Protein 2DO9 (pdb70)

InterPro domains:
  IPR004020 DAPIN domain [PF02758] (13-83)
  IPR004020 DAPIN domain [PS50824] (1-92)
  IPR004020 DAPIN domain [SM01289] (9-88)
  IPR007111 NACHT nucleoside triphosphatase [PF05729] (164-315)
  IPR007111 NACHT nucleoside triphosphatase [PS50837] (163-346)
  IPR011029 Death-like domain superfamily [G3DSA:1.10.533.10] (7-86)
  IPR011029 Death-like domain superfamily [SSF47986] (6-90)
  IPR027417 P-loop containing nucleoside triphosphate hydrolase [G3DSA:3.40.50.300] (87-291)
  IPR027417 P-loop containing nucleoside triphosphate hydrolase [SSF52540] (159-352)
  IPR041075 NOD1/2, winged helix domain [PF17779] (393-449)
  IPR050637 NLRP family, innate immunity and inflammation regulators [PTHR45690] (4-576)

Sequence (115 aa):
GSSGSSGMALARANSPQEALLWALNDLEENSFKTLKFHLRDVTQFHLARGELESLSQVDLASKLISMYGAQEAVRVVSRSLLAMNLMELVDYLNQVCLNDYREIYREHVSGPSSGGSSGSSGMALARANSPQEALLWALNDLEENSFKTLKFHLRDVTQFHLARGELESLSQVDLASKLISMYGAQEAVRVVSRSLLAMNLMELVDYLNQVCLNDYREIYREHVSGPSSGGSSGSSGMALARANSPQEALLWALNDLEENSFKTLKFHLRDVTQFHLARGELESLSQVDLASKLISMYGAQEAVRVVSRSLLAMNLMELVDYLNQVCLNDYREIYREHVSGPSSGGSSGSSGMALARANSPQEALLWALNDLEENSFKTLKFHLRDVTQFHLARGELESLSQVDLASKLISMYGAQEAVRVVSRSLLAMNLMELVDYLNQVCLNDYREIYREHVSGPSSGGSSGSSGMALARANSPQEALLWALNDLEENSFKTLKFHLRDVTQFHLARGELESLSQVDLASKLISMYGAQEAVRVVSRSLLAMNLMELVDYLNQVCLNDYREIYREHVSGPSSGGSSGSSGMALARANSPQEALLWALNDLEENSFKTLKFHLRDVTQFHLARGELESLSQVDLASKLISMYGAQEAVRVVSRSLLAMNLMELVDYLNQVCLNDYREIYREHVSGPSSGGSSGSSGMALARANSPQEALLWALNDLEENSFKTLKFHLRDVTQFHLARGELESLSQVDLASKLISMYGAQEAVRVVSRSLLAMNLMELVDYLNQVCLNDYREIYREHVSGPSSGGSSGSSGMALARANSPQEALLWALNDLEENSFKTLKFHLRDVTQFHLARGELESLSQVDLASKLISMYGAQEAVRVVSRSLLAMNLMELVDYLNQVCLNDYREIYREHVSGPSSGGSSGSSGMALARANSPQEALLWALNDLEENSFKTLKFHLRDVTQFHLARGELESLSQVDLASKLISMYGAQEAVRVVSRSLLAMNLMELVDYLNQVCLNDYREIYREHVSGPSSGGSSGSSGMALARANSPQEALLWALNDLEENSFKTLKFHLRDVTQFHLARGELESLSQVDLASKLISMYGAQEAVRVVSRSLLAMNLMELVDYLNQVCLNDYREIYREHVSGPSSGGSSGSSGMALARANSPQEALLWALNDLEENSFKTLKFHLRDVTQFHLARGELESLSQVDLASKLISMYGAQEAVRVVSRSLLAMNLMELVDYLNQVCLNDYREIYREHVSGPSSGGSSGSSGMALARANSPQEALLWALNDLEENSFKTLKFHLRDVTQFHLARGELESLSQVDLASKLISMYGAQEAVRVVSRSLLAMNLMELVDYLNQVCLNDYREIYREHVSGPSSGGSSGSSGMALARANSPQEALLWALNDLEENSFKTLKFHLRDVTQFHLARGELESLSQVDLASKLISMYGAQEAVRVVSRSLLAMNLMELVDYLNQVCLNDYREIYREHVSGPSSGGSSGSSGMALARANSPQEALLWALNDLEENSFKTLKFHLRDVTQFHLARGELESLSQVDLASKLISMYGAQEAVRVVSRSLLAMNLMELVDYLNQVCLNDYREIYREHVSGPSSGGSSGSSGMALARANSPQEALLWALNDLEENSFKTLKFHLRDVTQFHLARGELESLSQVDLASKLISMYGAQEAVRVVSRSLLAMNLMELVDYLNQVCLNDYREIYREHVSGPSSGGSSGSSGMALARANSPQEALLWALNDLEENSFKTLKFHLRDVTQFHLARGELESLSQVDLASKLISMYGAQEAVRVVSRSLLAMNLMELVDYLNQVCLNDYREIYREHVSGPSSGGSSGSSGMALARANSPQEALLWALNDLEENSFKTLKFHLRDVTQFHLARGELESLSQVDLASKLISMYGAQEAVRVVSRSLLAMNLMELVDYLNQVCLNDYREIYREHVSGPSSGGSSGSSGMALARANSPQEALLWALNDLEENSFKTLKFHLRDVTQFHLARGELESLSQVDLASKLISMYGAQEAVRVVSRSLLAMNLMELVDYLNQVCLNDYREIYREHVSGPSSGGSSGSSGMALARANSPQEALLWALNDLEENSFKTLKFHLRDVTQFHLARGELESLSQVDLASKLISMYGAQEAVRVVSRSLLAMNLMELVDYLNQVCLNDYREIYREHVSGPSSGGSSGSSGMALARANSPQEALLWALNDLEENSFKTLKFHLRDVTQFHLARGELESLSQVDLASKLISMYGAQEAVRVVSRSLLAMNLMELVDYLNQVCLNDYREIYREHVSGPSSG

Foldseek 3Di:
DDDDDDDAQPHHDAALLCLLLVLLVPDDPVRNVVVLVCLCVLCVDDPDPCRSVVADSNNLSVCLCVVPRSLVSLVSCLVCCVVVPDCSSVVSVCVVNVPDDDDCPQPDDDDRDDD

Organism: Mus musculus (NCBI:txid10090)

Structure (mmCIF, N/CA/C/O backbone):
data_2DO9
#
_entry.id   2DO9
#
loop_
_atom_site.group_PDB
_atom_site.id
_atom_site.type_symbol
_atom_site.label_atom_id
_atom_site.label_alt_id
_atom_site.label_comp_id
_atom_site.label_asym_id
_atom_site.label_entity_id
_atom_site.label_seq_id
_atom_site.pdbx_PDB_ins_code
_atom_site.Cartn_x
_atom_site.Cartn_y
_atom_site.Cartn_z
_atom_site.occupancy
_atom_site.B_iso_or_equiv
_atom_site.auth_seq_id
_atom_site.auth_comp_id
_atom_site.auth_asym_id
_atom_site.auth_atom_id
_atom_site.pdbx_PDB_model_num
ATOM 1 N N . GLY A 1 1 ? -21.035 -16.168 -5.060 1.00 0.00 1 GLY A N 1
ATOM 2 C CA . GLY A 1 1 ? -20.360 -15.846 -3.772 1.00 0.00 1 GLY A CA 1
ATOM 3 C C . GLY A 1 1 ? -21.005 -14.673 -3.057 1.00 0.00 1 GLY A C 1
ATOM 4 O O . GLY A 1 1 ? -21.307 -14.754 -1.866 1.00 0.00 1 GLY A O 1
ATOM 10 N N . SER A 1 2 ? -21.214 -13.581 -3.785 1.00 0.00 2 SER A N 1
ATOM 11 C CA . SER A 1 2 ? -21.826 -12.387 -3.214 1.00 0.00 2 SER A CA 1
ATOM 12 C C . SER A 1 2 ? -20.984 -11.839 -2.067 1.00 0.00 2 SER A C 1
ATOM 13 O O . SER A 1 2 ? -20.886 -12.455 -1.006 1.00 0.00 2 SER A O 1
ATOM 21 N N . SER A 1 3 ? -20.376 -10.678 -2.289 1.00 0.00 3 SER A N 1
ATOM 22 C CA . SER A 1 3 ? -19.540 -10.047 -1.274 1.00 0.00 3 SER A CA 1
ATOM 23 C C . SER A 1 3 ? -19.960 -8.597 -1.050 1.00 0.00 3 SER A C 1
ATOM 24 O O . SER A 1 3 ? -20.677 -8.015 -1.864 1.00 0.00 3 SER A O 1
ATOM 32 N N . GLY A 1 4 ? -19.508 -8.021 0.059 1.00 0.00 4 GLY A N 1
ATOM 33 C CA . GLY A 1 4 ? -19.845 -6.644 0.370 1.00 0.00 4 GLY A CA 1
ATOM 34 C C . GLY A 1 4 ? -20.555 -6.508 1.703 1.00 0.00 4 GLY A C 1
ATOM 35 O O . GLY A 1 4 ? -21.119 -7.476 2.215 1.00 0.00 4 GLY A O 1
ATOM 39 N N . SER A 1 5 ? -20.527 -5.305 2.267 1.00 0.00 5 SER A N 1
ATOM 40 C CA . SER A 1 5 ? -21.173 -5.047 3.548 1.00 0.00 5 SER A CA 1
ATOM 41 C C . SER A 1 5 ? -21.834 -3.672 3.558 1.00 0.00 5 SER A C 1
ATOM 42 O O . SER A 1 5 ? -23.054 -3.560 3.670 1.00 0.00 5 SER A O 1
ATOM 50 N N . SER A 1 6 ? -21.019 -2.628 3.439 1.00 0.00 6 SER A N 1
ATOM 51 C CA . SER A 1 6 ? -21.524 -1.261 3.434 1.00 0.00 6 SER A CA 1
ATOM 52 C C . SER A 1 6 ? -20.449 -0.286 2.962 1.00 0.00 6 SER A C 1
ATOM 53 O O . SER A 1 6 ? -20.649 0.455 2.000 1.00 0.00 6 SER A O 1
ATOM 61 N N . GLY A 1 7 ? -19.310 -0.294 3.645 1.00 0.00 7 GLY A N 1
ATOM 62 C CA . GLY A 1 7 ? -18.221 0.594 3.281 1.00 0.00 7 GLY A CA 1
ATOM 63 C C . GLY A 1 7 ? -17.086 -0.135 2.588 1.00 0.00 7 GLY A C 1
ATOM 64 O O . GLY A 1 7 ? -17.277 -1.227 2.053 1.00 0.00 7 GLY A O 1
ATOM 68 N N . MET A 1 8 ? -15.903 0.471 2.599 1.00 0.00 8 MET A N 1
ATOM 69 C CA . MET A 1 8 ? -14.733 -0.127 1.966 1.00 0.00 8 MET A CA 1
ATOM 70 C C . MET A 1 8 ? -13.540 -0.123 2.916 1.00 0.00 8 MET A C 1
ATOM 71 O O . MET A 1 8 ? -12.842 -1.127 3.056 1.00 0.00 8 MET A O 1
ATOM 85 N N . ALA A 1 9 ? -13.310 1.015 3.563 1.00 0.00 9 ALA A N 1
ATOM 86 C CA . ALA A 1 9 ? -12.200 1.150 4.500 1.00 0.00 9 ALA A CA 1
ATOM 87 C C . ALA A 1 9 ? -12.301 0.125 5.625 1.00 0.00 9 ALA A C 1
ATOM 88 O O . ALA A 1 9 ? -13.127 0.259 6.527 1.00 0.00 9 ALA A O 1
ATOM 95 N N . LEU A 1 10 ? -11.458 -0.900 5.562 1.00 0.00 10 LEU A N 1
ATOM 96 C CA . LEU A 1 10 ? -11.452 -1.948 6.576 1.00 0.00 10 LEU A CA 1
ATOM 97 C C . LEU A 1 10 ? -10.927 -1.418 7.906 1.00 0.00 10 LEU A C 1
ATOM 98 O O . LEU A 1 10 ? -11.679 -1.279 8.870 1.00 0.00 10 LEU A O 1
ATOM 114 N N . ALA A 1 11 ? -9.632 -1.123 7.950 1.00 0.00 11 ALA A N 1
ATOM 115 C CA . ALA A 1 11 ? -9.007 -0.608 9.162 1.00 0.00 11 ALA A CA 1
ATOM 116 C C . ALA A 1 11 ? -8.973 0.917 9.156 1.00 0.00 11 ALA A C 1
ATOM 117 O O . ALA A 1 11 ? -8.298 1.529 8.329 1.00 0.00 11 ALA A O 1
ATOM 124 N N . ARG A 1 12 ? -9.706 1.523 10.083 1.00 0.00 12 ARG A N 1
ATOM 125 C CA . ARG A 1 12 ? -9.759 2.977 10.185 1.00 0.00 12 ARG A CA 1
ATOM 126 C C . ARG A 1 12 ? -8.559 3.513 10.958 1.00 0.00 12 ARG A C 1
ATOM 127 O O . ARG A 1 12 ? -8.618 3.687 12.175 1.00 0.00 12 ARG A O 1
ATOM 148 N N . ALA A 1 13 ? -7.469 3.776 10.243 1.00 0.00 13 ALA A N 1
ATOM 149 C CA . ALA A 1 13 ? -6.255 4.292 10.861 1.00 0.00 13 ALA A CA 1
ATOM 150 C C . ALA A 1 13 ? -6.237 5.816 10.845 1.00 0.00 13 ALA A C 1
ATOM 151 O O . ALA A 1 13 ? -7.183 6.454 10.380 1.00 0.00 13 ALA A O 1
ATOM 158 N N . ASN A 1 14 ? -5.156 6.396 11.357 1.00 0.00 14 ASN A N 1
ATOM 159 C CA . ASN A 1 14 ? -5.015 7.847 11.401 1.00 0.00 14 ASN A CA 1
ATOM 160 C C . ASN A 1 14 ? -3.710 8.287 10.745 1.00 0.00 14 ASN A C 1
ATOM 161 O O . ASN A 1 14 ? -3.111 9.287 11.139 1.00 0.00 14 ASN A O 1
ATOM 172 N N . SER A 1 15 ? -3.274 7.531 9.742 1.00 0.00 15 SER A N 1
ATOM 173 C CA . SER A 1 15 ? -2.039 7.842 9.031 1.00 0.00 15 SER A CA 1
ATOM 174 C C . SER A 1 15 ? -1.848 6.906 7.840 1.00 0.00 15 SER A C 1
ATOM 175 O O . SER A 1 15 ? -2.354 5.784 7.835 1.00 0.00 15 SER A O 1
ATOM 183 N N . PRO A 1 16 ? -1.111 7.357 6.811 1.00 0.00 16 PRO A N 1
ATOM 184 C CA . PRO A 1 16 ? -0.855 6.553 5.612 1.00 0.00 16 PRO A CA 1
ATOM 185 C C . PRO A 1 16 ? 0.075 5.376 5.891 1.00 0.00 16 PRO A C 1
ATOM 186 O O . PRO A 1 16 ? 0.027 4.358 5.202 1.00 0.00 16 PRO A O 1
ATOM 197 N N . GLN A 1 17 ? 0.919 5.522 6.909 1.00 0.00 17 GLN A N 1
ATOM 198 C CA . GLN A 1 17 ? 1.857 4.470 7.280 1.00 0.00 17 GLN A CA 1
ATOM 199 C C . GLN A 1 17 ? 1.119 3.184 7.640 1.00 0.00 17 GLN A C 1
ATOM 200 O O . GLN A 1 17 ? 1.479 2.100 7.181 1.00 0.00 17 GLN A O 1
ATOM 214 N N . GLU A 1 18 ? 0.084 3.315 8.463 1.00 0.00 18 GLU A N 1
ATOM 215 C CA . GLU A 1 18 ? -0.707 2.164 8.885 1.00 0.00 18 GLU A CA 1
ATOM 216 C C . GLU A 1 18 ? -1.499 1.590 7.713 1.00 0.00 18 GLU A C 1
ATOM 217 O O . GLU A 1 18 ? -1.718 0.382 7.632 1.00 0.00 18 GLU A O 1
ATOM 229 N N . ALA A 1 19 ? -1.925 2.466 6.810 1.00 0.00 19 ALA A N 1
ATOM 230 C CA . ALA A 1 19 ? -2.694 2.049 5.643 1.00 0.00 19 ALA A CA 1
ATOM 231 C C . ALA A 1 19 ? -1.848 1.196 4.704 1.00 0.00 19 ALA A C 1
ATOM 232 O O . ALA A 1 19 ? -2.360 0.302 4.031 1.00 0.00 19 ALA A O 1
ATOM 239 N N . LEU A 1 20 ? -0.550 1.481 4.661 1.00 0.00 20 LEU A N 1
ATOM 240 C CA . LEU A 1 20 ? 0.367 0.740 3.803 1.00 0.00 20 LEU A CA 1
ATOM 241 C C . LEU A 1 20 ? 0.821 -0.551 4.475 1.00 0.00 20 LEU A C 1
ATOM 242 O O . LEU A 1 20 ? 0.863 -1.610 3.846 1.00 0.00 20 LEU A O 1
ATOM 258 N N . LEU A 1 21 ? 1.161 -0.458 5.756 1.00 0.00 21 LEU A N 1
ATOM 259 C CA . LEU A 1 21 ? 1.613 -1.619 6.513 1.00 0.00 21 LEU A CA 1
ATOM 260 C C . LEU A 1 21 ? 0.526 -2.687 6.569 1.00 0.00 21 LEU A C 1
ATOM 261 O O . LEU A 1 21 ? 0.814 -3.884 6.526 1.00 0.00 21 LEU A O 1
ATOM 277 N N . TRP A 1 22 ? -0.724 -2.247 6.662 1.00 0.00 22 TRP A N 1
ATOM 278 C CA . TRP A 1 22 ? -1.855 -3.166 6.723 1.00 0.00 22 TRP A CA 1
ATOM 279 C C . TRP A 1 22 ? -2.079 -3.843 5.374 1.00 0.00 22 TRP A C 1
ATOM 280 O O . TRP A 1 22 ? -2.531 -4.985 5.309 1.00 0.00 22 TRP A O 1
ATOM 301 N N . ALA A 1 23 ? -1.760 -3.128 4.300 1.00 0.00 23 ALA A N 1
ATOM 302 C CA . ALA A 1 23 ? -1.927 -3.658 2.952 1.00 0.00 23 ALA A CA 1
ATOM 303 C C . ALA A 1 23 ? -0.949 -4.799 2.685 1.00 0.00 23 ALA A C 1
ATOM 304 O O . ALA A 1 23 ? -1.248 -5.719 1.925 1.00 0.00 23 ALA A O 1
ATOM 311 N N . LEU A 1 24 ? 0.219 -4.730 3.315 1.00 0.00 24 LEU A N 1
ATOM 312 C CA . LEU A 1 24 ? 1.241 -5.757 3.144 1.00 0.00 24 LEU A CA 1
ATOM 313 C C . LEU A 1 24 ? 0.921 -6.988 3.986 1.00 0.00 24 LEU A C 1
ATOM 314 O O . LEU A 1 24 ? 1.243 -8.113 3.605 1.00 0.00 24 LEU A O 1
ATOM 330 N N . ASN A 1 25 ? 0.286 -6.766 5.132 1.00 0.00 25 ASN A N 1
ATOM 331 C CA . ASN A 1 25 ? -0.078 -7.858 6.027 1.00 0.00 25 ASN A CA 1
ATOM 332 C C . ASN A 1 25 ? -1.327 -8.576 5.529 1.00 0.00 25 ASN A C 1
ATOM 333 O O . ASN A 1 25 ? -1.485 -9.780 5.731 1.00 0.00 25 ASN A O 1
ATOM 344 N N . ASP A 1 26 ? -2.212 -7.830 4.876 1.00 0.00 26 ASP A N 1
ATOM 345 C CA . ASP A 1 26 ? -3.447 -8.396 4.347 1.00 0.00 26 ASP A CA 1
ATOM 346 C C . ASP A 1 26 ? -3.155 -9.390 3.228 1.00 0.00 26 ASP A C 1
ATOM 347 O O . ASP A 1 26 ? -3.899 -10.350 3.026 1.00 0.00 26 ASP A O 1
ATOM 356 N N . LEU A 1 27 ? -2.065 -9.155 2.504 1.00 0.00 27 LEU A N 1
ATOM 357 C CA . LEU A 1 27 ? -1.674 -10.030 1.405 1.00 0.00 27 LEU A CA 1
ATOM 358 C C . LEU A 1 27 ? -1.420 -11.448 1.905 1.00 0.00 27 LEU A C 1
ATOM 359 O O . LEU A 1 27 ? -0.782 -11.649 2.938 1.00 0.00 27 LEU A O 1
ATOM 375 N N . GLU A 1 28 ? -1.925 -12.430 1.165 1.00 0.00 28 GLU A N 1
ATOM 376 C CA . GLU A 1 28 ? -1.754 -13.831 1.532 1.00 0.00 28 GLU A CA 1
ATOM 377 C C . GLU A 1 28 ? -0.309 -14.276 1.331 1.00 0.00 28 GLU A C 1
ATOM 378 O O . GLU A 1 28 ? 0.564 -13.464 1.022 1.00 0.00 28 GLU A O 1
ATOM 390 N N . GLU A 1 29 ? -0.064 -15.570 1.509 1.00 0.00 29 GLU A N 1
ATOM 391 C CA . GLU A 1 29 ? 1.274 -16.125 1.346 1.00 0.00 29 GLU A CA 1
ATOM 392 C C . GLU A 1 29 ? 1.595 -16.349 -0.128 1.00 0.00 29 GLU A C 1
ATOM 393 O O . GLU A 1 29 ? 2.751 -16.262 -0.542 1.00 0.00 29 GLU A O 1
ATOM 405 N N . ASN A 1 30 ? 0.564 -16.639 -0.916 1.00 0.00 30 ASN A N 1
ATOM 406 C CA . ASN A 1 30 ? 0.737 -16.876 -2.344 1.00 0.00 30 ASN A CA 1
ATOM 407 C C . ASN A 1 30 ? 0.769 -15.559 -3.115 1.00 0.00 30 ASN A C 1
ATOM 408 O O . ASN A 1 30 ? 1.428 -15.451 -4.149 1.00 0.00 30 ASN A O 1
ATOM 419 N N . SER A 1 31 ? 0.052 -14.564 -2.606 1.00 0.00 31 SER A N 1
ATOM 420 C CA . SER A 1 31 ? -0.002 -13.255 -3.247 1.00 0.00 31 SER A CA 1
ATOM 421 C C . SER A 1 31 ? 1.240 -12.434 -2.914 1.00 0.00 31 SER A C 1
ATOM 422 O O . SER A 1 31 ? 1.839 -11.813 -3.792 1.00 0.00 31 SER A O 1
ATOM 430 N N . PHE A 1 32 ? 1.619 -12.435 -1.641 1.00 0.00 32 PHE A N 1
ATOM 431 C CA . PHE A 1 32 ? 2.789 -11.689 -1.192 1.00 0.00 32 PHE A CA 1
ATOM 432 C C . PHE A 1 32 ? 4.067 -12.268 -1.789 1.00 0.00 32 PHE A C 1
ATOM 433 O O . PHE A 1 32 ? 4.993 -11.531 -2.131 1.00 0.00 32 PHE A O 1
ATOM 450 N N . LYS A 1 33 ? 4.113 -13.590 -1.911 1.00 0.00 33 LYS A N 1
ATOM 451 C CA . LYS A 1 33 ? 5.279 -14.267 -2.467 1.00 0.00 33 LYS A CA 1
ATOM 452 C C . LYS A 1 33 ? 5.505 -13.860 -3.919 1.00 0.00 33 LYS A C 1
ATOM 453 O O . LYS A 1 33 ? 6.642 -13.799 -4.387 1.00 0.00 33 LYS A O 1
ATOM 472 N N . THR A 1 34 ? 4.415 -13.581 -4.628 1.00 0.00 34 THR A N 1
ATOM 473 C CA . THR A 1 34 ? 4.495 -13.179 -6.028 1.00 0.00 34 THR A CA 1
ATOM 474 C C . THR A 1 34 ? 4.664 -11.669 -6.153 1.00 0.00 34 THR A C 1
ATOM 475 O O . THR A 1 34 ? 5.366 -11.184 -7.041 1.00 0.00 34 THR A O 1
ATOM 486 N N . LEU A 1 35 ? 4.016 -10.931 -5.259 1.00 0.00 35 LEU A N 1
ATOM 487 C CA . LEU A 1 35 ? 4.093 -9.473 -5.270 1.00 0.00 35 LEU A CA 1
ATOM 488 C C . LEU A 1 35 ? 5.493 -8.998 -4.890 1.00 0.00 35 LEU A C 1
ATOM 489 O O . LEU A 1 35 ? 5.944 -7.946 -5.341 1.00 0.00 35 LEU A O 1
ATOM 505 N N . LYS A 1 36 ? 6.173 -9.780 -4.057 1.00 0.00 36 LYS A N 1
ATOM 506 C CA . LYS A 1 36 ? 7.520 -9.437 -3.616 1.00 0.00 36 LYS A CA 1
ATOM 507 C C . LYS A 1 36 ? 8.471 -9.324 -4.803 1.00 0.00 36 LYS A C 1
ATOM 508 O O . LYS A 1 36 ? 9.278 -8.398 -4.879 1.00 0.00 36 LYS A O 1
ATOM 527 N N . PHE A 1 37 ? 8.372 -10.274 -5.727 1.00 0.00 37 PHE A N 1
ATOM 528 C CA . PHE A 1 37 ? 9.226 -10.281 -6.911 1.00 0.00 37 PHE A CA 1
ATOM 529 C C . PHE A 1 37 ? 8.836 -9.159 -7.869 1.00 0.00 37 PHE A C 1
ATOM 530 O O . PHE A 1 37 ? 9.681 -8.617 -8.581 1.00 0.00 37 PHE A O 1
ATOM 547 N N . HIS A 1 38 ? 7.551 -8.819 -7.883 1.00 0.00 38 HIS A N 1
ATOM 548 C CA . HIS A 1 38 ? 7.049 -7.762 -8.755 1.00 0.00 38 HIS A CA 1
ATOM 549 C C . HIS A 1 38 ? 7.581 -6.394 -8.331 1.00 0.00 38 HIS A C 1
ATOM 550 O O . HIS A 1 38 ? 7.542 -5.439 -9.106 1.00 0.00 38 HIS A O 1
ATOM 564 N N . LEU A 1 39 ? 8.075 -6.304 -7.099 1.00 0.00 39 LEU A N 1
ATOM 565 C CA . LEU A 1 39 ? 8.610 -5.051 -6.580 1.00 0.00 39 LEU A CA 1
ATOM 566 C C . LEU A 1 39 ? 9.738 -4.526 -7.465 1.00 0.00 39 LEU A C 1
ATOM 567 O O . LEU A 1 39 ? 9.770 -3.346 -7.812 1.00 0.00 39 LEU A O 1
ATOM 583 N N . ARG A 1 40 ? 10.663 -5.411 -7.822 1.00 0.00 40 ARG A N 1
ATOM 584 C CA . ARG A 1 40 ? 11.795 -5.036 -8.664 1.00 0.00 40 ARG A CA 1
ATOM 585 C C . ARG A 1 40 ? 11.323 -4.485 -10.006 1.00 0.00 40 ARG A C 1
ATOM 586 O O . ARG A 1 40 ? 11.989 -3.643 -10.610 1.00 0.00 40 ARG A O 1
ATOM 607 N N . ASP A 1 41 ? 10.174 -4.964 -10.470 1.00 0.00 41 ASP A N 1
ATOM 608 C CA . ASP A 1 41 ? 9.617 -4.520 -11.742 1.00 0.00 41 ASP A CA 1
ATOM 609 C C . ASP A 1 41 ? 9.155 -3.068 -11.663 1.00 0.00 41 ASP A C 1
ATOM 610 O O . ASP A 1 41 ? 9.152 -2.353 -12.666 1.00 0.00 41 ASP A O 1
ATOM 619 N N . VAL A 1 42 ? 8.762 -2.638 -10.469 1.00 0.00 42 VAL A N 1
ATOM 620 C CA . VAL A 1 42 ? 8.296 -1.271 -10.267 1.00 0.00 42 VAL A CA 1
ATOM 621 C C . VAL A 1 42 ? 9.407 -0.382 -9.719 1.00 0.00 42 VAL A C 1
ATOM 622 O O . VAL A 1 42 ? 9.506 0.793 -10.071 1.00 0.00 42 VAL A O 1
ATOM 635 N N . THR A 1 43 ? 10.242 -0.950 -8.856 1.00 0.00 43 THR A N 1
ATOM 636 C CA . THR A 1 43 ? 11.347 -0.207 -8.259 1.00 0.00 43 THR A CA 1
ATOM 637 C C . THR A 1 43 ? 12.509 -0.078 -9.239 1.00 0.00 43 THR A C 1
ATOM 638 O O . THR A 1 43 ? 13.059 1.007 -9.425 1.00 0.00 43 THR A O 1
ATOM 649 N N . GLN A 1 44 ? 12.879 -1.192 -9.861 1.00 0.00 44 GLN A N 1
ATOM 650 C CA . GLN A 1 44 ? 13.976 -1.204 -10.821 1.00 0.00 44 GLN A CA 1
ATOM 651 C C . GLN A 1 44 ? 15.278 -0.761 -10.164 1.00 0.00 44 GLN A C 1
ATOM 652 O O . GLN A 1 44 ? 16.141 -0.167 -10.810 1.00 0.00 44 GLN A O 1
ATOM 666 N N . PHE A 1 45 ? 15.413 -1.053 -8.874 1.00 0.00 45 PHE A N 1
ATOM 667 C CA . PHE A 1 45 ? 16.611 -0.685 -8.127 1.00 0.00 45 PHE A CA 1
ATOM 668 C C . PHE A 1 45 ? 17.589 -1.854 -8.059 1.00 0.00 45 PHE A C 1
ATOM 669 O O . PHE A 1 45 ? 17.400 -2.874 -8.722 1.00 0.00 45 PHE A O 1
ATOM 686 N N . HIS A 1 46 ? 18.634 -1.699 -7.252 1.00 0.00 46 HIS A N 1
ATOM 687 C CA . HIS A 1 46 ? 19.641 -2.743 -7.097 1.00 0.00 46 HIS A CA 1
ATOM 688 C C . HIS A 1 46 ? 19.367 -3.583 -5.853 1.00 0.00 46 HIS A C 1
ATOM 689 O O . HIS A 1 46 ? 20.294 -4.015 -5.167 1.00 0.00 46 HIS A O 1
ATOM 703 N N . LEU A 1 47 ? 18.089 -3.813 -5.569 1.00 0.00 47 LEU A N 1
ATOM 704 C CA . LEU A 1 47 ? 17.694 -4.603 -4.409 1.00 0.00 47 LEU A CA 1
ATOM 705 C C . LEU A 1 47 ? 17.780 -6.095 -4.713 1.00 0.00 47 LEU A C 1
ATOM 706 O O . LEU A 1 47 ? 16.761 -6.768 -4.869 1.00 0.00 47 LEU A O 1
ATOM 722 N N . ALA A 1 48 ? 19.004 -6.606 -4.798 1.00 0.00 48 ALA A N 1
ATOM 723 C CA . ALA A 1 48 ? 19.222 -8.019 -5.085 1.00 0.00 48 ALA A CA 1
ATOM 724 C C . ALA A 1 48 ? 20.382 -8.574 -4.263 1.00 0.00 48 ALA A C 1
ATOM 725 O O . ALA A 1 48 ? 20.943 -7.879 -3.416 1.00 0.00 48 ALA A O 1
ATOM 732 N N . ARG A 1 49 ? 20.736 -9.828 -4.521 1.00 0.00 49 ARG A N 1
ATOM 733 C CA . ARG A 1 49 ? 21.830 -10.476 -3.806 1.00 0.00 49 ARG A CA 1
ATOM 734 C C . ARG A 1 49 ? 21.532 -10.554 -2.311 1.00 0.00 49 ARG A C 1
ATOM 735 O O . ARG A 1 49 ? 22.394 -10.271 -1.479 1.00 0.00 49 ARG A O 1
ATOM 756 N N . GLY A 1 50 ? 20.305 -10.939 -1.977 1.00 0.00 50 GLY A N 1
ATOM 757 C CA . GLY A 1 50 ? 19.914 -11.048 -0.584 1.00 0.00 50 GLY A CA 1
ATOM 758 C C . GLY A 1 50 ? 19.332 -9.756 -0.044 1.00 0.00 50 GLY A C 1
ATOM 759 O O . GLY A 1 50 ? 19.426 -9.477 1.150 1.00 0.00 50 GLY A O 1
ATOM 763 N N . GLU A 1 51 ? 18.729 -8.967 -0.928 1.00 0.00 51 GLU A N 1
ATOM 764 C CA . GLU A 1 51 ? 18.129 -7.697 -0.534 1.00 0.00 51 GLU A CA 1
ATOM 765 C C . GLU A 1 51 ? 16.607 -7.770 -0.604 1.00 0.00 51 GLU A C 1
ATOM 766 O O . GLU A 1 51 ? 15.915 -7.423 0.353 1.00 0.00 51 GLU A O 1
ATOM 778 N N . LEU A 1 52 ? 16.093 -8.222 -1.743 1.00 0.00 52 LEU A N 1
ATOM 779 C CA . LEU A 1 52 ? 14.652 -8.340 -1.937 1.00 0.00 52 LEU A CA 1
ATOM 780 C C . LEU A 1 52 ? 14.042 -9.296 -0.916 1.00 0.00 52 LEU A C 1
ATOM 781 O O . LEU A 1 52 ? 13.000 -9.008 -0.329 1.00 0.00 52 LEU A O 1
ATOM 797 N N . GLU A 1 53 ? 14.699 -10.433 -0.713 1.00 0.00 53 GLU A N 1
ATOM 798 C CA . GLU A 1 53 ? 14.222 -11.432 0.236 1.00 0.00 53 GLU A CA 1
ATOM 799 C C . GLU A 1 53 ? 14.323 -10.915 1.667 1.00 0.00 53 GLU A C 1
ATOM 800 O O . GLU A 1 53 ? 13.513 -11.267 2.525 1.00 0.00 53 GLU A O 1
ATOM 812 N N . SER A 1 54 ? 15.323 -10.076 1.919 1.00 0.00 54 SER A N 1
ATOM 813 C CA . SER A 1 54 ? 15.530 -9.510 3.247 1.00 0.00 54 SER A CA 1
ATOM 814 C C . SER A 1 54 ? 14.317 -8.699 3.689 1.00 0.00 54 SER A C 1
ATOM 815 O O . SER A 1 54 ? 14.008 -8.622 4.877 1.00 0.00 54 SER A O 1
ATOM 823 N N . LEU A 1 55 ? 13.633 -8.093 2.723 1.00 0.00 55 LEU A N 1
ATOM 824 C CA . LEU A 1 55 ? 12.453 -7.287 3.012 1.00 0.00 55 LEU A CA 1
ATOM 825 C C . LEU A 1 55 ? 11.365 -8.131 3.667 1.00 0.00 55 LEU A C 1
ATOM 826 O O . LEU A 1 55 ? 11.447 -9.359 3.691 1.00 0.00 55 LEU A O 1
ATOM 842 N N . SER A 1 56 ? 10.346 -7.464 4.200 1.00 0.00 56 SER A N 1
ATOM 843 C CA . SER A 1 56 ? 9.241 -8.153 4.856 1.00 0.00 56 SER A CA 1
ATOM 844 C C . SER A 1 56 ? 8.021 -7.244 4.966 1.00 0.00 56 SER A C 1
ATOM 845 O O . SER A 1 56 ? 7.986 -6.162 4.380 1.00 0.00 56 SER A O 1
ATOM 853 N N . GLN A 1 57 ? 7.023 -7.690 5.722 1.00 0.00 57 GLN A N 1
ATOM 854 C CA . GLN A 1 57 ? 5.801 -6.917 5.910 1.00 0.00 57 GLN A CA 1
ATOM 855 C C . GLN A 1 57 ? 6.095 -5.602 6.624 1.00 0.00 57 GLN A C 1
ATOM 856 O O . GLN A 1 57 ? 5.413 -4.599 6.405 1.00 0.00 57 GLN A O 1
ATOM 870 N N . VAL A 1 58 ? 7.112 -5.612 7.480 1.00 0.00 58 VAL A N 1
ATOM 871 C CA . VAL A 1 58 ? 7.493 -4.419 8.227 1.00 0.00 58 VAL A CA 1
ATOM 872 C C . VAL A 1 58 ? 8.634 -3.679 7.537 1.00 0.00 58 VAL A C 1
ATOM 873 O O . VAL A 1 58 ? 8.584 -2.460 7.367 1.00 0.00 58 VAL A O 1
ATOM 886 N N . ASP A 1 59 ? 9.662 -4.422 7.141 1.00 0.00 59 ASP A N 1
ATOM 887 C CA . ASP A 1 59 ? 10.816 -3.837 6.469 1.00 0.00 59 ASP A CA 1
ATOM 888 C C . ASP A 1 59 ? 10.401 -3.137 5.180 1.00 0.00 59 ASP A C 1
ATOM 889 O O . ASP A 1 59 ? 10.916 -2.069 4.847 1.00 0.00 59 ASP A O 1
ATOM 898 N N . LEU A 1 60 ? 9.466 -3.745 4.456 1.00 0.00 60 LEU A N 1
ATOM 899 C CA . LEU A 1 60 ? 8.981 -3.180 3.202 1.00 0.00 60 LEU A CA 1
ATOM 900 C C . LEU A 1 60 ? 8.211 -1.887 3.447 1.00 0.00 60 LEU A C 1
ATOM 901 O O . LEU A 1 60 ? 8.282 -0.950 2.652 1.00 0.00 60 LEU A O 1
ATOM 917 N N . ALA A 1 61 ? 7.473 -1.844 4.552 1.00 0.00 61 ALA A N 1
ATOM 918 C CA . ALA A 1 61 ? 6.687 -0.666 4.901 1.00 0.00 61 ALA A CA 1
ATOM 919 C C . ALA A 1 61 ? 7.586 0.491 5.324 1.00 0.00 61 ALA A C 1
ATOM 920 O O . ALA A 1 61 ? 7.228 1.657 5.164 1.00 0.00 61 ALA A O 1
ATOM 927 N N . SER A 1 62 ? 8.754 0.163 5.867 1.00 0.00 62 SER A N 1
ATOM 928 C CA . SER A 1 62 ? 9.701 1.178 6.314 1.00 0.00 62 SER A CA 1
ATOM 929 C C . SER A 1 62 ? 10.612 1.617 5.171 1.00 0.00 62 SER A C 1
ATOM 930 O O . SER A 1 62 ? 11.062 2.763 5.128 1.00 0.00 62 SER A O 1
ATOM 938 N N . LYS A 1 63 ? 10.881 0.699 4.249 1.00 0.00 63 LYS A N 1
ATOM 939 C CA . LYS A 1 63 ? 11.740 0.992 3.107 1.00 0.00 63 LYS A CA 1
ATOM 940 C C . LYS A 1 63 ? 10.992 1.803 2.054 1.00 0.00 63 LYS A C 1
ATOM 941 O O . LYS A 1 63 ? 11.552 2.716 1.447 1.00 0.00 63 LYS A O 1
ATOM 960 N N . LEU A 1 64 ? 9.725 1.464 1.842 1.00 0.00 64 LEU A N 1
ATOM 961 C CA . LEU A 1 64 ? 8.901 2.160 0.862 1.00 0.00 64 LEU A CA 1
ATOM 962 C C . LEU A 1 64 ? 8.755 3.636 1.219 1.00 0.00 64 LEU A C 1
ATOM 963 O O . LEU A 1 64 ? 8.699 4.495 0.339 1.00 0.00 64 LEU A O 1
ATOM 979 N N . ILE A 1 65 ? 8.694 3.923 2.515 1.00 0.00 65 ILE A N 1
ATOM 980 C CA . ILE A 1 65 ? 8.555 5.296 2.987 1.00 0.00 65 ILE A CA 1
ATOM 981 C C . ILE A 1 65 ? 9.911 5.989 3.071 1.00 0.00 65 ILE A C 1
ATOM 982 O O . ILE A 1 65 ? 10.013 7.200 2.877 1.00 0.00 65 ILE A O 1
ATOM 998 N N . SER A 1 66 ? 10.950 5.212 3.360 1.00 0.00 66 SER A N 1
ATOM 999 C CA . SER A 1 66 ? 12.300 5.752 3.469 1.00 0.00 66 SER A CA 1
ATOM 1000 C C . SER A 1 66 ? 12.873 6.075 2.093 1.00 0.00 66 SER A C 1
ATOM 1001 O O . SER A 1 66 ? 13.692 6.983 1.949 1.00 0.00 66 SER A O 1
ATOM 1009 N N . MET A 1 67 ? 12.439 5.327 1.084 1.00 0.00 67 MET A N 1
ATOM 1010 C CA . MET A 1 67 ? 12.911 5.536 -0.280 1.00 0.00 67 MET A CA 1
ATOM 1011 C C . MET A 1 67 ? 12.077 6.596 -0.992 1.00 0.00 67 MET A C 1
ATOM 1012 O O . MET A 1 67 ? 12.605 7.415 -1.743 1.00 0.00 67 MET A O 1
ATOM 1026 N N . TYR A 1 68 ? 10.769 6.574 -0.750 1.00 0.00 68 TYR A N 1
ATOM 1027 C CA . TYR A 1 68 ? 9.862 7.534 -1.370 1.00 0.00 68 TYR A CA 1
ATOM 1028 C C . TYR A 1 68 ? 9.066 8.293 -0.313 1.00 0.00 68 TYR A C 1
ATOM 1029 O O . TYR A 1 68 ? 9.239 9.500 -0.140 1.00 0.00 68 TYR A O 1
ATOM 1047 N N . GLY A 1 69 ? 8.195 7.579 0.391 1.00 0.00 69 GLY A N 1
ATOM 1048 C CA . GLY A 1 69 ? 7.386 8.203 1.422 1.00 0.00 69 GLY A CA 1
ATOM 1049 C C . GLY A 1 69 ? 6.118 7.424 1.715 1.00 0.00 69 GLY A C 1
ATOM 1050 O O . GLY A 1 69 ? 5.961 6.290 1.264 1.00 0.00 69 GLY A O 1
ATOM 1054 N N . ALA A 1 70 ? 5.212 8.034 2.473 1.00 0.00 70 ALA A N 1
ATOM 1055 C CA . ALA A 1 70 ? 3.953 7.388 2.826 1.00 0.00 70 ALA A CA 1
ATOM 1056 C C . ALA A 1 70 ? 2.877 7.674 1.785 1.00 0.00 70 ALA A C 1
ATOM 1057 O O . ALA A 1 70 ? 1.967 6.870 1.582 1.00 0.00 70 ALA A O 1
ATOM 1064 N N . GLN A 1 71 ? 2.985 8.825 1.129 1.00 0.00 71 GLN A N 1
ATOM 1065 C CA . GLN A 1 71 ? 2.019 9.216 0.109 1.00 0.00 71 GLN A CA 1
ATOM 1066 C C . GLN A 1 71 ? 2.359 8.584 -1.237 1.00 0.00 71 GLN A C 1
ATOM 1067 O O . GLN A 1 71 ? 1.475 8.314 -2.049 1.00 0.00 71 GLN A O 1
ATOM 1081 N N . GLU A 1 72 ? 3.647 8.351 -1.466 1.00 0.00 72 GLU A N 1
ATOM 1082 C CA . GLU A 1 72 ? 4.105 7.751 -2.714 1.00 0.00 72 GLU A CA 1
ATOM 1083 C C . GLU A 1 72 ? 4.113 6.227 -2.618 1.00 0.00 72 GLU A C 1
ATOM 1084 O O . GLU A 1 72 ? 3.823 5.534 -3.593 1.00 0.00 72 GLU A O 1
ATOM 1096 N N . ALA A 1 73 ? 4.446 5.714 -1.438 1.00 0.00 73 ALA A N 1
ATOM 1097 C CA . ALA A 1 73 ? 4.492 4.274 -1.217 1.00 0.00 73 ALA A CA 1
ATOM 1098 C C . ALA A 1 73 ? 3.137 3.630 -1.487 1.00 0.00 73 ALA A C 1
ATOM 1099 O O . ALA A 1 73 ? 3.061 2.488 -1.939 1.00 0.00 73 ALA A O 1
ATOM 1106 N N . VAL A 1 74 ? 2.070 4.370 -1.208 1.00 0.00 74 VAL A N 1
ATOM 1107 C CA . VAL A 1 74 ? 0.717 3.869 -1.421 1.00 0.00 74 VAL A CA 1
ATOM 1108 C C . VAL A 1 74 ? 0.370 3.835 -2.907 1.00 0.00 74 VAL A C 1
ATOM 1109 O O . VAL A 1 74 ? -0.420 3.001 -3.351 1.00 0.00 74 VAL A O 1
ATOM 1122 N N . ARG A 1 75 ? 0.966 4.746 -3.670 1.00 0.00 75 ARG A N 1
ATOM 1123 C CA . ARG A 1 75 ? 0.720 4.818 -5.106 1.00 0.00 75 ARG A CA 1
ATOM 1124 C C . ARG A 1 75 ? 1.480 3.723 -5.846 1.00 0.00 75 ARG A C 1
ATOM 1125 O O . ARG A 1 75 ? 1.038 3.244 -6.892 1.00 0.00 75 ARG A O 1
ATOM 1146 N N . VAL A 1 76 ? 2.627 3.332 -5.301 1.00 0.00 76 VAL A N 1
ATOM 1147 C CA . VAL A 1 76 ? 3.451 2.295 -5.911 1.00 0.00 76 VAL A CA 1
ATOM 1148 C C . VAL A 1 76 ? 2.773 0.931 -5.826 1.00 0.00 76 VAL A C 1
ATOM 1149 O O . VAL A 1 76 ? 2.592 0.253 -6.838 1.00 0.00 76 VAL A O 1
ATOM 1162 N N . VAL A 1 77 ? 2.400 0.534 -4.613 1.00 0.00 77 VAL A N 1
ATOM 1163 C CA . VAL A 1 77 ? 1.744 -0.749 -4.396 1.00 0.00 77 VAL A CA 1
ATOM 1164 C C . VAL A 1 77 ? 0.454 -0.854 -5.205 1.00 0.00 77 VAL A C 1
ATOM 1165 O O . VAL A 1 77 ? 0.053 -1.945 -5.612 1.00 0.00 77 VAL A O 1
ATOM 1178 N N . SER A 1 78 ? -0.190 0.285 -5.433 1.00 0.00 78 SER A N 1
ATOM 1179 C CA . SER A 1 78 ? -1.436 0.319 -6.193 1.00 0.00 78 SER A CA 1
ATOM 1180 C C . SER A 1 78 ? -1.177 0.081 -7.676 1.00 0.00 78 SER A C 1
ATOM 1181 O O . SER A 1 78 ? -2.026 -0.461 -8.384 1.00 0.00 78 SER A O 1
ATOM 1189 N N . ARG A 1 79 ? -0.002 0.491 -8.142 1.00 0.00 79 ARG A N 1
ATOM 1190 C CA . ARG A 1 79 ? 0.366 0.323 -9.544 1.00 0.00 79 ARG A CA 1
ATOM 1191 C C . ARG A 1 79 ? 0.702 -1.133 -9.849 1.00 0.00 79 ARG A C 1
ATOM 1192 O O . ARG A 1 79 ? 0.494 -1.607 -10.966 1.00 0.00 79 ARG A O 1
ATOM 1213 N N . SER A 1 80 ? 1.223 -1.839 -8.850 1.00 0.00 80 SER A N 1
ATOM 1214 C CA . SER A 1 80 ? 1.589 -3.241 -9.014 1.00 0.00 80 SER A CA 1
ATOM 1215 C C . SER A 1 80 ? 0.376 -4.146 -8.827 1.00 0.00 80 SER A C 1
ATOM 1216 O O . SER A 1 80 ? 0.286 -5.213 -9.434 1.00 0.00 80 SER A O 1
ATOM 1224 N N . LEU A 1 81 ? -0.554 -3.715 -7.982 1.00 0.00 81 LEU A N 1
ATOM 1225 C CA . LEU A 1 81 ? -1.762 -4.488 -7.713 1.00 0.00 81 LEU A CA 1
ATOM 1226 C C . LEU A 1 81 ? -2.561 -4.715 -8.992 1.00 0.00 81 LEU A C 1
ATOM 1227 O O . LEU A 1 81 ? -3.155 -5.776 -9.185 1.00 0.00 81 LEU A O 1
ATOM 1243 N N . LEU A 1 82 ? -2.573 -3.711 -9.863 1.00 0.00 82 LEU A N 1
ATOM 1244 C CA . LEU A 1 82 ? -3.300 -3.802 -11.124 1.00 0.00 82 LEU A CA 1
ATOM 1245 C C . LEU A 1 82 ? -2.782 -4.960 -11.971 1.00 0.00 82 LEU A C 1
ATOM 1246 O O . LEU A 1 82 ? -3.532 -5.566 -12.737 1.00 0.00 82 LEU A O 1
ATOM 1262 N N . ALA A 1 83 ? -1.496 -5.261 -11.830 1.00 0.00 83 ALA A N 1
ATOM 1263 C CA . ALA A 1 83 ? -0.879 -6.347 -12.584 1.00 0.00 83 ALA A CA 1
ATOM 1264 C C . ALA A 1 83 ? -1.308 -7.706 -12.040 1.00 0.00 83 ALA A C 1
ATOM 1265 O O . ALA A 1 83 ? -1.421 -8.676 -12.788 1.00 0.00 83 ALA A O 1
ATOM 1272 N N . MET A 1 84 ? -1.546 -7.766 -10.734 1.00 0.00 84 MET A N 1
ATOM 1273 C CA . MET A 1 84 ? -1.964 -9.006 -10.089 1.00 0.00 84 MET A CA 1
ATOM 1274 C C . MET A 1 84 ? -3.486 -9.152 -10.093 1.00 0.00 84 MET A C 1
ATOM 1275 O O . MET A 1 84 ? -4.020 -10.157 -9.624 1.00 0.00 84 MET A O 1
ATOM 1289 N N . ASN A 1 85 ? -4.182 -8.147 -10.621 1.00 0.00 85 ASN A N 1
ATOM 1290 C CA . ASN A 1 85 ? -5.639 -8.176 -10.678 1.00 0.00 85 ASN A CA 1
ATOM 1291 C C . ASN A 1 85 ? -6.237 -8.244 -9.275 1.00 0.00 85 ASN A C 1
ATOM 1292 O O . ASN A 1 85 ? -6.682 -9.302 -8.830 1.00 0.00 85 ASN A O 1
ATOM 1303 N N . LEU A 1 86 ? -6.244 -7.108 -8.585 1.00 0.00 86 LEU A N 1
ATOM 1304 C CA . LEU A 1 86 ? -6.788 -7.039 -7.233 1.00 0.00 86 LEU A CA 1
ATOM 1305 C C . LEU A 1 86 ? -7.375 -5.658 -6.954 1.00 0.00 86 LEU A C 1
ATOM 1306 O O . LEU A 1 86 ? -6.833 -4.889 -6.160 1.00 0.00 86 LEU A O 1
ATOM 1322 N N . MET A 1 87 ? -8.487 -5.351 -7.614 1.00 0.00 87 MET A N 1
ATOM 1323 C CA . MET A 1 87 ? -9.149 -4.063 -7.438 1.00 0.00 87 MET A CA 1
ATOM 1324 C C . MET A 1 87 ? -9.541 -3.842 -5.980 1.00 0.00 87 MET A C 1
ATOM 1325 O O . MET A 1 87 ? -9.641 -2.703 -5.521 1.00 0.00 87 MET A O 1
ATOM 1339 N N . GLU A 1 88 ? -9.761 -4.934 -5.256 1.00 0.00 88 GLU A N 1
ATOM 1340 C CA . GLU A 1 88 ? -10.141 -4.857 -3.849 1.00 0.00 88 GLU A CA 1
ATOM 1341 C C . GLU A 1 88 ? -9.103 -4.079 -3.044 1.00 0.00 88 GLU A C 1
ATOM 1342 O O . GLU A 1 88 ? -9.449 -3.270 -2.184 1.00 0.00 88 GLU A O 1
ATOM 1354 N N . LEU A 1 89 ? -7.830 -4.330 -3.331 1.00 0.00 89 LEU A N 1
ATOM 1355 C CA . LEU A 1 89 ? -6.742 -3.653 -2.634 1.00 0.00 89 LEU A CA 1
ATOM 1356 C C . LEU A 1 89 ? -6.466 -2.287 -3.254 1.00 0.00 89 LEU A C 1
ATOM 1357 O O . LEU A 1 89 ? -6.101 -1.340 -2.557 1.00 0.00 89 LEU A O 1
ATOM 1373 N N . VAL A 1 90 ? -6.643 -2.191 -4.568 1.00 0.00 90 VAL A N 1
ATOM 1374 C CA . VAL A 1 90 ? -6.413 -0.941 -5.281 1.00 0.00 90 VAL A CA 1
ATOM 1375 C C . VAL A 1 90 ? -7.402 0.132 -4.840 1.00 0.00 90 VAL A C 1
ATOM 1376 O O . VAL A 1 90 ? -7.077 1.320 -4.822 1.00 0.00 90 VAL A O 1
ATOM 1389 N N . ASP A 1 91 ? -8.609 -0.293 -4.484 1.00 0.00 91 ASP A N 1
ATOM 1390 C CA . ASP A 1 91 ? -9.647 0.633 -4.043 1.00 0.00 91 ASP A CA 1
ATOM 1391 C C . ASP A 1 91 ? -9.365 1.132 -2.630 1.00 0.00 91 ASP A C 1
ATOM 1392 O O . ASP A 1 91 ? -9.706 2.261 -2.279 1.00 0.00 91 ASP A O 1
ATOM 1401 N N . TYR A 1 92 ? -8.740 0.281 -1.821 1.00 0.00 92 TYR A N 1
ATOM 1402 C CA . TYR A 1 92 ? -8.413 0.636 -0.445 1.00 0.00 92 TYR A CA 1
ATOM 1403 C C . TYR A 1 92 ? -7.294 1.672 -0.403 1.00 0.00 92 TYR A C 1
ATOM 1404 O O . TYR A 1 92 ? -7.439 2.733 0.204 1.00 0.00 92 TYR A O 1
ATOM 1422 N N . LEU A 1 93 ? -6.178 1.356 -1.053 1.00 0.00 93 LEU A N 1
ATOM 1423 C CA . LEU A 1 93 ? -5.035 2.260 -1.089 1.00 0.00 93 LEU A CA 1
ATOM 1424 C C . LEU A 1 93 ? -5.413 3.590 -1.735 1.00 0.00 93 LEU A C 1
ATOM 1425 O O . LEU A 1 93 ? -5.006 4.655 -1.270 1.00 0.00 93 LEU A O 1
ATOM 1441 N N . ASN A 1 94 ? -6.192 3.519 -2.808 1.00 0.00 94 ASN A N 1
ATOM 1442 C CA . ASN A 1 94 ? -6.625 4.717 -3.519 1.00 0.00 94 ASN A CA 1
ATOM 1443 C C . ASN A 1 94 ? -7.424 5.635 -2.600 1.00 0.00 94 ASN A C 1
ATOM 1444 O O . ASN A 1 94 ? -7.381 6.858 -2.736 1.00 0.00 94 ASN A O 1
ATOM 1455 N N . GLN A 1 95 ? -8.155 5.038 -1.663 1.00 0.00 95 GLN A N 1
ATOM 1456 C CA . GLN A 1 95 ? -8.964 5.802 -0.723 1.00 0.00 95 GLN A CA 1
ATOM 1457 C C . GLN A 1 95 ? -8.081 6.580 0.248 1.00 0.00 95 GLN A C 1
ATOM 1458 O O . GLN A 1 95 ? -8.448 7.660 0.709 1.00 0.00 95 GLN A O 1
ATOM 1472 N N . VAL A 1 96 ? -6.914 6.022 0.553 1.00 0.00 96 VAL A N 1
ATOM 1473 C CA . VAL A 1 96 ? -5.977 6.662 1.470 1.00 0.00 96 VAL A CA 1
ATOM 1474 C C . VAL A 1 96 ? -4.815 7.296 0.712 1.00 0.00 96 VAL A C 1
ATOM 1475 O O . VAL A 1 96 ? -3.903 6.603 0.263 1.00 0.00 96 VAL A O 1
ATOM 1488 N N . CYS A 1 97 ? -4.856 8.617 0.573 1.00 0.00 97 CYS A N 1
ATOM 1489 C CA . CYS A 1 97 ? -3.807 9.344 -0.131 1.00 0.00 97 CYS A CA 1
ATOM 1490 C C . CYS A 1 97 ? -3.967 10.849 0.057 1.00 0.00 97 CYS A C 1
ATOM 1491 O O . CYS A 1 97 ? -4.665 11.510 -0.713 1.00 0.00 97 CYS A O 1
ATOM 1499 N N . LEU A 1 98 ? -3.317 11.386 1.085 1.00 0.00 98 LEU A N 1
ATOM 1500 C CA . LEU A 1 98 ? -3.389 12.814 1.374 1.00 0.00 98 LEU A CA 1
ATOM 1501 C C . LEU A 1 98 ? -2.400 13.593 0.512 1.00 0.00 98 LEU A C 1
ATOM 1502 O O . LEU A 1 98 ? -1.186 13.423 0.634 1.00 0.00 98 LEU A O 1
ATOM 1518 N N . ASN A 1 99 ? -2.928 14.447 -0.359 1.00 0.00 99 ASN A N 1
ATOM 1519 C CA . ASN A 1 99 ? -2.092 15.253 -1.241 1.00 0.00 99 ASN A CA 1
ATOM 1520 C C . ASN A 1 99 ? -2.947 16.188 -2.093 1.00 0.00 99 ASN A C 1
ATOM 1521 O O . ASN A 1 99 ? -3.416 15.810 -3.167 1.00 0.00 99 ASN A O 1
ATOM 1532 N N . ASP A 1 100 ? -3.148 17.407 -1.605 1.00 0.00 100 ASP A N 1
ATOM 1533 C CA . ASP A 1 100 ? -3.948 18.394 -2.322 1.00 0.00 100 ASP A CA 1
ATOM 1534 C C . ASP A 1 100 ? -3.292 19.770 -2.270 1.00 0.00 100 ASP A C 1
ATOM 1535 O O . ASP A 1 100 ? -3.414 20.490 -1.279 1.00 0.00 100 ASP A O 1
ATOM 1544 N N . TYR A 1 101 ? -2.597 20.129 -3.344 1.00 0.00 101 TYR A N 1
ATOM 1545 C CA . TYR A 1 101 ? -1.922 21.419 -3.424 1.00 0.00 101 TYR A CA 1
ATOM 1546 C C . TYR A 1 101 ? -2.420 22.218 -4.625 1.00 0.00 101 TYR A C 1
ATOM 1547 O O . TYR A 1 101 ? -2.247 21.805 -5.772 1.00 0.00 101 TYR A O 1
ATOM 1565 N N . ARG A 1 102 ? -3.041 23.361 -4.354 1.00 0.00 102 ARG A N 1
ATOM 1566 C CA . ARG A 1 102 ? -3.566 24.216 -5.413 1.00 0.00 102 ARG A CA 1
ATOM 1567 C C . ARG A 1 102 ? -2.725 25.480 -5.561 1.00 0.00 102 ARG A C 1
ATOM 1568 O O . ARG A 1 102 ? -2.434 26.162 -4.579 1.00 0.00 102 ARG A O 1
ATOM 1589 N N . GLU A 1 103 ? -2.342 25.787 -6.797 1.00 0.00 103 GLU A N 1
ATOM 1590 C CA . GLU A 1 103 ? -1.536 26.970 -7.076 1.00 0.00 103 GLU A CA 1
ATOM 1591 C C . GLU A 1 103 ? -0.189 26.894 -6.366 1.00 0.00 103 GLU A C 1
ATOM 1592 O O . GLU A 1 103 ? -0.061 26.260 -5.319 1.00 0.00 103 GLU A O 1
ATOM 1604 N N . ILE A 1 104 ? 0.815 27.545 -6.944 1.00 0.00 104 ILE A N 1
ATOM 1605 C CA . ILE A 1 104 ? 2.153 27.554 -6.369 1.00 0.00 104 ILE A CA 1
ATOM 1606 C C . ILE A 1 104 ? 2.819 28.916 -6.543 1.00 0.00 104 ILE A C 1
ATOM 1607 O O . ILE A 1 104 ? 4.045 29.017 -6.588 1.00 0.00 104 ILE A O 1
ATOM 1623 N N . TYR A 1 105 ? 2.002 29.961 -6.641 1.00 0.00 105 TYR A N 1
ATOM 1624 C CA . TYR A 1 105 ? 2.511 31.317 -6.808 1.00 0.00 105 TYR A CA 1
ATOM 1625 C C . TYR A 1 105 ? 2.140 32.186 -5.611 1.00 0.00 105 TYR A C 1
ATOM 1626 O O . TYR A 1 105 ? 2.968 32.939 -5.097 1.00 0.00 105 TYR A O 1
ATOM 1644 N N . ARG A 1 106 ? 0.891 32.073 -5.170 1.00 0.00 106 ARG A N 1
ATOM 1645 C CA . ARG A 1 106 ? 0.410 32.846 -4.031 1.00 0.00 106 ARG A CA 1
ATOM 1646 C C . ARG A 1 106 ? -0.347 31.954 -3.051 1.00 0.00 106 ARG A C 1
ATOM 1647 O O . ARG A 1 106 ? -1.264 32.407 -2.367 1.00 0.00 106 ARG A O 1
ATOM 1668 N N . GLU A 1 107 ? 0.042 30.685 -2.991 1.00 0.00 107 GLU A N 1
ATOM 1669 C CA . GLU A 1 107 ? -0.600 29.730 -2.096 1.00 0.00 107 GLU A CA 1
ATOM 1670 C C . GLU A 1 107 ? -0.241 30.019 -0.642 1.00 0.00 107 GLU A C 1
ATOM 1671 O O . GLU A 1 107 ? 0.701 29.441 -0.099 1.00 0.00 107 GLU A O 1
ATOM 1683 N N . HIS A 1 108 ? -0.996 30.917 -0.019 1.00 0.00 108 HIS A N 1
ATOM 1684 C CA . HIS A 1 108 ? -0.757 31.282 1.373 1.00 0.00 108 HIS A CA 1
ATOM 1685 C C . HIS A 1 108 ? -2.061 31.301 2.162 1.00 0.00 108 HIS A C 1
ATOM 1686 O O . HIS A 1 108 ? -3.048 31.900 1.736 1.00 0.00 108 HIS A O 1
ATOM 1700 N N . VAL A 1 109 ? -2.058 30.642 3.317 1.00 0.00 109 VAL A N 1
ATOM 1701 C CA . VAL A 1 109 ? -3.240 30.583 4.167 1.00 0.00 109 VAL A CA 1
ATOM 1702 C C . VAL A 1 109 ? -2.861 30.644 5.642 1.00 0.00 109 VAL A C 1
ATOM 1703 O O . VAL A 1 109 ? -3.452 31.398 6.416 1.00 0.00 109 VAL A O 1
ATOM 1716 N N . SER A 1 110 ? -1.870 29.845 6.027 1.00 0.00 110 SER A N 1
ATOM 1717 C CA . SER A 1 110 ? -1.411 29.810 7.411 1.00 0.00 110 SER A CA 1
ATOM 1718 C C . SER A 1 110 ? 0.070 29.448 7.483 1.00 0.00 110 SER A C 1
ATOM 1719 O O . SER A 1 110 ? 0.873 30.190 8.047 1.00 0.00 110 SER A O 1
ATOM 1727 N N . GLY A 1 111 ? 0.423 28.302 6.908 1.00 0.00 111 GLY A N 1
ATOM 1728 C CA . GLY A 1 111 ? 1.806 27.864 6.918 1.00 0.00 111 GLY A CA 1
ATOM 1729 C C . GLY A 1 111 ? 1.937 26.353 6.899 1.00 0.00 111 GLY A C 1
ATOM 1730 O O . GLY A 1 111 ? 2.367 25.752 7.884 1.00 0.00 111 GLY A O 1
ATOM 1734 N N . PRO A 1 112 ? 1.570 25.702 5.781 1.00 0.00 112 PRO A N 1
ATOM 1735 C CA . PRO A 1 112 ? 1.654 24.244 5.652 1.00 0.00 112 PRO A CA 1
ATOM 1736 C C . PRO A 1 112 ? 3.096 23.755 5.557 1.00 0.00 112 PRO A C 1
ATOM 1737 O O . PRO A 1 112 ? 3.504 23.185 4.545 1.00 0.00 112 PRO A O 1
ATOM 1748 N N . SER A 1 113 ? 3.864 23.982 6.618 1.00 0.00 113 SER A N 1
ATOM 1749 C CA . SER A 1 113 ? 5.260 23.564 6.655 1.00 0.00 113 SER A CA 1
ATOM 1750 C C . SER A 1 113 ? 5.697 23.253 8.082 1.00 0.00 113 SER A C 1
ATOM 1751 O O . SER A 1 113 ? 6.251 22.187 8.354 1.00 0.00 113 SER A O 1
ATOM 1759 N N . SER A 1 114 ? 5.443 24.189 8.991 1.00 0.00 114 SER A N 1
ATOM 1760 C CA . SER A 1 114 ? 5.808 24.014 10.392 1.00 0.00 114 SER A CA 1
ATOM 1761 C C . SER A 1 114 ? 4.578 24.099 11.289 1.00 0.00 114 SER A C 1
ATOM 1762 O O . SER A 1 114 ? 4.402 23.285 12.196 1.00 0.00 114 SER A O 1
ATOM 1770 N N . GLY A 1 115 ? 3.729 25.087 11.029 1.00 0.00 115 GLY A N 1
ATOM 1771 C CA . GLY A 1 115 ? 2.525 25.259 11.820 1.00 0.00 115 GLY A CA 1
ATOM 1772 C C . GLY A 1 115 ? 1.336 24.523 11.235 1.00 0.00 115 GLY A C 1
ATOM 1773 O O . GLY A 1 115 ? 0.381 24.243 11.989 1.00 0.00 115 GLY A O 1
ATOM 1778 N N . GLY A 1 1 ? -26.679 -14.790 -10.399 1.00 0.00 1 GLY A N 2
ATOM 1779 C CA . GLY A 1 1 ? -27.079 -14.866 -8.967 1.00 0.00 1 GLY A CA 2
ATOM 1780 C C . GLY A 1 1 ? -26.454 -13.766 -8.131 1.00 0.00 1 GLY A C 2
ATOM 1781 O O . GLY A 1 1 ? -25.270 -13.829 -7.795 1.00 0.00 1 GLY A O 2
ATOM 1787 N N . SER A 1 2 ? -27.248 -12.756 -7.794 1.00 0.00 2 SER A N 2
ATOM 1788 C CA . SER A 1 2 ? -26.767 -11.638 -6.992 1.00 0.00 2 SER A CA 2
ATOM 1789 C C . SER A 1 2 ? -27.926 -10.915 -6.315 1.00 0.00 2 SER A C 2
ATOM 1790 O O . SER A 1 2 ? -28.955 -10.651 -6.938 1.00 0.00 2 SER A O 2
ATOM 1798 N N . SER A 1 3 ? -27.752 -10.595 -5.037 1.00 0.00 3 SER A N 2
ATOM 1799 C CA . SER A 1 3 ? -28.784 -9.902 -4.275 1.00 0.00 3 SER A CA 2
ATOM 1800 C C . SER A 1 3 ? -28.566 -8.393 -4.312 1.00 0.00 3 SER A C 2
ATOM 1801 O O . SER A 1 3 ? -29.519 -7.620 -4.416 1.00 0.00 3 SER A O 2
ATOM 1809 N N . GLY A 1 4 ? -27.306 -7.980 -4.227 1.00 0.00 4 GLY A N 2
ATOM 1810 C CA . GLY A 1 4 ? -26.986 -6.564 -4.253 1.00 0.00 4 GLY A CA 2
ATOM 1811 C C . GLY A 1 4 ? -25.986 -6.176 -3.182 1.00 0.00 4 GLY A C 2
ATOM 1812 O O . GLY A 1 4 ? -26.326 -6.108 -2.001 1.00 0.00 4 GLY A O 2
ATOM 1816 N N . SER A 1 5 ? -24.748 -5.922 -3.595 1.00 0.00 5 SER A N 2
ATOM 1817 C CA . SER A 1 5 ? -23.695 -5.539 -2.662 1.00 0.00 5 SER A CA 2
ATOM 1818 C C . SER A 1 5 ? -23.982 -4.173 -2.048 1.00 0.00 5 SER A C 2
ATOM 1819 O O . SER A 1 5 ? -24.109 -3.175 -2.757 1.00 0.00 5 SER A O 2
ATOM 1827 N N . SER A 1 6 ? -24.085 -4.136 -0.722 1.00 0.00 6 SER A N 2
ATOM 1828 C CA . SER A 1 6 ? -24.358 -2.893 -0.012 1.00 0.00 6 SER A CA 2
ATOM 1829 C C . SER A 1 6 ? -23.068 -2.123 0.252 1.00 0.00 6 SER A C 2
ATOM 1830 O O . SER A 1 6 ? -22.860 -1.037 -0.287 1.00 0.00 6 SER A O 2
ATOM 1838 N N . GLY A 1 7 ? -22.204 -2.695 1.086 1.00 0.00 7 GLY A N 2
ATOM 1839 C CA . GLY A 1 7 ? -20.945 -2.048 1.406 1.00 0.00 7 GLY A CA 2
ATOM 1840 C C . GLY A 1 7 ? -20.067 -2.899 2.303 1.00 0.00 7 GLY A C 2
ATOM 1841 O O . GLY A 1 7 ? -20.510 -3.373 3.349 1.00 0.00 7 GLY A O 2
ATOM 1845 N N . MET A 1 8 ? -18.819 -3.096 1.889 1.00 0.00 8 MET A N 2
ATOM 1846 C CA . MET A 1 8 ? -17.876 -3.897 2.661 1.00 0.00 8 MET A CA 2
ATOM 1847 C C . MET A 1 8 ? -16.513 -3.216 2.732 1.00 0.00 8 MET A C 2
ATOM 1848 O O . MET A 1 8 ? -15.652 -3.440 1.881 1.00 0.00 8 MET A O 2
ATOM 1862 N N . ALA A 1 9 ? -16.326 -2.384 3.750 1.00 0.00 9 ALA A N 2
ATOM 1863 C CA . ALA A 1 9 ? -15.068 -1.670 3.931 1.00 0.00 9 ALA A CA 2
ATOM 1864 C C . ALA A 1 9 ? -14.172 -2.382 4.939 1.00 0.00 9 ALA A C 2
ATOM 1865 O O . ALA A 1 9 ? -14.511 -3.457 5.435 1.00 0.00 9 ALA A O 2
ATOM 1872 N N . LEU A 1 10 ? -13.027 -1.777 5.237 1.00 0.00 10 LEU A N 2
ATOM 1873 C CA . LEU A 1 10 ? -12.082 -2.354 6.186 1.00 0.00 10 LEU A CA 2
ATOM 1874 C C . LEU A 1 10 ? -11.912 -1.450 7.403 1.00 0.00 10 LEU A C 2
ATOM 1875 O O . LEU A 1 10 ? -12.648 -0.477 7.574 1.00 0.00 10 LEU A O 2
ATOM 1891 N N . ALA A 1 11 ? -10.938 -1.777 8.247 1.00 0.00 11 ALA A N 2
ATOM 1892 C CA . ALA A 1 11 ? -10.672 -0.994 9.447 1.00 0.00 11 ALA A CA 2
ATOM 1893 C C . ALA A 1 11 ? -10.170 0.401 9.094 1.00 0.00 11 ALA A C 2
ATOM 1894 O O . ALA A 1 11 ? -9.619 0.619 8.015 1.00 0.00 11 ALA A O 2
ATOM 1901 N N . ARG A 1 12 ? -10.366 1.344 10.010 1.00 0.00 12 ARG A N 2
ATOM 1902 C CA . ARG A 1 12 ? -9.933 2.720 9.796 1.00 0.00 12 ARG A CA 2
ATOM 1903 C C . ARG A 1 12 ? -8.424 2.849 9.979 1.00 0.00 12 ARG A C 2
ATOM 1904 O O . ARG A 1 12 ? -7.732 1.861 10.222 1.00 0.00 12 ARG A O 2
ATOM 1925 N N . ALA A 1 13 ? -7.921 4.074 9.863 1.00 0.00 13 ALA A N 2
ATOM 1926 C CA . ALA A 1 13 ? -6.494 4.332 10.017 1.00 0.00 13 ALA A CA 2
ATOM 1927 C C . ALA A 1 13 ? -6.237 5.781 10.413 1.00 0.00 13 ALA A C 2
ATOM 1928 O O . ALA A 1 13 ? -7.051 6.664 10.140 1.00 0.00 13 ALA A O 2
ATOM 1935 N N . ASN A 1 14 ? -5.101 6.020 11.061 1.00 0.00 14 ASN A N 2
ATOM 1936 C CA . ASN A 1 14 ? -4.737 7.363 11.496 1.00 0.00 14 ASN A CA 2
ATOM 1937 C C . ASN A 1 14 ? -3.751 8.002 10.523 1.00 0.00 14 ASN A C 2
ATOM 1938 O O . ASN A 1 14 ? -3.905 9.161 10.139 1.00 0.00 14 ASN A O 2
ATOM 1949 N N . SER A 1 15 ? -2.736 7.238 10.130 1.00 0.00 15 SER A N 2
ATOM 1950 C CA . SER A 1 15 ? -1.723 7.730 9.202 1.00 0.00 15 SER A CA 2
ATOM 1951 C C . SER A 1 15 ? -1.608 6.815 7.985 1.00 0.00 15 SER A C 2
ATOM 1952 O O . SER A 1 15 ? -1.881 5.618 8.071 1.00 0.00 15 SER A O 2
ATOM 1960 N N . PRO A 1 16 ? -1.200 7.371 6.832 1.00 0.00 16 PRO A N 2
ATOM 1961 C CA . PRO A 1 16 ? -1.048 6.599 5.594 1.00 0.00 16 PRO A CA 2
ATOM 1962 C C . PRO A 1 16 ? -0.186 5.356 5.788 1.00 0.00 16 PRO A C 2
ATOM 1963 O O . PRO A 1 16 ? -0.343 4.364 5.077 1.00 0.00 16 PRO A O 2
ATOM 1974 N N . GLN A 1 17 ? 0.724 5.418 6.754 1.00 0.00 17 GLN A N 2
ATOM 1975 C CA . GLN A 1 17 ? 1.612 4.298 7.041 1.00 0.00 17 GLN A CA 2
ATOM 1976 C C . GLN A 1 17 ? 0.814 3.058 7.434 1.00 0.00 17 GLN A C 2
ATOM 1977 O O . GLN A 1 17 ? 1.184 1.935 7.092 1.00 0.00 17 GLN A O 2
ATOM 1991 N N . GLU A 1 18 ? -0.283 3.272 8.154 1.00 0.00 18 GLU A N 2
ATOM 1992 C CA . GLU A 1 18 ? -1.134 2.172 8.594 1.00 0.00 18 GLU A CA 2
ATOM 1993 C C . GLU A 1 18 ? -1.876 1.552 7.414 1.00 0.00 18 GLU A C 2
ATOM 1994 O O . GLU A 1 18 ? -1.927 0.330 7.273 1.00 0.00 18 GLU A O 2
ATOM 2006 N N . ALA A 1 19 ? -2.450 2.403 6.570 1.00 0.00 19 ALA A N 2
ATOM 2007 C CA . ALA A 1 19 ? -3.189 1.939 5.403 1.00 0.00 19 ALA A CA 2
ATOM 2008 C C . ALA A 1 19 ? -2.298 1.118 4.477 1.00 0.00 19 ALA A C 2
ATOM 2009 O O . ALA A 1 19 ? -2.725 0.103 3.927 1.00 0.00 19 ALA A O 2
ATOM 2016 N N . LEU A 1 20 ? -1.057 1.564 4.310 1.00 0.00 20 LEU A N 2
ATOM 2017 C CA . LEU A 1 20 ? -0.104 0.871 3.449 1.00 0.00 20 LEU A CA 2
ATOM 2018 C C . LEU A 1 20 ? 0.380 -0.419 4.104 1.00 0.00 20 LEU A C 2
ATOM 2019 O O . LEU A 1 20 ? 0.518 -1.448 3.442 1.00 0.00 20 LEU A O 2
ATOM 2035 N N . LEU A 1 21 ? 0.637 -0.356 5.406 1.00 0.00 21 LEU A N 2
ATOM 2036 C CA . LEU A 1 21 ? 1.106 -1.520 6.150 1.00 0.00 21 LEU A CA 2
ATOM 2037 C C . LEU A 1 21 ? 0.021 -2.589 6.227 1.00 0.00 21 LEU A C 2
ATOM 2038 O O . LEU A 1 21 ? 0.314 -3.784 6.239 1.00 0.00 21 LEU A O 2
ATOM 2054 N N . TRP A 1 22 ? -1.232 -2.150 6.281 1.00 0.00 22 TRP A N 2
ATOM 2055 C CA . TRP A 1 22 ? -2.361 -3.070 6.358 1.00 0.00 22 TRP A CA 2
ATOM 2056 C C . TRP A 1 22 ? -2.553 -3.806 5.035 1.00 0.00 22 TRP A C 2
ATOM 2057 O O . TRP A 1 22 ? -2.990 -4.957 5.011 1.00 0.00 22 TRP A O 2
ATOM 2078 N N . ALA A 1 23 ? -2.224 -3.135 3.937 1.00 0.00 23 ALA A N 2
ATOM 2079 C CA . ALA A 1 23 ? -2.359 -3.725 2.611 1.00 0.00 23 ALA A CA 2
ATOM 2080 C C . ALA A 1 23 ? -1.352 -4.850 2.405 1.00 0.00 23 ALA A C 2
ATOM 2081 O O . ALA A 1 23 ? -1.621 -5.814 1.688 1.00 0.00 23 ALA A O 2
ATOM 2088 N N . LEU A 1 24 ? -0.190 -4.721 3.037 1.00 0.00 24 LEU A N 2
ATOM 2089 C CA . LEU A 1 24 ? 0.859 -5.728 2.923 1.00 0.00 24 LEU A CA 2
ATOM 2090 C C . LEU A 1 24 ? 0.636 -6.862 3.919 1.00 0.00 24 LEU A C 2
ATOM 2091 O O . LEU A 1 24 ? 0.890 -8.028 3.614 1.00 0.00 24 LEU A O 2
ATOM 2107 N N . ASN A 1 25 ? 0.162 -6.512 5.110 1.00 0.00 25 ASN A N 2
ATOM 2108 C CA . ASN A 1 25 ? -0.095 -7.501 6.151 1.00 0.00 25 ASN A CA 2
ATOM 2109 C C . ASN A 1 25 ? -1.248 -8.418 5.756 1.00 0.00 25 ASN A C 2
ATOM 2110 O O . ASN A 1 25 ? -1.280 -9.590 6.132 1.00 0.00 25 ASN A O 2
ATOM 2121 N N . ASP A 1 26 ? -2.195 -7.876 4.997 1.00 0.00 26 ASP A N 2
ATOM 2122 C CA . ASP A 1 26 ? -3.351 -8.645 4.552 1.00 0.00 26 ASP A CA 2
ATOM 2123 C C . ASP A 1 26 ? -2.950 -9.673 3.497 1.00 0.00 26 ASP A C 2
ATOM 2124 O O . ASP A 1 26 ? -3.591 -10.715 3.357 1.00 0.00 26 ASP A O 2
ATOM 2133 N N . LEU A 1 27 ? -1.886 -9.374 2.757 1.00 0.00 27 LEU A N 2
ATOM 2134 C CA . LEU A 1 27 ? -1.401 -10.273 1.715 1.00 0.00 27 LEU A CA 2
ATOM 2135 C C . LEU A 1 27 ? -1.090 -11.653 2.285 1.00 0.00 27 LEU A C 2
ATOM 2136 O O . LEU A 1 27 ? -0.740 -11.788 3.457 1.00 0.00 27 LEU A O 2
ATOM 2152 N N . GLU A 1 28 ? -1.221 -12.677 1.446 1.00 0.00 28 GLU A N 2
ATOM 2153 C CA . GLU A 1 28 ? -0.955 -14.048 1.865 1.00 0.00 28 GLU A CA 2
ATOM 2154 C C . GLU A 1 28 ? 0.494 -14.431 1.582 1.00 0.00 28 GLU A C 2
ATOM 2155 O O . GLU A 1 28 ? 1.280 -13.615 1.101 1.00 0.00 28 GLU A O 2
ATOM 2167 N N . GLU A 1 29 ? 0.841 -15.678 1.884 1.00 0.00 29 GLU A N 2
ATOM 2168 C CA . GLU A 1 29 ? 2.196 -16.169 1.663 1.00 0.00 29 GLU A CA 2
ATOM 2169 C C . GLU A 1 29 ? 2.450 -16.413 0.178 1.00 0.00 29 GLU A C 2
ATOM 2170 O O . GLU A 1 29 ? 3.566 -16.233 -0.309 1.00 0.00 29 GLU A O 2
ATOM 2182 N N . ASN A 1 30 ? 1.406 -16.824 -0.536 1.00 0.00 30 ASN A N 2
ATOM 2183 C CA . ASN A 1 30 ? 1.516 -17.093 -1.965 1.00 0.00 30 ASN A CA 2
ATOM 2184 C C . ASN A 1 30 ? 1.386 -15.806 -2.772 1.00 0.00 30 ASN A C 2
ATOM 2185 O O . ASN A 1 30 ? 1.978 -15.670 -3.844 1.00 0.00 30 ASN A O 2
ATOM 2196 N N . SER A 1 31 ? 0.609 -14.861 -2.252 1.00 0.00 31 SER A N 2
ATOM 2197 C CA . SER A 1 31 ? 0.401 -13.584 -2.925 1.00 0.00 31 SER A CA 2
ATOM 2198 C C . SER A 1 31 ? 1.625 -12.686 -2.775 1.00 0.00 31 SER A C 2
ATOM 2199 O O . SER A 1 31 ? 2.071 -12.063 -3.737 1.00 0.00 31 SER A O 2
ATOM 2207 N N . PHE A 1 32 ? 2.163 -12.627 -1.562 1.00 0.00 32 PHE A N 2
ATOM 2208 C CA . PHE A 1 32 ? 3.336 -11.806 -1.285 1.00 0.00 32 PHE A CA 2
ATOM 2209 C C . PHE A 1 32 ? 4.557 -12.335 -2.030 1.00 0.00 32 PHE A C 2
ATOM 2210 O O . PHE A 1 32 ? 5.418 -11.566 -2.455 1.00 0.00 32 PHE A O 2
ATOM 2227 N N . LYS A 1 33 ? 4.625 -13.654 -2.185 1.00 0.00 33 LYS A N 2
ATOM 2228 C CA . LYS A 1 33 ? 5.740 -14.287 -2.878 1.00 0.00 33 LYS A CA 2
ATOM 2229 C C . LYS A 1 33 ? 5.858 -13.768 -4.308 1.00 0.00 33 LYS A C 2
ATOM 2230 O O . LYS A 1 33 ? 6.951 -13.457 -4.779 1.00 0.00 33 LYS A O 2
ATOM 2249 N N . THR A 1 34 ? 4.723 -13.678 -4.994 1.00 0.00 34 THR A N 2
ATOM 2250 C CA . THR A 1 34 ? 4.698 -13.197 -6.371 1.00 0.00 34 THR A CA 2
ATOM 2251 C C . THR A 1 34 ? 4.799 -11.676 -6.419 1.00 0.00 34 THR A C 2
ATOM 2252 O O . THR A 1 34 ? 5.429 -11.113 -7.313 1.00 0.00 34 THR A O 2
ATOM 2263 N N . LEU A 1 35 ? 4.171 -11.016 -5.449 1.00 0.00 35 LEU A N 2
ATOM 2264 C CA . LEU A 1 35 ? 4.189 -9.560 -5.381 1.00 0.00 35 LEU A CA 2
ATOM 2265 C C . LEU A 1 35 ? 5.595 -9.045 -5.087 1.00 0.00 35 LEU A C 2
ATOM 2266 O O . LEU A 1 35 ? 5.988 -7.979 -5.560 1.00 0.00 35 LEU A O 2
ATOM 2282 N N . LYS A 1 36 ? 6.348 -9.809 -4.301 1.00 0.00 36 LYS A N 2
ATOM 2283 C CA . LYS A 1 36 ? 7.709 -9.431 -3.943 1.00 0.00 36 LYS A CA 2
ATOM 2284 C C . LYS A 1 36 ? 8.611 -9.410 -5.173 1.00 0.00 36 LYS A C 2
ATOM 2285 O O . LYS A 1 36 ? 9.541 -8.608 -5.261 1.00 0.00 36 LYS A O 2
ATOM 2304 N N . PHE A 1 37 ? 8.330 -10.298 -6.121 1.00 0.00 37 PHE A N 2
ATOM 2305 C CA . PHE A 1 37 ? 9.116 -10.384 -7.347 1.00 0.00 37 PHE A CA 2
ATOM 2306 C C . PHE A 1 37 ? 8.804 -9.214 -8.276 1.00 0.00 37 PHE A C 2
ATOM 2307 O O . PHE A 1 37 ? 9.704 -8.637 -8.886 1.00 0.00 37 PHE A O 2
ATOM 2324 N N . HIS A 1 38 ? 7.524 -8.873 -8.379 1.00 0.00 38 HIS A N 2
ATOM 2325 C CA . HIS A 1 38 ? 7.092 -7.773 -9.235 1.00 0.00 38 HIS A CA 2
ATOM 2326 C C . HIS A 1 38 ? 7.603 -6.433 -8.707 1.00 0.00 38 HIS A C 2
ATOM 2327 O O . HIS A 1 38 ? 7.712 -5.463 -9.457 1.00 0.00 38 HIS A O 2
ATOM 2341 N N . LEU A 1 39 ? 7.913 -6.386 -7.414 1.00 0.00 39 LEU A N 2
ATOM 2342 C CA . LEU A 1 39 ? 8.410 -5.164 -6.790 1.00 0.00 39 LEU A CA 2
ATOM 2343 C C . LEU A 1 39 ? 9.626 -4.620 -7.534 1.00 0.00 39 LEU A C 2
ATOM 2344 O O . LEU A 1 39 ? 9.871 -3.414 -7.546 1.00 0.00 39 LEU A O 2
ATOM 2360 N N . ARG A 1 40 ? 10.384 -5.518 -8.156 1.00 0.00 40 ARG A N 2
ATOM 2361 C CA . ARG A 1 40 ? 11.574 -5.127 -8.904 1.00 0.00 40 ARG A CA 2
ATOM 2362 C C . ARG A 1 40 ? 11.211 -4.192 -10.054 1.00 0.00 40 ARG A C 2
ATOM 2363 O O . ARG A 1 40 ? 12.008 -3.340 -10.449 1.00 0.00 40 ARG A O 2
ATOM 2384 N N . ASP A 1 41 ? 10.007 -4.359 -10.590 1.00 0.00 41 ASP A N 2
ATOM 2385 C CA . ASP A 1 41 ? 9.541 -3.531 -11.696 1.00 0.00 41 ASP A CA 2
ATOM 2386 C C . ASP A 1 41 ? 9.095 -2.158 -11.201 1.00 0.00 41 ASP A C 2
ATOM 2387 O O . ASP A 1 41 ? 9.604 -1.131 -11.650 1.00 0.00 41 ASP A O 2
ATOM 2396 N N . VAL A 1 42 ? 8.141 -2.148 -10.275 1.00 0.00 42 VAL A N 2
ATOM 2397 C CA . VAL A 1 42 ? 7.626 -0.901 -9.721 1.00 0.00 42 VAL A CA 2
ATOM 2398 C C . VAL A 1 42 ? 8.744 -0.070 -9.101 1.00 0.00 42 VAL A C 2
ATOM 2399 O O . VAL A 1 42 ? 8.787 1.149 -9.263 1.00 0.00 42 VAL A O 2
ATOM 2412 N N . THR A 1 43 ? 9.648 -0.738 -8.392 1.00 0.00 43 THR A N 2
ATOM 2413 C CA . THR A 1 43 ? 10.767 -0.058 -7.749 1.00 0.00 43 THR A CA 2
ATOM 2414 C C . THR A 1 43 ? 12.028 -0.162 -8.600 1.00 0.00 43 THR A C 2
ATOM 2415 O O . THR A 1 43 ? 12.486 -1.259 -8.918 1.00 0.00 43 THR A O 2
ATOM 2426 N N . GLN A 1 44 ? 12.583 0.989 -8.964 1.00 0.00 44 GLN A N 2
ATOM 2427 C CA . GLN A 1 44 ? 13.792 1.030 -9.780 1.00 0.00 44 GLN A CA 2
ATOM 2428 C C . GLN A 1 44 ? 15.028 1.244 -8.911 1.00 0.00 44 GLN A C 2
ATOM 2429 O O . GLN A 1 44 ? 16.016 1.829 -9.354 1.00 0.00 44 GLN A O 2
ATOM 2443 N N . PHE A 1 45 ? 14.966 0.765 -7.673 1.00 0.00 45 PHE A N 2
ATOM 2444 C CA . PHE A 1 45 ? 16.081 0.904 -6.742 1.00 0.00 45 PHE A CA 2
ATOM 2445 C C . PHE A 1 45 ? 17.053 -0.264 -6.879 1.00 0.00 45 PHE A C 2
ATOM 2446 O O . PHE A 1 45 ? 16.784 -1.227 -7.598 1.00 0.00 45 PHE A O 2
ATOM 2463 N N . HIS A 1 46 ? 18.183 -0.171 -6.184 1.00 0.00 46 HIS A N 2
ATOM 2464 C CA . HIS A 1 46 ? 19.195 -1.220 -6.228 1.00 0.00 46 HIS A CA 2
ATOM 2465 C C . HIS A 1 46 ? 18.707 -2.477 -5.511 1.00 0.00 46 HIS A C 2
ATOM 2466 O O . HIS A 1 46 ? 19.243 -2.858 -4.469 1.00 0.00 46 HIS A O 2
ATOM 2480 N N . LEU A 1 47 ? 17.689 -3.116 -6.075 1.00 0.00 47 LEU A N 2
ATOM 2481 C CA . LEU A 1 47 ? 17.130 -4.330 -5.490 1.00 0.00 47 LEU A CA 2
ATOM 2482 C C . LEU A 1 47 ? 17.061 -5.450 -6.522 1.00 0.00 47 LEU A C 2
ATOM 2483 O O . LEU A 1 47 ? 16.207 -5.441 -7.408 1.00 0.00 47 LEU A O 2
ATOM 2499 N N . ALA A 1 48 ? 17.968 -6.415 -6.401 1.00 0.00 48 ALA A N 2
ATOM 2500 C CA . ALA A 1 48 ? 18.010 -7.543 -7.323 1.00 0.00 48 ALA A CA 2
ATOM 2501 C C . ALA A 1 48 ? 18.130 -8.863 -6.568 1.00 0.00 48 ALA A C 2
ATOM 2502 O O . ALA A 1 48 ? 17.208 -9.679 -6.573 1.00 0.00 48 ALA A O 2
ATOM 2509 N N . ARG A 1 49 ? 19.272 -9.066 -5.920 1.00 0.00 49 ARG A N 2
ATOM 2510 C CA . ARG A 1 49 ? 19.515 -10.287 -5.161 1.00 0.00 49 ARG A CA 2
ATOM 2511 C C . ARG A 1 49 ? 20.127 -9.969 -3.800 1.00 0.00 49 ARG A C 2
ATOM 2512 O O . ARG A 1 49 ? 21.261 -9.496 -3.714 1.00 0.00 49 ARG A O 2
ATOM 2533 N N . GLY A 1 50 ? 19.370 -10.231 -2.739 1.00 0.00 50 GLY A N 2
ATOM 2534 C CA . GLY A 1 50 ? 19.855 -9.967 -1.397 1.00 0.00 50 GLY A CA 2
ATOM 2535 C C . GLY A 1 50 ? 19.090 -8.853 -0.711 1.00 0.00 50 GLY A C 2
ATOM 2536 O O . GLY A 1 50 ? 19.004 -8.815 0.517 1.00 0.00 50 GLY A O 2
ATOM 2540 N N . GLU A 1 51 ? 18.535 -7.942 -1.504 1.00 0.00 51 GLU A N 2
ATOM 2541 C CA . GLU A 1 51 ? 17.774 -6.820 -0.964 1.00 0.00 51 GLU A CA 2
ATOM 2542 C C . GLU A 1 51 ? 16.276 -7.039 -1.150 1.00 0.00 51 GLU A C 2
ATOM 2543 O O . GLU A 1 51 ? 15.478 -6.734 -0.263 1.00 0.00 51 GLU A O 2
ATOM 2555 N N . LEU A 1 52 ? 15.900 -7.569 -2.309 1.00 0.00 52 LEU A N 2
ATOM 2556 C CA . LEU A 1 52 ? 14.497 -7.828 -2.612 1.00 0.00 52 LEU A CA 2
ATOM 2557 C C . LEU A 1 52 ? 13.944 -8.959 -1.750 1.00 0.00 52 LEU A C 2
ATOM 2558 O O . LEU A 1 52 ? 12.732 -9.076 -1.567 1.00 0.00 52 LEU A O 2
ATOM 2574 N N . GLU A 1 53 ? 14.836 -9.793 -1.222 1.00 0.00 53 GLU A N 2
ATOM 2575 C CA . GLU A 1 53 ? 14.430 -10.914 -0.382 1.00 0.00 53 GLU A CA 2
ATOM 2576 C C . GLU A 1 53 ? 14.610 -10.585 1.097 1.00 0.00 53 GLU A C 2
ATOM 2577 O O . GLU A 1 53 ? 13.865 -11.074 1.946 1.00 0.00 53 GLU A O 2
ATOM 2589 N N . SER A 1 54 ? 15.604 -9.757 1.398 1.00 0.00 54 SER A N 2
ATOM 2590 C CA . SER A 1 54 ? 15.882 -9.365 2.775 1.00 0.00 54 SER A CA 2
ATOM 2591 C C . SER A 1 54 ? 14.703 -8.609 3.379 1.00 0.00 54 SER A C 2
ATOM 2592 O O . SER A 1 54 ? 14.464 -8.673 4.585 1.00 0.00 54 SER A O 2
ATOM 2600 N N . LEU A 1 55 ? 13.969 -7.893 2.534 1.00 0.00 55 LEU A N 2
ATOM 2601 C CA . LEU A 1 55 ? 12.814 -7.123 2.985 1.00 0.00 55 LEU A CA 2
ATOM 2602 C C . LEU A 1 55 ? 11.786 -8.026 3.659 1.00 0.00 55 LEU A C 2
ATOM 2603 O O . LEU A 1 55 ? 11.942 -9.247 3.690 1.00 0.00 55 LEU A O 2
ATOM 2619 N N . SER A 1 56 ? 10.734 -7.418 4.198 1.00 0.00 56 SER A N 2
ATOM 2620 C CA . SER A 1 56 ? 9.678 -8.165 4.871 1.00 0.00 56 SER A CA 2
ATOM 2621 C C . SER A 1 56 ? 8.339 -7.447 4.746 1.00 0.00 56 SER A C 2
ATOM 2622 O O . SER A 1 56 ? 8.279 -6.294 4.318 1.00 0.00 56 SER A O 2
ATOM 2630 N N . GLN A 1 57 ? 7.266 -8.135 5.123 1.00 0.00 57 GLN A N 2
ATOM 2631 C CA . GLN A 1 57 ? 5.927 -7.561 5.055 1.00 0.00 57 GLN A CA 2
ATOM 2632 C C . GLN A 1 57 ? 5.811 -6.337 5.958 1.00 0.00 57 GLN A C 2
ATOM 2633 O O . GLN A 1 57 ? 5.051 -5.412 5.673 1.00 0.00 57 GLN A O 2
ATOM 2647 N N . VAL A 1 58 ? 6.569 -6.339 7.050 1.00 0.00 58 VAL A N 2
ATOM 2648 C CA . VAL A 1 58 ? 6.550 -5.230 7.995 1.00 0.00 58 VAL A CA 2
ATOM 2649 C C . VAL A 1 58 ? 7.655 -4.224 7.687 1.00 0.00 58 VAL A C 2
ATOM 2650 O O . VAL A 1 58 ? 7.483 -3.020 7.879 1.00 0.00 58 VAL A O 2
ATOM 2663 N N . ASP A 1 59 ? 8.789 -4.726 7.208 1.00 0.00 59 ASP A N 2
ATOM 2664 C CA . ASP A 1 59 ? 9.921 -3.870 6.873 1.00 0.00 59 ASP A CA 2
ATOM 2665 C C . ASP A 1 59 ? 9.692 -3.158 5.543 1.00 0.00 59 ASP A C 2
ATOM 2666 O O . ASP A 1 59 ? 10.155 -2.036 5.342 1.00 0.00 59 ASP A O 2
ATOM 2675 N N . LEU A 1 60 ? 8.975 -3.819 4.640 1.00 0.00 60 LEU A N 2
ATOM 2676 C CA . LEU A 1 60 ? 8.685 -3.248 3.329 1.00 0.00 60 LEU A CA 2
ATOM 2677 C C . LEU A 1 60 ? 7.904 -1.946 3.462 1.00 0.00 60 LEU A C 2
ATOM 2678 O O . LEU A 1 60 ? 8.173 -0.974 2.755 1.00 0.00 60 LEU A O 2
ATOM 2694 N N . ALA A 1 61 ? 6.935 -1.932 4.371 1.00 0.00 61 ALA A N 2
ATOM 2695 C CA . ALA A 1 61 ? 6.113 -0.748 4.595 1.00 0.00 61 ALA A CA 2
ATOM 2696 C C . ALA A 1 61 ? 6.968 0.442 5.015 1.00 0.00 61 ALA A C 2
ATOM 2697 O O . ALA A 1 61 ? 6.677 1.585 4.659 1.00 0.00 61 ALA A O 2
ATOM 2704 N N . SER A 1 62 ? 8.022 0.168 5.776 1.00 0.00 62 SER A N 2
ATOM 2705 C CA . SER A 1 62 ? 8.919 1.218 6.246 1.00 0.00 62 SER A CA 2
ATOM 2706 C C . SER A 1 62 ? 9.951 1.573 5.181 1.00 0.00 62 SER A C 2
ATOM 2707 O O . SER A 1 62 ? 10.410 2.712 5.101 1.00 0.00 62 SER A O 2
ATOM 2715 N N . LYS A 1 63 ? 10.313 0.589 4.364 1.00 0.00 63 LYS A N 2
ATOM 2716 C CA . LYS A 1 63 ? 11.292 0.798 3.303 1.00 0.00 63 LYS A CA 2
ATOM 2717 C C . LYS A 1 63 ? 10.718 1.679 2.197 1.00 0.00 63 LYS A C 2
ATOM 2718 O O . LYS A 1 63 ? 11.378 2.602 1.720 1.00 0.00 63 LYS A O 2
ATOM 2737 N N . LEU A 1 64 ? 9.486 1.386 1.794 1.00 0.00 64 LEU A N 2
ATOM 2738 C CA . LEU A 1 64 ? 8.824 2.151 0.743 1.00 0.00 64 LEU A CA 2
ATOM 2739 C C . LEU A 1 64 ? 8.692 3.618 1.138 1.00 0.00 64 LEU A C 2
ATOM 2740 O O . LEU A 1 64 ? 8.729 4.506 0.285 1.00 0.00 64 LEU A O 2
ATOM 2756 N N . ILE A 1 65 ? 8.538 3.866 2.434 1.00 0.00 65 ILE A N 2
ATOM 2757 C CA . ILE A 1 65 ? 8.402 5.226 2.940 1.00 0.00 65 ILE A CA 2
ATOM 2758 C C . ILE A 1 65 ? 9.766 5.863 3.181 1.00 0.00 65 ILE A C 2
ATOM 2759 O O . ILE A 1 65 ? 9.930 7.075 3.043 1.00 0.00 65 ILE A O 2
ATOM 2775 N N . SER A 1 66 ? 10.743 5.037 3.543 1.00 0.00 66 SER A N 2
ATOM 2776 C CA . SER A 1 66 ? 12.094 5.520 3.802 1.00 0.00 66 SER A CA 2
ATOM 2777 C C . SER A 1 66 ? 12.819 5.840 2.498 1.00 0.00 66 SER A C 2
ATOM 2778 O O . SER A 1 66 ? 13.672 6.726 2.453 1.00 0.00 66 SER A O 2
ATOM 2786 N N . MET A 1 67 ? 12.472 5.113 1.440 1.00 0.00 67 MET A N 2
ATOM 2787 C CA . MET A 1 67 ? 13.091 5.321 0.137 1.00 0.00 67 MET A CA 2
ATOM 2788 C C . MET A 1 67 ? 12.446 6.496 -0.592 1.00 0.00 67 MET A C 2
ATOM 2789 O O . MET A 1 67 ? 13.137 7.342 -1.159 1.00 0.00 67 MET A O 2
ATOM 2803 N N . TYR A 1 68 ? 11.118 6.540 -0.574 1.00 0.00 68 TYR A N 2
ATOM 2804 C CA . TYR A 1 68 ? 10.379 7.611 -1.234 1.00 0.00 68 TYR A CA 2
ATOM 2805 C C . TYR A 1 68 ? 9.509 8.367 -0.236 1.00 0.00 68 TYR A C 2
ATOM 2806 O O . TYR A 1 68 ? 9.747 9.543 0.044 1.00 0.00 68 TYR A O 2
ATOM 2824 N N . GLY A 1 69 ? 8.500 7.687 0.297 1.00 0.00 69 GLY A N 2
ATOM 2825 C CA . GLY A 1 69 ? 7.609 8.311 1.258 1.00 0.00 69 GLY A CA 2
ATOM 2826 C C . GLY A 1 69 ? 6.298 7.564 1.404 1.00 0.00 69 GLY A C 2
ATOM 2827 O O . GLY A 1 69 ? 6.055 6.579 0.707 1.00 0.00 69 GLY A O 2
ATOM 2831 N N . ALA A 1 70 ? 5.450 8.034 2.315 1.00 0.00 70 ALA A N 2
ATOM 2832 C CA . ALA A 1 70 ? 4.158 7.404 2.551 1.00 0.00 70 ALA A CA 2
ATOM 2833 C C . ALA A 1 70 ? 3.198 7.667 1.396 1.00 0.00 70 ALA A C 2
ATOM 2834 O O . ALA A 1 70 ? 2.332 6.845 1.096 1.00 0.00 70 ALA A O 2
ATOM 2841 N N . GLN A 1 71 ? 3.357 8.818 0.752 1.00 0.00 71 GLN A N 2
ATOM 2842 C CA . GLN A 1 71 ? 2.504 9.190 -0.370 1.00 0.00 71 GLN A CA 2
ATOM 2843 C C . GLN A 1 71 ? 2.934 8.471 -1.644 1.00 0.00 71 GLN A C 2
ATOM 2844 O O . GLN A 1 71 ? 2.112 8.174 -2.511 1.00 0.00 71 GLN A O 2
ATOM 2858 N N . GLU A 1 72 ? 4.230 8.192 -1.751 1.00 0.00 72 GLU A N 2
ATOM 2859 C CA . GLU A 1 72 ? 4.771 7.508 -2.920 1.00 0.00 72 GLU A CA 2
ATOM 2860 C C . GLU A 1 72 ? 4.747 5.995 -2.725 1.00 0.00 72 GLU A C 2
ATOM 2861 O O . GLU A 1 72 ? 4.597 5.237 -3.684 1.00 0.00 72 GLU A O 2
ATOM 2873 N N . ALA A 1 73 ? 4.899 5.562 -1.478 1.00 0.00 73 ALA A N 2
ATOM 2874 C CA . ALA A 1 73 ? 4.897 4.139 -1.157 1.00 0.00 73 ALA A CA 2
ATOM 2875 C C . ALA A 1 73 ? 3.547 3.504 -1.472 1.00 0.00 73 ALA A C 2
ATOM 2876 O O . ALA A 1 73 ? 3.480 2.380 -1.969 1.00 0.00 73 ALA A O 2
ATOM 2883 N N . VAL A 1 74 ? 2.473 4.231 -1.180 1.00 0.00 74 VAL A N 2
ATOM 2884 C CA . VAL A 1 74 ? 1.124 3.737 -1.432 1.00 0.00 74 VAL A CA 2
ATOM 2885 C C . VAL A 1 74 ? 0.866 3.577 -2.926 1.00 0.00 74 VAL A C 2
ATOM 2886 O O . VAL A 1 74 ? 0.082 2.724 -3.343 1.00 0.00 74 VAL A O 2
ATOM 2899 N N . ARG A 1 75 ? 1.529 4.402 -3.730 1.00 0.00 75 ARG A N 2
ATOM 2900 C CA . ARG A 1 75 ? 1.369 4.350 -5.179 1.00 0.00 75 ARG A CA 2
ATOM 2901 C C . ARG A 1 75 ? 2.102 3.149 -5.768 1.00 0.00 75 ARG A C 2
ATOM 2902 O O . ARG A 1 75 ? 1.684 2.590 -6.782 1.00 0.00 75 ARG A O 2
ATOM 2923 N N . VAL A 1 76 ? 3.197 2.757 -5.126 1.00 0.00 76 VAL A N 2
ATOM 2924 C CA . VAL A 1 76 ? 3.989 1.623 -5.587 1.00 0.00 76 VAL A CA 2
ATOM 2925 C C . VAL A 1 76 ? 3.195 0.323 -5.494 1.00 0.00 76 VAL A C 2
ATOM 2926 O O . VAL A 1 76 ? 3.149 -0.457 -6.445 1.00 0.00 76 VAL A O 2
ATOM 2939 N N . VAL A 1 77 ? 2.572 0.097 -4.342 1.00 0.00 77 VAL A N 2
ATOM 2940 C CA . VAL A 1 77 ? 1.781 -1.108 -4.124 1.00 0.00 77 VAL A CA 2
ATOM 2941 C C . VAL A 1 77 ? 0.564 -1.143 -5.042 1.00 0.00 77 VAL A C 2
ATOM 2942 O O . VAL A 1 77 ? 0.222 -2.189 -5.596 1.00 0.00 77 VAL A O 2
ATOM 2955 N N . SER A 1 78 ? -0.088 0.004 -5.198 1.00 0.00 78 SER A N 2
ATOM 2956 C CA . SER A 1 78 ? -1.270 0.104 -6.047 1.00 0.00 78 SER A CA 2
ATOM 2957 C C . SER A 1 78 ? -0.959 -0.339 -7.474 1.00 0.00 78 SER A C 2
ATOM 2958 O O . SER A 1 78 ? -1.828 -0.853 -8.177 1.00 0.00 78 SER A O 2
ATOM 2966 N N . ARG A 1 79 ? 0.285 -0.135 -7.895 1.00 0.00 79 ARG A N 2
ATOM 2967 C CA . ARG A 1 79 ? 0.708 -0.514 -9.238 1.00 0.00 79 ARG A CA 2
ATOM 2968 C C . ARG A 1 79 ? 0.897 -2.025 -9.344 1.00 0.00 79 ARG A C 2
ATOM 2969 O O . ARG A 1 79 ? 0.495 -2.641 -10.331 1.00 0.00 79 ARG A O 2
ATOM 2990 N N . SER A 1 80 ? 1.511 -2.613 -8.324 1.00 0.00 80 SER A N 2
ATOM 2991 C CA . SER A 1 80 ? 1.753 -4.051 -8.304 1.00 0.00 80 SER A CA 2
ATOM 2992 C C . SER A 1 80 ? 0.446 -4.823 -8.148 1.00 0.00 80 SER A C 2
ATOM 2993 O O . SER A 1 80 ? 0.309 -5.939 -8.649 1.00 0.00 80 SER A O 2
ATOM 3001 N N . LEU A 1 81 ? -0.512 -4.221 -7.449 1.00 0.00 81 LEU A N 2
ATOM 3002 C CA . LEU A 1 81 ? -1.807 -4.853 -7.227 1.00 0.00 81 LEU A CA 2
ATOM 3003 C C . LEU A 1 81 ? -2.510 -5.136 -8.551 1.00 0.00 81 LEU A C 2
ATOM 3004 O O . LEU A 1 81 ? -3.264 -6.102 -8.669 1.00 0.00 81 LEU A O 2
ATOM 3020 N N . LEU A 1 82 ? -2.259 -4.288 -9.542 1.00 0.00 82 LEU A N 2
ATOM 3021 C CA . LEU A 1 82 ? -2.869 -4.447 -10.857 1.00 0.00 82 LEU A CA 2
ATOM 3022 C C . LEU A 1 82 ? -2.325 -5.684 -11.565 1.00 0.00 82 LEU A C 2
ATOM 3023 O O . LEU A 1 82 ? -3.049 -6.367 -12.289 1.00 0.00 82 LEU A O 2
ATOM 3039 N N . ALA A 1 83 ? -1.043 -5.965 -11.352 1.00 0.00 83 ALA A N 2
ATOM 3040 C CA . ALA A 1 83 ? -0.401 -7.120 -11.971 1.00 0.00 83 ALA A CA 2
ATOM 3041 C C . ALA A 1 83 ? -1.090 -8.417 -11.561 1.00 0.00 83 ALA A C 2
ATOM 3042 O O . ALA A 1 83 ? -1.135 -9.377 -12.330 1.00 0.00 83 ALA A O 2
ATOM 3049 N N . MET A 1 84 ? -1.626 -8.439 -10.345 1.00 0.00 84 MET A N 2
ATOM 3050 C CA . MET A 1 84 ? -2.313 -9.619 -9.833 1.00 0.00 84 MET A CA 2
ATOM 3051 C C . MET A 1 84 ? -3.825 -9.402 -9.769 1.00 0.00 84 MET A C 2
ATOM 3052 O O . MET A 1 84 ? -4.569 -10.293 -9.360 1.00 0.00 84 MET A O 2
ATOM 3066 N N . ASN A 1 85 ? -4.276 -8.216 -10.173 1.00 0.00 85 ASN A N 2
ATOM 3067 C CA . ASN A 1 85 ? -5.699 -7.895 -10.157 1.00 0.00 85 ASN A CA 2
ATOM 3068 C C . ASN A 1 85 ? -6.253 -7.947 -8.736 1.00 0.00 85 ASN A C 2
ATOM 3069 O O . ASN A 1 85 ? -6.748 -8.982 -8.289 1.00 0.00 85 ASN A O 2
ATOM 3080 N N . LEU A 1 86 ? -6.166 -6.824 -8.032 1.00 0.00 86 LEU A N 2
ATOM 3081 C CA . LEU A 1 86 ? -6.659 -6.740 -6.662 1.00 0.00 86 LEU A CA 2
ATOM 3082 C C . LEU A 1 86 ? -7.201 -5.346 -6.363 1.00 0.00 86 LEU A C 2
ATOM 3083 O O . LEU A 1 86 ? -6.650 -4.615 -5.540 1.00 0.00 86 LEU A O 2
ATOM 3099 N N . MET A 1 87 ? -8.287 -4.983 -7.039 1.00 0.00 87 MET A N 2
ATOM 3100 C CA . MET A 1 87 ? -8.906 -3.676 -6.849 1.00 0.00 87 MET A CA 2
ATOM 3101 C C . MET A 1 87 ? -9.336 -3.480 -5.397 1.00 0.00 87 MET A C 2
ATOM 3102 O O . MET A 1 87 ? -9.427 -2.351 -4.915 1.00 0.00 87 MET A O 2
ATOM 3116 N N . GLU A 1 88 ? -9.601 -4.585 -4.705 1.00 0.00 88 GLU A N 2
ATOM 3117 C CA . GLU A 1 88 ? -10.021 -4.532 -3.309 1.00 0.00 88 GLU A CA 2
ATOM 3118 C C . GLU A 1 88 ? -9.007 -3.772 -2.460 1.00 0.00 88 GLU A C 2
ATOM 3119 O O . GLU A 1 88 ? -9.372 -3.088 -1.504 1.00 0.00 88 GLU A O 2
ATOM 3131 N N . LEU A 1 89 ? -7.733 -3.897 -2.816 1.00 0.00 89 LEU A N 2
ATOM 3132 C CA . LEU A 1 89 ? -6.666 -3.221 -2.086 1.00 0.00 89 LEU A CA 2
ATOM 3133 C C . LEU A 1 89 ? -6.372 -1.854 -2.696 1.00 0.00 89 LEU A C 2
ATOM 3134 O O . LEU A 1 89 ? -5.988 -0.919 -1.993 1.00 0.00 89 LEU A O 2
ATOM 3150 N N . VAL A 1 90 ? -6.555 -1.746 -4.008 1.00 0.00 90 VAL A N 2
ATOM 3151 C CA . VAL A 1 90 ? -6.310 -0.492 -4.713 1.00 0.00 90 VAL A CA 2
ATOM 3152 C C . VAL A 1 90 ? -7.357 0.555 -4.350 1.00 0.00 90 VAL A C 2
ATOM 3153 O O . VAL A 1 90 ? -7.075 1.754 -4.347 1.00 0.00 90 VAL A O 2
ATOM 3166 N N . ASP A 1 91 ? -8.566 0.096 -4.045 1.00 0.00 91 ASP A N 2
ATOM 3167 C CA . ASP A 1 91 ? -9.656 0.994 -3.682 1.00 0.00 91 ASP A CA 2
ATOM 3168 C C . ASP A 1 91 ? -9.391 1.651 -2.331 1.00 0.00 91 ASP A C 2
ATOM 3169 O O . ASP A 1 91 ? -9.734 2.814 -2.118 1.00 0.00 91 ASP A O 2
ATOM 3178 N N . TYR A 1 92 ? -8.778 0.898 -1.423 1.00 0.00 92 TYR A N 2
ATOM 3179 C CA . TYR A 1 92 ? -8.467 1.408 -0.093 1.00 0.00 92 TYR A CA 2
ATOM 3180 C C . TYR A 1 92 ? -7.280 2.364 -0.141 1.00 0.00 92 TYR A C 2
ATOM 3181 O O . TYR A 1 92 ? -7.273 3.396 0.532 1.00 0.00 92 TYR A O 2
ATOM 3199 N N . LEU A 1 93 ? -6.278 2.016 -0.942 1.00 0.00 93 LEU A N 2
ATOM 3200 C CA . LEU A 1 93 ? -5.086 2.843 -1.079 1.00 0.00 93 LEU A CA 2
ATOM 3201 C C . LEU A 1 93 ? -5.392 4.112 -1.868 1.00 0.00 93 LEU A C 2
ATOM 3202 O O . LEU A 1 93 ? -4.790 5.161 -1.636 1.00 0.00 93 LEU A O 2
ATOM 3218 N N . ASN A 1 94 ? -6.331 4.009 -2.803 1.00 0.00 94 ASN A N 2
ATOM 3219 C CA . ASN A 1 94 ? -6.717 5.149 -3.627 1.00 0.00 94 ASN A CA 2
ATOM 3220 C C . ASN A 1 94 ? -7.257 6.285 -2.765 1.00 0.00 94 ASN A C 2
ATOM 3221 O O . ASN A 1 94 ? -7.034 7.460 -3.058 1.00 0.00 94 ASN A O 2
ATOM 3232 N N . GLN A 1 95 ? -7.967 5.927 -1.700 1.00 0.00 95 GLN A N 2
ATOM 3233 C CA . GLN A 1 95 ? -8.539 6.917 -0.794 1.00 0.00 95 GLN A CA 2
ATOM 3234 C C . GLN A 1 95 ? -7.447 7.586 0.036 1.00 0.00 95 GLN A C 2
ATOM 3235 O O . GLN A 1 95 ? -7.386 8.812 0.129 1.00 0.00 95 GLN A O 2
ATOM 3249 N N . VAL A 1 96 ? -6.587 6.771 0.639 1.00 0.00 96 VAL A N 2
ATOM 3250 C CA . VAL A 1 96 ? -5.497 7.282 1.461 1.00 0.00 96 VAL A CA 2
ATOM 3251 C C . VAL A 1 96 ? -4.486 8.050 0.616 1.00 0.00 96 VAL A C 2
ATOM 3252 O O . VAL A 1 96 ? -3.581 7.460 0.027 1.00 0.00 96 VAL A O 2
ATOM 3265 N N . CYS A 1 97 ? -4.646 9.368 0.563 1.00 0.00 97 CYS A N 2
ATOM 3266 C CA . CYS A 1 97 ? -3.746 10.216 -0.210 1.00 0.00 97 CYS A CA 2
ATOM 3267 C C . CYS A 1 97 ? -4.025 11.692 0.055 1.00 0.00 97 CYS A C 2
ATOM 3268 O O . CYS A 1 97 ? -5.080 12.210 -0.309 1.00 0.00 97 CYS A O 2
ATOM 3276 N N . LEU A 1 98 ? -3.071 12.363 0.692 1.00 0.00 98 LEU A N 2
ATOM 3277 C CA . LEU A 1 98 ? -3.212 13.780 1.007 1.00 0.00 98 LEU A CA 2
ATOM 3278 C C . LEU A 1 98 ? -3.203 14.626 -0.263 1.00 0.00 98 LEU A C 2
ATOM 3279 O O . LEU A 1 98 ? -3.762 15.722 -0.293 1.00 0.00 98 LEU A O 2
ATOM 3295 N N . ASN A 1 99 ? -2.563 14.112 -1.309 1.00 0.00 99 ASN A N 2
ATOM 3296 C CA . ASN A 1 99 ? -2.481 14.824 -2.580 1.00 0.00 99 ASN A CA 2
ATOM 3297 C C . ASN A 1 99 ? -3.800 14.740 -3.340 1.00 0.00 99 ASN A C 2
ATOM 3298 O O . ASN A 1 99 ? -4.209 15.695 -4.002 1.00 0.00 99 ASN A O 2
ATOM 3309 N N . ASP A 1 100 ? -4.463 13.592 -3.245 1.00 0.00 100 ASP A N 2
ATOM 3310 C CA . ASP A 1 100 ? -5.737 13.384 -3.926 1.00 0.00 100 ASP A CA 2
ATOM 3311 C C . ASP A 1 100 ? -5.564 13.480 -5.439 1.00 0.00 100 ASP A C 2
ATOM 3312 O O . ASP A 1 100 ? -5.324 14.559 -5.979 1.00 0.00 100 ASP A O 2
ATOM 3321 N N . TYR A 1 101 ? -5.689 12.343 -6.117 1.00 0.00 101 TYR A N 2
ATOM 3322 C CA . TYR A 1 101 ? -5.546 12.299 -7.568 1.00 0.00 101 TYR A CA 2
ATOM 3323 C C . TYR A 1 101 ? -6.811 11.753 -8.223 1.00 0.00 101 TYR A C 2
ATOM 3324 O O . TYR A 1 101 ? -7.209 10.614 -7.973 1.00 0.00 101 TYR A O 2
ATOM 3342 N N . ARG A 1 102 ? -7.438 12.571 -9.062 1.00 0.00 102 ARG A N 2
ATOM 3343 C CA . ARG A 1 102 ? -8.657 12.169 -9.755 1.00 0.00 102 ARG A CA 2
ATOM 3344 C C . ARG A 1 102 ? -8.331 11.472 -11.072 1.00 0.00 102 ARG A C 2
ATOM 3345 O O . ARG A 1 102 ? -7.164 11.306 -11.425 1.00 0.00 102 ARG A O 2
ATOM 3366 N N . GLU A 1 103 ? -9.370 11.064 -11.794 1.00 0.00 103 GLU A N 2
ATOM 3367 C CA . GLU A 1 103 ? -9.193 10.384 -13.072 1.00 0.00 103 GLU A CA 2
ATOM 3368 C C . GLU A 1 103 ? -9.964 11.096 -14.180 1.00 0.00 103 GLU A C 2
ATOM 3369 O O . GLU A 1 103 ? -11.192 11.177 -14.142 1.00 0.00 103 GLU A O 2
ATOM 3381 N N . ILE A 1 104 ? -9.234 11.609 -15.165 1.00 0.00 104 ILE A N 2
ATOM 3382 C CA . ILE A 1 104 ? -9.848 12.314 -16.284 1.00 0.00 104 ILE A CA 2
ATOM 3383 C C . ILE A 1 104 ? -9.637 11.566 -17.600 1.00 0.00 104 ILE A C 2
ATOM 3384 O O . ILE A 1 104 ? -10.338 11.812 -18.581 1.00 0.00 104 ILE A O 2
ATOM 3400 N N . TYR A 1 105 ? -8.667 10.657 -17.615 1.00 0.00 105 TYR A N 2
ATOM 3401 C CA . TYR A 1 105 ? -8.369 9.879 -18.813 1.00 0.00 105 TYR A CA 2
ATOM 3402 C C . TYR A 1 105 ? -9.366 8.737 -18.985 1.00 0.00 105 TYR A C 2
ATOM 3403 O O . TYR A 1 105 ? -9.928 8.549 -20.063 1.00 0.00 105 TYR A O 2
ATOM 3421 N N . ARG A 1 106 ? -9.578 7.977 -17.916 1.00 0.00 106 ARG A N 2
ATOM 3422 C CA . ARG A 1 106 ? -10.506 6.851 -17.951 1.00 0.00 106 ARG A CA 2
ATOM 3423 C C . ARG A 1 106 ? -11.913 7.294 -17.564 1.00 0.00 106 ARG A C 2
ATOM 3424 O O . ARG A 1 106 ? -12.864 7.110 -18.325 1.00 0.00 106 ARG A O 2
ATOM 3445 N N . GLU A 1 107 ? -12.040 7.877 -16.377 1.00 0.00 107 GLU A N 2
ATOM 3446 C CA . GLU A 1 107 ? -13.332 8.345 -15.889 1.00 0.00 107 GLU A CA 2
ATOM 3447 C C . GLU A 1 107 ? -13.926 9.388 -16.831 1.00 0.00 107 GLU A C 2
ATOM 3448 O O . GLU A 1 107 ? -14.900 9.120 -17.534 1.00 0.00 107 GLU A O 2
ATOM 3460 N N . HIS A 1 108 ? -13.332 10.576 -16.840 1.00 0.00 108 HIS A N 2
ATOM 3461 C CA . HIS A 1 108 ? -13.803 11.660 -17.696 1.00 0.00 108 HIS A CA 2
ATOM 3462 C C . HIS A 1 108 ? -15.233 12.052 -17.338 1.00 0.00 108 HIS A C 2
ATOM 3463 O O . HIS A 1 108 ? -15.849 11.454 -16.456 1.00 0.00 108 HIS A O 2
ATOM 3477 N N . VAL A 1 109 ? -15.755 13.061 -18.028 1.00 0.00 109 VAL A N 2
ATOM 3478 C CA . VAL A 1 109 ? -17.114 13.533 -17.783 1.00 0.00 109 VAL A CA 2
ATOM 3479 C C . VAL A 1 109 ? -18.033 13.193 -18.949 1.00 0.00 109 VAL A C 2
ATOM 3480 O O . VAL A 1 109 ? -18.273 14.023 -19.826 1.00 0.00 109 VAL A O 2
ATOM 3493 N N . SER A 1 110 ? -18.547 11.968 -18.954 1.00 0.00 110 SER A N 2
ATOM 3494 C CA . SER A 1 110 ? -19.443 11.518 -20.014 1.00 0.00 110 SER A CA 2
ATOM 3495 C C . SER A 1 110 ? -20.410 10.458 -19.495 1.00 0.00 110 SER A C 2
ATOM 3496 O O . SER A 1 110 ? -20.289 9.277 -19.821 1.00 0.00 110 SER A O 2
ATOM 3504 N N . GLY A 1 111 ? -21.372 10.889 -18.684 1.00 0.00 111 GLY A N 2
ATOM 3505 C CA . GLY A 1 111 ? -22.347 9.966 -18.132 1.00 0.00 111 GLY A CA 2
ATOM 3506 C C . GLY A 1 111 ? -23.774 10.374 -18.446 1.00 0.00 111 GLY A C 2
ATOM 3507 O O . GLY A 1 111 ? -24.353 9.906 -19.426 1.00 0.00 111 GLY A O 2
ATOM 3511 N N . PRO A 1 112 ? -24.373 11.252 -17.624 1.00 0.00 112 PRO A N 2
ATOM 3512 C CA . PRO A 1 112 ? -25.748 11.717 -17.832 1.00 0.00 112 PRO A CA 2
ATOM 3513 C C . PRO A 1 112 ? -25.875 12.619 -19.055 1.00 0.00 112 PRO A C 2
ATOM 3514 O O . PRO A 1 112 ? -26.931 12.684 -19.684 1.00 0.00 112 PRO A O 2
ATOM 3525 N N . SER A 1 113 ? -24.791 13.314 -19.386 1.00 0.00 113 SER A N 2
ATOM 3526 C CA . SER A 1 113 ? -24.781 14.212 -20.535 1.00 0.00 113 SER A CA 2
ATOM 3527 C C . SER A 1 113 ? -25.077 13.451 -21.824 1.00 0.00 113 SER A C 2
ATOM 3528 O O . SER A 1 113 ? -25.642 14.004 -22.767 1.00 0.00 113 SER A O 2
ATOM 3536 N N . SER A 1 114 ? -24.690 12.179 -21.858 1.00 0.00 114 SER A N 2
ATOM 3537 C CA . SER A 1 114 ? -24.914 11.342 -23.031 1.00 0.00 114 SER A CA 2
ATOM 3538 C C . SER A 1 114 ? -24.172 11.896 -24.244 1.00 0.00 114 SER A C 2
ATOM 3539 O O . SER A 1 114 ? -24.597 12.880 -24.848 1.00 0.00 114 SER A O 2
ATOM 3547 N N . GLY A 1 115 ? -23.061 11.256 -24.594 1.00 0.00 115 GLY A N 2
ATOM 3548 C CA . GLY A 1 115 ? -22.279 11.699 -25.733 1.00 0.00 115 GLY A CA 2
ATOM 3549 C C . GLY A 1 115 ? -22.364 10.739 -26.904 1.00 0.00 115 GLY A C 2
ATOM 3550 O O . GLY A 1 115 ? -21.748 11.024 -27.952 1.00 0.00 115 GLY A O 2
ATOM 3555 N N . GLY A 1 1 ? -23.941 -0.440 7.564 1.00 0.00 1 GLY A N 3
ATOM 3556 C CA . GLY A 1 1 ? -24.571 0.064 8.815 1.00 0.00 1 GLY A CA 3
ATOM 3557 C C . GLY A 1 1 ? -24.423 -0.905 9.970 1.00 0.00 1 GLY A C 3
ATOM 3558 O O . GLY A 1 1 ? -23.309 -1.273 10.343 1.00 0.00 1 GLY A O 3
ATOM 3564 N N . SER A 1 2 ? -25.550 -1.319 10.539 1.00 0.00 2 SER A N 3
ATOM 3565 C CA . SER A 1 2 ? -25.542 -2.252 11.661 1.00 0.00 2 SER A CA 3
ATOM 3566 C C . SER A 1 2 ? -26.803 -3.110 11.665 1.00 0.00 2 SER A C 3
ATOM 3567 O O . SER A 1 2 ? -27.821 -2.737 11.083 1.00 0.00 2 SER A O 3
ATOM 3575 N N . SER A 1 3 ? -26.728 -4.261 12.325 1.00 0.00 3 SER A N 3
ATOM 3576 C CA . SER A 1 3 ? -27.863 -5.173 12.406 1.00 0.00 3 SER A CA 3
ATOM 3577 C C . SER A 1 3 ? -28.289 -5.634 11.015 1.00 0.00 3 SER A C 3
ATOM 3578 O O . SER A 1 3 ? -29.467 -5.898 10.772 1.00 0.00 3 SER A O 3
ATOM 3586 N N . GLY A 1 4 ? -27.324 -5.729 10.107 1.00 0.00 4 GLY A N 3
ATOM 3587 C CA . GLY A 1 4 ? -27.618 -6.159 8.753 1.00 0.00 4 GLY A CA 3
ATOM 3588 C C . GLY A 1 4 ? -26.428 -6.011 7.826 1.00 0.00 4 GLY A C 3
ATOM 3589 O O . GLY A 1 4 ? -25.445 -5.353 8.166 1.00 0.00 4 GLY A O 3
ATOM 3593 N N . SER A 1 5 ? -26.516 -6.625 6.650 1.00 0.00 5 SER A N 3
ATOM 3594 C CA . SER A 1 5 ? -25.438 -6.559 5.670 1.00 0.00 5 SER A CA 3
ATOM 3595 C C . SER A 1 5 ? -24.151 -7.149 6.237 1.00 0.00 5 SER A C 3
ATOM 3596 O O . SER A 1 5 ? -23.997 -7.277 7.452 1.00 0.00 5 SER A O 3
ATOM 3604 N N . SER A 1 6 ? -23.228 -7.504 5.349 1.00 0.00 6 SER A N 3
ATOM 3605 C CA . SER A 1 6 ? -21.953 -8.079 5.760 1.00 0.00 6 SER A CA 3
ATOM 3606 C C . SER A 1 6 ? -20.894 -6.993 5.925 1.00 0.00 6 SER A C 3
ATOM 3607 O O . SER A 1 6 ? -20.408 -6.432 4.943 1.00 0.00 6 SER A O 3
ATOM 3615 N N . GLY A 1 7 ? -20.543 -6.702 7.173 1.00 0.00 7 GLY A N 3
ATOM 3616 C CA . GLY A 1 7 ? -19.545 -5.683 7.445 1.00 0.00 7 GLY A CA 3
ATOM 3617 C C . GLY A 1 7 ? -18.305 -6.247 8.111 1.00 0.00 7 GLY A C 3
ATOM 3618 O O . GLY A 1 7 ? -17.972 -7.418 7.929 1.00 0.00 7 GLY A O 3
ATOM 3622 N N . MET A 1 8 ? -17.620 -5.412 8.885 1.00 0.00 8 MET A N 3
ATOM 3623 C CA . MET A 1 8 ? -16.411 -5.833 9.582 1.00 0.00 8 MET A CA 3
ATOM 3624 C C . MET A 1 8 ? -15.342 -6.284 8.591 1.00 0.00 8 MET A C 3
ATOM 3625 O O . MET A 1 8 ? -14.591 -7.222 8.858 1.00 0.00 8 MET A O 3
ATOM 3639 N N . ALA A 1 9 ? -15.279 -5.608 7.449 1.00 0.00 9 ALA A N 3
ATOM 3640 C CA . ALA A 1 9 ? -14.302 -5.939 6.419 1.00 0.00 9 ALA A CA 3
ATOM 3641 C C . ALA A 1 9 ? -13.357 -4.770 6.163 1.00 0.00 9 ALA A C 3
ATOM 3642 O O . ALA A 1 9 ? -13.791 -3.677 5.796 1.00 0.00 9 ALA A O 3
ATOM 3649 N N . LEU A 1 10 ? -12.065 -5.006 6.360 1.00 0.00 10 LEU A N 3
ATOM 3650 C CA . LEU A 1 10 ? -11.058 -3.971 6.150 1.00 0.00 10 LEU A CA 3
ATOM 3651 C C . LEU A 1 10 ? -11.299 -2.784 7.078 1.00 0.00 10 LEU A C 3
ATOM 3652 O O . LEU A 1 10 ? -12.150 -1.937 6.810 1.00 0.00 10 LEU A O 3
ATOM 3668 N N . ALA A 1 11 ? -10.543 -2.730 8.170 1.00 0.00 11 ALA A N 3
ATOM 3669 C CA . ALA A 1 11 ? -10.674 -1.647 9.137 1.00 0.00 11 ALA A CA 3
ATOM 3670 C C . ALA A 1 11 ? -10.010 -0.372 8.627 1.00 0.00 11 ALA A C 3
ATOM 3671 O O . ALA A 1 11 ? -9.291 -0.392 7.627 1.00 0.00 11 ALA A O 3
ATOM 3678 N N . ARG A 1 12 ? -10.255 0.734 9.320 1.00 0.00 12 ARG A N 3
ATOM 3679 C CA . ARG A 1 12 ? -9.679 2.019 8.938 1.00 0.00 12 ARG A CA 3
ATOM 3680 C C . ARG A 1 12 ? -8.344 2.248 9.639 1.00 0.00 12 ARG A C 3
ATOM 3681 O O . ARG A 1 12 ? -7.987 1.523 10.568 1.00 0.00 12 ARG A O 3
ATOM 3702 N N . ALA A 1 13 ? -7.610 3.260 9.187 1.00 0.00 13 ALA A N 3
ATOM 3703 C CA . ALA A 1 13 ? -6.313 3.585 9.771 1.00 0.00 13 ALA A CA 3
ATOM 3704 C C . ALA A 1 13 ? -6.258 5.044 10.207 1.00 0.00 13 ALA A C 3
ATOM 3705 O O . ALA A 1 13 ? -7.179 5.817 9.943 1.00 0.00 13 ALA A O 3
ATOM 3712 N N . ASN A 1 14 ? -5.171 5.415 10.876 1.00 0.00 14 ASN A N 3
ATOM 3713 C CA . ASN A 1 14 ? -4.994 6.784 11.349 1.00 0.00 14 ASN A CA 3
ATOM 3714 C C . ASN A 1 14 ? -3.877 7.484 10.581 1.00 0.00 14 ASN A C 3
ATOM 3715 O O . ASN A 1 14 ? -3.938 8.689 10.339 1.00 0.00 14 ASN A O 3
ATOM 3726 N N . SER A 1 15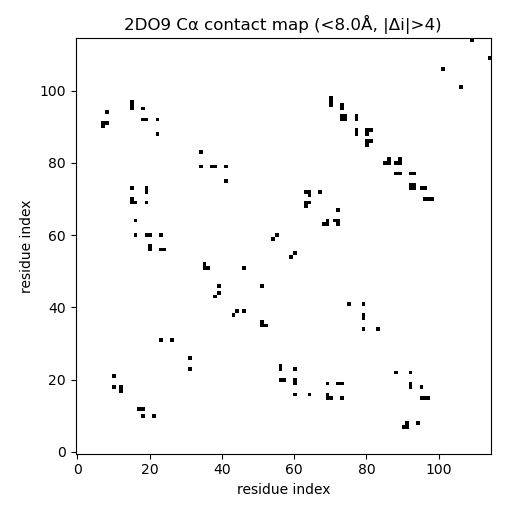 ? -2.858 6.720 10.200 1.00 0.00 15 SER A N 3
ATOM 3727 C CA . SER A 1 15 ? -1.727 7.266 9.460 1.00 0.00 15 SER A CA 3
ATOM 3728 C C . SER A 1 15 ? -1.462 6.456 8.194 1.00 0.00 15 SER A C 3
ATOM 3729 O O . SER A 1 15 ? -1.792 5.272 8.125 1.00 0.00 15 SER A O 3
ATOM 3737 N N . PRO A 1 16 ? -0.859 7.086 7.171 1.00 0.00 16 PRO A N 3
ATOM 3738 C CA . PRO A 1 16 ? -0.550 6.415 5.903 1.00 0.00 16 PRO A CA 3
ATOM 3739 C C . PRO A 1 16 ? 0.229 5.120 6.108 1.00 0.00 16 PRO A C 3
ATOM 3740 O O . PRO A 1 16 ? 0.002 4.131 5.411 1.00 0.00 16 PRO A O 3
ATOM 3751 N N . GLN A 1 17 ? 1.146 5.133 7.068 1.00 0.00 17 GLN A N 3
ATOM 3752 C CA . GLN A 1 17 ? 1.959 3.959 7.364 1.00 0.00 17 GLN A CA 3
ATOM 3753 C C . GLN A 1 17 ? 1.081 2.780 7.774 1.00 0.00 17 GLN A C 3
ATOM 3754 O O . GLN A 1 17 ? 1.358 1.634 7.418 1.00 0.00 17 GLN A O 3
ATOM 3768 N N . GLU A 1 18 ? 0.022 3.069 8.523 1.00 0.00 18 GLU A N 3
ATOM 3769 C CA . GLU A 1 18 ? -0.896 2.033 8.981 1.00 0.00 18 GLU A CA 3
ATOM 3770 C C . GLU A 1 18 ? -1.693 1.456 7.816 1.00 0.00 18 GLU A C 3
ATOM 3771 O O . GLU A 1 18 ? -1.819 0.239 7.678 1.00 0.00 18 GLU A O 3
ATOM 3783 N N . ALA A 1 19 ? -2.230 2.338 6.978 1.00 0.00 19 ALA A N 3
ATOM 3784 C CA . ALA A 1 19 ? -3.016 1.917 5.825 1.00 0.00 19 ALA A CA 3
ATOM 3785 C C . ALA A 1 19 ? -2.195 1.033 4.892 1.00 0.00 19 ALA A C 3
ATOM 3786 O O . ALA A 1 19 ? -2.643 -0.037 4.481 1.00 0.00 19 ALA A O 3
ATOM 3793 N N . LEU A 1 20 ? -0.991 1.488 4.560 1.00 0.00 20 LEU A N 3
ATOM 3794 C CA . LEU A 1 20 ? -0.108 0.738 3.674 1.00 0.00 20 LEU A CA 3
ATOM 3795 C C . LEU A 1 20 ? 0.339 -0.567 4.327 1.00 0.00 20 LEU A C 3
ATOM 3796 O O . LEU A 1 20 ? 0.430 -1.602 3.667 1.00 0.00 20 LEU A O 3
ATOM 3812 N N . LEU A 1 21 ? 0.617 -0.509 5.625 1.00 0.00 21 LEU A N 3
ATOM 3813 C CA . LEU A 1 21 ? 1.054 -1.686 6.366 1.00 0.00 21 LEU A CA 3
ATOM 3814 C C . LEU A 1 21 ? -0.083 -2.693 6.509 1.00 0.00 21 LEU A C 3
ATOM 3815 O O . LEU A 1 21 ? 0.134 -3.903 6.449 1.00 0.00 21 LEU A O 3
ATOM 3831 N N . TRP A 1 22 ? -1.296 -2.184 6.697 1.00 0.00 22 TRP A N 3
ATOM 3832 C CA . TRP A 1 22 ? -2.470 -3.037 6.848 1.00 0.00 22 TRP A CA 3
ATOM 3833 C C . TRP A 1 22 ? -2.823 -3.716 5.528 1.00 0.00 22 TRP A C 3
ATOM 3834 O O . TRP A 1 22 ? -3.340 -4.832 5.513 1.00 0.00 22 TRP A O 3
ATOM 3855 N N . ALA A 1 23 ? -2.540 -3.033 4.424 1.00 0.00 23 ALA A N 3
ATOM 3856 C CA . ALA A 1 23 ? -2.829 -3.569 3.099 1.00 0.00 23 ALA A CA 3
ATOM 3857 C C . ALA A 1 23 ? -1.765 -4.573 2.666 1.00 0.00 23 ALA A C 3
ATOM 3858 O O . ALA A 1 23 ? -2.063 -5.551 1.981 1.00 0.00 23 ALA A O 3
ATOM 3865 N N . LEU A 1 24 ? -0.524 -4.323 3.070 1.00 0.00 24 LEU A N 3
ATOM 3866 C CA . LEU A 1 24 ? 0.584 -5.205 2.722 1.00 0.00 24 LEU A CA 3
ATOM 3867 C C . LEU A 1 24 ? 0.600 -6.440 3.617 1.00 0.00 24 LEU A C 3
ATOM 3868 O O . LEU A 1 24 ? 0.996 -7.524 3.189 1.00 0.00 24 LEU A O 3
ATOM 3884 N N . ASN A 1 25 ? 0.166 -6.269 4.861 1.00 0.00 25 ASN A N 3
ATOM 3885 C CA . ASN A 1 25 ? 0.129 -7.370 5.816 1.00 0.00 25 ASN A CA 3
ATOM 3886 C C . ASN A 1 25 ? -1.049 -8.296 5.533 1.00 0.00 25 ASN A C 3
ATOM 3887 O O . ASN A 1 25 ? -0.979 -9.500 5.779 1.00 0.00 25 ASN A O 3
ATOM 3898 N N . ASP A 1 26 ? -2.131 -7.726 5.014 1.00 0.00 26 ASP A N 3
ATOM 3899 C CA . ASP A 1 26 ? -3.326 -8.499 4.697 1.00 0.00 26 ASP A CA 3
ATOM 3900 C C . ASP A 1 26 ? -3.028 -9.553 3.634 1.00 0.00 26 ASP A C 3
ATOM 3901 O O . ASP A 1 26 ? -3.687 -10.591 3.575 1.00 0.00 26 ASP A O 3
ATOM 3910 N N . LEU A 1 27 ? -2.033 -9.280 2.795 1.00 0.00 27 LEU A N 3
ATOM 3911 C CA . LEU A 1 27 ? -1.651 -10.205 1.735 1.00 0.00 27 LEU A CA 3
ATOM 3912 C C . LEU A 1 27 ? -1.276 -11.568 2.308 1.00 0.00 27 LEU A C 3
ATOM 3913 O O . LEU A 1 27 ? -0.816 -11.670 3.446 1.00 0.00 27 LEU A O 3
ATOM 3929 N N . GLU A 1 28 ? -1.477 -12.614 1.513 1.00 0.00 28 GLU A N 3
ATOM 3930 C CA . GLU A 1 28 ? -1.162 -13.972 1.941 1.00 0.00 28 GLU A CA 3
ATOM 3931 C C . GLU A 1 28 ? 0.288 -14.322 1.619 1.00 0.00 28 GLU A C 3
ATOM 3932 O O . GLU A 1 28 ? 1.042 -13.485 1.123 1.00 0.00 28 GLU A O 3
ATOM 3944 N N . GLU A 1 29 ? 0.670 -15.562 1.904 1.00 0.00 29 GLU A N 3
ATOM 3945 C CA . GLU A 1 29 ? 2.030 -16.021 1.646 1.00 0.00 29 GLU A CA 3
ATOM 3946 C C . GLU A 1 29 ? 2.239 -16.292 0.158 1.00 0.00 29 GLU A C 3
ATOM 3947 O O . GLU A 1 29 ? 3.229 -15.854 -0.429 1.00 0.00 29 GLU A O 3
ATOM 3959 N N . ASN A 1 30 ? 1.303 -17.015 -0.444 1.00 0.00 30 ASN A N 3
ATOM 3960 C CA . ASN A 1 30 ? 1.383 -17.346 -1.863 1.00 0.00 30 ASN A CA 3
ATOM 3961 C C . ASN A 1 30 ? 1.194 -16.105 -2.732 1.00 0.00 30 ASN A C 3
ATOM 3962 O O . ASN A 1 30 ? 1.584 -16.091 -3.900 1.00 0.00 30 ASN A O 3
ATOM 3973 N N . SER A 1 31 ? 0.595 -15.064 -2.159 1.00 0.00 31 SER A N 3
ATOM 3974 C CA . SER A 1 31 ? 0.356 -13.825 -2.890 1.00 0.00 31 SER A CA 3
ATOM 3975 C C . SER A 1 31 ? 1.525 -12.858 -2.726 1.00 0.00 31 SER A C 3
ATOM 3976 O O . SER A 1 31 ? 1.869 -12.123 -3.652 1.00 0.00 31 SER A O 3
ATOM 3984 N N . PHE A 1 32 ? 2.132 -12.864 -1.544 1.00 0.00 32 PHE A N 3
ATOM 3985 C CA . PHE A 1 32 ? 3.262 -11.985 -1.262 1.00 0.00 32 PHE A CA 3
ATOM 3986 C C . PHE A 1 32 ? 4.518 -12.459 -1.986 1.00 0.00 32 PHE A C 3
ATOM 3987 O O . PHE A 1 32 ? 5.366 -11.654 -2.370 1.00 0.00 32 PHE A O 3
ATOM 4004 N N . LYS A 1 33 ? 4.631 -13.770 -2.171 1.00 0.00 33 LYS A N 3
ATOM 4005 C CA . LYS A 1 33 ? 5.784 -14.350 -2.850 1.00 0.00 33 LYS A CA 3
ATOM 4006 C C . LYS A 1 33 ? 5.895 -13.827 -4.278 1.00 0.00 33 LYS A C 3
ATOM 4007 O O . LYS A 1 33 ? 6.960 -13.383 -4.706 1.00 0.00 33 LYS A O 3
ATOM 4026 N N . THR A 1 34 ? 4.788 -13.883 -5.012 1.00 0.00 34 THR A N 3
ATOM 4027 C CA . THR A 1 34 ? 4.761 -13.416 -6.393 1.00 0.00 34 THR A CA 3
ATOM 4028 C C . THR A 1 34 ? 4.824 -11.893 -6.454 1.00 0.00 34 THR A C 3
ATOM 4029 O O . THR A 1 34 ? 5.379 -11.322 -7.393 1.00 0.00 34 THR A O 3
ATOM 4040 N N . LEU A 1 35 ? 4.252 -11.242 -5.448 1.00 0.00 35 LEU A N 3
ATOM 4041 C CA . LEU A 1 35 ? 4.241 -9.784 -5.387 1.00 0.00 35 LEU A CA 3
ATOM 4042 C C . LEU A 1 35 ? 5.639 -9.237 -5.121 1.00 0.00 35 LEU A C 3
ATOM 4043 O O . LEU A 1 35 ? 5.980 -8.137 -5.557 1.00 0.00 35 LEU A O 3
ATOM 4059 N N . LYS A 1 36 ? 6.445 -10.009 -4.400 1.00 0.00 36 LYS A N 3
ATOM 4060 C CA . LYS A 1 36 ? 7.806 -9.600 -4.072 1.00 0.00 36 LYS A CA 3
ATOM 4061 C C . LYS A 1 36 ? 8.640 -9.398 -5.334 1.00 0.00 36 LYS A C 3
ATOM 4062 O O . LYS A 1 36 ? 9.503 -8.521 -5.385 1.00 0.00 36 LYS A O 3
ATOM 4081 N N . PHE A 1 37 ? 8.382 -10.217 -6.348 1.00 0.00 37 PHE A N 3
ATOM 4082 C CA . PHE A 1 37 ? 9.113 -10.128 -7.607 1.00 0.00 37 PHE A CA 3
ATOM 4083 C C . PHE A 1 37 ? 8.608 -8.963 -8.455 1.00 0.00 37 PHE A C 3
ATOM 4084 O O . PHE A 1 37 ? 9.364 -8.370 -9.223 1.00 0.00 37 PHE A O 3
ATOM 4101 N N . HIS A 1 38 ? 7.327 -8.641 -8.309 1.00 0.00 38 HIS A N 3
ATOM 4102 C CA . HIS A 1 38 ? 6.724 -7.547 -9.063 1.00 0.00 38 HIS A CA 3
ATOM 4103 C C . HIS A 1 38 ? 7.242 -6.195 -8.580 1.00 0.00 38 HIS A C 3
ATOM 4104 O O . HIS A 1 38 ? 7.243 -5.218 -9.330 1.00 0.00 38 HIS A O 3
ATOM 4118 N N . LEU A 1 39 ? 7.679 -6.144 -7.326 1.00 0.00 39 LEU A N 3
ATOM 4119 C CA . LEU A 1 39 ? 8.197 -4.909 -6.745 1.00 0.00 39 LEU A CA 3
ATOM 4120 C C . LEU A 1 39 ? 9.356 -4.357 -7.570 1.00 0.00 39 LEU A C 3
ATOM 4121 O O . LEU A 1 39 ? 9.390 -3.169 -7.891 1.00 0.00 39 LEU A O 3
ATOM 4137 N N . ARG A 1 40 ? 10.304 -5.224 -7.909 1.00 0.00 40 ARG A N 3
ATOM 4138 C CA . AR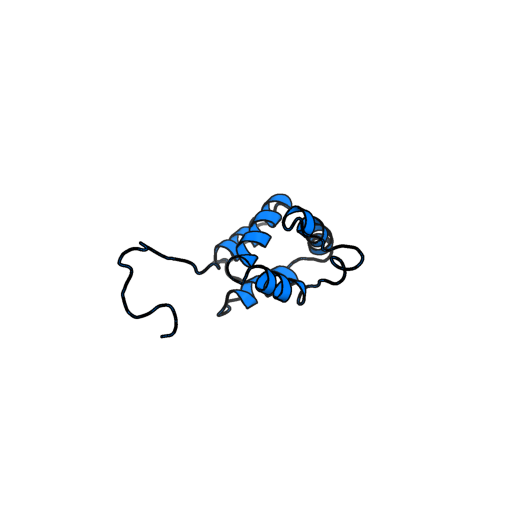G A 1 40 ? 11.463 -4.820 -8.696 1.00 0.00 40 ARG A CA 3
ATOM 4139 C C . ARG A 1 40 ? 11.038 -4.264 -10.051 1.00 0.00 40 ARG A C 3
ATOM 4140 O O . ARG A 1 40 ? 11.708 -3.399 -10.616 1.00 0.00 40 ARG A O 3
ATOM 4161 N N . ASP A 1 41 ? 9.922 -4.767 -10.569 1.00 0.00 41 ASP A N 3
ATOM 4162 C CA . ASP A 1 41 ? 9.410 -4.322 -11.859 1.00 0.00 41 ASP A CA 3
ATOM 4163 C C . ASP A 1 41 ? 8.849 -2.905 -11.767 1.00 0.00 41 ASP A C 3
ATOM 4164 O O . ASP A 1 41 ? 8.911 -2.139 -12.729 1.00 0.00 41 ASP A O 3
ATOM 4173 N N . VAL A 1 42 ? 8.299 -2.564 -10.606 1.00 0.00 42 VAL A N 3
ATOM 4174 C CA . VAL A 1 42 ? 7.725 -1.241 -10.392 1.00 0.00 42 VAL A CA 3
ATOM 4175 C C . VAL A 1 42 ? 8.743 -0.289 -9.773 1.00 0.00 42 VAL A C 3
ATOM 4176 O O . VAL A 1 42 ? 8.696 0.919 -10.002 1.00 0.00 42 VAL A O 3
ATOM 4189 N N . THR A 1 43 ? 9.662 -0.840 -8.986 1.00 0.00 43 THR A N 3
ATOM 4190 C CA . THR A 1 43 ? 10.690 -0.037 -8.334 1.00 0.00 43 THR A CA 3
ATOM 4191 C C . THR A 1 43 ? 11.929 0.084 -9.215 1.00 0.00 43 THR A C 3
ATOM 4192 O O . THR A 1 43 ? 12.313 1.183 -9.613 1.00 0.00 43 THR A O 3
ATOM 4203 N N . GLN A 1 44 ? 12.552 -1.052 -9.512 1.00 0.00 44 GLN A N 3
ATOM 4204 C CA . GLN A 1 44 ? 13.749 -1.072 -10.344 1.00 0.00 44 GLN A CA 3
ATOM 4205 C C . GLN A 1 44 ? 14.879 -0.282 -9.690 1.00 0.00 44 GLN A C 3
ATOM 4206 O O . GLN A 1 44 ? 15.722 0.298 -10.375 1.00 0.00 44 GLN A O 3
ATOM 4220 N N . PHE A 1 45 ? 14.890 -0.265 -8.362 1.00 0.00 45 PHE A N 3
ATOM 4221 C CA . PHE A 1 45 ? 15.917 0.452 -7.615 1.00 0.00 45 PHE A CA 3
ATOM 4222 C C . PHE A 1 45 ? 17.041 -0.490 -7.195 1.00 0.00 45 PHE A C 3
ATOM 4223 O O . PHE A 1 45 ? 17.009 -1.683 -7.497 1.00 0.00 45 PHE A O 3
ATOM 4240 N N . HIS A 1 46 ? 18.033 0.054 -6.498 1.00 0.00 46 HIS A N 3
ATOM 4241 C CA . HIS A 1 46 ? 19.167 -0.739 -6.036 1.00 0.00 46 HIS A CA 3
ATOM 4242 C C . HIS A 1 46 ? 18.723 -1.774 -5.007 1.00 0.00 46 HIS A C 3
ATOM 4243 O O . HIS A 1 46 ? 18.908 -1.586 -3.804 1.00 0.00 46 HIS A O 3
ATOM 4257 N N . LEU A 1 47 ? 18.139 -2.866 -5.488 1.00 0.00 47 LEU A N 3
ATOM 4258 C CA . LEU A 1 47 ? 17.669 -3.932 -4.609 1.00 0.00 47 LEU A CA 3
ATOM 4259 C C . LEU A 1 47 ? 17.967 -5.301 -5.210 1.00 0.00 47 LEU A C 3
ATOM 4260 O O . LEU A 1 47 ? 17.223 -6.259 -4.997 1.00 0.00 47 LEU A O 3
ATOM 4276 N N . ALA A 1 48 ? 19.059 -5.389 -5.962 1.00 0.00 48 ALA A N 3
ATOM 4277 C CA . ALA A 1 48 ? 19.455 -6.642 -6.593 1.00 0.00 48 ALA A CA 3
ATOM 4278 C C . ALA A 1 48 ? 20.656 -7.259 -5.884 1.00 0.00 48 ALA A C 3
ATOM 4279 O O . ALA A 1 48 ? 21.578 -7.760 -6.526 1.00 0.00 48 ALA A O 3
ATOM 4286 N N . ARG A 1 49 ? 20.636 -7.219 -4.555 1.00 0.00 49 ARG A N 3
ATOM 4287 C CA . ARG A 1 49 ? 21.723 -7.774 -3.758 1.00 0.00 49 ARG A CA 3
ATOM 4288 C C . ARG A 1 49 ? 21.190 -8.396 -2.471 1.00 0.00 49 ARG A C 3
ATOM 4289 O O . ARG A 1 49 ? 21.816 -8.294 -1.415 1.00 0.00 49 ARG A O 3
ATOM 4310 N N . GLY A 1 50 ? 20.033 -9.042 -2.566 1.00 0.00 50 GLY A N 3
ATOM 4311 C CA . GLY A 1 50 ? 19.436 -9.671 -1.403 1.00 0.00 50 GLY A CA 3
ATOM 4312 C C . GLY A 1 50 ? 18.591 -8.709 -0.592 1.00 0.00 50 GLY A C 3
ATOM 4313 O O . GLY A 1 50 ? 18.435 -8.877 0.617 1.00 0.00 50 GLY A O 3
ATOM 4317 N N . GLU A 1 51 ? 18.043 -7.698 -1.259 1.00 0.00 51 GLU A N 3
ATOM 4318 C CA . GLU A 1 51 ? 17.208 -6.706 -0.592 1.00 0.00 51 GLU A CA 3
ATOM 4319 C C . GLU A 1 51 ? 15.729 -7.027 -0.778 1.00 0.00 51 GLU A C 3
ATOM 4320 O O . GLU A 1 51 ? 14.921 -6.825 0.130 1.00 0.00 51 GLU A O 3
ATOM 4332 N N . LEU A 1 52 ? 15.381 -7.528 -1.958 1.00 0.00 52 LEU A N 3
ATOM 4333 C CA . LEU A 1 52 ? 13.998 -7.879 -2.262 1.00 0.00 52 LEU A CA 3
ATOM 4334 C C . LEU A 1 52 ? 13.516 -9.020 -1.372 1.00 0.00 52 LEU A C 3
ATOM 4335 O O . LEU A 1 52 ? 12.339 -9.093 -1.021 1.00 0.00 52 LEU A O 3
ATOM 4351 N N . GLU A 1 53 ? 14.437 -9.908 -1.009 1.00 0.00 53 GLU A N 3
ATOM 4352 C CA . GLU A 1 53 ? 14.106 -11.046 -0.159 1.00 0.00 53 GLU A CA 3
ATOM 4353 C C . GLU A 1 53 ? 13.985 -10.618 1.300 1.00 0.00 53 GLU A C 3
ATOM 4354 O O . GLU A 1 53 ? 13.052 -11.013 1.998 1.00 0.00 53 GLU A O 3
ATOM 4366 N N . SER A 1 54 ? 14.935 -9.807 1.754 1.00 0.00 54 SER A N 3
ATOM 4367 C CA . SER A 1 54 ? 14.935 -9.323 3.130 1.00 0.00 54 SER A CA 3
ATOM 4368 C C . SER A 1 54 ? 13.747 -8.400 3.381 1.00 0.00 54 SER A C 3
ATOM 4369 O O . SER A 1 54 ? 13.215 -8.345 4.489 1.00 0.00 54 SER A O 3
ATOM 4377 N N . LEU A 1 55 ? 13.338 -7.676 2.344 1.00 0.00 55 LEU A N 3
ATOM 4378 C CA . LEU A 1 55 ? 12.213 -6.754 2.451 1.00 0.00 55 LEU A CA 3
ATOM 4379 C C . LEU A 1 55 ? 10.942 -7.490 2.863 1.00 0.00 55 LEU A C 3
ATOM 4380 O O . LEU A 1 55 ? 10.163 -7.926 2.015 1.00 0.00 55 LEU A O 3
ATOM 4396 N N . SER A 1 56 ? 10.740 -7.625 4.170 1.00 0.00 56 SER A N 3
ATOM 4397 C CA . SER A 1 56 ? 9.563 -8.307 4.694 1.00 0.00 56 SER A CA 3
ATOM 4398 C C . SER A 1 56 ? 8.328 -7.419 4.586 1.00 0.00 56 SER A C 3
ATOM 4399 O O . SER A 1 56 ? 8.366 -6.358 3.961 1.00 0.00 56 SER A O 3
ATOM 4407 N N . GLN A 1 57 ? 7.232 -7.858 5.198 1.00 0.00 57 GLN A N 3
ATOM 4408 C CA . GLN A 1 57 ? 5.987 -7.102 5.170 1.00 0.00 57 GLN A CA 3
ATOM 4409 C C . GLN A 1 57 ? 6.095 -5.843 6.026 1.00 0.00 57 GLN A C 3
ATOM 4410 O O . GLN A 1 57 ? 5.469 -4.825 5.731 1.00 0.00 57 GLN A O 3
ATOM 4424 N N . VAL A 1 58 ? 6.893 -5.921 7.085 1.00 0.00 58 VAL A N 3
ATOM 4425 C CA . VAL A 1 58 ? 7.084 -4.789 7.984 1.00 0.00 58 VAL A CA 3
ATOM 4426 C C . VAL A 1 58 ? 8.217 -3.890 7.502 1.00 0.00 58 VAL A C 3
ATOM 4427 O O . VAL A 1 58 ? 8.135 -2.666 7.601 1.00 0.00 58 VAL A O 3
ATOM 4440 N N . ASP A 1 59 ? 9.274 -4.505 6.982 1.00 0.00 59 ASP A N 3
ATOM 4441 C CA . ASP A 1 59 ? 10.425 -3.760 6.485 1.00 0.00 59 ASP A CA 3
ATOM 4442 C C . ASP A 1 59 ? 10.094 -3.058 5.172 1.00 0.00 59 ASP A C 3
ATOM 4443 O O . ASP A 1 59 ? 10.551 -1.943 4.920 1.00 0.00 59 ASP A O 3
ATOM 4452 N N . LEU A 1 60 ? 9.299 -3.720 4.336 1.00 0.00 60 LEU A N 3
ATOM 4453 C CA . LEU A 1 60 ? 8.909 -3.159 3.048 1.00 0.00 60 LEU A CA 3
ATOM 4454 C C . LEU A 1 60 ? 8.118 -1.868 3.232 1.00 0.00 60 LEU A C 3
ATOM 4455 O O . LEU A 1 60 ? 8.450 -0.837 2.646 1.00 0.00 60 LEU A O 3
ATOM 4471 N N . ALA A 1 61 ? 7.070 -1.932 4.047 1.00 0.00 61 ALA A N 3
ATOM 4472 C CA . ALA A 1 61 ? 6.231 -0.768 4.307 1.00 0.00 61 ALA A CA 3
ATOM 4473 C C . ALA A 1 61 ? 7.052 0.398 4.847 1.00 0.00 61 ALA A C 3
ATOM 4474 O O . ALA A 1 61 ? 6.698 1.561 4.655 1.00 0.00 61 ALA A O 3
ATOM 4481 N N . SER A 1 62 ? 8.152 0.081 5.523 1.00 0.00 62 SER A N 3
ATOM 4482 C CA . SER A 1 62 ? 9.022 1.104 6.090 1.00 0.00 62 SER A CA 3
ATOM 4483 C C . SER A 1 62 ? 10.053 1.573 5.067 1.00 0.00 62 SER A C 3
ATOM 4484 O O . SER A 1 62 ? 10.491 2.724 5.095 1.00 0.00 62 SER A O 3
ATOM 4492 N N . LYS A 1 63 ? 10.437 0.675 4.166 1.00 0.00 63 LYS A N 3
ATOM 4493 C CA . LYS A 1 63 ? 11.418 0.998 3.136 1.00 0.00 63 LYS A CA 3
ATOM 4494 C C . LYS A 1 63 ? 10.827 1.944 2.095 1.00 0.00 63 LYS A C 3
ATOM 4495 O O . LYS A 1 63 ? 11.486 2.882 1.649 1.00 0.00 63 LYS A O 3
ATOM 4514 N N . LEU A 1 64 ? 9.580 1.688 1.709 1.00 0.00 64 LEU A N 3
ATOM 4515 C CA . LEU A 1 64 ? 8.902 2.516 0.720 1.00 0.00 64 LEU A CA 3
ATOM 4516 C C . LEU A 1 64 ? 8.812 3.965 1.187 1.00 0.00 64 LEU A C 3
ATOM 4517 O O . LEU A 1 64 ? 8.837 4.892 0.378 1.00 0.00 64 LEU A O 3
ATOM 4533 N N . ILE A 1 65 ? 8.705 4.153 2.499 1.00 0.00 65 ILE A N 3
ATOM 4534 C CA . ILE A 1 65 ? 8.611 5.489 3.074 1.00 0.00 65 ILE A CA 3
ATOM 4535 C C . ILE A 1 65 ? 9.973 6.174 3.103 1.00 0.00 65 ILE A C 3
ATOM 4536 O O . ILE A 1 65 ? 10.068 7.395 2.981 1.00 0.00 65 ILE A O 3
ATOM 4552 N N . SER A 1 66 ? 11.026 5.379 3.263 1.00 0.00 66 SER A N 3
ATOM 4553 C CA . SER A 1 66 ? 12.384 5.909 3.308 1.00 0.00 66 SER A CA 3
ATOM 4554 C C . SER A 1 66 ? 12.954 6.068 1.902 1.00 0.00 66 SER A C 3
ATOM 4555 O O . SER A 1 66 ? 13.797 6.932 1.657 1.00 0.00 66 SER A O 3
ATOM 4563 N N . MET A 1 67 ? 12.491 5.229 0.981 1.00 0.00 67 MET A N 3
ATOM 4564 C CA . MET A 1 67 ? 12.957 5.277 -0.400 1.00 0.00 67 MET A CA 3
ATOM 4565 C C . MET A 1 67 ? 12.192 6.328 -1.199 1.00 0.00 67 MET A C 3
ATOM 4566 O O . MET A 1 67 ? 12.747 6.966 -2.095 1.00 0.00 67 MET A O 3
ATOM 4580 N N . TYR A 1 68 ? 10.915 6.502 -0.872 1.00 0.00 68 TYR A N 3
ATOM 4581 C CA . TYR A 1 68 ? 10.077 7.476 -1.563 1.00 0.00 68 TYR A CA 3
ATOM 4582 C C . TYR A 1 68 ? 9.306 8.338 -0.568 1.00 0.00 68 TYR A C 3
ATOM 4583 O O . TYR A 1 68 ? 9.558 9.536 -0.445 1.00 0.00 68 TYR A O 3
ATOM 4601 N N . GLY A 1 69 ? 8.366 7.720 0.139 1.00 0.00 69 GLY A N 3
ATOM 4602 C CA . GLY A 1 69 ? 7.573 8.448 1.112 1.00 0.00 69 GLY A CA 3
ATOM 4603 C C . GLY A 1 69 ? 6.318 7.698 1.516 1.00 0.00 69 GLY A C 3
ATOM 4604 O O . GLY A 1 69 ? 5.978 6.678 0.918 1.00 0.00 69 GLY A O 3
ATOM 4608 N N . ALA A 1 70 ? 5.630 8.206 2.533 1.00 0.00 70 ALA A N 3
ATOM 4609 C CA . ALA A 1 70 ? 4.406 7.577 3.016 1.00 0.00 70 ALA A CA 3
ATOM 4610 C C . ALA A 1 70 ? 3.278 7.714 2.000 1.00 0.00 70 ALA A C 3
ATOM 4611 O O . ALA A 1 70 ? 2.413 6.846 1.897 1.00 0.00 70 ALA A O 3
ATOM 4618 N N . GLN A 1 71 ? 3.293 8.813 1.250 1.00 0.00 71 GLN A N 3
ATOM 4619 C CA . GLN A 1 71 ? 2.270 9.063 0.243 1.00 0.00 71 GLN A CA 3
ATOM 4620 C C . GLN A 1 71 ? 2.619 8.371 -1.072 1.00 0.00 71 GLN A C 3
ATOM 4621 O O . GLN A 1 71 ? 1.734 7.957 -1.821 1.00 0.00 71 GLN A O 3
ATOM 4635 N N . GLU A 1 72 ? 3.913 8.249 -1.345 1.00 0.00 72 GLU A N 3
ATOM 4636 C CA . GLU A 1 72 ? 4.379 7.608 -2.569 1.00 0.00 72 GLU A CA 3
ATOM 4637 C C . GLU A 1 72 ? 4.493 6.096 -2.385 1.00 0.00 72 GLU A C 3
ATOM 4638 O O . GLU A 1 72 ? 4.338 5.332 -3.337 1.00 0.00 72 GLU A O 3
ATOM 4650 N N . ALA A 1 73 ? 4.765 5.673 -1.154 1.00 0.00 73 ALA A N 3
ATOM 4651 C CA . ALA A 1 73 ? 4.901 4.254 -0.845 1.00 0.00 73 ALA A CA 3
ATOM 4652 C C . ALA A 1 73 ? 3.644 3.481 -1.234 1.00 0.00 73 ALA A C 3
ATOM 4653 O O . ALA A 1 73 ? 3.711 2.300 -1.577 1.00 0.00 73 ALA A O 3
ATOM 4660 N N . VAL A 1 74 ? 2.500 4.153 -1.179 1.00 0.00 74 VAL A N 3
ATOM 4661 C CA . VAL A 1 74 ? 1.228 3.528 -1.525 1.00 0.00 74 VAL A CA 3
ATOM 4662 C C . VAL A 1 74 ? 1.088 3.361 -3.034 1.00 0.00 74 VAL A C 3
ATOM 4663 O O . VAL A 1 74 ? 0.497 2.392 -3.508 1.00 0.00 74 VAL A O 3
ATOM 4676 N N . ARG A 1 75 ? 1.633 4.314 -3.783 1.00 0.00 75 ARG A N 3
ATOM 4677 C CA . ARG A 1 75 ? 1.566 4.273 -5.239 1.00 0.00 75 ARG A CA 3
ATOM 4678 C C . ARG A 1 75 ? 2.375 3.102 -5.791 1.00 0.00 75 ARG A C 3
ATOM 4679 O O . ARG A 1 75 ? 2.042 2.542 -6.834 1.00 0.00 75 ARG A O 3
ATOM 4700 N N . VAL A 1 76 ? 3.441 2.739 -5.083 1.00 0.00 76 VAL A N 3
ATOM 4701 C CA . VAL A 1 76 ? 4.297 1.637 -5.504 1.00 0.00 76 VAL A CA 3
ATOM 4702 C C . VAL A 1 76 ? 3.566 0.302 -5.407 1.00 0.00 76 VAL A C 3
ATOM 4703 O O . VAL A 1 76 ? 3.813 -0.611 -6.194 1.00 0.00 76 VAL A O 3
ATOM 4716 N N . VAL A 1 77 ? 2.663 0.194 -4.437 1.00 0.00 77 VAL A N 3
ATOM 4717 C CA . VAL A 1 77 ? 1.898 -1.030 -4.238 1.00 0.00 77 VAL A CA 3
ATOM 4718 C C . VAL A 1 77 ? 0.697 -1.085 -5.176 1.00 0.00 77 VAL A C 3
ATOM 4719 O O . VAL A 1 77 ? 0.418 -2.119 -5.783 1.00 0.00 77 VAL A O 3
ATOM 4732 N N . SER A 1 78 ? -0.012 0.033 -5.291 1.00 0.00 78 SER A N 3
ATOM 4733 C CA . SER A 1 78 ? -1.185 0.113 -6.155 1.00 0.00 78 SER A CA 3
ATOM 4734 C C . SER A 1 78 ? -0.823 -0.217 -7.600 1.00 0.00 78 SER A C 3
ATOM 4735 O O . SER A 1 78 ? -1.645 -0.741 -8.351 1.00 0.00 78 SER A O 3
ATOM 4743 N N . ARG A 1 79 ? 0.412 0.095 -7.983 1.00 0.00 79 ARG A N 3
ATOM 4744 C CA . ARG A 1 79 ? 0.879 -0.168 -9.339 1.00 0.00 79 ARG A CA 3
ATOM 4745 C C . ARG A 1 79 ? 1.214 -1.644 -9.526 1.00 0.00 79 ARG A C 3
ATOM 4746 O O . ARG A 1 79 ? 1.078 -2.188 -10.621 1.00 0.00 79 ARG A O 3
ATOM 4767 N N . SER A 1 80 ? 1.651 -2.288 -8.448 1.00 0.00 80 SER A N 3
ATOM 4768 C CA . SER A 1 80 ? 2.005 -3.702 -8.494 1.00 0.00 80 SER A CA 3
ATOM 4769 C C . SER A 1 80 ? 0.767 -4.580 -8.339 1.00 0.00 80 SER A C 3
ATOM 4770 O O . SER A 1 80 ? 0.708 -5.686 -8.875 1.00 0.00 80 SER A O 3
ATOM 4778 N N . LEU A 1 81 ? -0.220 -4.078 -7.603 1.00 0.00 81 LEU A N 3
ATOM 4779 C CA . LEU A 1 81 ? -1.457 -4.817 -7.377 1.00 0.00 81 LEU A CA 3
ATOM 4780 C C . LEU A 1 81 ? -2.149 -5.141 -8.698 1.00 0.00 81 LEU A C 3
ATOM 4781 O O . LEU A 1 81 ? -2.823 -6.164 -8.823 1.00 0.00 81 LEU A O 3
ATOM 4797 N N . LEU A 1 82 ? -1.978 -4.263 -9.681 1.00 0.00 82 LEU A N 3
ATOM 4798 C CA . LEU A 1 82 ? -2.588 -4.455 -10.991 1.00 0.00 82 LEU A CA 3
ATOM 4799 C C . LEU A 1 82 ? -2.064 -5.725 -11.656 1.00 0.00 82 LEU A C 3
ATOM 4800 O O . LEU A 1 82 ? -2.803 -6.422 -12.352 1.00 0.00 82 LEU A O 3
ATOM 4816 N N . ALA A 1 83 ? -0.787 -6.020 -11.437 1.00 0.00 83 ALA A N 3
ATOM 4817 C CA . ALA A 1 83 ? -0.168 -7.206 -12.015 1.00 0.00 83 ALA A CA 3
ATOM 4818 C C . ALA A 1 83 ? -0.876 -8.475 -11.553 1.00 0.00 83 ALA A C 3
ATOM 4819 O O . ALA A 1 83 ? -1.182 -9.355 -12.358 1.00 0.00 83 ALA A O 3
ATOM 4826 N N . MET A 1 84 ? -1.134 -8.562 -10.252 1.00 0.00 84 MET A N 3
ATOM 4827 C CA . MET A 1 84 ? -1.808 -9.724 -9.683 1.00 0.00 84 MET A CA 3
ATOM 4828 C C . MET A 1 84 ? -3.325 -9.619 -9.836 1.00 0.00 84 MET A C 3
ATOM 4829 O O . MET A 1 84 ? -4.061 -10.509 -9.412 1.00 0.00 84 MET A O 3
ATOM 4843 N N . ASN A 1 85 ? -3.791 -8.529 -10.443 1.00 0.00 85 ASN A N 3
ATOM 4844 C CA . ASN A 1 85 ? -5.220 -8.319 -10.647 1.00 0.00 85 ASN A CA 3
ATOM 4845 C C . ASN A 1 85 ? -5.947 -8.190 -9.312 1.00 0.00 85 ASN A C 3
ATOM 4846 O O . ASN A 1 85 ? -6.626 -9.116 -8.870 1.00 0.00 85 ASN A O 3
ATOM 4857 N N . LEU A 1 86 ? -5.798 -7.034 -8.674 1.00 0.00 86 LEU A N 3
ATOM 4858 C CA . LEU A 1 86 ? -6.440 -6.782 -7.388 1.00 0.00 86 LEU A CA 3
ATOM 4859 C C . LEU A 1 86 ? -6.874 -5.324 -7.275 1.00 0.00 86 LEU A C 3
ATOM 4860 O O . LEU A 1 86 ? -6.048 -4.434 -7.071 1.00 0.00 86 LEU A O 3
ATOM 4876 N N . MET A 1 87 ? -8.175 -5.086 -7.407 1.00 0.00 87 MET A N 3
ATOM 4877 C CA . MET A 1 87 ? -8.718 -3.736 -7.319 1.00 0.00 87 MET A CA 3
ATOM 4878 C C . MET A 1 87 ? -9.210 -3.434 -5.906 1.00 0.00 87 MET A C 3
ATOM 4879 O O . MET A 1 87 ? -9.239 -2.279 -5.483 1.00 0.00 87 MET A O 3
ATOM 4893 N N . GLU A 1 88 ? -9.597 -4.480 -5.180 1.00 0.00 88 GLU A N 3
ATOM 4894 C CA . GLU A 1 88 ? -10.087 -4.325 -3.815 1.00 0.00 88 GLU A CA 3
ATOM 4895 C C . GLU A 1 88 ? -9.055 -3.618 -2.940 1.00 0.00 88 GLU A C 3
ATOM 4896 O O . GLU A 1 88 ? -9.397 -2.745 -2.143 1.00 0.00 88 GLU A O 3
ATOM 4908 N N . LEU A 1 89 ? -7.793 -4.003 -3.095 1.00 0.00 89 LEU A N 3
ATOM 4909 C CA . LEU A 1 89 ? -6.712 -3.407 -2.319 1.00 0.00 89 LEU A CA 3
ATOM 4910 C C . LEU A 1 89 ? -6.381 -2.010 -2.833 1.00 0.00 89 LEU A C 3
ATOM 4911 O O . LEU A 1 89 ? -5.989 -1.132 -2.064 1.00 0.00 89 LEU A O 3
ATOM 4927 N N . VAL A 1 90 ? -6.542 -1.810 -4.136 1.00 0.00 90 VAL A N 3
ATOM 4928 C CA . VAL A 1 90 ? -6.260 -0.520 -4.753 1.00 0.00 90 VAL A CA 3
ATOM 4929 C C . VAL A 1 90 ? -7.375 0.480 -4.465 1.00 0.00 90 VAL A C 3
ATOM 4930 O O . VAL A 1 90 ? -7.129 1.680 -4.341 1.00 0.00 90 VAL A O 3
ATOM 4943 N N . ASP A 1 91 ? -8.601 -0.022 -4.359 1.00 0.00 91 ASP A N 3
ATOM 4944 C CA . ASP A 1 91 ? -9.755 0.828 -4.086 1.00 0.00 91 ASP A CA 3
ATOM 4945 C C . ASP A 1 91 ? -9.677 1.421 -2.682 1.00 0.00 91 ASP A C 3
ATOM 4946 O O . ASP A 1 91 ? -10.239 2.483 -2.416 1.00 0.00 91 ASP A O 3
ATOM 4955 N N . TYR A 1 92 ? -8.980 0.728 -1.787 1.00 0.00 92 TYR A N 3
ATOM 4956 C CA . TYR A 1 92 ? -8.833 1.188 -0.412 1.00 0.00 92 TYR A CA 3
ATOM 4957 C C . TYR A 1 92 ? -7.582 2.046 -0.254 1.00 0.00 92 TYR A C 3
ATOM 4958 O O . TYR A 1 92 ? -7.571 3.013 0.509 1.00 0.00 92 TYR A O 3
ATOM 4976 N N . LEU A 1 93 ? -6.529 1.687 -0.980 1.00 0.00 93 LEU A N 3
ATOM 4977 C CA . LEU A 1 93 ? -5.271 2.424 -0.921 1.00 0.00 93 LEU A CA 3
ATOM 4978 C C . LEU A 1 93 ? -5.412 3.797 -1.572 1.00 0.00 93 LEU A C 3
ATOM 4979 O O . LEU A 1 93 ? -4.747 4.753 -1.176 1.00 0.00 93 LEU A O 3
ATOM 4995 N N . ASN A 1 94 ? -6.282 3.885 -2.573 1.00 0.00 94 ASN A N 3
ATOM 4996 C CA . ASN A 1 94 ? -6.510 5.141 -3.279 1.00 0.00 94 ASN A CA 3
ATOM 4997 C C . ASN A 1 94 ? -7.169 6.168 -2.363 1.00 0.00 94 ASN A C 3
ATOM 4998 O O . ASN A 1 94 ? -6.853 7.356 -2.418 1.00 0.00 94 ASN A O 3
ATOM 5009 N N . GLN A 1 95 ? -8.086 5.700 -1.522 1.00 0.00 95 GLN A N 3
ATOM 5010 C CA . GLN A 1 95 ? -8.791 6.576 -0.593 1.00 0.00 95 GLN A CA 3
ATOM 5011 C C . GLN A 1 95 ? -7.815 7.258 0.361 1.00 0.00 95 GLN A C 3
ATOM 5012 O O . GLN A 1 95 ? -8.025 8.401 0.767 1.00 0.00 95 GLN A O 3
ATOM 5026 N N . VAL A 1 96 ? -6.749 6.548 0.717 1.00 0.00 96 VAL A N 3
ATOM 5027 C CA . VAL A 1 96 ? -5.742 7.084 1.625 1.00 0.00 96 VAL A CA 3
ATOM 5028 C C . VAL A 1 96 ? -4.782 8.016 0.894 1.00 0.00 96 VAL A C 3
ATOM 5029 O O . VAL A 1 96 ? -3.909 7.567 0.153 1.00 0.00 96 VAL A O 3
ATOM 5042 N N . CYS A 1 97 ? -4.951 9.317 1.107 1.00 0.00 97 CYS A N 3
ATOM 5043 C CA . CYS A 1 97 ? -4.100 10.313 0.468 1.00 0.00 97 CYS A CA 3
ATOM 5044 C C . CYS A 1 97 ? -4.085 11.610 1.271 1.00 0.00 97 CYS A C 3
ATOM 5045 O O . CYS A 1 97 ? -3.067 11.976 1.859 1.00 0.00 97 CYS A O 3
ATOM 5053 N N . LEU A 1 98 ? -5.222 12.300 1.292 1.00 0.00 98 LEU A N 3
ATOM 5054 C CA . LEU A 1 98 ? -5.345 13.557 2.023 1.00 0.00 98 LEU A CA 3
ATOM 5055 C C . LEU A 1 98 ? -4.406 14.616 1.452 1.00 0.00 98 LEU A C 3
ATOM 5056 O O . LEU A 1 98 ? -4.826 15.483 0.685 1.00 0.00 98 LEU A O 3
ATOM 5072 N N . ASN A 1 99 ? -3.133 14.542 1.828 1.00 0.00 99 ASN A N 3
ATOM 5073 C CA . ASN A 1 99 ? -2.137 15.495 1.353 1.00 0.00 99 ASN A CA 3
ATOM 5074 C C . ASN A 1 99 ? -1.800 15.243 -0.114 1.00 0.00 99 ASN A C 3
ATOM 5075 O O . ASN A 1 99 ? -1.543 14.109 -0.515 1.00 0.00 99 ASN A O 3
ATOM 5086 N N . ASP A 1 100 ? -1.803 16.309 -0.907 1.00 0.00 100 ASP A N 3
ATOM 5087 C CA . ASP A 1 100 ? -1.497 16.204 -2.329 1.00 0.00 100 ASP A CA 3
ATOM 5088 C C . ASP A 1 100 ? -2.485 15.277 -3.031 1.00 0.00 100 ASP A C 3
ATOM 5089 O O . ASP A 1 100 ? -2.381 14.054 -2.931 1.00 0.00 100 ASP A O 3
ATOM 5098 N N . TYR A 1 101 ? -3.441 15.867 -3.741 1.00 0.00 101 TYR A N 3
ATOM 5099 C CA . TYR A 1 101 ? -4.447 15.094 -4.459 1.00 0.00 101 TYR A CA 3
ATOM 5100 C C . TYR A 1 101 ? -4.245 15.207 -5.967 1.00 0.00 101 TYR A C 3
ATOM 5101 O O . TYR A 1 101 ? -4.838 16.066 -6.620 1.00 0.00 101 TYR A O 3
ATOM 5119 N N . ARG A 1 102 ? -3.404 14.334 -6.514 1.00 0.00 102 ARG A N 3
ATOM 5120 C CA . ARG A 1 102 ? -3.125 14.337 -7.945 1.00 0.00 102 ARG A CA 3
ATOM 5121 C C . ARG A 1 102 ? -4.359 13.927 -8.741 1.00 0.00 102 ARG A C 3
ATOM 5122 O O . ARG A 1 102 ? -5.396 13.592 -8.169 1.00 0.00 102 ARG A O 3
ATOM 5143 N N . GLU A 1 103 ? -4.240 13.956 -10.064 1.00 0.00 103 GLU A N 3
ATOM 5144 C CA . GLU A 1 103 ? -5.346 13.588 -10.940 1.00 0.00 103 GLU A CA 3
ATOM 5145 C C . GLU A 1 103 ? -6.550 14.497 -10.709 1.00 0.00 103 GLU A C 3
ATOM 5146 O O . GLU A 1 103 ? -7.535 14.096 -10.090 1.00 0.00 103 GLU A O 3
ATOM 5158 N N . ILE A 1 104 ? -6.460 15.725 -11.211 1.00 0.00 104 ILE A N 3
ATOM 5159 C CA . ILE A 1 104 ? -7.541 16.692 -11.061 1.00 0.00 104 ILE A CA 3
ATOM 5160 C C . ILE A 1 104 ? -7.588 17.652 -12.245 1.00 0.00 104 ILE A C 3
ATOM 5161 O O . ILE A 1 104 ? -7.979 18.811 -12.101 1.00 0.00 104 ILE A O 3
ATOM 5177 N N . TYR A 1 105 ? -7.186 17.162 -13.413 1.00 0.00 105 TYR A N 3
ATOM 5178 C CA . TYR A 1 105 ? -7.182 17.978 -14.622 1.00 0.00 105 TYR A CA 3
ATOM 5179 C C . TYR A 1 105 ? -7.600 17.153 -15.835 1.00 0.00 105 TYR A C 3
ATOM 5180 O O . TYR A 1 105 ? -8.442 17.577 -16.627 1.00 0.00 105 TYR A O 3
ATOM 5198 N N . ARG A 1 106 ? -7.007 15.972 -15.974 1.00 0.00 106 ARG A N 3
ATOM 5199 C CA . ARG A 1 106 ? -7.317 15.086 -17.090 1.00 0.00 106 ARG A CA 3
ATOM 5200 C C . ARG A 1 106 ? -8.349 14.040 -16.683 1.00 0.00 106 ARG A C 3
ATOM 5201 O O . ARG A 1 106 ? -8.244 12.871 -17.054 1.00 0.00 106 ARG A O 3
ATOM 5222 N N . GLU A 1 107 ? -9.349 14.468 -15.919 1.00 0.00 107 GLU A N 3
ATOM 5223 C CA . GLU A 1 107 ? -10.401 13.568 -15.460 1.00 0.00 107 GLU A CA 3
ATOM 5224 C C . GLU A 1 107 ? -11.139 12.949 -16.643 1.00 0.00 107 GLU A C 3
ATOM 5225 O O . GLU A 1 107 ? -11.961 13.603 -17.285 1.00 0.00 107 GLU A O 3
ATOM 5237 N N . HIS A 1 108 ? -10.842 11.685 -16.924 1.00 0.00 108 HIS A N 3
ATOM 5238 C CA . HIS A 1 108 ? -11.477 10.977 -18.029 1.00 0.00 108 HIS A CA 3
ATOM 5239 C C . HIS A 1 108 ? -12.793 10.344 -17.585 1.00 0.00 108 HIS A C 3
ATOM 5240 O O . HIS A 1 108 ? -12.990 9.136 -17.716 1.00 0.00 108 HIS A O 3
ATOM 5254 N N . VAL A 1 109 ? -13.691 11.170 -17.058 1.00 0.00 109 VAL A N 3
ATOM 5255 C CA . VAL A 1 109 ? -14.988 10.692 -16.595 1.00 0.00 109 VAL A CA 3
ATOM 5256 C C . VAL A 1 109 ? -15.784 10.068 -17.735 1.00 0.00 109 VAL A C 3
ATOM 5257 O O . VAL A 1 109 ? -15.688 10.502 -18.883 1.00 0.00 109 VAL A O 3
ATOM 5270 N N . SER A 1 110 ? -16.570 9.046 -17.412 1.00 0.00 110 SER A N 3
ATOM 5271 C CA . SER A 1 110 ? -17.384 8.361 -18.410 1.00 0.00 110 SER A CA 3
ATOM 5272 C C . SER A 1 110 ? -18.867 8.474 -18.074 1.00 0.00 110 SER A C 3
ATOM 5273 O O . SER A 1 110 ? -19.476 7.527 -17.576 1.00 0.00 110 SER A O 3
ATOM 5281 N N . GLY A 1 111 ? -19.444 9.641 -18.348 1.00 0.00 111 GLY A N 3
ATOM 5282 C CA . GLY A 1 111 ? -20.851 9.856 -18.067 1.00 0.00 111 GLY A CA 3
ATOM 5283 C C . GLY A 1 111 ? -21.074 10.611 -16.770 1.00 0.00 111 GLY A C 3
ATOM 5284 O O . GLY A 1 111 ? -21.480 10.022 -15.769 1.00 0.00 111 GLY A O 3
ATOM 5288 N N . PRO A 1 112 ? -20.816 11.931 -16.756 1.00 0.00 112 PRO A N 3
ATOM 5289 C CA . PRO A 1 112 ? -20.997 12.759 -15.559 1.00 0.00 112 PRO A CA 3
ATOM 5290 C C . PRO A 1 112 ? -22.385 12.598 -14.949 1.00 0.00 112 PRO A C 3
ATOM 5291 O O . PRO A 1 112 ? -23.223 11.863 -15.472 1.00 0.00 112 PRO A O 3
ATOM 5302 N N . SER A 1 113 ? -22.622 13.291 -13.839 1.00 0.00 113 SER A N 3
ATOM 5303 C CA . SER A 1 113 ? -23.909 13.226 -13.158 1.00 0.00 113 SER A CA 3
ATOM 5304 C C . SER A 1 113 ? -24.216 11.801 -12.710 1.00 0.00 113 SER A C 3
ATOM 5305 O O . SER A 1 113 ? -24.848 11.034 -13.437 1.00 0.00 113 SER A O 3
ATOM 5313 N N . SER A 1 114 ? -23.766 11.452 -11.510 1.00 0.00 114 SER A N 3
ATOM 5314 C CA . SER A 1 114 ? -23.993 10.118 -10.965 1.00 0.00 114 SER A CA 3
ATOM 5315 C C . SER A 1 114 ? -25.269 10.080 -10.132 1.00 0.00 114 SER A C 3
ATOM 5316 O O . SER A 1 114 ? -25.334 10.661 -9.049 1.00 0.00 114 SER A O 3
ATOM 5324 N N . GLY A 1 115 ? -26.286 9.394 -10.646 1.00 0.00 115 GLY A N 3
ATOM 5325 C CA . GLY A 1 115 ? -27.548 9.294 -9.936 1.00 0.00 115 GLY A CA 3
ATOM 5326 C C . GLY A 1 115 ? -28.256 7.979 -10.195 1.00 0.00 115 GLY A C 3
ATOM 5327 O O . GLY A 1 115 ? -27.762 7.194 -11.031 1.00 0.00 115 GLY A O 3
ATOM 5332 N N . GLY A 1 1 ? -33.860 -7.307 6.588 1.00 0.00 1 GLY A N 4
ATOM 5333 C CA . GLY A 1 1 ? -32.387 -7.362 6.379 1.00 0.00 1 GLY A CA 4
ATOM 5334 C C . GLY A 1 1 ? -31.887 -6.253 5.474 1.00 0.00 1 GLY A C 4
ATOM 5335 O O . GLY A 1 1 ? -32.044 -6.318 4.256 1.00 0.00 1 GLY A O 4
ATOM 5341 N N . SER A 1 2 ? -31.285 -5.230 6.073 1.00 0.00 2 SER A N 4
ATOM 5342 C CA . SER A 1 2 ? -30.761 -4.101 5.314 1.00 0.00 2 SER A CA 4
ATOM 5343 C C . SER A 1 2 ? -29.539 -3.501 6.003 1.00 0.00 2 SER A C 4
ATOM 5344 O O . SER A 1 2 ? -29.666 -2.656 6.889 1.00 0.00 2 SER A O 4
ATOM 5352 N N . SER A 1 3 ? -28.356 -3.945 5.592 1.00 0.00 3 SER A N 4
ATOM 5353 C CA . SER A 1 3 ? -27.111 -3.451 6.169 1.00 0.00 3 SER A CA 4
ATOM 5354 C C . SER A 1 3 ? -26.045 -3.271 5.094 1.00 0.00 3 SER A C 4
ATOM 5355 O O . SER A 1 3 ? -26.316 -3.437 3.904 1.00 0.00 3 SER A O 4
ATOM 5363 N N . GLY A 1 4 ? -24.834 -2.929 5.520 1.00 0.00 4 GLY A N 4
ATOM 5364 C CA . GLY A 1 4 ? -23.746 -2.732 4.581 1.00 0.00 4 GLY A CA 4
ATOM 5365 C C . GLY A 1 4 ? -22.580 -1.980 5.193 1.00 0.00 4 GLY A C 4
ATOM 5366 O O . GLY A 1 4 ? -22.641 -0.762 5.367 1.00 0.00 4 GLY A O 4
ATOM 5370 N N . SER A 1 5 ? -21.516 -2.705 5.520 1.00 0.00 5 SER A N 4
ATOM 5371 C CA . SER A 1 5 ? -20.331 -2.100 6.116 1.00 0.00 5 SER A CA 4
ATOM 5372 C C . SER A 1 5 ? -19.250 -1.870 5.065 1.00 0.00 5 SER A C 4
ATOM 5373 O O . SER A 1 5 ? -18.059 -2.005 5.344 1.00 0.00 5 SER A O 4
ATOM 5381 N N . SER A 1 6 ? -19.674 -1.521 3.854 1.00 0.00 6 SER A N 4
ATOM 5382 C CA . SER A 1 6 ? -18.742 -1.271 2.761 1.00 0.00 6 SER A CA 4
ATOM 5383 C C . SER A 1 6 ? -19.249 -0.152 1.858 1.00 0.00 6 SER A C 4
ATOM 5384 O O . SER A 1 6 ? -20.455 0.068 1.742 1.00 0.00 6 SER A O 4
ATOM 5392 N N . GLY A 1 7 ? -18.321 0.554 1.220 1.00 0.00 7 GLY A N 4
ATOM 5393 C CA . GLY A 1 7 ? -18.694 1.642 0.335 1.00 0.00 7 GLY A CA 4
ATOM 5394 C C . GLY A 1 7 ? -17.553 2.610 0.094 1.00 0.00 7 GLY A C 4
ATOM 5395 O O . GLY A 1 7 ? -17.264 2.967 -1.048 1.00 0.00 7 GLY A O 4
ATOM 5399 N N . MET A 1 8 ? -16.903 3.037 1.172 1.00 0.00 8 MET A N 4
ATOM 5400 C CA . MET A 1 8 ? -15.786 3.970 1.072 1.00 0.00 8 MET A CA 4
ATOM 5401 C C . MET A 1 8 ? -14.453 3.235 1.165 1.00 0.00 8 MET A C 4
ATOM 5402 O O . MET A 1 8 ? -13.662 3.243 0.222 1.00 0.00 8 MET A O 4
ATOM 5416 N N . ALA A 1 9 ? -14.211 2.601 2.308 1.00 0.00 9 ALA A N 4
ATOM 5417 C CA . ALA A 1 9 ? -12.973 1.862 2.525 1.00 0.00 9 ALA A CA 4
ATOM 5418 C C . ALA A 1 9 ? -13.211 0.643 3.409 1.00 0.00 9 ALA A C 4
ATOM 5419 O O . ALA A 1 9 ? -14.336 0.380 3.833 1.00 0.00 9 ALA A O 4
ATOM 5426 N N . LEU A 1 10 ? -12.142 -0.098 3.685 1.00 0.00 10 LEU A N 4
ATOM 5427 C CA . LEU A 1 10 ? -12.234 -1.290 4.520 1.00 0.00 10 LEU A CA 4
ATOM 5428 C C . LEU A 1 10 ? -12.043 -0.940 5.993 1.00 0.00 10 LEU A C 4
ATOM 5429 O O . LEU A 1 10 ? -12.971 -1.053 6.793 1.00 0.00 10 LEU A O 4
ATOM 5445 N N . ALA A 1 11 ? -10.834 -0.513 6.342 1.00 0.00 11 ALA A N 4
ATOM 5446 C CA . ALA A 1 11 ? -10.521 -0.145 7.717 1.00 0.00 11 ALA A CA 4
ATOM 5447 C C . ALA A 1 11 ? -10.435 1.369 7.875 1.00 0.00 11 ALA A C 4
ATOM 5448 O O . ALA A 1 11 ? -10.348 2.102 6.890 1.00 0.00 11 ALA A O 4
ATOM 5455 N N . ARG A 1 12 ? -10.460 1.832 9.120 1.00 0.00 12 ARG A N 4
ATOM 5456 C CA . ARG A 1 12 ? -10.385 3.259 9.408 1.00 0.00 12 ARG A CA 4
ATOM 5457 C C . ARG A 1 12 ? -9.060 3.609 10.080 1.00 0.00 12 ARG A C 4
ATOM 5458 O O . ARG A 1 12 ? -8.953 3.597 11.306 1.00 0.00 12 ARG A O 4
ATOM 5479 N N . ALA A 1 13 ? -8.056 3.923 9.269 1.00 0.00 13 ALA A N 4
ATOM 5480 C CA . ALA A 1 13 ? -6.739 4.277 9.786 1.00 0.00 13 ALA A CA 4
ATOM 5481 C C . ALA A 1 13 ? -6.547 5.789 9.809 1.00 0.00 13 ALA A C 4
ATOM 5482 O O . ALA A 1 13 ? -7.249 6.525 9.114 1.00 0.00 13 ALA A O 4
ATOM 5489 N N . ASN A 1 14 ? -5.593 6.248 10.612 1.00 0.00 14 ASN A N 4
ATOM 5490 C CA . ASN A 1 14 ? -5.309 7.674 10.725 1.00 0.00 14 ASN A CA 4
ATOM 5491 C C . ASN A 1 14 ? -4.065 8.046 9.925 1.00 0.00 14 ASN A C 4
ATOM 5492 O O . ASN A 1 14 ? -4.128 8.863 9.005 1.00 0.00 14 ASN A O 4
ATOM 5503 N N . SER A 1 15 ? -2.936 7.442 10.279 1.00 0.00 15 SER A N 4
ATOM 5504 C CA . SER A 1 15 ? -1.678 7.711 9.593 1.00 0.00 15 SER A CA 4
ATOM 5505 C C . SER A 1 15 ? -1.578 6.901 8.302 1.00 0.00 15 SER A C 4
ATOM 5506 O O . SER A 1 15 ? -2.201 5.848 8.170 1.00 0.00 15 SER A O 4
ATOM 5514 N N . PRO A 1 16 ? -0.787 7.386 7.328 1.00 0.00 16 PRO A N 4
ATOM 5515 C CA . PRO A 1 16 ? -0.608 6.702 6.043 1.00 0.00 16 PRO A CA 4
ATOM 5516 C C . PRO A 1 16 ? 0.192 5.411 6.182 1.00 0.00 16 PRO A C 4
ATOM 5517 O O . PRO A 1 16 ? 0.021 4.477 5.399 1.00 0.00 16 PRO A O 4
ATOM 5528 N N . GLN A 1 17 ? 1.066 5.367 7.182 1.00 0.00 17 GLN A N 4
ATOM 5529 C CA . GLN A 1 17 ? 1.894 4.191 7.423 1.00 0.00 17 GLN A CA 4
ATOM 5530 C C . GLN A 1 17 ? 1.031 2.976 7.753 1.00 0.00 17 GLN A C 4
ATOM 5531 O O . GLN A 1 17 ? 1.221 1.896 7.192 1.00 0.00 17 GLN A O 4
ATOM 5545 N N . GLU A 1 18 ? 0.082 3.161 8.665 1.00 0.00 18 GLU A N 4
ATOM 5546 C CA . GLU A 1 18 ? -0.810 2.081 9.069 1.00 0.00 18 GLU A CA 4
ATOM 5547 C C . GLU A 1 18 ? -1.644 1.592 7.889 1.00 0.00 18 GLU A C 4
ATOM 5548 O O . GLU A 1 18 ? -2.000 0.416 7.813 1.00 0.00 18 GLU A O 4
ATOM 5560 N N . ALA A 1 19 ? -1.950 2.502 6.970 1.00 0.00 19 ALA A N 4
ATOM 5561 C CA . ALA A 1 19 ? -2.742 2.163 5.793 1.00 0.00 19 ALA A CA 4
ATOM 5562 C C . ALA A 1 19 ? -1.938 1.309 4.818 1.00 0.00 19 ALA A C 4
ATOM 5563 O O . ALA A 1 19 ? -2.465 0.372 4.220 1.00 0.00 19 ALA A O 4
ATOM 5570 N N . LEU A 1 20 ? -0.661 1.640 4.664 1.00 0.00 20 LEU A N 4
ATOM 5571 C CA . LEU A 1 20 ? 0.216 0.904 3.761 1.00 0.00 20 LEU A CA 4
ATOM 5572 C C . LEU A 1 20 ? 0.694 -0.394 4.404 1.00 0.00 20 LEU A C 4
ATOM 5573 O O . LEU A 1 20 ? 0.850 -1.412 3.729 1.00 0.00 20 LEU A O 4
ATOM 5589 N N . LEU A 1 21 ? 0.926 -0.350 5.711 1.00 0.00 21 LEU A N 4
ATOM 5590 C CA . LEU A 1 21 ? 1.386 -1.523 6.446 1.00 0.00 21 LEU A CA 4
ATOM 5591 C C . LEU A 1 21 ? 0.299 -2.592 6.502 1.00 0.00 21 LEU A C 4
ATOM 5592 O O . LEU A 1 21 ? 0.588 -3.787 6.463 1.00 0.00 21 LEU A O 4
ATOM 5608 N N . TRP A 1 22 ? -0.952 -2.152 6.594 1.00 0.00 22 TRP A N 4
ATOM 5609 C CA . TRP A 1 22 ? -2.082 -3.072 6.656 1.00 0.00 22 TRP A CA 4
ATOM 5610 C C . TRP A 1 22 ? -2.331 -3.720 5.298 1.00 0.00 22 TRP A C 4
ATOM 5611 O O . TRP A 1 22 ? -2.796 -4.858 5.218 1.00 0.00 22 TRP A O 4
ATOM 5632 N N . ALA A 1 23 ? -2.018 -2.990 4.232 1.00 0.00 23 ALA A N 4
ATOM 5633 C CA . ALA A 1 23 ? -2.209 -3.495 2.878 1.00 0.00 23 ALA A CA 4
ATOM 5634 C C . ALA A 1 23 ? -1.318 -4.704 2.612 1.00 0.00 23 ALA A C 4
ATOM 5635 O O . ALA A 1 23 ? -1.677 -5.593 1.840 1.00 0.00 23 ALA A O 4
ATOM 5642 N N . LEU A 1 24 ? -0.156 -4.730 3.255 1.00 0.00 24 LEU A N 4
ATOM 5643 C CA . LEU A 1 24 ? 0.787 -5.829 3.088 1.00 0.00 24 LEU A CA 4
ATOM 5644 C C . LEU A 1 24 ? 0.416 -7.005 3.985 1.00 0.00 24 LEU A C 4
ATOM 5645 O O . LEU A 1 24 ? 0.471 -8.161 3.565 1.00 0.00 24 LEU A O 4
ATOM 5661 N N . ASN A 1 25 ? 0.039 -6.703 5.223 1.00 0.00 25 ASN A N 4
ATOM 5662 C CA . ASN A 1 25 ? -0.341 -7.736 6.180 1.00 0.00 25 ASN A CA 4
ATOM 5663 C C . ASN A 1 25 ? -1.533 -8.539 5.670 1.00 0.00 25 ASN A C 4
ATOM 5664 O O . ASN A 1 25 ? -1.607 -9.752 5.866 1.00 0.00 25 ASN A O 4
ATOM 5675 N N . ASP A 1 26 ? -2.464 -7.854 5.014 1.00 0.00 26 ASP A N 4
ATOM 5676 C CA . ASP A 1 26 ? -3.653 -8.504 4.475 1.00 0.00 26 ASP A CA 4
ATOM 5677 C C . ASP A 1 26 ? -3.278 -9.530 3.411 1.00 0.00 26 ASP A C 4
ATOM 5678 O O . ASP A 1 26 ? -3.958 -10.542 3.244 1.00 0.00 26 ASP A O 4
ATOM 5687 N N . LEU A 1 27 ? -2.193 -9.260 2.693 1.00 0.00 27 LEU A N 4
ATOM 5688 C CA . LEU A 1 27 ? -1.728 -10.160 1.644 1.00 0.00 27 LEU A CA 4
ATOM 5689 C C . LEU A 1 27 ? -1.336 -11.515 2.224 1.00 0.00 27 LEU A C 4
ATOM 5690 O O . LEU A 1 27 ? -0.744 -11.594 3.300 1.00 0.00 27 LEU A O 4
ATOM 5706 N N . GLU A 1 28 ? -1.668 -12.580 1.501 1.00 0.00 28 GLU A N 4
ATOM 5707 C CA . GLU A 1 28 ? -1.350 -13.933 1.943 1.00 0.00 28 GLU A CA 4
ATOM 5708 C C . GLU A 1 28 ? 0.059 -14.328 1.514 1.00 0.00 28 GLU A C 4
ATOM 5709 O O . GLU A 1 28 ? 0.768 -13.544 0.882 1.00 0.00 28 GLU A O 4
ATOM 5721 N N . GLU A 1 29 ? 0.458 -15.547 1.860 1.00 0.00 29 GLU A N 4
ATOM 5722 C CA . GLU A 1 29 ? 1.784 -16.045 1.510 1.00 0.00 29 GLU A CA 4
ATOM 5723 C C . GLU A 1 29 ? 1.928 -16.195 0.000 1.00 0.00 29 GLU A C 4
ATOM 5724 O O . GLU A 1 29 ? 3.018 -16.036 -0.548 1.00 0.00 29 GLU A O 4
ATOM 5736 N N . ASN A 1 30 ? 0.821 -16.503 -0.669 1.00 0.00 30 ASN A N 4
ATOM 5737 C CA . ASN A 1 30 ? 0.826 -16.674 -2.117 1.00 0.00 30 ASN A CA 4
ATOM 5738 C C . ASN A 1 30 ? 0.921 -15.327 -2.825 1.00 0.00 30 ASN A C 4
ATOM 5739 O O . ASN A 1 30 ? 1.733 -15.148 -3.734 1.00 0.00 30 ASN A O 4
ATOM 5750 N N . SER A 1 31 ? 0.087 -14.382 -2.405 1.00 0.00 31 SER A N 4
ATOM 5751 C CA . SER A 1 31 ? 0.077 -13.051 -3.001 1.00 0.00 31 SER A CA 4
ATOM 5752 C C . SER A 1 31 ? 1.421 -12.355 -2.802 1.00 0.00 31 SER A C 4
ATOM 5753 O O . SER A 1 31 ? 1.989 -11.800 -3.743 1.00 0.00 31 SER A O 4
ATOM 5761 N N . PHE A 1 32 ? 1.923 -12.390 -1.572 1.00 0.00 32 PHE A N 4
ATOM 5762 C CA . PHE A 1 32 ? 3.200 -11.763 -1.250 1.00 0.00 32 PHE A CA 4
ATOM 5763 C C . PHE A 1 32 ? 4.346 -12.454 -1.981 1.00 0.00 32 PHE A C 4
ATOM 5764 O O . PHE A 1 32 ? 5.318 -11.813 -2.380 1.00 0.00 32 PHE A O 4
ATOM 5781 N N . LYS A 1 33 ? 4.227 -13.767 -2.151 1.00 0.00 33 LYS A N 4
ATOM 5782 C CA . LYS A 1 33 ? 5.254 -14.546 -2.832 1.00 0.00 33 LYS A CA 4
ATOM 5783 C C . LYS A 1 33 ? 5.457 -14.050 -4.261 1.00 0.00 33 LYS A C 4
ATOM 5784 O O . LYS A 1 33 ? 6.575 -13.725 -4.663 1.00 0.00 33 LYS A O 4
ATOM 5803 N N . THR A 1 34 ? 4.371 -13.996 -5.024 1.00 0.00 34 THR A N 4
ATOM 5804 C CA . THR A 1 34 ? 4.430 -13.541 -6.409 1.00 0.00 34 THR A CA 4
ATOM 5805 C C . THR A 1 34 ? 4.733 -12.048 -6.480 1.00 0.00 34 THR A C 4
ATOM 5806 O O . THR A 1 34 ? 5.410 -11.585 -7.397 1.00 0.00 34 THR A O 4
ATOM 5817 N N . LEU A 1 35 ? 4.226 -11.300 -5.505 1.00 0.00 35 LEU A N 4
ATOM 5818 C CA . LEU A 1 35 ? 4.442 -9.858 -5.458 1.00 0.00 35 LEU A CA 4
ATOM 5819 C C . LEU A 1 35 ? 5.915 -9.532 -5.236 1.00 0.00 35 LEU A C 4
ATOM 5820 O O . LEU A 1 35 ? 6.400 -8.485 -5.666 1.00 0.00 35 LEU A O 4
ATOM 5836 N N . LYS A 1 36 ? 6.622 -10.432 -4.559 1.00 0.00 36 LYS A N 4
ATOM 5837 C CA . LYS A 1 36 ? 8.042 -10.237 -4.279 1.00 0.00 36 LYS A CA 4
ATOM 5838 C C . LYS A 1 36 ? 8.832 -10.035 -5.569 1.00 0.00 36 LYS A C 4
ATOM 5839 O O . LYS A 1 36 ? 9.617 -9.095 -5.687 1.00 0.00 36 LYS A O 4
ATOM 5858 N N . PHE A 1 37 ? 8.621 -10.925 -6.533 1.00 0.00 37 PHE A N 4
ATOM 5859 C CA . PHE A 1 37 ? 9.313 -10.843 -7.813 1.00 0.00 37 PHE A CA 4
ATOM 5860 C C . PHE A 1 37 ? 8.848 -9.627 -8.609 1.00 0.00 37 PHE A C 4
ATOM 5861 O O . PHE A 1 37 ? 9.611 -9.048 -9.380 1.00 0.00 37 PHE A O 4
ATOM 5878 N N . HIS A 1 38 ? 7.590 -9.246 -8.414 1.00 0.00 38 HIS A N 4
ATOM 5879 C CA . HIS A 1 38 ? 7.020 -8.099 -9.112 1.00 0.00 38 HIS A CA 4
ATOM 5880 C C . HIS A 1 38 ? 7.649 -6.795 -8.628 1.00 0.00 38 HIS A C 4
ATOM 5881 O O . HIS A 1 38 ? 7.665 -5.798 -9.350 1.00 0.00 38 HIS A O 4
ATOM 5895 N N . LEU A 1 39 ? 8.163 -6.807 -7.401 1.00 0.00 39 LEU A N 4
ATOM 5896 C CA . LEU A 1 39 ? 8.789 -5.622 -6.822 1.00 0.00 39 LEU A CA 4
ATOM 5897 C C . LEU A 1 39 ? 9.906 -5.098 -7.720 1.00 0.00 39 LEU A C 4
ATOM 5898 O O . LEU A 1 39 ? 9.998 -3.897 -7.975 1.00 0.00 39 LEU A O 4
ATOM 5914 N N . ARG A 1 40 ? 10.753 -6.005 -8.194 1.00 0.00 40 ARG A N 4
ATOM 5915 C CA . ARG A 1 40 ? 11.865 -5.633 -9.062 1.00 0.00 40 ARG A CA 4
ATOM 5916 C C . ARG A 1 40 ? 11.363 -4.961 -10.337 1.00 0.00 40 ARG A C 4
ATOM 5917 O O . ARG A 1 40 ? 12.063 -4.147 -10.938 1.00 0.00 40 ARG A O 4
ATOM 5938 N N . ASP A 1 41 ? 10.147 -5.310 -10.747 1.00 0.00 41 ASP A N 4
ATOM 5939 C CA . ASP A 1 41 ? 9.554 -4.741 -11.952 1.00 0.00 41 ASP A CA 4
ATOM 5940 C C . ASP A 1 41 ? 9.063 -3.318 -11.699 1.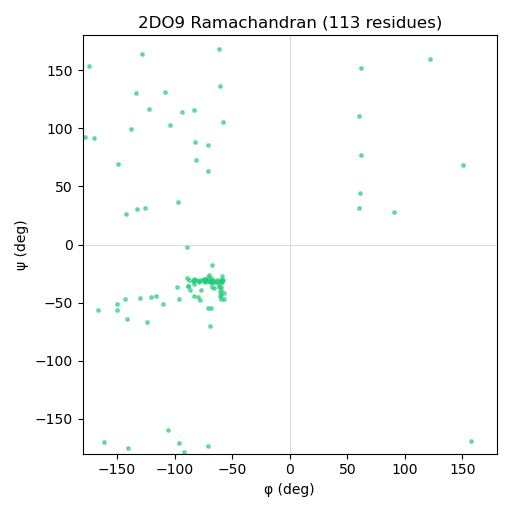00 0.00 41 ASP A C 4
ATOM 5941 O O . ASP A 1 41 ? 9.348 -2.406 -12.476 1.00 0.00 41 ASP A O 4
ATOM 5950 N N . VAL A 1 42 ? 8.322 -3.136 -10.612 1.00 0.00 42 VAL A N 4
ATOM 5951 C CA . VAL A 1 42 ? 7.790 -1.824 -10.261 1.00 0.00 42 VAL A CA 4
ATOM 5952 C C . VAL A 1 42 ? 8.877 -0.921 -9.687 1.00 0.00 42 VAL A C 4
ATOM 5953 O O . VAL A 1 42 ? 8.837 0.297 -9.855 1.00 0.00 42 VAL A O 4
ATOM 5966 N N . THR A 1 43 ? 9.848 -1.527 -9.011 1.00 0.00 43 THR A N 4
ATOM 5967 C CA . THR A 1 43 ? 10.946 -0.775 -8.413 1.00 0.00 43 THR A CA 4
ATOM 5968 C C . THR A 1 43 ? 12.294 -1.334 -8.855 1.00 0.00 43 THR A C 4
ATOM 5969 O O . THR A 1 43 ? 12.435 -2.536 -9.079 1.00 0.00 43 THR A O 4
ATOM 5980 N N . GLN A 1 44 ? 13.283 -0.454 -8.979 1.00 0.00 44 GLN A N 4
ATOM 5981 C CA . GLN A 1 44 ? 14.620 -0.860 -9.394 1.00 0.00 44 GLN A CA 4
ATOM 5982 C C . GLN A 1 44 ? 15.682 0.039 -8.768 1.00 0.00 44 GLN A C 4
ATOM 5983 O O . GLN A 1 44 ? 16.738 0.272 -9.357 1.00 0.00 44 GLN A O 4
ATOM 5997 N N . PHE A 1 45 ? 15.395 0.543 -7.572 1.00 0.00 45 PHE A N 4
ATOM 5998 C CA . PHE A 1 45 ? 16.325 1.415 -6.868 1.00 0.00 45 PHE A CA 4
ATOM 5999 C C . PHE A 1 45 ? 17.578 0.652 -6.452 1.00 0.00 45 PHE A C 4
ATOM 6000 O O . PHE A 1 45 ? 18.699 1.079 -6.730 1.00 0.00 45 PHE A O 4
ATOM 6017 N N . HIS A 1 46 ? 17.381 -0.481 -5.786 1.00 0.00 46 HIS A N 4
ATOM 6018 C CA . HIS A 1 46 ? 18.495 -1.306 -5.333 1.00 0.00 46 HIS A CA 4
ATOM 6019 C C . HIS A 1 46 ? 18.002 -2.671 -4.861 1.00 0.00 46 HIS A C 4
ATOM 6020 O O . HIS A 1 46 ? 18.565 -3.261 -3.938 1.00 0.00 46 HIS A O 4
ATOM 6034 N N . LEU A 1 47 ? 16.949 -3.168 -5.501 1.00 0.00 47 LEU A N 4
ATOM 6035 C CA . LEU A 1 47 ? 16.380 -4.464 -5.148 1.00 0.00 47 LEU A CA 4
ATOM 6036 C C . LEU A 1 47 ? 16.572 -5.468 -6.281 1.00 0.00 47 LEU A C 4
ATOM 6037 O O . LEU A 1 47 ? 15.990 -5.324 -7.356 1.00 0.00 47 LEU A O 4
ATOM 6053 N N . ALA A 1 48 ? 17.391 -6.484 -6.031 1.00 0.00 48 ALA A N 4
ATOM 6054 C CA . ALA A 1 48 ? 17.658 -7.512 -7.030 1.00 0.00 48 ALA A CA 4
ATOM 6055 C C . ALA A 1 48 ? 18.057 -8.828 -6.370 1.00 0.00 48 ALA A C 4
ATOM 6056 O O . ALA A 1 48 ? 17.320 -9.812 -6.431 1.00 0.00 48 ALA A O 4
ATOM 6063 N N . ARG A 1 49 ? 19.226 -8.836 -5.738 1.00 0.00 49 ARG A N 4
ATOM 6064 C CA . ARG A 1 49 ? 19.722 -10.031 -5.065 1.00 0.00 49 ARG A CA 4
ATOM 6065 C C . ARG A 1 49 ? 20.316 -9.682 -3.705 1.00 0.00 49 ARG A C 4
ATOM 6066 O O . ARG A 1 49 ? 21.430 -9.164 -3.617 1.00 0.00 49 ARG A O 4
ATOM 6087 N N . GLY A 1 50 ? 19.566 -9.968 -2.646 1.00 0.00 50 GLY A N 4
ATOM 6088 C CA . GLY A 1 50 ? 20.035 -9.678 -1.304 1.00 0.00 50 GLY A CA 4
ATOM 6089 C C . GLY A 1 50 ? 19.228 -8.585 -0.631 1.00 0.00 50 GLY A C 4
ATOM 6090 O O . GLY A 1 50 ? 19.115 -8.553 0.594 1.00 0.00 50 GLY A O 4
ATOM 6094 N N . GLU A 1 51 ? 18.666 -7.688 -1.434 1.00 0.00 51 GLU A N 4
ATOM 6095 C CA . GLU A 1 51 ? 17.866 -6.588 -0.909 1.00 0.00 51 GLU A CA 4
ATOM 6096 C C . GLU A 1 51 ? 16.378 -6.923 -0.962 1.00 0.00 51 GLU A C 4
ATOM 6097 O O . GLU A 1 51 ? 15.621 -6.575 -0.055 1.00 0.00 51 GLU A O 4
ATOM 6109 N N . LEU A 1 52 ? 15.967 -7.599 -2.029 1.00 0.00 52 LEU A N 4
ATOM 6110 C CA . LEU A 1 52 ? 14.570 -7.981 -2.199 1.00 0.00 52 LEU A CA 4
ATOM 6111 C C . LEU A 1 52 ? 14.133 -8.950 -1.106 1.00 0.00 52 LEU A C 4
ATOM 6112 O O . LEU A 1 52 ? 13.155 -8.705 -0.399 1.00 0.00 52 LEU A O 4
ATOM 6128 N N . GLU A 1 53 ? 14.864 -10.052 -0.971 1.00 0.00 53 GLU A N 4
ATOM 6129 C CA . GLU A 1 53 ? 14.553 -11.057 0.038 1.00 0.00 53 GLU A CA 4
ATOM 6130 C C . GLU A 1 53 ? 14.736 -10.494 1.444 1.00 0.00 53 GLU A C 4
ATOM 6131 O O . GLU A 1 53 ? 14.042 -10.894 2.378 1.00 0.00 53 GLU A O 4
ATOM 6143 N N . SER A 1 54 ? 15.675 -9.565 1.585 1.00 0.00 54 SER A N 4
ATOM 6144 C CA . SER A 1 54 ? 15.949 -8.946 2.877 1.00 0.00 54 SER A CA 4
ATOM 6145 C C . SER A 1 54 ? 14.710 -8.241 3.417 1.00 0.00 54 SER A C 4
ATOM 6146 O O . SER A 1 54 ? 14.487 -8.193 4.628 1.00 0.00 54 SER A O 4
ATOM 6154 N N . LEU A 1 55 ? 13.905 -7.694 2.512 1.00 0.00 55 LEU A N 4
ATOM 6155 C CA . LEU A 1 55 ? 12.686 -6.991 2.898 1.00 0.00 55 LEU A CA 4
ATOM 6156 C C . LEU A 1 55 ? 11.718 -7.931 3.609 1.00 0.00 55 LEU A C 4
ATOM 6157 O O . LEU A 1 55 ? 11.890 -9.149 3.586 1.00 0.00 55 LEU A O 4
ATOM 6173 N N . SER A 1 56 ? 10.701 -7.355 4.241 1.00 0.00 56 SER A N 4
ATOM 6174 C CA . SER A 1 56 ? 9.704 -8.140 4.960 1.00 0.00 56 SER A CA 4
ATOM 6175 C C . SER A 1 56 ? 8.338 -7.465 4.909 1.00 0.00 56 SER A C 4
ATOM 6176 O O . SER A 1 56 ? 8.181 -6.404 4.305 1.00 0.00 56 SER A O 4
ATOM 6184 N N . GLN A 1 57 ? 7.352 -8.087 5.547 1.00 0.00 57 GLN A N 4
ATOM 6185 C CA . GLN A 1 57 ? 5.999 -7.545 5.575 1.00 0.00 57 GLN A CA 4
ATOM 6186 C C . GLN A 1 57 ? 5.952 -6.237 6.360 1.00 0.00 57 GLN A C 4
ATOM 6187 O O . GLN A 1 57 ? 5.139 -5.359 6.075 1.00 0.00 57 GLN A O 4
ATOM 6201 N N . VAL A 1 58 ? 6.831 -6.116 7.351 1.00 0.00 58 VAL A N 4
ATOM 6202 C CA . VAL A 1 58 ? 6.889 -4.916 8.178 1.00 0.00 58 VAL A CA 4
ATOM 6203 C C . VAL A 1 58 ? 7.952 -3.948 7.670 1.00 0.00 58 VAL A C 4
ATOM 6204 O O . VAL A 1 58 ? 7.797 -2.732 7.772 1.00 0.00 58 VAL A O 4
ATOM 6217 N N . ASP A 1 59 ? 9.033 -4.496 7.124 1.00 0.00 59 ASP A N 4
ATOM 6218 C CA . ASP A 1 59 ? 10.122 -3.679 6.603 1.00 0.00 59 ASP A CA 4
ATOM 6219 C C . ASP A 1 59 ? 9.738 -3.040 5.272 1.00 0.00 59 ASP A C 4
ATOM 6220 O O . ASP A 1 59 ? 10.162 -1.928 4.961 1.00 0.00 59 ASP A O 4
ATOM 6229 N N . LEU A 1 60 ? 8.932 -3.751 4.491 1.00 0.00 60 LEU A N 4
ATOM 6230 C CA . LEU A 1 60 ? 8.490 -3.252 3.193 1.00 0.00 60 LEU A CA 4
ATOM 6231 C C . LEU A 1 60 ? 7.706 -1.953 3.347 1.00 0.00 60 LEU A C 4
ATOM 6232 O O . LEU A 1 60 ? 8.003 -0.956 2.690 1.00 0.00 60 LEU A O 4
ATOM 6248 N N . ALA A 1 61 ? 6.705 -1.972 4.220 1.00 0.00 61 ALA A N 4
ATOM 6249 C CA . ALA A 1 61 ? 5.877 -0.795 4.460 1.00 0.00 61 ALA A CA 4
ATOM 6250 C C . ALA A 1 61 ? 6.720 0.384 4.936 1.00 0.00 61 ALA A C 4
ATOM 6251 O O . ALA A 1 61 ? 6.379 1.542 4.692 1.00 0.00 61 ALA A O 4
ATOM 6258 N N . SER A 1 62 ? 7.821 0.083 5.617 1.00 0.00 62 SER A N 4
ATOM 6259 C CA . SER A 1 62 ? 8.711 1.119 6.127 1.00 0.00 62 SER A CA 4
ATOM 6260 C C . SER A 1 62 ? 9.744 1.518 5.078 1.00 0.00 62 SER A C 4
ATOM 6261 O O . SER A 1 62 ? 10.193 2.663 5.038 1.00 0.00 62 SER A O 4
ATOM 6269 N N . LYS A 1 63 ? 10.116 0.566 4.228 1.00 0.00 63 LYS A N 4
ATOM 6270 C CA . LYS A 1 63 ? 11.096 0.819 3.178 1.00 0.00 63 LYS A CA 4
ATOM 6271 C C . LYS A 1 63 ? 10.510 1.713 2.088 1.00 0.00 63 LYS A C 4
ATOM 6272 O O . LYS A 1 63 ? 11.161 2.647 1.622 1.00 0.00 63 LYS A O 4
ATOM 6291 N N . LEU A 1 64 ? 9.278 1.419 1.689 1.00 0.00 64 LEU A N 4
ATOM 6292 C CA . LEU A 1 64 ? 8.605 2.195 0.653 1.00 0.00 64 LEU A CA 4
ATOM 6293 C C . LEU A 1 64 ? 8.474 3.658 1.066 1.00 0.00 64 LEU A C 4
ATOM 6294 O O . LEU A 1 64 ? 8.483 4.555 0.221 1.00 0.00 64 LEU A O 4
ATOM 6310 N N . ILE A 1 65 ? 8.353 3.893 2.368 1.00 0.00 65 ILE A N 4
ATOM 6311 C CA . ILE A 1 65 ? 8.220 5.247 2.891 1.00 0.00 65 ILE A CA 4
ATOM 6312 C C . ILE A 1 65 ? 9.584 5.904 3.071 1.00 0.00 65 ILE A C 4
ATOM 6313 O O . ILE A 1 65 ? 9.752 7.094 2.803 1.00 0.00 65 ILE A O 4
ATOM 6329 N N . SER A 1 66 ? 10.557 5.123 3.526 1.00 0.00 66 SER A N 4
ATOM 6330 C CA . SER A 1 66 ? 11.907 5.629 3.744 1.00 0.00 66 SER A CA 4
ATOM 6331 C C . SER A 1 66 ? 12.592 5.942 2.416 1.00 0.00 66 SER A C 4
ATOM 6332 O O . SER A 1 66 ? 13.425 6.844 2.334 1.00 0.00 66 SER A O 4
ATOM 6340 N N . MET A 1 67 ? 12.234 5.190 1.380 1.00 0.00 67 MET A N 4
ATOM 6341 C CA . MET A 1 67 ? 12.814 5.388 0.057 1.00 0.00 67 MET A CA 4
ATOM 6342 C C . MET A 1 67 ? 12.140 6.550 -0.666 1.00 0.00 67 MET A C 4
ATOM 6343 O O . MET A 1 67 ? 12.805 7.371 -1.296 1.00 0.00 67 MET A O 4
ATOM 6357 N N . TYR A 1 68 ? 10.816 6.611 -0.571 1.00 0.00 68 TYR A N 4
ATOM 6358 C CA . TYR A 1 68 ? 10.051 7.672 -1.218 1.00 0.00 68 TYR A CA 4
ATOM 6359 C C . TYR A 1 68 ? 9.227 8.450 -0.196 1.00 0.00 68 TYR A C 4
ATOM 6360 O O . TYR A 1 68 ? 9.479 9.629 0.052 1.00 0.00 68 TYR A O 4
ATOM 6378 N N . GLY A 1 69 ? 8.240 7.782 0.393 1.00 0.00 69 GLY A N 4
ATOM 6379 C CA . GLY A 1 69 ? 7.394 8.426 1.380 1.00 0.00 69 GLY A CA 4
ATOM 6380 C C . GLY A 1 69 ? 6.083 7.694 1.588 1.00 0.00 69 GLY A C 4
ATOM 6381 O O . GLY A 1 69 ? 5.765 6.758 0.855 1.00 0.00 69 GLY A O 4
ATOM 6385 N N . ALA A 1 70 ? 5.322 8.121 2.590 1.00 0.00 70 ALA A N 4
ATOM 6386 C CA . ALA A 1 70 ? 4.039 7.499 2.893 1.00 0.00 70 ALA A CA 4
ATOM 6387 C C . ALA A 1 70 ? 3.019 7.778 1.794 1.00 0.00 70 ALA A C 4
ATOM 6388 O O . ALA A 1 70 ? 2.132 6.964 1.534 1.00 0.00 70 ALA A O 4
ATOM 6395 N N . GLN A 1 71 ? 3.150 8.934 1.152 1.00 0.00 71 GLN A N 4
ATOM 6396 C CA . GLN A 1 71 ? 2.239 9.320 0.080 1.00 0.00 71 GLN A CA 4
ATOM 6397 C C . GLN A 1 71 ? 2.627 8.649 -1.234 1.00 0.00 71 GLN A C 4
ATOM 6398 O O . GLN A 1 71 ? 1.765 8.248 -2.015 1.00 0.00 71 GLN A O 4
ATOM 6412 N N . GLU A 1 72 ? 3.929 8.531 -1.470 1.00 0.00 72 GLU A N 4
ATOM 6413 C CA . GLU A 1 72 ? 4.431 7.909 -2.691 1.00 0.00 72 GLU A CA 4
ATOM 6414 C C . GLU A 1 72 ? 4.413 6.387 -2.574 1.00 0.00 72 GLU A C 4
ATOM 6415 O O . GLU A 1 72 ? 4.177 5.682 -3.554 1.00 0.00 72 GLU A O 4
ATOM 6427 N N . ALA A 1 73 ? 4.665 5.888 -1.367 1.00 0.00 73 ALA A N 4
ATOM 6428 C CA . ALA A 1 73 ? 4.679 4.450 -1.122 1.00 0.00 73 ALA A CA 4
ATOM 6429 C C . ALA A 1 73 ? 3.337 3.819 -1.477 1.00 0.00 73 ALA A C 4
ATOM 6430 O O . ALA A 1 73 ? 3.278 2.826 -2.202 1.00 0.00 73 ALA A O 4
ATOM 6437 N N . VAL A 1 74 ? 2.260 4.401 -0.959 1.00 0.00 74 VAL A N 4
ATOM 6438 C CA . VAL A 1 74 ? 0.918 3.895 -1.221 1.00 0.00 74 VAL A CA 4
ATOM 6439 C C . VAL A 1 74 ? 0.607 3.909 -2.714 1.00 0.00 74 VAL A C 4
ATOM 6440 O O . VAL A 1 74 ? -0.157 3.078 -3.206 1.00 0.00 74 VAL A O 4
ATOM 6453 N N . ARG A 1 75 ? 1.202 4.858 -3.429 1.00 0.00 75 ARG A N 4
ATOM 6454 C CA . ARG A 1 75 ? 0.987 4.981 -4.866 1.00 0.00 75 ARG A CA 4
ATOM 6455 C C . ARG A 1 75 ? 1.687 3.855 -5.619 1.00 0.00 75 ARG A C 4
ATOM 6456 O O . ARG A 1 75 ? 1.156 3.321 -6.592 1.00 0.00 75 ARG A O 4
ATOM 6477 N N . VAL A 1 76 ? 2.884 3.499 -5.163 1.00 0.00 76 VAL A N 4
ATOM 6478 C CA . VAL A 1 76 ? 3.658 2.436 -5.795 1.00 0.00 76 VAL A CA 4
ATOM 6479 C C . VAL A 1 76 ? 2.931 1.099 -5.705 1.00 0.00 76 VAL A C 4
ATOM 6480 O O . VAL A 1 76 ? 2.843 0.361 -6.687 1.00 0.00 76 VAL A O 4
ATOM 6493 N N . VAL A 1 77 ? 2.410 0.792 -4.521 1.00 0.00 77 VAL A N 4
ATOM 6494 C CA . VAL A 1 77 ? 1.691 -0.457 -4.303 1.00 0.00 77 VAL A CA 4
ATOM 6495 C C . VAL A 1 77 ? 0.484 -0.566 -5.229 1.00 0.00 77 VAL A C 4
ATOM 6496 O O . VAL A 1 77 ? 0.181 -1.640 -5.746 1.00 0.00 77 VAL A O 4
ATOM 6509 N N . SER A 1 78 ? -0.202 0.554 -5.433 1.00 0.00 78 SER A N 4
ATOM 6510 C CA . SER A 1 78 ? -1.376 0.586 -6.297 1.00 0.00 78 SER A CA 4
ATOM 6511 C C . SER A 1 78 ? -1.018 0.162 -7.717 1.00 0.00 78 SER A C 4
ATOM 6512 O O . SER A 1 78 ? -1.840 -0.418 -8.428 1.00 0.00 78 SER A O 4
ATOM 6520 N N . ARG A 1 79 ? 0.212 0.454 -8.125 1.00 0.00 79 ARG A N 4
ATOM 6521 C CA . ARG A 1 79 ? 0.679 0.102 -9.461 1.00 0.00 79 ARG A CA 4
ATOM 6522 C C . ARG A 1 79 ? 1.072 -1.370 -9.531 1.00 0.00 79 ARG A C 4
ATOM 6523 O O . ARG A 1 79 ? 0.917 -2.015 -10.568 1.00 0.00 79 ARG A O 4
ATOM 6544 N N . SER A 1 80 ? 1.581 -1.895 -8.422 1.00 0.00 80 SER A N 4
ATOM 6545 C CA . SER A 1 80 ? 1.997 -3.291 -8.358 1.00 0.00 80 SER A CA 4
ATOM 6546 C C . SER A 1 80 ? 0.790 -4.212 -8.195 1.00 0.00 80 SER A C 4
ATOM 6547 O O . SER A 1 80 ? 0.783 -5.335 -8.695 1.00 0.00 80 SER A O 4
ATOM 6555 N N . LEU A 1 81 ? -0.227 -3.726 -7.492 1.00 0.00 81 LEU A N 4
ATOM 6556 C CA . LEU A 1 81 ? -1.438 -4.505 -7.262 1.00 0.00 81 LEU A CA 4
ATOM 6557 C C . LEU A 1 81 ? -2.213 -4.700 -8.561 1.00 0.00 81 LEU A C 4
ATOM 6558 O O . LEU A 1 81 ? -2.801 -5.757 -8.792 1.00 0.00 81 LEU A O 4
ATOM 6574 N N . LEU A 1 82 ? -2.211 -3.675 -9.407 1.00 0.00 82 LEU A N 4
ATOM 6575 C CA . LEU A 1 82 ? -2.914 -3.734 -10.682 1.00 0.00 82 LEU A CA 4
ATOM 6576 C C . LEU A 1 82 ? -2.370 -4.865 -11.550 1.00 0.00 82 LEU A C 4
ATOM 6577 O O . LEU A 1 82 ? -3.133 -5.636 -12.132 1.00 0.00 82 LEU A O 4
ATOM 6593 N N . ALA A 1 83 ? -1.047 -4.958 -11.632 1.00 0.00 83 ALA A N 4
ATOM 6594 C CA . ALA A 1 83 ? -0.400 -5.993 -12.428 1.00 0.00 83 ALA A CA 4
ATOM 6595 C C . ALA A 1 83 ? -0.764 -7.383 -11.918 1.00 0.00 83 ALA A C 4
ATOM 6596 O O . ALA A 1 83 ? -0.855 -8.337 -12.692 1.00 0.00 83 ALA A O 4
ATOM 6603 N N . MET A 1 84 ? -0.972 -7.492 -10.609 1.00 0.00 84 MET A N 4
ATOM 6604 C CA . MET A 1 84 ? -1.327 -8.766 -9.994 1.00 0.00 84 MET A CA 4
ATOM 6605 C C . MET A 1 84 ? -2.828 -9.038 -10.099 1.00 0.00 84 MET A C 4
ATOM 6606 O O . MET A 1 84 ? -3.313 -10.068 -9.631 1.00 0.00 84 MET A O 4
ATOM 6620 N N . ASN A 1 85 ? -3.563 -8.111 -10.712 1.00 0.00 85 ASN A N 4
ATOM 6621 C CA . ASN A 1 85 ? -5.005 -8.261 -10.871 1.00 0.00 85 ASN A CA 4
ATOM 6622 C C . ASN A 1 85 ? -5.703 -8.272 -9.514 1.00 0.00 85 ASN A C 4
ATOM 6623 O O . ASN A 1 85 ? -6.243 -9.293 -9.089 1.00 0.00 85 ASN A O 4
ATOM 6634 N N . LEU A 1 86 ? -5.688 -7.128 -8.838 1.00 0.00 86 LEU A N 4
ATOM 6635 C CA . LEU A 1 86 ? -6.319 -7.004 -7.530 1.00 0.00 86 LEU A CA 4
ATOM 6636 C C . LEU A 1 86 ? -6.864 -5.593 -7.321 1.00 0.00 86 LEU A C 4
ATOM 6637 O O . LEU A 1 86 ? -6.118 -4.615 -7.376 1.00 0.00 86 LEU A O 4
ATOM 6653 N N . MET A 1 87 ? -8.167 -5.498 -7.084 1.00 0.00 87 MET A N 4
ATOM 6654 C CA . MET A 1 87 ? -8.813 -4.208 -6.868 1.00 0.00 87 MET A CA 4
ATOM 6655 C C . MET A 1 87 ? -9.152 -3.998 -5.394 1.00 0.00 87 MET A C 4
ATOM 6656 O O . MET A 1 87 ? -9.357 -2.868 -4.951 1.00 0.00 87 MET A O 4
ATOM 6670 N N . GLU A 1 88 ? -9.212 -5.092 -4.637 1.00 0.00 88 GLU A N 4
ATOM 6671 C CA . GLU A 1 88 ? -9.528 -5.024 -3.214 1.00 0.00 88 GLU A CA 4
ATOM 6672 C C . GLU A 1 88 ? -8.599 -4.053 -2.489 1.00 0.00 88 GLU A C 4
ATOM 6673 O O . GLU A 1 88 ? -9.049 -3.071 -1.899 1.00 0.00 88 GLU A O 4
ATOM 6685 N N . LEU A 1 89 ? -7.301 -4.335 -2.539 1.00 0.00 89 LEU A N 4
ATOM 6686 C CA . LEU A 1 89 ? -6.310 -3.487 -1.886 1.00 0.00 89 LEU A CA 4
ATOM 6687 C C . LEU A 1 89 ? -6.233 -2.120 -2.558 1.00 0.00 89 LEU A C 4
ATOM 6688 O O . LEU A 1 89 ? -6.033 -1.102 -1.896 1.00 0.00 89 LEU A O 4
ATOM 6704 N N . VAL A 1 90 ? -6.391 -2.105 -3.877 1.00 0.00 90 VAL A N 4
ATOM 6705 C CA . VAL A 1 90 ? -6.339 -0.863 -4.639 1.00 0.00 90 VAL A CA 4
ATOM 6706 C C . VAL A 1 90 ? -7.519 0.042 -4.294 1.00 0.00 90 VAL A C 4
ATOM 6707 O O . VAL A 1 90 ? -7.416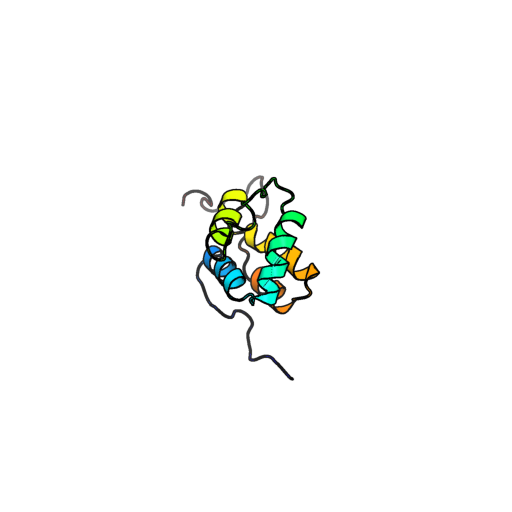 1.267 -4.367 1.00 0.00 90 VAL A O 4
ATOM 6720 N N . ASP A 1 91 ? -8.637 -0.569 -3.918 1.00 0.00 91 ASP A N 4
ATOM 6721 C CA . ASP A 1 91 ? -9.835 0.183 -3.560 1.00 0.00 91 ASP A CA 4
ATOM 6722 C C . ASP A 1 91 ? -9.616 0.976 -2.276 1.00 0.00 91 ASP A C 4
ATOM 6723 O O . ASP A 1 91 ? -10.211 2.037 -2.082 1.00 0.00 91 ASP A O 4
ATOM 6732 N N . TYR A 1 92 ? -8.763 0.456 -1.401 1.00 0.00 92 TYR A N 4
ATOM 6733 C CA . TYR A 1 92 ? -8.469 1.116 -0.136 1.00 0.00 92 TYR A CA 4
ATOM 6734 C C . TYR A 1 92 ? -7.312 2.099 -0.288 1.00 0.00 92 TYR A C 4
ATOM 6735 O O . TYR A 1 92 ? -7.310 3.171 0.319 1.00 0.00 92 TYR A O 4
ATOM 6753 N N . LEU A 1 93 ? -6.329 1.727 -1.101 1.00 0.00 93 LEU A N 4
ATOM 6754 C CA . LEU A 1 93 ? -5.165 2.575 -1.333 1.00 0.00 93 LEU A CA 4
ATOM 6755 C C . LEU A 1 93 ? -5.493 3.701 -2.309 1.00 0.00 93 LEU A C 4
ATOM 6756 O O . LEU A 1 93 ? -4.840 4.745 -2.305 1.00 0.00 93 LEU A O 4
ATOM 6772 N N . ASN A 1 94 ? -6.504 3.485 -3.145 1.00 0.00 94 ASN A N 4
ATOM 6773 C CA . ASN A 1 94 ? -6.916 4.483 -4.127 1.00 0.00 94 ASN A CA 4
ATOM 6774 C C . ASN A 1 94 ? -7.183 5.832 -3.462 1.00 0.00 94 ASN A C 4
ATOM 6775 O O . ASN A 1 94 ? -7.027 6.883 -4.084 1.00 0.00 94 ASN A O 4
ATOM 6786 N N . GLN A 1 95 ? -7.587 5.794 -2.196 1.00 0.00 95 GLN A N 4
ATOM 6787 C CA . GLN A 1 95 ? -7.876 7.013 -1.450 1.00 0.00 95 GLN A CA 4
ATOM 6788 C C . GLN A 1 95 ? -6.639 7.502 -0.700 1.00 0.00 95 GLN A C 4
ATOM 6789 O O . GLN A 1 95 ? -6.477 8.700 -0.466 1.00 0.00 95 GLN A O 4
ATOM 6803 N N . VAL A 1 96 ? -5.771 6.567 -0.326 1.00 0.00 96 VAL A N 4
ATOM 6804 C CA . VAL A 1 96 ? -4.551 6.906 0.398 1.00 0.00 96 VAL A CA 4
ATOM 6805 C C . VAL A 1 96 ? -3.482 7.446 -0.544 1.00 0.00 96 VAL A C 4
ATOM 6806 O O . VAL A 1 96 ? -2.668 8.285 -0.159 1.00 0.00 96 VAL A O 4
ATOM 6819 N N . CYS A 1 97 ? -3.489 6.961 -1.782 1.00 0.00 97 CYS A N 4
ATOM 6820 C CA . CYS A 1 97 ? -2.516 7.396 -2.778 1.00 0.00 97 CYS A CA 4
ATOM 6821 C C . CYS A 1 97 ? -2.980 8.675 -3.470 1.00 0.00 97 CYS A C 4
ATOM 6822 O O . CYS A 1 97 ? -3.121 8.718 -4.693 1.00 0.00 97 CYS A O 4
ATOM 6830 N N . LEU A 1 98 ? -3.215 9.717 -2.679 1.00 0.00 98 LEU A N 4
ATOM 6831 C CA . LEU A 1 98 ? -3.661 10.999 -3.216 1.00 0.00 98 LEU A CA 4
ATOM 6832 C C . LEU A 1 98 ? -2.533 12.024 -3.184 1.00 0.00 98 LEU A C 4
ATOM 6833 O O . LEU A 1 98 ? -2.123 12.478 -2.115 1.00 0.00 98 LEU A O 4
ATOM 6849 N N . ASN A 1 99 ? -2.033 12.384 -4.362 1.00 0.00 99 ASN A N 4
ATOM 6850 C CA . ASN A 1 99 ? -0.951 13.356 -4.468 1.00 0.00 99 ASN A CA 4
ATOM 6851 C C . ASN A 1 99 ? -1.055 14.146 -5.768 1.00 0.00 99 ASN A C 4
ATOM 6852 O O . ASN A 1 99 ? -1.187 15.370 -5.753 1.00 0.00 99 ASN A O 4
ATOM 6863 N N . ASP A 1 100 ? -0.994 13.439 -6.892 1.00 0.00 100 ASP A N 4
ATOM 6864 C CA . ASP A 1 100 ? -1.082 14.075 -8.201 1.00 0.00 100 ASP A CA 4
ATOM 6865 C C . ASP A 1 100 ? -2.533 14.379 -8.562 1.00 0.00 100 ASP A C 4
ATOM 6866 O O . ASP A 1 100 ? -3.347 13.469 -8.719 1.00 0.00 100 ASP A O 4
ATOM 6875 N N . TYR A 1 101 ? -2.849 15.663 -8.693 1.00 0.00 101 TYR A N 4
ATOM 6876 C CA . TYR A 1 101 ? -4.201 16.087 -9.037 1.00 0.00 101 TYR A CA 4
ATOM 6877 C C . TYR A 1 101 ? -4.442 15.972 -10.539 1.00 0.00 101 TYR A C 4
ATOM 6878 O O . TYR A 1 101 ? -3.949 16.784 -11.320 1.00 0.00 101 TYR A O 4
ATOM 6896 N N . ARG A 1 102 ? -5.204 14.957 -10.935 1.00 0.00 102 ARG A N 4
ATOM 6897 C CA . ARG A 1 102 ? -5.510 14.736 -12.343 1.00 0.00 102 ARG A CA 4
ATOM 6898 C C . ARG A 1 102 ? -7.016 14.758 -12.582 1.00 0.00 102 ARG A C 4
ATOM 6899 O O . ARG A 1 102 ? -7.757 13.952 -12.019 1.00 0.00 102 ARG A O 4
ATOM 6920 N N . GLU A 1 103 ? -7.464 15.687 -13.421 1.00 0.00 103 GLU A N 4
ATOM 6921 C CA . GLU A 1 103 ? -8.882 15.815 -13.736 1.00 0.00 103 GLU A CA 4
ATOM 6922 C C . GLU A 1 103 ? -9.086 16.670 -14.983 1.00 0.00 103 GLU A C 4
ATOM 6923 O O . GLU A 1 103 ? -9.334 17.873 -14.889 1.00 0.00 103 GLU A O 4
ATOM 6935 N N . ILE A 1 104 ? -8.980 16.043 -16.149 1.00 0.00 104 ILE A N 4
ATOM 6936 C CA . ILE A 1 104 ? -9.154 16.747 -17.414 1.00 0.00 104 ILE A CA 4
ATOM 6937 C C . ILE A 1 104 ? -8.071 17.803 -17.608 1.00 0.00 104 ILE A C 4
ATOM 6938 O O . ILE A 1 104 ? -8.299 18.828 -18.251 1.00 0.00 104 ILE A O 4
ATOM 6954 N N . TYR A 1 105 ? -6.893 17.546 -17.047 1.00 0.00 105 TYR A N 4
ATOM 6955 C CA . TYR A 1 105 ? -5.770 18.472 -17.156 1.00 0.00 105 TYR A CA 4
ATOM 6956 C C . TYR A 1 105 ? -6.050 19.762 -16.390 1.00 0.00 105 TYR A C 4
ATOM 6957 O O . TYR A 1 105 ? -5.455 20.015 -15.342 1.00 0.00 105 TYR A O 4
ATOM 6975 N N . ARG A 1 106 ? -6.957 20.576 -16.920 1.00 0.00 106 ARG A N 4
ATOM 6976 C CA . ARG A 1 106 ? -7.314 21.839 -16.286 1.00 0.00 106 ARG A CA 4
ATOM 6977 C C . ARG A 1 106 ? -8.741 21.794 -15.748 1.00 0.00 106 ARG A C 4
ATOM 6978 O O . ARG A 1 106 ? -9.702 21.714 -16.514 1.00 0.00 106 ARG A O 4
ATOM 6999 N N . GLU A 1 107 ? -8.872 21.846 -14.427 1.00 0.00 107 GLU A N 4
ATOM 7000 C CA . GLU A 1 107 ? -10.181 21.810 -13.786 1.00 0.00 107 GLU A CA 4
ATOM 7001 C C . GLU A 1 107 ? -10.573 23.193 -13.273 1.00 0.00 107 GLU A C 4
ATOM 7002 O O . GLU A 1 107 ? -9.719 23.982 -12.872 1.00 0.00 107 GLU A O 4
ATOM 7014 N N . HIS A 1 108 ? -11.871 23.477 -13.289 1.00 0.00 108 HIS A N 4
ATOM 7015 C CA . HIS A 1 108 ? -12.377 24.764 -12.826 1.00 0.00 108 HIS A CA 4
ATOM 7016 C C . HIS A 1 108 ? -13.829 24.645 -12.375 1.00 0.00 108 HIS A C 4
ATOM 7017 O O . HIS A 1 108 ? -14.753 24.859 -13.160 1.00 0.00 108 HIS A O 4
ATOM 7031 N N . VAL A 1 109 ? -14.024 24.305 -11.105 1.00 0.00 109 VAL A N 4
ATOM 7032 C CA . VAL A 1 109 ? -15.364 24.158 -10.551 1.00 0.00 109 VAL A CA 4
ATOM 7033 C C . VAL A 1 109 ? -15.420 24.649 -9.109 1.00 0.00 109 VAL A C 4
ATOM 7034 O O . VAL A 1 109 ? -14.615 24.241 -8.271 1.00 0.00 109 VAL A O 4
ATOM 7047 N N . SER A 1 110 ? -16.377 25.526 -8.825 1.00 0.00 110 SER A N 4
ATOM 7048 C CA . SER A 1 110 ? -16.539 26.073 -7.483 1.00 0.00 110 SER A CA 4
ATOM 7049 C C . SER A 1 110 ? -17.632 25.328 -6.722 1.00 0.00 110 SER A C 4
ATOM 7050 O O . SER A 1 110 ? -18.374 25.922 -5.941 1.00 0.00 110 SER A O 4
ATOM 7058 N N . GLY A 1 111 ? -17.724 24.023 -6.958 1.00 0.00 111 GLY A N 4
ATOM 7059 C CA . GLY A 1 111 ? -18.728 23.216 -6.290 1.00 0.00 111 GLY A CA 4
ATOM 7060 C C . GLY A 1 111 ? -18.139 21.971 -5.648 1.00 0.00 111 GLY A C 4
ATOM 7061 O O . GLY A 1 111 ? -17.142 22.058 -4.931 1.00 0.00 111 GLY A O 4
ATOM 7065 N N . PRO A 1 112 ? -18.735 20.788 -5.886 1.00 0.00 112 PRO A N 4
ATOM 7066 C CA . PRO A 1 112 ? -18.243 19.530 -5.313 1.00 0.00 112 PRO A CA 4
ATOM 7067 C C . PRO A 1 112 ? -16.892 19.122 -5.891 1.00 0.00 112 PRO A C 4
ATOM 7068 O O . PRO A 1 112 ? -16.679 19.185 -7.102 1.00 0.00 112 PRO A O 4
ATOM 7079 N N . SER A 1 113 ? -15.982 18.705 -5.016 1.00 0.00 113 SER A N 4
ATOM 7080 C CA . SER A 1 113 ? -14.650 18.287 -5.439 1.00 0.00 113 SER A CA 4
ATOM 7081 C C . SER A 1 113 ? -14.445 16.796 -5.192 1.00 0.00 113 SER A C 4
ATOM 7082 O O . SER A 1 113 ? -13.333 16.352 -4.904 1.00 0.00 113 SER A O 4
ATOM 7090 N N . SER A 1 114 ? -15.523 16.027 -5.305 1.00 0.00 114 SER A N 4
ATOM 7091 C CA . SER A 1 114 ? -15.460 14.586 -5.093 1.00 0.00 114 SER A CA 4
ATOM 7092 C C . SER A 1 114 ? -16.624 13.883 -5.784 1.00 0.00 114 SER A C 4
ATOM 7093 O O . SER A 1 114 ? -17.788 14.119 -5.456 1.00 0.00 114 SER A O 4
ATOM 7101 N N . GLY A 1 115 ? -16.304 13.019 -6.741 1.00 0.00 115 GLY A N 4
ATOM 7102 C CA . GLY A 1 115 ? -17.333 12.295 -7.462 1.00 0.00 115 GLY A CA 4
ATOM 7103 C C . GLY A 1 115 ? -18.223 13.211 -8.278 1.00 0.00 115 GLY A C 4
ATOM 7104 O O . GLY A 1 115 ? -19.291 12.750 -8.735 1.00 0.00 115 GLY A O 4
ATOM 7109 N N . GLY A 1 1 ? -24.491 -8.890 1.066 1.00 0.00 1 GLY A N 5
ATOM 7110 C CA . GLY A 1 1 ? -23.192 -8.318 0.611 1.00 0.00 1 GLY A CA 5
ATOM 7111 C C . GLY A 1 1 ? -22.745 -7.146 1.461 1.00 0.00 1 GLY A C 5
ATOM 7112 O O . GLY A 1 1 ? -21.554 -6.982 1.726 1.00 0.00 1 GLY A O 5
ATOM 7118 N N . SER A 1 2 ? -23.702 -6.329 1.891 1.00 0.00 2 SER A N 5
ATOM 7119 C CA . SER A 1 2 ? -23.400 -5.167 2.717 1.00 0.00 2 SER A CA 5
ATOM 7120 C C . SER A 1 2 ? -24.281 -5.140 3.961 1.00 0.00 2 SER A C 5
ATOM 7121 O O . SER A 1 2 ? -25.364 -4.553 3.955 1.00 0.00 2 SER A O 5
ATOM 7129 N N . SER A 1 3 ? -23.811 -5.780 5.026 1.00 0.00 3 SER A N 5
ATOM 7130 C CA . SER A 1 3 ? -24.558 -5.831 6.279 1.00 0.00 3 SER A CA 5
ATOM 7131 C C . SER A 1 3 ? -24.271 -4.601 7.134 1.00 0.00 3 SER A C 5
ATOM 7132 O O . SER A 1 3 ? -25.150 -3.770 7.360 1.00 0.00 3 SER A O 5
ATOM 7140 N N . GLY A 1 4 ? -23.034 -4.492 7.608 1.00 0.00 4 GLY A N 5
ATOM 7141 C CA . GLY A 1 4 ? -22.653 -3.361 8.434 1.00 0.00 4 GLY A CA 5
ATOM 7142 C C . GLY A 1 4 ? -22.573 -3.719 9.904 1.00 0.00 4 GLY A C 5
ATOM 7143 O O . GLY A 1 4 ? -22.242 -4.851 10.258 1.00 0.00 4 GLY A O 5
ATOM 7147 N N . SER A 1 5 ? -22.878 -2.752 10.764 1.00 0.00 5 SER A N 5
ATOM 7148 C CA . SER A 1 5 ? -22.839 -2.971 12.206 1.00 0.00 5 SER A CA 5
ATOM 7149 C C . SER A 1 5 ? -21.437 -3.361 12.659 1.00 0.00 5 SER A C 5
ATOM 7150 O O . SER A 1 5 ? -21.271 -4.142 13.596 1.00 0.00 5 SER A O 5
ATOM 7158 N N . SER A 1 6 ? -20.428 -2.811 11.990 1.00 0.00 6 SER A N 5
ATOM 7159 C CA . SER A 1 6 ? -19.040 -3.101 12.326 1.00 0.00 6 SER A CA 5
ATOM 7160 C C . SER A 1 6 ? -18.089 -2.223 11.518 1.00 0.00 6 SER A C 5
ATOM 7161 O O . SER A 1 6 ? -17.097 -1.720 12.044 1.00 0.00 6 SER A O 5
ATOM 7169 N N . GLY A 1 7 ? -18.399 -2.045 10.238 1.00 0.00 7 GLY A N 5
ATOM 7170 C CA . GLY A 1 7 ? -17.563 -1.227 9.380 1.00 0.00 7 GLY A CA 5
ATOM 7171 C C . GLY A 1 7 ? -17.948 -1.336 7.918 1.00 0.00 7 GLY A C 5
ATOM 7172 O O . GLY A 1 7 ? -18.296 -2.415 7.440 1.00 0.00 7 GLY A O 5
ATOM 7176 N N . MET A 1 8 ? -17.887 -0.216 7.206 1.00 0.00 8 MET A N 5
ATOM 7177 C CA . MET A 1 8 ? -18.232 -0.188 5.790 1.00 0.00 8 MET A CA 5
ATOM 7178 C C . MET A 1 8 ? -16.998 0.086 4.934 1.00 0.00 8 MET A C 5
ATOM 7179 O O . MET A 1 8 ? -17.096 0.673 3.856 1.00 0.00 8 MET A O 5
ATOM 7193 N N . ALA A 1 9 ? -15.839 -0.345 5.419 1.00 0.00 9 ALA A N 5
ATOM 7194 C CA . ALA A 1 9 ? -14.587 -0.147 4.698 1.00 0.00 9 ALA A CA 5
ATOM 7195 C C . ALA A 1 9 ? -13.422 -0.808 5.426 1.00 0.00 9 ALA A C 5
ATOM 7196 O O . ALA A 1 9 ? -12.328 -0.250 5.503 1.00 0.00 9 ALA A O 5
ATOM 7203 N N . LEU A 1 10 ? -13.667 -2.003 5.960 1.00 0.00 10 LEU A N 5
ATOM 7204 C CA . LEU A 1 10 ? -12.643 -2.750 6.685 1.00 0.00 10 LEU A CA 5
ATOM 7205 C C . LEU A 1 10 ? -12.266 -2.043 7.985 1.00 0.00 10 LEU A C 5
ATOM 7206 O O . LEU A 1 10 ? -12.588 -2.517 9.074 1.00 0.00 10 LEU A O 5
ATOM 7222 N N . ALA A 1 11 ? -11.583 -0.910 7.863 1.00 0.00 11 ALA A N 5
ATOM 7223 C CA . ALA A 1 11 ? -11.165 -0.142 9.029 1.00 0.00 11 ALA A CA 5
ATOM 7224 C C . ALA A 1 11 ? -10.812 1.291 8.646 1.00 0.00 11 ALA A C 5
ATOM 7225 O O . ALA A 1 11 ? -10.479 1.571 7.495 1.00 0.00 11 ALA A O 5
ATOM 7232 N N . ARG A 1 12 ? -10.888 2.194 9.618 1.00 0.00 12 ARG A N 5
ATOM 7233 C CA . ARG A 1 12 ? -10.577 3.599 9.382 1.00 0.00 12 ARG A CA 5
ATOM 7234 C C . ARG A 1 12 ? -9.127 3.903 9.749 1.00 0.00 12 ARG A C 5
ATOM 7235 O O . ARG A 1 12 ? -8.786 4.022 10.926 1.00 0.00 12 ARG A O 5
ATOM 7256 N N . ALA A 1 13 ? -8.278 4.029 8.734 1.00 0.00 13 ALA A N 5
ATOM 7257 C CA . ALA A 1 13 ? -6.866 4.320 8.949 1.00 0.00 13 ALA A CA 5
ATOM 7258 C C . ALA A 1 13 ? -6.667 5.755 9.425 1.00 0.00 13 ALA A C 5
ATOM 7259 O O . ALA A 1 13 ? -7.597 6.560 9.407 1.00 0.00 13 ALA A O 5
ATOM 7266 N N . ASN A 1 14 ? -5.447 6.066 9.849 1.00 0.00 14 ASN A N 5
ATOM 7267 C CA . ASN A 1 14 ? -5.123 7.405 10.331 1.00 0.00 14 ASN A CA 5
ATOM 7268 C C . ASN A 1 14 ? -4.021 8.035 9.485 1.00 0.00 14 ASN A C 5
ATOM 7269 O O . ASN A 1 14 ? -4.082 9.218 9.150 1.00 0.00 14 ASN A O 5
ATOM 7280 N N . SER A 1 15 ? -3.014 7.238 9.146 1.00 0.00 15 SER A N 5
ATOM 7281 C CA . SER A 1 15 ? -1.897 7.718 8.339 1.00 0.00 15 SER A CA 5
ATOM 7282 C C . SER A 1 15 ? -1.549 6.715 7.241 1.00 0.00 15 SER A C 5
ATOM 7283 O O . SER A 1 15 ? -1.848 5.527 7.358 1.00 0.00 15 SER A O 5
ATOM 7291 N N . PRO A 1 16 ? -0.907 7.183 6.157 1.00 0.00 16 PRO A N 5
ATOM 7292 C CA . PRO A 1 16 ? -0.517 6.321 5.037 1.00 0.00 16 PRO A CA 5
ATOM 7293 C C . PRO A 1 16 ? 0.455 5.226 5.463 1.00 0.00 16 PRO A C 5
ATOM 7294 O O . PRO A 1 16 ? 0.523 4.166 4.842 1.00 0.00 16 PRO A O 5
ATOM 7305 N N . GLN A 1 17 ? 1.205 5.489 6.529 1.00 0.00 17 GLN A N 5
ATOM 7306 C CA . GLN A 1 17 ? 2.172 4.525 7.040 1.00 0.00 17 GLN A CA 5
ATOM 7307 C C . GLN A 1 17 ? 1.466 3.287 7.584 1.00 0.00 17 GLN A C 5
ATOM 7308 O O . GLN A 1 17 ? 1.984 2.174 7.491 1.00 0.00 17 GLN A O 5
ATOM 7322 N N . GLU A 1 18 ? 0.281 3.489 8.151 1.00 0.00 18 GLU A N 5
ATOM 7323 C CA . GLU A 1 18 ? -0.497 2.389 8.709 1.00 0.00 18 GLU A CA 5
ATOM 7324 C C . GLU A 1 18 ? -1.282 1.669 7.618 1.00 0.00 18 GLU A C 5
ATOM 7325 O O . GLU A 1 18 ? -1.275 0.441 7.543 1.00 0.00 18 GLU A O 5
ATOM 7337 N N . ALA A 1 19 ? -1.959 2.442 6.774 1.00 0.00 19 ALA A N 5
ATOM 7338 C CA . ALA A 1 19 ? -2.748 1.878 5.687 1.00 0.00 19 ALA A CA 5
ATOM 7339 C C . ALA A 1 19 ? -1.876 1.056 4.745 1.00 0.00 19 ALA A C 5
ATOM 7340 O O . ALA A 1 19 ? -2.330 0.071 4.163 1.00 0.00 19 ALA A O 5
ATOM 7347 N N . LEU A 1 20 ? -0.621 1.469 4.598 1.00 0.00 20 LEU A N 5
ATOM 7348 C CA . LEU A 1 20 ? 0.315 0.771 3.725 1.00 0.00 20 LEU A CA 5
ATOM 7349 C C . LEU A 1 20 ? 0.758 -0.549 4.349 1.00 0.00 20 LEU A C 5
ATOM 7350 O O . LEU A 1 20 ? 1.012 -1.526 3.643 1.00 0.00 20 LEU A O 5
ATOM 7366 N N . LEU A 1 21 ? 0.847 -0.571 5.674 1.00 0.00 21 LEU A N 5
ATOM 7367 C CA . LEU A 1 21 ? 1.258 -1.771 6.392 1.00 0.00 21 LEU A CA 5
ATOM 7368 C C . LEU A 1 21 ? 0.089 -2.739 6.548 1.00 0.00 21 LEU A C 5
ATOM 7369 O O . LEU A 1 21 ? 0.277 -3.955 6.573 1.00 0.00 21 LEU A O 5
ATOM 7385 N N . TRP A 1 22 ? -1.116 -2.190 6.650 1.00 0.00 22 TRP A N 5
ATOM 7386 C CA . TRP A 1 22 ? -2.316 -3.004 6.801 1.00 0.00 22 TRP A CA 5
ATOM 7387 C C . TRP A 1 22 ? -2.654 -3.725 5.500 1.00 0.00 22 TRP A C 5
ATOM 7388 O O . TRP A 1 22 ? -3.201 -4.827 5.514 1.00 0.00 22 TRP A O 5
ATOM 7409 N N . ALA A 1 23 ? -2.326 -3.092 4.378 1.00 0.00 23 ALA A N 5
ATOM 7410 C CA . ALA A 1 23 ? -2.595 -3.672 3.068 1.00 0.00 23 ALA A CA 5
ATOM 7411 C C . ALA A 1 23 ? -1.740 -4.911 2.829 1.00 0.00 23 ALA A C 5
ATOM 7412 O O . ALA A 1 23 ? -2.239 -5.948 2.389 1.00 0.00 23 ALA A O 5
ATOM 7419 N N . LEU A 1 24 ? -0.447 -4.797 3.120 1.00 0.00 24 LEU A N 5
ATOM 7420 C CA . LEU A 1 24 ? 0.478 -5.909 2.935 1.00 0.00 24 LEU A CA 5
ATOM 7421 C C . LEU A 1 24 ? 0.143 -7.060 3.878 1.00 0.00 24 LEU A C 5
ATOM 7422 O O . LEU A 1 24 ? 0.369 -8.226 3.556 1.00 0.00 24 LEU A O 5
ATOM 7438 N N . ASN A 1 25 ? -0.397 -6.724 5.045 1.00 0.00 25 ASN A N 5
ATOM 7439 C CA . ASN A 1 25 ? -0.763 -7.730 6.036 1.00 0.00 25 ASN A CA 5
ATOM 7440 C C . ASN A 1 25 ? -1.953 -8.556 5.557 1.00 0.00 25 ASN A C 5
ATOM 7441 O O . ASN A 1 25 ? -2.088 -9.729 5.907 1.00 0.00 25 ASN A O 5
ATOM 7452 N N . ASP A 1 26 ? -2.814 -7.937 4.756 1.00 0.00 26 ASP A N 5
ATOM 7453 C CA . ASP A 1 26 ? -3.993 -8.615 4.229 1.00 0.00 26 ASP A CA 5
ATOM 7454 C C . ASP A 1 26 ? -3.623 -9.546 3.078 1.00 0.00 26 ASP A C 5
ATOM 7455 O O . ASP A 1 26 ? -4.326 -10.520 2.806 1.00 0.00 26 ASP A O 5
ATOM 7464 N N . LEU A 1 27 ? -2.517 -9.242 2.404 1.00 0.00 27 LEU A N 5
ATOM 7465 C CA . LEU A 1 27 ? -2.057 -10.054 1.281 1.00 0.00 27 LEU A CA 5
ATOM 7466 C C . LEU A 1 27 ? -1.885 -11.512 1.693 1.00 0.00 27 LEU A C 5
ATOM 7467 O O . LEU A 1 27 ? -1.858 -11.833 2.882 1.00 0.00 27 LEU A O 5
ATOM 7483 N N . GLU A 1 28 ? -1.769 -12.392 0.704 1.00 0.00 28 GLU A N 5
ATOM 7484 C CA . GLU A 1 28 ? -1.599 -13.817 0.963 1.00 0.00 28 GLU A CA 5
ATOM 7485 C C . GLU A 1 28 ? -0.155 -14.246 0.723 1.00 0.00 28 GLU A C 5
ATOM 7486 O O . GLU A 1 28 ? 0.701 -13.424 0.394 1.00 0.00 28 GLU A O 5
ATOM 7498 N N . GLU A 1 29 ? 0.108 -15.538 0.889 1.00 0.00 29 GLU A N 5
ATOM 7499 C CA . GLU A 1 29 ? 1.448 -16.077 0.691 1.00 0.00 29 GLU A CA 5
ATOM 7500 C C . GLU A 1 29 ? 1.844 -16.032 -0.781 1.00 0.00 29 GLU A C 5
ATOM 7501 O O . GLU A 1 29 ? 2.861 -15.439 -1.143 1.00 0.00 29 GLU A O 5
ATOM 7513 N N . ASN A 1 30 ? 1.034 -16.662 -1.627 1.00 0.00 30 ASN A N 5
ATOM 7514 C CA . ASN A 1 30 ? 1.301 -16.694 -3.061 1.00 0.00 30 ASN A CA 5
ATOM 7515 C C . ASN A 1 30 ? 1.364 -15.282 -3.637 1.00 0.00 30 ASN A C 5
ATOM 7516 O O . ASN A 1 30 ? 2.075 -15.031 -4.610 1.00 0.00 30 ASN A O 5
ATOM 7527 N N . SER A 1 31 ? 0.618 -14.365 -3.030 1.00 0.00 31 SER A N 5
ATOM 7528 C CA . SER A 1 31 ? 0.590 -12.980 -3.485 1.00 0.00 31 SER A CA 5
ATOM 7529 C C . SER A 1 31 ? 1.866 -12.248 -3.084 1.00 0.00 31 SER A C 5
ATOM 7530 O O . SER A 1 31 ? 2.493 -11.578 -3.905 1.00 0.00 31 SER A O 5
ATOM 7538 N N . PHE A 1 32 ? 2.245 -12.381 -1.817 1.00 0.00 32 PHE A N 5
ATOM 7539 C CA . PHE A 1 32 ? 3.448 -11.730 -1.307 1.00 0.00 32 PHE A CA 5
ATOM 7540 C C . PHE A 1 32 ? 4.703 -12.350 -1.914 1.00 0.00 32 PHE A C 5
ATOM 7541 O O . PHE A 1 32 ? 5.670 -11.650 -2.213 1.00 0.00 32 PHE A O 5
ATOM 7558 N N . LYS A 1 33 ? 4.680 -13.667 -2.094 1.00 0.00 33 LYS A N 5
ATOM 7559 C CA . LYS A 1 33 ? 5.818 -14.381 -2.663 1.00 0.00 33 LYS A CA 5
ATOM 7560 C C . LYS A 1 33 ? 6.134 -13.872 -4.067 1.00 0.00 33 LYS A C 5
ATOM 7561 O O . LYS A 1 33 ? 7.290 -13.603 -4.393 1.00 0.00 33 LYS A O 5
ATOM 7580 N N . THR A 1 34 ? 5.100 -13.742 -4.892 1.00 0.00 34 THR A N 5
ATOM 7581 C CA . THR A 1 34 ? 5.271 -13.265 -6.259 1.00 0.00 34 THR A CA 5
ATOM 7582 C C . THR A 1 34 ? 5.458 -11.751 -6.291 1.00 0.00 34 THR A C 5
ATOM 7583 O O . THR A 1 34 ? 6.261 -11.232 -7.066 1.00 0.00 34 THR A O 5
ATOM 7594 N N . LEU A 1 35 ? 4.712 -11.050 -5.444 1.00 0.00 35 LEU A N 5
ATOM 7595 C CA . LEU A 1 35 ? 4.796 -9.595 -5.375 1.00 0.00 35 LEU A CA 5
ATOM 7596 C C . LEU A 1 35 ? 6.208 -9.145 -5.014 1.00 0.00 35 LEU A C 5
ATOM 7597 O O . LEU A 1 35 ? 6.641 -8.059 -5.399 1.00 0.00 35 LEU A O 5
ATOM 7613 N N . LYS A 1 36 ? 6.923 -9.985 -4.271 1.00 0.00 36 LYS A N 5
ATOM 7614 C CA . LYS A 1 36 ? 8.285 -9.671 -3.858 1.00 0.00 36 LYS A CA 5
ATOM 7615 C C . LYS A 1 36 ? 9.181 -9.417 -5.067 1.00 0.00 36 LYS A C 5
ATOM 7616 O O . LYS A 1 36 ? 10.039 -8.535 -5.042 1.00 0.00 36 LYS A O 5
ATOM 7635 N N . PHE A 1 37 ? 8.975 -10.197 -6.124 1.00 0.00 37 PHE A N 5
ATOM 7636 C CA . PHE A 1 37 ? 9.765 -10.056 -7.342 1.00 0.00 37 PHE A CA 5
ATOM 7637 C C . PHE A 1 37 ? 9.341 -8.818 -8.127 1.00 0.00 37 PHE A C 5
ATOM 7638 O O . PHE A 1 37 ? 10.182 -8.063 -8.614 1.00 0.00 37 PHE A O 5
ATOM 7655 N N . HIS A 1 38 ? 8.034 -8.616 -8.244 1.00 0.00 38 HIS A N 5
ATOM 7656 C CA . HIS A 1 38 ? 7.497 -7.470 -8.971 1.00 0.00 38 HIS A CA 5
ATOM 7657 C C . HIS A 1 38 ? 7.984 -6.156 -8.364 1.00 0.00 38 HIS A C 5
ATOM 7658 O O . HIS A 1 38 ? 7.984 -5.119 -9.028 1.00 0.00 38 HIS A O 5
ATOM 7672 N N . LEU A 1 39 ? 8.399 -6.203 -7.100 1.00 0.00 39 LEU A N 5
ATOM 7673 C CA . LEU A 1 39 ? 8.887 -5.013 -6.409 1.00 0.00 39 LEU A CA 5
ATOM 7674 C C . LEU A 1 39 ? 10.015 -4.347 -7.191 1.00 0.00 39 LEU A C 5
ATOM 7675 O O . LEU A 1 39 ? 9.969 -3.146 -7.464 1.00 0.00 39 LEU A O 5
ATOM 7691 N N . ARG A 1 40 ? 11.025 -5.131 -7.549 1.00 0.00 40 ARG A N 5
ATOM 7692 C CA . ARG A 1 40 ? 12.164 -4.616 -8.300 1.00 0.00 40 ARG A CA 5
ATOM 7693 C C . ARG A 1 40 ? 11.734 -4.116 -9.676 1.00 0.00 40 ARG A C 5
ATOM 7694 O O . ARG A 1 40 ? 12.357 -3.220 -10.244 1.00 0.00 40 ARG A O 5
ATOM 7715 N N . ASP A 1 41 ? 10.667 -4.703 -10.207 1.00 0.00 41 ASP A N 5
ATOM 7716 C CA . ASP A 1 41 ? 10.155 -4.318 -11.517 1.00 0.00 41 ASP A CA 5
ATOM 7717 C C . ASP A 1 41 ? 9.545 -2.920 -11.481 1.00 0.00 41 ASP A C 5
ATOM 7718 O O . ASP A 1 41 ? 9.555 -2.203 -12.482 1.00 0.00 41 ASP A O 5
ATOM 7727 N N . VAL A 1 42 ? 9.012 -2.539 -10.324 1.00 0.00 42 VAL A N 5
ATOM 7728 C CA . VAL A 1 42 ? 8.397 -1.226 -10.164 1.00 0.00 42 VAL A CA 5
ATOM 7729 C C . VAL A 1 42 ? 9.381 -0.220 -9.578 1.00 0.00 42 VAL A C 5
ATOM 7730 O O . VAL A 1 42 ? 9.381 0.953 -9.952 1.00 0.00 42 VAL A O 5
ATOM 7743 N N . THR A 1 43 ? 10.220 -0.684 -8.658 1.00 0.00 43 THR A N 5
ATOM 7744 C CA . THR A 1 43 ? 11.210 0.179 -8.021 1.00 0.00 43 THR A CA 5
ATOM 7745 C C . THR A 1 43 ? 12.434 0.356 -8.914 1.00 0.00 43 THR A C 5
ATOM 7746 O O . THR A 1 43 ? 12.646 1.424 -9.490 1.00 0.00 43 THR A O 5
ATOM 7757 N N . GLN A 1 44 ? 13.237 -0.697 -9.024 1.00 0.00 44 GLN A N 5
ATOM 7758 C CA . GLN A 1 44 ? 14.441 -0.657 -9.846 1.00 0.00 44 GLN A CA 5
ATOM 7759 C C . GLN A 1 44 ? 15.413 0.403 -9.339 1.00 0.00 44 GLN A C 5
ATOM 7760 O O . GLN A 1 44 ? 16.119 1.038 -10.122 1.00 0.00 44 GLN A O 5
ATOM 7774 N N . PHE A 1 45 ? 15.441 0.591 -8.024 1.00 0.00 45 PHE A N 5
ATOM 7775 C CA . PHE A 1 45 ? 16.326 1.575 -7.411 1.00 0.00 45 PHE A CA 5
ATOM 7776 C C . PHE A 1 45 ? 17.616 0.920 -6.927 1.00 0.00 45 PHE A C 5
ATOM 7777 O O . PHE A 1 45 ? 18.714 1.364 -7.264 1.00 0.00 45 PHE A O 5
ATOM 7794 N N . HIS A 1 46 ? 17.476 -0.138 -6.135 1.00 0.00 46 HIS A N 5
ATOM 7795 C CA . HIS A 1 46 ? 18.629 -0.855 -5.604 1.00 0.00 46 HIS A CA 5
ATOM 7796 C C . HIS A 1 46 ? 18.190 -2.082 -4.815 1.00 0.00 46 HIS A C 5
ATOM 7797 O O . HIS A 1 46 ? 18.787 -2.424 -3.794 1.00 0.00 46 HIS A O 5
ATOM 7811 N N . LEU A 1 47 ? 17.141 -2.744 -5.295 1.00 0.00 47 LEU A N 5
ATOM 7812 C CA . LEU A 1 47 ? 16.621 -3.935 -4.634 1.00 0.00 47 LEU A CA 5
ATOM 7813 C C . LEU A 1 47 ? 16.768 -5.162 -5.528 1.00 0.00 47 LEU A C 5
ATOM 7814 O O . LEU A 1 47 ? 15.813 -5.590 -6.175 1.00 0.00 47 LEU A O 5
ATOM 7830 N N . ALA A 1 48 ? 17.973 -5.724 -5.559 1.00 0.00 48 ALA A N 5
ATOM 7831 C CA . ALA A 1 48 ? 18.245 -6.901 -6.375 1.00 0.00 48 ALA A CA 5
ATOM 7832 C C . ALA A 1 48 ? 18.993 -7.961 -5.573 1.00 0.00 48 ALA A C 5
ATOM 7833 O O . ALA A 1 48 ? 20.213 -7.894 -5.423 1.00 0.00 48 ALA A O 5
ATOM 7840 N N . ARG A 1 49 ? 18.253 -8.940 -5.061 1.00 0.00 49 ARG A N 5
ATOM 7841 C CA . ARG A 1 49 ? 18.844 -10.017 -4.274 1.00 0.00 49 ARG A CA 5
ATOM 7842 C C . ARG A 1 49 ? 19.467 -9.477 -2.991 1.00 0.00 49 ARG A C 5
ATOM 7843 O O . ARG A 1 49 ? 20.269 -8.542 -3.025 1.00 0.00 49 ARG A O 5
ATOM 7864 N N . GLY A 1 50 ? 19.093 -10.069 -1.862 1.00 0.00 50 GLY A N 5
ATOM 7865 C CA . GLY A 1 50 ? 19.625 -9.634 -0.585 1.00 0.00 50 GLY A CA 5
ATOM 7866 C C . GLY A 1 50 ? 18.707 -8.657 0.123 1.00 0.00 50 GLY A C 5
ATOM 7867 O O . GLY A 1 50 ? 18.566 -8.700 1.345 1.00 0.00 50 GLY A O 5
ATOM 7871 N N . GLU A 1 51 ? 18.079 -7.774 -0.647 1.00 0.00 51 GLU A N 5
ATOM 7872 C CA . GLU A 1 51 ? 17.169 -6.782 -0.088 1.00 0.00 51 GLU A CA 5
ATOM 7873 C C . GLU A 1 51 ? 15.724 -7.099 -0.458 1.00 0.00 51 GLU A C 5
ATOM 7874 O O . GLU A 1 51 ? 14.819 -6.970 0.366 1.00 0.00 51 GLU A O 5
ATOM 7886 N N . LEU A 1 52 ? 15.515 -7.516 -1.703 1.00 0.00 52 LEU A N 5
ATOM 7887 C CA . LEU A 1 52 ? 14.181 -7.854 -2.182 1.00 0.00 52 LEU A CA 5
ATOM 7888 C C . LEU A 1 52 ? 13.630 -9.070 -1.447 1.00 0.00 52 LEU A C 5
ATOM 7889 O O . LEU A 1 52 ? 12.435 -9.151 -1.166 1.00 0.00 52 LEU A O 5
ATOM 7905 N N . GLU A 1 53 ? 14.511 -10.016 -1.136 1.00 0.00 53 GLU A N 5
ATOM 7906 C CA . GLU A 1 53 ? 14.114 -11.230 -0.432 1.00 0.00 53 GLU A CA 5
ATOM 7907 C C . GLU A 1 53 ? 14.044 -10.988 1.071 1.00 0.00 53 GLU A C 5
ATOM 7908 O O . GLU A 1 53 ? 13.222 -11.582 1.769 1.00 0.00 53 GLU A O 5
ATOM 7920 N N . SER A 1 54 ? 14.911 -10.109 1.564 1.00 0.00 54 SER A N 5
ATOM 7921 C CA . SER A 1 54 ? 14.950 -9.787 2.986 1.00 0.00 54 SER A CA 5
ATOM 7922 C C . SER A 1 54 ? 13.733 -8.960 3.393 1.00 0.00 54 SER A C 5
ATOM 7923 O O . SER A 1 54 ? 13.318 -8.979 4.552 1.00 0.00 54 SER A O 5
ATOM 7931 N N . LEU A 1 55 ? 13.165 -8.235 2.434 1.00 0.00 55 LEU A N 5
ATOM 7932 C CA . LEU A 1 55 ? 11.996 -7.401 2.694 1.00 0.00 55 LEU A CA 5
ATOM 7933 C C . LEU A 1 55 ? 10.860 -8.224 3.298 1.00 0.00 55 LEU A C 5
ATOM 7934 O O . LEU A 1 55 ? 10.586 -9.339 2.857 1.00 0.00 55 LEU A O 5
ATOM 7950 N N . SER A 1 56 ? 10.202 -7.662 4.307 1.00 0.00 56 SER A N 5
ATOM 7951 C CA . SER A 1 56 ? 9.097 -8.342 4.972 1.00 0.00 56 SER A CA 5
ATOM 7952 C C . SER A 1 56 ? 7.829 -7.495 4.920 1.00 0.00 56 SER A C 5
ATOM 7953 O O . SER A 1 56 ? 7.774 -6.483 4.222 1.00 0.00 56 SER A O 5
ATOM 7961 N N . GLN A 1 57 ? 6.810 -7.916 5.663 1.00 0.00 57 GLN A N 5
ATOM 7962 C CA . GLN A 1 57 ? 5.543 -7.197 5.700 1.00 0.00 57 GLN A CA 5
ATOM 7963 C C . GLN A 1 57 ? 5.712 -5.828 6.354 1.00 0.00 57 GLN A C 5
ATOM 7964 O O . GLN A 1 57 ? 5.005 -4.878 6.018 1.00 0.00 57 GLN A O 5
ATOM 7978 N N . VAL A 1 58 ? 6.652 -5.737 7.288 1.00 0.00 58 VAL A N 5
ATOM 7979 C CA . VAL A 1 58 ? 6.911 -4.485 7.989 1.00 0.00 58 VAL A CA 5
ATOM 7980 C C . VAL A 1 58 ? 8.071 -3.727 7.350 1.00 0.00 58 VAL A C 5
ATOM 7981 O O . VAL A 1 58 ? 8.020 -2.507 7.200 1.00 0.00 58 VAL A O 5
ATOM 7994 N N . ASP A 1 59 ? 9.115 -4.459 6.976 1.00 0.00 59 ASP A N 5
ATOM 7995 C CA . ASP A 1 59 ? 10.288 -3.856 6.353 1.00 0.00 59 ASP A CA 5
ATOM 7996 C C . ASP A 1 59 ? 9.943 -3.281 4.982 1.00 0.00 59 ASP A C 5
ATOM 7997 O O . ASP A 1 59 ? 10.533 -2.293 4.547 1.00 0.00 59 ASP A O 5
ATOM 8006 N N . LEU A 1 60 ? 8.984 -3.906 4.307 1.00 0.00 60 LEU A N 5
ATOM 8007 C CA . LEU A 1 60 ? 8.562 -3.456 2.986 1.00 0.00 60 LEU A CA 5
ATOM 8008 C C . LEU A 1 60 ? 7.809 -2.132 3.076 1.00 0.00 60 LEU A C 5
ATOM 8009 O O . LEU A 1 60 ? 8.186 -1.148 2.439 1.00 0.00 60 LEU A O 5
ATOM 8025 N N . ALA A 1 61 ? 6.745 -2.114 3.873 1.00 0.00 61 ALA A N 5
ATOM 8026 C CA . ALA A 1 61 ? 5.940 -0.912 4.047 1.00 0.00 61 ALA A CA 5
ATOM 8027 C C . ALA A 1 61 ? 6.790 0.254 4.540 1.00 0.00 61 ALA A C 5
ATOM 8028 O O . ALA A 1 61 ? 6.498 1.415 4.248 1.00 0.00 61 ALA A O 5
ATOM 8035 N N . SER A 1 62 ? 7.840 -0.061 5.290 1.00 0.00 62 SER A N 5
ATOM 8036 C CA . SER A 1 62 ? 8.733 0.961 5.824 1.00 0.00 62 SER A CA 5
ATOM 8037 C C . SER A 1 62 ? 9.756 1.391 4.778 1.00 0.00 62 SER A C 5
ATOM 8038 O O . SER A 1 62 ? 10.199 2.540 4.763 1.00 0.00 62 SER A O 5
ATOM 8046 N N . LYS A 1 63 ? 10.127 0.461 3.904 1.00 0.00 63 LYS A N 5
ATOM 8047 C CA . LYS A 1 63 ? 11.099 0.743 2.854 1.00 0.00 63 LYS A CA 5
ATOM 8048 C C . LYS A 1 63 ? 10.510 1.682 1.805 1.00 0.00 63 LYS A C 5
ATOM 8049 O O . LYS A 1 63 ? 11.164 2.629 1.368 1.00 0.00 63 LYS A O 5
ATOM 8068 N N . LEU A 1 64 ? 9.271 1.413 1.407 1.00 0.00 64 LEU A N 5
ATOM 8069 C CA . LEU A 1 64 ? 8.593 2.234 0.409 1.00 0.00 64 LEU A CA 5
ATOM 8070 C C . LEU A 1 64 ? 8.489 3.683 0.876 1.00 0.00 64 LEU A C 5
ATOM 8071 O O . LEU A 1 64 ? 8.487 4.608 0.064 1.00 0.00 64 LEU A O 5
ATOM 8087 N N . ILE A 1 65 ? 8.401 3.871 2.188 1.00 0.00 65 ILE A N 5
ATOM 8088 C CA . ILE A 1 65 ? 8.296 5.206 2.763 1.00 0.00 65 ILE A CA 5
ATOM 8089 C C . ILE A 1 65 ? 9.673 5.826 2.970 1.00 0.00 65 ILE A C 5
ATOM 8090 O O . ILE A 1 65 ? 9.834 7.044 2.895 1.00 0.00 65 ILE A O 5
ATOM 8106 N N . SER A 1 66 ? 10.664 4.981 3.232 1.00 0.00 66 SER A N 5
ATOM 8107 C CA . SER A 1 66 ? 12.028 5.446 3.450 1.00 0.00 66 SER A CA 5
ATOM 8108 C C . SER A 1 66 ? 12.715 5.764 2.125 1.00 0.00 66 SER A C 5
ATOM 8109 O O . SER A 1 66 ? 13.564 6.651 2.052 1.00 0.00 66 SER A O 5
ATOM 8117 N N . MET A 1 67 ? 12.340 5.031 1.080 1.00 0.00 67 MET A N 5
ATOM 8118 C CA . MET A 1 67 ? 12.920 5.234 -0.242 1.00 0.00 67 MET A CA 5
ATOM 8119 C C . MET A 1 67 ? 12.248 6.402 -0.957 1.00 0.00 67 MET A C 5
ATOM 8120 O O . MET A 1 67 ? 12.904 7.377 -1.326 1.00 0.00 67 MET A O 5
ATOM 8134 N N . TYR A 1 68 ? 10.938 6.298 -1.151 1.00 0.00 68 TYR A N 5
ATOM 8135 C CA . TYR A 1 68 ? 10.177 7.345 -1.822 1.00 0.00 68 TYR A CA 5
ATOM 8136 C C . TYR A 1 68 ? 9.414 8.196 -0.812 1.00 0.00 68 TYR A C 5
ATOM 8137 O O . TYR A 1 68 ? 9.687 9.385 -0.654 1.00 0.00 68 TYR A O 5
ATOM 8155 N N . GLY A 1 69 ? 8.454 7.577 -0.132 1.00 0.00 69 GLY A N 5
ATOM 8156 C CA . GLY A 1 69 ? 7.665 8.292 0.853 1.00 0.00 69 GLY A CA 5
ATOM 8157 C C . GLY A 1 69 ? 6.326 7.631 1.115 1.00 0.00 69 GLY A C 5
ATOM 8158 O O . GLY A 1 69 ? 5.963 6.663 0.445 1.00 0.00 69 GLY A O 5
ATOM 8162 N N . ALA A 1 70 ? 5.592 8.151 2.093 1.00 0.00 70 ALA A N 5
ATOM 8163 C CA . ALA A 1 70 ? 4.287 7.604 2.443 1.00 0.00 70 ALA A CA 5
ATOM 8164 C C . ALA A 1 70 ? 3.259 7.886 1.351 1.00 0.00 70 ALA A C 5
ATOM 8165 O O . ALA A 1 70 ? 2.302 7.132 1.178 1.00 0.00 70 ALA A O 5
ATOM 8172 N N . GLN A 1 71 ? 3.462 8.977 0.619 1.00 0.00 71 GLN A N 5
ATOM 8173 C CA . GLN A 1 71 ? 2.550 9.357 -0.454 1.00 0.00 71 GLN A CA 5
ATOM 8174 C C . GLN A 1 71 ? 2.818 8.542 -1.716 1.00 0.00 71 GLN A C 5
ATOM 8175 O O . GLN A 1 71 ? 1.904 8.266 -2.492 1.00 0.00 71 GLN A O 5
ATOM 8189 N N . GLU A 1 72 ? 4.076 8.161 -1.915 1.00 0.00 72 GLU A N 5
ATOM 8190 C CA . GLU A 1 72 ? 4.460 7.379 -3.084 1.00 0.00 72 GLU A CA 5
ATOM 8191 C C . GLU A 1 72 ? 4.442 5.886 -2.776 1.00 0.00 72 GLU A C 5
ATOM 8192 O O . GLU A 1 72 ? 4.206 5.062 -3.661 1.00 0.00 72 GLU A O 5
ATOM 8204 N N . ALA A 1 73 ? 4.694 5.540 -1.517 1.00 0.00 73 ALA A N 5
ATOM 8205 C CA . ALA A 1 73 ? 4.706 4.143 -1.095 1.00 0.00 73 ALA A CA 5
ATOM 8206 C C . ALA A 1 73 ? 3.381 3.459 -1.413 1.00 0.00 73 ALA A C 5
ATOM 8207 O O . ALA A 1 73 ? 3.356 2.369 -1.985 1.00 0.00 73 ALA A O 5
ATOM 8214 N N . VAL A 1 74 ? 2.281 4.105 -1.038 1.00 0.00 74 VAL A N 5
ATOM 8215 C CA . VAL A 1 74 ? 0.953 3.557 -1.284 1.00 0.00 74 VAL A CA 5
ATOM 8216 C C . VAL A 1 74 ? 0.658 3.479 -2.778 1.00 0.00 74 VAL A C 5
ATOM 8217 O O . VAL A 1 74 ? -0.090 2.612 -3.229 1.00 0.00 74 VAL A O 5
ATOM 8230 N N . ARG A 1 75 ? 1.250 4.393 -3.543 1.00 0.00 75 ARG A N 5
ATOM 8231 C CA . ARG A 1 75 ? 1.049 4.426 -4.987 1.00 0.00 75 ARG A CA 5
ATOM 8232 C C . ARG A 1 75 ? 1.771 3.265 -5.664 1.00 0.00 75 ARG A C 5
ATOM 8233 O O . ARG A 1 75 ? 1.225 2.617 -6.557 1.00 0.00 75 ARG A O 5
ATOM 8254 N N . VAL A 1 76 ? 3.002 3.008 -5.234 1.00 0.00 76 VAL A N 5
ATOM 8255 C CA . VAL A 1 76 ? 3.799 1.926 -5.799 1.00 0.00 76 VAL A CA 5
ATOM 8256 C C . VAL A 1 76 ? 3.104 0.580 -5.621 1.00 0.00 76 VAL A C 5
ATOM 8257 O O . VAL A 1 76 ? 2.985 -0.199 -6.567 1.00 0.00 76 VAL A O 5
ATOM 8270 N N . VAL A 1 77 ? 2.647 0.312 -4.402 1.00 0.00 77 VAL A N 5
ATOM 8271 C CA . VAL A 1 77 ? 1.965 -0.941 -4.100 1.00 0.00 77 VAL A CA 5
ATOM 8272 C C . VAL A 1 77 ? 0.666 -1.062 -4.889 1.00 0.00 77 VAL A C 5
ATOM 8273 O O . VAL A 1 77 ? 0.347 -2.127 -5.417 1.00 0.00 77 VAL A O 5
ATOM 8286 N N . SER A 1 78 ? -0.080 0.036 -4.965 1.00 0.00 78 SER A N 5
ATOM 8287 C CA . SER A 1 78 ? -1.344 0.051 -5.691 1.00 0.00 78 SER A CA 5
ATOM 8288 C C . SER A 1 78 ? -1.129 -0.262 -7.169 1.00 0.00 78 SER A C 5
ATOM 8289 O O . SER A 1 78 ? -1.991 -0.853 -7.820 1.00 0.00 78 SER A O 5
ATOM 8297 N N . ARG A 1 79 ? 0.026 0.137 -7.690 1.00 0.00 79 ARG A N 5
ATOM 8298 C CA . ARG A 1 79 ? 0.354 -0.101 -9.091 1.00 0.00 79 ARG A CA 5
ATOM 8299 C C . ARG A 1 79 ? 0.587 -1.586 -9.351 1.00 0.00 79 ARG A C 5
ATOM 8300 O O . ARG A 1 79 ? 0.278 -2.094 -10.429 1.00 0.00 79 ARG A O 5
ATOM 8321 N N . SER A 1 80 ? 1.134 -2.276 -8.356 1.00 0.00 80 SER A N 5
ATOM 8322 C CA . SER A 1 80 ? 1.409 -3.703 -8.476 1.00 0.00 80 SER A CA 5
ATOM 8323 C C . SER A 1 80 ? 0.153 -4.524 -8.201 1.00 0.00 80 SER A C 5
ATOM 8324 O O . SER A 1 80 ? -0.029 -5.605 -8.762 1.00 0.00 80 SER A O 5
ATOM 8332 N N . LEU A 1 81 ? -0.711 -4.005 -7.336 1.00 0.00 81 LEU A N 5
ATOM 8333 C CA . LEU A 1 81 ? -1.951 -4.689 -6.987 1.00 0.00 81 LEU A CA 5
ATOM 8334 C C . LEU A 1 81 ? -2.821 -4.901 -8.221 1.00 0.00 81 LEU A C 5
ATOM 8335 O O . LEU A 1 81 ? -3.561 -5.881 -8.311 1.00 0.00 81 LEU A O 5
ATOM 8351 N N . LEU A 1 82 ? -2.729 -3.975 -9.171 1.00 0.00 82 LEU A N 5
ATOM 8352 C CA . LEU A 1 82 ? -3.509 -4.060 -10.400 1.00 0.00 82 LEU A CA 5
ATOM 8353 C C . LEU A 1 82 ? -3.089 -5.269 -11.230 1.00 0.00 82 LEU A C 5
ATOM 8354 O O . LEU A 1 82 ? -3.926 -5.956 -11.814 1.00 0.00 82 LEU A O 5
ATOM 8370 N N . ALA A 1 83 ? -1.785 -5.524 -11.275 1.00 0.00 83 ALA A N 5
ATOM 8371 C CA . ALA A 1 83 ? -1.253 -6.651 -12.033 1.00 0.00 83 ALA A CA 5
ATOM 8372 C C . ALA A 1 83 ? -1.812 -7.972 -11.516 1.00 0.00 83 ALA A C 5
ATOM 8373 O O . ALA A 1 83 ? -2.173 -8.853 -12.296 1.00 0.00 83 ALA A O 5
ATOM 8380 N N . MET A 1 84 ? -1.879 -8.102 -10.195 1.00 0.00 84 MET A N 5
ATOM 8381 C CA . MET A 1 84 ? -2.395 -9.317 -9.572 1.00 0.00 84 MET A CA 5
ATOM 8382 C C . MET A 1 84 ? -3.922 -9.307 -9.511 1.00 0.00 84 MET A C 5
ATOM 8383 O O . MET A 1 84 ? -4.535 -10.252 -9.016 1.00 0.00 84 MET A O 5
ATOM 8397 N N . ASN A 1 85 ? -4.534 -8.236 -10.014 1.00 0.00 85 ASN A N 5
ATOM 8398 C CA . ASN A 1 85 ? -5.987 -8.116 -10.010 1.00 0.00 85 ASN A CA 5
ATOM 8399 C C . ASN A 1 85 ? -6.532 -8.134 -8.585 1.00 0.00 85 ASN A C 5
ATOM 8400 O O . ASN A 1 85 ? -7.020 -9.159 -8.111 1.00 0.00 85 ASN A O 5
ATOM 8411 N N . LEU A 1 86 ? -6.444 -6.994 -7.908 1.00 0.00 86 LEU A N 5
ATOM 8412 C CA . LEU A 1 86 ? -6.927 -6.879 -6.538 1.00 0.00 86 LEU A CA 5
ATOM 8413 C C . LEU A 1 86 ? -7.447 -5.470 -6.261 1.00 0.00 86 LEU A C 5
ATOM 8414 O O . LEU A 1 86 ? -6.819 -4.697 -5.539 1.00 0.00 86 LEU A O 5
ATOM 8430 N N . MET A 1 87 ? -8.598 -5.146 -6.842 1.00 0.00 87 MET A N 5
ATOM 8431 C CA . MET A 1 87 ? -9.204 -3.833 -6.659 1.00 0.00 87 MET A CA 5
ATOM 8432 C C . MET A 1 87 ? -9.531 -3.577 -5.189 1.00 0.00 87 MET A C 5
ATOM 8433 O O . MET A 1 87 ? -9.635 -2.428 -4.759 1.00 0.00 87 MET A O 5
ATOM 8447 N N . GLU A 1 88 ? -9.695 -4.653 -4.425 1.00 0.00 88 GLU A N 5
ATOM 8448 C CA . GLU A 1 88 ? -10.012 -4.541 -3.005 1.00 0.00 88 GLU A CA 5
ATOM 8449 C C . GLU A 1 88 ? -8.976 -3.690 -2.276 1.00 0.00 88 GLU A C 5
ATOM 8450 O O . GLU A 1 88 ? -9.322 -2.728 -1.588 1.00 0.00 88 GLU A O 5
ATOM 8462 N N . LEU A 1 89 ? -7.706 -4.050 -2.430 1.00 0.00 89 LEU A N 5
ATOM 8463 C CA . LEU A 1 89 ? -6.621 -3.318 -1.786 1.00 0.00 89 LEU A CA 5
ATOM 8464 C C . LEU A 1 89 ? -6.370 -1.988 -2.486 1.00 0.00 89 LEU A C 5
ATOM 8465 O O . LEU A 1 89 ? -6.077 -0.980 -1.841 1.00 0.00 89 LEU A O 5
ATOM 8481 N N . VAL A 1 90 ? -6.485 -1.990 -3.810 1.00 0.00 90 VAL A N 5
ATOM 8482 C CA . VAL A 1 90 ? -6.269 -0.783 -4.599 1.00 0.00 90 VAL A CA 5
ATOM 8483 C C . VAL A 1 90 ? -7.329 0.271 -4.293 1.00 0.00 90 VAL A C 5
ATOM 8484 O O . VAL A 1 90 ? -7.045 1.468 -4.288 1.00 0.00 90 VAL A O 5
ATOM 8497 N N . ASP A 1 91 ? -8.551 -0.184 -4.039 1.00 0.00 91 ASP A N 5
ATOM 8498 C CA . ASP A 1 91 ? -9.654 0.720 -3.734 1.00 0.00 91 ASP A CA 5
ATOM 8499 C C . ASP A 1 91 ? -9.446 1.400 -2.384 1.00 0.00 91 ASP A C 5
ATOM 8500 O O . ASP A 1 91 ? -9.899 2.524 -2.168 1.00 0.00 91 ASP A O 5
ATOM 8509 N N . TYR A 1 92 ? -8.758 0.711 -1.479 1.00 0.00 92 TYR A N 5
ATOM 8510 C CA . TYR A 1 92 ? -8.490 1.249 -0.150 1.00 0.00 92 TYR A CA 5
ATOM 8511 C C . TYR A 1 92 ? -7.211 2.080 -0.145 1.00 0.00 92 TYR A C 5
ATOM 8512 O O . TYR A 1 92 ? -7.092 3.050 0.603 1.00 0.00 92 TYR A O 5
ATOM 8530 N N . LEU A 1 93 ? -6.256 1.693 -0.984 1.00 0.00 93 LEU A N 5
ATOM 8531 C CA . LEU A 1 93 ? -4.985 2.403 -1.075 1.00 0.00 93 LEU A CA 5
ATOM 8532 C C . LEU A 1 93 ? -5.127 3.671 -1.910 1.00 0.00 93 LEU A C 5
ATOM 8533 O O . LEU A 1 93 ? -4.451 4.669 -1.661 1.00 0.00 93 LEU A O 5
ATOM 8549 N N . ASN A 1 94 ? -6.012 3.625 -2.901 1.00 0.00 94 ASN A N 5
ATOM 8550 C CA . ASN A 1 94 ? -6.243 4.770 -3.773 1.00 0.00 94 ASN A CA 5
ATOM 8551 C C . ASN A 1 94 ? -6.890 5.918 -3.004 1.00 0.00 94 ASN A C 5
ATOM 8552 O O . ASN A 1 94 ? -6.583 7.087 -3.239 1.00 0.00 94 ASN A O 5
ATOM 8563 N N . GLN A 1 95 ? -7.787 5.576 -2.085 1.00 0.00 95 GLN A N 5
ATOM 8564 C CA . GLN A 1 95 ? -8.477 6.579 -1.282 1.00 0.00 95 GLN A CA 5
ATOM 8565 C C . GLN A 1 95 ? -7.504 7.300 -0.356 1.00 0.00 95 GLN A C 5
ATOM 8566 O O . GLN A 1 95 ? -7.473 8.530 -0.307 1.00 0.00 95 GLN A O 5
ATOM 8580 N N . VAL A 1 96 ? -6.710 6.527 0.378 1.00 0.00 96 VAL A N 5
ATOM 8581 C CA . VAL A 1 96 ? -5.736 7.092 1.303 1.00 0.00 96 VAL A CA 5
ATOM 8582 C C . VAL A 1 96 ? -4.597 7.774 0.551 1.00 0.00 96 VAL A C 5
ATOM 8583 O O . VAL A 1 96 ? -3.912 7.150 -0.258 1.00 0.00 96 VAL A O 5
ATOM 8596 N N . CYS A 1 97 ? -4.400 9.060 0.826 1.00 0.00 97 CYS A N 5
ATOM 8597 C CA . CYS A 1 97 ? -3.344 9.828 0.176 1.00 0.00 97 CYS A CA 5
ATOM 8598 C C . CYS A 1 97 ? -2.800 10.904 1.109 1.00 0.00 97 CYS A C 5
ATOM 8599 O O . CYS A 1 97 ? -1.588 11.056 1.260 1.00 0.00 97 CYS A O 5
ATOM 8607 N N . LEU A 1 98 ? -3.706 11.648 1.735 1.00 0.00 98 LEU A N 5
ATOM 8608 C CA . LEU A 1 98 ? -3.318 12.711 2.656 1.00 0.00 98 LEU A CA 5
ATOM 8609 C C . LEU A 1 98 ? -2.487 13.773 1.941 1.00 0.00 98 LEU A C 5
ATOM 8610 O O . LEU A 1 98 ? -1.623 14.410 2.545 1.00 0.00 98 LEU A O 5
ATOM 8626 N N . ASN A 1 99 ? -2.753 13.959 0.653 1.00 0.00 99 ASN A N 5
ATOM 8627 C CA . ASN A 1 99 ? -2.031 14.944 -0.143 1.00 0.00 99 ASN A CA 5
ATOM 8628 C C . ASN A 1 99 ? -2.898 16.170 -0.410 1.00 0.00 99 ASN A C 5
ATOM 8629 O O . ASN A 1 99 ? -3.647 16.212 -1.386 1.00 0.00 99 ASN A O 5
ATOM 8640 N N . ASP A 1 100 ? -2.792 17.166 0.464 1.00 0.00 100 ASP A N 5
ATOM 8641 C CA . ASP A 1 100 ? -3.567 18.393 0.323 1.00 0.00 100 ASP A CA 5
ATOM 8642 C C . ASP A 1 100 ? -5.063 18.099 0.373 1.00 0.00 100 ASP A C 5
ATOM 8643 O O . ASP A 1 100 ? -5.719 17.990 -0.663 1.00 0.00 100 ASP A O 5
ATOM 8652 N N . TYR A 1 101 ? -5.597 17.973 1.584 1.00 0.00 101 TYR A N 5
ATOM 8653 C CA . TYR A 1 101 ? -7.016 17.693 1.769 1.00 0.00 101 TYR A CA 5
ATOM 8654 C C . TYR A 1 101 ? -7.493 18.183 3.132 1.00 0.00 101 TYR A C 5
ATOM 8655 O O . TYR A 1 101 ? -8.293 19.114 3.222 1.00 0.00 101 TYR A O 5
ATOM 8673 N N . ARG A 1 102 ? -6.999 17.549 4.189 1.00 0.00 102 ARG A N 5
ATOM 8674 C CA . ARG A 1 102 ? -7.374 17.920 5.549 1.00 0.00 102 ARG A CA 5
ATOM 8675 C C . ARG A 1 102 ? -8.876 17.757 5.763 1.00 0.00 102 ARG A C 5
ATOM 8676 O O . ARG A 1 102 ? -9.476 18.459 6.578 1.00 0.00 102 ARG A O 5
ATOM 8697 N N . GLU A 1 103 ? -9.479 16.828 5.027 1.00 0.00 103 GLU A N 5
ATOM 8698 C CA . GLU A 1 103 ? -10.911 16.572 5.138 1.00 0.00 103 GLU A CA 5
ATOM 8699 C C . GLU A 1 103 ? -11.715 17.834 4.840 1.00 0.00 103 GLU A C 5
ATOM 8700 O O . GLU A 1 103 ? -12.798 18.035 5.390 1.00 0.00 103 GLU A O 5
ATOM 8712 N N . ILE A 1 104 ? -11.181 18.681 3.968 1.00 0.00 104 ILE A N 5
ATOM 8713 C CA . ILE A 1 104 ? -11.850 19.922 3.598 1.00 0.00 104 ILE A CA 5
ATOM 8714 C C . ILE A 1 104 ? -11.570 20.288 2.145 1.00 0.00 104 ILE A C 5
ATOM 8715 O O . ILE A 1 104 ? -10.794 19.616 1.464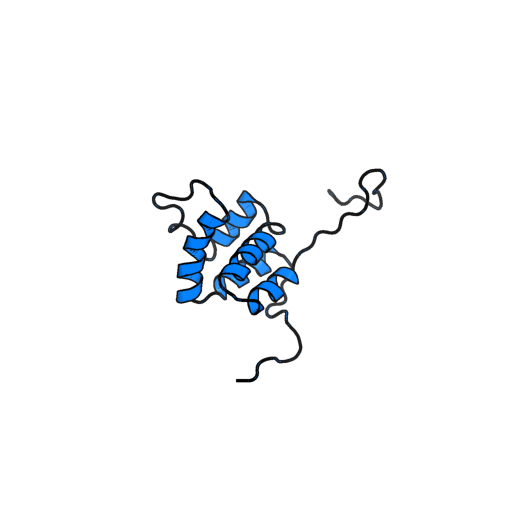 1.00 0.00 104 ILE A O 5
ATOM 8731 N N . TYR A 1 105 ? -12.207 21.355 1.675 1.00 0.00 105 TYR A N 5
ATOM 8732 C CA . TYR A 1 105 ? -12.028 21.811 0.301 1.00 0.00 105 TYR A CA 5
ATOM 8733 C C . TYR A 1 105 ? -12.429 20.724 -0.692 1.00 0.00 105 TYR A C 5
ATOM 8734 O O . TYR A 1 105 ? -11.937 20.690 -1.821 1.00 0.00 105 TYR A O 5
ATOM 8752 N N . ARG A 1 106 ? -13.325 19.838 -0.267 1.00 0.00 106 ARG A N 5
ATOM 8753 C CA . ARG A 1 106 ? -13.792 18.751 -1.121 1.00 0.00 106 ARG A CA 5
ATOM 8754 C C . ARG A 1 106 ? -14.818 17.889 -0.390 1.00 0.00 106 ARG A C 5
ATOM 8755 O O . ARG A 1 106 ? -15.866 17.553 -0.943 1.00 0.00 106 ARG A O 5
ATOM 8776 N N . GLU A 1 107 ? -14.508 17.535 0.853 1.00 0.00 107 GLU A N 5
ATOM 8777 C CA . GLU A 1 107 ? -15.404 16.713 1.658 1.00 0.00 107 GLU A CA 5
ATOM 8778 C C . GLU A 1 107 ? -16.626 17.511 2.099 1.00 0.00 107 GLU A C 5
ATOM 8779 O O . GLU A 1 107 ? -16.753 18.694 1.788 1.00 0.00 107 GLU A O 5
ATOM 8791 N N . HIS A 1 108 ? -17.524 16.853 2.826 1.00 0.00 108 HIS A N 5
ATOM 8792 C CA . HIS A 1 108 ? -18.739 17.500 3.310 1.00 0.00 108 HIS A CA 5
ATOM 8793 C C . HIS A 1 108 ? -18.791 17.486 4.834 1.00 0.00 108 HIS A C 5
ATOM 8794 O O . HIS A 1 108 ? -19.156 16.481 5.444 1.00 0.00 108 HIS A O 5
ATOM 8808 N N . VAL A 1 109 ? -18.421 18.607 5.444 1.00 0.00 109 VAL A N 5
ATOM 8809 C CA . VAL A 1 109 ? -18.426 18.725 6.898 1.00 0.00 109 VAL A CA 5
ATOM 8810 C C . VAL A 1 109 ? -19.450 19.753 7.363 1.00 0.00 109 VAL A C 5
ATOM 8811 O O . VAL A 1 109 ? -20.136 19.552 8.365 1.00 0.00 109 VAL A O 5
ATOM 8824 N N . SER A 1 110 ? -19.548 20.856 6.629 1.00 0.00 110 SER A N 5
ATOM 8825 C CA . SER A 1 110 ? -20.489 21.918 6.968 1.00 0.00 110 SER A CA 5
ATOM 8826 C C . SER A 1 110 ? -21.299 22.337 5.744 1.00 0.00 110 SER A C 5
ATOM 8827 O O . SER A 1 110 ? -20.896 23.226 4.995 1.00 0.00 110 SER A O 5
ATOM 8835 N N . GLY A 1 111 ? -22.444 21.690 5.549 1.00 0.00 111 GLY A N 5
ATOM 8836 C CA . GLY A 1 111 ? -23.291 22.009 4.416 1.00 0.00 111 GLY A CA 5
ATOM 8837 C C . GLY A 1 111 ? -24.367 23.022 4.762 1.00 0.00 111 GLY A C 5
ATOM 8838 O O . GLY A 1 111 ? -24.161 23.878 5.624 1.00 0.00 111 GLY A O 5
ATOM 8842 N N . PRO A 1 112 ? -25.537 22.951 4.104 1.00 0.00 112 PRO A N 5
ATOM 8843 C CA . PRO A 1 112 ? -26.644 23.877 4.359 1.00 0.00 112 PRO A CA 5
ATOM 8844 C C . PRO A 1 112 ? -26.992 23.972 5.840 1.00 0.00 112 PRO A C 5
ATOM 8845 O O . PRO A 1 112 ? -27.529 23.030 6.424 1.00 0.00 112 PRO A O 5
ATOM 8856 N N . SER A 1 113 ? -26.683 25.116 6.443 1.00 0.00 113 SER A N 5
ATOM 8857 C CA . SER A 1 113 ? -26.963 25.333 7.858 1.00 0.00 113 SER A CA 5
ATOM 8858 C C . SER A 1 113 ? -27.417 26.769 8.108 1.00 0.00 113 SER A C 5
ATOM 8859 O O . SER A 1 113 ? -26.758 27.719 7.688 1.00 0.00 113 SER A O 5
ATOM 8867 N N . SER A 1 114 ? -28.546 26.916 8.793 1.00 0.00 114 SER A N 5
ATOM 8868 C CA . SER A 1 114 ? -29.089 28.234 9.099 1.00 0.00 114 SER A CA 5
ATOM 8869 C C . SER A 1 114 ? -29.162 28.456 10.606 1.00 0.00 114 SER A C 5
ATOM 8870 O O . SER A 1 114 ? -28.978 27.525 11.390 1.00 0.00 114 SER A O 5
ATOM 8878 N N . GLY A 1 115 ? -29.432 29.695 11.005 1.00 0.00 115 GLY A N 5
ATOM 8879 C CA . GLY A 1 115 ? -29.525 30.016 12.416 1.00 0.00 115 GLY A CA 5
ATOM 8880 C C . GLY A 1 115 ? -28.221 30.549 12.978 1.00 0.00 115 GLY A C 5
ATOM 8881 O O . GLY A 1 115 ? -27.151 30.059 12.560 1.00 0.00 115 GLY A O 5
ATOM 8886 N N . GLY A 1 1 ? -35.606 -2.804 -0.503 1.00 0.00 1 GLY A N 6
ATOM 8887 C CA . GLY A 1 1 ? -36.154 -3.451 0.721 1.00 0.00 1 GLY A CA 6
ATOM 8888 C C . GLY A 1 1 ? -35.202 -3.363 1.898 1.00 0.00 1 GLY A C 6
ATOM 8889 O O . GLY A 1 1 ? -34.978 -4.351 2.599 1.00 0.00 1 GLY A O 6
ATOM 8895 N N . SER A 1 2 ? -34.642 -2.178 2.117 1.00 0.00 2 SER A N 6
ATOM 8896 C CA . SER A 1 2 ? -33.710 -1.965 3.217 1.00 0.00 2 SER A CA 6
ATOM 8897 C C . SER A 1 2 ? -32.490 -2.870 3.081 1.00 0.00 2 SER A C 6
ATOM 8898 O O . SER A 1 2 ? -31.903 -3.291 4.078 1.00 0.00 2 SER A O 6
ATOM 8906 N N . SER A 1 3 ? -32.114 -3.165 1.841 1.00 0.00 3 SER A N 6
ATOM 8907 C CA . SER A 1 3 ? -30.963 -4.020 1.574 1.00 0.00 3 SER A CA 6
ATOM 8908 C C . SER A 1 3 ? -29.800 -3.207 1.014 1.00 0.00 3 SER A C 6
ATOM 8909 O O . SER A 1 3 ? -29.841 -2.751 -0.128 1.00 0.00 3 SER A O 6
ATOM 8917 N N . GLY A 1 4 ? -28.763 -3.031 1.827 1.00 0.00 4 GLY A N 6
ATOM 8918 C CA . GLY A 1 4 ? -27.602 -2.274 1.396 1.00 0.00 4 GLY A CA 6
ATOM 8919 C C . GLY A 1 4 ? -27.309 -1.096 2.304 1.00 0.00 4 GLY A C 6
ATOM 8920 O O . GLY A 1 4 ? -28.089 -0.146 2.371 1.00 0.00 4 GLY A O 6
ATOM 8924 N N . SER A 1 5 ? -26.181 -1.158 3.005 1.00 0.00 5 SER A N 6
ATOM 8925 C CA . SER A 1 5 ? -25.786 -0.088 3.914 1.00 0.00 5 SER A CA 6
ATOM 8926 C C . SER A 1 5 ? -24.440 0.503 3.507 1.00 0.00 5 SER A C 6
ATOM 8927 O O . SER A 1 5 ? -24.357 1.664 3.105 1.00 0.00 5 SER A O 6
ATOM 8935 N N . SER A 1 6 ? -23.389 -0.303 3.615 1.00 0.00 6 SER A N 6
ATOM 8936 C CA . SER A 1 6 ? -22.047 0.141 3.257 1.00 0.00 6 SER A CA 6
ATOM 8937 C C . SER A 1 6 ? -21.621 1.330 4.113 1.00 0.00 6 SER A C 6
ATOM 8938 O O . SER A 1 6 ? -22.060 2.458 3.887 1.00 0.00 6 SER A O 6
ATOM 8946 N N . GLY A 1 7 ? -20.764 1.070 5.094 1.00 0.00 7 GLY A N 6
ATOM 8947 C CA . GLY A 1 7 ? -20.293 2.128 5.969 1.00 0.00 7 GLY A CA 6
ATOM 8948 C C . GLY A 1 7 ? -18.802 2.368 5.837 1.00 0.00 7 GLY A C 6
ATOM 8949 O O . GLY A 1 7 ? -18.372 3.239 5.080 1.00 0.00 7 GLY A O 6
ATOM 8953 N N . MET A 1 8 ? -18.012 1.596 6.575 1.00 0.00 8 MET A N 6
ATOM 8954 C CA . MET A 1 8 ? -16.560 1.730 6.538 1.00 0.00 8 MET A CA 6
ATOM 8955 C C . MET A 1 8 ? -15.945 0.704 5.593 1.00 0.00 8 MET A C 6
ATOM 8956 O O . MET A 1 8 ? -16.645 -0.148 5.044 1.00 0.00 8 MET A O 6
ATOM 8970 N N . ALA A 1 9 ? -14.631 0.790 5.408 1.00 0.00 9 ALA A N 6
ATOM 8971 C CA . ALA A 1 9 ? -13.921 -0.132 4.528 1.00 0.00 9 ALA A CA 6
ATOM 8972 C C . ALA A 1 9 ? -12.739 -0.774 5.247 1.00 0.00 9 ALA A C 6
ATOM 8973 O O . ALA A 1 9 ? -11.750 -0.107 5.552 1.00 0.00 9 ALA A O 6
ATOM 8980 N N . LEU A 1 10 ? -12.850 -2.073 5.512 1.00 0.00 10 LEU A N 6
ATOM 8981 C CA . LEU A 1 10 ? -11.794 -2.811 6.194 1.00 0.00 10 LEU A CA 6
ATOM 8982 C C . LEU A 1 10 ? -11.561 -2.263 7.600 1.00 0.00 10 LEU A C 6
ATOM 8983 O O . LEU A 1 10 ? -12.047 -2.824 8.583 1.00 0.00 10 LEU A O 6
ATOM 8999 N N . ALA A 1 11 ? -10.817 -1.165 7.691 1.00 0.00 11 ALA A N 6
ATOM 9000 C CA . ALA A 1 11 ? -10.523 -0.545 8.976 1.00 0.00 11 ALA A CA 6
ATOM 9001 C C . ALA A 1 11 ? -10.263 0.949 8.819 1.00 0.00 11 ALA A C 6
ATOM 9002 O O . ALA A 1 11 ? -10.089 1.445 7.706 1.00 0.00 11 ALA A O 6
ATOM 9009 N N . ARG A 1 12 ? -10.240 1.663 9.940 1.00 0.00 12 ARG A N 6
ATOM 9010 C CA . ARG A 1 12 ? -10.000 3.101 9.926 1.00 0.00 12 ARG A CA 6
ATOM 9011 C C . ARG A 1 12 ? -8.522 3.409 10.142 1.00 0.00 12 ARG A C 6
ATOM 9012 O O . ARG A 1 12 ? -7.936 3.010 11.149 1.00 0.00 12 ARG A O 6
ATOM 9033 N N . ALA A 1 13 ? -7.926 4.120 9.191 1.00 0.00 13 ALA A N 6
ATOM 9034 C CA . ALA A 1 13 ? -6.516 4.481 9.277 1.00 0.00 13 ALA A CA 6
ATOM 9035 C C . ALA A 1 13 ? -6.346 5.982 9.491 1.00 0.00 13 ALA A C 6
ATOM 9036 O O . ALA A 1 13 ? -7.044 6.788 8.877 1.00 0.00 13 ALA A O 6
ATOM 9043 N N . ASN A 1 14 ? -5.413 6.348 10.364 1.00 0.00 14 ASN A N 6
ATOM 9044 C CA . ASN A 1 14 ? -5.152 7.752 10.657 1.00 0.00 14 ASN A CA 6
ATOM 9045 C C . ASN A 1 14 ? -4.263 8.375 9.584 1.00 0.00 14 ASN A C 6
ATOM 9046 O O . ASN A 1 14 ? -4.446 9.532 9.207 1.00 0.00 14 ASN A O 6
ATOM 9057 N N . SER A 1 15 ? -3.301 7.598 9.097 1.00 0.00 15 SER A N 6
ATOM 9058 C CA . SER A 1 15 ? -2.384 8.072 8.067 1.00 0.00 15 SER A CA 6
ATOM 9059 C C . SER A 1 15 ? -2.131 6.985 7.024 1.00 0.00 15 SER A C 6
ATOM 9060 O O . SER A 1 15 ? -2.443 5.815 7.247 1.00 0.00 15 SER A O 6
ATOM 9068 N N . PRO A 1 16 ? -1.556 7.358 5.868 1.00 0.00 16 PRO A N 6
ATOM 9069 C CA . PRO A 1 16 ? -1.261 6.406 4.791 1.00 0.00 16 PRO A CA 6
ATOM 9070 C C . PRO A 1 16 ? -0.227 5.364 5.208 1.00 0.00 16 PRO A C 6
ATOM 9071 O O . PRO A 1 16 ? -0.180 4.267 4.652 1.00 0.00 16 PRO A O 6
ATOM 9082 N N . GLN A 1 17 ? 0.597 5.713 6.190 1.00 0.00 17 GLN A N 6
ATOM 9083 C CA . GLN A 1 17 ? 1.628 4.807 6.681 1.00 0.00 17 GLN A CA 6
ATOM 9084 C C . GLN A 1 17 ? 1.006 3.563 7.305 1.00 0.00 17 GLN A C 6
ATOM 9085 O O . GLN A 1 17 ? 1.252 2.443 6.860 1.00 0.00 17 GLN A O 6
ATOM 9099 N N . GLU A 1 18 ? 0.196 3.768 8.340 1.00 0.00 18 GLU A N 6
ATOM 9100 C CA . GLU A 1 18 ? -0.463 2.663 9.027 1.00 0.00 18 GLU A CA 6
ATOM 9101 C C . GLU A 1 18 ? -1.366 1.889 8.071 1.00 0.00 18 GLU A C 6
ATOM 9102 O O . GLU A 1 18 ? -1.335 0.659 8.031 1.00 0.00 18 GLU A O 6
ATOM 9114 N N . ALA A 1 19 ? -2.170 2.618 7.304 1.00 0.00 19 ALA A N 6
ATOM 9115 C CA . ALA A 1 19 ? -3.082 2.001 6.350 1.00 0.00 19 ALA A CA 6
ATOM 9116 C C . ALA A 1 19 ? -2.325 1.156 5.331 1.00 0.00 19 ALA A C 6
ATOM 9117 O O . ALA A 1 19 ? -2.842 0.158 4.829 1.00 0.00 19 ALA A O 6
ATOM 9124 N N . LEU A 1 20 ? -1.095 1.561 5.029 1.00 0.00 20 LEU A N 6
ATOM 9125 C CA . LEU A 1 20 ? -0.267 0.841 4.070 1.00 0.00 20 LEU A CA 6
ATOM 9126 C C . LEU A 1 20 ? 0.268 -0.454 4.675 1.00 0.00 20 LEU A C 6
ATOM 9127 O O . LEU A 1 20 ? 0.258 -1.503 4.031 1.00 0.00 20 LEU A O 6
ATOM 9143 N N . LEU A 1 21 ? 0.735 -0.371 5.917 1.00 0.00 21 LEU A N 6
ATOM 9144 C CA . LEU A 1 21 ? 1.275 -1.537 6.609 1.00 0.00 21 LEU A CA 6
ATOM 9145 C C . LEU A 1 21 ? 0.210 -2.616 6.769 1.00 0.00 21 LEU A C 6
ATOM 9146 O O . LEU A 1 21 ? 0.517 -3.809 6.771 1.00 0.00 21 LEU A O 6
ATOM 9162 N N . TRP A 1 22 ? -1.042 -2.191 6.900 1.00 0.00 22 TRP A N 6
ATOM 9163 C CA . TRP A 1 22 ? -2.153 -3.122 7.060 1.00 0.00 22 TRP A CA 6
ATOM 9164 C C . TRP A 1 22 ? -2.443 -3.854 5.754 1.00 0.00 22 TRP A C 6
ATOM 9165 O O . TRP A 1 22 ? -2.872 -5.007 5.758 1.00 0.00 22 TRP A O 6
ATOM 9186 N N . ALA A 1 23 ? -2.206 -3.174 4.636 1.00 0.00 23 ALA A N 6
ATOM 9187 C CA . ALA A 1 23 ? -2.441 -3.759 3.322 1.00 0.00 23 ALA A CA 6
ATOM 9188 C C . ALA A 1 23 ? -1.359 -4.774 2.970 1.00 0.00 23 ALA A C 6
ATOM 9189 O O . ALA A 1 23 ? -1.648 -5.844 2.434 1.00 0.00 23 ALA A O 6
ATOM 9196 N N . LEU A 1 24 ? -0.112 -4.431 3.273 1.00 0.00 24 LEU A N 6
ATOM 9197 C CA . LEU A 1 24 ? 1.015 -5.312 2.987 1.00 0.00 24 LEU A CA 6
ATOM 9198 C C . LEU A 1 24 ? 0.965 -6.561 3.863 1.00 0.00 24 LEU A C 6
ATOM 9199 O O . LEU A 1 24 ? 1.403 -7.636 3.452 1.00 0.00 24 LEU A O 6
ATOM 9215 N N . ASN A 1 25 ? 0.430 -6.411 5.070 1.00 0.00 25 ASN A N 6
ATOM 9216 C CA . ASN A 1 25 ? 0.324 -7.527 6.002 1.00 0.00 25 ASN A CA 6
ATOM 9217 C C . ASN A 1 25 ? -0.796 -8.476 5.590 1.00 0.00 25 ASN A C 6
ATOM 9218 O O . ASN A 1 25 ? -0.719 -9.682 5.826 1.00 0.00 25 ASN A O 6
ATOM 9229 N N . ASP A 1 26 ? -1.836 -7.925 4.972 1.00 0.00 26 ASP A N 6
ATOM 9230 C CA . ASP A 1 26 ? -2.971 -8.724 4.527 1.00 0.00 26 ASP A CA 6
ATOM 9231 C C . ASP A 1 26 ? -2.539 -9.753 3.487 1.00 0.00 26 ASP A C 6
ATOM 9232 O O . ASP A 1 26 ? -3.128 -10.829 3.381 1.00 0.00 26 ASP A O 6
ATOM 9241 N N . LEU A 1 27 ? -1.507 -9.415 2.719 1.00 0.00 27 LEU A N 6
ATOM 9242 C CA . LEU A 1 27 ? -0.996 -10.310 1.687 1.00 0.00 27 LEU A CA 6
ATOM 9243 C C . LEU A 1 27 ? -0.561 -11.643 2.287 1.00 0.00 27 LEU A C 6
ATOM 9244 O O . LEU A 1 27 ? 0.130 -11.682 3.305 1.00 0.00 27 LEU A O 6
ATOM 9260 N N . GLU A 1 28 ? -0.969 -12.734 1.648 1.00 0.00 28 GLU A N 6
ATOM 9261 C CA . GLU A 1 28 ? -0.621 -14.070 2.118 1.00 0.00 28 GLU A CA 6
ATOM 9262 C C . GLU A 1 28 ? 0.677 -14.550 1.476 1.00 0.00 28 GLU A C 6
ATOM 9263 O O . GLU A 1 28 ? 1.252 -13.867 0.629 1.00 0.00 28 GLU A O 6
ATOM 9275 N N . GLU A 1 29 ? 1.134 -15.730 1.885 1.00 0.00 29 GLU A N 6
ATOM 9276 C CA . GLU A 1 29 ? 2.364 -16.301 1.349 1.00 0.00 29 GLU A CA 6
ATOM 9277 C C . GLU A 1 29 ? 2.218 -16.619 -0.136 1.00 0.00 29 GLU A C 6
ATOM 9278 O O . GLU A 1 29 ? 3.193 -16.587 -0.886 1.00 0.00 29 GLU A O 6
ATOM 9290 N N . ASN A 1 30 ? 0.994 -16.929 -0.553 1.00 0.00 30 ASN A N 6
ATOM 9291 C CA . ASN A 1 30 ? 0.723 -17.256 -1.948 1.00 0.00 30 ASN A CA 6
ATOM 9292 C C . ASN A 1 30 ? 0.767 -16.006 -2.823 1.00 0.00 30 ASN A C 6
ATOM 9293 O O . ASN A 1 30 ? 1.104 -16.077 -4.005 1.00 0.00 30 ASN A O 6
ATOM 9304 N N . SER A 1 31 ? 0.425 -14.864 -2.237 1.00 0.00 31 SER A N 6
ATOM 9305 C CA . SER A 1 31 ? 0.426 -13.601 -2.966 1.00 0.00 31 SER A CA 6
ATOM 9306 C C . SER A 1 31 ? 1.758 -12.876 -2.804 1.00 0.00 31 SER A C 6
ATOM 9307 O O . SER A 1 31 ? 2.297 -12.324 -3.764 1.00 0.00 31 SER A O 6
ATOM 9315 N N . PHE A 1 32 ? 2.285 -12.880 -1.584 1.00 0.00 32 PHE A N 6
ATOM 9316 C CA . PHE A 1 32 ? 3.555 -12.222 -1.297 1.00 0.00 32 PHE A CA 6
ATOM 9317 C C . PHE A 1 32 ? 4.699 -12.890 -2.051 1.00 0.00 32 PHE A C 6
ATOM 9318 O O . PHE A 1 32 ? 5.680 -12.241 -2.414 1.00 0.00 32 PHE A O 6
ATOM 9335 N N . LYS A 1 33 ? 4.568 -14.193 -2.283 1.00 0.00 33 LYS A N 6
ATOM 9336 C CA . LYS A 1 33 ? 5.592 -14.950 -2.993 1.00 0.00 33 LYS A CA 6
ATOM 9337 C C . LYS A 1 33 ? 5.747 -14.451 -4.427 1.00 0.00 33 LYS A C 6
ATOM 9338 O O . LYS A 1 33 ? 6.830 -14.527 -5.007 1.00 0.00 33 LYS A O 6
ATOM 9357 N N . THR A 1 34 ? 4.657 -13.943 -4.995 1.00 0.00 34 THR A N 6
ATOM 9358 C CA . THR A 1 34 ? 4.674 -13.434 -6.361 1.00 0.00 34 THR A CA 6
ATOM 9359 C C . THR A 1 34 ? 4.897 -11.925 -6.380 1.00 0.00 34 THR A C 6
ATOM 9360 O O . THR A 1 34 ? 5.634 -11.406 -7.218 1.00 0.00 34 THR A O 6
ATOM 9371 N N . LEU A 1 35 ? 4.255 -11.226 -5.450 1.00 0.00 35 LEU A N 6
ATOM 9372 C CA . LEU A 1 35 ? 4.381 -9.776 -5.359 1.00 0.00 35 LEU A CA 6
ATOM 9373 C C . LEU A 1 35 ? 5.811 -9.371 -5.016 1.00 0.00 35 LEU A C 6
ATOM 9374 O O . LEU A 1 35 ? 6.293 -8.328 -5.456 1.00 0.00 35 LEU A O 6
ATOM 9390 N N . LYS A 1 36 ? 6.482 -10.202 -4.226 1.00 0.00 36 LYS A N 6
ATOM 9391 C CA . LYS A 1 36 ? 7.857 -9.928 -3.821 1.00 0.00 36 LYS A CA 6
ATOM 9392 C C . LYS A 1 36 ? 8.779 -9.851 -5.033 1.00 0.00 36 LYS A C 6
ATOM 9393 O O . LYS A 1 36 ? 9.774 -9.125 -5.023 1.00 0.00 36 LYS A O 6
ATOM 9412 N N . PHE A 1 37 ? 8.446 -10.605 -6.075 1.00 0.00 37 PHE A N 6
ATOM 9413 C CA . PHE A 1 37 ? 9.248 -10.621 -7.294 1.00 0.00 37 PHE A CA 6
ATOM 9414 C C . PHE A 1 37 ? 8.856 -9.475 -8.221 1.00 0.00 37 PHE A C 6
ATOM 9415 O O . PHE A 1 37 ? 9.693 -8.937 -8.947 1.00 0.00 37 PHE A O 6
ATOM 9432 N N . HIS A 1 38 ? 7.580 -9.105 -8.192 1.00 0.00 38 HIS A N 6
ATOM 9433 C CA . HIS A 1 38 ? 7.078 -8.023 -9.031 1.00 0.00 38 HIS A CA 6
ATOM 9434 C C . HIS A 1 38 ? 7.592 -6.666 -8.554 1.00 0.00 38 HIS A C 6
ATOM 9435 O O . HIS A 1 38 ? 7.527 -5.677 -9.284 1.00 0.00 38 HIS A O 6
ATOM 9449 N N . LEU A 1 39 ? 8.100 -6.621 -7.325 1.00 0.00 39 LEU A N 6
ATOM 9450 C CA . LEU A 1 39 ? 8.620 -5.381 -6.756 1.00 0.00 39 LEU A CA 6
ATOM 9451 C C . LEU A 1 39 ? 9.710 -4.784 -7.643 1.00 0.00 39 LEU A C 6
ATOM 9452 O O . LEU A 1 39 ? 9.783 -3.568 -7.819 1.00 0.00 39 LEU A O 6
ATOM 9468 N N . ARG A 1 40 ? 10.555 -5.646 -8.199 1.00 0.00 40 ARG A N 6
ATOM 9469 C CA . ARG A 1 40 ? 11.641 -5.202 -9.065 1.00 0.00 40 ARG A CA 6
ATOM 9470 C C . ARG A 1 40 ? 11.105 -4.426 -10.265 1.00 0.00 40 ARG A C 6
ATOM 9471 O O . ARG A 1 40 ? 11.783 -3.553 -10.805 1.00 0.00 40 ARG A O 6
ATOM 9492 N N . ASP A 1 41 ? 9.883 -4.751 -10.678 1.00 0.00 41 ASP A N 6
ATOM 9493 C CA . ASP A 1 41 ? 9.259 -4.084 -11.814 1.00 0.00 41 ASP A CA 6
ATOM 9494 C C . ASP A 1 41 ? 8.805 -2.677 -11.439 1.00 0.00 41 ASP A C 6
ATOM 9495 O O . ASP A 1 41 ? 9.253 -1.692 -12.027 1.00 0.00 41 ASP A O 6
ATOM 9504 N N . VAL A 1 42 ? 7.913 -2.589 -10.458 1.00 0.00 42 VAL A N 6
ATOM 9505 C CA . VAL A 1 42 ? 7.398 -1.302 -10.006 1.00 0.00 42 VAL A CA 6
ATOM 9506 C C . VAL A 1 42 ? 8.519 -0.414 -9.476 1.00 0.00 42 VAL A C 6
ATOM 9507 O O . VAL A 1 42 ? 8.528 0.795 -9.709 1.00 0.00 42 VAL A O 6
ATOM 9520 N N . THR A 1 43 ? 9.462 -1.019 -8.761 1.00 0.00 43 THR A N 6
ATOM 9521 C CA . THR A 1 43 ? 10.587 -0.280 -8.198 1.00 0.00 43 THR A CA 6
ATOM 9522 C C . THR A 1 43 ? 11.911 -0.807 -8.741 1.00 0.00 43 THR A C 6
ATOM 9523 O O . THR A 1 43 ? 12.101 -2.016 -8.877 1.00 0.00 43 THR A O 6
ATOM 9534 N N . GLN A 1 44 ? 12.825 0.108 -9.047 1.00 0.00 44 GLN A N 6
ATOM 9535 C CA . GLN A 1 44 ? 14.133 -0.264 -9.575 1.00 0.00 44 GLN A CA 6
ATOM 9536 C C . GLN A 1 44 ? 15.229 0.618 -8.985 1.00 0.00 44 GLN A C 6
ATOM 9537 O O . GLN A 1 44 ? 16.235 0.895 -9.637 1.00 0.00 44 GLN A O 6
ATOM 9551 N N . PHE A 1 45 ? 15.027 1.056 -7.746 1.00 0.00 45 PHE A N 6
ATOM 9552 C CA . PHE A 1 45 ? 15.998 1.907 -7.070 1.00 0.00 45 PHE A CA 6
ATOM 9553 C C . PHE A 1 45 ? 17.278 1.136 -6.763 1.00 0.00 45 PHE A C 6
ATOM 9554 O O . PHE A 1 45 ? 18.337 1.425 -7.320 1.00 0.00 45 PHE A O 6
ATOM 9571 N N . HIS A 1 46 ? 17.173 0.153 -5.874 1.00 0.00 46 HIS A N 6
ATOM 9572 C CA . HIS A 1 46 ? 18.323 -0.660 -5.496 1.00 0.00 46 HIS A CA 6
ATOM 9573 C C . HIS A 1 46 ? 17.881 -2.039 -5.018 1.00 0.00 46 HIS A C 6
ATOM 9574 O O . HIS A 1 46 ? 18.526 -2.648 -4.165 1.00 0.00 46 HIS A O 6
ATOM 9588 N N . LEU A 1 47 ? 16.778 -2.528 -5.575 1.00 0.00 47 LEU A N 6
ATOM 9589 C CA . LEU A 1 47 ? 16.249 -3.836 -5.207 1.00 0.00 47 LEU A CA 6
ATOM 9590 C C . LEU A 1 47 ? 16.441 -4.839 -6.340 1.00 0.00 47 LEU A C 6
ATOM 9591 O O . LEU A 1 47 ? 15.760 -4.771 -7.363 1.00 0.00 47 LEU A O 6
ATOM 9607 N N . ALA A 1 48 ? 17.373 -5.768 -6.149 1.00 0.00 48 ALA A N 6
ATOM 9608 C CA . ALA A 1 48 ? 17.654 -6.785 -7.155 1.00 0.00 48 ALA A CA 6
ATOM 9609 C C . ALA A 1 48 ? 18.016 -8.114 -6.504 1.00 0.00 48 ALA A C 6
ATOM 9610 O O . ALA A 1 48 ? 17.457 -9.157 -6.844 1.00 0.00 48 ALA A O 6
ATOM 9617 N N . ARG A 1 49 ? 18.955 -8.071 -5.563 1.00 0.00 49 ARG A N 6
ATOM 9618 C CA . ARG A 1 49 ? 19.391 -9.273 -4.863 1.00 0.00 49 ARG A CA 6
ATOM 9619 C C . ARG A 1 49 ? 19.913 -8.934 -3.471 1.00 0.00 49 ARG A C 6
ATOM 9620 O O . ARG A 1 49 ? 20.871 -8.174 -3.324 1.00 0.00 49 ARG A O 6
ATOM 9641 N N . GLY A 1 50 ? 19.276 -9.500 -2.452 1.00 0.00 50 GLY A N 6
ATOM 9642 C CA . GLY A 1 50 ? 19.690 -9.246 -1.084 1.00 0.00 50 GLY A CA 6
ATOM 9643 C C . GLY A 1 50 ? 18.876 -8.149 -0.425 1.00 0.00 50 GLY A C 6
ATOM 9644 O O . GLY A 1 50 ? 18.688 -8.152 0.791 1.00 0.00 50 GLY A O 6
ATOM 9648 N N . GLU A 1 51 ? 18.395 -7.207 -1.230 1.00 0.00 51 GLU A N 6
ATOM 9649 C CA . GLU A 1 51 ? 17.599 -6.098 -0.717 1.00 0.00 51 GLU A CA 6
ATOM 9650 C C . GLU A 1 51 ? 16.110 -6.346 -0.941 1.00 0.00 51 GLU A C 6
ATOM 9651 O O . GLU A 1 51 ? 15.272 -5.899 -0.157 1.00 0.00 51 GLU A O 6
ATOM 9663 N N . LEU A 1 52 ? 15.788 -7.061 -2.014 1.00 0.00 52 LEU A N 6
ATOM 9664 C CA . LEU A 1 52 ? 14.399 -7.367 -2.339 1.00 0.00 52 LEU A CA 6
ATOM 9665 C C . LEU A 1 52 ? 13.931 -8.621 -1.608 1.00 0.00 52 LEU A C 6
ATOM 9666 O O . LEU A 1 52 ? 12.781 -8.707 -1.178 1.00 0.00 52 LEU A O 6
ATOM 9682 N N . GLU A 1 53 ? 14.827 -9.592 -1.474 1.00 0.00 53 GLU A N 6
ATOM 9683 C CA . GLU A 1 53 ? 14.505 -10.843 -0.797 1.00 0.00 53 GLU A CA 6
ATOM 9684 C C . GLU A 1 53 ? 14.438 -10.644 0.714 1.00 0.00 53 GLU A C 6
ATOM 9685 O O . GLU A 1 53 ? 13.513 -11.117 1.374 1.00 0.00 53 GLU A O 6
ATOM 9697 N N . SER A 1 54 ? 15.427 -9.941 1.257 1.00 0.00 54 SER A N 6
ATOM 9698 C CA . SER A 1 54 ? 15.482 -9.679 2.691 1.00 0.00 54 SER A CA 6
ATOM 9699 C C . SER A 1 54 ? 14.277 -8.859 3.144 1.00 0.00 54 SER A C 6
ATOM 9700 O O . SER A 1 54 ? 13.846 -8.957 4.292 1.00 0.00 54 SER A O 6
ATOM 9708 N N . LEU A 1 55 ? 13.740 -8.053 2.235 1.00 0.00 55 LEU A N 6
ATOM 9709 C CA . LEU A 1 55 ? 12.586 -7.215 2.542 1.00 0.00 55 LEU A CA 6
ATOM 9710 C C . LEU A 1 55 ? 11.398 -8.062 2.989 1.00 0.00 55 LEU A C 6
ATOM 9711 O O . LEU A 1 55 ? 10.981 -8.983 2.288 1.00 0.00 55 LEU A O 6
ATOM 9727 N N . SER A 1 56 ? 10.859 -7.743 4.160 1.00 0.00 56 SER A N 6
ATOM 9728 C CA . SER A 1 56 ? 9.718 -8.472 4.702 1.00 0.00 56 SER A CA 6
ATOM 9729 C C . SER A 1 56 ? 8.437 -7.655 4.566 1.00 0.00 56 SER A C 6
ATOM 9730 O O . SER A 1 56 ? 8.418 -6.618 3.905 1.00 0.00 56 SER A O 6
ATOM 9738 N N . GLN A 1 57 ? 7.367 -8.131 5.196 1.00 0.00 57 GLN A N 6
ATOM 9739 C CA . GLN A 1 57 ? 6.081 -7.444 5.144 1.00 0.00 57 GLN A CA 6
ATOM 9740 C C . GLN A 1 57 ? 6.169 -6.069 5.798 1.00 0.00 57 GLN A C 6
ATOM 9741 O O . GLN A 1 57 ? 6.017 -5.044 5.132 1.00 0.00 57 GLN A O 6
ATOM 9755 N N . VAL A 1 58 ? 6.413 -6.054 7.104 1.00 0.00 58 VAL A N 6
ATOM 9756 C CA . VAL A 1 58 ? 6.518 -4.803 7.847 1.00 0.00 58 VAL A CA 6
ATOM 9757 C C . VAL A 1 58 ? 7.745 -4.006 7.416 1.00 0.00 58 VAL A C 6
ATOM 9758 O O . VAL A 1 58 ? 7.743 -2.775 7.456 1.00 0.00 58 VAL A O 6
ATOM 9771 N N . ASP A 1 59 ? 8.792 -4.714 7.005 1.00 0.00 59 ASP A N 6
ATOM 9772 C CA . ASP A 1 59 ? 10.026 -4.071 6.567 1.00 0.00 59 ASP A CA 6
ATOM 9773 C C . ASP A 1 59 ? 9.836 -3.390 5.215 1.00 0.00 59 ASP A C 6
ATOM 9774 O O . ASP A 1 59 ? 10.439 -2.351 4.944 1.00 0.00 59 ASP A O 6
ATOM 9783 N N . LEU A 1 60 ? 8.996 -3.980 4.372 1.00 0.00 60 LEU A N 6
ATOM 9784 C CA . LEU A 1 60 ? 8.730 -3.430 3.048 1.00 0.00 60 LEU A CA 6
ATOM 9785 C C . LEU A 1 60 ? 7.984 -2.103 3.148 1.00 0.00 60 LEU A C 6
ATOM 9786 O O . LEU A 1 60 ? 8.395 -1.102 2.559 1.00 0.00 60 LEU A O 6
ATOM 9802 N N . ALA A 1 61 ? 6.885 -2.101 3.896 1.00 0.00 61 ALA A N 6
ATOM 9803 C CA . ALA A 1 61 ? 6.080 -0.896 4.072 1.00 0.00 61 ALA A CA 6
ATOM 9804 C C . ALA A 1 61 ? 6.925 0.265 4.584 1.00 0.00 61 ALA A C 6
ATOM 9805 O O . ALA A 1 61 ? 6.813 1.390 4.097 1.00 0.00 61 ALA A O 6
ATOM 9812 N N . SER A 1 62 ? 7.773 -0.015 5.569 1.00 0.00 62 SER A N 6
ATOM 9813 C CA . SER A 1 62 ? 8.638 1.007 6.146 1.00 0.00 62 SER A CA 6
ATOM 9814 C C . SER A 1 62 ? 9.696 1.456 5.143 1.00 0.00 62 SER A C 6
ATOM 9815 O O . SER A 1 62 ? 10.151 2.600 5.175 1.00 0.00 62 SER A O 6
ATOM 9823 N N . LYS A 1 63 ? 10.084 0.548 4.252 1.00 0.00 63 LYS A N 6
ATOM 9824 C CA . LYS A 1 63 ? 11.089 0.851 3.239 1.00 0.00 63 LYS A CA 6
ATOM 9825 C C . LYS A 1 63 ? 10.529 1.793 2.178 1.00 0.00 63 LYS A C 6
ATOM 9826 O O . LYS A 1 63 ? 11.198 2.738 1.758 1.00 0.00 63 LYS A O 6
ATOM 9845 N N . LEU A 1 64 ? 9.299 1.528 1.748 1.00 0.00 64 LEU A N 6
ATOM 9846 C CA . LEU A 1 64 ? 8.651 2.353 0.734 1.00 0.00 64 LEU A CA 6
ATOM 9847 C C . LEU A 1 64 ? 8.529 3.800 1.203 1.00 0.00 64 LEU A C 6
ATOM 9848 O O . LEU A 1 64 ? 8.588 4.730 0.400 1.00 0.00 64 LEU A O 6
ATOM 9864 N N . ILE A 1 65 ? 8.358 3.980 2.508 1.00 0.00 65 ILE A N 6
ATOM 9865 C CA . ILE A 1 65 ? 8.228 5.312 3.085 1.00 0.00 65 ILE A CA 6
ATOM 9866 C C . ILE A 1 65 ? 9.594 5.945 3.326 1.00 0.00 65 ILE A C 6
ATOM 9867 O O . ILE A 1 65 ? 9.759 7.158 3.196 1.00 0.00 65 ILE A O 6
ATOM 9883 N N . SER A 1 66 ? 10.570 5.115 3.681 1.00 0.00 66 SER A N 6
ATOM 9884 C CA . SER A 1 66 ? 11.922 5.594 3.941 1.00 0.00 66 SER A CA 6
ATOM 9885 C C . SER A 1 66 ? 12.661 5.883 2.639 1.00 0.00 66 SER A C 6
ATOM 9886 O O . SER A 1 66 ? 13.514 6.768 2.579 1.00 0.00 66 SER A O 6
ATOM 9894 N N . MET A 1 67 ? 12.329 5.128 1.596 1.00 0.00 67 MET A N 6
ATOM 9895 C CA . MET A 1 67 ? 12.963 5.302 0.294 1.00 0.00 67 MET A CA 6
ATOM 9896 C C . MET A 1 67 ? 12.317 6.450 -0.477 1.00 0.00 67 MET A C 6
ATOM 9897 O O . MET A 1 67 ? 13.001 7.362 -0.940 1.00 0.00 67 MET A O 6
ATOM 9911 N N . TYR A 1 68 ? 10.996 6.396 -0.611 1.00 0.00 68 TYR A N 6
ATOM 9912 C CA . TYR A 1 68 ? 10.257 7.432 -1.326 1.00 0.00 68 TYR A CA 6
ATOM 9913 C C . TYR A 1 68 ? 9.475 8.310 -0.357 1.00 0.00 68 TYR A C 6
ATOM 9914 O O . TYR A 1 68 ? 9.772 9.494 -0.198 1.00 0.00 68 TYR A O 6
ATOM 9932 N N . GLY A 1 69 ? 8.472 7.724 0.289 1.00 0.00 69 GLY A N 6
ATOM 9933 C CA . GLY A 1 69 ? 7.663 8.467 1.234 1.00 0.00 69 GLY A CA 6
ATOM 9934 C C . GLY A 1 69 ? 6.318 7.816 1.486 1.00 0.00 69 GLY A C 6
ATOM 9935 O O . GLY A 1 69 ? 5.902 6.927 0.742 1.00 0.00 69 GLY A O 6
ATOM 9939 N N . ALA A 1 70 ? 5.635 8.258 2.537 1.00 0.00 70 ALA A N 6
ATOM 9940 C CA . ALA A 1 70 ? 4.329 7.712 2.886 1.00 0.00 70 ALA A CA 6
ATOM 9941 C C . ALA A 1 70 ? 3.325 7.918 1.755 1.00 0.00 70 ALA A C 6
ATOM 9942 O O . ALA A 1 70 ? 2.394 7.131 1.588 1.00 0.00 70 ALA A O 6
ATOM 9949 N N . GLN A 1 71 ? 3.520 8.982 0.982 1.00 0.00 71 GLN A N 6
ATOM 9950 C CA . GLN A 1 71 ? 2.631 9.292 -0.130 1.00 0.00 71 GLN A CA 6
ATOM 9951 C C . GLN A 1 71 ? 2.886 8.361 -1.312 1.00 0.00 71 GLN A C 6
ATOM 9952 O O . GLN A 1 71 ? 1.956 7.779 -1.869 1.00 0.00 71 GLN A O 6
ATOM 9966 N N . GLU A 1 72 ? 4.153 8.227 -1.691 1.00 0.00 72 GLU A N 6
ATOM 9967 C CA . GLU A 1 72 ? 4.531 7.370 -2.809 1.00 0.00 72 GLU A CA 6
ATOM 9968 C C . GLU A 1 72 ? 4.473 5.896 -2.416 1.00 0.00 72 GLU A C 6
ATOM 9969 O O . GLU A 1 72 ? 4.250 5.028 -3.261 1.00 0.00 72 GLU A O 6
ATOM 9981 N N . ALA A 1 73 ? 4.677 5.618 -1.132 1.00 0.00 73 ALA A N 6
ATOM 9982 C CA . ALA A 1 73 ? 4.650 4.248 -0.630 1.00 0.00 73 ALA A CA 6
ATOM 9983 C C . ALA A 1 73 ? 3.344 3.548 -0.998 1.00 0.00 73 ALA A C 6
ATOM 9984 O O . ALA A 1 73 ? 3.308 2.328 -1.156 1.00 0.00 73 ALA A O 6
ATOM 9991 N N . VAL A 1 74 ? 2.276 4.326 -1.133 1.00 0.00 74 VAL A N 6
ATOM 9992 C CA . VAL A 1 74 ? 0.971 3.779 -1.481 1.00 0.00 74 VAL A CA 6
ATOM 9993 C C . VAL A 1 74 ? 0.796 3.690 -2.995 1.00 0.00 74 VAL A C 6
ATOM 9994 O O . VAL A 1 74 ? 0.062 2.839 -3.495 1.00 0.00 74 VAL A O 6
ATOM 10007 N N . ARG A 1 75 ? 1.475 4.575 -3.718 1.00 0.00 75 ARG A N 6
ATOM 10008 C CA . ARG A 1 75 ? 1.393 4.597 -5.174 1.00 0.00 75 ARG A CA 6
ATOM 10009 C C . ARG A 1 75 ? 2.139 3.411 -5.779 1.00 0.00 75 ARG A C 6
ATOM 10010 O O . ARG A 1 75 ? 1.767 2.905 -6.837 1.00 0.00 75 ARG A O 6
ATOM 10031 N N . VAL A 1 76 ? 3.196 2.975 -5.100 1.00 0.00 76 VAL A N 6
ATOM 10032 C CA . VAL A 1 76 ? 3.997 1.850 -5.572 1.00 0.00 76 VAL A CA 6
ATOM 10033 C C . VAL A 1 76 ? 3.209 0.546 -5.508 1.00 0.00 76 VAL A C 6
ATOM 10034 O O . VAL A 1 76 ? 3.051 -0.145 -6.514 1.00 0.00 76 VAL A O 6
ATOM 10047 N N . VAL A 1 77 ? 2.720 0.214 -4.318 1.00 0.00 77 VAL A N 6
ATOM 10048 C CA . VAL A 1 77 ? 1.951 -1.010 -4.121 1.00 0.00 77 VAL A CA 6
ATOM 10049 C C . VAL A 1 77 ? 0.720 -1.041 -5.022 1.00 0.00 77 VAL A C 6
ATOM 10050 O O . VAL A 1 77 ? 0.413 -2.063 -5.635 1.00 0.00 77 VAL A O 6
ATOM 10063 N N . SER A 1 78 ? 0.018 0.085 -5.096 1.00 0.00 78 SER A N 6
ATOM 10064 C CA . SER A 1 78 ? -1.180 0.186 -5.922 1.00 0.00 78 SER A CA 6
ATOM 10065 C C . SER A 1 78 ? -0.863 -0.108 -7.385 1.00 0.00 78 SER A C 6
ATOM 10066 O O . SER A 1 78 ? -1.709 -0.613 -8.124 1.00 0.00 78 SER A O 6
ATOM 10074 N N . ARG A 1 79 ? 0.360 0.210 -7.797 1.00 0.00 79 ARG A N 6
ATOM 10075 C CA . ARG A 1 79 ? 0.786 -0.020 -9.173 1.00 0.00 79 ARG A CA 6
ATOM 10076 C C . ARG A 1 79 ? 1.075 -1.499 -9.415 1.00 0.00 79 ARG A C 6
ATOM 10077 O O . ARG A 1 79 ? 0.900 -2.002 -10.526 1.00 0.00 79 ARG A O 6
ATOM 10098 N N . SER A 1 80 ? 1.519 -2.190 -8.371 1.00 0.00 80 SER A N 6
ATOM 10099 C CA . SER A 1 80 ? 1.832 -3.611 -8.472 1.00 0.00 80 SER A CA 6
ATOM 10100 C C . SER A 1 80 ? 0.562 -4.454 -8.429 1.00 0.00 80 SER A C 6
ATOM 10101 O O . SER A 1 80 ? 0.495 -5.524 -9.034 1.00 0.00 80 SER A O 6
ATOM 10109 N N . LEU A 1 81 ? -0.443 -3.967 -7.707 1.00 0.00 81 LEU A N 6
ATOM 10110 C CA . LEU A 1 81 ? -1.710 -4.677 -7.584 1.00 0.00 81 LEU A CA 6
ATOM 10111 C C . LEU A 1 81 ? -2.383 -4.832 -8.945 1.00 0.00 81 LEU A C 6
ATOM 10112 O O . LEU A 1 81 ? -3.086 -5.812 -9.193 1.00 0.00 81 LEU A O 6
ATOM 10128 N N . LEU A 1 82 ? -2.163 -3.860 -9.824 1.00 0.00 82 LEU A N 6
ATOM 10129 C CA . LEU A 1 82 ? -2.749 -3.889 -11.158 1.00 0.00 82 LEU A CA 6
ATOM 10130 C C . LEU A 1 82 ? -2.272 -5.110 -11.938 1.00 0.00 82 LEU A C 6
ATOM 10131 O O . LEU A 1 82 ? -3.027 -5.702 -12.707 1.00 0.00 82 LEU A O 6
ATOM 10147 N N . ALA A 1 83 ? -1.012 -5.482 -11.733 1.00 0.00 83 ALA A N 6
ATOM 10148 C CA . ALA A 1 83 ? -0.433 -6.632 -12.416 1.00 0.00 83 ALA A CA 6
ATOM 10149 C C . ALA A 1 83 ? -0.979 -7.938 -11.851 1.00 0.00 83 ALA A C 6
ATOM 10150 O O . ALA A 1 83 ? -1.143 -8.920 -12.574 1.00 0.00 83 ALA A O 6
ATOM 10157 N N . MET A 1 84 ? -1.259 -7.943 -10.551 1.00 0.00 84 MET A N 6
ATOM 10158 C CA . MET A 1 84 ? -1.787 -9.129 -9.886 1.00 0.00 84 MET A CA 6
ATOM 10159 C C . MET A 1 84 ? -3.312 -9.189 -9.979 1.00 0.00 84 MET A C 6
ATOM 10160 O O . MET A 1 84 ? -3.935 -10.122 -9.473 1.00 0.00 84 MET A O 6
ATOM 10174 N N . ASN A 1 85 ? -3.911 -8.191 -10.627 1.00 0.00 85 ASN A N 6
ATOM 10175 C CA . ASN A 1 85 ? -5.362 -8.141 -10.779 1.00 0.00 85 ASN A CA 6
ATOM 10176 C C . ASN A 1 85 ? -6.045 -8.039 -9.419 1.00 0.00 85 ASN A C 6
ATOM 10177 O O . ASN A 1 85 ? -6.549 -9.029 -8.888 1.00 0.00 85 ASN A O 6
ATOM 10188 N N . LEU A 1 86 ? -6.057 -6.834 -8.859 1.00 0.00 86 LEU A N 6
ATOM 10189 C CA . LEU A 1 86 ? -6.677 -6.600 -7.560 1.00 0.00 86 LEU A CA 6
ATOM 10190 C C . LEU A 1 86 ? -7.279 -5.200 -7.491 1.00 0.00 86 LEU A C 6
ATOM 10191 O O . LEU A 1 86 ? -6.605 -4.209 -7.768 1.00 0.00 86 LEU A O 6
ATOM 10207 N N . MET A 1 87 ? -8.553 -5.126 -7.119 1.00 0.00 87 MET A N 6
ATOM 10208 C CA . MET A 1 87 ? -9.247 -3.847 -7.015 1.00 0.00 87 MET A CA 6
ATOM 10209 C C . MET A 1 87 ? -9.567 -3.517 -5.560 1.00 0.00 87 MET A C 6
ATOM 10210 O O . MET A 1 87 ? -9.618 -2.349 -5.176 1.00 0.00 87 MET A O 6
ATOM 10224 N N . GLU A 1 88 ? -9.785 -4.552 -4.756 1.00 0.00 88 GLU A N 6
ATOM 10225 C CA . GLU A 1 88 ? -10.102 -4.371 -3.344 1.00 0.00 88 GLU A CA 6
ATOM 10226 C C . GLU A 1 88 ? -8.987 -3.618 -2.625 1.00 0.00 88 GLU A C 6
ATOM 10227 O O . GLU A 1 88 ? -9.240 -2.653 -1.905 1.00 0.00 88 GLU A O 6
ATOM 10239 N N . LEU A 1 89 ? -7.752 -4.068 -2.823 1.00 0.00 89 LEU A N 6
ATOM 10240 C CA . LEU A 1 89 ? -6.599 -3.437 -2.192 1.00 0.00 89 LEU A CA 6
ATOM 10241 C C . LEU A 1 89 ? -6.332 -2.060 -2.793 1.00 0.00 89 LEU A C 6
ATOM 10242 O O . LEU A 1 89 ? -5.907 -1.140 -2.096 1.00 0.00 89 LEU A O 6
ATOM 10258 N N . VAL A 1 90 ? -6.586 -1.927 -4.091 1.00 0.00 90 VAL A N 6
ATOM 10259 C CA . VAL A 1 90 ? -6.374 -0.662 -4.785 1.00 0.00 90 VAL A CA 6
ATOM 10260 C C . VAL A 1 90 ? -7.453 0.353 -4.424 1.00 0.00 90 VAL A C 6
ATOM 10261 O O . VAL A 1 90 ? -7.218 1.561 -4.457 1.00 0.00 90 VAL A O 6
ATOM 10274 N N . ASP A 1 91 ? -8.638 -0.143 -4.080 1.00 0.00 91 ASP A N 6
ATOM 10275 C CA . ASP A 1 91 ? -9.751 0.724 -3.713 1.00 0.00 91 ASP A CA 6
ATOM 10276 C C . ASP A 1 91 ? -9.478 1.426 -2.387 1.00 0.00 91 ASP A C 6
ATOM 10277 O O . ASP A 1 91 ? -9.879 2.573 -2.186 1.00 0.00 91 ASP A O 6
ATOM 10286 N N . TYR A 1 92 ? -8.793 0.731 -1.485 1.00 0.00 92 TYR A N 6
ATOM 10287 C CA . TYR A 1 92 ? -8.466 1.290 -0.178 1.00 0.00 92 TYR A CA 6
ATOM 10288 C C . TYR A 1 92 ? -7.219 2.165 -0.258 1.00 0.00 92 TYR A C 6
ATOM 10289 O O . TYR A 1 92 ? -7.076 3.128 0.496 1.00 0.00 92 TYR A O 6
ATOM 10307 N N . LEU A 1 93 ? -6.321 1.825 -1.176 1.00 0.00 93 LEU A N 6
ATOM 10308 C CA . LEU A 1 93 ? -5.087 2.581 -1.355 1.00 0.00 93 LEU A CA 6
ATOM 10309 C C . LEU A 1 93 ? -5.308 3.774 -2.279 1.00 0.00 93 LEU A C 6
ATOM 10310 O O . LEU A 1 93 ? -4.629 4.796 -2.164 1.00 0.00 93 LEU A O 6
ATOM 10326 N N . ASN A 1 94 ? -6.260 3.638 -3.197 1.00 0.00 94 ASN A N 6
ATOM 10327 C CA . ASN A 1 94 ? -6.570 4.706 -4.142 1.00 0.00 94 ASN A CA 6
ATOM 10328 C C . ASN A 1 94 ? -6.963 5.986 -3.411 1.00 0.00 94 ASN A C 6
ATOM 10329 O O . ASN A 1 94 ? -6.422 7.059 -3.683 1.00 0.00 94 ASN A O 6
ATOM 10340 N N . GLN A 1 95 ? -7.906 5.868 -2.482 1.00 0.00 95 GLN A N 6
ATOM 10341 C CA . GLN A 1 95 ? -8.369 7.016 -1.713 1.00 0.00 95 GLN A CA 6
ATOM 10342 C C . GLN A 1 95 ? -7.257 7.557 -0.821 1.00 0.00 95 GLN A C 6
ATOM 10343 O O . GLN A 1 95 ? -7.178 8.759 -0.569 1.00 0.00 95 GLN A O 6
ATOM 10357 N N . VAL A 1 96 ? -6.399 6.661 -0.344 1.00 0.00 96 VAL A N 6
ATOM 10358 C CA . VAL A 1 96 ? -5.291 7.048 0.520 1.00 0.00 96 VAL A CA 6
ATOM 10359 C C . VAL A 1 96 ? -4.100 7.535 -0.299 1.00 0.00 96 VAL A C 6
ATOM 10360 O O . VAL A 1 96 ? -3.310 6.735 -0.799 1.00 0.00 96 VAL A O 6
ATOM 10373 N N . CYS A 1 97 ? -3.978 8.852 -0.432 1.00 0.00 97 CYS A N 6
ATOM 10374 C CA . CYS A 1 97 ? -2.884 9.445 -1.189 1.00 0.00 97 CYS A CA 6
ATOM 10375 C C . CYS A 1 97 ? -2.873 10.963 -1.031 1.00 0.00 97 CYS A C 6
ATOM 10376 O O . CYS A 1 97 ? -3.523 11.681 -1.791 1.00 0.00 97 CYS A O 6
ATOM 10384 N N . LEU A 1 98 ? -2.129 11.443 -0.040 1.00 0.00 98 LEU A N 6
ATOM 10385 C CA . LEU A 1 98 ? -2.034 12.876 0.217 1.00 0.00 98 LEU A CA 6
ATOM 10386 C C . LEU A 1 98 ? -1.198 13.568 -0.855 1.00 0.00 98 LEU A C 6
ATOM 10387 O O . LEU A 1 98 ? -0.072 13.995 -0.600 1.00 0.00 98 LEU A O 6
ATOM 10403 N N . ASN A 1 99 ? -1.757 13.675 -2.056 1.00 0.00 99 ASN A N 6
ATOM 10404 C CA . ASN A 1 99 ? -1.064 14.314 -3.168 1.00 0.00 99 ASN A CA 6
ATOM 10405 C C . ASN A 1 99 ? -2.054 14.995 -4.107 1.00 0.00 99 ASN A C 6
ATOM 10406 O O . ASN A 1 99 ? -1.849 15.031 -5.320 1.00 0.00 99 ASN A O 6
ATOM 10417 N N . ASP A 1 100 ? -3.127 15.532 -3.539 1.00 0.00 100 ASP A N 6
ATOM 10418 C CA . ASP A 1 100 ? -4.151 16.211 -4.325 1.00 0.00 100 ASP A CA 6
ATOM 10419 C C . ASP A 1 100 ? -4.488 17.570 -3.720 1.00 0.00 100 ASP A C 6
ATOM 10420 O O . ASP A 1 100 ? -4.374 17.769 -2.512 1.00 0.00 100 ASP A O 6
ATOM 10429 N N . TYR A 1 101 ? -4.907 18.503 -4.570 1.00 0.00 101 TYR A N 6
ATOM 10430 C CA . TYR A 1 101 ? -5.263 19.844 -4.120 1.00 0.00 101 TYR A CA 6
ATOM 10431 C C . TYR A 1 101 ? -4.065 20.537 -3.478 1.00 0.00 101 TYR A C 6
ATOM 10432 O O . TYR A 1 101 ? -3.600 20.135 -2.412 1.00 0.00 101 TYR A O 6
ATOM 10450 N N . ARG A 1 102 ? -3.569 21.581 -4.136 1.00 0.00 102 ARG A N 6
ATOM 10451 C CA . ARG A 1 102 ? -2.425 22.330 -3.630 1.00 0.00 102 ARG A CA 6
ATOM 10452 C C . ARG A 1 102 ? -2.664 23.833 -3.748 1.00 0.00 102 ARG A C 6
ATOM 10453 O O . ARG A 1 102 ? -1.755 24.591 -4.088 1.00 0.00 102 ARG A O 6
ATOM 10474 N N . GLU A 1 103 ? -3.891 24.256 -3.463 1.00 0.00 103 GLU A N 6
ATOM 10475 C CA . GLU A 1 103 ? -4.250 25.667 -3.536 1.00 0.00 103 GLU A CA 6
ATOM 10476 C C . GLU A 1 103 ? -5.595 25.920 -2.863 1.00 0.00 103 GLU A C 6
ATOM 10477 O O . GLU A 1 103 ? -6.644 25.542 -3.386 1.00 0.00 103 GLU A O 6
ATOM 10489 N N . ILE A 1 104 ? -5.558 26.562 -1.699 1.00 0.00 104 ILE A N 6
ATOM 10490 C CA . ILE A 1 104 ? -6.774 26.865 -0.954 1.00 0.00 104 ILE A CA 6
ATOM 10491 C C . ILE A 1 104 ? -7.077 28.359 -0.966 1.00 0.00 104 ILE A C 6
ATOM 10492 O O . ILE A 1 104 ? -8.218 28.774 -0.762 1.00 0.00 104 ILE A O 6
ATOM 10508 N N . TYR A 1 105 ? -6.050 29.165 -1.207 1.00 0.00 105 TYR A N 6
ATOM 10509 C CA . TYR A 1 105 ? -6.208 30.615 -1.245 1.00 0.00 105 TYR A CA 6
ATOM 10510 C C . TYR A 1 105 ? -4.980 31.280 -1.859 1.00 0.00 105 TYR A C 6
ATOM 10511 O O . TYR A 1 105 ? -4.616 32.395 -1.486 1.00 0.00 105 TYR A O 6
ATOM 10529 N N . ARG A 1 106 ? -4.347 30.590 -2.803 1.00 0.00 106 ARG A N 6
ATOM 10530 C CA . ARG A 1 106 ? -3.161 31.116 -3.468 1.00 0.00 106 ARG A CA 6
ATOM 10531 C C . ARG A 1 106 ? -2.067 31.442 -2.455 1.00 0.00 106 ARG A C 6
ATOM 10532 O O . ARG A 1 106 ? -1.898 32.594 -2.058 1.00 0.00 106 ARG A O 6
ATOM 10553 N N . GLU A 1 107 ? -1.329 30.417 -2.041 1.00 0.00 107 GLU A N 6
ATOM 10554 C CA . GLU A 1 107 ? -0.252 30.594 -1.073 1.00 0.00 107 GLU A CA 6
ATOM 10555 C C . GLU A 1 107 ? 0.562 29.313 -0.923 1.00 0.00 107 GLU A C 6
ATOM 10556 O O . GLU A 1 107 ? 1.790 29.353 -0.838 1.00 0.00 107 GLU A O 6
ATOM 10568 N N . HIS A 1 108 ? -0.128 28.177 -0.892 1.00 0.00 108 HIS A N 6
ATOM 10569 C CA . HIS A 1 108 ? 0.530 26.883 -0.753 1.00 0.00 108 HIS A CA 6
ATOM 10570 C C . HIS A 1 108 ? 1.576 26.682 -1.845 1.00 0.00 108 HIS A C 6
ATOM 10571 O O . HIS A 1 108 ? 1.240 26.475 -3.011 1.00 0.00 108 HIS A O 6
ATOM 10585 N N . VAL A 1 109 ? 2.847 26.744 -1.459 1.00 0.00 109 VAL A N 6
ATOM 10586 C CA . VAL A 1 109 ? 3.942 26.569 -2.404 1.00 0.00 109 VAL A CA 6
ATOM 10587 C C . VAL A 1 109 ? 4.100 25.104 -2.796 1.00 0.00 109 VAL A C 6
ATOM 10588 O O . VAL A 1 109 ? 4.501 24.790 -3.916 1.00 0.00 109 VAL A O 6
ATOM 10601 N N . SER A 1 110 ? 3.781 24.210 -1.865 1.00 0.00 110 SER A N 6
ATOM 10602 C CA . SER A 1 110 ? 3.888 22.777 -2.114 1.00 0.00 110 SER A CA 6
ATOM 10603 C C . SER A 1 110 ? 5.324 22.389 -2.449 1.00 0.00 110 SER A C 6
ATOM 10604 O O . SER A 1 110 ? 5.820 22.683 -3.537 1.00 0.00 110 SER A O 6
ATOM 10612 N N . GLY A 1 111 ? 5.989 21.728 -1.506 1.00 0.00 111 GLY A N 6
ATOM 10613 C CA . GLY A 1 111 ? 7.362 21.311 -1.720 1.00 0.00 111 GLY A CA 6
ATOM 10614 C C . GLY A 1 111 ? 8.327 21.973 -0.753 1.00 0.00 111 GLY A C 6
ATOM 10615 O O . GLY A 1 111 ? 7.957 22.280 0.381 1.00 0.00 111 GLY A O 6
ATOM 10619 N N . PRO A 1 112 ? 9.581 22.210 -1.175 1.00 0.00 112 PRO A N 6
ATOM 10620 C CA . PRO A 1 112 ? 10.593 22.844 -0.324 1.00 0.00 112 PRO A CA 6
ATOM 10621 C C . PRO A 1 112 ? 10.283 24.313 -0.054 1.00 0.00 112 PRO A C 6
ATOM 10622 O O . PRO A 1 112 ? 10.586 25.182 -0.872 1.00 0.00 112 PRO A O 6
ATOM 10633 N N . SER A 1 113 ? 9.677 24.582 1.097 1.00 0.00 113 SER A N 6
ATOM 10634 C CA . SER A 1 113 ? 9.326 25.947 1.475 1.00 0.00 113 SER A CA 6
ATOM 10635 C C . SER A 1 113 ? 9.692 26.220 2.930 1.00 0.00 113 SER A C 6
ATOM 10636 O O . SER A 1 113 ? 9.384 25.424 3.819 1.00 0.00 113 SER A O 6
ATOM 10644 N N . SER A 1 114 ? 10.348 27.351 3.168 1.00 0.00 114 SER A N 6
ATOM 10645 C CA . SER A 1 114 ? 10.756 27.729 4.515 1.00 0.00 114 SER A CA 6
ATOM 10646 C C . SER A 1 114 ? 9.542 27.928 5.416 1.00 0.00 114 SER A C 6
ATOM 10647 O O . SER A 1 114 ? 8.406 27.689 5.004 1.00 0.00 114 SER A O 6
ATOM 10655 N N . GLY A 1 115 ? 9.788 28.367 6.646 1.00 0.00 115 GLY A N 6
ATOM 10656 C CA . GLY A 1 115 ? 8.704 28.589 7.584 1.00 0.00 115 GLY A CA 6
ATOM 10657 C C . GLY A 1 115 ? 8.465 27.396 8.489 1.00 0.00 115 GLY A C 6
ATOM 10658 O O . GLY A 1 115 ? 7.831 26.423 8.032 1.00 0.00 115 GLY A O 6
ATOM 10663 N N . GLY A 1 1 ? -17.234 13.635 3.369 1.00 0.00 1 GLY A N 7
ATOM 10664 C CA . GLY A 1 1 ? -17.445 12.762 2.181 1.00 0.00 1 GLY A CA 7
ATOM 10665 C C . GLY A 1 1 ? -18.048 11.421 2.547 1.00 0.00 1 GLY A C 7
ATOM 10666 O O . GLY A 1 1 ? -17.443 10.375 2.310 1.00 0.00 1 GLY A O 7
ATOM 10672 N N . SER A 1 2 ? -19.243 11.450 3.127 1.00 0.00 2 SER A N 7
ATOM 10673 C CA . SER A 1 2 ? -19.929 10.226 3.526 1.00 0.00 2 SER A CA 7
ATOM 10674 C C . SER A 1 2 ? -20.248 9.361 2.311 1.00 0.00 2 SER A C 7
ATOM 10675 O O . SER A 1 2 ? -20.200 9.828 1.175 1.00 0.00 2 SER A O 7
ATOM 10683 N N . SER A 1 3 ? -20.575 8.096 2.562 1.00 0.00 3 SER A N 7
ATOM 10684 C CA . SER A 1 3 ? -20.901 7.165 1.489 1.00 0.00 3 SER A CA 7
ATOM 10685 C C . SER A 1 3 ? -22.310 6.605 1.665 1.00 0.00 3 SER A C 7
ATOM 10686 O O . SER A 1 3 ? -22.982 6.891 2.656 1.00 0.00 3 SER A O 7
ATOM 10694 N N . GLY A 1 4 ? -22.749 5.808 0.697 1.00 0.00 4 GLY A N 7
ATOM 10695 C CA . GLY A 1 4 ? -24.074 5.221 0.764 1.00 0.00 4 GLY A CA 7
ATOM 10696 C C . GLY A 1 4 ? -24.065 3.835 1.377 1.00 0.00 4 GLY A C 7
ATOM 10697 O O . GLY A 1 4 ? -24.663 2.905 0.834 1.00 0.00 4 GLY A O 7
ATOM 10701 N N . SER A 1 5 ? -23.386 3.695 2.510 1.00 0.00 5 SER A N 7
ATOM 10702 C CA . SER A 1 5 ? -23.301 2.411 3.197 1.00 0.00 5 SER A CA 7
ATOM 10703 C C . SER A 1 5 ? -22.643 1.361 2.309 1.00 0.00 5 SER A C 7
ATOM 10704 O O . SER A 1 5 ? -23.316 0.668 1.545 1.00 0.00 5 SER A O 7
ATOM 10712 N N . SER A 1 6 ? -21.322 1.248 2.414 1.00 0.00 6 SER A N 7
ATOM 10713 C CA . SER A 1 6 ? -20.573 0.282 1.620 1.00 0.00 6 SER A CA 7
ATOM 10714 C C . SER A 1 6 ? -20.666 -1.113 2.230 1.00 0.00 6 SER A C 7
ATOM 10715 O O . SER A 1 6 ? -20.803 -2.106 1.516 1.00 0.00 6 SER A O 7
ATOM 10723 N N . GLY A 1 7 ? -20.591 -1.179 3.556 1.00 0.00 7 GLY A N 7
ATOM 10724 C CA . GLY A 1 7 ? -20.668 -2.457 4.241 1.00 0.00 7 GLY A CA 7
ATOM 10725 C C . GLY A 1 7 ? -19.397 -2.787 4.997 1.00 0.00 7 GLY A C 7
ATOM 10726 O O . GLY A 1 7 ? -18.680 -1.890 5.441 1.00 0.00 7 GLY A O 7
ATOM 10730 N N . MET A 1 8 ? -19.117 -4.078 5.144 1.00 0.00 8 MET A N 7
ATOM 10731 C CA . MET A 1 8 ? -17.923 -4.524 5.853 1.00 0.00 8 MET A CA 7
ATOM 10732 C C . MET A 1 8 ? -16.660 -4.022 5.162 1.00 0.00 8 MET A C 7
ATOM 10733 O O . MET A 1 8 ? -16.212 -4.597 4.169 1.00 0.00 8 MET A O 7
ATOM 10747 N N . ALA A 1 9 ? -16.090 -2.945 5.692 1.00 0.00 9 ALA A N 7
ATOM 10748 C CA . ALA A 1 9 ? -14.878 -2.365 5.126 1.00 0.00 9 ALA A CA 7
ATOM 10749 C C . ALA A 1 9 ? -13.644 -2.798 5.910 1.00 0.00 9 ALA A C 7
ATOM 10750 O O . ALA A 1 9 ? -12.664 -2.057 6.002 1.00 0.00 9 ALA A O 7
ATOM 10757 N N . LEU A 1 10 ? -13.698 -4.002 6.472 1.00 0.00 10 LEU A N 7
ATOM 10758 C CA . LEU A 1 10 ? -12.585 -4.538 7.250 1.00 0.00 10 LEU A CA 7
ATOM 10759 C C . LEU A 1 10 ? -12.328 -3.688 8.492 1.00 0.00 10 LEU A C 7
ATOM 10760 O O . LEU A 1 10 ? -12.741 -4.046 9.595 1.00 0.00 10 LEU A O 7
ATOM 10776 N N . ALA A 1 11 ? -11.644 -2.564 8.307 1.00 0.00 11 ALA A N 7
ATOM 10777 C CA . ALA A 1 11 ? -11.334 -1.667 9.413 1.00 0.00 11 ALA A CA 7
ATOM 10778 C C . ALA A 1 11 ? -11.081 -0.248 8.916 1.00 0.00 11 ALA A C 7
ATOM 10779 O O . ALA A 1 11 ? -11.151 0.022 7.718 1.00 0.00 11 ALA A O 7
ATOM 10786 N N . ARG A 1 12 ? -10.788 0.656 9.846 1.00 0.00 12 ARG A N 7
ATOM 10787 C CA . ARG A 1 12 ? -10.524 2.049 9.501 1.00 0.00 12 ARG A CA 7
ATOM 10788 C C . ARG A 1 12 ? -9.101 2.443 9.883 1.00 0.00 12 ARG A C 7
ATOM 10789 O O . ARG A 1 12 ? -8.645 2.164 10.993 1.00 0.00 12 ARG A O 7
ATOM 10810 N N . ALA A 1 13 ? -8.404 3.094 8.958 1.00 0.00 13 ALA A N 7
ATOM 10811 C CA . ALA A 1 13 ? -7.034 3.527 9.198 1.00 0.00 13 ALA A CA 7
ATOM 10812 C C . ALA A 1 13 ? -6.990 4.980 9.662 1.00 0.00 13 ALA A C 7
ATOM 10813 O O . ALA A 1 13 ? -8.027 5.625 9.813 1.00 0.00 13 ALA A O 7
ATOM 10820 N N . ASN A 1 14 ? -5.782 5.487 9.887 1.00 0.00 14 ASN A N 7
ATOM 10821 C CA . ASN A 1 14 ? -5.603 6.864 10.333 1.00 0.00 14 ASN A CA 7
ATOM 10822 C C . ASN A 1 14 ? -4.602 7.597 9.446 1.00 0.00 14 ASN A C 7
ATOM 10823 O O . ASN A 1 14 ? -4.935 8.602 8.817 1.00 0.00 14 ASN A O 7
ATOM 10834 N N . SER A 1 15 ? -3.375 7.088 9.400 1.00 0.00 15 SER A N 7
ATOM 10835 C CA . SER A 1 15 ? -2.325 7.694 8.590 1.00 0.00 15 SER A CA 7
ATOM 10836 C C . SER A 1 15 ? -1.940 6.781 7.427 1.00 0.00 15 SER A C 7
ATOM 10837 O O . SER A 1 15 ? -2.244 5.588 7.437 1.00 0.00 15 SER A O 7
ATOM 10845 N N . PRO A 1 16 ? -1.262 7.332 6.405 1.00 0.00 16 PRO A N 7
ATOM 10846 C CA . PRO A 1 16 ? -0.836 6.560 5.233 1.00 0.00 16 PRO A CA 7
ATOM 10847 C C . PRO A 1 16 ? 0.213 5.510 5.582 1.00 0.00 16 PRO A C 7
ATOM 10848 O O . PRO A 1 16 ? 0.330 4.487 4.908 1.00 0.00 16 PRO A O 7
ATOM 10859 N N . GLN A 1 17 ? 0.975 5.770 6.640 1.00 0.00 17 GLN A N 7
ATOM 10860 C CA . GLN A 1 17 ? 2.015 4.847 7.078 1.00 0.00 17 GLN A CA 7
ATOM 10861 C C . GLN A 1 17 ? 1.405 3.554 7.610 1.00 0.00 17 GLN A C 7
ATOM 10862 O O . GLN A 1 17 ? 1.966 2.473 7.432 1.00 0.00 17 GLN A O 7
ATOM 10876 N N . GLU A 1 18 ? 0.254 3.674 8.263 1.00 0.00 18 GLU A N 7
ATOM 10877 C CA . GLU A 1 18 ? -0.433 2.515 8.821 1.00 0.00 18 GLU A CA 7
ATOM 10878 C C . GLU A 1 18 ? -1.251 1.800 7.750 1.00 0.00 18 GLU A C 7
ATOM 10879 O O . GLU A 1 18 ? -1.257 0.571 7.677 1.00 0.00 18 GLU A O 7
ATOM 10891 N N . ALA A 1 19 ? -1.941 2.578 6.923 1.00 0.00 19 ALA A N 7
ATOM 10892 C CA . ALA A 1 19 ? -2.763 2.020 5.856 1.00 0.00 19 ALA A CA 7
ATOM 10893 C C . ALA A 1 19 ? -1.922 1.191 4.891 1.00 0.00 19 ALA A C 7
ATOM 10894 O O . ALA A 1 19 ? -2.406 0.223 4.304 1.00 0.00 19 ALA A O 7
ATOM 10901 N N . LEU A 1 20 ? -0.661 1.577 4.731 1.00 0.00 20 LEU A N 7
ATOM 10902 C CA . LEU A 1 20 ? 0.249 0.870 3.838 1.00 0.00 20 LEU A CA 7
ATOM 10903 C C . LEU A 1 20 ? 0.724 -0.435 4.467 1.00 0.00 20 LEU A C 7
ATOM 10904 O O . LEU A 1 20 ? 0.754 -1.477 3.813 1.00 0.00 20 LEU A O 7
ATOM 10920 N N . LEU A 1 21 ? 1.096 -0.370 5.742 1.00 0.00 21 LEU A N 7
ATOM 10921 C CA . LEU A 1 21 ? 1.570 -1.546 6.461 1.00 0.00 21 LEU A CA 7
ATOM 10922 C C . LEU A 1 21 ? 0.442 -2.555 6.657 1.00 0.00 21 LEU A C 7
ATOM 10923 O O . LEU A 1 21 ? 0.668 -3.765 6.640 1.00 0.00 21 LEU A O 7
ATOM 10939 N N . TRP A 1 22 ? -0.772 -2.048 6.842 1.00 0.00 22 TRP A N 7
ATOM 10940 C CA . TRP A 1 22 ? -1.935 -2.904 7.042 1.00 0.00 22 TRP A CA 7
ATOM 10941 C C . TRP A 1 22 ? -2.276 -3.664 5.764 1.00 0.00 22 TRP A C 7
ATOM 10942 O O . TRP A 1 22 ? -2.779 -4.787 5.813 1.00 0.00 22 TRP A O 7
ATOM 10963 N N . ALA A 1 23 ? -2.001 -3.046 4.621 1.00 0.00 23 ALA A N 7
ATOM 10964 C CA . ALA A 1 23 ? -2.278 -3.663 3.331 1.00 0.00 23 ALA A CA 7
ATOM 10965 C C . ALA A 1 23 ? -1.324 -4.821 3.058 1.00 0.00 23 ALA A C 7
ATOM 10966 O O . ALA A 1 23 ? -1.712 -5.836 2.479 1.00 0.00 23 ALA A O 7
ATOM 10973 N N . LEU A 1 24 ? -0.073 -4.661 3.478 1.00 0.00 24 LEU A N 7
ATOM 10974 C CA . LEU A 1 24 ? 0.938 -5.695 3.277 1.00 0.00 24 LEU A CA 7
ATOM 10975 C C . LEU A 1 24 ? 0.690 -6.884 4.199 1.00 0.00 24 LEU A C 7
ATOM 10976 O O . LEU A 1 24 ? 0.893 -8.035 3.811 1.00 0.00 24 LEU A O 7
ATOM 10992 N N . ASN A 1 25 ? 0.252 -6.599 5.421 1.00 0.00 25 ASN A N 7
ATOM 10993 C CA . ASN A 1 25 ? -0.023 -7.646 6.398 1.00 0.00 25 ASN A CA 7
ATOM 10994 C C . ASN A 1 25 ? -1.313 -8.384 6.054 1.00 0.00 25 ASN A C 7
ATOM 10995 O O . ASN A 1 25 ? -1.454 -9.574 6.337 1.00 0.00 25 ASN A O 7
ATOM 11006 N N . ASP A 1 26 ? -2.253 -7.670 5.442 1.00 0.00 26 ASP A N 7
ATOM 11007 C CA . ASP A 1 26 ? -3.533 -8.256 5.058 1.00 0.00 26 ASP A CA 7
ATOM 11008 C C . ASP A 1 26 ? -3.385 -9.135 3.818 1.00 0.00 26 ASP A C 7
ATOM 11009 O O . ASP A 1 26 ? -4.224 -9.996 3.555 1.00 0.00 26 ASP A O 7
ATOM 11018 N N . LEU A 1 27 ? -2.317 -8.912 3.056 1.00 0.00 27 LEU A N 7
ATOM 11019 C CA . LEU A 1 27 ? -2.065 -9.684 1.843 1.00 0.00 27 LEU A CA 7
ATOM 11020 C C . LEU A 1 27 ? -2.094 -11.183 2.129 1.00 0.00 27 LEU A C 7
ATOM 11021 O O . LEU A 1 27 ? -2.191 -11.604 3.283 1.00 0.00 27 LEU A O 7
ATOM 11037 N N . GLU A 1 28 ? -2.008 -11.983 1.071 1.00 0.00 28 GLU A N 7
ATOM 11038 C CA . GLU A 1 28 ? -2.025 -13.436 1.208 1.00 0.00 28 GLU A CA 7
ATOM 11039 C C . GLU A 1 28 ? -0.616 -14.010 1.099 1.00 0.00 28 GLU A C 7
ATOM 11040 O O . GLU A 1 28 ? 0.363 -13.268 1.007 1.00 0.00 28 GLU A O 7
ATOM 11052 N N . GLU A 1 29 ? -0.520 -15.335 1.110 1.00 0.00 29 GLU A N 7
ATOM 11053 C CA . GLU A 1 29 ? 0.768 -16.010 1.011 1.00 0.00 29 GLU A CA 7
ATOM 11054 C C . GLU A 1 29 ? 1.243 -16.070 -0.437 1.00 0.00 29 GLU A C 7
ATOM 11055 O O . GLU A 1 29 ? 2.418 -15.840 -0.726 1.00 0.00 29 GLU A O 7
ATOM 11067 N N . ASN A 1 30 ? 0.323 -16.381 -1.344 1.00 0.00 30 ASN A N 7
ATOM 11068 C CA . ASN A 1 30 ? 0.649 -16.471 -2.763 1.00 0.00 30 ASN A CA 7
ATOM 11069 C C . ASN A 1 30 ? 0.679 -15.087 -3.402 1.00 0.00 30 ASN A C 7
ATOM 11070 O O . ASN A 1 30 ? 1.459 -14.833 -4.320 1.00 0.00 30 ASN A O 7
ATOM 11081 N N . SER A 1 31 ? -0.175 -14.195 -2.911 1.00 0.00 31 SER A N 7
ATOM 11082 C CA . SER A 1 31 ? -0.247 -12.836 -3.434 1.00 0.00 31 SER A CA 7
ATOM 11083 C C . SER A 1 31 ? 1.009 -12.046 -3.078 1.00 0.00 31 SER A C 7
ATOM 11084 O O . SER A 1 31 ? 1.426 -11.157 -3.819 1.00 0.00 31 SER A O 7
ATOM 11092 N N . PHE A 1 32 ? 1.607 -12.376 -1.937 1.00 0.00 32 PHE A N 7
ATOM 11093 C CA . PHE A 1 32 ? 2.814 -11.697 -1.483 1.00 0.00 32 PHE A CA 7
ATOM 11094 C C . PHE A 1 32 ? 4.057 -12.307 -2.123 1.00 0.00 32 PHE A C 7
ATOM 11095 O O . PHE A 1 32 ? 4.996 -11.596 -2.482 1.00 0.00 32 PHE A O 7
ATOM 11112 N N . LYS A 1 33 ? 4.058 -13.629 -2.261 1.00 0.00 33 LYS A N 7
ATOM 11113 C CA . LYS A 1 33 ? 5.186 -14.335 -2.855 1.00 0.00 33 LYS A CA 7
ATOM 11114 C C . LYS A 1 33 ? 5.439 -13.857 -4.282 1.00 0.00 33 LYS A C 7
ATOM 11115 O O . LYS A 1 33 ? 6.570 -13.542 -4.650 1.00 0.00 33 LYS A O 7
ATOM 11134 N N . THR A 1 34 ? 4.378 -13.807 -5.081 1.00 0.00 34 THR A N 7
ATOM 11135 C CA . THR A 1 34 ? 4.485 -13.367 -6.468 1.00 0.00 34 THR A CA 7
ATOM 11136 C C . THR A 1 34 ? 4.740 -11.866 -6.546 1.00 0.00 34 THR A C 7
ATOM 11137 O O . THR A 1 34 ? 5.541 -11.403 -7.358 1.00 0.00 34 THR A O 7
ATOM 11148 N N . LEU A 1 35 ? 4.052 -11.109 -5.697 1.00 0.00 35 LEU A N 7
ATOM 11149 C CA . LEU A 1 35 ? 4.203 -9.659 -5.670 1.00 0.00 35 LEU A CA 7
ATOM 11150 C C . LEU A 1 35 ? 5.612 -9.262 -5.237 1.00 0.00 35 LEU A C 7
ATOM 11151 O O . LEU A 1 35 ? 6.104 -8.193 -5.596 1.00 0.00 35 LEU A O 7
ATOM 11167 N N . LYS A 1 36 ? 6.256 -10.130 -4.460 1.00 0.00 36 LYS A N 7
ATOM 11168 C CA . LYS A 1 36 ? 7.608 -9.867 -3.977 1.00 0.00 36 LYS A CA 7
ATOM 11169 C C . LYS A 1 36 ? 8.565 -9.613 -5.138 1.00 0.00 36 LYS A C 7
ATOM 11170 O O . LYS A 1 36 ? 9.476 -8.792 -5.034 1.00 0.00 36 LYS A O 7
ATOM 11189 N N . PHE A 1 37 ? 8.353 -10.323 -6.242 1.00 0.00 37 PHE A N 7
ATOM 11190 C CA . PHE A 1 37 ? 9.200 -10.173 -7.420 1.00 0.00 37 PHE A CA 7
ATOM 11191 C C . PHE A 1 37 ? 8.800 -8.940 -8.225 1.00 0.00 37 PHE A C 7
ATOM 11192 O O . PHE A 1 37 ? 9.642 -8.293 -8.847 1.00 0.00 37 PHE A O 7
ATOM 11209 N N . HIS A 1 38 ? 7.510 -8.621 -8.207 1.00 0.00 38 HIS A N 7
ATOM 11210 C CA . HIS A 1 38 ? 6.998 -7.466 -8.936 1.00 0.00 38 HIS A CA 7
ATOM 11211 C C . HIS A 1 38 ? 7.574 -6.167 -8.376 1.00 0.00 38 HIS A C 7
ATOM 11212 O O . HIS A 1 38 ? 7.671 -5.165 -9.084 1.00 0.00 38 HIS A O 7
ATOM 11226 N N . LEU A 1 39 ? 7.952 -6.190 -7.101 1.00 0.00 39 LEU A N 7
ATOM 11227 C CA . LEU A 1 39 ? 8.516 -5.014 -6.448 1.00 0.00 39 LEU A CA 7
ATOM 11228 C C . LEU A 1 39 ? 9.737 -4.498 -7.205 1.00 0.00 39 LEU A C 7
ATOM 11229 O O . LEU A 1 39 ? 10.024 -3.301 -7.197 1.00 0.00 39 LEU A O 7
ATOM 11245 N N . ARG A 1 40 ? 10.453 -5.409 -7.856 1.00 0.00 40 ARG A N 7
ATOM 11246 C CA . ARG A 1 40 ? 11.644 -5.045 -8.617 1.00 0.00 40 ARG A CA 7
ATOM 11247 C C . ARG A 1 40 ? 11.274 -4.204 -9.835 1.00 0.00 40 ARG A C 7
ATOM 11248 O O . ARG A 1 40 ? 12.054 -3.358 -10.276 1.00 0.00 40 ARG A O 7
ATOM 11269 N N . ASP A 1 41 ? 10.084 -4.440 -10.374 1.00 0.00 41 ASP A N 7
ATOM 11270 C CA . ASP A 1 41 ? 9.612 -3.706 -11.542 1.00 0.00 41 ASP A CA 7
ATOM 11271 C C . ASP A 1 41 ? 9.235 -2.275 -11.171 1.00 0.00 41 ASP A C 7
ATOM 11272 O O . ASP A 1 41 ? 9.646 -1.322 -11.833 1.00 0.00 41 ASP A O 7
ATOM 11281 N N . VAL A 1 42 ? 8.447 -2.131 -10.110 1.00 0.00 42 VAL A N 7
ATOM 11282 C CA . VAL A 1 42 ? 8.013 -0.816 -9.653 1.00 0.00 42 VAL A CA 7
ATOM 11283 C C . VAL A 1 42 ? 9.183 -0.006 -9.106 1.00 0.00 42 VAL A C 7
ATOM 11284 O O . VAL A 1 42 ? 9.231 1.214 -9.260 1.00 0.00 42 VAL A O 7
ATOM 11297 N N . THR A 1 43 ? 10.126 -0.692 -8.467 1.00 0.00 43 THR A N 7
ATOM 11298 C CA . THR A 1 43 ? 11.296 -0.033 -7.898 1.00 0.00 43 THR A CA 7
ATOM 11299 C C . THR A 1 43 ? 12.346 0.236 -8.972 1.00 0.00 43 THR A C 7
ATOM 11300 O O . THR A 1 43 ? 12.615 1.387 -9.315 1.00 0.00 43 THR A O 7
ATOM 11311 N N . GLN A 1 44 ? 12.934 -0.832 -9.499 1.00 0.00 44 GLN A N 7
ATOM 11312 C CA . GLN A 1 44 ? 13.954 -0.711 -10.534 1.00 0.00 44 GLN A CA 7
ATOM 11313 C C . GLN A 1 44 ? 15.160 0.070 -10.022 1.00 0.00 44 GLN A C 7
ATOM 11314 O O . GLN A 1 44 ? 15.780 0.831 -10.766 1.00 0.00 44 GLN A O 7
ATOM 11328 N N . PHE A 1 45 ? 15.488 -0.123 -8.749 1.00 0.00 45 PHE A N 7
ATOM 11329 C CA . PHE A 1 45 ? 16.620 0.564 -8.140 1.00 0.00 45 PHE A CA 7
ATOM 11330 C C . PHE A 1 45 ? 17.848 -0.340 -8.099 1.00 0.00 45 PHE A C 7
ATOM 11331 O O . PHE A 1 45 ? 18.836 -0.095 -8.791 1.00 0.00 45 PHE A O 7
ATOM 11348 N N . HIS A 1 46 ? 17.778 -1.387 -7.284 1.00 0.00 46 HIS A N 7
ATOM 11349 C CA . HIS A 1 46 ? 18.885 -2.329 -7.154 1.00 0.00 46 HIS A CA 7
ATOM 11350 C C . HIS A 1 46 ? 18.520 -3.470 -6.208 1.00 0.00 46 HIS A C 7
ATOM 11351 O O . HIS A 1 46 ? 19.356 -3.943 -5.438 1.00 0.00 46 HIS A O 7
ATOM 11365 N N . LEU A 1 47 ? 17.266 -3.907 -6.273 1.00 0.00 47 LEU A N 7
ATOM 11366 C CA . LEU A 1 47 ? 16.791 -4.993 -5.422 1.00 0.00 47 LEU A CA 7
ATOM 11367 C C . LEU A 1 47 ? 16.583 -6.269 -6.234 1.00 0.00 47 LEU A C 7
ATOM 11368 O O . LEU A 1 47 ? 15.451 -6.705 -6.444 1.00 0.00 47 LEU A O 7
ATOM 11384 N N . ALA A 1 48 ? 17.682 -6.861 -6.687 1.00 0.00 48 ALA A N 7
ATOM 11385 C CA . ALA A 1 48 ? 17.622 -8.085 -7.475 1.00 0.00 48 ALA A CA 7
ATOM 11386 C C . ALA A 1 48 ? 17.658 -9.317 -6.575 1.00 0.00 48 ALA A C 7
ATOM 11387 O O . ALA A 1 48 ? 16.774 -10.172 -6.641 1.00 0.00 48 ALA A O 7
ATOM 11394 N N . ARG A 1 49 ? 18.686 -9.401 -5.737 1.00 0.00 49 ARG A N 7
ATOM 11395 C CA . ARG A 1 49 ? 18.837 -10.528 -4.823 1.00 0.00 49 ARG A CA 7
ATOM 11396 C C . ARG A 1 49 ? 19.669 -10.134 -3.608 1.00 0.00 49 ARG A C 7
ATOM 11397 O O . ARG A 1 49 ? 20.633 -9.377 -3.721 1.00 0.00 49 ARG A O 7
ATOM 11418 N N . GLY A 1 50 ? 19.290 -10.654 -2.444 1.00 0.00 50 GLY A N 7
ATOM 11419 C CA . GLY A 1 50 ? 20.013 -10.345 -1.224 1.00 0.00 50 GLY A CA 7
ATOM 11420 C C . GLY A 1 50 ? 19.351 -9.243 -0.421 1.00 0.00 50 GLY A C 7
ATOM 11421 O O . GLY A 1 50 ? 19.398 -9.248 0.809 1.00 0.00 50 GLY A O 7
ATOM 11425 N N . GLU A 1 51 ? 18.734 -8.294 -1.117 1.00 0.00 51 GLU A N 7
ATOM 11426 C CA . GLU A 1 51 ? 18.061 -7.179 -0.461 1.00 0.00 51 GLU A CA 7
ATOM 11427 C C . GLU A 1 51 ? 16.551 -7.265 -0.653 1.00 0.00 51 GLU A C 7
ATOM 11428 O O . GLU A 1 51 ? 15.780 -6.885 0.228 1.00 0.00 51 GLU A O 7
ATOM 11440 N N . LEU A 1 52 ? 16.133 -7.765 -1.811 1.00 0.00 52 LEU A N 7
ATOM 11441 C CA . LEU A 1 52 ? 14.715 -7.901 -2.120 1.00 0.00 52 LEU A CA 7
ATOM 11442 C C . LEU A 1 52 ? 14.093 -9.051 -1.334 1.00 0.00 52 LEU A C 7
ATOM 11443 O O . LEU A 1 52 ? 12.931 -8.986 -0.932 1.00 0.00 52 LEU A O 7
ATOM 11459 N N . GLU A 1 53 ? 14.875 -10.104 -1.118 1.00 0.00 53 GLU A N 7
ATOM 11460 C CA . GLU A 1 53 ? 14.401 -11.269 -0.380 1.00 0.00 53 GLU A CA 7
ATOM 11461 C C . GLU A 1 53 ? 14.414 -11.005 1.123 1.00 0.00 53 GLU A C 7
ATOM 11462 O O . GLU A 1 53 ? 13.509 -11.423 1.845 1.00 0.00 53 GLU A O 7
ATOM 11474 N N . SER A 1 54 ? 15.446 -10.309 1.587 1.00 0.00 54 SER A N 7
ATOM 11475 C CA . SER A 1 54 ? 15.579 -9.988 3.004 1.00 0.00 54 SER A CA 7
ATOM 11476 C C . SER A 1 54 ? 14.430 -9.099 3.470 1.00 0.00 54 SER A C 7
ATOM 11477 O O . SER A 1 54 ? 14.027 -9.148 4.632 1.00 0.00 54 SER A O 7
ATOM 11485 N N . LEU A 1 55 ? 13.907 -8.287 2.557 1.00 0.00 55 LEU A N 7
ATOM 11486 C CA . LEU A 1 55 ? 12.803 -7.387 2.876 1.00 0.00 55 LEU A CA 7
ATOM 11487 C C . LEU A 1 55 ? 11.595 -8.165 3.386 1.00 0.00 55 LEU A C 7
ATOM 11488 O O . LEU A 1 55 ? 11.159 -9.133 2.763 1.00 0.00 55 LEU A O 7
ATOM 11504 N N . SER A 1 56 ? 11.058 -7.735 4.523 1.00 0.00 56 SER A N 7
ATOM 11505 C CA . SER A 1 56 ? 9.899 -8.391 5.118 1.00 0.00 56 SER A CA 7
ATOM 11506 C C . SER A 1 56 ? 8.637 -7.560 4.907 1.00 0.00 56 SER A C 7
ATOM 11507 O O . SER A 1 56 ? 8.666 -6.529 4.235 1.00 0.00 56 SER A O 7
ATOM 11515 N N . GLN A 1 57 ? 7.531 -8.014 5.487 1.00 0.00 57 GLN A N 7
ATOM 11516 C CA . GLN A 1 57 ? 6.259 -7.313 5.364 1.00 0.00 57 GLN A CA 7
ATOM 11517 C C . GLN A 1 57 ? 6.275 -6.014 6.163 1.00 0.00 57 GLN A C 7
ATOM 11518 O O . GLN A 1 57 ? 5.625 -5.037 5.791 1.00 0.00 57 GLN A O 7
ATOM 11532 N N . VAL A 1 58 ? 7.020 -6.010 7.263 1.00 0.00 58 VAL A N 7
ATOM 11533 C CA . VAL A 1 58 ? 7.120 -4.831 8.115 1.00 0.00 58 VAL A CA 7
ATOM 11534 C C . VAL A 1 58 ? 8.174 -3.862 7.591 1.00 0.00 58 VAL A C 7
ATOM 11535 O O . VAL A 1 58 ? 8.014 -2.645 7.684 1.00 0.00 58 VAL A O 7
ATOM 11548 N N . ASP A 1 59 ? 9.252 -4.409 7.041 1.00 0.00 59 ASP A N 7
ATOM 11549 C CA . ASP A 1 59 ? 10.334 -3.593 6.503 1.00 0.00 59 ASP A CA 7
ATOM 11550 C C . ASP A 1 59 ? 9.955 -3.012 5.144 1.00 0.00 59 ASP A C 7
ATOM 11551 O O . ASP A 1 59 ? 10.407 -1.928 4.774 1.00 0.00 59 ASP A O 7
ATOM 11560 N N . LEU A 1 60 ? 9.122 -3.738 4.405 1.00 0.00 60 LEU A N 7
ATOM 11561 C CA . LEU A 1 60 ? 8.683 -3.293 3.087 1.00 0.00 60 LEU A CA 7
ATOM 11562 C C . LEU A 1 60 ? 7.958 -1.954 3.177 1.00 0.00 60 LEU A C 7
ATOM 11563 O O . LEU A 1 60 ? 8.315 -0.996 2.491 1.00 0.00 60 LEU A O 7
ATOM 11579 N N . ALA A 1 61 ? 6.937 -1.896 4.026 1.00 0.00 61 ALA A N 7
ATOM 11580 C CA . ALA A 1 61 ? 6.161 -0.674 4.205 1.00 0.00 61 ALA A CA 7
ATOM 11581 C C . ALA A 1 61 ? 7.036 0.472 4.701 1.00 0.00 61 ALA A C 7
ATOM 11582 O O . ALA A 1 61 ? 6.748 1.640 4.446 1.00 0.00 61 ALA A O 7
ATOM 11589 N N . SER A 1 62 ? 8.105 0.131 5.415 1.00 0.00 62 SER A N 7
ATOM 11590 C CA . SER A 1 62 ? 9.018 1.136 5.947 1.00 0.00 62 SER A CA 7
ATOM 11591 C C . SER A 1 62 ? 10.079 1.515 4.919 1.00 0.00 62 SER A C 7
ATOM 11592 O O . SER A 1 62 ? 10.579 2.639 4.914 1.00 0.00 62 SER A O 7
ATOM 11600 N N . LYS A 1 63 ? 10.420 0.569 4.049 1.00 0.00 63 LYS A N 7
ATOM 11601 C CA . LYS A 1 63 ? 11.424 0.806 3.018 1.00 0.00 63 LYS A CA 7
ATOM 11602 C C . LYS A 1 63 ? 10.882 1.728 1.929 1.00 0.00 63 LYS A C 7
ATOM 11603 O O . LYS A 1 63 ? 11.623 2.523 1.350 1.00 0.00 63 LYS A O 7
ATOM 11622 N N . LEU A 1 64 ? 9.587 1.617 1.654 1.00 0.00 64 LEU A N 7
ATOM 11623 C CA . LEU A 1 64 ? 8.948 2.440 0.635 1.00 0.00 64 LEU A CA 7
ATOM 11624 C C . LEU A 1 64 ? 8.799 3.881 1.111 1.00 0.00 64 LEU A C 7
ATOM 11625 O O . LEU A 1 64 ? 8.833 4.816 0.311 1.00 0.00 64 LEU A O 7
ATOM 11641 N N . ILE A 1 65 ? 8.634 4.054 2.419 1.00 0.00 65 ILE A N 7
ATOM 11642 C CA . ILE A 1 65 ? 8.479 5.382 3.000 1.00 0.00 65 ILE A CA 7
ATOM 11643 C C . ILE A 1 65 ? 9.834 6.031 3.257 1.00 0.00 65 ILE A C 7
ATOM 11644 O O . ILE A 1 65 ? 9.985 7.247 3.130 1.00 0.00 65 ILE A O 7
ATOM 11660 N N . SER A 1 66 ? 10.817 5.214 3.619 1.00 0.00 66 SER A N 7
ATOM 11661 C CA . SER A 1 66 ? 12.161 5.710 3.894 1.00 0.00 66 SER A CA 7
ATOM 11662 C C . SER A 1 66 ? 12.904 6.031 2.601 1.00 0.00 66 SER A C 7
ATOM 11663 O O . SER A 1 66 ? 13.841 6.829 2.595 1.00 0.00 66 SER A O 7
ATOM 11671 N N . MET A 1 67 ? 12.486 5.401 1.506 1.00 0.00 67 MET A N 7
ATOM 11672 C CA . MET A 1 67 ? 13.117 5.622 0.210 1.00 0.00 67 MET A CA 7
ATOM 11673 C C . MET A 1 67 ? 12.394 6.710 -0.576 1.00 0.00 67 MET A C 7
ATOM 11674 O O . MET A 1 67 ? 13.017 7.658 -1.057 1.00 0.00 67 MET A O 7
ATOM 11688 N N . TYR A 1 68 ? 11.079 6.569 -0.709 1.00 0.00 68 TYR A N 7
ATOM 11689 C CA . TYR A 1 68 ? 10.277 7.541 -1.444 1.00 0.00 68 TYR A CA 7
ATOM 11690 C C . TYR A 1 68 ? 9.429 8.385 -0.496 1.00 0.00 68 TYR A C 7
ATOM 11691 O O . TYR A 1 68 ? 9.678 9.578 -0.322 1.00 0.00 68 TYR A O 7
ATOM 11709 N N . GLY A 1 69 ? 8.425 7.760 0.114 1.00 0.00 69 GLY A N 7
ATOM 11710 C CA . GLY A 1 69 ? 7.559 8.474 1.033 1.00 0.00 69 GLY A CA 7
ATOM 11711 C C . GLY A 1 69 ? 6.333 7.670 1.420 1.00 0.00 69 GLY A C 7
ATOM 11712 O O . GLY A 1 69 ? 6.175 6.524 1.001 1.00 0.00 69 GLY A O 7
ATOM 11716 N N . ALA A 1 70 ? 5.463 8.273 2.224 1.00 0.00 70 ALA A N 7
ATOM 11717 C CA . ALA A 1 70 ? 4.246 7.606 2.672 1.00 0.00 70 ALA A CA 7
ATOM 11718 C C . ALA A 1 70 ? 3.176 7.626 1.586 1.00 0.00 70 ALA A C 7
ATOM 11719 O O . ALA A 1 70 ? 2.465 6.641 1.384 1.00 0.00 70 ALA A O 7
ATOM 11726 N N . GLN A 1 71 ? 3.065 8.752 0.890 1.00 0.00 71 GLN A N 7
ATOM 11727 C CA . GLN A 1 71 ? 2.079 8.898 -0.175 1.00 0.00 71 GLN A CA 7
ATOM 11728 C C . GLN A 1 71 ? 2.564 8.238 -1.462 1.00 0.00 71 GLN A C 7
ATOM 11729 O O . GLN A 1 71 ? 1.764 7.759 -2.266 1.00 0.00 71 GLN A O 7
ATOM 11743 N N . GLU A 1 72 ? 3.879 8.217 -1.651 1.00 0.00 72 GLU A N 7
ATOM 11744 C CA . GLU A 1 72 ? 4.469 7.616 -2.841 1.00 0.00 72 GLU A CA 7
ATOM 11745 C C . GLU A 1 72 ? 4.530 6.096 -2.715 1.00 0.00 72 GLU A C 7
ATOM 11746 O O . GLU A 1 72 ? 4.485 5.379 -3.713 1.00 0.00 72 GLU A O 7
ATOM 11758 N N . ALA A 1 73 ? 4.634 5.611 -1.481 1.00 0.00 73 ALA A N 7
ATOM 11759 C CA . ALA A 1 73 ? 4.703 4.178 -1.227 1.00 0.00 73 ALA A CA 7
ATOM 11760 C C . ALA A 1 73 ? 3.352 3.507 -1.455 1.00 0.00 73 ALA A C 7
ATOM 11761 O O . ALA A 1 73 ? 3.285 2.346 -1.860 1.00 0.00 73 ALA A O 7
ATOM 11768 N N . VAL A 1 74 ? 2.277 4.243 -1.189 1.00 0.00 74 VAL A N 7
ATOM 11769 C CA . VAL A 1 74 ? 0.928 3.716 -1.362 1.00 0.00 74 VAL A CA 7
ATOM 11770 C C . VAL A 1 74 ? 0.599 3.499 -2.836 1.00 0.00 74 VAL A C 7
ATOM 11771 O O . VAL A 1 74 ? -0.213 2.639 -3.178 1.00 0.00 74 VAL A O 7
ATOM 11784 N N . ARG A 1 75 ? 1.228 4.285 -3.705 1.00 0.00 75 ARG A N 7
ATOM 11785 C CA . ARG A 1 75 ? 0.992 4.175 -5.140 1.00 0.00 75 ARG A CA 7
ATOM 11786 C C . ARG A 1 75 ? 1.895 3.117 -5.769 1.00 0.00 75 ARG A C 7
ATOM 11787 O O . ARG A 1 75 ? 1.538 2.504 -6.775 1.00 0.00 75 ARG A O 7
ATOM 11808 N N . VAL A 1 76 ? 3.065 2.907 -5.173 1.00 0.00 76 VAL A N 7
ATOM 11809 C CA . VAL A 1 76 ? 4.012 1.921 -5.681 1.00 0.00 76 VAL A CA 7
ATOM 11810 C C . VAL A 1 76 ? 3.485 0.502 -5.486 1.00 0.00 76 VAL A C 7
ATOM 11811 O O . VAL A 1 76 ? 3.690 -0.368 -6.333 1.00 0.00 76 VAL A O 7
ATOM 11824 N N . VAL A 1 77 ? 2.807 0.276 -4.366 1.00 0.00 77 VAL A N 7
ATOM 11825 C CA . VAL A 1 77 ? 2.252 -1.038 -4.062 1.00 0.00 77 VAL A CA 7
ATOM 11826 C C . VAL A 1 77 ? 0.976 -1.293 -4.856 1.00 0.00 77 VAL A C 7
ATOM 11827 O O . VAL A 1 77 ? 0.717 -2.416 -5.289 1.00 0.00 77 VAL A O 7
ATOM 11840 N N . SER A 1 78 ? 0.180 -0.246 -5.042 1.00 0.00 78 SER A N 7
ATOM 11841 C CA . SER A 1 78 ? -1.070 -0.358 -5.784 1.00 0.00 78 SER A CA 7
ATOM 11842 C C . SER A 1 78 ? -0.806 -0.553 -7.273 1.00 0.00 78 SER A C 7
ATOM 11843 O O . SER A 1 78 ? -1.580 -1.210 -7.970 1.00 0.00 78 SER A O 7
ATOM 11851 N N . ARG A 1 79 ? 0.290 0.021 -7.755 1.00 0.00 79 ARG A N 7
ATOM 11852 C CA . ARG A 1 79 ? 0.656 -0.090 -9.164 1.00 0.00 79 ARG A CA 7
ATOM 11853 C C . ARG A 1 79 ? 0.987 -1.535 -9.527 1.00 0.00 79 ARG A C 7
ATOM 11854 O O . ARG A 1 79 ? 0.768 -1.966 -10.660 1.00 0.00 79 ARG A O 7
ATOM 11875 N N . SER A 1 80 ? 1.516 -2.277 -8.560 1.00 0.00 80 SER A N 7
ATOM 11876 C CA . SER A 1 80 ? 1.878 -3.673 -8.781 1.00 0.00 80 SER A CA 7
ATOM 11877 C C . SER A 1 80 ? 0.657 -4.579 -8.655 1.00 0.00 80 SER A C 7
ATOM 11878 O O . SER A 1 80 ? 0.583 -5.628 -9.294 1.00 0.00 80 SER A O 7
ATOM 11886 N N . LEU A 1 81 ? -0.298 -4.167 -7.827 1.00 0.00 81 LEU A N 7
ATOM 11887 C CA . LEU A 1 81 ? -1.516 -4.942 -7.618 1.00 0.00 81 LEU A CA 7
ATOM 11888 C C . LEU A 1 81 ? -2.260 -5.157 -8.933 1.00 0.00 81 LEU A C 7
ATOM 11889 O O . LEU A 1 81 ? -2.927 -6.173 -9.121 1.00 0.00 81 LEU A O 7
ATOM 11905 N N . LEU A 1 82 ? -2.143 -4.190 -9.838 1.00 0.00 82 LEU A N 7
ATOM 11906 C CA . LEU A 1 82 ? -2.804 -4.273 -11.134 1.00 0.00 82 LEU A CA 7
ATOM 11907 C C . LEU A 1 82 ? -2.311 -5.483 -11.922 1.00 0.00 82 LEU A C 7
ATOM 11908 O O . LEU A 1 82 ? -3.069 -6.097 -12.674 1.00 0.00 82 LEU A O 7
ATOM 11924 N N . ALA A 1 83 ? -1.038 -5.819 -11.746 1.00 0.00 83 ALA A N 7
ATOM 11925 C CA . ALA A 1 83 ? -0.445 -6.956 -12.440 1.00 0.00 83 ALA A CA 7
ATOM 11926 C C . ALA A 1 83 ? -1.155 -8.254 -12.075 1.00 0.00 83 ALA A C 7
ATOM 11927 O O . ALA A 1 83 ? -1.302 -9.149 -12.908 1.00 0.00 83 ALA A O 7
ATOM 11934 N N . MET A 1 84 ? -1.595 -8.351 -10.824 1.00 0.00 84 MET A N 7
ATOM 11935 C CA . MET A 1 84 ? -2.291 -9.541 -10.348 1.00 0.00 84 MET A CA 7
ATOM 11936 C C . MET A 1 84 ? -3.806 -9.331 -10.327 1.00 0.00 84 MET A C 7
ATOM 11937 O O . MET A 1 84 ? -4.561 -10.249 -10.008 1.00 0.00 84 MET A O 7
ATOM 11951 N N . ASN A 1 85 ? -4.246 -8.121 -10.668 1.00 0.00 85 ASN A N 7
ATOM 11952 C CA . ASN A 1 85 ? -5.670 -7.805 -10.685 1.00 0.00 85 ASN A CA 7
ATOM 11953 C C . ASN A 1 85 ? -6.281 -7.977 -9.298 1.00 0.00 85 ASN A C 7
ATOM 11954 O O . ASN A 1 85 ? -6.747 -9.060 -8.943 1.00 0.00 85 ASN A O 7
ATOM 11965 N N . LEU A 1 86 ? -6.276 -6.901 -8.517 1.00 0.00 86 LEU A N 7
ATOM 11966 C CA . LEU A 1 86 ? -6.831 -6.931 -7.168 1.00 0.00 86 LEU A CA 7
ATOM 11967 C C . LEU A 1 86 ? -7.347 -5.555 -6.762 1.00 0.00 86 LEU A C 7
ATOM 11968 O O . LEU A 1 86 ? -6.671 -4.813 -6.050 1.00 0.00 86 LEU A O 7
ATOM 11984 N N . MET A 1 87 ? -8.550 -5.222 -7.218 1.00 0.00 87 MET A N 7
ATOM 11985 C CA . MET A 1 87 ? -9.158 -3.935 -6.903 1.00 0.00 87 MET A CA 7
ATOM 11986 C C . MET A 1 87 ? -9.514 -3.841 -5.420 1.00 0.00 87 MET A C 7
ATOM 11987 O O . MET A 1 87 ? -9.674 -2.747 -4.880 1.00 0.00 87 MET A O 7
ATOM 12001 N N . GLU A 1 88 ? -9.641 -4.994 -4.767 1.00 0.00 88 GLU A N 7
ATOM 12002 C CA . GLU A 1 88 ? -9.980 -5.039 -3.348 1.00 0.00 88 GLU A CA 7
ATOM 12003 C C . GLU A 1 88 ? -9.002 -4.205 -2.525 1.00 0.00 88 GLU A C 7
ATOM 12004 O O . GLU A 1 88 ? -9.380 -3.593 -1.526 1.00 0.00 88 GLU A O 7
ATOM 12016 N N . LEU A 1 89 ? -7.743 -4.186 -2.951 1.00 0.00 89 LEU A N 7
ATOM 12017 C CA . LEU A 1 89 ? -6.712 -3.428 -2.253 1.00 0.00 89 LEU A CA 7
ATOM 12018 C C . LEU A 1 89 ? -6.449 -2.098 -2.952 1.00 0.00 89 LEU A C 7
ATOM 12019 O O . LEU A 1 89 ? -6.153 -1.093 -2.305 1.00 0.00 89 LEU A O 7
ATOM 12035 N N . VAL A 1 90 ? -6.557 -2.100 -4.276 1.00 0.00 90 VAL A N 7
ATOM 12036 C CA . VAL A 1 90 ? -6.330 -0.895 -5.063 1.00 0.00 90 VAL A CA 7
ATOM 12037 C C . VAL A 1 90 ? -7.420 0.142 -4.810 1.00 0.00 90 VAL A C 7
ATOM 12038 O O . VAL A 1 90 ? -7.175 1.346 -4.891 1.00 0.00 90 VAL A O 7
ATOM 12051 N N . ASP A 1 91 ? -8.623 -0.333 -4.501 1.00 0.00 91 ASP A N 7
ATOM 12052 C CA . ASP A 1 91 ? -9.749 0.555 -4.236 1.00 0.00 91 ASP A CA 7
ATOM 12053 C C . ASP A 1 91 ? -9.604 1.226 -2.873 1.00 0.00 91 ASP A C 7
ATOM 12054 O O . ASP A 1 91 ? -9.981 2.385 -2.697 1.00 0.00 91 ASP A O 7
ATOM 12063 N N . TYR A 1 92 ? -9.058 0.489 -1.912 1.00 0.00 92 TYR A N 7
ATOM 12064 C CA . TYR A 1 92 ? -8.864 1.011 -0.564 1.00 0.00 92 TYR A CA 7
ATOM 12065 C C . TYR A 1 92 ? -7.688 1.983 -0.520 1.00 0.00 92 TYR A C 7
ATOM 12066 O O . TYR A 1 92 ? -7.812 3.098 -0.014 1.00 0.00 92 TYR A O 7
ATOM 12084 N N . LEU A 1 93 ? -6.550 1.551 -1.051 1.00 0.00 93 LEU A N 7
ATOM 12085 C CA . LEU A 1 93 ? -5.352 2.382 -1.071 1.00 0.00 93 LEU A CA 7
ATOM 12086 C C . LEU A 1 93 ? -5.601 3.684 -1.825 1.00 0.00 93 LEU A C 7
ATOM 12087 O O . LEU A 1 93 ? -5.055 4.730 -1.474 1.00 0.00 93 LEU A O 7
ATOM 12103 N N . ASN A 1 94 ? -6.429 3.614 -2.862 1.00 0.00 94 ASN A N 7
ATOM 12104 C CA . ASN A 1 94 ? -6.751 4.788 -3.665 1.00 0.00 94 ASN A CA 7
ATOM 12105 C C . ASN A 1 94 ? -7.514 5.819 -2.838 1.00 0.00 94 ASN A C 7
ATOM 12106 O O . ASN A 1 94 ? -7.395 7.023 -3.066 1.00 0.00 94 ASN A O 7
ATOM 12117 N N . GLN A 1 95 ? -8.296 5.338 -1.878 1.00 0.00 95 GLN A N 7
ATOM 12118 C CA . GLN A 1 95 ? -9.079 6.219 -1.017 1.00 0.00 95 GLN A CA 7
ATOM 12119 C C . GLN A 1 95 ? -8.200 6.852 0.058 1.00 0.00 95 GLN A C 7
ATOM 12120 O O . GLN A 1 95 ? -8.421 7.993 0.462 1.00 0.00 95 GLN A O 7
ATOM 12134 N N . VAL A 1 96 ? -7.203 6.102 0.516 1.00 0.00 96 VAL A N 7
ATOM 12135 C CA . VAL A 1 96 ? -6.291 6.589 1.545 1.00 0.00 96 VAL A CA 7
ATOM 12136 C C . VAL A 1 96 ? -5.373 7.677 0.998 1.00 0.00 96 VAL A C 7
ATOM 12137 O O . VAL A 1 96 ? -4.946 8.569 1.730 1.00 0.00 96 VAL A O 7
ATOM 12150 N N . CYS A 1 97 ? -5.074 7.597 -0.295 1.00 0.00 97 CYS A N 7
ATOM 12151 C CA . CYS A 1 97 ? -4.207 8.577 -0.939 1.00 0.00 97 CYS A CA 7
ATOM 12152 C C . CYS A 1 97 ? -4.933 9.903 -1.134 1.00 0.00 97 CYS A C 7
ATOM 12153 O O . CYS A 1 97 ? -5.257 10.289 -2.257 1.00 0.00 97 CYS A O 7
ATOM 12161 N N . LEU A 1 98 ? -5.189 10.598 -0.030 1.00 0.00 98 LEU A N 7
ATOM 12162 C CA . LEU A 1 98 ? -5.878 11.883 -0.077 1.00 0.00 98 LEU A CA 7
ATOM 12163 C C . LEU A 1 98 ? -4.895 13.036 0.096 1.00 0.00 98 LEU A C 7
ATOM 12164 O O . LEU A 1 98 ? -4.320 13.218 1.170 1.00 0.00 98 LEU A O 7
ATOM 12180 N N . ASN A 1 99 ? -4.707 13.810 -0.966 1.00 0.00 99 ASN A N 7
ATOM 12181 C CA . ASN A 1 99 ? -3.793 14.946 -0.931 1.00 0.00 99 ASN A CA 7
ATOM 12182 C C . ASN A 1 99 ? -4.192 15.998 -1.961 1.00 0.00 99 ASN A C 7
ATOM 12183 O O . ASN A 1 99 ? -3.858 15.884 -3.140 1.00 0.00 99 ASN A O 7
ATOM 12194 N N . ASP A 1 100 ? -4.906 17.023 -1.508 1.00 0.00 100 ASP A N 7
ATOM 12195 C CA . ASP A 1 100 ? -5.349 18.096 -2.390 1.00 0.00 100 ASP A CA 7
ATOM 12196 C C . ASP A 1 100 ? -4.231 19.105 -2.623 1.00 0.00 100 ASP A C 7
ATOM 12197 O O . ASP A 1 100 ? -3.292 19.200 -1.833 1.00 0.00 100 ASP A O 7
ATOM 12206 N N . TYR A 1 101 ? -4.337 19.858 -3.714 1.00 0.00 101 TYR A N 7
ATOM 12207 C CA . TYR A 1 101 ? -3.334 20.861 -4.052 1.00 0.00 101 TYR A CA 7
ATOM 12208 C C . TYR A 1 101 ? -3.894 22.269 -3.885 1.00 0.00 101 TYR A C 7
ATOM 12209 O O . TYR A 1 101 ? -3.450 23.027 -3.022 1.00 0.00 101 TYR A O 7
ATOM 12227 N N . ARG A 1 102 ? -4.872 22.614 -4.717 1.00 0.00 102 ARG A N 7
ATOM 12228 C CA . ARG A 1 102 ? -5.493 23.933 -4.663 1.00 0.00 102 ARG A CA 7
ATOM 12229 C C . ARG A 1 102 ? -6.935 23.834 -4.174 1.00 0.00 102 ARG A C 7
ATOM 12230 O O . ARG A 1 102 ? -7.616 22.838 -4.415 1.00 0.00 102 ARG A O 7
ATOM 12251 N N . GLU A 1 103 ? -7.393 24.875 -3.486 1.00 0.00 103 GLU A N 7
ATOM 12252 C CA . GLU A 1 103 ? -8.754 24.906 -2.964 1.00 0.00 103 GLU A CA 7
ATOM 12253 C C . GLU A 1 103 ? -9.358 26.301 -3.100 1.00 0.00 103 GLU A C 7
ATOM 12254 O O . GLU A 1 103 ? -8.696 27.233 -3.557 1.00 0.00 103 GLU A O 7
ATOM 12266 N N . ILE A 1 104 ? -10.618 26.436 -2.700 1.00 0.00 104 ILE A N 7
ATOM 12267 C CA . ILE A 1 104 ? -11.311 27.716 -2.776 1.00 0.00 104 ILE A CA 7
ATOM 12268 C C . ILE A 1 104 ? -11.297 28.430 -1.430 1.00 0.00 104 ILE A C 7
ATOM 12269 O O . ILE A 1 104 ? -12.223 29.172 -1.100 1.00 0.00 104 ILE A O 7
ATOM 12285 N N . TYR A 1 105 ? -10.243 28.201 -0.654 1.00 0.00 105 TYR A N 7
ATOM 12286 C CA . TYR A 1 105 ? -10.110 28.824 0.658 1.00 0.00 105 TYR A CA 7
ATOM 12287 C C . TYR A 1 105 ? -9.806 30.313 0.523 1.00 0.00 105 TYR A C 7
ATOM 12288 O O . TYR A 1 105 ? -8.846 30.703 -0.141 1.00 0.00 105 TYR A O 7
ATOM 12306 N N . ARG A 1 106 ? -10.631 31.139 1.158 1.00 0.00 106 ARG A N 7
ATOM 12307 C CA . ARG A 1 106 ? -10.450 32.586 1.109 1.00 0.00 106 ARG A CA 7
ATOM 12308 C C . ARG A 1 106 ? -10.541 33.096 -0.326 1.00 0.00 106 ARG A C 7
ATOM 12309 O O . ARG A 1 106 ? -9.902 34.085 -0.685 1.00 0.00 106 ARG A O 7
ATOM 12330 N N . GLU A 1 107 ? -11.340 32.416 -1.141 1.00 0.00 107 GLU A N 7
ATOM 12331 C CA . GLU A 1 107 ? -11.515 32.801 -2.537 1.00 0.00 107 GLU A CA 7
ATOM 12332 C C . GLU A 1 107 ? -12.895 32.397 -3.043 1.00 0.00 107 GLU A C 7
ATOM 12333 O O . GLU A 1 107 ? -13.092 31.275 -3.512 1.00 0.00 107 GLU A O 7
ATOM 12345 N N . HIS A 1 108 ? -13.848 33.317 -2.947 1.00 0.00 108 HIS A N 7
ATOM 12346 C CA . HIS A 1 108 ? -15.212 33.056 -3.395 1.00 0.00 108 HIS A CA 7
ATOM 12347 C C . HIS A 1 108 ? -15.264 32.901 -4.912 1.00 0.00 108 HIS A C 7
ATOM 12348 O O . HIS A 1 108 ? -14.449 33.478 -5.633 1.00 0.00 108 HIS A O 7
ATOM 12362 N N . VAL A 1 109 ? -16.226 32.120 -5.390 1.00 0.00 109 VAL A N 7
ATOM 12363 C CA . VAL A 1 109 ? -16.385 31.889 -6.820 1.00 0.00 109 VAL A CA 7
ATOM 12364 C C . VAL A 1 109 ? -16.994 33.107 -7.507 1.00 0.00 109 VAL A C 7
ATOM 12365 O O . VAL A 1 109 ? -17.789 33.836 -6.912 1.00 0.00 109 VAL A O 7
ATOM 12378 N N . SER A 1 110 ? -16.617 33.322 -8.764 1.00 0.00 110 SER A N 7
ATOM 12379 C CA . SER A 1 110 ? -17.127 34.452 -9.532 1.00 0.00 110 SER A CA 7
ATOM 12380 C C . SER A 1 110 ? -17.614 34.001 -10.906 1.00 0.00 110 SER A C 7
ATOM 12381 O O . SER A 1 110 ? -17.158 32.988 -11.435 1.00 0.00 110 SER A O 7
ATOM 12389 N N . GLY A 1 111 ? -18.542 34.762 -11.477 1.00 0.00 111 GLY A N 7
ATOM 12390 C CA . GLY A 1 111 ? -19.075 34.423 -12.784 1.00 0.00 111 GLY A CA 7
ATOM 12391 C C . GLY A 1 111 ? -20.245 33.461 -12.703 1.00 0.00 111 GLY A C 7
ATOM 12392 O O . GLY A 1 111 ? -20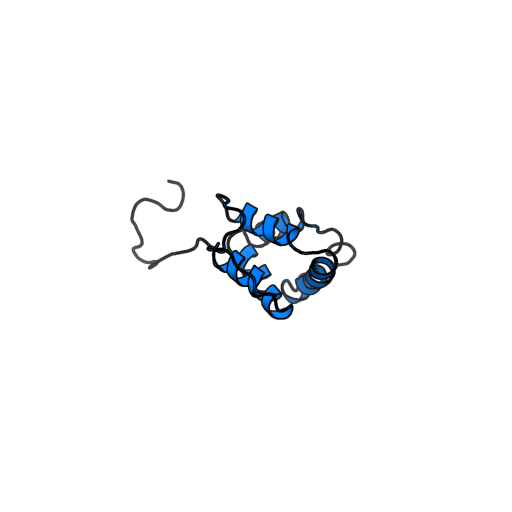.449 32.815 -11.675 1.00 0.00 111 GLY A O 7
ATOM 12396 N N . PRO A 1 112 ? -21.038 33.341 -13.781 1.00 0.00 112 PRO A N 7
ATOM 12397 C CA . PRO A 1 112 ? -22.196 32.442 -13.814 1.00 0.00 112 PRO A CA 7
ATOM 12398 C C . PRO A 1 112 ? -21.788 30.974 -13.833 1.00 0.00 112 PRO A C 7
ATOM 12399 O O . PRO A 1 112 ? -22.355 30.151 -13.114 1.00 0.00 112 PRO A O 7
ATOM 12410 N N . SER A 1 113 ? -20.799 30.651 -14.661 1.00 0.00 113 SER A N 7
ATOM 12411 C CA . SER A 1 113 ? -20.315 29.280 -14.775 1.00 0.00 113 SER A CA 7
ATOM 12412 C C . SER A 1 113 ? -18.954 29.238 -15.461 1.00 0.00 113 SER A C 7
ATOM 12413 O O . SER A 1 113 ? -18.658 30.063 -16.326 1.00 0.00 113 SER A O 7
ATOM 12421 N N . SER A 1 114 ? -18.128 28.273 -15.071 1.00 0.00 114 SER A N 7
ATOM 12422 C CA . SER A 1 114 ? -16.797 28.125 -15.650 1.00 0.00 114 SER A CA 7
ATOM 12423 C C . SER A 1 114 ? -16.471 26.655 -15.892 1.00 0.00 114 SER A C 7
ATOM 12424 O O . SER A 1 114 ? -16.732 25.802 -15.044 1.00 0.00 114 SER A O 7
ATOM 12432 N N . GLY A 1 115 ? -15.898 26.365 -17.055 1.00 0.00 115 GLY A N 7
ATOM 12433 C CA . GLY A 1 115 ? -15.545 24.998 -17.389 1.00 0.00 115 GLY A CA 7
ATOM 12434 C C . GLY A 1 115 ? -14.053 24.747 -17.301 1.00 0.00 115 GLY A C 7
ATOM 12435 O O . GLY A 1 115 ? -13.289 25.465 -17.980 1.00 0.00 115 GLY A O 7
ATOM 12440 N N . GLY A 1 1 ? -14.132 -15.353 3.468 1.00 0.00 1 GLY A N 8
ATOM 12441 C CA . GLY A 1 1 ? -13.713 -16.294 2.392 1.00 0.00 1 GLY A CA 8
ATOM 12442 C C . GLY A 1 1 ? -14.623 -16.233 1.181 1.00 0.00 1 GLY A C 8
ATOM 12443 O O . GLY A 1 1 ? -15.530 -17.053 1.036 1.00 0.00 1 GLY A O 8
ATOM 12449 N N . SER A 1 2 ? -14.381 -15.260 0.310 1.00 0.00 2 SER A N 8
ATOM 12450 C CA . SER A 1 2 ? -15.186 -15.095 -0.895 1.00 0.00 2 SER A CA 8
ATOM 12451 C C . SER A 1 2 ? -16.648 -14.843 -0.543 1.00 0.00 2 SER A C 8
ATOM 12452 O O . SER A 1 2 ? -17.454 -15.772 -0.493 1.00 0.00 2 SER A O 8
ATOM 12460 N N . SER A 1 3 ? -16.983 -13.580 -0.298 1.00 0.00 3 SER A N 8
ATOM 12461 C CA . SER A 1 3 ? -18.350 -13.205 0.050 1.00 0.00 3 SER A CA 8
ATOM 12462 C C . SER A 1 3 ? -18.954 -12.297 -1.017 1.00 0.00 3 SER A C 8
ATOM 12463 O O . SER A 1 3 ? -18.236 -11.725 -1.838 1.00 0.00 3 SER A O 8
ATOM 12471 N N . GLY A 1 4 ? -20.276 -12.170 -0.999 1.00 0.00 4 GLY A N 8
ATOM 12472 C CA . GLY A 1 4 ? -20.954 -11.331 -1.969 1.00 0.00 4 GLY A CA 8
ATOM 12473 C C . GLY A 1 4 ? -21.378 -9.997 -1.386 1.00 0.00 4 GLY A C 8
ATOM 12474 O O . GLY A 1 4 ? -22.265 -9.938 -0.535 1.00 0.00 4 GLY A O 8
ATOM 12478 N N . SER A 1 5 ? -20.743 -8.923 -1.845 1.00 0.00 5 SER A N 8
ATOM 12479 C CA . SER A 1 5 ? -21.057 -7.583 -1.364 1.00 0.00 5 SER A CA 8
ATOM 12480 C C . SER A 1 5 ? -20.746 -7.450 0.123 1.00 0.00 5 SER A C 8
ATOM 12481 O O . SER A 1 5 ? -21.227 -8.233 0.941 1.00 0.00 5 SER A O 8
ATOM 12489 N N . SER A 1 6 ? -19.937 -6.452 0.465 1.00 0.00 6 SER A N 8
ATOM 12490 C CA . SER A 1 6 ? -19.560 -6.216 1.854 1.00 0.00 6 SER A CA 8
ATOM 12491 C C . SER A 1 6 ? -19.210 -4.749 2.081 1.00 0.00 6 SER A C 8
ATOM 12492 O O . SER A 1 6 ? -18.192 -4.260 1.591 1.00 0.00 6 SER A O 8
ATOM 12500 N N . GLY A 1 7 ? -20.061 -4.051 2.825 1.00 0.00 7 GLY A N 8
ATOM 12501 C CA . GLY A 1 7 ? -19.825 -2.647 3.104 1.00 0.00 7 GLY A CA 8
ATOM 12502 C C . GLY A 1 7 ? -19.239 -2.419 4.484 1.00 0.00 7 GLY A C 8
ATOM 12503 O O . GLY A 1 7 ? -19.453 -1.370 5.090 1.00 0.00 7 GLY A O 8
ATOM 12507 N N . MET A 1 8 ? -18.496 -3.403 4.978 1.00 0.00 8 MET A N 8
ATOM 12508 C CA . MET A 1 8 ? -17.878 -3.305 6.296 1.00 0.00 8 MET A CA 8
ATOM 12509 C C . MET A 1 8 ? -16.624 -2.439 6.245 1.00 0.00 8 MET A C 8
ATOM 12510 O O . MET A 1 8 ? -16.266 -1.908 5.194 1.00 0.00 8 MET A O 8
ATOM 12524 N N . ALA A 1 9 ? -15.961 -2.299 7.389 1.00 0.00 9 ALA A N 8
ATOM 12525 C CA . ALA A 1 9 ? -14.748 -1.496 7.476 1.00 0.00 9 ALA A CA 8
ATOM 12526 C C . ALA A 1 9 ? -13.542 -2.360 7.830 1.00 0.00 9 ALA A C 8
ATOM 12527 O O . ALA A 1 9 ? -13.642 -3.279 8.644 1.00 0.00 9 ALA A O 8
ATOM 12534 N N . LEU A 1 10 ? -12.403 -2.062 7.212 1.00 0.00 10 LEU A N 8
ATOM 12535 C CA . LEU A 1 10 ? -11.178 -2.811 7.461 1.00 0.00 10 LEU A CA 8
ATOM 12536 C C . LEU A 1 10 ? -10.439 -2.257 8.675 1.00 0.00 10 LEU A C 8
ATOM 12537 O O . LEU A 1 10 ? -10.298 -2.936 9.692 1.00 0.00 10 LEU A O 8
ATOM 12553 N N . ALA A 1 11 ? -9.967 -1.020 8.561 1.00 0.00 11 ALA A N 8
ATOM 12554 C CA . ALA A 1 11 ? -9.242 -0.375 9.648 1.00 0.00 11 ALA A CA 8
ATOM 12555 C C . ALA A 1 11 ? -9.137 1.129 9.423 1.00 0.00 11 ALA A C 8
ATOM 12556 O O . ALA A 1 11 ? -8.992 1.588 8.290 1.00 0.00 11 ALA A O 8
ATOM 12563 N N . ARG A 1 12 ? -9.211 1.892 10.509 1.00 0.00 12 ARG A N 8
ATOM 12564 C CA . ARG A 1 12 ? -9.124 3.345 10.430 1.00 0.00 12 ARG A CA 8
ATOM 12565 C C . ARG A 1 12 ? -7.671 3.807 10.486 1.00 0.00 12 ARG A C 8
ATOM 12566 O O . ARG A 1 12 ? -7.116 4.012 11.564 1.00 0.00 12 ARG A O 8
ATOM 12587 N N . ALA A 1 13 ? -7.061 3.965 9.316 1.00 0.00 13 ALA A N 8
ATOM 12588 C CA . ALA A 1 13 ? -5.673 4.401 9.231 1.00 0.00 13 ALA A CA 8
ATOM 12589 C C . ALA A 1 13 ? -5.574 5.922 9.209 1.00 0.00 13 ALA A C 8
ATOM 12590 O O . ALA A 1 13 ? -5.691 6.547 8.154 1.00 0.00 13 ALA A O 8
ATOM 12597 N N . ASN A 1 14 ? -5.359 6.513 10.379 1.00 0.00 14 ASN A N 8
ATOM 12598 C CA . ASN A 1 14 ? -5.244 7.963 10.494 1.00 0.00 14 ASN A CA 8
ATOM 12599 C C . ASN A 1 14 ? -4.076 8.483 9.661 1.00 0.00 14 ASN A C 8
ATOM 12600 O O . ASN A 1 14 ? -4.117 9.599 9.144 1.00 0.00 14 ASN A O 8
ATOM 12611 N N . SER A 1 15 ? -3.036 7.664 9.536 1.00 0.00 15 SER A N 8
ATOM 12612 C CA . SER A 1 15 ? -1.856 8.039 8.765 1.00 0.00 15 SER A CA 8
ATOM 12613 C C . SER A 1 15 ? -1.604 7.042 7.637 1.00 0.00 15 SER A C 8
ATOM 12614 O O . SER A 1 15 ? -2.016 5.885 7.717 1.00 0.00 15 SER A O 8
ATOM 12622 N N . PRO A 1 16 ? -0.920 7.479 6.564 1.00 0.00 16 PRO A N 8
ATOM 12623 C CA . PRO A 1 16 ? -0.614 6.617 5.418 1.00 0.00 16 PRO A CA 8
ATOM 12624 C C . PRO A 1 16 ? 0.304 5.458 5.793 1.00 0.00 16 PRO A C 8
ATOM 12625 O O . PRO A 1 16 ? 0.308 4.419 5.133 1.00 0.00 16 PRO A O 8
ATOM 12636 N N . GLN A 1 17 ? 1.080 5.642 6.857 1.00 0.00 17 GLN A N 8
ATOM 12637 C CA . GLN A 1 17 ? 2.000 4.610 7.318 1.00 0.00 17 GLN A CA 8
ATOM 12638 C C . GLN A 1 17 ? 1.251 3.330 7.675 1.00 0.00 17 GLN A C 8
ATOM 12639 O O . GLN A 1 17 ? 1.698 2.228 7.357 1.00 0.00 17 GLN A O 8
ATOM 12653 N N . GLU A 1 18 ? 0.109 3.485 8.338 1.00 0.00 18 GLU A N 8
ATOM 12654 C CA . GLU A 1 18 ? -0.702 2.342 8.739 1.00 0.00 18 GLU A CA 8
ATOM 12655 C C . GLU A 1 18 ? -1.488 1.790 7.554 1.00 0.00 18 GLU A C 8
ATOM 12656 O O . GLU A 1 18 ? -1.554 0.578 7.350 1.00 0.00 18 GLU A O 8
ATOM 12668 N N . ALA A 1 19 ? -2.082 2.688 6.774 1.00 0.00 19 ALA A N 8
ATOM 12669 C CA . ALA A 1 19 ? -2.863 2.290 5.609 1.00 0.00 19 ALA A CA 8
ATOM 12670 C C . ALA A 1 19 ? -2.011 1.503 4.618 1.00 0.00 19 ALA A C 8
ATOM 12671 O O . ALA A 1 19 ? -2.514 0.639 3.900 1.00 0.00 19 ALA A O 8
ATOM 12678 N N . LEU A 1 20 ? -0.718 1.808 4.584 1.00 0.00 20 LEU A N 8
ATOM 12679 C CA . LEU A 1 20 ? 0.204 1.130 3.680 1.00 0.00 20 LEU A CA 8
ATOM 12680 C C . LEU A 1 20 ? 0.573 -0.251 4.215 1.00 0.00 20 LEU A C 8
ATOM 12681 O O . LEU A 1 20 ? 0.573 -1.235 3.475 1.00 0.00 20 LEU A O 8
ATOM 12697 N N . LEU A 1 21 ? 0.889 -0.315 5.505 1.00 0.00 21 LEU A N 8
ATOM 12698 C CA . LEU A 1 21 ? 1.260 -1.575 6.139 1.00 0.00 21 LEU A CA 8
ATOM 12699 C C . LEU A 1 21 ? 0.070 -2.526 6.199 1.00 0.00 21 LEU A C 8
ATOM 12700 O O . LEU A 1 21 ? 0.233 -3.745 6.139 1.00 0.00 21 LEU A O 8
ATOM 12716 N N . TRP A 1 22 ? -1.127 -1.962 6.317 1.00 0.00 22 TRP A N 8
ATOM 12717 C CA . TRP A 1 22 ? -2.345 -2.760 6.385 1.00 0.00 22 TRP A CA 8
ATOM 12718 C C . TRP A 1 22 ? -2.577 -3.514 5.079 1.00 0.00 22 TRP A C 8
ATOM 12719 O O . TRP A 1 22 ? -3.146 -4.606 5.073 1.00 0.00 22 TRP A O 8
ATOM 12740 N N . ALA A 1 23 ? -2.133 -2.924 3.974 1.00 0.00 23 ALA A N 8
ATOM 12741 C CA . ALA A 1 23 ? -2.293 -3.540 2.662 1.00 0.00 23 ALA A CA 8
ATOM 12742 C C . ALA A 1 23 ? -1.343 -4.720 2.491 1.00 0.00 23 ALA A C 8
ATOM 12743 O O . ALA A 1 23 ? -1.654 -5.682 1.788 1.00 0.00 23 ALA A O 8
ATOM 12750 N N . LEU A 1 24 ? -0.184 -4.641 3.137 1.00 0.00 24 LEU A N 8
ATOM 12751 C CA . LEU A 1 24 ? 0.811 -5.703 3.055 1.00 0.00 24 LEU A CA 8
ATOM 12752 C C . LEU A 1 24 ? 0.454 -6.857 3.987 1.00 0.00 24 LEU A C 8
ATOM 12753 O O . LEU A 1 24 ? 0.530 -8.024 3.603 1.00 0.00 24 LEU A O 8
ATOM 12769 N N . ASN A 1 25 ? 0.067 -6.522 5.213 1.00 0.00 25 ASN A N 8
ATOM 12770 C CA . ASN A 1 25 ? -0.303 -7.530 6.200 1.00 0.00 25 ASN A CA 8
ATOM 12771 C C . ASN A 1 25 ? -1.568 -8.269 5.777 1.00 0.00 25 ASN A C 8
ATOM 12772 O O . ASN A 1 25 ? -1.749 -9.444 6.095 1.00 0.00 25 ASN A O 8
ATOM 12783 N N . ASP A 1 26 ? -2.443 -7.571 5.059 1.00 0.00 26 ASP A N 8
ATOM 12784 C CA . ASP A 1 26 ? -3.692 -8.160 4.594 1.00 0.00 26 ASP A CA 8
ATOM 12785 C C . ASP A 1 26 ? -3.437 -9.187 3.495 1.00 0.00 26 ASP A C 8
ATOM 12786 O O . ASP A 1 26 ? -4.195 -10.146 3.339 1.00 0.00 26 ASP A O 8
ATOM 12795 N N . LEU A 1 27 ? -2.366 -8.982 2.734 1.00 0.00 27 LEU A N 8
ATOM 12796 C CA . LEU A 1 27 ? -2.012 -9.891 1.650 1.00 0.00 27 LEU A CA 8
ATOM 12797 C C . LEU A 1 27 ? -1.808 -11.310 2.169 1.00 0.00 27 LEU A C 8
ATOM 12798 O O . LEU A 1 27 ? -1.651 -11.526 3.370 1.00 0.00 27 LEU A O 8
ATOM 12814 N N . GLU A 1 28 ? -1.814 -12.275 1.254 1.00 0.00 28 GLU A N 8
ATOM 12815 C CA . GLU A 1 28 ? -1.631 -13.675 1.619 1.00 0.00 28 GLU A CA 8
ATOM 12816 C C . GLU A 1 28 ? -0.196 -14.122 1.355 1.00 0.00 28 GLU A C 8
ATOM 12817 O O . GLU A 1 28 ? 0.623 -13.351 0.853 1.00 0.00 28 GLU A O 8
ATOM 12829 N N . GLU A 1 29 ? 0.101 -15.372 1.696 1.00 0.00 29 GLU A N 8
ATOM 12830 C CA . GLU A 1 29 ? 1.438 -15.921 1.496 1.00 0.00 29 GLU A CA 8
ATOM 12831 C C . GLU A 1 29 ? 1.623 -16.395 0.058 1.00 0.00 29 GLU A C 8
ATOM 12832 O O . GLU A 1 29 ? 2.732 -16.369 -0.477 1.00 0.00 29 GLU A O 8
ATOM 12844 N N . ASN A 1 30 ? 0.531 -16.827 -0.562 1.00 0.00 30 ASN A N 8
ATOM 12845 C CA . ASN A 1 30 ? 0.573 -17.309 -1.939 1.00 0.00 30 ASN A CA 8
ATOM 12846 C C . ASN A 1 30 ? 0.680 -16.149 -2.923 1.00 0.00 30 ASN A C 8
ATOM 12847 O O . ASN A 1 30 ? 1.238 -16.294 -4.011 1.00 0.00 30 ASN A O 8
ATOM 12858 N N . SER A 1 31 ? 0.142 -14.996 -2.537 1.00 0.00 31 SER A N 8
ATOM 12859 C CA . SER A 1 31 ? 0.176 -13.813 -3.388 1.00 0.00 31 SER A CA 8
ATOM 12860 C C . SER A 1 31 ? 1.423 -12.977 -3.113 1.00 0.00 31 SER A C 8
ATOM 12861 O O . SER A 1 31 ? 2.108 -12.543 -4.039 1.00 0.00 31 SER A O 8
ATOM 12869 N N . PHE A 1 32 ? 1.713 -12.757 -1.835 1.00 0.00 32 PHE A N 8
ATOM 12870 C CA . PHE A 1 32 ? 2.877 -11.972 -1.439 1.00 0.00 32 PHE A CA 8
ATOM 12871 C C . PHE A 1 32 ? 4.162 -12.599 -1.969 1.00 0.00 32 PHE A C 8
ATOM 12872 O O . PHE A 1 32 ? 5.132 -11.898 -2.259 1.00 0.00 32 PHE A O 8
ATOM 12889 N N . LYS A 1 33 ? 4.163 -13.922 -2.093 1.00 0.00 33 LYS A N 8
ATOM 12890 C CA . LYS A 1 33 ? 5.330 -14.642 -2.588 1.00 0.00 33 LYS A CA 8
ATOM 12891 C C . LYS A 1 33 ? 5.664 -14.220 -4.016 1.00 0.00 33 LYS A C 8
ATOM 12892 O O . LYS A 1 33 ? 6.832 -14.046 -4.364 1.00 0.00 33 LYS A O 8
ATOM 12911 N N . THR A 1 34 ? 4.633 -14.059 -4.837 1.00 0.00 34 THR A N 8
ATOM 12912 C CA . THR A 1 34 ? 4.817 -13.658 -6.228 1.00 0.00 34 THR A CA 8
ATOM 12913 C C . THR A 1 34 ? 5.009 -12.149 -6.338 1.00 0.00 34 THR A C 8
ATOM 12914 O O . THR A 1 34 ? 5.721 -11.667 -7.218 1.00 0.00 34 THR A O 8
ATOM 12925 N N . LEU A 1 35 ? 4.370 -11.409 -5.437 1.00 0.00 35 LEU A N 8
ATOM 12926 C CA . LEU A 1 35 ? 4.472 -9.954 -5.433 1.00 0.00 35 LEU A CA 8
ATOM 12927 C C . LEU A 1 35 ? 5.855 -9.504 -4.972 1.00 0.00 35 LEU A C 8
ATOM 12928 O O . LEU A 1 35 ? 6.320 -8.423 -5.339 1.00 0.00 35 LEU A O 8
ATOM 12944 N N . LYS A 1 36 ? 6.507 -10.335 -4.165 1.00 0.00 36 LYS A N 8
ATOM 12945 C CA . LYS A 1 36 ? 7.838 -10.021 -3.653 1.00 0.00 36 LYS A CA 8
ATOM 12946 C C . LYS A 1 36 ? 8.809 -9.715 -4.791 1.00 0.00 36 LYS A C 8
ATOM 12947 O O . LYS A 1 36 ? 9.760 -8.954 -4.620 1.00 0.00 36 LYS A O 8
ATOM 12966 N N . PHE A 1 37 ? 8.563 -10.315 -5.952 1.00 0.00 37 PHE A N 8
ATOM 12967 C CA . PHE A 1 37 ? 9.416 -10.105 -7.116 1.00 0.00 37 PHE A CA 8
ATOM 12968 C C . PHE A 1 37 ? 8.965 -8.885 -7.911 1.00 0.00 37 PHE A C 8
ATOM 12969 O O . PHE A 1 37 ? 9.788 -8.135 -8.436 1.00 0.00 37 PHE A O 8
ATOM 12986 N N . HIS A 1 38 ? 7.654 -8.691 -7.996 1.00 0.00 38 HIS A N 8
ATOM 12987 C CA . HIS A 1 38 ? 7.093 -7.561 -8.728 1.00 0.00 38 HIS A CA 8
ATOM 12988 C C . HIS A 1 38 ? 7.586 -6.236 -8.153 1.00 0.00 38 HIS A C 8
ATOM 12989 O O . HIS A 1 38 ? 7.661 -5.231 -8.861 1.00 0.00 38 HIS A O 8
ATOM 13003 N N . LEU A 1 39 ? 7.920 -6.240 -6.866 1.00 0.00 39 LEU A N 8
ATOM 13004 C CA . LEU A 1 39 ? 8.404 -5.036 -6.197 1.00 0.00 39 LEU A CA 8
ATOM 13005 C C . LEU A 1 39 ? 9.634 -4.472 -6.905 1.00 0.00 39 LEU A C 8
ATOM 13006 O O . LEU A 1 39 ? 9.800 -3.257 -7.009 1.00 0.00 39 LEU A O 8
ATOM 13022 N N . ARG A 1 40 ? 10.492 -5.364 -7.389 1.00 0.00 40 ARG A N 8
ATOM 13023 C CA . ARG A 1 40 ? 11.706 -4.955 -8.087 1.00 0.00 40 ARG A CA 8
ATOM 13024 C C . ARG A 1 40 ? 11.375 -4.334 -9.441 1.00 0.00 40 ARG A C 8
ATOM 13025 O O . ARG A 1 40 ? 12.090 -3.455 -9.923 1.00 0.00 40 ARG A O 8
ATOM 13046 N N . ASP A 1 41 ? 10.287 -4.797 -10.049 1.00 0.00 41 ASP A N 8
ATOM 13047 C CA . ASP A 1 41 ? 9.864 -4.287 -11.348 1.00 0.00 41 ASP A CA 8
ATOM 13048 C C . ASP A 1 41 ? 9.279 -2.883 -11.218 1.00 0.00 41 ASP A C 8
ATOM 13049 O O . ASP A 1 41 ? 9.385 -2.069 -12.135 1.00 0.00 41 ASP A O 8
ATOM 13058 N N . VAL A 1 42 ? 8.661 -2.608 -10.074 1.00 0.00 42 VAL A N 8
ATOM 13059 C CA . VAL A 1 42 ? 8.059 -1.304 -9.826 1.00 0.00 42 VAL A CA 8
ATOM 13060 C C . VAL A 1 42 ? 9.057 -0.351 -9.178 1.00 0.00 42 VAL A C 8
ATOM 13061 O O . VAL A 1 42 ? 9.000 0.860 -9.388 1.00 0.00 42 VAL A O 8
ATOM 13074 N N . THR A 1 43 ? 9.972 -0.906 -8.390 1.00 0.00 43 THR A N 8
ATOM 13075 C CA . THR A 1 43 ? 10.983 -0.104 -7.710 1.00 0.00 43 THR A CA 8
ATOM 13076 C C . THR A 1 43 ? 12.385 -0.620 -8.019 1.00 0.00 43 THR A C 8
ATOM 13077 O O . THR A 1 43 ? 12.696 -1.787 -7.777 1.00 0.00 43 THR A O 8
ATOM 13088 N N . GLN A 1 44 ? 13.228 0.257 -8.556 1.00 0.00 44 GLN A N 8
ATOM 13089 C CA . GLN A 1 44 ? 14.598 -0.109 -8.898 1.00 0.00 44 GLN A CA 8
ATOM 13090 C C . GLN A 1 44 ? 15.589 0.893 -8.312 1.00 0.00 44 GLN A C 8
ATOM 13091 O O . GLN A 1 44 ? 16.157 1.714 -9.033 1.00 0.00 44 GLN A O 8
ATOM 13105 N N . PHE A 1 45 ? 15.791 0.819 -7.000 1.00 0.00 45 PHE A N 8
ATOM 13106 C CA . PHE A 1 45 ? 16.712 1.720 -6.317 1.00 0.00 45 PHE A CA 8
ATOM 13107 C C . PHE A 1 45 ? 17.971 0.979 -5.877 1.00 0.00 45 PHE A C 8
ATOM 13108 O O . PHE A 1 45 ? 19.086 1.370 -6.222 1.00 0.00 45 PHE A O 8
ATOM 13125 N N . HIS A 1 46 ? 17.784 -0.092 -5.113 1.00 0.00 46 HIS A N 8
ATOM 13126 C CA . HIS A 1 46 ? 18.905 -0.889 -4.626 1.00 0.00 46 HIS A CA 8
ATOM 13127 C C . HIS A 1 46 ? 18.437 -2.269 -4.175 1.00 0.00 46 HIS A C 8
ATOM 13128 O O . HIS A 1 46 ? 19.011 -2.861 -3.261 1.00 0.00 46 HIS A O 8
ATOM 13142 N N . LEU A 1 47 ? 17.393 -2.776 -4.823 1.00 0.00 47 LEU A N 8
ATOM 13143 C CA . LEU A 1 47 ? 16.849 -4.087 -4.488 1.00 0.00 47 LEU A CA 8
ATOM 13144 C C . LEU A 1 47 ? 17.176 -5.105 -5.576 1.00 0.00 47 LEU A C 8
ATOM 13145 O O . LEU A 1 47 ? 16.707 -4.991 -6.708 1.00 0.00 47 LEU A O 8
ATOM 13161 N N . ALA A 1 48 ? 17.985 -6.100 -5.225 1.00 0.00 48 ALA A N 8
ATOM 13162 C CA . ALA A 1 48 ? 18.374 -7.137 -6.173 1.00 0.00 48 ALA A CA 8
ATOM 13163 C C . ALA A 1 48 ? 18.724 -8.437 -5.455 1.00 0.00 48 ALA A C 8
ATOM 13164 O O . ALA A 1 48 ? 19.896 -8.738 -5.230 1.00 0.00 48 ALA A O 8
ATOM 13171 N N . ARG A 1 49 ? 17.697 -9.204 -5.099 1.00 0.00 49 ARG A N 8
ATOM 13172 C CA . ARG A 1 49 ? 17.890 -10.476 -4.408 1.00 0.00 49 ARG A CA 8
ATOM 13173 C C . ARG A 1 49 ? 18.480 -10.260 -3.017 1.00 0.00 49 ARG A C 8
ATOM 13174 O O . ARG A 1 49 ? 17.776 -10.358 -2.012 1.00 0.00 49 ARG A O 8
ATOM 13195 N N . GLY A 1 50 ? 19.776 -9.970 -2.966 1.00 0.00 50 GLY A N 8
ATOM 13196 C CA . GLY A 1 50 ? 20.440 -9.749 -1.694 1.00 0.00 50 GLY A CA 8
ATOM 13197 C C . GLY A 1 50 ? 19.759 -8.685 -0.854 1.00 0.00 50 GLY A C 8
ATOM 13198 O O . GLY A 1 50 ? 19.837 -8.710 0.374 1.00 0.00 50 GLY A O 8
ATOM 13202 N N . GLU A 1 51 ? 19.090 -7.748 -1.518 1.00 0.00 51 GLU A N 8
ATOM 13203 C CA . GLU A 1 51 ? 18.392 -6.671 -0.825 1.00 0.00 51 GLU A CA 8
ATOM 13204 C C . GLU A 1 51 ? 16.882 -6.866 -0.896 1.00 0.00 51 GLU A C 8
ATOM 13205 O O . GLU A 1 51 ? 16.151 -6.458 0.007 1.00 0.00 51 GLU A O 8
ATOM 13217 N N . LEU A 1 52 ? 16.419 -7.492 -1.974 1.00 0.00 52 LEU A N 8
ATOM 13218 C CA . LEU A 1 52 ? 14.995 -7.739 -2.161 1.00 0.00 52 LEU A CA 8
ATOM 13219 C C . LEU A 1 52 ? 14.507 -8.846 -1.231 1.00 0.00 52 LEU A C 8
ATOM 13220 O O . LEU A 1 52 ? 13.453 -8.727 -0.607 1.00 0.00 52 LEU A O 8
ATOM 13236 N N . GLU A 1 53 ? 15.282 -9.922 -1.143 1.00 0.00 53 GLU A N 8
ATOM 13237 C CA . GLU A 1 53 ? 14.928 -11.051 -0.290 1.00 0.00 53 GLU A CA 8
ATOM 13238 C C . GLU A 1 53 ? 14.973 -10.655 1.183 1.00 0.00 53 GLU A C 8
ATOM 13239 O O . GLU A 1 53 ? 14.162 -11.121 1.984 1.00 0.00 53 GLU A O 8
ATOM 13251 N N . SER A 1 54 ? 15.922 -9.795 1.531 1.00 0.00 54 SER A N 8
ATOM 13252 C CA . SER A 1 54 ? 16.071 -9.336 2.908 1.00 0.00 54 SER A CA 8
ATOM 13253 C C . SER A 1 54 ? 14.807 -8.628 3.385 1.00 0.00 54 SER A C 8
ATOM 13254 O O . SER A 1 54 ? 14.469 -8.672 4.568 1.00 0.00 54 SER A O 8
ATOM 13262 N N . LEU A 1 55 ? 14.113 -7.977 2.458 1.00 0.00 55 LEU A N 8
ATOM 13263 C CA . LEU A 1 55 ? 12.887 -7.260 2.784 1.00 0.00 55 LEU A CA 8
ATOM 13264 C C . LEU A 1 55 ? 11.818 -8.216 3.302 1.00 0.00 55 LEU A C 8
ATOM 13265 O O . LEU A 1 55 ? 11.753 -9.374 2.889 1.00 0.00 55 LEU A O 8
ATOM 13281 N N . SER A 1 56 ? 10.981 -7.724 4.209 1.00 0.00 56 SER A N 8
ATOM 13282 C CA . SER A 1 56 ? 9.913 -8.534 4.784 1.00 0.00 56 SER A CA 8
ATOM 13283 C C . SER A 1 56 ? 8.570 -7.820 4.675 1.00 0.00 56 SER A C 8
ATOM 13284 O O . SER A 1 56 ? 8.481 -6.722 4.127 1.00 0.00 56 SER A O 8
ATOM 13292 N N . GLN A 1 57 ? 7.525 -8.453 5.201 1.00 0.00 57 GLN A N 8
ATOM 13293 C CA . GLN A 1 57 ? 6.186 -7.878 5.162 1.00 0.00 57 GLN A CA 8
ATOM 13294 C C . GLN A 1 57 ? 6.133 -6.561 5.929 1.00 0.00 57 GLN A C 8
ATOM 13295 O O . GLN A 1 57 ? 5.333 -5.680 5.613 1.00 0.00 57 GLN A O 8
ATOM 13309 N N . VAL A 1 58 ? 6.987 -6.433 6.940 1.00 0.00 58 VAL A N 8
ATOM 13310 C CA . VAL A 1 58 ? 7.033 -5.223 7.752 1.00 0.00 58 VAL A CA 8
ATOM 13311 C C . VAL A 1 58 ? 8.073 -4.241 7.223 1.00 0.00 58 VAL A C 8
ATOM 13312 O O . VAL A 1 58 ? 7.774 -3.068 6.999 1.00 0.00 58 VAL A O 8
ATOM 13325 N N . ASP A 1 59 ? 9.294 -4.728 7.027 1.00 0.00 59 ASP A N 8
ATOM 13326 C CA . ASP A 1 59 ? 10.378 -3.890 6.526 1.00 0.00 59 ASP A CA 8
ATOM 13327 C C . ASP A 1 59 ? 10.024 -3.287 5.170 1.00 0.00 59 ASP A C 8
ATOM 13328 O O . ASP A 1 59 ? 10.458 -2.185 4.838 1.00 0.00 59 ASP A O 8
ATOM 13337 N N . LEU A 1 60 ? 9.232 -4.017 4.391 1.00 0.00 60 LEU A N 8
ATOM 13338 C CA . LEU A 1 60 ? 8.820 -3.552 3.072 1.00 0.00 60 LEU A CA 8
ATOM 13339 C C . LEU A 1 60 ? 8.016 -2.260 3.174 1.00 0.00 60 LEU A C 8
ATOM 13340 O O . LEU A 1 60 ? 8.335 -1.264 2.526 1.00 0.00 60 LEU A O 8
ATOM 13356 N N . ALA A 1 61 ? 6.968 -2.285 3.992 1.00 0.00 61 ALA A N 8
ATOM 13357 C CA . ALA A 1 61 ? 6.116 -1.116 4.179 1.00 0.00 61 ALA A CA 8
ATOM 13358 C C . ALA A 1 61 ? 6.917 0.080 4.681 1.00 0.00 61 ALA A C 8
ATOM 13359 O O . ALA A 1 61 ? 6.635 1.223 4.324 1.00 0.00 61 ALA A O 8
ATOM 13366 N N . SER A 1 62 ? 7.918 -0.191 5.513 1.00 0.00 62 SER A N 8
ATOM 13367 C CA . SER A 1 62 ? 8.758 0.866 6.066 1.00 0.00 62 SER A CA 8
ATOM 13368 C C . SER A 1 62 ? 9.821 1.304 5.061 1.00 0.00 62 SER A C 8
ATOM 13369 O O . SER A 1 62 ? 10.252 2.457 5.064 1.00 0.00 62 SER A O 8
ATOM 13377 N N . LYS A 1 63 ? 10.239 0.377 4.205 1.00 0.00 63 LYS A N 8
ATOM 13378 C CA . LYS A 1 63 ? 11.254 0.670 3.199 1.00 0.00 63 LYS A CA 8
ATOM 13379 C C . LYS A 1 63 ? 10.709 1.619 2.135 1.00 0.00 63 LYS A C 8
ATOM 13380 O O . LYS A 1 63 ? 11.394 2.551 1.714 1.00 0.00 63 LYS A O 8
ATOM 13399 N N . LEU A 1 64 ? 9.477 1.374 1.702 1.00 0.00 64 LEU A N 8
ATOM 13400 C CA . LEU A 1 64 ? 8.844 2.207 0.686 1.00 0.00 64 LEU A CA 8
ATOM 13401 C C . LEU A 1 64 ? 8.695 3.645 1.172 1.00 0.00 64 LEU A C 8
ATOM 13402 O O . LEU A 1 64 ? 8.737 4.586 0.378 1.00 0.00 64 LEU A O 8
ATOM 13418 N N . ILE A 1 65 ? 8.519 3.809 2.479 1.00 0.00 65 ILE A N 8
ATOM 13419 C CA . ILE A 1 65 ? 8.362 5.133 3.067 1.00 0.00 65 ILE A CA 8
ATOM 13420 C C . ILE A 1 65 ? 9.715 5.801 3.292 1.00 0.00 65 ILE A C 8
ATOM 13421 O O . ILE A 1 65 ? 9.831 7.025 3.238 1.00 0.00 65 ILE A O 8
ATOM 13437 N N . SER A 1 66 ? 10.737 4.989 3.546 1.00 0.00 66 SER A N 8
ATOM 13438 C CA . SER A 1 66 ? 12.081 5.501 3.779 1.00 0.00 66 SER A CA 8
ATOM 13439 C C . SER A 1 66 ? 12.823 5.707 2.462 1.00 0.00 66 SER A C 8
ATOM 13440 O O . SER A 1 66 ? 13.671 6.592 2.348 1.00 0.00 66 SER A O 8
ATOM 13448 N N . MET A 1 67 ? 12.499 4.883 1.471 1.00 0.00 67 MET A N 8
ATOM 13449 C CA . MET A 1 67 ? 13.136 4.975 0.163 1.00 0.00 67 MET A CA 8
ATOM 13450 C C . MET A 1 67 ? 12.510 6.087 -0.673 1.00 0.00 67 MET A C 8
ATOM 13451 O O . MET A 1 67 ? 13.207 6.977 -1.160 1.00 0.00 67 MET A O 8
ATOM 13465 N N . TYR A 1 68 ? 11.193 6.030 -0.834 1.00 0.00 68 TYR A N 8
ATOM 13466 C CA . TYR A 1 68 ? 10.475 7.033 -1.612 1.00 0.00 68 TYR A CA 8
ATOM 13467 C C . TYR A 1 68 ? 9.693 7.974 -0.700 1.00 0.00 68 TYR A C 8
ATOM 13468 O O . TYR A 1 68 ? 10.039 9.148 -0.562 1.00 0.00 68 TYR A O 8
ATOM 13486 N N . GLY A 1 69 ? 8.640 7.452 -0.082 1.00 0.00 69 GLY A N 8
ATOM 13487 C CA . GLY A 1 69 ? 7.827 8.261 0.808 1.00 0.00 69 GLY A CA 8
ATOM 13488 C C . GLY A 1 69 ? 6.546 7.563 1.220 1.00 0.00 69 GLY A C 8
ATOM 13489 O O . GLY A 1 69 ? 6.188 6.526 0.661 1.00 0.00 69 GLY A O 8
ATOM 13493 N N . ALA A 1 70 ? 5.855 8.130 2.203 1.00 0.00 70 ALA A N 8
ATOM 13494 C CA . ALA A 1 70 ? 4.606 7.555 2.691 1.00 0.00 70 ALA A CA 8
ATOM 13495 C C . ALA A 1 70 ? 3.498 7.684 1.652 1.00 0.00 70 ALA A C 8
ATOM 13496 O O . ALA A 1 70 ? 2.712 6.758 1.453 1.00 0.00 70 ALA A O 8
ATOM 13503 N N . GLN A 1 71 ? 3.440 8.836 0.994 1.00 0.00 71 GLN A N 8
ATOM 13504 C CA . GLN A 1 71 ? 2.425 9.085 -0.023 1.00 0.00 71 GLN A CA 8
ATOM 13505 C C . GLN A 1 71 ? 2.833 8.477 -1.362 1.00 0.00 71 GLN A C 8
ATOM 13506 O O . GLN A 1 71 ? 1.984 8.059 -2.150 1.00 0.00 71 GLN A O 8
ATOM 13520 N N . GLU A 1 72 ? 4.137 8.433 -1.613 1.00 0.00 72 GLU A N 8
ATOM 13521 C CA . GLU A 1 72 ? 4.657 7.877 -2.858 1.00 0.00 72 GLU A CA 8
ATOM 13522 C C . GLU A 1 72 ? 4.662 6.351 -2.812 1.00 0.00 72 GLU A C 8
ATOM 13523 O O . GLU A 1 72 ? 4.525 5.689 -3.841 1.00 0.00 72 GLU A O 8
ATOM 13535 N N . ALA A 1 73 ? 4.821 5.800 -1.614 1.00 0.00 73 ALA A N 8
ATOM 13536 C CA . ALA A 1 73 ? 4.843 4.353 -1.434 1.00 0.00 73 ALA A CA 8
ATOM 13537 C C . ALA A 1 73 ? 3.459 3.749 -1.646 1.00 0.00 73 ALA A C 8
ATOM 13538 O O . ALA A 1 73 ? 3.329 2.595 -2.055 1.00 0.00 73 ALA A O 8
ATOM 13545 N N . VAL A 1 74 ? 2.425 4.536 -1.364 1.00 0.00 74 VAL A N 8
ATOM 13546 C CA . VAL A 1 74 ? 1.050 4.078 -1.520 1.00 0.00 74 VAL A CA 8
ATOM 13547 C C . VAL A 1 74 ? 0.674 3.945 -2.993 1.00 0.00 74 VAL A C 8
ATOM 13548 O O . VAL A 1 74 ? -0.098 3.063 -3.368 1.00 0.00 74 VAL A O 8
ATOM 13561 N N . ARG A 1 75 ? 1.221 4.827 -3.824 1.00 0.00 75 ARG A N 8
ATOM 13562 C CA . ARG A 1 75 ? 0.936 4.805 -5.254 1.00 0.00 75 ARG A CA 8
ATOM 13563 C C . ARG A 1 75 ? 1.654 3.646 -5.940 1.00 0.00 75 ARG A C 8
ATOM 13564 O O . ARG A 1 75 ? 1.197 3.142 -6.967 1.00 0.00 75 ARG A O 8
ATOM 13585 N N . VAL A 1 76 ? 2.780 3.229 -5.371 1.00 0.00 76 VAL A N 8
ATOM 13586 C CA . VAL A 1 76 ? 3.557 2.130 -5.931 1.00 0.00 76 VAL A CA 8
ATOM 13587 C C . VAL A 1 76 ? 2.798 0.811 -5.828 1.00 0.00 76 VAL A C 8
ATOM 13588 O O . VAL A 1 76 ? 2.742 0.039 -6.786 1.00 0.00 76 VAL A O 8
ATOM 13601 N N . VAL A 1 77 ? 2.216 0.560 -4.661 1.00 0.00 77 VAL A N 8
ATOM 13602 C CA . VAL A 1 77 ? 1.459 -0.665 -4.433 1.00 0.00 77 VAL A CA 8
ATOM 13603 C C . VAL A 1 77 ? 0.239 -0.735 -5.344 1.00 0.00 77 VAL A C 8
ATOM 13604 O O . VAL A 1 77 ? -0.045 -1.773 -5.942 1.00 0.00 77 VAL A O 8
ATOM 13617 N N . SER A 1 78 ? -0.483 0.378 -5.444 1.00 0.00 78 SER A N 8
ATOM 13618 C CA . SER A 1 78 ? -1.675 0.445 -6.281 1.00 0.00 78 SER A CA 8
ATOM 13619 C C . SER A 1 78 ? -1.344 0.108 -7.732 1.00 0.00 78 SER A C 8
ATOM 13620 O O . SER A 1 78 ? -2.186 -0.411 -8.467 1.00 0.00 78 SER A O 8
ATOM 13628 N N . ARG A 1 79 ? -0.115 0.408 -8.140 1.00 0.00 79 ARG A N 8
ATOM 13629 C CA . ARG A 1 79 ? 0.325 0.138 -9.504 1.00 0.00 79 ARG A CA 8
ATOM 13630 C C . ARG A 1 79 ? 0.640 -1.343 -9.693 1.00 0.00 79 ARG A C 8
ATOM 13631 O O . ARG A 1 79 ? 0.314 -1.930 -10.726 1.00 0.00 79 ARG A O 8
ATOM 13652 N N . SER A 1 80 ? 1.275 -1.941 -8.691 1.00 0.00 80 SER A N 8
ATOM 13653 C CA . SER A 1 80 ? 1.636 -3.354 -8.747 1.00 0.00 80 SER A CA 8
ATOM 13654 C C . SER A 1 80 ? 0.399 -4.239 -8.629 1.00 0.00 80 SER A C 8
ATOM 13655 O O . SER A 1 80 ? 0.348 -5.328 -9.199 1.00 0.00 80 SER A O 8
ATOM 13663 N N . LEU A 1 81 ? -0.594 -3.764 -7.884 1.00 0.00 81 LEU A N 8
ATOM 13664 C CA . LEU A 1 81 ? -1.829 -4.515 -7.691 1.00 0.00 81 LEU A CA 8
ATOM 13665 C C . LEU A 1 81 ? -2.525 -4.774 -9.023 1.00 0.00 81 LEU A C 8
ATOM 13666 O O . LEU A 1 81 ? -3.141 -5.822 -9.219 1.00 0.00 81 LEU A O 8
ATOM 13682 N N . LEU A 1 82 ? -2.422 -3.815 -9.937 1.00 0.00 82 LEU A N 8
ATOM 13683 C CA . LEU A 1 82 ? -3.042 -3.941 -11.250 1.00 0.00 82 LEU A CA 8
ATOM 13684 C C . LEU A 1 82 ? -2.430 -5.099 -12.032 1.00 0.00 82 LEU A C 8
ATOM 13685 O O . LEU A 1 82 ? -3.116 -5.779 -12.794 1.00 0.00 82 LEU A O 8
ATOM 13701 N N . ALA A 1 83 ? -1.133 -5.317 -11.836 1.00 0.00 83 ALA A N 8
ATOM 13702 C CA . ALA A 1 83 ? -0.428 -6.393 -12.522 1.00 0.00 83 ALA A CA 8
ATOM 13703 C C . ALA A 1 83 ? -0.879 -7.758 -12.013 1.00 0.00 83 ALA A C 8
ATOM 13704 O O . ALA A 1 83 ? -0.881 -8.738 -12.758 1.00 0.00 83 ALA A O 8
ATOM 13711 N N . MET A 1 84 ? -1.262 -7.813 -10.742 1.00 0.00 84 MET A N 8
ATOM 13712 C CA . MET A 1 84 ? -1.716 -9.059 -10.134 1.00 0.00 84 MET A CA 8
ATOM 13713 C C . MET A 1 84 ? -3.242 -9.122 -10.062 1.00 0.00 84 MET A C 8
ATOM 13714 O O . MET A 1 84 ? -3.806 -10.103 -9.577 1.00 0.00 84 MET A O 8
ATOM 13728 N N . ASN A 1 85 ? -3.907 -8.074 -10.544 1.00 0.00 85 ASN A N 8
ATOM 13729 C CA . ASN A 1 85 ? -5.365 -8.023 -10.527 1.00 0.00 85 ASN A CA 8
ATOM 13730 C C . ASN A 1 85 ? -5.894 -8.076 -9.098 1.00 0.00 85 ASN A C 8
ATOM 13731 O O . ASN A 1 85 ? -6.329 -9.126 -8.623 1.00 0.00 85 ASN A O 8
ATOM 13742 N N . LEU A 1 86 ? -5.856 -6.935 -8.416 1.00 0.00 86 LEU A N 8
ATOM 13743 C CA . LEU A 1 86 ? -6.331 -6.850 -7.040 1.00 0.00 86 LEU A CA 8
ATOM 13744 C C . LEU A 1 86 ? -6.954 -5.485 -6.763 1.00 0.00 86 LEU A C 8
ATOM 13745 O O . LEU A 1 86 ? -6.317 -4.608 -6.181 1.00 0.00 86 LEU A O 8
ATOM 13761 N N . MET A 1 87 ? -8.203 -5.315 -7.186 1.00 0.00 87 MET A N 8
ATOM 13762 C CA . MET A 1 87 ? -8.914 -4.056 -6.986 1.00 0.00 87 MET A CA 8
ATOM 13763 C C . MET A 1 87 ? -9.336 -3.890 -5.528 1.00 0.00 87 MET A C 8
ATOM 13764 O O . MET A 1 87 ? -9.527 -2.770 -5.053 1.00 0.00 87 MET A O 8
ATOM 13778 N N . GLU A 1 88 ? -9.482 -5.008 -4.824 1.00 0.00 88 GLU A N 8
ATOM 13779 C CA . GLU A 1 88 ? -9.884 -4.983 -3.421 1.00 0.00 88 GLU A CA 8
ATOM 13780 C C . GLU A 1 88 ? -8.945 -4.106 -2.596 1.00 0.00 88 GLU A C 8
ATOM 13781 O O . GLU A 1 88 ? -9.391 -3.247 -1.835 1.00 0.00 88 GLU A O 8
ATOM 13793 N N . LEU A 1 89 ? -7.644 -4.329 -2.752 1.00 0.00 89 LEU A N 8
ATOM 13794 C CA . LEU A 1 89 ? -6.644 -3.560 -2.022 1.00 0.00 89 LEU A CA 8
ATOM 13795 C C . LEU A 1 89 ? -6.507 -2.155 -2.598 1.00 0.00 89 LEU A C 8
ATOM 13796 O O . LEU A 1 89 ? -6.254 -1.196 -1.870 1.00 0.00 89 LEU A O 8
ATOM 13812 N N . VAL A 1 90 ? -6.673 -2.041 -3.912 1.00 0.00 90 VAL A N 8
ATOM 13813 C CA . VAL A 1 90 ? -6.567 -0.753 -4.587 1.00 0.00 90 VAL A CA 8
ATOM 13814 C C . VAL A 1 90 ? -7.676 0.195 -4.143 1.00 0.00 90 VAL A C 8
ATOM 13815 O O . VAL A 1 90 ? -7.500 1.413 -4.136 1.00 0.00 90 VAL A O 8
ATOM 13828 N N . ASP A 1 91 ? -8.821 -0.371 -3.775 1.00 0.00 91 ASP A N 8
ATOM 13829 C CA . ASP A 1 91 ? -9.959 0.426 -3.331 1.00 0.00 91 ASP A CA 8
ATOM 13830 C C . ASP A 1 91 ? -9.659 1.114 -2.004 1.00 0.00 91 ASP A C 8
ATOM 13831 O O . ASP A 1 91 ? -10.184 2.190 -1.718 1.00 0.00 91 ASP A O 8
ATOM 13840 N N . TYR A 1 92 ? -8.812 0.485 -1.194 1.00 0.00 92 TYR A N 8
ATOM 13841 C CA . TYR A 1 92 ? -8.445 1.038 0.104 1.00 0.00 92 TYR A CA 8
ATOM 13842 C C . TYR A 1 92 ? -7.250 1.980 -0.021 1.00 0.00 92 TYR A C 8
ATOM 13843 O O . TYR A 1 92 ? -7.129 2.947 0.730 1.00 0.00 92 TYR A O 8
ATOM 13861 N N . LEU A 1 93 ? -6.369 1.688 -0.972 1.00 0.00 93 LEU A N 8
ATOM 13862 C CA . LEU A 1 93 ? -5.184 2.508 -1.192 1.00 0.00 93 LEU A CA 8
ATOM 13863 C C . LEU A 1 93 ? -5.531 3.771 -1.973 1.00 0.00 93 LEU A C 8
ATOM 13864 O O . LEU A 1 93 ? -4.913 4.819 -1.785 1.00 0.00 93 LEU A O 8
ATOM 13880 N N . ASN A 1 94 ? -6.525 3.665 -2.850 1.00 0.00 94 ASN A N 8
ATOM 13881 C CA . ASN A 1 94 ? -6.954 4.799 -3.659 1.00 0.00 94 ASN A CA 8
ATOM 13882 C C . ASN A 1 94 ? -7.495 5.921 -2.779 1.00 0.00 94 ASN A C 8
ATOM 13883 O O . ASN A 1 94 ? -7.085 7.076 -2.907 1.00 0.00 94 ASN A O 8
ATOM 13894 N N . GLN A 1 95 ? -8.417 5.576 -1.887 1.00 0.00 95 GLN A N 8
ATOM 13895 C CA . GLN A 1 95 ? -9.013 6.554 -0.986 1.00 0.00 95 GLN A CA 8
ATOM 13896 C C . GLN A 1 95 ? -7.950 7.206 -0.107 1.00 0.00 95 GLN A C 8
ATOM 13897 O O . GLN A 1 95 ? -8.075 8.369 0.276 1.00 0.00 95 GLN A O 8
ATOM 13911 N N . VAL A 1 96 ? -6.904 6.450 0.208 1.00 0.00 96 VAL A N 8
ATOM 13912 C CA . VAL A 1 96 ? -5.820 6.955 1.040 1.00 0.00 96 VAL A CA 8
ATOM 13913 C C . VAL A 1 96 ? -4.615 7.350 0.194 1.00 0.00 96 VAL A C 8
ATOM 13914 O O . VAL A 1 96 ? -3.779 6.513 -0.145 1.00 0.00 96 VAL A O 8
ATOM 13927 N N . CYS A 1 97 ? -4.533 8.633 -0.145 1.00 0.00 97 CYS A N 8
ATOM 13928 C CA . CYS A 1 97 ? -3.430 9.141 -0.954 1.00 0.00 97 CYS A CA 8
ATOM 13929 C C . CYS A 1 97 ? -2.739 10.309 -0.257 1.00 0.00 97 CYS A C 8
ATOM 13930 O O . CYS A 1 97 ? -1.512 10.361 -0.180 1.00 0.00 97 CYS A O 8
ATOM 13938 N N . LEU A 1 98 ? -3.536 11.243 0.251 1.00 0.00 98 LEU A N 8
ATOM 13939 C CA . LEU A 1 98 ? -3.001 12.411 0.944 1.00 0.00 98 LEU A CA 8
ATOM 13940 C C . LEU A 1 98 ? -2.067 13.204 0.035 1.00 0.00 98 LEU A C 8
ATOM 13941 O O . LEU A 1 98 ? -1.096 13.803 0.497 1.00 0.00 98 LEU A O 8
ATOM 13957 N N . ASN A 1 99 ? -2.368 13.203 -1.260 1.00 0.00 99 ASN A N 8
ATOM 13958 C CA . ASN A 1 99 ? -1.556 13.923 -2.234 1.00 0.00 99 ASN A CA 8
ATOM 13959 C C . ASN A 1 99 ? -2.363 15.030 -2.904 1.00 0.00 99 ASN A C 8
ATOM 13960 O O . ASN A 1 99 ? -3.394 14.772 -3.525 1.00 0.00 99 ASN A O 8
ATOM 13971 N N . ASP A 1 100 ? -1.888 16.265 -2.773 1.00 0.00 100 ASP A N 8
ATOM 13972 C CA . ASP A 1 100 ? -2.565 17.412 -3.365 1.00 0.00 100 ASP A CA 8
ATOM 13973 C C . ASP A 1 100 ? -1.576 18.534 -3.663 1.00 0.00 100 ASP A C 8
ATOM 13974 O O . ASP A 1 100 ? -0.372 18.384 -3.458 1.00 0.00 100 ASP A O 8
ATOM 13983 N N . TYR A 1 101 ? -2.093 19.659 -4.146 1.00 0.00 101 TYR A N 8
ATOM 13984 C CA . TYR A 1 101 ? -1.256 20.808 -4.472 1.00 0.00 101 TYR A CA 8
ATOM 13985 C C . TYR A 1 101 ? -0.240 20.453 -5.552 1.00 0.00 101 TYR A C 8
ATOM 13986 O O . TYR A 1 101 ? 0.813 19.882 -5.266 1.00 0.00 101 TYR A O 8
ATOM 14004 N N . ARG A 1 102 ? -0.563 20.796 -6.796 1.00 0.00 102 ARG A N 8
ATOM 14005 C CA . ARG A 1 102 ? 0.322 20.513 -7.920 1.00 0.00 102 ARG A CA 8
ATOM 14006 C C . ARG A 1 102 ? 0.868 21.806 -8.519 1.00 0.00 102 ARG A C 8
ATOM 14007 O O . ARG A 1 102 ? 0.108 22.699 -8.891 1.00 0.00 102 ARG A O 8
ATOM 14028 N N . GLU A 1 103 ? 2.191 21.898 -8.610 1.00 0.00 103 GLU A N 8
ATOM 14029 C CA . GLU A 1 103 ? 2.839 23.082 -9.162 1.00 0.00 103 GLU A CA 8
ATOM 14030 C C . GLU A 1 103 ? 2.637 23.159 -10.672 1.00 0.00 103 GLU A C 8
ATOM 14031 O O . GLU A 1 103 ? 2.369 22.151 -11.325 1.00 0.00 103 GLU A O 8
ATOM 14043 N N . ILE A 1 104 ? 2.768 24.363 -11.220 1.00 0.00 104 ILE A N 8
ATOM 14044 C CA . ILE A 1 104 ? 2.600 24.573 -12.653 1.00 0.00 104 ILE A CA 8
ATOM 14045 C C . ILE A 1 104 ? 3.394 25.786 -13.127 1.00 0.00 104 ILE A C 8
ATOM 14046 O O . ILE A 1 104 ? 3.716 26.677 -12.339 1.00 0.00 104 ILE A O 8
ATOM 14062 N N . TYR A 1 105 ? 3.712 25.813 -14.417 1.00 0.00 105 TYR A N 8
ATOM 14063 C CA . TYR A 1 105 ? 4.472 26.916 -14.997 1.00 0.00 105 TYR A CA 8
ATOM 14064 C C . TYR A 1 105 ? 3.546 27.967 -15.607 1.00 0.00 105 TYR A C 8
ATOM 14065 O O . TYR A 1 105 ? 3.946 29.114 -15.810 1.00 0.00 105 TYR A O 8
ATOM 14083 N N . ARG A 1 106 ? 2.309 27.572 -15.899 1.00 0.00 106 ARG A N 8
ATOM 14084 C CA . ARG A 1 106 ? 1.332 28.483 -16.488 1.00 0.00 106 ARG A CA 8
ATOM 14085 C C . ARG A 1 106 ? 1.215 29.771 -15.676 1.00 0.00 106 ARG A C 8
ATOM 14086 O O . ARG A 1 106 ? 0.861 30.822 -16.211 1.00 0.00 106 ARG A O 8
ATOM 14107 N N . GLU A 1 107 ? 1.515 29.685 -14.384 1.00 0.00 107 GLU A N 8
ATOM 14108 C CA . GLU A 1 107 ? 1.443 30.845 -13.503 1.00 0.00 107 GLU A CA 8
ATOM 14109 C C . GLU A 1 107 ? 2.489 31.887 -13.890 1.00 0.00 107 GLU A C 8
ATOM 14110 O O . GLU A 1 107 ? 3.213 31.722 -14.870 1.00 0.00 107 GLU A O 8
ATOM 14122 N N . HIS A 1 108 ? 2.561 32.961 -13.110 1.00 0.00 108 HIS A N 8
ATOM 14123 C CA . HIS A 1 108 ? 3.517 34.031 -13.368 1.00 0.00 108 HIS A CA 8
ATOM 14124 C C . HIS A 1 108 ? 4.652 34.002 -12.348 1.00 0.00 108 HIS A C 8
ATOM 14125 O O . HIS A 1 108 ? 4.430 34.186 -11.152 1.00 0.00 108 HIS A O 8
ATOM 14139 N N . VAL A 1 109 ? 5.868 33.768 -12.831 1.00 0.00 109 VAL A N 8
ATOM 14140 C CA . VAL A 1 109 ? 7.038 33.713 -11.962 1.00 0.00 109 VAL A CA 8
ATOM 14141 C C . VAL A 1 109 ? 6.942 32.547 -10.984 1.00 0.00 109 VAL A C 8
ATOM 14142 O O . VAL A 1 109 ? 5.847 32.130 -10.606 1.00 0.00 109 VAL A O 8
ATOM 14155 N N . SER A 1 110 ? 8.095 32.025 -10.579 1.00 0.00 110 SER A N 8
ATOM 14156 C CA . SER A 1 110 ? 8.139 30.905 -9.645 1.00 0.00 110 SER A CA 8
ATOM 14157 C C . SER A 1 110 ? 9.411 30.952 -8.802 1.00 0.00 110 SER A C 8
ATOM 14158 O O . SER A 1 110 ? 10.486 30.566 -9.260 1.00 0.00 110 SER A O 8
ATOM 14166 N N . GLY A 1 111 ? 9.278 31.425 -7.567 1.00 0.00 111 GLY A N 8
ATOM 14167 C CA . GLY A 1 111 ? 10.423 31.513 -6.680 1.00 0.00 111 GLY A CA 8
ATOM 14168 C C . GLY A 1 111 ? 10.052 32.032 -5.303 1.00 0.00 111 GLY A C 8
ATOM 14169 O O . GLY A 1 111 ? 10.522 33.093 -4.892 1.00 0.00 111 GLY A O 8
ATOM 14173 N N . PRO A 1 112 ? 9.204 31.299 -4.562 1.00 0.00 112 PRO A N 8
ATOM 14174 C CA . PRO A 1 112 ? 8.778 31.705 -3.218 1.00 0.00 112 PRO A CA 8
ATOM 14175 C C . PRO A 1 112 ? 9.960 32.026 -2.308 1.00 0.00 112 PRO A C 8
ATOM 14176 O O . PRO A 1 112 ? 11.113 31.988 -2.735 1.00 0.00 112 PRO A O 8
ATOM 14187 N N . SER A 1 113 ? 9.663 32.342 -1.051 1.00 0.00 113 SER A N 8
ATOM 14188 C CA . SER A 1 113 ? 10.701 32.669 -0.081 1.00 0.00 113 SER A CA 8
ATOM 14189 C C . SER A 1 113 ? 11.500 33.887 -0.531 1.00 0.00 113 SER A C 8
ATOM 14190 O O . SER A 1 113 ? 11.490 34.249 -1.706 1.00 0.00 113 SER A O 8
ATOM 14198 N N . SER A 1 114 ? 12.192 34.515 0.414 1.00 0.00 114 SER A N 8
ATOM 14199 C CA . SER A 1 114 ? 12.998 35.694 0.115 1.00 0.00 114 SER A CA 8
ATOM 14200 C C . SER A 1 114 ? 14.213 35.322 -0.729 1.00 0.00 114 SER A C 8
ATOM 14201 O O . SER A 1 114 ? 14.547 34.145 -0.868 1.00 0.00 114 SER A O 8
ATOM 14209 N N . GLY A 1 115 ? 14.868 36.333 -1.291 1.00 0.00 115 GLY A N 8
ATOM 14210 C CA . GLY A 1 115 ? 16.038 36.091 -2.115 1.00 0.00 115 GLY A CA 8
ATOM 14211 C C . GLY A 1 115 ? 16.033 36.918 -3.386 1.00 0.00 115 GLY A C 8
ATOM 14212 O O . GLY A 1 115 ? 16.445 38.096 -3.329 1.00 0.00 115 GLY A O 8
ATOM 14217 N N . GLY A 1 1 ? -25.518 -20.707 8.127 1.00 0.00 1 GLY A N 9
ATOM 14218 C CA . GLY A 1 1 ? -24.094 -20.298 8.276 1.00 0.00 1 GLY A CA 9
ATOM 14219 C C . GLY A 1 1 ? -23.921 -18.793 8.283 1.00 0.00 1 GLY A C 9
ATOM 14220 O O . GLY A 1 1 ? -24.830 -18.054 7.905 1.00 0.00 1 GLY A O 9
ATOM 14226 N N . SER A 1 2 ? -22.750 -18.336 8.716 1.00 0.00 2 SER A N 9
ATOM 14227 C CA . SER A 1 2 ? -22.459 -16.908 8.772 1.00 0.00 2 SER A CA 9
ATOM 14228 C C . SER A 1 2 ? -22.367 -16.316 7.368 1.00 0.00 2 SER A C 9
ATOM 14229 O O . SER A 1 2 ? -21.619 -16.810 6.524 1.00 0.00 2 SER A O 9
ATOM 14237 N N . SER A 1 3 ? -23.130 -15.256 7.129 1.00 0.00 3 SER A N 9
ATOM 14238 C CA . SER A 1 3 ? -23.133 -14.595 5.829 1.00 0.00 3 SER A CA 9
ATOM 14239 C C . SER A 1 3 ? -22.007 -13.571 5.737 1.00 0.00 3 SER A C 9
ATOM 14240 O O . SER A 1 3 ? -21.277 -13.523 4.747 1.00 0.00 3 SER A O 9
ATOM 14248 N N . GLY A 1 4 ? -21.870 -12.756 6.777 1.00 0.00 4 GLY A N 9
ATOM 14249 C CA . GLY A 1 4 ? -20.830 -11.744 6.797 1.00 0.00 4 GLY A CA 9
ATOM 14250 C C . GLY A 1 4 ? -19.959 -11.831 8.034 1.00 0.00 4 GLY A C 9
ATOM 14251 O O . GLY A 1 4 ? -19.674 -12.925 8.523 1.00 0.00 4 GLY A O 9
ATOM 14255 N N . SER A 1 5 ? -19.536 -10.678 8.541 1.00 0.00 5 SER A N 9
ATOM 14256 C CA . SER A 1 5 ? -18.693 -10.631 9.731 1.00 0.00 5 SER A CA 9
ATOM 14257 C C . SER A 1 5 ? -18.988 -9.384 10.558 1.00 0.00 5 SER A C 9
ATOM 14258 O O . SER A 1 5 ? -19.339 -9.476 11.734 1.00 0.00 5 SER A O 9
ATOM 14266 N N . SER A 1 6 ? -18.847 -8.219 9.935 1.00 0.00 6 SER A N 9
ATOM 14267 C CA . SER A 1 6 ? -19.099 -6.953 10.615 1.00 0.00 6 SER A CA 9
ATOM 14268 C C . SER A 1 6 ? -19.401 -5.847 9.610 1.00 0.00 6 SER A C 9
ATOM 14269 O O . SER A 1 6 ? -19.091 -4.679 9.845 1.00 0.00 6 SER A O 9
ATOM 14277 N N . GLY A 1 7 ? -20.008 -6.223 8.488 1.00 0.00 7 GLY A N 9
ATOM 14278 C CA . GLY A 1 7 ? -20.342 -5.250 7.464 1.00 0.00 7 GLY A CA 9
ATOM 14279 C C . GLY A 1 7 ? -19.930 -5.703 6.078 1.00 0.00 7 GLY A C 9
ATOM 14280 O O . GLY A 1 7 ? -20.378 -6.744 5.598 1.00 0.00 7 GLY A O 9
ATOM 14284 N N . MET A 1 8 ? -19.073 -4.918 5.431 1.00 0.00 8 MET A N 9
ATOM 14285 C CA . MET A 1 8 ? -18.600 -5.245 4.091 1.00 0.00 8 MET A CA 9
ATOM 14286 C C . MET A 1 8 ? -17.272 -4.552 3.800 1.00 0.00 8 MET A C 9
ATOM 14287 O O . MET A 1 8 ? -16.979 -4.204 2.655 1.00 0.00 8 MET A O 9
ATOM 14301 N N . ALA A 1 9 ? -16.471 -4.357 4.843 1.00 0.00 9 ALA A N 9
ATOM 14302 C CA . ALA A 1 9 ? -15.175 -3.707 4.698 1.00 0.00 9 ALA A CA 9
ATOM 14303 C C . ALA A 1 9 ? -14.098 -4.448 5.484 1.00 0.00 9 ALA A C 9
ATOM 14304 O O . ALA A 1 9 ? -14.402 -5.269 6.350 1.00 0.00 9 ALA A O 9
ATOM 14311 N N . LEU A 1 10 ? -12.839 -4.153 5.177 1.00 0.00 10 LEU A N 9
ATOM 14312 C CA . LEU A 1 10 ? -11.717 -4.791 5.855 1.00 0.00 10 LEU A CA 9
ATOM 14313 C C . LEU A 1 10 ? -11.487 -4.168 7.229 1.00 0.00 10 LEU A C 9
ATOM 14314 O O . LEU A 1 10 ? -11.820 -4.763 8.254 1.00 0.00 10 LEU A O 9
ATOM 14330 N N . ALA A 1 11 ? -10.917 -2.968 7.241 1.00 0.00 11 ALA A N 9
ATOM 14331 C CA . ALA A 1 11 ? -10.643 -2.265 8.487 1.00 0.00 11 ALA A CA 9
ATOM 14332 C C . ALA A 1 11 ? -10.715 -0.754 8.291 1.00 0.00 11 ALA A C 9
ATOM 14333 O O . ALA A 1 11 ? -11.159 -0.274 7.248 1.00 0.00 11 ALA A O 9
ATOM 14340 N N . ARG A 1 12 ? -10.276 -0.009 9.301 1.00 0.00 12 ARG A N 9
ATOM 14341 C CA . ARG A 1 12 ? -10.290 1.448 9.239 1.00 0.00 12 ARG A CA 9
ATOM 14342 C C . ARG A 1 12 ? -8.913 2.020 9.559 1.00 0.00 12 ARG A C 9
ATOM 14343 O O . ARG A 1 12 ? -8.264 1.603 10.519 1.00 0.00 12 ARG A O 9
ATOM 14364 N N . ALA A 1 13 ? -8.473 2.979 8.751 1.00 0.00 13 ALA A N 9
ATOM 14365 C CA . ALA A 1 13 ? -7.173 3.609 8.948 1.00 0.00 13 ALA A CA 9
ATOM 14366 C C . ALA A 1 13 ? -7.118 4.974 8.272 1.00 0.00 13 ALA A C 9
ATOM 14367 O O . ALA A 1 13 ? -7.173 5.074 7.046 1.00 0.00 13 ALA A O 9
ATOM 14374 N N . ASN A 1 14 ? -7.009 6.025 9.079 1.00 0.00 14 ASN A N 9
ATOM 14375 C CA . ASN A 1 14 ? -6.947 7.386 8.558 1.00 0.00 14 ASN A CA 9
ATOM 14376 C C . ASN A 1 14 ? -5.503 7.875 8.490 1.00 0.00 14 ASN A C 9
ATOM 14377 O O . ASN A 1 14 ? -5.226 9.055 8.706 1.00 0.00 14 ASN A O 9
ATOM 14388 N N . SER A 1 15 ? -4.587 6.961 8.188 1.00 0.00 15 SER A N 9
ATOM 14389 C CA . SER A 1 15 ? -3.172 7.299 8.091 1.00 0.00 15 SER A CA 9
ATOM 14390 C C . SER A 1 15 ? -2.548 6.682 6.841 1.00 0.00 15 SER A C 9
ATOM 14391 O O . SER A 1 15 ? -2.927 5.585 6.426 1.00 0.00 15 SER A O 9
ATOM 14399 N N . PRO A 1 16 ? -1.580 7.379 6.221 1.00 0.00 16 PRO A N 9
ATOM 14400 C CA . PRO A 1 16 ? -0.906 6.892 5.014 1.00 0.00 16 PRO A CA 9
ATOM 14401 C C . PRO A 1 16 ? 0.060 5.749 5.310 1.00 0.00 16 PRO A C 9
ATOM 14402 O O . PRO A 1 16 ? 0.171 4.800 4.534 1.00 0.00 16 PRO A O 9
ATOM 14413 N N . GLN A 1 17 ? 0.757 5.848 6.438 1.00 0.00 17 GLN A N 9
ATOM 14414 C CA . GLN A 1 17 ? 1.715 4.823 6.836 1.00 0.00 17 GLN A CA 9
ATOM 14415 C C . GLN A 1 17 ? 1.000 3.591 7.379 1.00 0.00 17 GLN A C 9
ATOM 14416 O O . GLN A 1 17 ? 1.426 2.460 7.144 1.00 0.00 17 GLN A O 9
ATOM 14430 N N . GLU A 1 18 ? -0.090 3.816 8.105 1.00 0.00 18 GLU A N 9
ATOM 14431 C CA . GLU A 1 18 ? -0.864 2.723 8.680 1.00 0.00 18 GLU A CA 9
ATOM 14432 C C . GLU A 1 18 ? -1.552 1.908 7.589 1.00 0.00 18 GLU A C 9
ATOM 14433 O O . GLU A 1 18 ? -1.479 0.680 7.579 1.00 0.00 18 GLU A O 9
ATOM 14445 N N . ALA A 1 19 ? -2.221 2.601 6.673 1.00 0.00 19 ALA A N 9
ATOM 14446 C CA . ALA A 1 19 ? -2.921 1.942 5.578 1.00 0.00 19 ALA A CA 9
ATOM 14447 C C . ALA A 1 19 ? -1.953 1.154 4.700 1.00 0.00 19 ALA A C 9
ATOM 14448 O O . ALA A 1 19 ? -2.306 0.113 4.148 1.00 0.00 19 ALA A O 9
ATOM 14455 N N . LEU A 1 20 ? -0.730 1.660 4.577 1.00 0.00 20 LEU A N 9
ATOM 14456 C CA . LEU A 1 20 ? 0.290 1.004 3.767 1.00 0.00 20 LEU A CA 9
ATOM 14457 C C . LEU A 1 20 ? 0.802 -0.259 4.453 1.00 0.00 20 LEU A C 9
ATOM 14458 O O . LEU A 1 20 ? 0.815 -1.338 3.860 1.00 0.00 20 LEU A O 9
ATOM 14474 N N . LEU A 1 21 ? 1.222 -0.117 5.705 1.00 0.00 21 LEU A N 9
ATOM 14475 C CA . LEU A 1 21 ? 1.736 -1.246 6.473 1.00 0.00 21 LEU A CA 9
ATOM 14476 C C . LEU A 1 21 ? 0.678 -2.335 6.612 1.00 0.00 21 LEU A C 9
ATOM 14477 O O . LEU A 1 21 ? 0.977 -3.524 6.500 1.00 0.00 21 LEU A O 9
ATOM 14493 N N . TRP A 1 22 ? -0.562 -1.922 6.859 1.00 0.00 22 TRP A N 9
ATOM 14494 C CA . TRP A 1 22 ? -1.664 -2.863 7.014 1.00 0.00 22 TRP A CA 9
ATOM 14495 C C . TRP A 1 22 ? -1.999 -3.535 5.685 1.00 0.00 22 TRP A C 9
ATOM 14496 O O . TRP A 1 22 ? -2.451 -4.679 5.654 1.00 0.00 22 TRP A O 9
ATOM 14517 N N . ALA A 1 23 ? -1.777 -2.815 4.590 1.00 0.00 23 ALA A N 9
ATOM 14518 C CA . ALA A 1 23 ? -2.055 -3.340 3.260 1.00 0.00 23 ALA A CA 9
ATOM 14519 C C . ALA A 1 23 ? -1.041 -4.410 2.869 1.00 0.00 23 ALA A C 9
ATOM 14520 O O . ALA A 1 23 ? -1.379 -5.384 2.196 1.00 0.00 23 ALA A O 9
ATOM 14527 N N . LEU A 1 24 ? 0.204 -4.222 3.293 1.00 0.00 24 LEU A N 9
ATOM 14528 C CA . LEU A 1 24 ? 1.268 -5.171 2.986 1.00 0.00 24 LEU A CA 9
ATOM 14529 C C . LEU A 1 24 ? 1.112 -6.448 3.804 1.00 0.00 24 LEU A C 9
ATOM 14530 O O . LEU A 1 24 ? 1.322 -7.551 3.299 1.00 0.00 24 LEU A O 9
ATOM 14546 N N . ASN A 1 25 ? 0.740 -6.293 5.071 1.00 0.00 25 ASN A N 9
ATOM 14547 C CA . ASN A 1 25 ? 0.555 -7.435 5.958 1.00 0.00 25 ASN A CA 9
ATOM 14548 C C . ASN A 1 25 ? -0.681 -8.237 5.562 1.00 0.00 25 ASN A C 9
ATOM 14549 O O . ASN A 1 25 ? -0.725 -9.455 5.735 1.00 0.00 25 ASN A O 9
ATOM 14560 N N . ASP A 1 26 ? -1.681 -7.544 5.028 1.00 0.00 26 ASP A N 9
ATOM 14561 C CA . ASP A 1 26 ? -2.919 -8.191 4.605 1.00 0.00 26 ASP A CA 9
ATOM 14562 C C . ASP A 1 26 ? -2.652 -9.225 3.516 1.00 0.00 26 ASP A C 9
ATOM 14563 O O . ASP A 1 26 ? -3.385 -10.205 3.384 1.00 0.00 26 ASP A O 9
ATOM 14572 N N . LEU A 1 27 ? -1.598 -9.001 2.735 1.00 0.00 27 LEU A N 9
ATOM 14573 C CA . LEU A 1 27 ? -1.237 -9.914 1.657 1.00 0.00 27 LEU A CA 9
ATOM 14574 C C . LEU A 1 27 ? -0.988 -11.320 2.192 1.00 0.00 27 LEU A C 9
ATOM 14575 O O . LEU A 1 27 ? -0.572 -11.495 3.338 1.00 0.00 27 LEU A O 9
ATOM 14591 N N . GLU A 1 28 ? -1.246 -12.320 1.356 1.00 0.00 28 GLU A N 9
ATOM 14592 C CA . GLU A 1 28 ? -1.049 -13.712 1.744 1.00 0.00 28 GLU A CA 9
ATOM 14593 C C . GLU A 1 28 ? 0.331 -14.204 1.321 1.00 0.00 28 GLU A C 9
ATOM 14594 O O . GLU A 1 28 ? 1.176 -13.419 0.890 1.00 0.00 28 GLU A O 9
ATOM 14606 N N . GLU A 1 29 ? 0.553 -15.509 1.447 1.00 0.00 29 GLU A N 9
ATOM 14607 C CA . GLU A 1 29 ? 1.831 -16.105 1.079 1.00 0.00 29 GLU A CA 9
ATOM 14608 C C . GLU A 1 29 ? 1.998 -16.142 -0.437 1.00 0.00 29 GLU A C 9
ATOM 14609 O O . GLU A 1 29 ? 2.980 -15.631 -0.977 1.00 0.00 29 GLU A O 9
ATOM 14621 N N . ASN A 1 30 ? 1.033 -16.751 -1.119 1.00 0.00 30 ASN A N 9
ATOM 14622 C CA . ASN A 1 30 ? 1.074 -16.857 -2.573 1.00 0.00 30 ASN A CA 9
ATOM 14623 C C . ASN A 1 30 ? 0.992 -15.478 -3.223 1.00 0.00 30 ASN A C 9
ATOM 14624 O O . ASN A 1 30 ? 1.545 -15.256 -4.300 1.00 0.00 30 ASN A O 9
ATOM 14635 N N . SER A 1 31 ? 0.299 -14.557 -2.563 1.00 0.00 31 SER A N 9
ATOM 14636 C CA . SER A 1 31 ? 0.146 -13.201 -3.078 1.00 0.00 31 SER A CA 9
ATOM 14637 C C . SER A 1 31 ? 1.455 -12.427 -2.975 1.00 0.00 31 SER A C 9
ATOM 14638 O O . SER A 1 31 ? 1.861 -11.745 -3.917 1.00 0.00 31 SER A O 9
ATOM 14646 N N . PHE A 1 32 ? 2.113 -12.535 -1.825 1.00 0.00 32 PHE A N 9
ATOM 14647 C CA . PHE A 1 32 ? 3.378 -11.843 -1.601 1.00 0.00 32 PHE A CA 9
ATOM 14648 C C . PHE A 1 32 ? 4.507 -12.501 -2.388 1.00 0.00 32 PHE A C 9
ATOM 14649 O O . PHE A 1 32 ? 5.445 -11.833 -2.821 1.00 0.00 32 PHE A O 9
ATOM 14666 N N . LYS A 1 33 ? 4.408 -13.814 -2.569 1.00 0.00 33 LYS A N 9
ATOM 14667 C CA . LYS A 1 33 ? 5.422 -14.562 -3.304 1.00 0.00 33 LYS A CA 9
ATOM 14668 C C . LYS A 1 33 ? 5.448 -14.151 -4.774 1.00 0.00 33 LYS A C 9
ATOM 14669 O O . LYS A 1 33 ? 6.490 -14.213 -5.427 1.00 0.00 33 LYS A O 9
ATOM 14688 N N . THR A 1 34 ? 4.296 -13.733 -5.287 1.00 0.00 34 THR A N 9
ATOM 14689 C CA . THR A 1 34 ? 4.189 -13.313 -6.680 1.00 0.00 34 THR A CA 9
ATOM 14690 C C . THR A 1 34 ? 4.370 -11.804 -6.815 1.00 0.00 34 THR A C 9
ATOM 14691 O O . THR A 1 34 ? 4.834 -11.315 -7.844 1.00 0.00 34 THR A O 9
ATOM 14702 N N . LEU A 1 35 ? 3.998 -11.071 -5.770 1.00 0.00 35 LEU A N 9
ATOM 14703 C CA . LEU A 1 35 ? 4.119 -9.619 -5.775 1.00 0.00 35 LEU A CA 9
ATOM 14704 C C . LEU A 1 35 ? 5.552 -9.186 -5.475 1.00 0.00 35 LEU A C 9
ATOM 14705 O O . LEU A 1 35 ? 6.016 -8.161 -5.974 1.00 0.00 35 LEU A O 9
ATOM 14721 N N . LYS A 1 36 ? 6.246 -9.972 -4.658 1.00 0.00 36 LYS A N 9
ATOM 14722 C CA . LYS A 1 36 ? 7.626 -9.669 -4.290 1.00 0.00 36 LYS A CA 9
ATOM 14723 C C . LYS A 1 36 ? 8.496 -9.462 -5.528 1.00 0.00 36 LYS A C 9
ATOM 14724 O O . LYS A 1 36 ? 9.112 -8.409 -5.695 1.00 0.00 36 LYS A O 9
ATOM 14743 N N . PHE A 1 37 ? 8.543 -10.472 -6.389 1.00 0.00 37 PHE A N 9
ATOM 14744 C CA . PHE A 1 37 ? 9.341 -10.402 -7.609 1.00 0.00 37 PHE A CA 9
ATOM 14745 C C . PHE A 1 37 ? 8.932 -9.204 -8.465 1.00 0.00 37 PHE A C 9
ATOM 14746 O O . PHE A 1 37 ? 9.739 -8.670 -9.226 1.00 0.00 37 PHE A O 9
ATOM 14763 N N . HIS A 1 38 ? 7.677 -8.785 -8.333 1.00 0.00 38 HIS A N 9
ATOM 14764 C CA . HIS A 1 38 ? 7.166 -7.652 -9.095 1.00 0.00 38 HIS A CA 9
ATOM 14765 C C . HIS A 1 38 ? 7.659 -6.333 -8.507 1.00 0.00 38 HIS A C 9
ATOM 14766 O O . HIS A 1 38 ? 7.815 -5.343 -9.222 1.00 0.00 38 HIS A O 9
ATOM 14780 N N . LEU A 1 39 ? 7.898 -6.325 -7.199 1.00 0.00 39 LEU A N 9
ATOM 14781 C CA . LEU A 1 39 ? 8.371 -5.128 -6.514 1.00 0.00 39 LEU A CA 9
ATOM 14782 C C . LEU A 1 39 ? 9.699 -4.652 -7.096 1.00 0.00 39 LEU A C 9
ATOM 14783 O O . LEU A 1 39 ? 9.868 -3.471 -7.398 1.00 0.00 39 LEU A O 9
ATOM 14799 N N . ARG A 1 40 ? 10.639 -5.580 -7.248 1.00 0.00 40 ARG A N 9
ATOM 14800 C CA . ARG A 1 40 ? 11.955 -5.257 -7.790 1.00 0.00 40 ARG A CA 9
ATOM 14801 C C . ARG A 1 40 ? 11.838 -4.602 -9.162 1.00 0.00 40 ARG A C 9
ATOM 14802 O O . ARG A 1 40 ? 12.661 -3.764 -9.534 1.00 0.00 40 ARG A O 9
ATOM 14823 N N . ASP A 1 41 ? 10.811 -4.988 -9.912 1.00 0.00 41 ASP A N 9
ATOM 14824 C CA . ASP A 1 41 ? 10.588 -4.439 -11.245 1.00 0.00 41 ASP A CA 9
ATOM 14825 C C . ASP A 1 41 ? 10.204 -2.964 -11.171 1.00 0.00 41 ASP A C 9
ATOM 14826 O O . ASP A 1 41 ? 10.889 -2.106 -11.728 1.00 0.00 41 ASP A O 9
ATOM 14835 N N . VAL A 1 42 ? 9.105 -2.677 -10.481 1.00 0.00 42 VAL A N 9
ATOM 14836 C CA . VAL A 1 42 ? 8.629 -1.306 -10.337 1.00 0.00 42 VAL A CA 9
ATOM 14837 C C . VAL A 1 42 ? 9.646 -0.441 -9.600 1.00 0.00 42 VAL A C 9
ATOM 14838 O O . VAL A 1 42 ? 9.762 0.756 -9.861 1.00 0.00 42 VAL A O 9
ATOM 14851 N N . THR A 1 43 ? 10.381 -1.053 -8.675 1.00 0.00 43 THR A N 9
ATOM 14852 C CA . THR A 1 43 ? 11.386 -0.334 -7.902 1.00 0.00 43 THR A CA 9
ATOM 14853 C C . THR A 1 43 ? 12.696 -0.222 -8.677 1.00 0.00 43 THR A C 9
ATOM 14854 O O . THR A 1 43 ? 12.999 0.823 -9.252 1.00 0.00 43 THR A O 9
ATOM 14865 N N . GLN A 1 44 ? 13.467 -1.304 -8.688 1.00 0.00 44 GLN A N 9
ATOM 14866 C CA . GLN A 1 44 ? 14.745 -1.325 -9.392 1.00 0.00 44 GLN A CA 9
ATOM 14867 C C . GLN A 1 44 ? 15.682 -0.249 -8.851 1.00 0.00 44 GLN A C 9
ATOM 14868 O O . GLN A 1 44 ? 16.523 0.280 -9.578 1.00 0.00 44 GLN A O 9
ATOM 14882 N N . PHE A 1 45 ? 15.531 0.069 -7.569 1.00 0.00 45 PHE A N 9
ATOM 14883 C CA . PHE A 1 45 ? 16.363 1.081 -6.930 1.00 0.00 45 PHE A CA 9
ATOM 14884 C C . PHE A 1 45 ? 17.164 0.480 -5.779 1.00 0.00 45 PHE A C 9
ATOM 14885 O O . PHE A 1 45 ? 16.638 0.269 -4.687 1.00 0.00 45 PHE A O 9
ATOM 14902 N N . HIS A 1 46 ? 18.439 0.205 -6.033 1.00 0.00 46 HIS A N 9
ATOM 14903 C CA . HIS A 1 46 ? 19.314 -0.374 -5.019 1.00 0.00 46 HIS A CA 9
ATOM 14904 C C . HIS A 1 46 ? 18.795 -1.736 -4.565 1.00 0.00 46 HIS A C 9
ATOM 14905 O O . HIS A 1 46 ? 18.974 -2.127 -3.412 1.00 0.00 46 HIS A O 9
ATOM 14919 N N . LEU A 1 47 ? 18.152 -2.452 -5.481 1.00 0.00 47 LEU A N 9
ATOM 14920 C CA . LEU A 1 47 ? 17.608 -3.771 -5.177 1.00 0.00 47 LEU A CA 9
ATOM 14921 C C . LEU A 1 47 ? 17.988 -4.777 -6.259 1.00 0.00 47 LEU A C 9
ATOM 14922 O O . LEU A 1 47 ? 17.917 -4.478 -7.451 1.00 0.00 47 LEU A O 9
ATOM 14938 N N . ALA A 1 48 ? 18.394 -5.970 -5.836 1.00 0.00 48 ALA A N 9
ATOM 14939 C CA . ALA A 1 48 ? 18.786 -7.017 -6.770 1.00 0.00 48 ALA A CA 9
ATOM 14940 C C . ALA A 1 48 ? 18.149 -8.353 -6.396 1.00 0.00 48 ALA A C 9
ATOM 14941 O O . ALA A 1 48 ? 17.184 -8.789 -7.025 1.00 0.00 48 ALA A O 9
ATOM 14948 N N . ARG A 1 49 ? 18.695 -8.998 -5.371 1.00 0.00 49 ARG A N 9
ATOM 14949 C CA . ARG A 1 49 ? 18.180 -10.283 -4.915 1.00 0.00 49 ARG A CA 9
ATOM 14950 C C . ARG A 1 49 ? 18.189 -10.365 -3.392 1.00 0.00 49 ARG A C 9
ATOM 14951 O O . ARG A 1 49 ? 17.148 -10.553 -2.763 1.00 0.00 49 ARG A O 9
ATOM 14972 N N . GLY A 1 50 ? 19.372 -10.221 -2.805 1.00 0.00 50 GLY A N 9
ATOM 14973 C CA . GLY A 1 50 ? 19.496 -10.282 -1.360 1.00 0.00 50 GLY A CA 9
ATOM 14974 C C . GLY A 1 50 ? 18.666 -9.223 -0.662 1.00 0.00 50 GLY A C 9
ATOM 14975 O O . GLY A 1 50 ? 18.243 -9.409 0.479 1.00 0.00 50 GLY A O 9
ATOM 14979 N N . GLU A 1 51 ? 18.433 -8.108 -1.347 1.00 0.00 51 GLU A N 9
ATOM 14980 C CA . GLU A 1 51 ? 17.648 -7.016 -0.784 1.00 0.00 51 GLU A CA 9
ATOM 14981 C C . GLU A 1 51 ? 16.156 -7.315 -0.876 1.00 0.00 51 GLU A C 9
ATOM 14982 O O . GLU A 1 51 ? 15.384 -6.950 0.010 1.00 0.00 51 GLU A O 9
ATOM 14994 N N . LEU A 1 52 ? 15.756 -7.982 -1.953 1.00 0.00 52 LEU A N 9
ATOM 14995 C CA . LEU A 1 52 ? 14.356 -8.333 -2.160 1.00 0.00 52 LEU A CA 9
ATOM 14996 C C . LEU A 1 52 ? 13.935 -9.460 -1.222 1.00 0.00 52 LEU A C 9
ATOM 14997 O O . LEU A 1 52 ? 12.791 -9.513 -0.771 1.00 0.00 52 LEU A O 9
ATOM 15013 N N . GLU A 1 53 ? 14.870 -10.360 -0.932 1.00 0.00 53 GLU A N 9
ATOM 15014 C CA . GLU A 1 53 ? 14.599 -11.487 -0.049 1.00 0.00 53 GLU A CA 9
ATOM 15015 C C . GLU A 1 53 ? 14.654 -11.056 1.414 1.00 0.00 53 GLU A C 9
ATOM 15016 O O . GLU A 1 53 ? 13.935 -11.593 2.257 1.00 0.00 53 GLU A O 9
ATOM 15028 N N . SER A 1 54 ? 15.511 -10.083 1.706 1.00 0.00 54 SER A N 9
ATOM 15029 C CA . SER A 1 54 ? 15.661 -9.579 3.067 1.00 0.00 54 SER A CA 9
ATOM 15030 C C . SER A 1 54 ? 14.428 -8.793 3.498 1.00 0.00 54 SER A C 9
ATOM 15031 O O . SER A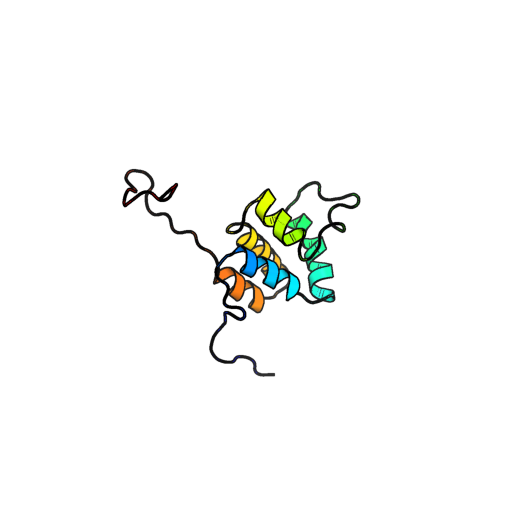 1 54 ? 14.082 -8.759 4.679 1.00 0.00 54 SER A O 9
ATOM 15039 N N . LEU A 1 55 ? 13.765 -8.161 2.534 1.00 0.00 55 LEU A N 9
ATOM 15040 C CA . LEU A 1 55 ? 12.571 -7.375 2.816 1.00 0.00 55 LEU A CA 9
ATOM 15041 C C . LEU A 1 55 ? 11.479 -8.244 3.433 1.00 0.00 55 LEU A C 9
ATOM 15042 O O . LEU A 1 55 ? 11.380 -9.435 3.139 1.00 0.00 55 LEU A O 9
ATOM 15058 N N . SER A 1 56 ? 10.663 -7.640 4.291 1.00 0.00 56 SER A N 9
ATOM 15059 C CA . SER A 1 56 ? 9.578 -8.358 4.950 1.00 0.00 56 SER A CA 9
ATOM 15060 C C . SER A 1 56 ? 8.246 -7.648 4.735 1.00 0.00 56 SER A C 9
ATOM 15061 O O . SER A 1 56 ? 8.206 -6.503 4.288 1.00 0.00 56 SER A O 9
ATOM 15069 N N . GLN A 1 57 ? 7.155 -8.338 5.057 1.00 0.00 57 GLN A N 9
ATOM 15070 C CA . GLN A 1 57 ? 5.820 -7.774 4.898 1.00 0.00 57 GLN A CA 9
ATOM 15071 C C . GLN A 1 57 ? 5.631 -6.557 5.800 1.00 0.00 57 GLN A C 9
ATOM 15072 O O . GLN A 1 57 ? 4.888 -5.634 5.467 1.00 0.00 57 GLN A O 9
ATOM 15086 N N . VAL A 1 58 ? 6.310 -6.563 6.943 1.00 0.00 58 VAL A N 9
ATOM 15087 C CA . VAL A 1 58 ? 6.217 -5.460 7.893 1.00 0.00 58 VAL A CA 9
ATOM 15088 C C . VAL A 1 58 ? 7.315 -4.430 7.650 1.00 0.00 58 VAL A C 9
ATOM 15089 O O . VAL A 1 58 ? 7.132 -3.240 7.906 1.00 0.00 58 VAL A O 9
ATOM 15102 N N . ASP A 1 59 ? 8.457 -4.896 7.154 1.00 0.00 59 ASP A N 9
ATOM 15103 C CA . ASP A 1 59 ? 9.585 -4.015 6.876 1.00 0.00 59 ASP A CA 9
ATOM 15104 C C . ASP A 1 59 ? 9.420 -3.320 5.528 1.00 0.00 59 ASP A C 9
ATOM 15105 O O . ASP A 1 59 ? 9.914 -2.212 5.325 1.00 0.00 59 ASP A O 9
ATOM 15114 N N . LEU A 1 60 ? 8.723 -3.980 4.608 1.00 0.00 60 LEU A N 9
ATOM 15115 C CA . LEU A 1 60 ? 8.494 -3.426 3.278 1.00 0.00 60 LEU A CA 9
ATOM 15116 C C . LEU A 1 60 ? 7.781 -2.080 3.362 1.00 0.00 60 LEU A C 9
ATOM 15117 O O . LEU A 1 60 ? 8.007 -1.195 2.537 1.00 0.00 60 LEU A O 9
ATOM 15133 N N . ALA A 1 61 ? 6.920 -1.933 4.363 1.00 0.00 61 ALA A N 9
ATOM 15134 C CA . ALA A 1 61 ? 6.175 -0.695 4.553 1.00 0.00 61 ALA A CA 9
ATOM 15135 C C . ALA A 1 61 ? 7.100 0.446 4.965 1.00 0.00 61 ALA A C 9
ATOM 15136 O O . ALA A 1 61 ? 6.914 1.590 4.551 1.00 0.00 61 ALA A O 9
ATOM 15143 N N . SER A 1 62 ? 8.098 0.125 5.783 1.00 0.00 62 SER A N 9
ATOM 15144 C CA . SER A 1 62 ? 9.053 1.122 6.250 1.00 0.00 62 SER A CA 9
ATOM 15145 C C . SER A 1 62 ? 10.022 1.513 5.138 1.00 0.00 62 SER A C 9
ATOM 15146 O O . SER A 1 62 ? 10.491 2.649 5.080 1.00 0.00 62 SER A O 9
ATOM 15154 N N . LYS A 1 63 ? 10.316 0.561 4.257 1.00 0.00 63 LYS A N 9
ATOM 15155 C CA . LYS A 1 63 ? 11.228 0.805 3.145 1.00 0.00 63 LYS A CA 9
ATOM 15156 C C . LYS A 1 63 ? 10.539 1.598 2.039 1.00 0.00 63 LYS A C 9
ATOM 15157 O O . LYS A 1 63 ? 11.143 2.473 1.420 1.00 0.00 63 LYS A O 9
ATOM 15176 N N . LEU A 1 64 ? 9.271 1.284 1.796 1.00 0.00 64 LEU A N 9
ATOM 15177 C CA . LEU A 1 64 ? 8.499 1.965 0.764 1.00 0.00 64 LEU A CA 9
ATOM 15178 C C . LEU A 1 64 ? 8.411 3.462 1.049 1.00 0.00 64 LEU A C 9
ATOM 15179 O O . LEU A 1 64 ? 8.438 4.281 0.130 1.00 0.00 64 LEU A O 9
ATOM 15195 N N . ILE A 1 65 ? 8.306 3.812 2.326 1.00 0.00 65 ILE A N 9
ATOM 15196 C CA . ILE A 1 65 ? 8.216 5.210 2.731 1.00 0.00 65 ILE A CA 9
ATOM 15197 C C . ILE A 1 65 ? 9.602 5.830 2.878 1.00 0.00 65 ILE A C 9
ATOM 15198 O O . ILE A 1 65 ? 9.790 7.020 2.632 1.00 0.00 65 ILE A O 9
ATOM 15214 N N . SER A 1 66 ? 10.569 5.012 3.281 1.00 0.00 66 SER A N 9
ATOM 15215 C CA . SER A 1 66 ? 11.938 5.479 3.462 1.00 0.00 66 SER A CA 9
ATOM 15216 C C . SER A 1 66 ? 12.598 5.771 2.118 1.00 0.00 66 SER A C 9
ATOM 15217 O O . SER A 1 66 ? 13.457 6.647 2.014 1.00 0.00 66 SER A O 9
ATOM 15225 N N . MET A 1 67 ? 12.191 5.032 1.091 1.00 0.00 67 MET A N 9
ATOM 15226 C CA . MET A 1 67 ? 12.744 5.212 -0.246 1.00 0.00 67 MET A CA 9
ATOM 15227 C C . MET A 1 67 ? 12.176 6.463 -0.908 1.00 0.00 67 MET A C 9
ATOM 15228 O O . MET A 1 67 ? 12.910 7.403 -1.213 1.00 0.00 67 MET A O 9
ATOM 15242 N N . TYR A 1 68 ? 10.865 6.469 -1.127 1.00 0.00 68 TYR A N 9
ATOM 15243 C CA . TYR A 1 68 ? 10.199 7.607 -1.753 1.00 0.00 68 TYR A CA 9
ATOM 15244 C C . TYR A 1 68 ? 9.487 8.463 -0.711 1.00 0.00 68 TYR A C 9
ATOM 15245 O O . TYR A 1 68 ? 9.867 9.608 -0.469 1.00 0.00 68 TYR A O 9
ATOM 15263 N N . GLY A 1 69 ? 8.451 7.899 -0.098 1.00 0.00 69 GLY A N 9
ATOM 15264 C CA . GLY A 1 69 ? 7.701 8.624 0.910 1.00 0.00 69 GLY A CA 9
ATOM 15265 C C . GLY A 1 69 ? 6.322 8.037 1.137 1.00 0.00 69 GLY A C 9
ATOM 15266 O O . GLY A 1 69 ? 5.870 7.187 0.372 1.00 0.00 69 GLY A O 9
ATOM 15270 N N . ALA A 1 70 ? 5.653 8.491 2.191 1.00 0.00 70 ALA A N 9
ATOM 15271 C CA . ALA A 1 70 ? 4.317 8.005 2.516 1.00 0.00 70 ALA A CA 9
ATOM 15272 C C . ALA A 1 70 ? 3.328 8.314 1.396 1.00 0.00 70 ALA A C 9
ATOM 15273 O O . ALA A 1 70 ? 2.320 7.624 1.239 1.00 0.00 70 ALA A O 9
ATOM 15280 N N . GLN A 1 71 ? 3.620 9.355 0.623 1.00 0.00 71 GLN A N 9
ATOM 15281 C CA . GLN A 1 71 ? 2.752 9.754 -0.480 1.00 0.00 71 GLN A CA 9
ATOM 15282 C C . GLN A 1 71 ? 3.002 8.895 -1.717 1.00 0.00 71 GLN A C 9
ATOM 15283 O O . GLN A 1 71 ? 2.101 8.682 -2.527 1.00 0.00 71 GLN A O 9
ATOM 15297 N N . GLU A 1 72 ? 4.231 8.409 -1.858 1.00 0.00 72 GLU A N 9
ATOM 15298 C CA . GLU A 1 72 ? 4.597 7.578 -3.001 1.00 0.00 72 GLU A CA 9
ATOM 15299 C C . GLU A 1 72 ? 4.498 6.092 -2.657 1.00 0.00 72 GLU A C 9
ATOM 15300 O O . GLU A 1 72 ? 4.334 5.252 -3.542 1.00 0.00 72 GLU A O 9
ATOM 15312 N N . ALA A 1 73 ? 4.599 5.774 -1.369 1.00 0.00 73 ALA A N 9
ATOM 15313 C CA . ALA A 1 73 ? 4.523 4.390 -0.912 1.00 0.00 73 ALA A CA 9
ATOM 15314 C C . ALA A 1 73 ? 3.255 3.707 -1.417 1.00 0.00 73 ALA A C 9
ATOM 15315 O O . ALA A 1 73 ? 3.320 2.694 -2.114 1.00 0.00 73 ALA A O 9
ATOM 15322 N N . VAL A 1 74 ? 2.104 4.267 -1.060 1.00 0.00 74 VAL A N 9
ATOM 15323 C CA . VAL A 1 74 ? 0.821 3.710 -1.476 1.00 0.00 74 VAL A CA 9
ATOM 15324 C C . VAL A 1 74 ? 0.720 3.635 -2.996 1.00 0.00 74 VAL A C 9
ATOM 15325 O O . VAL A 1 74 ? 0.030 2.772 -3.540 1.00 0.00 74 VAL A O 9
ATOM 15338 N N . ARG A 1 75 ? 1.411 4.542 -3.677 1.00 0.00 75 ARG A N 9
ATOM 15339 C CA . ARG A 1 75 ? 1.398 4.578 -5.135 1.00 0.00 75 ARG A CA 9
ATOM 15340 C C . ARG A 1 75 ? 2.049 3.327 -5.717 1.00 0.00 75 ARG A C 9
ATOM 15341 O O . ARG A 1 75 ? 1.477 2.663 -6.583 1.00 0.00 75 ARG A O 9
ATOM 15362 N N . VAL A 1 76 ? 3.247 3.012 -5.237 1.00 0.00 76 VAL A N 9
ATOM 15363 C CA . VAL A 1 76 ? 3.977 1.842 -5.710 1.00 0.00 76 VAL A CA 9
ATOM 15364 C C . VAL A 1 76 ? 3.189 0.560 -5.456 1.00 0.00 76 VAL A C 9
ATOM 15365 O O . VAL A 1 76 ? 3.299 -0.407 -6.211 1.00 0.00 76 VAL A O 9
ATOM 15378 N N . VAL A 1 77 ? 2.396 0.559 -4.390 1.00 0.00 77 VAL A N 9
ATOM 15379 C CA . VAL A 1 77 ? 1.592 -0.605 -4.038 1.00 0.00 77 VAL A CA 9
ATOM 15380 C C . VAL A 1 77 ? 0.359 -0.713 -4.928 1.00 0.00 77 VAL A C 9
ATOM 15381 O O . VAL A 1 77 ? 0.003 -1.800 -5.382 1.00 0.00 77 VAL A O 9
ATOM 15394 N N . SER A 1 78 ? -0.291 0.421 -5.171 1.00 0.00 78 SER A N 9
ATOM 15395 C CA . SER A 1 78 ? -1.486 0.452 -6.008 1.00 0.00 78 SER A CA 9
ATOM 15396 C C . SER A 1 78 ? -1.158 0.053 -7.443 1.00 0.00 78 SER A C 9
ATOM 15397 O O . SER A 1 78 ? -1.980 -0.548 -8.133 1.00 0.00 78 SER A O 9
ATOM 15405 N N . ARG A 1 79 ? 0.047 0.395 -7.886 1.00 0.00 79 ARG A N 9
ATOM 15406 C CA . ARG A 1 79 ? 0.483 0.073 -9.239 1.00 0.00 79 ARG A CA 9
ATOM 15407 C C . ARG A 1 79 ? 0.772 -1.420 -9.379 1.00 0.00 79 ARG A C 9
ATOM 15408 O O . ARG A 1 79 ? 0.370 -2.050 -10.357 1.00 0.00 79 ARG A O 9
ATOM 15429 N N . SER A 1 80 ? 1.470 -1.977 -8.395 1.00 0.00 80 SER A N 9
ATOM 15430 C CA . SER A 1 80 ? 1.812 -3.394 -8.408 1.00 0.00 80 SER A CA 9
ATOM 15431 C C . SER A 1 80 ? 0.561 -4.259 -8.290 1.00 0.00 80 SER A C 9
ATOM 15432 O O . SER A 1 80 ? 0.509 -5.368 -8.821 1.00 0.00 80 SER A O 9
ATOM 15440 N N . LEU A 1 81 ? -0.443 -3.744 -7.590 1.00 0.00 81 LEU A N 9
ATOM 15441 C CA . LEU A 1 81 ? -1.695 -4.468 -7.401 1.00 0.00 81 LEU A CA 9
ATOM 15442 C C . LEU A 1 81 ? -2.387 -4.718 -8.737 1.00 0.00 81 LEU A C 9
ATOM 15443 O O . LEU A 1 81 ? -3.035 -5.747 -8.930 1.00 0.00 81 LEU A O 9
ATOM 15459 N N . LEU A 1 82 ? -2.248 -3.768 -9.656 1.00 0.00 82 LEU A N 9
ATOM 15460 C CA . LEU A 1 82 ? -2.861 -3.884 -10.974 1.00 0.00 82 LEU A CA 9
ATOM 15461 C C . LEU A 1 82 ? -2.266 -5.052 -11.753 1.00 0.00 82 LEU A C 9
ATOM 15462 O O . LEU A 1 82 ? -2.966 -5.734 -12.501 1.00 0.00 82 LEU A O 9
ATOM 15478 N N . ALA A 1 83 ? -0.968 -5.278 -11.572 1.00 0.00 83 ALA A N 9
ATOM 15479 C CA . ALA A 1 83 ? -0.280 -6.366 -12.258 1.00 0.00 83 ALA A CA 9
ATOM 15480 C C . ALA A 1 83 ? -0.902 -7.714 -11.909 1.00 0.00 83 ALA A C 9
ATOM 15481 O O . ALA A 1 83 ? -0.897 -8.639 -12.722 1.00 0.00 83 ALA A O 9
ATOM 15488 N N . MET A 1 84 ? -1.435 -7.818 -10.697 1.00 0.00 84 MET A N 9
ATOM 15489 C CA . MET A 1 84 ? -2.062 -9.053 -10.240 1.00 0.00 84 MET A CA 9
ATOM 15490 C C . MET A 1 84 ? -3.586 -8.956 -10.292 1.00 0.00 84 MET A C 9
ATOM 15491 O O . MET A 1 84 ? -4.284 -9.954 -10.117 1.00 0.00 84 MET A O 9
ATOM 15505 N N . ASN A 1 85 ? -4.100 -7.751 -10.532 1.00 0.00 85 ASN A N 9
ATOM 15506 C CA . ASN A 1 85 ? -5.541 -7.535 -10.603 1.00 0.00 85 ASN A CA 9
ATOM 15507 C C . ASN A 1 85 ? -6.195 -7.774 -9.247 1.00 0.00 85 ASN A C 9
ATOM 15508 O O . ASN A 1 85 ? -6.770 -8.835 -9.002 1.00 0.00 85 ASN A O 9
ATOM 15519 N N . LEU A 1 86 ? -6.103 -6.782 -8.368 1.00 0.00 86 LEU A N 9
ATOM 15520 C CA . LEU A 1 86 ? -6.685 -6.885 -7.034 1.00 0.00 86 LEU A CA 9
ATOM 15521 C C . LEU A 1 86 ? -7.294 -5.554 -6.603 1.00 0.00 86 LEU A C 9
ATOM 15522 O O . LEU A 1 86 ? -6.707 -4.819 -5.808 1.00 0.00 86 LEU A O 9
ATOM 15538 N N . MET A 1 87 ? -8.474 -5.252 -7.132 1.00 0.00 87 MET A N 9
ATOM 15539 C CA . MET A 1 87 ? -9.166 -4.010 -6.803 1.00 0.00 87 MET A CA 9
ATOM 15540 C C . MET A 1 87 ? -9.515 -3.951 -5.319 1.00 0.00 87 MET A C 9
ATOM 15541 O O . MET A 1 87 ? -9.689 -2.870 -4.756 1.00 0.00 87 MET A O 9
ATOM 15555 N N . GLU A 1 88 ? -9.619 -5.118 -4.689 1.00 0.00 88 GLU A N 9
ATOM 15556 C CA . GLU A 1 88 ? -9.950 -5.197 -3.270 1.00 0.00 88 GLU A CA 9
ATOM 15557 C C . GLU A 1 88 ? -8.980 -4.366 -2.433 1.00 0.00 88 GLU A C 9
ATOM 15558 O O . GLU A 1 88 ? -9.385 -3.674 -1.499 1.00 0.00 88 GLU A O 9
ATOM 15570 N N . LEU A 1 89 ? -7.698 -4.440 -2.774 1.00 0.00 89 LEU A N 9
ATOM 15571 C CA . LEU A 1 89 ? -6.671 -3.696 -2.054 1.00 0.00 89 LEU A CA 9
ATOM 15572 C C . LEU A 1 89 ? -6.477 -2.309 -2.658 1.00 0.00 89 LEU A C 9
ATOM 15573 O O . LEU A 1 89 ? -6.140 -1.357 -1.956 1.00 0.00 89 LEU A O 9
ATOM 15589 N N . VAL A 1 90 ? -6.692 -2.204 -3.965 1.00 0.00 90 VAL A N 9
ATOM 15590 C CA . VAL A 1 90 ? -6.540 -0.934 -4.665 1.00 0.00 90 VAL A CA 9
ATOM 15591 C C . VAL A 1 90 ? -7.656 0.037 -4.291 1.00 0.00 90 VAL A C 9
ATOM 15592 O O . VAL A 1 90 ? -7.460 1.252 -4.289 1.00 0.00 90 VAL A O 9
ATOM 15605 N N . ASP A 1 91 ? -8.826 -0.507 -3.973 1.00 0.00 91 ASP A N 9
ATOM 15606 C CA . ASP A 1 91 ? -9.973 0.311 -3.596 1.00 0.00 91 ASP A CA 9
ATOM 15607 C C . ASP A 1 91 ? -9.760 0.948 -2.227 1.00 0.00 91 ASP A C 9
ATOM 15608 O O . ASP A 1 91 ? -10.147 2.094 -1.998 1.00 0.00 91 ASP A O 9
ATOM 15617 N N . TYR A 1 92 ? -9.144 0.197 -1.320 1.00 0.00 92 TYR A N 9
ATOM 15618 C CA . TYR A 1 92 ? -8.880 0.687 0.028 1.00 0.00 92 TYR A CA 9
ATOM 15619 C C . TYR A 1 92 ? -7.716 1.672 0.031 1.00 0.00 92 TYR A C 9
ATOM 15620 O O . TYR A 1 92 ? -7.692 2.620 0.816 1.00 0.00 92 TYR A O 9
ATOM 15638 N N . LEU A 1 93 ? -6.749 1.440 -0.852 1.00 0.00 93 LEU A N 9
ATOM 15639 C CA . LEU A 1 93 ? -5.580 2.306 -0.951 1.00 0.00 93 LEU A CA 9
ATOM 15640 C C . LEU A 1 93 ? -5.878 3.531 -1.809 1.00 0.00 93 LEU A C 9
ATOM 15641 O O . LEU A 1 93 ? -5.274 4.589 -1.628 1.00 0.00 93 LEU A O 9
ATOM 15657 N N . ASN A 1 94 ? -6.813 3.384 -2.744 1.00 0.00 94 ASN A N 9
ATOM 15658 C CA . ASN A 1 94 ? -7.188 4.480 -3.630 1.00 0.00 94 ASN A CA 9
ATOM 15659 C C . ASN A 1 94 ? -7.658 5.693 -2.831 1.00 0.00 94 ASN A C 9
ATOM 15660 O O . ASN A 1 94 ? -7.413 6.836 -3.217 1.00 0.00 94 ASN A O 9
ATOM 15671 N N . GLN A 1 95 ? -8.334 5.436 -1.716 1.00 0.00 95 GLN A N 9
ATOM 15672 C CA . GLN A 1 95 ? -8.836 6.508 -0.864 1.00 0.00 95 GLN A CA 9
ATOM 15673 C C . GLN A 1 95 ? -7.684 7.262 -0.206 1.00 0.00 95 GLN A C 9
ATOM 15674 O O . GLN A 1 95 ? -7.757 8.475 -0.007 1.00 0.00 95 GLN A O 9
ATOM 15688 N N . VAL A 1 96 ? -6.621 6.536 0.126 1.00 0.00 96 VAL A N 9
ATOM 15689 C CA . VAL A 1 96 ? -5.454 7.137 0.760 1.00 0.00 96 VAL A CA 9
ATOM 15690 C C . VAL A 1 96 ? -4.403 7.517 -0.278 1.00 0.00 96 VAL A C 9
ATOM 15691 O O . VAL A 1 96 ? -3.600 6.684 -0.698 1.00 0.00 96 VAL A O 9
ATOM 15704 N N . CYS A 1 97 ? -4.417 8.780 -0.689 1.00 0.00 97 CYS A N 9
ATOM 15705 C CA . CYS A 1 97 ? -3.466 9.272 -1.680 1.00 0.00 97 CYS A CA 9
ATOM 15706 C C . CYS A 1 97 ? -2.936 10.649 -1.294 1.00 0.00 97 CYS A C 9
ATOM 15707 O O . CYS A 1 97 ? -1.734 10.904 -1.360 1.00 0.00 97 CYS A O 9
ATOM 15715 N N . LEU A 1 98 ? -3.842 11.535 -0.890 1.00 0.00 98 LEU A N 9
ATOM 15716 C CA . LEU A 1 98 ? -3.466 12.887 -0.494 1.00 0.00 98 LEU A CA 9
ATOM 15717 C C . LEU A 1 98 ? -2.841 13.643 -1.662 1.00 0.00 98 LEU A C 9
ATOM 15718 O O . LEU A 1 98 ? -1.967 14.489 -1.473 1.00 0.00 98 LEU A O 9
ATOM 15734 N N . ASN A 1 99 ? -3.299 13.334 -2.872 1.00 0.00 99 ASN A N 9
ATOM 15735 C CA . ASN A 1 99 ? -2.787 13.983 -4.073 1.00 0.00 99 ASN A CA 9
ATOM 15736 C C . ASN A 1 99 ? -3.886 14.779 -4.770 1.00 0.00 99 ASN A C 9
ATOM 15737 O O . ASN A 1 99 ? -5.028 14.328 -4.865 1.00 0.00 99 ASN A O 9
ATOM 15748 N N . ASP A 1 100 ? -3.535 15.966 -5.253 1.00 0.00 100 ASP A N 9
ATOM 15749 C CA . ASP A 1 100 ? -4.493 16.825 -5.940 1.00 0.00 100 ASP A CA 9
ATOM 15750 C C . ASP A 1 100 ? -4.723 16.348 -7.371 1.00 0.00 100 ASP A C 9
ATOM 15751 O O . ASP A 1 100 ? -3.901 16.587 -8.255 1.00 0.00 100 ASP A O 9
ATOM 15760 N N . TYR A 1 101 ? -5.848 15.674 -7.590 1.00 0.00 101 TYR A N 9
ATOM 15761 C CA . TYR A 1 101 ? -6.186 15.164 -8.915 1.00 0.00 101 TYR A CA 9
ATOM 15762 C C . TYR A 1 101 ? -7.627 15.509 -9.278 1.00 0.00 101 TYR A C 9
ATOM 15763 O O . TYR A 1 101 ? -8.533 15.380 -8.455 1.00 0.00 101 TYR A O 9
ATOM 15781 N N . ARG A 1 102 ? -7.831 15.946 -10.516 1.00 0.00 102 ARG A N 9
ATOM 15782 C CA . ARG A 1 102 ? -9.163 16.308 -10.988 1.00 0.00 102 ARG A CA 9
ATOM 15783 C C . ARG A 1 102 ? -9.755 15.198 -11.849 1.00 0.00 102 ARG A C 9
ATOM 15784 O O . ARG A 1 102 ? -9.089 14.666 -12.738 1.00 0.00 102 ARG A O 9
ATOM 15805 N N . GLU A 1 103 ? -11.010 14.851 -11.579 1.00 0.00 103 GLU A N 9
ATOM 15806 C CA . GLU A 1 103 ? -11.692 13.802 -12.328 1.00 0.00 103 GLU A CA 9
ATOM 15807 C C . GLU A 1 103 ? -12.302 14.359 -13.611 1.00 0.00 103 GLU A C 9
ATOM 15808 O O . GLU A 1 103 ? -12.904 15.432 -13.609 1.00 0.00 103 GLU A O 9
ATOM 15820 N N . ILE A 1 104 ? -12.140 13.621 -14.705 1.00 0.00 104 ILE A N 9
ATOM 15821 C CA . ILE A 1 104 ? -12.675 14.040 -15.995 1.00 0.00 104 ILE A CA 9
ATOM 15822 C C . ILE A 1 104 ? -13.268 12.855 -16.753 1.00 0.00 104 ILE A C 9
ATOM 15823 O O . ILE A 1 104 ? -12.600 11.841 -16.962 1.00 0.00 104 ILE A O 9
ATOM 15839 N N . TYR A 1 105 ? -14.525 12.989 -17.161 1.00 0.00 105 TYR A N 9
ATOM 15840 C CA . TYR A 1 105 ? -15.209 11.931 -17.895 1.00 0.00 105 TYR A CA 9
ATOM 15841 C C . TYR A 1 105 ? -15.284 10.654 -17.065 1.00 0.00 105 TYR A C 9
ATOM 15842 O O . TYR A 1 105 ? -15.276 9.548 -17.606 1.00 0.00 105 TYR A O 9
ATOM 15860 N N . ARG A 1 106 ? -15.355 10.814 -15.748 1.00 0.00 106 ARG A N 9
ATOM 15861 C CA . ARG A 1 106 ? -15.431 9.674 -14.842 1.00 0.00 106 ARG A CA 9
ATOM 15862 C C . ARG A 1 106 ? -16.033 10.083 -13.501 1.00 0.00 106 ARG A C 9
ATOM 15863 O O . ARG A 1 106 ? -15.704 9.513 -12.461 1.00 0.00 106 ARG A O 9
ATOM 15884 N N . GLU A 1 107 ? -16.918 11.075 -13.534 1.00 0.00 107 GLU A N 9
ATOM 15885 C CA . GLU A 1 107 ? -17.567 11.561 -12.321 1.00 0.00 107 GLU A CA 9
ATOM 15886 C C . GLU A 1 107 ? -19.043 11.178 -12.304 1.00 0.00 107 GLU A C 9
ATOM 15887 O O . GLU A 1 107 ? -19.752 11.354 -13.295 1.00 0.00 107 GLU A O 9
ATOM 15899 N N . HIS A 1 108 ? -19.501 10.653 -11.173 1.00 0.00 108 HIS A N 9
ATOM 15900 C CA . HIS A 1 108 ? -20.893 10.245 -11.026 1.00 0.00 108 HIS A CA 9
ATOM 15901 C C . HIS A 1 108 ? -21.768 11.429 -10.627 1.00 0.00 108 HIS A C 9
ATOM 15902 O O . HIS A 1 108 ? -22.943 11.494 -10.987 1.00 0.00 108 HIS A O 9
ATOM 15916 N N . VAL A 1 109 ? -21.188 12.362 -9.879 1.00 0.00 109 VAL A N 9
ATOM 15917 C CA . VAL A 1 109 ? -21.915 13.543 -9.430 1.00 0.00 109 VAL A CA 9
ATOM 15918 C C . VAL A 1 109 ? -20.986 14.746 -9.307 1.00 0.00 109 VAL A C 9
ATOM 15919 O O . VAL A 1 109 ? -19.775 14.628 -9.489 1.00 0.00 109 VAL A O 9
ATOM 15932 N N . SER A 1 110 ? -21.563 15.903 -8.998 1.00 0.00 110 SER A N 9
ATOM 15933 C CA . SER A 1 110 ? -20.787 17.128 -8.850 1.00 0.00 110 SER A CA 9
ATOM 15934 C C . SER A 1 110 ? -21.347 17.995 -7.727 1.00 0.00 110 SER A C 9
ATOM 15935 O O . SER A 1 110 ? -22.293 18.756 -7.929 1.00 0.00 110 SER A O 9
ATOM 15943 N N . GLY A 1 111 ? -20.757 17.872 -6.542 1.00 0.00 111 GLY A N 9
ATOM 15944 C CA . GLY A 1 111 ? -21.212 18.650 -5.404 1.00 0.00 111 GLY A CA 9
ATOM 15945 C C . GLY A 1 111 ? -20.863 20.123 -5.532 1.00 0.00 111 GLY A C 9
ATOM 15946 O O . GLY A 1 111 ? -19.714 20.464 -5.814 1.00 0.00 111 GLY A O 9
ATOM 15950 N N . PRO A 1 112 ? -21.837 21.029 -5.330 1.00 0.00 112 PRO A N 9
ATOM 15951 C CA . PRO A 1 112 ? -21.601 22.474 -5.429 1.00 0.00 112 PRO A CA 9
ATOM 15952 C C . PRO A 1 112 ? -20.453 22.935 -4.536 1.00 0.00 112 PRO A C 9
ATOM 15953 O O . PRO A 1 112 ? -19.700 23.839 -4.894 1.00 0.00 112 PRO A O 9
ATOM 15964 N N . SER A 1 113 ? -20.328 22.307 -3.371 1.00 0.00 113 SER A N 9
ATOM 15965 C CA . SER A 1 113 ? -19.273 22.652 -2.425 1.00 0.00 113 SER A CA 9
ATOM 15966 C C . SER A 1 113 ? -19.407 24.099 -1.965 1.00 0.00 113 SER A C 9
ATOM 15967 O O . SER A 1 113 ? -20.039 24.918 -2.634 1.00 0.00 113 SER A O 9
ATOM 15975 N N . SER A 1 114 ? -18.807 24.409 -0.821 1.00 0.00 114 SER A N 9
ATOM 15976 C CA . SER A 1 114 ? -18.860 25.758 -0.271 1.00 0.00 114 SER A CA 9
ATOM 15977 C C . SER A 1 114 ? -17.590 26.534 -0.610 1.00 0.00 114 SER A C 9
ATOM 15978 O O . SER A 1 114 ? -17.118 27.349 0.183 1.00 0.00 114 SER A O 9
ATOM 15986 N N . GLY A 1 115 ? -17.041 26.272 -1.792 1.00 0.00 115 GLY A N 9
ATOM 15987 C CA . GLY A 1 115 ? -15.831 26.953 -2.214 1.00 0.00 115 GLY A CA 9
ATOM 15988 C C . GLY A 1 115 ? -16.115 28.293 -2.864 1.00 0.00 115 GLY A C 9
ATOM 15989 O O . GLY A 1 115 ? -15.379 28.666 -3.802 1.00 0.00 115 GLY A O 9
ATOM 15994 N N . GLY A 1 1 ? -31.755 -6.603 12.558 1.00 0.00 1 GLY A N 10
ATOM 15995 C CA . GLY A 1 1 ? -31.014 -6.273 11.309 1.00 0.00 1 GLY A CA 10
ATOM 15996 C C . GLY A 1 1 ? -31.638 -6.901 10.079 1.00 0.00 1 GLY A C 10
ATOM 15997 O O . GLY A 1 1 ? -31.461 -8.092 9.825 1.00 0.00 1 GLY A O 10
ATOM 16003 N N . SER A 1 2 ? -32.373 -6.099 9.315 1.00 0.00 2 SER A N 10
ATOM 16004 C CA . SER A 1 2 ? -33.025 -6.583 8.105 1.00 0.00 2 SER A CA 10
ATOM 16005 C C . SER A 1 2 ? -32.345 -6.026 6.859 1.00 0.00 2 SER A C 10
ATOM 16006 O O . SER A 1 2 ? -31.890 -6.779 5.999 1.00 0.00 2 SER A O 10
ATOM 16014 N N . SER A 1 3 ? -32.282 -4.702 6.769 1.00 0.00 3 SER A N 10
ATOM 16015 C CA . SER A 1 3 ? -31.658 -4.042 5.627 1.00 0.00 3 SER A CA 10
ATOM 16016 C C . SER A 1 3 ? -30.324 -3.417 6.025 1.00 0.00 3 SER A C 10
ATOM 16017 O O . SER A 1 3 ? -30.278 -2.480 6.820 1.00 0.00 3 SER A O 10
ATOM 16025 N N . GLY A 1 4 ? -29.239 -3.944 5.465 1.00 0.00 4 GLY A N 10
ATOM 16026 C CA . GLY A 1 4 ? -27.920 -3.425 5.774 1.00 0.00 4 GLY A CA 10
ATOM 16027 C C . GLY A 1 4 ? -26.819 -4.160 5.035 1.00 0.00 4 GLY A C 10
ATOM 16028 O O . GLY A 1 4 ? -26.574 -3.901 3.856 1.00 0.00 4 GLY A O 10
ATOM 16032 N N . SER A 1 5 ? -26.154 -5.077 5.728 1.00 0.00 5 SER A N 10
ATOM 16033 C CA . SER A 1 5 ? -25.072 -5.853 5.132 1.00 0.00 5 SER A CA 10
ATOM 16034 C C . SER A 1 5 ? -23.947 -4.941 4.652 1.00 0.00 5 SER A C 10
ATOM 16035 O O . SER A 1 5 ? -24.081 -3.717 4.658 1.00 0.00 5 SER A O 10
ATOM 16043 N N . SER A 1 6 ? -22.839 -5.547 4.240 1.00 0.00 6 SER A N 10
ATOM 16044 C CA . SER A 1 6 ? -21.689 -4.790 3.757 1.00 0.00 6 SER A CA 10
ATOM 16045 C C . SER A 1 6 ? -21.038 -5.487 2.567 1.00 0.00 6 SER A C 10
ATOM 16046 O O . SER A 1 6 ? -21.402 -6.611 2.218 1.00 0.00 6 SER A O 10
ATOM 16054 N N . GLY A 1 7 ? -20.074 -4.814 1.947 1.00 0.00 7 GLY A N 10
ATOM 16055 C CA . GLY A 1 7 ? -19.389 -5.384 0.803 1.00 0.00 7 GLY A CA 10
ATOM 16056 C C . GLY A 1 7 ? -17.895 -5.126 0.831 1.00 0.00 7 GLY A C 10
ATOM 16057 O O . GLY A 1 7 ? -17.096 -6.063 0.814 1.00 0.00 7 GLY A O 10
ATOM 16061 N N . MET A 1 8 ? -17.516 -3.853 0.875 1.00 0.00 8 MET A N 10
ATOM 16062 C CA . MET A 1 8 ? -16.108 -3.474 0.906 1.00 0.00 8 MET A CA 10
ATOM 16063 C C . MET A 1 8 ? -15.820 -2.543 2.081 1.00 0.00 8 MET A C 10
ATOM 16064 O O . MET A 1 8 ? -15.685 -1.333 1.907 1.00 0.00 8 MET A O 10
ATOM 16078 N N . ALA A 1 9 ? -15.728 -3.118 3.276 1.00 0.00 9 ALA A N 10
ATOM 16079 C CA . ALA A 1 9 ? -15.456 -2.341 4.478 1.00 0.00 9 ALA A CA 10
ATOM 16080 C C . ALA A 1 9 ? -14.751 -3.188 5.531 1.00 0.00 9 ALA A C 10
ATOM 16081 O O . ALA A 1 9 ? -15.391 -3.768 6.408 1.00 0.00 9 ALA A O 10
ATOM 16088 N N . LEU A 1 10 ? -13.426 -3.254 5.439 1.00 0.00 10 LEU A N 10
ATOM 16089 C CA . LEU A 1 10 ? -12.632 -4.031 6.384 1.00 0.00 10 LEU A CA 10
ATOM 16090 C C . LEU A 1 10 ? -12.309 -3.210 7.628 1.00 0.00 10 LEU A C 10
ATOM 16091 O O . LEU A 1 10 ? -12.667 -3.587 8.743 1.00 0.00 10 LEU A O 10
ATOM 16107 N N . ALA A 1 11 ? -11.631 -2.085 7.428 1.00 0.00 11 ALA A N 10
ATOM 16108 C CA . ALA A 1 11 ? -11.258 -1.210 8.532 1.00 0.00 11 ALA A CA 10
ATOM 16109 C C . ALA A 1 11 ? -10.923 0.191 8.034 1.00 0.00 11 ALA A C 10
ATOM 16110 O O . ALA A 1 11 ? -11.161 0.520 6.872 1.00 0.00 11 ALA A O 10
ATOM 16117 N N . ARG A 1 12 ? -10.368 1.012 8.920 1.00 0.00 12 ARG A N 10
ATOM 16118 C CA . ARG A 1 12 ? -9.999 2.379 8.569 1.00 0.00 12 ARG A CA 10
ATOM 16119 C C . ARG A 1 12 ? -8.535 2.649 8.905 1.00 0.00 12 ARG A C 10
ATOM 16120 O O . ARG A 1 12 ? -7.836 1.779 9.425 1.00 0.00 12 ARG A O 10
ATOM 16141 N N . ALA A 1 13 ? -8.079 3.860 8.604 1.00 0.00 13 ALA A N 10
ATOM 16142 C CA . ALA A 1 13 ? -6.698 4.243 8.874 1.00 0.00 13 ALA A CA 10
ATOM 16143 C C . ALA A 1 13 ? -6.587 5.741 9.134 1.00 0.00 13 ALA A C 10
ATOM 16144 O O . ALA A 1 13 ? -7.307 6.542 8.538 1.00 0.00 13 ALA A O 10
ATOM 16151 N N . ASN A 1 14 ? -5.677 6.114 10.029 1.00 0.00 14 ASN A N 10
ATOM 16152 C CA . ASN A 1 14 ? -5.470 7.518 10.369 1.00 0.00 14 ASN A CA 10
ATOM 16153 C C . ASN A 1 14 ? -4.142 8.022 9.811 1.00 0.00 14 ASN A C 10
ATOM 16154 O O . ASN A 1 14 ? -4.046 9.156 9.343 1.00 0.00 14 ASN A O 10
ATOM 16165 N N . SER A 1 15 ? -3.123 7.172 9.866 1.00 0.00 15 SER A N 10
ATOM 16166 C CA . SER A 1 15 ? -1.801 7.532 9.367 1.00 0.00 15 SER A CA 10
ATOM 16167 C C . SER A 1 15 ? -1.491 6.798 8.062 1.00 0.00 15 SER A C 10
ATOM 16168 O O . SER A 1 15 ? -1.797 5.614 7.922 1.00 0.00 15 SER A O 10
ATOM 16176 N N . PRO A 1 16 ? -0.879 7.492 7.085 1.00 0.00 16 PRO A N 10
ATOM 16177 C CA . PRO A 1 16 ? -0.532 6.892 5.792 1.00 0.00 16 PRO A CA 10
ATOM 16178 C C . PRO A 1 16 ? 0.305 5.627 5.948 1.00 0.00 16 PRO A C 10
ATOM 16179 O O . PRO A 1 16 ? 0.195 4.695 5.151 1.00 0.00 16 PRO A O 10
ATOM 16190 N N . GLN A 1 17 ? 1.143 5.603 6.980 1.00 0.00 17 GLN A N 10
ATOM 16191 C CA . GLN A 1 17 ? 2.000 4.453 7.240 1.00 0.00 17 GLN A CA 10
ATOM 16192 C C . GLN A 1 17 ? 1.170 3.224 7.596 1.00 0.00 17 GLN A C 10
ATOM 16193 O O . GLN A 1 17 ? 1.325 2.161 6.995 1.00 0.00 17 GLN A O 10
ATOM 16207 N N . GLU A 1 18 ? 0.288 3.378 8.580 1.00 0.00 18 GLU A N 10
ATOM 16208 C CA . GLU A 1 18 ? -0.568 2.282 9.019 1.00 0.00 18 GLU A CA 10
ATOM 16209 C C . GLU A 1 18 ? -1.424 1.763 7.867 1.00 0.00 18 GLU A C 10
ATOM 16210 O O . GLU A 1 18 ? -1.659 0.561 7.749 1.00 0.00 18 GLU A O 10
ATOM 16222 N N . ALA A 1 19 ? -1.888 2.678 7.023 1.00 0.00 19 ALA A N 10
ATOM 16223 C CA . ALA A 1 19 ? -2.719 2.313 5.883 1.00 0.00 19 ALA A CA 10
ATOM 16224 C C . ALA A 1 19 ? -1.937 1.477 4.876 1.00 0.00 19 ALA A C 10
ATOM 16225 O O . ALA A 1 19 ? -2.505 0.638 4.176 1.00 0.00 19 ALA A O 10
ATOM 16232 N N . LEU A 1 20 ? -0.630 1.712 4.804 1.00 0.00 20 LEU A N 10
ATOM 16233 C CA . LEU A 1 20 ? 0.228 0.979 3.881 1.00 0.00 20 LEU A CA 10
ATOM 16234 C C . LEU A 1 20 ? 0.579 -0.397 4.436 1.00 0.00 20 LEU A C 10
ATOM 16235 O O . LEU A 1 20 ? 0.464 -1.406 3.740 1.00 0.00 20 LEU A O 10
ATOM 16251 N N . LEU A 1 21 ? 1.009 -0.431 5.694 1.00 0.00 21 LEU A N 10
ATOM 16252 C CA . LEU A 1 21 ? 1.377 -1.686 6.340 1.00 0.00 21 LEU A CA 10
ATOM 16253 C C . LEU A 1 21 ? 0.195 -2.650 6.375 1.00 0.00 21 LEU A C 10
ATOM 16254 O O . LEU A 1 21 ? 0.351 -3.847 6.137 1.00 0.00 21 LEU A O 10
ATOM 16270 N N . TRP A 1 22 ? -0.985 -2.119 6.673 1.00 0.00 22 TRP A N 10
ATOM 16271 C CA . TRP A 1 22 ? -2.195 -2.931 6.739 1.00 0.00 22 TRP A CA 10
ATOM 16272 C C . TRP A 1 22 ? -2.602 -3.414 5.350 1.00 0.00 22 TRP A C 10
ATOM 16273 O O . TRP A 1 22 ? -3.189 -4.486 5.202 1.00 0.00 22 TRP A O 10
ATOM 16294 N N . ALA A 1 23 ? -2.288 -2.615 4.335 1.00 0.00 23 ALA A N 10
ATOM 16295 C CA . ALA A 1 23 ? -2.622 -2.961 2.959 1.00 0.00 23 ALA A CA 10
ATOM 16296 C C . ALA A 1 23 ? -1.690 -4.042 2.420 1.00 0.00 23 ALA A C 10
ATOM 16297 O O . ALA A 1 23 ? -2.092 -4.873 1.606 1.00 0.00 23 ALA A O 10
ATOM 16304 N N . LEU A 1 24 ? -0.444 -4.024 2.881 1.00 0.00 24 LEU A N 10
ATOM 16305 C CA . LEU A 1 24 ? 0.545 -5.003 2.444 1.00 0.00 24 LEU A CA 10
ATOM 16306 C C . LEU A 1 24 ? 0.400 -6.309 3.220 1.00 0.00 24 LEU A C 10
ATOM 16307 O O . LEU A 1 24 ? 0.676 -7.387 2.695 1.00 0.00 24 LEU A O 10
ATOM 16323 N N . ASN A 1 25 ? -0.036 -6.204 4.470 1.00 0.00 25 ASN A N 10
ATOM 16324 C CA . ASN A 1 25 ? -0.219 -7.377 5.318 1.00 0.00 25 ASN A CA 10
ATOM 16325 C C . ASN A 1 25 ? -1.415 -8.204 4.856 1.00 0.00 25 ASN A C 10
ATOM 16326 O O . ASN A 1 25 ? -1.451 -9.419 5.047 1.00 0.00 25 ASN A O 10
ATOM 16337 N N . ASP A 1 26 ? -2.392 -7.537 4.249 1.00 0.00 26 ASP A N 10
ATOM 16338 C CA . ASP A 1 26 ? -3.590 -8.212 3.761 1.00 0.00 26 ASP A CA 10
ATOM 16339 C C . ASP A 1 26 ? -3.231 -9.314 2.769 1.00 0.00 26 ASP A C 10
ATOM 16340 O O . ASP A 1 26 ? -3.937 -10.317 2.657 1.00 0.00 26 ASP A O 10
ATOM 16349 N N . LEU A 1 27 ? -2.130 -9.121 2.049 1.00 0.00 27 LEU A N 10
ATOM 16350 C CA . LEU A 1 27 ? -1.678 -10.099 1.067 1.00 0.00 27 LEU A CA 10
ATOM 16351 C C . LEU A 1 27 ? -1.405 -11.448 1.725 1.00 0.00 27 LEU A C 10
ATOM 16352 O O . LEU A 1 27 ? -0.999 -11.511 2.886 1.00 0.00 27 LEU A O 10
ATOM 16368 N N . GLU A 1 28 ? -1.629 -12.522 0.977 1.00 0.00 28 GLU A N 10
ATOM 16369 C CA . GLU A 1 28 ? -1.407 -13.870 1.488 1.00 0.00 28 GLU A CA 10
ATOM 16370 C C . GLU A 1 28 ? 0.017 -14.334 1.196 1.00 0.00 28 GLU A C 10
ATOM 16371 O O . GLU A 1 28 ? 0.827 -13.582 0.655 1.00 0.00 28 GLU A O 10
ATOM 16383 N N . GLU A 1 29 ? 0.314 -15.578 1.558 1.00 0.00 29 GLU A N 10
ATOM 16384 C CA . GLU A 1 29 ? 1.640 -16.143 1.334 1.00 0.00 29 GLU A CA 10
ATOM 16385 C C . GLU A 1 29 ? 1.903 -16.343 -0.156 1.00 0.00 29 GLU A C 10
ATOM 16386 O O . GLU A 1 29 ? 2.930 -15.909 -0.678 1.00 0.00 29 GLU A O 10
ATOM 16398 N N . ASN A 1 30 ? 0.968 -17.001 -0.833 1.00 0.00 30 ASN A N 10
ATOM 16399 C CA . ASN A 1 30 ? 1.099 -17.259 -2.262 1.00 0.00 30 ASN A CA 10
ATOM 16400 C C . ASN A 1 30 ? 1.084 -15.955 -3.055 1.00 0.00 30 ASN A C 10
ATOM 16401 O O . ASN A 1 30 ? 1.715 -15.849 -4.107 1.00 0.00 30 ASN A O 10
ATOM 16412 N N . SER A 1 31 ? 0.359 -14.966 -2.542 1.00 0.00 31 SER A N 10
ATOM 16413 C CA . SER A 1 31 ? 0.263 -13.669 -3.202 1.00 0.00 31 SER A CA 10
ATOM 16414 C C . SER A 1 31 ? 1.532 -12.851 -2.988 1.00 0.00 31 SER A C 10
ATOM 16415 O O . SER A 1 31 ? 2.012 -12.181 -3.901 1.00 0.00 31 SER A O 10
ATOM 16423 N N . PHE A 1 32 ? 2.072 -12.913 -1.775 1.00 0.00 32 PHE A N 10
ATOM 16424 C CA . PHE A 1 32 ? 3.286 -12.178 -1.439 1.00 0.00 32 PHE A CA 10
ATOM 16425 C C . PHE A 1 32 ? 4.507 -12.815 -2.094 1.00 0.00 32 PHE A C 10
ATOM 16426 O O . PHE A 1 32 ? 5.469 -12.129 -2.437 1.00 0.00 32 PHE A O 10
ATOM 16443 N N . LYS A 1 33 ? 4.460 -14.134 -2.265 1.00 0.00 33 LYS A N 10
ATOM 16444 C CA . LYS A 1 33 ? 5.563 -14.864 -2.878 1.00 0.00 33 LYS A CA 10
ATOM 16445 C C . LYS A 1 33 ? 5.784 -14.407 -4.318 1.00 0.00 33 LYS A C 10
ATOM 16446 O O . LYS A 1 33 ? 6.920 -14.327 -4.785 1.00 0.00 33 LYS A O 10
ATOM 16465 N N . THR A 1 34 ? 4.692 -14.112 -5.015 1.00 0.00 34 THR A N 10
ATOM 16466 C CA . THR A 1 34 ? 4.768 -13.664 -6.400 1.00 0.00 34 THR A CA 10
ATOM 16467 C C . THR A 1 34 ? 4.834 -12.142 -6.478 1.00 0.00 34 THR A C 10
ATOM 16468 O O . THR A 1 34 ? 5.526 -11.583 -7.329 1.00 0.00 34 THR A O 10
ATOM 16479 N N . LEU A 1 35 ? 4.109 -11.477 -5.583 1.00 0.00 35 LEU A N 10
ATOM 16480 C CA . LEU A 1 35 ? 4.086 -10.020 -5.550 1.00 0.00 35 LEU A CA 10
ATOM 16481 C C . LEU A 1 35 ? 5.465 -9.459 -5.221 1.00 0.00 35 LEU A C 10
ATOM 16482 O O . LEU A 1 35 ? 5.822 -8.366 -5.659 1.00 0.00 35 LEU A O 10
ATOM 16498 N N . LYS A 1 36 ? 6.236 -10.215 -4.444 1.00 0.00 36 LYS A N 10
ATOM 16499 C CA . LYS A 1 36 ? 7.577 -9.793 -4.054 1.00 0.00 36 LYS A CA 10
ATOM 16500 C C . LYS A 1 36 ? 8.443 -9.523 -5.282 1.00 0.00 36 LYS A C 10
ATOM 16501 O O . LYS A 1 36 ? 9.139 -8.509 -5.352 1.00 0.00 36 LYS A O 10
ATOM 16520 N N . PHE A 1 37 ? 8.398 -10.436 -6.245 1.00 0.00 37 PHE A N 10
ATOM 16521 C CA . PHE A 1 37 ? 9.178 -10.296 -7.469 1.00 0.00 37 PHE A CA 10
ATOM 16522 C C . PHE A 1 37 ? 8.708 -9.095 -8.282 1.00 0.00 37 PHE A C 10
ATOM 16523 O O . PHE A 1 37 ? 9.504 -8.432 -8.947 1.00 0.00 37 PHE A O 10
ATOM 16540 N N . HIS A 1 38 ? 7.409 -8.819 -8.223 1.00 0.00 38 HIS A N 10
ATOM 16541 C CA . HIS A 1 38 ? 6.832 -7.696 -8.952 1.00 0.00 38 HIS A CA 10
ATOM 16542 C C . HIS A 1 38 ? 7.407 -6.372 -8.459 1.00 0.00 38 HIS A C 10
ATOM 16543 O O . HIS A 1 38 ? 7.584 -5.434 -9.235 1.00 0.00 38 HIS A O 10
ATOM 16557 N N . LEU A 1 39 ? 7.696 -6.305 -7.164 1.00 0.00 39 LEU A N 10
ATOM 16558 C CA . LEU A 1 39 ? 8.251 -5.095 -6.567 1.00 0.00 39 LEU A CA 10
ATOM 16559 C C . LEU A 1 39 ? 9.587 -4.734 -7.209 1.00 0.00 39 LEU A C 10
ATOM 16560 O O . LEU A 1 39 ? 9.869 -3.563 -7.459 1.00 0.00 39 LEU A O 10
ATOM 16576 N N . ARG A 1 40 ? 10.404 -5.748 -7.474 1.00 0.00 40 ARG A N 10
ATOM 16577 C CA . ARG A 1 40 ? 11.712 -5.538 -8.086 1.00 0.00 40 ARG A CA 10
ATOM 16578 C C . ARG A 1 40 ? 11.579 -4.826 -9.429 1.00 0.00 40 ARG A C 10
ATOM 16579 O O . ARG A 1 40 ? 12.483 -4.103 -9.850 1.00 0.00 40 ARG A O 10
ATOM 16600 N N . ASP A 1 41 ? 10.450 -5.037 -10.098 1.00 0.00 41 ASP A N 10
ATOM 16601 C CA . ASP A 1 41 ? 10.204 -4.415 -11.395 1.00 0.00 41 ASP A CA 10
ATOM 16602 C C . ASP A 1 41 ? 9.802 -2.953 -11.231 1.00 0.00 41 ASP A C 10
ATOM 16603 O O . ASP A 1 41 ? 10.444 -2.057 -11.782 1.00 0.00 41 ASP A O 10
ATOM 16612 N N . VAL A 1 42 ? 8.735 -2.716 -10.474 1.00 0.00 42 VAL A N 10
ATOM 16613 C CA . VAL A 1 42 ? 8.249 -1.362 -10.242 1.00 0.00 42 VAL A CA 10
ATOM 16614 C C . VAL A 1 42 ? 9.324 -0.491 -9.601 1.00 0.00 42 VAL A C 10
ATOM 16615 O O . VAL A 1 42 ? 9.422 0.703 -9.888 1.00 0.00 42 VAL A O 10
ATOM 16628 N N . THR A 1 43 ? 10.129 -1.094 -8.732 1.00 0.00 43 THR A N 10
ATOM 16629 C CA . THR A 1 43 ? 11.199 -0.371 -8.052 1.00 0.00 43 THR A CA 10
ATOM 16630 C C . THR A 1 43 ? 12.567 -0.869 -8.505 1.00 0.00 43 THR A C 10
ATOM 16631 O O . THR A 1 43 ? 12.876 -2.055 -8.391 1.00 0.00 43 THR A O 10
ATOM 16642 N N . GLN A 1 44 ? 13.383 0.045 -9.021 1.00 0.00 44 GLN A N 10
ATOM 16643 C CA . GLN A 1 44 ? 14.718 -0.301 -9.491 1.00 0.00 44 GLN A CA 10
ATOM 16644 C C . GLN A 1 44 ? 15.752 0.692 -8.965 1.00 0.00 44 GLN A C 10
ATOM 16645 O O . GLN A 1 44 ? 16.489 1.307 -9.737 1.00 0.00 44 GLN A O 10
ATOM 16659 N N . PHE A 1 45 ? 15.798 0.845 -7.646 1.00 0.00 45 PHE A N 10
ATOM 16660 C CA . PHE A 1 45 ? 16.738 1.763 -7.014 1.00 0.00 45 PHE A CA 10
ATOM 16661 C C . PHE A 1 45 ? 17.965 1.020 -6.498 1.00 0.00 45 PHE A C 10
ATOM 16662 O O . PHE A 1 45 ? 19.074 1.209 -6.997 1.00 0.00 45 PHE A O 10
ATOM 16679 N N . HIS A 1 46 ? 17.760 0.173 -5.493 1.00 0.00 46 HIS A N 10
ATOM 16680 C CA . HIS A 1 46 ? 18.852 -0.598 -4.909 1.00 0.00 46 HIS A CA 10
ATOM 16681 C C . HIS A 1 46 ? 18.352 -1.940 -4.384 1.00 0.00 46 HIS A C 10
ATOM 16682 O O . HIS A 1 46 ? 18.891 -2.479 -3.417 1.00 0.00 46 HIS A O 10
ATOM 16696 N N . LEU A 1 47 ? 17.320 -2.475 -5.028 1.00 0.00 47 LEU A N 10
ATOM 16697 C CA . LEU A 1 47 ? 16.749 -3.756 -4.625 1.00 0.00 47 LEU A CA 10
ATOM 16698 C C . LEU A 1 47 ? 16.908 -4.793 -5.732 1.00 0.00 47 LEU A C 10
ATOM 16699 O O . LEU A 1 47 ? 16.297 -4.679 -6.794 1.00 0.00 47 LEU A O 10
ATOM 16715 N N . ALA A 1 48 ? 17.730 -5.804 -5.475 1.00 0.00 48 ALA A N 10
ATOM 16716 C CA . ALA A 1 48 ? 17.967 -6.860 -6.454 1.00 0.00 48 ALA A CA 10
ATOM 16717 C C . ALA A 1 48 ? 18.743 -8.020 -5.840 1.00 0.00 48 ALA A C 10
ATOM 16718 O O . ALA A 1 48 ? 18.435 -9.186 -6.089 1.00 0.00 48 ALA A O 10
ATOM 16725 N N . ARG A 1 49 ? 19.753 -7.696 -5.039 1.00 0.00 49 ARG A N 10
ATOM 16726 C CA . ARG A 1 49 ? 20.573 -8.715 -4.394 1.00 0.00 49 ARG A CA 10
ATOM 16727 C C . ARG A 1 49 ? 20.590 -8.527 -2.880 1.00 0.00 49 ARG A C 10
ATOM 16728 O O . ARG A 1 49 ? 20.982 -7.473 -2.379 1.00 0.00 49 ARG A O 10
ATOM 16749 N N . GLY A 1 50 ? 20.166 -9.560 -2.158 1.00 0.00 50 GLY A N 10
ATOM 16750 C CA . GLY A 1 50 ? 20.143 -9.495 -0.707 1.00 0.00 50 GLY A CA 10
ATOM 16751 C C . GLY A 1 50 ? 19.357 -8.307 -0.184 1.00 0.00 50 GLY A C 10
ATOM 16752 O O . GLY A 1 50 ? 19.577 -7.857 0.940 1.00 0.00 50 GLY A O 10
ATOM 16756 N N . GLU A 1 51 ? 18.439 -7.797 -1.000 1.00 0.00 51 GLU A N 10
ATOM 16757 C CA . GLU A 1 51 ? 17.620 -6.655 -0.609 1.00 0.00 51 GLU A CA 10
ATOM 16758 C C . GLU A 1 51 ? 16.139 -7.016 -0.625 1.00 0.00 51 GLU A C 10
ATOM 16759 O O . GLU A 1 51 ? 15.475 -7.006 0.412 1.00 0.00 51 GLU A O 10
ATOM 16771 N N . LEU A 1 52 ? 15.626 -7.336 -1.808 1.00 0.00 52 LEU A N 10
ATOM 16772 C CA . LEU A 1 52 ? 14.223 -7.701 -1.962 1.00 0.00 52 LEU A CA 10
ATOM 16773 C C . LEU A 1 52 ? 13.903 -8.974 -1.185 1.00 0.00 52 LEU A C 10
ATOM 16774 O O . LEU A 1 52 ? 12.834 -9.095 -0.585 1.00 0.00 52 LEU A O 10
ATOM 16790 N N . GLU A 1 53 ? 14.835 -9.920 -1.200 1.00 0.00 53 GLU A N 10
ATOM 16791 C CA . GLU A 1 53 ? 14.653 -11.186 -0.498 1.00 0.00 53 GLU A CA 10
ATOM 16792 C C . GLU A 1 53 ? 14.563 -10.965 1.009 1.00 0.00 53 GLU A C 10
ATOM 16793 O O . GLU A 1 53 ? 13.879 -11.706 1.714 1.00 0.00 53 GLU A O 10
ATOM 16805 N N . SER A 1 54 ? 15.258 -9.942 1.494 1.00 0.00 54 SER A N 10
ATOM 16806 C CA . SER A 1 54 ? 15.257 -9.624 2.919 1.00 0.00 54 SER A CA 10
ATOM 16807 C C . SER A 1 54 ? 14.089 -8.710 3.273 1.00 0.00 54 SER A C 10
ATOM 16808 O O . SER A 1 54 ? 13.589 -8.734 4.398 1.00 0.00 54 SER A O 10
ATOM 16816 N N . LEU A 1 55 ? 13.660 -7.903 2.307 1.00 0.00 55 LEU A N 10
ATOM 16817 C CA . LEU A 1 55 ? 12.550 -6.979 2.519 1.00 0.00 55 LEU A CA 10
ATOM 16818 C C . LEU A 1 55 ? 11.297 -7.721 2.971 1.00 0.00 55 LEU A C 10
ATOM 16819 O O . LEU A 1 55 ? 10.608 -8.347 2.163 1.00 0.00 55 LEU A O 10
ATOM 16835 N N . SER A 1 56 ? 11.005 -7.646 4.265 1.00 0.00 56 SER A N 10
ATOM 16836 C CA . SER A 1 56 ? 9.833 -8.311 4.824 1.00 0.00 56 SER A CA 10
ATOM 16837 C C . SER A 1 56 ? 8.572 -7.490 4.572 1.00 0.00 56 SER A C 10
ATOM 16838 O O . SER A 1 56 ? 8.622 -6.434 3.941 1.00 0.00 56 SER A O 10
ATOM 16846 N N . GLN A 1 57 ? 7.442 -7.983 5.068 1.00 0.00 57 GLN A N 10
ATOM 16847 C CA . GLN A 1 57 ? 6.167 -7.297 4.895 1.00 0.00 57 GLN A CA 10
ATOM 16848 C C . GLN A 1 57 ? 6.164 -5.962 5.634 1.00 0.00 57 GLN A C 10
ATOM 16849 O O . GLN A 1 57 ? 5.713 -4.947 5.101 1.00 0.00 57 GLN A O 10
ATOM 16863 N N . VAL A 1 58 ? 6.667 -5.970 6.864 1.00 0.00 58 VAL A N 10
ATOM 16864 C CA . VAL A 1 58 ? 6.722 -4.760 7.676 1.00 0.00 58 VAL A CA 10
ATOM 16865 C C . VAL A 1 58 ? 7.885 -3.867 7.255 1.00 0.00 58 VAL A C 10
ATOM 16866 O O . VAL A 1 58 ? 7.730 -2.655 7.113 1.00 0.00 58 VAL A O 10
ATOM 16879 N N . ASP A 1 59 ? 9.049 -4.476 7.056 1.00 0.00 59 ASP A N 10
ATOM 16880 C CA . ASP A 1 59 ? 10.239 -3.737 6.651 1.00 0.00 59 ASP A CA 10
ATOM 16881 C C . ASP A 1 59 ? 10.014 -3.026 5.321 1.00 0.00 59 ASP A C 10
ATOM 16882 O O . ASP A 1 59 ? 10.497 -1.914 5.110 1.00 0.00 59 ASP A O 10
ATOM 16891 N N . LEU A 1 60 ? 9.278 -3.676 4.426 1.00 0.00 60 LEU A N 10
ATOM 16892 C CA . LEU A 1 60 ? 8.989 -3.105 3.115 1.00 0.00 60 LEU A CA 10
ATOM 16893 C C . LEU A 1 60 ? 8.236 -1.786 3.247 1.00 0.00 60 LEU A C 10
ATOM 16894 O O . LEU A 1 60 ? 8.584 -0.795 2.607 1.00 0.00 60 LEU A O 10
ATOM 16910 N N . ALA A 1 61 ? 7.201 -1.782 4.083 1.00 0.00 61 ALA A N 10
ATOM 16911 C CA . ALA A 1 61 ? 6.398 -0.584 4.299 1.00 0.00 61 ALA A CA 10
ATOM 16912 C C . ALA A 1 61 ? 7.256 0.572 4.802 1.00 0.00 61 ALA A C 10
ATOM 16913 O O . ALA A 1 61 ? 6.962 1.737 4.537 1.00 0.00 61 ALA A O 10
ATOM 16920 N N . SER A 1 62 ? 8.319 0.242 5.529 1.00 0.00 62 SER A N 10
ATOM 16921 C CA . SER A 1 62 ? 9.219 1.254 6.070 1.00 0.00 62 SER A CA 10
ATOM 16922 C C . SER A 1 62 ? 10.243 1.687 5.024 1.00 0.00 62 SER A C 10
ATOM 16923 O O . SER A 1 62 ? 10.700 2.829 5.025 1.00 0.00 62 SER A O 10
ATOM 16931 N N . LYS A 1 63 ? 10.597 0.767 4.133 1.00 0.00 63 LYS A N 10
ATOM 16932 C CA . LYS A 1 63 ? 11.567 1.053 3.082 1.00 0.00 63 LYS A CA 10
ATOM 16933 C C . LYS A 1 63 ? 10.940 1.899 1.977 1.00 0.00 63 LYS A C 10
ATOM 16934 O O . LYS A 1 63 ? 11.571 2.813 1.448 1.00 0.00 63 LYS A O 10
ATOM 16953 N N . LEU A 1 64 ? 9.694 1.586 1.635 1.00 0.00 64 LEU A N 10
ATOM 16954 C CA . LEU A 1 64 ? 8.983 2.316 0.592 1.00 0.00 64 LEU A CA 10
ATOM 16955 C C . LEU A 1 64 ? 8.861 3.795 0.948 1.00 0.00 64 LEU A C 10
ATOM 16956 O O . LEU A 1 64 ? 9.019 4.664 0.092 1.00 0.00 64 LEU A O 10
ATOM 16972 N N . ILE A 1 65 ? 8.578 4.072 2.217 1.00 0.00 65 ILE A N 10
ATOM 16973 C CA . ILE A 1 65 ? 8.436 5.444 2.686 1.00 0.00 65 ILE A CA 10
ATOM 16974 C C . ILE A 1 65 ? 9.795 6.123 2.820 1.00 0.00 65 ILE A C 10
ATOM 16975 O O . ILE A 1 65 ? 9.953 7.292 2.466 1.00 0.00 65 ILE A O 10
ATOM 16991 N N . SER A 1 66 ? 10.771 5.384 3.335 1.00 0.00 66 SER A N 10
ATOM 16992 C CA . SER A 1 66 ? 12.117 5.915 3.517 1.00 0.00 66 SER A CA 10
ATOM 16993 C C . SER A 1 66 ? 12.791 6.167 2.172 1.00 0.00 66 SER A C 10
ATOM 16994 O O . SER A 1 66 ? 13.620 7.069 2.042 1.00 0.00 66 SER A O 10
ATOM 17002 N N . MET A 1 67 ? 12.431 5.366 1.175 1.00 0.00 67 MET A N 10
ATOM 17003 C CA . MET A 1 67 ? 13.002 5.503 -0.160 1.00 0.00 67 MET A CA 10
ATOM 17004 C C . MET A 1 67 ? 12.364 6.667 -0.911 1.00 0.00 67 MET A C 10
ATOM 17005 O O . MET A 1 67 ? 13.054 7.451 -1.562 1.00 0.00 67 MET A O 10
ATOM 17019 N N . TYR A 1 68 ? 11.042 6.774 -0.816 1.00 0.00 68 TYR A N 10
ATOM 17020 C CA . TYR A 1 68 ? 10.312 7.844 -1.489 1.00 0.00 68 TYR A CA 10
ATOM 17021 C C . TYR A 1 68 ? 9.534 8.688 -0.484 1.00 0.00 68 TYR A C 10
ATOM 17022 O O . TYR A 1 68 ? 9.844 9.861 -0.271 1.00 0.00 68 TYR A O 10
ATOM 17040 N N . GLY A 1 69 ? 8.522 8.084 0.132 1.00 0.00 69 GLY A N 10
ATOM 17041 C CA . GLY A 1 69 ? 7.715 8.795 1.107 1.00 0.00 69 GLY A CA 10
ATOM 17042 C C . GLY A 1 69 ? 6.426 8.067 1.431 1.00 0.00 69 GLY A C 10
ATOM 17043 O O . GLY A 1 69 ? 6.087 7.073 0.789 1.00 0.00 69 GLY A O 10
ATOM 17047 N N . ALA A 1 70 ? 5.704 8.563 2.430 1.00 0.00 70 ALA A N 10
ATOM 17048 C CA . ALA A 1 70 ? 4.444 7.953 2.840 1.00 0.00 70 ALA A CA 10
ATOM 17049 C C . ALA A 1 70 ? 3.401 8.042 1.731 1.00 0.00 70 ALA A C 10
ATOM 17050 O O . ALA A 1 70 ? 2.499 7.209 1.646 1.00 0.00 70 ALA A O 10
ATOM 17057 N N . GLN A 1 71 ? 3.528 9.057 0.882 1.00 0.00 71 GLN A N 10
ATOM 17058 C CA . GLN A 1 71 ? 2.595 9.254 -0.221 1.00 0.00 71 GLN A CA 10
ATOM 17059 C C . GLN A 1 71 ? 2.944 8.354 -1.401 1.00 0.00 71 GLN A C 10
ATOM 17060 O O . GLN A 1 71 ? 2.070 7.718 -1.990 1.00 0.00 71 GLN A O 10
ATOM 17074 N N . GLU A 1 72 ? 4.228 8.305 -1.744 1.00 0.00 72 GLU A N 10
ATOM 17075 C CA . GLU A 1 72 ? 4.692 7.485 -2.857 1.00 0.00 72 GLU A CA 10
ATOM 17076 C C . GLU A 1 72 ? 4.770 6.014 -2.457 1.00 0.00 72 GLU A C 10
ATOM 17077 O O . GLU A 1 72 ? 4.607 5.125 -3.293 1.00 0.00 72 GLU A O 10
ATOM 17089 N N . ALA A 1 73 ? 5.024 5.765 -1.176 1.00 0.00 73 ALA A N 10
ATOM 17090 C CA . ALA A 1 73 ? 5.125 4.401 -0.667 1.00 0.00 73 ALA A CA 10
ATOM 17091 C C . ALA A 1 73 ? 3.852 3.609 -0.948 1.00 0.00 73 ALA A C 10
ATOM 17092 O O . ALA A 1 73 ? 3.892 2.390 -1.111 1.00 0.00 73 ALA A O 10
ATOM 17099 N N . VAL A 1 74 ? 2.723 4.308 -1.003 1.00 0.00 74 VAL A N 10
ATOM 17100 C CA . VAL A 1 74 ? 1.440 3.668 -1.263 1.00 0.00 74 VAL A CA 10
ATOM 17101 C C . VAL A 1 74 ? 1.264 3.368 -2.748 1.00 0.00 74 VAL A C 10
ATOM 17102 O O . VAL A 1 74 ? 0.628 2.382 -3.121 1.00 0.00 74 VAL A O 10
ATOM 17115 N N . ARG A 1 75 ? 1.830 4.225 -3.592 1.00 0.00 75 ARG A N 10
ATOM 17116 C CA . ARG A 1 75 ? 1.734 4.051 -5.036 1.00 0.00 75 ARG A CA 10
ATOM 17117 C C . ARG A 1 75 ? 2.462 2.787 -5.484 1.00 0.00 75 ARG A C 10
ATOM 17118 O O . ARG A 1 75 ? 2.080 2.154 -6.467 1.00 0.00 75 ARG A O 10
ATOM 17139 N N . VAL A 1 76 ? 3.516 2.426 -4.757 1.00 0.00 76 VAL A N 10
ATOM 17140 C CA . VAL A 1 76 ? 4.297 1.239 -5.081 1.00 0.00 76 VAL A CA 10
ATOM 17141 C C . VAL A 1 76 ? 3.431 -0.017 -5.047 1.00 0.00 76 VAL A C 10
ATOM 17142 O O . VAL A 1 76 ? 3.594 -0.915 -5.871 1.00 0.00 76 VAL A O 10
ATOM 17155 N N . VAL A 1 77 ? 2.513 -0.071 -4.088 1.00 0.00 77 VAL A N 10
ATOM 17156 C CA . VAL A 1 77 ? 1.623 -1.217 -3.948 1.00 0.00 77 VAL A CA 10
ATOM 17157 C C . VAL A 1 77 ? 0.546 -1.216 -5.027 1.00 0.00 77 VAL A C 10
ATOM 17158 O O . VAL A 1 77 ? 0.355 -2.209 -5.728 1.00 0.00 77 VAL A O 10
ATOM 17171 N N . SER A 1 78 ? -0.157 -0.094 -5.153 1.00 0.00 78 SER A N 10
ATOM 17172 C CA . SER A 1 78 ? -1.219 0.037 -6.147 1.00 0.00 78 SER A CA 10
ATOM 17173 C C . SER A 1 78 ? -0.693 -0.248 -7.551 1.00 0.00 78 SER A C 10
ATOM 17174 O O . SER A 1 78 ? -1.433 -0.716 -8.417 1.00 0.00 78 SER A O 10
ATOM 17182 N N . ARG A 1 79 ? 0.585 0.040 -7.770 1.00 0.00 79 ARG A N 10
ATOM 17183 C CA . ARG A 1 79 ? 1.206 -0.185 -9.070 1.00 0.00 79 ARG A CA 10
ATOM 17184 C C . ARG A 1 79 ? 1.394 -1.677 -9.333 1.00 0.00 79 ARG A C 10
ATOM 17185 O O . ARG A 1 79 ? 1.361 -2.124 -10.480 1.00 0.00 79 ARG A O 10
ATOM 17206 N N . SER A 1 80 ? 1.592 -2.442 -8.264 1.00 0.00 80 SER A N 10
ATOM 17207 C CA . SER A 1 80 ? 1.786 -3.883 -8.381 1.00 0.00 80 SER A CA 10
ATOM 17208 C C . SER A 1 80 ? 0.447 -4.611 -8.436 1.00 0.00 80 SER A C 10
ATOM 17209 O O . SER A 1 80 ? 0.330 -5.670 -9.053 1.00 0.00 80 SER A O 10
ATOM 17217 N N . LEU A 1 81 ? -0.562 -4.039 -7.785 1.00 0.00 81 LEU A N 10
ATOM 17218 C CA . LEU A 1 81 ? -1.892 -4.637 -7.760 1.00 0.00 81 LEU A CA 10
ATOM 17219 C C . LEU A 1 81 ? -2.445 -4.799 -9.172 1.00 0.00 81 LEU A C 10
ATOM 17220 O O . LEU A 1 81 ? -2.967 -5.855 -9.527 1.00 0.00 81 LEU A O 10
ATOM 17236 N N . LEU A 1 82 ? -2.328 -3.744 -9.973 1.00 0.00 82 LEU A N 10
ATOM 17237 C CA . LEU A 1 82 ? -2.817 -3.770 -11.346 1.00 0.00 82 LEU A CA 10
ATOM 17238 C C . LEU A 1 82 ? -2.124 -4.864 -12.151 1.00 0.00 82 LEU A C 10
ATOM 17239 O O . LEU A 1 82 ? -2.712 -5.444 -13.063 1.00 0.00 82 LEU A O 10
ATOM 17255 N N . ALA A 1 83 ? -0.871 -5.141 -11.808 1.00 0.00 83 ALA A N 10
ATOM 17256 C CA . ALA A 1 83 ? -0.099 -6.167 -12.500 1.00 0.00 83 ALA A CA 10
ATOM 17257 C C . ALA A 1 83 ? -0.480 -7.561 -12.013 1.00 0.00 83 ALA A C 10
ATOM 17258 O O . ALA A 1 83 ? -0.423 -8.530 -12.770 1.00 0.00 83 ALA A O 10
ATOM 17265 N N . MET A 1 84 ? -0.870 -7.653 -10.746 1.00 0.00 84 MET A N 10
ATOM 17266 C CA . MET A 1 84 ? -1.262 -8.929 -10.156 1.00 0.00 84 MET A CA 10
ATOM 17267 C C . MET A 1 84 ? -2.780 -9.114 -10.189 1.00 0.00 84 MET A C 10
ATOM 17268 O O . MET A 1 84 ? -3.296 -10.134 -9.731 1.00 0.00 84 MET A O 10
ATOM 17282 N N . ASN A 1 85 ? -3.492 -8.127 -10.730 1.00 0.00 85 ASN A N 10
ATOM 17283 C CA . ASN A 1 85 ? -4.947 -8.191 -10.817 1.00 0.00 85 ASN A CA 10
ATOM 17284 C C . ASN A 1 85 ? -5.575 -8.171 -9.427 1.00 0.00 85 ASN A C 10
ATOM 17285 O O . ASN A 1 85 ? -6.013 -9.203 -8.917 1.00 0.00 85 ASN A O 10
ATOM 17296 N N . LEU A 1 86 ? -5.617 -6.989 -8.820 1.00 0.00 86 LEU A N 10
ATOM 17297 C CA . LEU A 1 86 ? -6.192 -6.832 -7.490 1.00 0.00 86 LEU A CA 10
ATOM 17298 C C . LEU A 1 86 ? -6.828 -5.455 -7.334 1.00 0.00 86 LEU A C 10
ATOM 17299 O O . LEU A 1 86 ? -6.149 -4.432 -7.427 1.00 0.00 86 LEU A O 10
ATOM 17315 N N . MET A 1 87 ? -8.136 -5.435 -7.097 1.00 0.00 87 MET A N 10
ATOM 17316 C CA . MET A 1 87 ? -8.864 -4.182 -6.931 1.00 0.00 87 MET A CA 10
ATOM 17317 C C . MET A 1 87 ? -9.310 -3.993 -5.483 1.00 0.00 87 MET A C 10
ATOM 17318 O O . MET A 1 87 ? -9.535 -2.868 -5.035 1.00 0.00 87 MET A O 10
ATOM 17332 N N . GLU A 1 88 ? -9.438 -5.099 -4.754 1.00 0.00 88 GLU A N 10
ATOM 17333 C CA . GLU A 1 88 ? -9.858 -5.051 -3.357 1.00 0.00 88 GLU A CA 10
ATOM 17334 C C . GLU A 1 88 ? -8.939 -4.147 -2.540 1.00 0.00 88 GLU A C 10
ATOM 17335 O O . GLU A 1 88 ? -9.372 -3.515 -1.575 1.00 0.00 88 GLU A O 10
ATOM 17347 N N . LEU A 1 89 ? -7.671 -4.089 -2.933 1.00 0.00 89 LEU A N 10
ATOM 17348 C CA . LEU A 1 89 ? -6.692 -3.263 -2.236 1.00 0.00 89 LEU A CA 10
ATOM 17349 C C . LEU A 1 89 ? -6.605 -1.875 -2.862 1.00 0.00 89 LEU A C 10
ATOM 17350 O O . LEU A 1 89 ? -6.292 -0.896 -2.184 1.00 0.00 89 LEU A O 10
ATOM 17366 N N . VAL A 1 90 ? -6.884 -1.796 -4.160 1.00 0.00 90 VAL A N 10
ATOM 17367 C CA . VAL A 1 90 ? -6.838 -0.526 -4.875 1.00 0.00 90 VAL A CA 10
ATOM 17368 C C . VAL A 1 90 ? -7.965 0.398 -4.425 1.00 0.00 90 VAL A C 10
ATOM 17369 O O . VAL A 1 90 ? -7.811 1.620 -4.411 1.00 0.00 90 VAL A O 10
ATOM 17382 N N . ASP A 1 91 ? -9.097 -0.192 -4.059 1.00 0.00 91 ASP A N 10
ATOM 17383 C CA . ASP A 1 91 ? -10.250 0.578 -3.609 1.00 0.00 91 ASP A CA 10
ATOM 17384 C C . ASP A 1 91 ? -9.993 1.190 -2.235 1.00 0.00 91 ASP A C 10
ATOM 17385 O O . ASP A 1 91 ? -10.472 2.283 -1.932 1.00 0.00 91 ASP A O 10
ATOM 17394 N N . TYR A 1 92 ? -9.233 0.479 -1.408 1.00 0.00 92 TYR A N 10
ATOM 17395 C CA . TYR A 1 92 ? -8.912 0.953 -0.067 1.00 0.00 92 TYR A CA 10
ATOM 17396 C C . TYR A 1 92 ? -7.862 2.059 -0.118 1.00 0.00 92 TYR A C 10
ATOM 17397 O O . TYR A 1 92 ? -8.027 3.112 0.495 1.00 0.00 92 TYR A O 10
ATOM 17415 N N . LEU A 1 93 ? -6.784 1.810 -0.854 1.00 0.00 93 LEU A N 10
ATOM 17416 C CA . LEU A 1 93 ? -5.707 2.785 -0.984 1.00 0.00 93 LEU A CA 10
ATOM 17417 C C . LEU A 1 93 ? -6.219 4.083 -1.602 1.00 0.00 93 LEU A C 10
ATOM 17418 O O . LEU A 1 93 ? -5.760 5.171 -1.256 1.00 0.00 93 LEU A O 10
ATOM 17434 N N . ASN A 1 94 ? -7.173 3.959 -2.519 1.00 0.00 94 ASN A N 10
ATOM 17435 C CA . ASN A 1 94 ? -7.748 5.122 -3.185 1.00 0.00 94 ASN A CA 10
ATOM 17436 C C . ASN A 1 94 ? -8.531 5.982 -2.198 1.00 0.00 94 ASN A C 10
ATOM 17437 O O . ASN A 1 94 ? -8.469 7.211 -2.244 1.00 0.00 94 ASN A O 10
ATOM 17448 N N . GLN A 1 95 ? -9.269 5.328 -1.307 1.00 0.00 95 GLN A N 10
ATOM 17449 C CA . GLN A 1 95 ? -10.065 6.033 -0.309 1.00 0.00 95 GLN A CA 10
ATOM 17450 C C . GLN A 1 95 ? -9.172 6.839 0.628 1.00 0.00 95 GLN A C 10
ATOM 17451 O O . GLN A 1 95 ? -9.571 7.889 1.131 1.00 0.00 95 GLN A O 10
ATOM 17465 N N . VAL A 1 96 ? -7.961 6.341 0.859 1.00 0.00 96 VAL A N 10
ATOM 17466 C CA . VAL A 1 96 ? -7.011 7.015 1.735 1.00 0.00 96 VAL A CA 10
ATOM 17467 C C . VAL A 1 96 ? -6.667 8.403 1.208 1.00 0.00 96 VAL A C 10
ATOM 17468 O O . VAL A 1 96 ? -6.600 8.620 -0.001 1.00 0.00 96 VAL A O 10
ATOM 17481 N N . CYS A 1 97 ? -6.449 9.341 2.125 1.00 0.00 97 CYS A N 10
ATOM 17482 C CA . CYS A 1 97 ? -6.109 10.709 1.753 1.00 0.00 97 CYS A CA 10
ATOM 17483 C C . CYS A 1 97 ? -4.614 10.958 1.920 1.00 0.00 97 CYS A C 10
ATOM 17484 O O . CYS A 1 97 ? -4.179 11.540 2.914 1.00 0.00 97 CYS A O 10
ATOM 17492 N N . LEU A 1 98 ? -3.833 10.513 0.942 1.00 0.00 98 LEU A N 10
ATOM 17493 C CA . LEU A 1 98 ? -2.385 10.686 0.980 1.00 0.00 98 LEU A CA 10
ATOM 17494 C C . LEU A 1 98 ? -1.956 11.908 0.173 1.00 0.00 98 LEU A C 10
ATOM 17495 O O . LEU A 1 98 ? -0.843 11.955 -0.350 1.00 0.00 98 LEU A O 10
ATOM 17511 N N . ASN A 1 99 ? -2.844 12.895 0.077 1.00 0.00 99 ASN A N 10
ATOM 17512 C CA . ASN A 1 99 ? -2.557 14.120 -0.667 1.00 0.00 99 ASN A CA 10
ATOM 17513 C C . ASN A 1 99 ? -2.496 13.849 -2.167 1.00 0.00 99 ASN A C 10
ATOM 17514 O O . ASN A 1 99 ? -3.312 14.361 -2.934 1.00 0.00 99 ASN A O 10
ATOM 17525 N N . ASP A 1 100 ? -1.521 13.045 -2.583 1.00 0.00 100 ASP A N 10
ATOM 17526 C CA . ASP A 1 100 ? -1.350 12.707 -3.994 1.00 0.00 100 ASP A CA 10
ATOM 17527 C C . ASP A 1 100 ? -0.800 13.897 -4.773 1.00 0.00 100 ASP A C 10
ATOM 17528 O O . ASP A 1 100 ? -0.583 14.971 -4.213 1.00 0.00 100 ASP A O 10
ATOM 17537 N N . TYR A 1 101 ? -0.572 13.696 -6.067 1.00 0.00 101 TYR A N 10
ATOM 17538 C CA . TYR A 1 101 ? -0.045 14.752 -6.924 1.00 0.00 101 TYR A CA 10
ATOM 17539 C C . TYR A 1 101 ? 1.349 15.174 -6.468 1.00 0.00 101 TYR A C 10
ATOM 17540 O O . TYR A 1 101 ? 1.530 15.638 -5.342 1.00 0.00 101 TYR A O 10
ATOM 17558 N N . ARG A 1 102 ? 2.329 15.010 -7.350 1.00 0.00 102 ARG A N 10
ATOM 17559 C CA . ARG A 1 102 ? 3.708 15.373 -7.038 1.00 0.00 102 ARG A CA 10
ATOM 17560 C C . ARG A 1 102 ? 3.813 16.845 -6.654 1.00 0.00 102 ARG A C 10
ATOM 17561 O O . ARG A 1 102 ? 3.607 17.730 -7.485 1.00 0.00 102 ARG A O 10
ATOM 17582 N N . GLU A 1 103 ? 4.132 17.100 -5.389 1.00 0.00 103 GLU A N 10
ATOM 17583 C CA . GLU A 1 103 ? 4.263 18.466 -4.894 1.00 0.00 103 GLU A CA 10
ATOM 17584 C C . GLU A 1 103 ? 5.190 18.519 -3.685 1.00 0.00 103 GLU A C 10
ATOM 17585 O O . GLU A 1 103 ? 4.735 18.592 -2.543 1.00 0.00 103 GLU A O 10
ATOM 17597 N N . ILE A 1 104 ? 6.494 18.483 -3.942 1.00 0.00 104 ILE A N 10
ATOM 17598 C CA . ILE A 1 104 ? 7.485 18.527 -2.873 1.00 0.00 104 ILE A CA 10
ATOM 17599 C C . ILE A 1 104 ? 8.550 19.582 -3.156 1.00 0.00 104 ILE A C 10
ATOM 17600 O O . ILE A 1 104 ? 9.397 19.404 -4.031 1.00 0.00 104 ILE A O 10
ATOM 17616 N N . TYR A 1 105 ? 8.500 20.681 -2.410 1.00 0.00 105 TYR A N 10
ATOM 17617 C CA . TYR A 1 105 ? 9.461 21.765 -2.581 1.00 0.00 105 TYR A CA 10
ATOM 17618 C C . TYR A 1 105 ? 9.403 22.324 -3.998 1.00 0.00 105 TYR A C 10
ATOM 17619 O O . TYR A 1 105 ? 10.409 22.792 -4.533 1.00 0.00 105 TYR A O 10
ATOM 17637 N N . ARG A 1 106 ? 8.221 22.271 -4.604 1.00 0.00 106 ARG A N 10
ATOM 17638 C CA . ARG A 1 106 ? 8.035 22.769 -5.960 1.00 0.00 106 ARG A CA 10
ATOM 17639 C C . ARG A 1 106 ? 6.588 23.197 -6.188 1.00 0.00 106 ARG A C 10
ATOM 17640 O O . ARG A 1 106 ? 5.773 22.424 -6.689 1.00 0.00 106 ARG A O 10
ATOM 17661 N N . GLU A 1 107 ? 6.277 24.436 -5.816 1.00 0.00 107 GLU A N 10
ATOM 17662 C CA . GLU A 1 107 ? 4.929 24.966 -5.980 1.00 0.00 107 GLU A CA 10
ATOM 17663 C C . GLU A 1 107 ? 4.944 26.491 -6.017 1.00 0.00 107 GLU A C 10
ATOM 17664 O O . GLU A 1 107 ? 5.995 27.115 -5.878 1.00 0.00 107 GLU A O 10
ATOM 17676 N N . HIS A 1 108 ? 3.769 27.085 -6.207 1.00 0.00 108 HIS A N 10
ATOM 17677 C CA . HIS A 1 108 ? 3.647 28.536 -6.263 1.00 0.00 108 HIS A CA 10
ATOM 17678 C C . HIS A 1 108 ? 3.770 29.147 -4.871 1.00 0.00 108 HIS A C 10
ATOM 17679 O O . HIS A 1 108 ? 3.449 28.507 -3.870 1.00 0.00 108 HIS A O 10
ATOM 17693 N N . VAL A 1 109 ? 4.239 30.390 -4.815 1.00 0.00 109 VAL A N 10
ATOM 17694 C CA . VAL A 1 109 ? 4.404 31.088 -3.546 1.00 0.00 109 VAL A CA 10
ATOM 17695 C C . VAL A 1 109 ? 5.445 30.397 -2.671 1.00 0.00 109 VAL A C 10
ATOM 17696 O O . VAL A 1 109 ? 5.282 30.296 -1.454 1.00 0.00 109 VAL A O 10
ATOM 17709 N N . SER A 1 110 ? 6.516 29.923 -3.298 1.00 0.00 110 SER A N 10
ATOM 17710 C CA . SER A 1 110 ? 7.585 29.242 -2.576 1.00 0.00 110 SER A CA 10
ATOM 17711 C C . SER A 1 110 ? 8.807 29.048 -3.469 1.00 0.00 110 SER A C 10
ATOM 17712 O O . SER A 1 110 ? 8.751 29.282 -4.675 1.00 0.00 110 SER A O 10
ATOM 17720 N N . GLY A 1 111 ? 9.912 28.618 -2.866 1.00 0.00 111 GLY A N 10
ATOM 17721 C CA . GLY A 1 111 ? 11.132 28.400 -3.621 1.00 0.00 111 GLY A CA 10
ATOM 17722 C C . GLY A 1 111 ? 11.930 29.676 -3.814 1.00 0.00 111 GLY A C 10
ATOM 17723 O O . GLY A 1 111 ? 12.046 30.173 -4.934 1.00 0.00 111 GLY A O 10
ATOM 17727 N N . PRO A 1 112 ? 12.501 30.233 -2.732 1.00 0.00 112 PRO A N 10
ATOM 17728 C CA . PRO A 1 112 ? 13.295 31.464 -2.803 1.00 0.00 112 PRO A CA 10
ATOM 17729 C C . PRO A 1 112 ? 14.402 31.379 -3.847 1.00 0.00 112 PRO A C 10
ATOM 17730 O O . PRO A 1 112 ? 14.501 30.396 -4.583 1.00 0.00 112 PRO A O 10
ATOM 17741 N N . SER A 1 113 ? 15.234 32.413 -3.906 1.00 0.00 113 SER A N 10
ATOM 17742 C CA . SER A 1 113 ? 16.336 32.455 -4.859 1.00 0.00 113 SER A CA 10
ATOM 17743 C C . SER A 1 113 ? 15.818 32.389 -6.293 1.00 0.00 113 SER A C 10
ATOM 17744 O O . SER A 1 113 ? 16.228 31.531 -7.076 1.00 0.00 113 SER A O 10
ATOM 17752 N N . SER A 1 114 ? 14.913 33.302 -6.632 1.00 0.00 114 SER A N 10
ATOM 17753 C CA . SER A 1 114 ? 14.338 33.348 -7.971 1.00 0.00 114 SER A CA 10
ATOM 17754 C C . SER A 1 114 ? 13.564 34.645 -8.186 1.00 0.00 114 SER A C 10
ATOM 17755 O O . SER A 1 114 ? 12.379 34.732 -7.865 1.00 0.00 114 SER A O 10
ATOM 17763 N N . GLY A 1 115 ? 14.242 35.650 -8.731 1.00 0.00 115 GLY A N 10
ATOM 17764 C CA . GLY A 1 115 ? 13.603 36.928 -8.980 1.00 0.00 115 GLY A CA 10
ATOM 17765 C C . GLY A 1 115 ? 13.320 37.158 -10.452 1.00 0.00 115 GLY A C 10
ATOM 17766 O O . GLY A 1 115 ? 12.420 36.484 -10.996 1.00 0.00 115 GLY A O 10
ATOM 17771 N N . GLY A 1 1 ? -15.732 -12.769 5.773 1.00 0.00 1 GLY A N 11
ATOM 17772 C CA . GLY A 1 1 ? -16.471 -14.061 5.813 1.00 0.00 1 GLY A CA 11
ATOM 17773 C C . GLY A 1 1 ? -17.453 -14.204 4.667 1.00 0.00 1 GLY A C 11
ATOM 17774 O O . GLY A 1 1 ? -17.759 -15.316 4.238 1.00 0.00 1 GLY A O 11
ATOM 17780 N N . SER A 1 2 ? -17.946 -13.075 4.169 1.00 0.00 2 SER A N 11
ATOM 17781 C CA . SER A 1 2 ? -18.899 -13.080 3.065 1.00 0.00 2 SER A CA 11
ATOM 17782 C C . SER A 1 2 ? -18.642 -11.910 2.120 1.00 0.00 2 SER A C 11
ATOM 17783 O O . SER A 1 2 ? -17.617 -11.235 2.217 1.00 0.00 2 SER A O 11
ATOM 17791 N N . SER A 1 3 ? -19.577 -11.678 1.204 1.00 0.00 3 SER A N 11
ATOM 17792 C CA . SER A 1 3 ? -19.450 -10.590 0.241 1.00 0.00 3 SER A CA 11
ATOM 17793 C C . SER A 1 3 ? -20.757 -9.814 0.122 1.00 0.00 3 SER A C 11
ATOM 17794 O O . SER A 1 3 ? -20.788 -8.598 0.309 1.00 0.00 3 SER A O 11
ATOM 17802 N N . GLY A 1 4 ? -21.836 -10.526 -0.190 1.00 0.00 4 GLY A N 11
ATOM 17803 C CA . GLY A 1 4 ? -23.131 -9.887 -0.328 1.00 0.00 4 GLY A CA 11
ATOM 17804 C C . GLY A 1 4 ? -23.917 -9.880 0.968 1.00 0.00 4 GLY A C 11
ATOM 17805 O O . GLY A 1 4 ? -24.520 -8.869 1.331 1.00 0.00 4 GLY A O 11
ATOM 17809 N N . SER A 1 5 ? -23.910 -11.010 1.668 1.00 0.00 5 SER A N 11
ATOM 17810 C CA . SER A 1 5 ? -24.628 -11.129 2.932 1.00 0.00 5 SER A CA 11
ATOM 17811 C C . SER A 1 5 ? -24.024 -10.211 3.990 1.00 0.00 5 SER A C 11
ATOM 17812 O O . SER A 1 5 ? -24.584 -9.162 4.308 1.00 0.00 5 SER A O 11
ATOM 17820 N N . SER A 1 6 ? -22.879 -10.612 4.532 1.00 0.00 6 SER A N 11
ATOM 17821 C CA . SER A 1 6 ? -22.200 -9.825 5.554 1.00 0.00 6 SER A CA 11
ATOM 17822 C C . SER A 1 6 ? -21.726 -8.490 4.986 1.00 0.00 6 SER A C 11
ATOM 17823 O O . SER A 1 6 ? -21.961 -7.435 5.574 1.00 0.00 6 SER A O 11
ATOM 17831 N N . GLY A 1 7 ? -21.056 -8.546 3.839 1.00 0.00 7 GLY A N 11
ATOM 17832 C CA . GLY A 1 7 ? -20.558 -7.336 3.211 1.00 0.00 7 GLY A CA 11
ATOM 17833 C C . GLY A 1 7 ? -19.043 -7.274 3.192 1.00 0.00 7 GLY A C 11
ATOM 17834 O O . GLY A 1 7 ? -18.377 -8.275 2.925 1.00 0.00 7 GLY A O 11
ATOM 17838 N N . MET A 1 8 ? -18.497 -6.096 3.475 1.00 0.00 8 MET A N 11
ATOM 17839 C CA . MET A 1 8 ? -17.052 -5.907 3.489 1.00 0.00 8 MET A CA 11
ATOM 17840 C C . MET A 1 8 ? -16.687 -4.524 4.020 1.00 0.00 8 MET A C 11
ATOM 17841 O O . MET A 1 8 ? -16.707 -3.539 3.282 1.00 0.00 8 MET A O 11
ATOM 17855 N N . ALA A 1 9 ? -16.354 -4.459 5.305 1.00 0.00 9 ALA A N 11
ATOM 17856 C CA . ALA A 1 9 ? -15.984 -3.197 5.936 1.00 0.00 9 ALA A CA 11
ATOM 17857 C C . ALA A 1 9 ? -14.695 -3.341 6.737 1.00 0.00 9 ALA A C 11
ATOM 17858 O O . ALA A 1 9 ? -14.571 -4.233 7.578 1.00 0.00 9 ALA A O 11
ATOM 17865 N N . LEU A 1 10 ? -13.736 -2.461 6.470 1.00 0.00 10 LEU A N 11
ATOM 17866 C CA . LEU A 1 10 ? -12.457 -2.490 7.168 1.00 0.00 10 LEU A CA 11
ATOM 17867 C C . LEU A 1 10 ? -12.431 -1.471 8.303 1.00 0.00 10 LEU A C 11
ATOM 17868 O O . LEU A 1 10 ? -13.439 -0.832 8.599 1.00 0.00 10 LEU A O 11
ATOM 17884 N N . ALA A 1 11 ? -11.270 -1.328 8.934 1.00 0.00 11 ALA A N 11
ATOM 17885 C CA . ALA A 1 11 ? -11.112 -0.387 10.037 1.00 0.00 11 ALA A CA 11
ATOM 17886 C C . ALA A 1 11 ? -10.676 0.983 9.532 1.00 0.00 11 ALA A C 11
ATOM 17887 O O . ALA A 1 11 ? -10.440 1.170 8.338 1.00 0.00 11 ALA A O 11
ATOM 17894 N N . ARG A 1 12 ? -10.572 1.941 10.448 1.00 0.00 12 ARG A N 11
ATOM 17895 C CA . ARG A 1 12 ? -10.165 3.295 10.094 1.00 0.00 12 ARG A CA 11
ATOM 17896 C C . ARG A 1 12 ? -8.775 3.606 10.643 1.00 0.00 12 ARG A C 11
ATOM 17897 O O . ARG A 1 12 ? -8.493 3.365 11.816 1.00 0.00 12 ARG A O 11
ATOM 17918 N N . ALA A 1 13 ? -7.912 4.141 9.785 1.00 0.00 13 ALA A N 11
ATOM 17919 C CA . ALA A 1 13 ? -6.552 4.484 10.184 1.00 0.00 13 ALA A CA 11
ATOM 17920 C C . ALA A 1 13 ? -6.407 5.985 10.408 1.00 0.00 13 ALA A C 11
ATOM 17921 O O . ALA A 1 13 ? -7.344 6.750 10.182 1.00 0.00 13 ALA A O 11
ATOM 17928 N N . ASN A 1 14 ? -5.225 6.400 10.852 1.00 0.00 14 ASN A N 11
ATOM 17929 C CA . ASN A 1 14 ? -4.956 7.810 11.105 1.00 0.00 14 ASN A CA 11
ATOM 17930 C C . ASN A 1 14 ? -3.595 8.220 10.548 1.00 0.00 14 ASN A C 11
ATOM 17931 O O . ASN A 1 14 ? -3.004 9.204 10.994 1.00 0.00 14 ASN A O 11
ATOM 17942 N N . SER A 1 15 ? -3.102 7.462 9.572 1.00 0.00 15 SER A N 11
ATOM 17943 C CA . SER A 1 15 ? -1.810 7.752 8.958 1.00 0.00 15 SER A CA 11
ATOM 17944 C C . SER A 1 15 ? -1.483 6.734 7.867 1.00 0.00 15 SER A C 11
ATOM 17945 O O . SER A 1 15 ? -1.708 5.536 8.041 1.00 0.00 15 SER A O 11
ATOM 17953 N N . PRO A 1 16 ? -0.943 7.196 6.724 1.00 0.00 16 PRO A N 11
ATOM 17954 C CA . PRO A 1 16 ? -0.587 6.311 5.608 1.00 0.00 16 PRO A CA 11
ATOM 17955 C C . PRO A 1 16 ? 0.349 5.186 6.037 1.00 0.00 16 PRO A C 11
ATOM 17956 O O . PRO A 1 16 ? 0.320 4.092 5.471 1.00 0.00 16 PRO A O 11
ATOM 17967 N N . GLN A 1 17 ? 1.177 5.461 7.038 1.00 0.00 17 GLN A N 11
ATOM 17968 C CA . GLN A 1 17 ? 2.122 4.472 7.542 1.00 0.00 17 GLN A CA 11
ATOM 17969 C C . GLN A 1 17 ? 1.394 3.235 8.058 1.00 0.00 17 GLN A C 11
ATOM 17970 O O . GLN A 1 17 ? 1.882 2.113 7.921 1.00 0.00 17 GLN A O 11
ATOM 17984 N N . GLU A 1 18 ? 0.225 3.448 8.652 1.00 0.00 18 GLU A N 11
ATOM 17985 C CA . GLU A 1 18 ? -0.570 2.350 9.189 1.00 0.00 18 GLU A CA 11
ATOM 17986 C C . GLU A 1 18 ? -1.450 1.735 8.106 1.00 0.00 18 GLU A C 11
ATOM 17987 O O . GLU A 1 18 ? -1.554 0.513 7.996 1.00 0.00 18 GLU A O 11
ATOM 17999 N N . ALA A 1 19 ? -2.084 2.590 7.309 1.00 0.00 19 ALA A N 11
ATOM 18000 C CA . ALA A 1 19 ? -2.956 2.132 6.235 1.00 0.00 19 ALA A CA 11
ATOM 18001 C C . ALA A 1 19 ? -2.182 1.309 5.210 1.00 0.00 19 ALA A C 11
ATOM 18002 O O . ALA A 1 19 ? -2.731 0.403 4.583 1.00 0.00 19 ALA A O 11
ATOM 18009 N N . LEU A 1 20 ? -0.902 1.630 5.046 1.00 0.00 20 LEU A N 11
ATOM 18010 C CA . LEU A 1 20 ? -0.053 0.922 4.096 1.00 0.00 20 LEU A CA 11
ATOM 18011 C C . LEU A 1 20 ? 0.427 -0.405 4.677 1.00 0.00 20 LEU A C 11
ATOM 18012 O O . LEU A 1 20 ? 0.255 -1.460 4.066 1.00 0.00 20 LEU A O 11
ATOM 18028 N N . LEU A 1 21 ? 1.030 -0.344 5.859 1.00 0.00 21 LEU A N 11
ATOM 18029 C CA . LEU A 1 21 ? 1.536 -1.541 6.523 1.00 0.00 21 LEU A CA 11
ATOM 18030 C C . LEU A 1 21 ? 0.410 -2.535 6.789 1.00 0.00 21 LEU A C 11
ATOM 18031 O O . LEU A 1 21 ? 0.614 -3.747 6.736 1.00 0.00 21 LEU A O 11
ATOM 18047 N N . TRP A 1 22 ? -0.777 -2.013 7.078 1.00 0.00 22 TRP A N 11
ATOM 18048 C CA . TRP A 1 22 ? -1.935 -2.855 7.354 1.00 0.00 22 TRP A CA 11
ATOM 18049 C C . TRP A 1 22 ? -2.423 -3.546 6.084 1.00 0.00 22 TRP A C 11
ATOM 18050 O O . TRP A 1 22 ? -2.954 -4.655 6.134 1.00 0.00 22 TRP A O 11
ATOM 18071 N N . ALA A 1 23 ? -2.239 -2.882 4.948 1.00 0.00 23 ALA A N 11
ATOM 18072 C CA . ALA A 1 23 ? -2.661 -3.432 3.665 1.00 0.00 23 ALA A CA 11
ATOM 18073 C C . ALA A 1 23 ? -1.712 -4.530 3.198 1.00 0.00 23 ALA A C 11
ATOM 18074 O O . ALA A 1 23 ? -2.146 -5.603 2.778 1.00 0.00 23 ALA A O 11
ATOM 18081 N N . LEU A 1 24 ? -0.414 -4.254 3.274 1.00 0.00 24 LEU A N 11
ATOM 18082 C CA . LEU A 1 24 ? 0.598 -5.220 2.858 1.00 0.00 24 LEU A CA 11
ATOM 18083 C C . LEU A 1 24 ? 0.495 -6.505 3.674 1.00 0.00 24 LEU A C 11
ATOM 18084 O O . LEU A 1 24 ? 0.796 -7.590 3.179 1.00 0.00 24 LEU A O 11
ATOM 18100 N N . ASN A 1 25 ? 0.067 -6.372 4.925 1.00 0.00 25 ASN A N 11
ATOM 18101 C CA . ASN A 1 25 ? -0.075 -7.523 5.809 1.00 0.00 25 ASN A CA 11
ATOM 18102 C C . ASN A 1 25 ? -1.285 -8.365 5.416 1.00 0.00 25 ASN A C 11
ATOM 18103 O O . ASN A 1 25 ? -1.291 -9.583 5.598 1.00 0.00 25 ASN A O 11
ATOM 18114 N N . ASP A 1 26 ? -2.308 -7.709 4.879 1.00 0.00 26 ASP A N 11
ATOM 18115 C CA . ASP A 1 26 ? -3.524 -8.398 4.461 1.00 0.00 26 ASP A CA 11
ATOM 18116 C C . ASP A 1 26 ? -3.219 -9.440 3.390 1.00 0.00 26 ASP A C 11
ATOM 18117 O O . ASP A 1 26 ? -3.873 -10.480 3.318 1.00 0.00 26 ASP A O 11
ATOM 18126 N N . LEU A 1 27 ? -2.222 -9.153 2.559 1.00 0.00 27 LEU A N 11
ATOM 18127 C CA . LEU A 1 27 ? -1.831 -10.066 1.492 1.00 0.00 27 LEU A CA 11
ATOM 18128 C C . LEU A 1 27 ? -1.395 -11.413 2.060 1.00 0.00 27 LEU A C 11
ATOM 18129 O O . LEU A 1 27 ? -0.910 -11.494 3.188 1.00 0.00 27 LEU A O 11
ATOM 18145 N N . GLU A 1 28 ? -1.572 -12.467 1.270 1.00 0.00 28 GLU A N 11
ATOM 18146 C CA . GLU A 1 28 ? -1.196 -13.811 1.694 1.00 0.00 28 GLU A CA 11
ATOM 18147 C C . GLU A 1 28 ? 0.223 -14.146 1.247 1.00 0.00 28 GLU A C 11
ATOM 18148 O O . GLU A 1 28 ? 0.848 -13.384 0.509 1.00 0.00 28 GLU A O 11
ATOM 18160 N N . GLU A 1 29 ? 0.726 -15.290 1.699 1.00 0.00 29 GLU A N 11
ATOM 18161 C CA . GLU A 1 29 ? 2.073 -15.726 1.347 1.00 0.00 29 GLU A CA 11
ATOM 18162 C C . GLU A 1 29 ? 2.199 -15.940 -0.158 1.00 0.00 29 GLU A C 11
ATOM 18163 O O . GLU A 1 29 ? 3.167 -15.501 -0.779 1.00 0.00 29 GLU A O 11
ATOM 18175 N N . ASN A 1 30 ? 1.215 -16.620 -0.739 1.00 0.00 30 ASN A N 11
ATOM 18176 C CA . ASN A 1 30 ? 1.217 -16.893 -2.172 1.00 0.00 30 ASN A CA 11
ATOM 18177 C C . ASN A 1 30 ? 1.098 -15.601 -2.974 1.00 0.00 30 ASN A C 11
ATOM 18178 O O . ASN A 1 30 ? 1.619 -15.496 -4.083 1.00 0.00 30 ASN A O 11
ATOM 18189 N N . SER A 1 31 ? 0.407 -14.618 -2.404 1.00 0.00 31 SER A N 11
ATOM 18190 C CA . SER A 1 31 ? 0.219 -13.332 -3.066 1.00 0.00 31 SER A CA 11
ATOM 18191 C C . SER A 1 31 ? 1.428 -12.426 -2.852 1.00 0.00 31 SER A C 11
ATOM 18192 O O . SER A 1 31 ? 1.838 -11.698 -3.755 1.00 0.00 31 SER A O 11
ATOM 18200 N N . PHE A 1 32 ? 1.993 -12.477 -1.650 1.00 0.00 32 PHE A N 11
ATOM 18201 C CA . PHE A 1 32 ? 3.155 -11.660 -1.316 1.00 0.00 32 PHE A CA 11
ATOM 18202 C C . PHE A 1 32 ? 4.411 -12.193 -1.999 1.00 0.00 32 PHE A C 11
ATOM 18203 O O . PHE A 1 32 ? 5.319 -11.432 -2.332 1.00 0.00 32 PHE A O 11
ATOM 18220 N N . LYS A 1 33 ? 4.457 -13.506 -2.203 1.00 0.00 33 LYS A N 11
ATOM 18221 C CA . LYS A 1 33 ? 5.602 -14.141 -2.844 1.00 0.00 33 LYS A CA 11
ATOM 18222 C C . LYS A 1 33 ? 5.758 -13.658 -4.284 1.00 0.00 33 LYS A C 11
ATOM 18223 O O . LYS A 1 33 ? 6.844 -13.254 -4.700 1.00 0.00 33 LYS A O 11
ATOM 18242 N N . THR A 1 34 ? 4.666 -13.704 -5.041 1.00 0.00 34 THR A N 11
ATOM 18243 C CA . THR A 1 34 ? 4.681 -13.273 -6.433 1.00 0.00 34 THR A CA 11
ATOM 18244 C C . THR A 1 34 ? 4.722 -11.752 -6.535 1.00 0.00 34 THR A C 11
ATOM 18245 O O . THR A 1 34 ? 5.288 -11.198 -7.477 1.00 0.00 34 THR A O 11
ATOM 18256 N N . LEU A 1 35 ? 4.115 -11.082 -5.560 1.00 0.00 35 LEU A N 11
ATOM 18257 C CA . LEU A 1 35 ? 4.081 -9.624 -5.541 1.00 0.00 35 LEU A CA 11
ATOM 18258 C C . LEU A 1 35 ? 5.463 -9.048 -5.246 1.00 0.00 35 LEU A C 11
ATOM 18259 O O . LEU A 1 35 ? 5.813 -7.973 -5.730 1.00 0.00 35 LEU A O 11
ATOM 18275 N N . LYS A 1 36 ? 6.242 -9.771 -4.447 1.00 0.00 36 LYS A N 11
ATOM 18276 C CA . LYS A 1 36 ? 7.585 -9.330 -4.086 1.00 0.00 36 LYS A CA 11
ATOM 18277 C C . LYS A 1 36 ? 8.450 -9.141 -5.329 1.00 0.00 36 LYS A C 11
ATOM 18278 O O . LYS A 1 36 ? 9.091 -8.104 -5.499 1.00 0.00 36 LYS A O 11
ATOM 18297 N N . PHE A 1 37 ? 8.464 -10.150 -6.194 1.00 0.00 37 PHE A N 11
ATOM 18298 C CA . PHE A 1 37 ? 9.250 -10.094 -7.421 1.00 0.00 37 PHE A CA 11
ATOM 18299 C C . PHE A 1 37 ? 8.814 -8.924 -8.296 1.00 0.00 37 PHE A C 11
ATOM 18300 O O . PHE A 1 37 ? 9.618 -8.353 -9.033 1.00 0.00 37 PHE A O 11
ATOM 18317 N N . HIS A 1 38 ? 7.535 -8.572 -8.210 1.00 0.00 38 HIS A N 11
ATOM 18318 C CA . HIS A 1 38 ? 6.990 -7.470 -8.994 1.00 0.00 38 HIS A CA 11
ATOM 18319 C C . HIS A 1 38 ? 7.544 -6.131 -8.515 1.00 0.00 38 HIS A C 11
ATOM 18320 O O . HIS A 1 38 ? 7.674 -5.188 -9.295 1.00 0.00 38 HIS A O 11
ATOM 18334 N N . LEU A 1 39 ? 7.866 -6.056 -7.228 1.00 0.00 39 LEU A N 11
ATOM 18335 C CA . LEU A 1 39 ? 8.405 -4.831 -6.645 1.00 0.00 39 LEU A CA 11
ATOM 18336 C C . LEU A 1 39 ? 9.695 -4.414 -7.345 1.00 0.00 39 LEU A C 11
ATOM 18337 O O . LEU A 1 39 ? 9.962 -3.226 -7.518 1.00 0.00 39 LEU A O 11
ATOM 18353 N N . ARG A 1 40 ? 10.492 -5.400 -7.742 1.00 0.00 40 ARG A N 11
ATOM 18354 C CA . ARG A 1 40 ? 11.756 -5.134 -8.422 1.00 0.00 40 ARG A CA 11
ATOM 18355 C C . ARG A 1 40 ? 11.522 -4.474 -9.778 1.00 0.00 40 ARG A C 11
ATOM 18356 O O . ARG A 1 40 ? 12.379 -3.744 -10.278 1.00 0.00 40 ARG A O 11
ATOM 18377 N N . ASP A 1 41 ? 10.362 -4.737 -10.370 1.00 0.00 41 ASP A N 11
ATOM 18378 C CA . ASP A 1 41 ? 10.022 -4.168 -11.670 1.00 0.00 41 ASP A CA 11
ATOM 18379 C C . ASP A 1 41 ? 9.611 -2.705 -11.541 1.00 0.00 41 ASP A C 11
ATOM 18380 O O . ASP A 1 41 ? 9.816 -1.910 -12.458 1.00 0.00 41 ASP A O 11
ATOM 18389 N N . VAL A 1 42 ? 9.027 -2.355 -10.399 1.00 0.00 42 VAL A N 11
ATOM 18390 C CA . VAL A 1 42 ? 8.587 -0.985 -10.158 1.00 0.00 42 VAL A CA 11
ATOM 18391 C C . VAL A 1 42 ? 9.655 -0.180 -9.424 1.00 0.00 42 VAL A C 11
ATOM 18392 O O . VAL A 1 42 ? 9.944 0.960 -9.788 1.00 0.00 42 VAL A O 11
ATOM 18405 N N . THR A 1 43 ? 10.237 -0.779 -8.391 1.00 0.00 43 THR A N 11
ATOM 18406 C CA . THR A 1 43 ? 11.273 -0.115 -7.608 1.00 0.00 43 THR A CA 11
ATOM 18407 C C . THR A 1 43 ? 12.663 -0.549 -8.062 1.00 0.00 43 THR A C 11
ATOM 18408 O O . THR A 1 43 ? 13.075 -1.685 -7.833 1.00 0.00 43 THR A O 11
ATOM 18419 N N . GLN A 1 44 ? 13.379 0.365 -8.709 1.00 0.00 44 GLN A N 11
ATOM 18420 C CA . GLN A 1 44 ? 14.723 0.079 -9.196 1.00 0.00 44 GLN A CA 11
ATOM 18421 C C . GLN A 1 44 ? 15.745 1.011 -8.553 1.00 0.00 44 GLN A C 11
ATOM 18422 O O . GLN A 1 44 ? 16.499 1.697 -9.244 1.00 0.00 44 GLN A O 11
ATOM 18436 N N . PHE A 1 45 ? 15.764 1.032 -7.224 1.00 0.00 45 PHE A N 11
ATOM 18437 C CA . PHE A 1 45 ? 16.692 1.881 -6.485 1.00 0.00 45 PHE A CA 11
ATOM 18438 C C . PHE A 1 45 ? 18.027 1.173 -6.275 1.00 0.00 45 PHE A C 11
ATOM 18439 O O . PHE A 1 45 ? 19.052 1.588 -6.815 1.00 0.00 45 PHE A O 11
ATOM 18456 N N . HIS A 1 46 ? 18.006 0.105 -5.485 1.00 0.00 46 HIS A N 11
ATOM 18457 C CA . HIS A 1 46 ? 19.216 -0.660 -5.203 1.00 0.00 46 HIS A CA 11
ATOM 18458 C C . HIS A 1 46 ? 18.877 -2.109 -4.864 1.00 0.00 46 HIS A C 11
ATOM 18459 O O . HIS A 1 46 ? 19.565 -2.746 -4.066 1.00 0.00 46 HIS A O 11
ATOM 18473 N N . LEU A 1 47 ? 17.814 -2.621 -5.474 1.00 0.00 47 LEU A N 11
ATOM 18474 C CA . LEU A 1 47 ? 17.385 -3.995 -5.237 1.00 0.00 47 LEU A CA 11
ATOM 18475 C C . LEU A 1 47 ? 17.821 -4.906 -6.380 1.00 0.00 47 LEU A C 11
ATOM 18476 O O . LEU A 1 47 ? 17.188 -4.941 -7.435 1.00 0.00 47 LEU A O 11
ATOM 18492 N N . ALA A 1 48 ? 18.907 -5.641 -6.163 1.00 0.00 48 ALA A N 11
ATOM 18493 C CA . ALA A 1 48 ? 19.428 -6.552 -7.175 1.00 0.00 48 ALA A CA 11
ATOM 18494 C C . ALA A 1 48 ? 20.278 -7.649 -6.544 1.00 0.00 48 ALA A C 11
ATOM 18495 O O . ALA A 1 48 ? 20.104 -8.831 -6.840 1.00 0.00 48 ALA A O 11
ATOM 18502 N N . ARG A 1 49 ? 21.197 -7.249 -5.672 1.00 0.00 49 ARG A N 11
ATOM 18503 C CA . ARG A 1 49 ? 22.075 -8.199 -4.998 1.00 0.00 49 ARG A CA 11
ATOM 18504 C C . ARG A 1 49 ? 21.266 -9.197 -4.174 1.00 0.00 49 ARG A C 11
ATOM 18505 O O . ARG A 1 49 ? 21.318 -10.403 -4.415 1.00 0.00 49 ARG A O 11
ATOM 18526 N N . GLY A 1 50 ? 20.519 -8.685 -3.200 1.00 0.00 50 GLY A N 11
ATOM 18527 C CA . GLY A 1 50 ? 19.711 -9.545 -2.356 1.00 0.00 50 GLY A CA 11
ATOM 18528 C C . GLY A 1 50 ? 18.943 -8.769 -1.305 1.00 0.00 50 GLY A C 11
ATOM 18529 O O . GLY A 1 50 ? 18.823 -9.211 -0.162 1.00 0.00 50 GLY A O 11
ATOM 18533 N N . GLU A 1 51 ? 18.423 -7.609 -1.691 1.00 0.00 51 GLU A N 11
ATOM 18534 C CA . GLU A 1 51 ? 17.662 -6.768 -0.774 1.00 0.00 51 GLU A CA 11
ATOM 18535 C C . GLU A 1 51 ? 16.175 -7.100 -0.838 1.00 0.00 51 GLU A C 11
ATOM 18536 O O . GLU A 1 51 ? 15.458 -6.979 0.155 1.00 0.00 51 GLU A O 11
ATOM 18548 N N . LEU A 1 52 ? 15.716 -7.518 -2.013 1.00 0.00 52 LEU A N 11
ATOM 18549 C CA . LEU A 1 52 ? 14.314 -7.866 -2.208 1.00 0.00 52 LEU A CA 11
ATOM 18550 C C . LEU A 1 52 ? 13.934 -9.081 -1.368 1.00 0.00 52 LEU A C 11
ATOM 18551 O O . LEU A 1 52 ? 12.862 -9.120 -0.763 1.00 0.00 52 LEU A O 11
ATOM 18567 N N . GLU A 1 53 ? 14.820 -10.071 -1.333 1.00 0.00 53 GLU A N 11
ATOM 18568 C CA . GLU A 1 53 ? 14.577 -11.287 -0.567 1.00 0.00 53 GLU A CA 11
ATOM 18569 C C . GLU A 1 53 ? 14.588 -10.998 0.931 1.00 0.00 53 GLU A C 11
ATOM 18570 O O . GLU A 1 53 ? 13.865 -11.631 1.701 1.00 0.00 53 GLU A O 11
ATOM 18582 N N . SER A 1 54 ? 15.412 -10.038 1.336 1.00 0.00 54 SER A N 11
ATOM 18583 C CA . SER A 1 54 ? 15.517 -9.663 2.742 1.00 0.00 54 SER A CA 11
ATOM 18584 C C . SER A 1 54 ? 14.316 -8.830 3.177 1.00 0.00 54 SER A C 11
ATOM 18585 O O . SER A 1 54 ? 13.928 -8.846 4.346 1.00 0.00 54 SER A O 11
ATOM 18593 N N . LEU A 1 55 ? 13.731 -8.100 2.231 1.00 0.00 55 LEU A N 11
ATOM 18594 C CA . LEU A 1 55 ? 12.574 -7.260 2.518 1.00 0.00 55 LEU A CA 11
ATOM 18595 C C . LEU A 1 55 ? 11.430 -8.085 3.100 1.00 0.00 55 LEU A C 11
ATOM 18596 O O . LEU A 1 55 ? 10.988 -9.064 2.497 1.00 0.00 55 LEU A O 11
ATOM 18612 N N . SER A 1 56 ? 10.954 -7.683 4.273 1.00 0.00 56 SER A N 11
ATOM 18613 C CA . SER A 1 56 ? 9.861 -8.384 4.937 1.00 0.00 56 SER A CA 11
ATOM 18614 C C . SER A 1 56 ? 8.548 -7.628 4.765 1.00 0.00 56 SER A C 11
ATOM 18615 O O . SER A 1 56 ? 8.516 -6.538 4.195 1.00 0.00 56 SER A O 11
ATOM 18623 N N . GLN A 1 57 ? 7.463 -8.217 5.261 1.00 0.00 57 GLN A N 11
ATOM 18624 C CA . GLN A 1 57 ? 6.146 -7.599 5.161 1.00 0.00 57 GLN A CA 11
ATOM 18625 C C . GLN A 1 57 ? 6.098 -6.290 5.943 1.00 0.00 57 GLN A C 11
ATOM 18626 O O . GLN A 1 57 ? 5.406 -5.349 5.554 1.00 0.00 57 GLN A O 11
ATOM 18640 N N . VAL A 1 58 ? 6.836 -6.239 7.047 1.00 0.00 58 VAL A N 11
ATOM 18641 C CA . VAL A 1 58 ? 6.877 -5.045 7.882 1.00 0.00 58 VAL A CA 11
ATOM 18642 C C . VAL A 1 58 ? 7.977 -4.092 7.426 1.00 0.00 58 VAL A C 11
ATOM 18643 O O . VAL A 1 58 ? 7.765 -2.882 7.333 1.00 0.00 58 VAL A O 11
ATOM 18656 N N . ASP A 1 59 ? 9.151 -4.644 7.143 1.00 0.00 59 ASP A N 11
ATOM 18657 C CA . ASP A 1 59 ? 10.286 -3.842 6.697 1.00 0.00 59 ASP A CA 11
ATOM 18658 C C . ASP A 1 59 ? 10.002 -3.210 5.338 1.00 0.00 59 ASP A C 11
ATOM 18659 O O . ASP A 1 59 ? 10.461 -2.105 5.049 1.00 0.00 59 ASP A O 11
ATOM 18668 N N . LEU A 1 60 ? 9.245 -3.919 4.508 1.00 0.00 60 LEU A N 11
ATOM 18669 C CA . LEU A 1 60 ? 8.901 -3.428 3.177 1.00 0.00 60 LEU A CA 11
ATOM 18670 C C . LEU A 1 60 ? 8.061 -2.158 3.265 1.00 0.00 60 LEU A C 11
ATOM 18671 O O . LEU A 1 60 ? 8.350 -1.163 2.601 1.00 0.00 60 LEU A O 11
ATOM 18687 N N . ALA A 1 61 ? 7.018 -2.200 4.089 1.00 0.00 61 ALA A N 11
ATOM 18688 C CA . ALA A 1 61 ? 6.134 -1.053 4.263 1.00 0.00 61 ALA A CA 11
ATOM 18689 C C . ALA A 1 61 ? 6.908 0.169 4.746 1.00 0.00 61 ALA A C 11
ATOM 18690 O O . ALA A 1 61 ? 6.547 1.306 4.443 1.00 0.00 61 ALA A O 11
ATOM 18697 N N . SER A 1 62 ? 7.975 -0.073 5.502 1.00 0.00 62 SER A N 11
ATOM 18698 C CA . SER A 1 62 ? 8.800 1.007 6.028 1.00 0.00 62 SER A CA 11
ATOM 18699 C C . SER A 1 62 ? 9.860 1.427 5.015 1.00 0.00 62 SER A C 11
ATOM 18700 O O . SER A 1 62 ? 10.259 2.590 4.964 1.00 0.00 62 SER A O 11
ATOM 18708 N N . LYS A 1 63 ? 10.312 0.471 4.209 1.00 0.00 63 LYS A N 11
ATOM 18709 C CA . LYS A 1 63 ? 11.325 0.741 3.196 1.00 0.00 63 LYS A CA 11
ATOM 18710 C C . LYS A 1 63 ? 10.779 1.666 2.112 1.00 0.00 63 LYS A C 11
ATOM 18711 O O . LYS A 1 63 ? 11.499 2.515 1.586 1.00 0.00 63 LYS A O 11
ATOM 18730 N N . LEU A 1 64 ? 9.502 1.496 1.785 1.00 0.00 64 LEU A N 11
ATOM 18731 C CA . LEU A 1 64 ? 8.860 2.315 0.764 1.00 0.00 64 LEU A CA 11
ATOM 18732 C C . LEU A 1 64 ? 8.813 3.779 1.189 1.00 0.00 64 LEU A C 11
ATOM 18733 O O . LEU A 1 64 ? 9.043 4.678 0.382 1.00 0.00 64 LEU A O 11
ATOM 18749 N N . ILE A 1 65 ? 8.513 4.010 2.463 1.00 0.00 65 ILE A N 11
ATOM 18750 C CA . ILE A 1 65 ? 8.436 5.365 2.997 1.00 0.00 65 ILE A CA 11
ATOM 18751 C C . ILE A 1 65 ? 9.827 5.927 3.271 1.00 0.00 65 ILE A C 11
ATOM 18752 O O . ILE A 1 65 ? 10.056 7.131 3.152 1.00 0.00 65 ILE A O 11
ATOM 18768 N N . SER A 1 66 ? 10.753 5.049 3.640 1.00 0.00 66 SER A N 11
ATOM 18769 C CA . SER A 1 66 ? 12.122 5.457 3.932 1.00 0.00 66 SER A CA 11
ATOM 18770 C C . SER A 1 66 ? 12.884 5.763 2.646 1.00 0.00 66 SER A C 11
ATOM 18771 O O . SER A 1 66 ? 13.773 6.616 2.629 1.00 0.00 66 SER A O 11
ATOM 18779 N N . MET A 1 67 ? 12.533 5.062 1.574 1.00 0.00 67 MET A N 11
ATOM 18780 C CA . MET A 1 67 ? 13.186 5.260 0.284 1.00 0.00 67 MET A CA 11
ATOM 18781 C C . MET A 1 67 ? 12.554 6.421 -0.475 1.00 0.00 67 MET A C 11
ATOM 18782 O O . MET A 1 67 ? 13.214 7.417 -0.769 1.00 0.00 67 MET A O 11
ATOM 18796 N N . TYR A 1 68 ? 11.269 6.285 -0.790 1.00 0.00 68 TYR A N 11
ATOM 18797 C CA . TYR A 1 68 ? 10.546 7.323 -1.515 1.00 0.00 68 TYR A CA 11
ATOM 18798 C C . TYR A 1 68 ? 9.719 8.179 -0.561 1.00 0.00 68 TYR A C 11
ATOM 18799 O O . TYR A 1 68 ? 9.996 9.363 -0.375 1.00 0.00 68 TYR A O 11
ATOM 18817 N N . GLY A 1 69 ? 8.704 7.569 0.041 1.00 0.00 69 GLY A N 11
ATOM 18818 C CA . GLY A 1 69 ? 7.851 8.289 0.969 1.00 0.00 69 GLY A CA 11
ATOM 18819 C C . GLY A 1 69 ? 6.480 7.658 1.105 1.00 0.00 69 GLY A C 11
ATOM 18820 O O . GLY A 1 69 ? 6.112 6.782 0.323 1.00 0.00 69 GLY A O 11
ATOM 18824 N N . ALA A 1 70 ? 5.722 8.103 2.102 1.00 0.00 70 ALA A N 11
ATOM 18825 C CA . ALA A 1 70 ? 4.383 7.576 2.338 1.00 0.00 70 ALA A CA 11
ATOM 18826 C C . ALA A 1 70 ? 3.463 7.865 1.156 1.00 0.00 70 ALA A C 11
ATOM 18827 O O . ALA A 1 70 ? 2.538 7.103 0.876 1.00 0.00 70 ALA A O 11
ATOM 18834 N N . GLN A 1 71 ? 3.722 8.972 0.468 1.00 0.00 71 GLN A N 11
ATOM 18835 C CA . GLN A 1 71 ? 2.915 9.362 -0.683 1.00 0.00 71 GLN A CA 11
ATOM 18836 C C . GLN A 1 71 ? 3.100 8.381 -1.837 1.00 0.00 71 GLN A C 11
ATOM 18837 O O . GLN A 1 71 ? 2.127 7.873 -2.394 1.00 0.00 71 GLN A O 11
ATOM 18851 N N . GLU A 1 72 ? 4.354 8.119 -2.189 1.00 0.00 72 GLU A N 11
ATOM 18852 C CA . GLU A 1 72 ? 4.667 7.199 -3.277 1.00 0.00 72 GLU A CA 11
ATOM 18853 C C . GLU A 1 72 ? 4.574 5.748 -2.812 1.00 0.00 72 GLU A C 11
ATOM 18854 O O . GLU A 1 72 ? 4.318 4.846 -3.610 1.00 0.00 72 GLU A O 11
ATOM 18866 N N . ALA A 1 73 ? 4.787 5.529 -1.518 1.00 0.00 73 ALA A N 11
ATOM 18867 C CA . ALA A 1 73 ? 4.731 4.187 -0.947 1.00 0.00 73 ALA A CA 11
ATOM 18868 C C . ALA A 1 73 ? 3.400 3.508 -1.257 1.00 0.00 73 ALA A C 11
ATOM 18869 O O . ALA A 1 73 ? 3.346 2.297 -1.466 1.00 0.00 73 ALA A O 11
ATOM 18876 N N . VAL A 1 74 ? 2.330 4.295 -1.284 1.00 0.00 74 VAL A N 11
ATOM 18877 C CA . VAL A 1 74 ? 1.001 3.766 -1.567 1.00 0.00 74 VAL A CA 11
ATOM 18878 C C . VAL A 1 74 ? 0.783 3.597 -3.066 1.00 0.00 74 VAL A C 11
ATOM 18879 O O . VAL A 1 74 ? 0.039 2.716 -3.500 1.00 0.00 74 VAL A O 11
ATOM 18892 N N . ARG A 1 75 ? 1.434 4.444 -3.855 1.00 0.00 75 ARG A N 11
ATOM 18893 C CA . ARG A 1 75 ? 1.310 4.387 -5.308 1.00 0.00 75 ARG A CA 11
ATOM 18894 C C . ARG A 1 75 ? 2.008 3.151 -5.867 1.00 0.00 75 ARG A C 11
ATOM 18895 O O . ARG A 1 75 ? 1.536 2.540 -6.826 1.00 0.00 75 ARG A O 11
ATOM 18916 N N . VAL A 1 76 ? 3.135 2.789 -5.262 1.00 0.00 76 VAL A N 11
ATOM 18917 C CA . VAL A 1 76 ? 3.899 1.627 -5.700 1.00 0.00 76 VAL A CA 11
ATOM 18918 C C . VAL A 1 76 ? 3.074 0.349 -5.577 1.00 0.00 76 VAL A C 11
ATOM 18919 O O . VAL A 1 76 ? 3.079 -0.493 -6.475 1.00 0.00 76 VAL A O 11
ATOM 18932 N N . VAL A 1 77 ? 2.369 0.211 -4.459 1.00 0.00 77 VAL A N 11
ATOM 18933 C CA . VAL A 1 77 ? 1.541 -0.964 -4.219 1.00 0.00 77 VAL A CA 11
ATOM 18934 C C . VAL A 1 77 ? 0.369 -1.021 -5.193 1.00 0.00 77 VAL A C 11
ATOM 18935 O O . VAL A 1 77 ? 0.025 -2.086 -5.703 1.00 0.00 77 VAL A O 11
ATOM 18948 N N . SER A 1 78 ? -0.241 0.133 -5.446 1.00 0.00 78 SER A N 11
ATOM 18949 C CA . SER A 1 78 ? -1.375 0.213 -6.359 1.00 0.00 78 SER A CA 11
ATOM 18950 C C . SER A 1 78 ? -0.980 -0.247 -7.758 1.00 0.00 78 SER A C 11
ATOM 18951 O O . SER A 1 78 ? -1.798 -0.797 -8.496 1.00 0.00 78 SER A O 11
ATOM 18959 N N . ARG A 1 79 ? 0.279 -0.020 -8.118 1.00 0.00 79 ARG A N 11
ATOM 18960 C CA . ARG A 1 79 ? 0.783 -0.412 -9.429 1.00 0.00 79 ARG A CA 11
ATOM 18961 C C . ARG A 1 79 ? 1.107 -1.902 -9.465 1.00 0.00 79 ARG A C 11
ATOM 18962 O O . ARG A 1 79 ? 0.985 -2.548 -10.505 1.00 0.00 79 ARG A O 11
ATOM 18983 N N . SER A 1 80 ? 1.521 -2.440 -8.322 1.00 0.00 80 SER A N 11
ATOM 18984 C CA . SER A 1 80 ? 1.862 -3.853 -8.222 1.00 0.00 80 SER A CA 11
ATOM 18985 C C . SER A 1 80 ? 0.605 -4.715 -8.155 1.00 0.00 80 SER A C 11
ATOM 18986 O O . SER A 1 80 ? 0.595 -5.852 -8.624 1.00 0.00 80 SER A O 11
ATOM 18994 N N . LEU A 1 81 ? -0.452 -4.164 -7.568 1.00 0.00 81 LEU A N 11
ATOM 18995 C CA . LEU A 1 81 ? -1.716 -4.881 -7.440 1.00 0.00 81 LEU A CA 11
ATOM 18996 C C . LEU A 1 81 ? -2.344 -5.128 -8.807 1.00 0.00 81 LEU A C 11
ATOM 18997 O O . LEU A 1 81 ? -2.929 -6.183 -9.051 1.00 0.00 81 LEU A O 11
ATOM 19013 N N . LEU A 1 82 ? -2.219 -4.148 -9.696 1.00 0.00 82 LEU A N 11
ATOM 19014 C CA . LEU A 1 82 ? -2.775 -4.259 -11.040 1.00 0.00 82 LEU A CA 11
ATOM 19015 C C . LEU A 1 82 ? -2.168 -5.444 -11.784 1.00 0.00 82 LEU A C 11
ATOM 19016 O O . LEU A 1 82 ? -2.836 -6.091 -12.590 1.00 0.00 82 LEU A O 11
ATOM 19032 N N . ALA A 1 83 ? -0.899 -5.725 -11.506 1.00 0.00 83 ALA A N 11
ATOM 19033 C CA . ALA A 1 83 ? -0.203 -6.833 -12.149 1.00 0.00 83 ALA A CA 11
ATOM 19034 C C . ALA A 1 83 ? -0.866 -8.164 -11.814 1.00 0.00 83 ALA A C 11
ATOM 19035 O O . ALA A 1 83 ? -0.931 -9.064 -12.652 1.00 0.00 83 ALA A O 11
ATOM 19042 N N . MET A 1 84 ? -1.357 -8.283 -10.585 1.00 0.00 84 MET A N 11
ATOM 19043 C CA . MET A 1 84 ? -2.016 -9.505 -10.139 1.00 0.00 84 MET A CA 11
ATOM 19044 C C . MET A 1 84 ? -3.537 -9.358 -10.161 1.00 0.00 84 MET A C 11
ATOM 19045 O O . MET A 1 84 ? -4.262 -10.291 -9.816 1.00 0.00 84 MET A O 11
ATOM 19059 N N . ASN A 1 85 ? -4.020 -8.185 -10.568 1.00 0.00 85 ASN A N 11
ATOM 19060 C CA . ASN A 1 85 ? -5.455 -7.929 -10.629 1.00 0.00 85 ASN A CA 11
ATOM 19061 C C . ASN A 1 85 ? -6.079 -7.990 -9.239 1.00 0.00 85 ASN A C 11
ATOM 19062 O O . ASN A 1 85 ? -6.592 -9.028 -8.823 1.00 0.00 85 ASN A O 11
ATOM 19073 N N . LEU A 1 86 ? -6.031 -6.869 -8.526 1.00 0.00 86 LEU A N 11
ATOM 19074 C CA . LEU A 1 86 ? -6.593 -6.794 -7.182 1.00 0.00 86 LEU A CA 11
ATOM 19075 C C . LEU A 1 86 ? -7.192 -5.416 -6.920 1.00 0.00 86 LEU A C 11
ATOM 19076 O O . LEU A 1 86 ? -6.577 -4.575 -6.263 1.00 0.00 86 LEU A O 11
ATOM 19092 N N . MET A 1 87 ? -8.394 -5.190 -7.439 1.00 0.00 87 MET A N 11
ATOM 19093 C CA . MET A 1 87 ? -9.077 -3.913 -7.262 1.00 0.00 87 MET A CA 11
ATOM 19094 C C . MET A 1 87 ? -9.477 -3.701 -5.805 1.00 0.00 87 MET A C 11
ATOM 19095 O O . MET A 1 87 ? -9.657 -2.567 -5.361 1.00 0.00 87 MET A O 11
ATOM 19109 N N . GLU A 1 88 ? -9.618 -4.797 -5.064 1.00 0.00 88 GLU A N 11
ATOM 19110 C CA . GLU A 1 88 ? -9.999 -4.727 -3.657 1.00 0.00 88 GLU A CA 11
ATOM 19111 C C . GLU A 1 88 ? -9.056 -3.812 -2.877 1.00 0.00 88 GLU A C 11
ATOM 19112 O O . GLU A 1 88 ? -9.464 -2.761 -2.385 1.00 0.00 88 GLU A O 11
ATOM 19124 N N . LEU A 1 89 ? -7.796 -4.221 -2.771 1.00 0.00 89 LEU A N 11
ATOM 19125 C CA . LEU A 1 89 ? -6.798 -3.437 -2.053 1.00 0.00 89 LEU A CA 11
ATOM 19126 C C . LEU A 1 89 ? -6.618 -2.064 -2.693 1.00 0.00 89 LEU A C 11
ATOM 19127 O O . LEU A 1 89 ? -6.451 -1.061 -1.998 1.00 0.00 89 LEU A O 11
ATOM 19143 N N . VAL A 1 90 ? -6.655 -2.026 -4.020 1.00 0.00 90 VAL A N 11
ATOM 19144 C CA . VAL A 1 90 ? -6.495 -0.777 -4.754 1.00 0.00 90 VAL A CA 11
ATOM 19145 C C . VAL A 1 90 ? -7.629 0.194 -4.436 1.00 0.00 90 VAL A C 11
ATOM 19146 O O . VAL A 1 90 ? -7.433 1.408 -4.420 1.00 0.00 90 VAL A O 11
ATOM 19159 N N . ASP A 1 91 ? -8.815 -0.352 -4.186 1.00 0.00 91 ASP A N 11
ATOM 19160 C CA . ASP A 1 91 ? -9.980 0.464 -3.869 1.00 0.00 91 ASP A CA 11
ATOM 19161 C C . ASP A 1 91 ? -9.829 1.128 -2.503 1.00 0.00 91 ASP A C 11
ATOM 19162 O O . ASP A 1 91 ? -10.338 2.224 -2.275 1.00 0.00 91 ASP A O 11
ATOM 19171 N N . TYR A 1 92 ? -9.125 0.454 -1.599 1.00 0.00 92 TYR A N 11
ATOM 19172 C CA . TYR A 1 92 ? -8.908 0.980 -0.255 1.00 0.00 92 TYR A CA 11
ATOM 19173 C C . TYR A 1 92 ? -7.750 1.972 -0.239 1.00 0.00 92 TYR A C 11
ATOM 19174 O O . TYR A 1 92 ? -7.792 2.978 0.470 1.00 0.00 92 TYR A O 11
ATOM 19192 N N . LEU A 1 93 ? -6.717 1.684 -1.023 1.00 0.00 93 LEU A N 11
ATOM 19193 C CA . LEU A 1 93 ? -5.548 2.552 -1.099 1.00 0.00 93 LEU A CA 11
ATOM 19194 C C . LEU A 1 93 ? -5.860 3.819 -1.889 1.00 0.00 93 LEU A C 11
ATOM 19195 O O . LEU A 1 93 ? -5.295 4.881 -1.627 1.00 0.00 93 LEU A O 11
ATOM 19211 N N . ASN A 1 94 ? -6.764 3.700 -2.857 1.00 0.00 94 ASN A N 11
ATOM 19212 C CA . ASN A 1 94 ? -7.151 4.836 -3.686 1.00 0.00 94 ASN A CA 11
ATOM 19213 C C . ASN A 1 94 ? -7.735 5.958 -2.832 1.00 0.00 94 ASN A C 11
ATOM 19214 O O . ASN A 1 94 ? -7.374 7.124 -2.989 1.00 0.00 94 ASN A O 11
ATOM 19225 N N . GLN A 1 95 ? -8.641 5.597 -1.929 1.00 0.00 95 GLN A N 11
ATOM 19226 C CA . GLN A 1 95 ? -9.275 6.574 -1.050 1.00 0.00 95 GLN A CA 11
ATOM 19227 C C . GLN A 1 95 ? -8.238 7.295 -0.197 1.00 0.00 95 GLN A C 11
ATOM 19228 O O . GLN A 1 95 ? -8.257 8.521 -0.082 1.00 0.00 95 GLN A O 11
ATOM 19242 N N . VAL A 1 96 ? -7.331 6.527 0.399 1.00 0.00 96 VAL A N 11
ATOM 19243 C CA . VAL A 1 96 ? -6.286 7.093 1.241 1.00 0.00 96 VAL A CA 11
ATOM 19244 C C . VAL A 1 96 ? -5.184 7.728 0.399 1.00 0.00 96 VAL A C 11
ATOM 19245 O O . VAL A 1 96 ? -4.461 7.035 -0.317 1.00 0.00 96 VAL A O 11
ATOM 19258 N N . CYS A 1 97 ? -5.063 9.048 0.490 1.00 0.00 97 CYS A N 11
ATOM 19259 C CA . CYS A 1 97 ? -4.049 9.775 -0.266 1.00 0.00 97 CYS A CA 11
ATOM 19260 C C . CYS A 1 97 ? -3.303 10.757 0.632 1.00 0.00 97 CYS A C 11
ATOM 19261 O O . CYS A 1 97 ? -2.157 10.517 1.015 1.00 0.00 97 CYS A O 11
ATOM 19269 N N . LEU A 1 98 ? -3.958 11.865 0.964 1.00 0.00 98 LEU A N 11
ATOM 19270 C CA . LEU A 1 98 ? -3.355 12.883 1.816 1.00 0.00 98 LEU A CA 11
ATOM 19271 C C . LEU A 1 98 ? -2.088 13.444 1.177 1.00 0.00 98 LEU A C 11
ATOM 19272 O O . LEU A 1 98 ? -0.976 13.166 1.627 1.00 0.00 98 LEU A O 11
ATOM 19288 N N . ASN A 1 99 ? -2.264 14.237 0.124 1.00 0.00 99 ASN A N 11
ATOM 19289 C CA . ASN A 1 99 ? -1.137 14.838 -0.578 1.00 0.00 99 ASN A CA 11
ATOM 19290 C C . ASN A 1 99 ? -1.119 16.351 -0.386 1.00 0.00 99 ASN A C 11
ATOM 19291 O O . ASN A 1 99 ? -1.634 17.097 -1.218 1.00 0.00 99 ASN A O 11
ATOM 19302 N N . ASP A 1 100 ? -0.525 16.795 0.716 1.00 0.00 100 ASP A N 11
ATOM 19303 C CA . ASP A 1 100 ? -0.441 18.221 1.017 1.00 0.00 100 ASP A CA 11
ATOM 19304 C C . ASP A 1 100 ? 0.959 18.754 0.729 1.00 0.00 100 ASP A C 11
ATOM 19305 O O . ASP A 1 100 ? 1.430 19.679 1.391 1.00 0.00 100 ASP A O 11
ATOM 19314 N N . TYR A 1 101 ? 1.618 18.165 -0.263 1.00 0.00 101 TYR A N 11
ATOM 19315 C CA . TYR A 1 101 ? 2.965 18.581 -0.640 1.00 0.00 101 TYR A CA 11
ATOM 19316 C C . TYR A 1 101 ? 2.957 19.279 -1.996 1.00 0.00 101 TYR A C 11
ATOM 19317 O O . TYR A 1 101 ? 3.926 19.200 -2.751 1.00 0.00 101 TYR A O 11
ATOM 19335 N N . ARG A 1 102 ? 1.858 19.963 -2.298 1.00 0.00 102 ARG A N 11
ATOM 19336 C CA . ARG A 1 102 ? 1.723 20.674 -3.563 1.00 0.00 102 ARG A CA 11
ATOM 19337 C C . ARG A 1 102 ? 2.447 22.017 -3.511 1.00 0.00 102 ARG A C 11
ATOM 19338 O O . ARG A 1 102 ? 2.188 22.839 -2.631 1.00 0.00 102 ARG A O 11
ATOM 19359 N N . GLU A 1 103 ? 3.353 22.232 -4.459 1.00 0.00 103 GLU A N 11
ATOM 19360 C CA . GLU A 1 103 ? 4.113 23.475 -4.520 1.00 0.00 103 GLU A CA 11
ATOM 19361 C C . GLU A 1 103 ? 4.570 23.763 -5.947 1.00 0.00 103 GLU A C 11
ATOM 19362 O O . GLU A 1 103 ? 5.346 23.004 -6.526 1.00 0.00 103 GLU A O 11
ATOM 19374 N N . ILE A 1 104 ? 4.082 24.867 -6.507 1.00 0.00 104 ILE A N 11
ATOM 19375 C CA . ILE A 1 104 ? 4.441 25.256 -7.865 1.00 0.00 104 ILE A CA 11
ATOM 19376 C C . ILE A 1 104 ? 5.630 26.212 -7.865 1.00 0.00 104 ILE A C 11
ATOM 19377 O O . ILE A 1 104 ? 5.606 27.251 -8.526 1.00 0.00 104 ILE A O 11
ATOM 19393 N N . TYR A 1 105 ? 6.671 25.852 -7.120 1.00 0.00 105 TYR A N 11
ATOM 19394 C CA . TYR A 1 105 ? 7.872 26.677 -7.031 1.00 0.00 105 TYR A CA 11
ATOM 19395 C C . TYR A 1 105 ? 7.569 28.011 -6.355 1.00 0.00 105 TYR A C 11
ATOM 19396 O O . TYR A 1 105 ? 7.872 28.204 -5.178 1.00 0.00 105 TYR A O 11
ATOM 19414 N N . ARG A 1 106 ? 6.969 28.928 -7.107 1.00 0.00 106 ARG A N 11
ATOM 19415 C CA . ARG A 1 106 ? 6.626 30.243 -6.580 1.00 0.00 106 ARG A CA 11
ATOM 19416 C C . ARG A 1 106 ? 5.241 30.229 -5.942 1.00 0.00 106 ARG A C 11
ATOM 19417 O O . ARG A 1 106 ? 4.287 29.700 -6.514 1.00 0.00 106 ARG A O 11
ATOM 19438 N N . GLU A 1 107 ? 5.136 30.815 -4.753 1.00 0.00 107 GLU A N 11
ATOM 19439 C CA . GLU A 1 107 ? 3.867 30.871 -4.037 1.00 0.00 107 GLU A CA 11
ATOM 19440 C C . GLU A 1 107 ? 3.890 31.965 -2.975 1.00 0.00 107 GLU A C 11
ATOM 19441 O O . GLU A 1 107 ? 4.381 31.757 -1.865 1.00 0.00 107 GLU A O 11
ATOM 19453 N N . HIS A 1 108 ? 3.356 33.132 -3.321 1.00 0.00 108 HIS A N 11
ATOM 19454 C CA . HIS A 1 108 ? 3.315 34.259 -2.396 1.00 0.00 108 HIS A CA 11
ATOM 19455 C C . HIS A 1 108 ? 2.122 34.145 -1.453 1.00 0.00 108 HIS A C 11
ATOM 19456 O O . HIS A 1 108 ? 1.092 33.570 -1.806 1.00 0.00 108 HIS A O 11
ATOM 19470 N N . VAL A 1 109 ? 2.269 34.696 -0.252 1.00 0.00 109 VAL A N 11
ATOM 19471 C CA . VAL A 1 109 ? 1.202 34.656 0.742 1.00 0.00 109 VAL A CA 11
ATOM 19472 C C . VAL A 1 109 ? 0.096 35.648 0.400 1.00 0.00 109 VAL A C 11
ATOM 19473 O O . VAL A 1 109 ? 0.252 36.486 -0.488 1.00 0.00 109 VAL A O 11
ATOM 19486 N N . SER A 1 110 ? -1.022 35.547 1.111 1.00 0.00 110 SER A N 11
ATOM 19487 C CA . SER A 1 110 ? -2.155 36.436 0.883 1.00 0.00 110 SER A CA 11
ATOM 19488 C C . SER A 1 110 ? -1.955 37.767 1.603 1.00 0.00 110 SER A C 11
ATOM 19489 O O . SER A 1 110 ? -1.496 37.804 2.744 1.00 0.00 110 SER A O 11
ATOM 19497 N N . GLY A 1 111 ? -2.304 38.857 0.928 1.00 0.00 111 GLY A N 11
ATOM 19498 C CA . GLY A 1 111 ? -2.157 40.174 1.518 1.00 0.00 111 GLY A CA 11
ATOM 19499 C C . GLY A 1 111 ? -2.100 41.275 0.473 1.00 0.00 111 GLY A C 11
ATOM 19500 O O . GLY A 1 111 ? -1.291 41.209 -0.452 1.00 0.00 111 GLY A O 11
ATOM 19504 N N . PRO A 1 112 ? -2.952 42.310 0.591 1.00 0.00 112 PRO A N 11
ATOM 19505 C CA . PRO A 1 112 ? -2.977 43.422 -0.364 1.00 0.00 112 PRO A CA 11
ATOM 19506 C C . PRO A 1 112 ? -1.761 44.331 -0.227 1.00 0.00 112 PRO A C 11
ATOM 19507 O O . PRO A 1 112 ? -1.142 44.402 0.835 1.00 0.00 112 PRO A O 11
ATOM 19518 N N . SER A 1 113 ? -1.422 45.027 -1.308 1.00 0.00 113 SER A N 11
ATOM 19519 C CA . SER A 1 113 ? -0.280 45.932 -1.309 1.00 0.00 113 SER A CA 11
ATOM 19520 C C . SER A 1 113 ? -0.517 47.107 -2.252 1.00 0.00 113 SER A C 11
ATOM 19521 O O . SER A 1 113 ? -0.971 46.927 -3.381 1.00 0.00 113 SER A O 11
ATOM 19529 N N . SER A 1 114 ? -0.205 48.310 -1.780 1.00 0.00 114 SER A N 11
ATOM 19530 C CA . SER A 1 114 ? -0.385 49.515 -2.582 1.00 0.00 114 SER A CA 11
ATOM 19531 C C . SER A 1 114 ? 0.445 50.667 -2.026 1.00 0.00 114 SER A C 11
ATOM 19532 O O . SER A 1 114 ? 0.588 50.813 -0.812 1.00 0.00 114 SER A O 11
ATOM 19540 N N . GLY A 1 115 ? 0.991 51.484 -2.922 1.00 0.00 115 GLY A N 11
ATOM 19541 C CA . GLY A 1 115 ? 1.799 52.612 -2.500 1.00 0.00 115 GLY A CA 11
ATOM 19542 C C . GLY A 1 115 ? 3.280 52.381 -2.727 1.00 0.00 115 GLY A C 11
ATOM 19543 O O . GLY A 1 115 ? 4.086 52.836 -1.887 1.00 0.00 115 GLY A O 11
ATOM 19548 N N . GLY A 1 1 ? -26.930 -23.238 5.089 1.00 0.00 1 GLY A N 12
ATOM 19549 C CA . GLY A 1 1 ? -26.012 -24.397 4.916 1.00 0.00 1 GLY A CA 12
ATOM 19550 C C . GLY A 1 1 ? -25.159 -24.279 3.667 1.00 0.00 1 GLY A C 12
ATOM 19551 O O . GLY A 1 1 ? -24.908 -25.272 2.984 1.00 0.00 1 GLY A O 12
ATOM 19557 N N . SER A 1 2 ? -24.713 -23.063 3.371 1.00 0.00 2 SER A N 12
ATOM 19558 C CA . SER A 1 2 ? -23.883 -22.819 2.196 1.00 0.00 2 SER A CA 12
ATOM 19559 C C . SER A 1 2 ? -22.990 -21.601 2.407 1.00 0.00 2 SER A C 12
ATOM 19560 O O . SER A 1 2 ? -21.782 -21.658 2.176 1.00 0.00 2 SER A O 12
ATOM 19568 N N . SER A 1 3 ? -23.591 -20.501 2.846 1.00 0.00 3 SER A N 12
ATOM 19569 C CA . SER A 1 3 ? -22.850 -19.269 3.089 1.00 0.00 3 SER A CA 12
ATOM 19570 C C . SER A 1 3 ? -22.174 -19.301 4.456 1.00 0.00 3 SER A C 12
ATOM 19571 O O . SER A 1 3 ? -21.013 -18.915 4.594 1.00 0.00 3 SER A O 12
ATOM 19579 N N . GLY A 1 4 ? -22.907 -19.764 5.462 1.00 0.00 4 GLY A N 12
ATOM 19580 C CA . GLY A 1 4 ? -22.362 -19.837 6.804 1.00 0.00 4 GLY A CA 12
ATOM 19581 C C . GLY A 1 4 ? -21.969 -18.478 7.347 1.00 0.00 4 GLY A C 12
ATOM 19582 O O . GLY A 1 4 ? -22.815 -17.599 7.513 1.00 0.00 4 GLY A O 12
ATOM 19586 N N . SER A 1 5 ? -20.681 -18.303 7.625 1.00 0.00 5 SER A N 12
ATOM 19587 C CA . SER A 1 5 ? -20.177 -17.040 8.152 1.00 0.00 5 SER A CA 12
ATOM 19588 C C . SER A 1 5 ? -18.939 -16.586 7.388 1.00 0.00 5 SER A C 12
ATOM 19589 O O . SER A 1 5 ? -17.812 -16.756 7.853 1.00 0.00 5 SER A O 12
ATOM 19597 N N . SER A 1 6 ? -19.155 -16.006 6.211 1.00 0.00 6 SER A N 12
ATOM 19598 C CA . SER A 1 6 ? -18.055 -15.526 5.382 1.00 0.00 6 SER A CA 12
ATOM 19599 C C . SER A 1 6 ? -18.417 -14.206 4.708 1.00 0.00 6 SER A C 12
ATOM 19600 O O . SER A 1 6 ? -19.567 -13.769 4.755 1.00 0.00 6 SER A O 12
ATOM 19608 N N . GLY A 1 7 ? -17.427 -13.578 4.083 1.00 0.00 7 GLY A N 12
ATOM 19609 C CA . GLY A 1 7 ? -17.662 -12.314 3.409 1.00 0.00 7 GLY A CA 12
ATOM 19610 C C . GLY A 1 7 ? -17.943 -11.183 4.378 1.00 0.00 7 GLY A C 12
ATOM 19611 O O . GLY A 1 7 ? -19.089 -10.761 4.535 1.00 0.00 7 GLY A O 12
ATOM 19615 N N . MET A 1 8 ? -16.895 -10.689 5.029 1.00 0.00 8 MET A N 12
ATOM 19616 C CA . MET A 1 8 ? -17.034 -9.600 5.988 1.00 0.00 8 MET A CA 12
ATOM 19617 C C . MET A 1 8 ? -16.284 -8.359 5.514 1.00 0.00 8 MET A C 12
ATOM 19618 O O . MET A 1 8 ? -15.610 -8.385 4.483 1.00 0.00 8 MET A O 12
ATOM 19632 N N . ALA A 1 9 ? -16.405 -7.274 6.272 1.00 0.00 9 ALA A N 12
ATOM 19633 C CA . ALA A 1 9 ? -15.739 -6.023 5.928 1.00 0.00 9 ALA A CA 12
ATOM 19634 C C . ALA A 1 9 ? -14.377 -5.923 6.605 1.00 0.00 9 ALA A C 12
ATOM 19635 O O . ALA A 1 9 ? -13.928 -6.862 7.262 1.00 0.00 9 ALA A O 12
ATOM 19642 N N . LEU A 1 10 ? -13.722 -4.778 6.441 1.00 0.00 10 LEU A N 12
ATOM 19643 C CA . LEU A 1 10 ? -12.410 -4.555 7.037 1.00 0.00 10 LEU A CA 12
ATOM 19644 C C . LEU A 1 10 ? -12.319 -3.160 7.648 1.00 0.00 10 LEU A C 12
ATOM 19645 O O . LEU A 1 10 ? -13.190 -2.317 7.426 1.00 0.00 10 LEU A O 12
ATOM 19661 N N . ALA A 1 11 ? -11.263 -2.923 8.417 1.00 0.00 11 ALA A N 12
ATOM 19662 C CA . ALA A 1 11 ? -11.058 -1.631 9.059 1.00 0.00 11 ALA A CA 12
ATOM 19663 C C . ALA A 1 11 ? -10.671 -0.566 8.039 1.00 0.00 11 ALA A C 12
ATOM 19664 O O . ALA A 1 11 ? -10.509 -0.857 6.854 1.00 0.00 11 ALA A O 12
ATOM 19671 N N . ARG A 1 12 ? -10.522 0.668 8.508 1.00 0.00 12 ARG A N 12
ATOM 19672 C CA . ARG A 1 12 ? -10.154 1.777 7.637 1.00 0.00 12 ARG A CA 12
ATOM 19673 C C . ARG A 1 12 ? -9.310 2.801 8.389 1.00 0.00 12 ARG A C 12
ATOM 19674 O O . ARG A 1 12 ? -9.838 3.664 9.090 1.00 0.00 12 ARG A O 12
ATOM 19695 N N . ALA A 1 13 ? -7.992 2.700 8.239 1.00 0.00 13 ALA A N 12
ATOM 19696 C CA . ALA A 1 13 ? -7.075 3.617 8.903 1.00 0.00 13 ALA A CA 12
ATOM 19697 C C . ALA A 1 13 ? -7.082 4.984 8.228 1.00 0.00 13 ALA A C 12
ATOM 19698 O O . ALA A 1 13 ? -7.646 5.150 7.147 1.00 0.00 13 ALA A O 12
ATOM 19705 N N . ASN A 1 14 ? -6.451 5.960 8.873 1.00 0.00 14 ASN A N 12
ATOM 19706 C CA . ASN A 1 14 ? -6.386 7.313 8.335 1.00 0.00 14 ASN A CA 12
ATOM 19707 C C . ASN A 1 14 ? -4.962 7.664 7.914 1.00 0.00 14 ASN A C 12
ATOM 19708 O O . ASN A 1 14 ? -4.753 8.407 6.955 1.00 0.00 14 ASN A O 12
ATOM 19719 N N . SER A 1 15 ? -3.986 7.126 8.638 1.00 0.00 15 SER A N 12
ATOM 19720 C CA . SER A 1 15 ? -2.582 7.384 8.339 1.00 0.00 15 SER A CA 12
ATOM 19721 C C . SER A 1 15 ? -2.087 6.470 7.218 1.00 0.00 15 SER A C 12
ATOM 19722 O O . SER A 1 15 ? -2.285 5.256 7.267 1.00 0.00 15 SER A O 12
ATOM 19730 N N . PRO A 1 16 ? -1.432 7.038 6.188 1.00 0.00 16 PRO A N 12
ATOM 19731 C CA . PRO A 1 16 ? -0.913 6.259 5.059 1.00 0.00 16 PRO A CA 12
ATOM 19732 C C . PRO A 1 16 ? -0.006 5.120 5.511 1.00 0.00 16 PRO A C 12
ATOM 19733 O O . PRO A 1 16 ? -0.055 4.019 4.961 1.00 0.00 16 PRO A O 12
ATOM 19744 N N . GLN A 1 17 ? 0.822 5.391 6.515 1.00 0.00 17 GLN A N 12
ATOM 19745 C CA . GLN A 1 17 ? 1.742 4.389 7.041 1.00 0.00 17 GLN A CA 12
ATOM 19746 C C . GLN A 1 17 ? 0.985 3.167 7.551 1.00 0.00 17 GLN A C 12
ATOM 19747 O O . GLN A 1 17 ? 1.305 2.033 7.194 1.00 0.00 17 GLN A O 12
ATOM 19761 N N . GLU A 1 18 ? -0.020 3.406 8.386 1.00 0.00 18 GLU A N 12
ATOM 19762 C CA . GLU A 1 18 ? -0.823 2.325 8.946 1.00 0.00 18 GLU A CA 12
ATOM 19763 C C . GLU A 1 18 ? -1.629 1.624 7.856 1.00 0.00 18 GLU A C 12
ATOM 19764 O O . GLU A 1 18 ? -1.828 0.410 7.902 1.00 0.00 18 GLU A O 12
ATOM 19776 N N . ALA A 1 19 ? -2.088 2.397 6.878 1.00 0.00 19 ALA A N 12
ATOM 19777 C CA . ALA A 1 19 ? -2.872 1.849 5.777 1.00 0.00 19 ALA A CA 12
ATOM 19778 C C . ALA A 1 19 ? -2.018 0.953 4.886 1.00 0.00 19 ALA A C 12
ATOM 19779 O O . ALA A 1 19 ? -2.446 -0.130 4.486 1.00 0.00 19 ALA A O 12
ATOM 19786 N N . LEU A 1 20 ? -0.809 1.412 4.579 1.00 0.00 20 LEU A N 12
ATOM 19787 C CA . LEU A 1 20 ? 0.104 0.651 3.735 1.00 0.00 20 LEU A CA 12
ATOM 19788 C C . LEU A 1 20 ? 0.539 -0.637 4.425 1.00 0.00 20 LEU A C 12
ATOM 19789 O O . LEU A 1 20 ? 0.437 -1.723 3.854 1.00 0.00 20 LEU A O 12
ATOM 19805 N N . LEU A 1 21 ? 1.024 -0.510 5.655 1.00 0.00 21 LEU A N 12
ATOM 19806 C CA . LEU A 1 21 ? 1.475 -1.665 6.423 1.00 0.00 21 LEU A CA 12
ATOM 19807 C C . LEU A 1 21 ? 0.338 -2.661 6.626 1.00 0.00 21 LEU A C 12
ATOM 19808 O O . LEU A 1 21 ? 0.566 -3.869 6.709 1.00 0.00 21 LEU A O 12
ATOM 19824 N N . TRP A 1 22 ? -0.885 -2.149 6.705 1.00 0.00 22 TRP A N 12
ATOM 19825 C CA . TRP A 1 22 ? -2.058 -2.994 6.899 1.00 0.00 22 TRP A CA 12
ATOM 19826 C C . TRP A 1 22 ? -2.364 -3.796 5.637 1.00 0.00 22 TRP A C 12
ATOM 19827 O O . TRP A 1 22 ? -2.872 -4.915 5.710 1.00 0.00 22 TRP A O 12
ATOM 19848 N N . ALA A 1 23 ? -2.053 -3.215 4.484 1.00 0.00 23 ALA A N 12
ATOM 19849 C CA . ALA A 1 23 ? -2.295 -3.875 3.206 1.00 0.00 23 ALA A CA 12
ATOM 19850 C C . ALA A 1 23 ? -1.354 -5.060 3.013 1.00 0.00 23 ALA A C 12
ATOM 19851 O O . ALA A 1 23 ? -1.786 -6.157 2.663 1.00 0.00 23 ALA A O 12
ATOM 19858 N N . LEU A 1 24 ? -0.065 -4.829 3.243 1.00 0.00 24 LEU A N 12
ATOM 19859 C CA . LEU A 1 24 ? 0.937 -5.877 3.093 1.00 0.00 24 LEU A CA 12
ATOM 19860 C C . LEU A 1 24 ? 0.650 -7.046 4.030 1.00 0.00 24 LEU A C 12
ATOM 19861 O O . LEU A 1 24 ? 0.724 -8.207 3.630 1.00 0.00 24 LEU A O 12
ATOM 19877 N N . ASN A 1 25 ? 0.321 -6.730 5.279 1.00 0.00 25 ASN A N 12
ATOM 19878 C CA . ASN A 1 25 ? 0.022 -7.754 6.273 1.00 0.00 25 ASN A CA 12
ATOM 19879 C C . ASN A 1 25 ? -1.156 -8.616 5.829 1.00 0.00 25 ASN A C 12
ATOM 19880 O O . ASN A 1 25 ? -1.230 -9.801 6.157 1.00 0.00 25 ASN A O 12
ATOM 19891 N N . ASP A 1 26 ? -2.073 -8.015 5.079 1.00 0.00 26 ASP A N 12
ATOM 19892 C CA . ASP A 1 26 ? -3.248 -8.728 4.589 1.00 0.00 26 ASP A CA 12
ATOM 19893 C C . ASP A 1 26 ? -2.873 -9.688 3.464 1.00 0.00 26 ASP A C 12
ATOM 19894 O O . ASP A 1 26 ? -3.526 -10.713 3.266 1.00 0.00 26 ASP A O 12
ATOM 19903 N N . LEU A 1 27 ? -1.820 -9.349 2.727 1.00 0.00 27 LEU A N 12
ATOM 19904 C CA . LEU A 1 27 ? -1.360 -10.181 1.621 1.00 0.00 27 LEU A CA 12
ATOM 19905 C C . LEU A 1 27 ? -1.011 -11.586 2.103 1.00 0.00 27 LEU A C 12
ATOM 19906 O O . LEU A 1 27 ? -0.215 -11.757 3.027 1.00 0.00 27 LEU A O 12
ATOM 19922 N N . GLU A 1 28 ? -1.612 -12.589 1.471 1.00 0.00 28 GLU A N 12
ATOM 19923 C CA . GLU A 1 28 ? -1.366 -13.979 1.835 1.00 0.00 28 GLU A CA 12
ATOM 19924 C C . GLU A 1 28 ? 0.062 -14.388 1.486 1.00 0.00 28 GLU A C 12
ATOM 19925 O O . GLU A 1 28 ? 0.848 -13.578 0.996 1.00 0.00 28 GLU A O 12
ATOM 19937 N N . GLU A 1 29 ? 0.390 -15.650 1.744 1.00 0.00 29 GLU A N 12
ATOM 19938 C CA . GLU A 1 29 ? 1.724 -16.167 1.458 1.00 0.00 29 GLU A CA 12
ATOM 19939 C C . GLU A 1 29 ? 1.946 -16.296 -0.046 1.00 0.00 29 GLU A C 12
ATOM 19940 O O . GLU A 1 29 ? 3.070 -16.156 -0.531 1.00 0.00 29 GLU A O 12
ATOM 19952 N N . ASN A 1 30 ? 0.871 -16.562 -0.779 1.00 0.00 30 ASN A N 12
ATOM 19953 C CA . ASN A 1 30 ? 0.949 -16.708 -2.228 1.00 0.00 30 ASN A CA 12
ATOM 19954 C C . ASN A 1 30 ? 1.007 -15.346 -2.912 1.00 0.00 30 ASN A C 12
ATOM 19955 O O . ASN A 1 30 ? 1.687 -15.176 -3.923 1.00 0.00 30 ASN A O 12
ATOM 19966 N N . SER A 1 31 ? 0.286 -14.379 -2.353 1.00 0.00 31 SER A N 12
ATOM 19967 C CA . SER A 1 31 ? 0.255 -13.031 -2.910 1.00 0.00 31 SER A CA 12
ATOM 19968 C C . SER A 1 31 ? 1.584 -12.318 -2.689 1.00 0.00 31 SER A C 12
ATOM 19969 O O . SER A 1 31 ? 2.066 -11.596 -3.561 1.00 0.00 31 SER A O 12
ATOM 19977 N N . PHE A 1 32 ? 2.173 -12.525 -1.515 1.00 0.00 32 PHE A N 12
ATOM 19978 C CA . PHE A 1 32 ? 3.448 -11.902 -1.178 1.00 0.00 32 PHE A CA 12
ATOM 19979 C C . PHE A 1 32 ? 4.596 -12.563 -1.935 1.00 0.00 32 PHE A C 12
ATOM 19980 O O . PHE A 1 32 ? 5.591 -11.917 -2.261 1.00 0.00 32 PHE A O 12
ATOM 19997 N N . LYS A 1 33 ? 4.450 -13.855 -2.210 1.00 0.00 33 LYS A N 12
ATOM 19998 C CA . LYS A 1 33 ? 5.476 -14.604 -2.928 1.00 0.00 33 LYS A CA 12
ATOM 19999 C C . LYS A 1 33 ? 5.654 -14.065 -4.344 1.00 0.00 33 LYS A C 12
ATOM 20000 O O . LYS A 1 33 ? 6.776 -13.959 -4.841 1.00 0.00 33 LYS A O 12
ATOM 20019 N N . THR A 1 34 ? 4.542 -13.727 -4.989 1.00 0.00 34 THR A N 12
ATOM 20020 C CA . THR A 1 34 ? 4.578 -13.202 -6.349 1.00 0.00 34 THR A CA 12
ATOM 20021 C C . THR A 1 34 ? 4.827 -11.697 -6.345 1.00 0.00 34 THR A C 12
ATOM 20022 O O . THR A 1 34 ? 5.536 -11.174 -7.205 1.00 0.00 34 THR A O 12
ATOM 20033 N N . LEU A 1 35 ? 4.241 -11.007 -5.373 1.00 0.00 35 LEU A N 12
ATOM 20034 C CA . LEU A 1 35 ? 4.399 -9.562 -5.259 1.00 0.00 35 LEU A CA 12
ATOM 20035 C C . LEU A 1 35 ? 5.848 -9.192 -4.959 1.00 0.00 35 LEU A C 12
ATOM 20036 O O . LEU A 1 35 ? 6.322 -8.128 -5.357 1.00 0.00 35 LEU A O 12
ATOM 20052 N N . LYS A 1 36 ? 6.547 -10.078 -4.255 1.00 0.00 36 LYS A N 12
ATOM 20053 C CA . LYS A 1 36 ? 7.943 -9.844 -3.902 1.00 0.00 36 LYS A CA 12
ATOM 20054 C C . LYS A 1 36 ? 8.798 -9.649 -5.150 1.00 0.00 36 LYS A C 12
ATOM 20055 O O . LYS A 1 36 ? 9.633 -8.746 -5.209 1.00 0.00 36 LYS A O 12
ATOM 20074 N N . PHE A 1 37 ? 8.587 -10.504 -6.146 1.00 0.00 37 PHE A N 12
ATOM 20075 C CA . PHE A 1 37 ? 9.339 -10.425 -7.393 1.00 0.00 37 PHE A CA 12
ATOM 20076 C C . PHE A 1 37 ? 8.979 -9.164 -8.172 1.00 0.00 37 PHE A C 12
ATOM 20077 O O . PHE A 1 37 ? 9.807 -8.612 -8.896 1.00 0.00 37 PHE A O 12
ATOM 20094 N N . HIS A 1 38 ? 7.738 -8.713 -8.019 1.00 0.00 38 HIS A N 12
ATOM 20095 C CA . HIS A 1 38 ? 7.268 -7.517 -8.708 1.00 0.00 38 HIS A CA 12
ATOM 20096 C C . HIS A 1 38 ? 7.900 -6.257 -8.120 1.00 0.00 38 HIS A C 12
ATOM 20097 O O . HIS A 1 38 ? 7.989 -5.228 -8.789 1.00 0.00 38 HIS A O 12
ATOM 20111 N N . LEU A 1 39 ? 8.337 -6.344 -6.866 1.00 0.00 39 LEU A N 12
ATOM 20112 C CA . LEU A 1 39 ? 8.959 -5.209 -6.191 1.00 0.00 39 LEU A CA 12
ATOM 20113 C C . LEU A 1 39 ? 10.126 -4.657 -7.004 1.00 0.00 39 LEU A C 12
ATOM 20114 O O . LEU A 1 39 ? 10.387 -3.455 -6.996 1.00 0.00 39 LEU A O 12
ATOM 20130 N N . ARG A 1 40 ? 10.825 -5.544 -7.705 1.00 0.00 40 ARG A N 12
ATOM 20131 C CA . ARG A 1 40 ? 11.966 -5.144 -8.522 1.00 0.00 40 ARG A CA 12
ATOM 20132 C C . ARG A 1 40 ? 11.503 -4.474 -9.812 1.00 0.00 40 ARG A C 12
ATOM 20133 O O . ARG A 1 40 ? 12.187 -3.605 -10.351 1.00 0.00 40 ARG A O 12
ATOM 20154 N N . ASP A 1 41 ? 10.337 -4.885 -10.301 1.00 0.00 41 ASP A N 12
ATOM 20155 C CA . ASP A 1 41 ? 9.783 -4.325 -11.528 1.00 0.00 41 ASP A CA 12
ATOM 20156 C C . ASP A 1 41 ? 9.160 -2.956 -11.272 1.00 0.00 41 ASP A C 12
ATOM 20157 O O . ASP A 1 41 ? 9.158 -2.091 -12.147 1.00 0.00 41 ASP A O 12
ATOM 20166 N N . VAL A 1 42 ? 8.629 -2.769 -10.068 1.00 0.00 42 VAL A N 12
ATOM 20167 C CA . VAL A 1 42 ? 8.002 -1.506 -9.698 1.00 0.00 42 VAL A CA 12
ATOM 20168 C C . VAL A 1 42 ? 9.013 -0.545 -9.080 1.00 0.00 42 VAL A C 12
ATOM 20169 O O . VAL A 1 42 ? 8.875 0.673 -9.192 1.00 0.00 42 VAL A O 12
ATOM 20182 N N . THR A 1 43 ? 10.029 -1.100 -8.428 1.00 0.00 43 THR A N 12
ATOM 20183 C CA . THR A 1 43 ? 11.062 -0.290 -7.794 1.00 0.00 43 THR A CA 12
ATOM 20184 C C . THR A 1 43 ? 12.452 -0.832 -8.110 1.00 0.00 43 THR A C 12
ATOM 20185 O O . THR A 1 43 ? 12.704 -2.031 -7.984 1.00 0.00 43 THR A O 12
ATOM 20196 N N . GLN A 1 44 ? 13.350 0.057 -8.519 1.00 0.00 44 GLN A N 12
ATOM 20197 C CA . GLN A 1 44 ? 14.715 -0.332 -8.852 1.00 0.00 44 GLN A CA 12
ATOM 20198 C C . GLN A 1 44 ? 15.691 0.803 -8.561 1.00 0.00 44 GLN A C 12
ATOM 20199 O O . GLN A 1 44 ? 16.128 1.507 -9.470 1.00 0.00 44 GLN A O 12
ATOM 20213 N N . PHE A 1 45 ? 16.028 0.973 -7.287 1.00 0.00 45 PHE A N 12
ATOM 20214 C CA . PHE A 1 45 ? 16.952 2.023 -6.874 1.00 0.00 45 PHE A CA 12
ATOM 20215 C C . PHE A 1 45 ? 18.132 1.436 -6.106 1.00 0.00 45 PHE A C 12
ATOM 20216 O O . PHE A 1 45 ? 19.285 1.800 -6.345 1.00 0.00 45 PHE A O 12
ATOM 20233 N N . HIS A 1 46 ? 17.838 0.525 -5.184 1.00 0.00 46 HIS A N 12
ATOM 20234 C CA . HIS A 1 46 ? 18.874 -0.113 -4.381 1.00 0.00 46 HIS A CA 12
ATOM 20235 C C . HIS A 1 46 ? 18.470 -1.533 -4.000 1.00 0.00 46 HIS A C 12
ATOM 20236 O O . HIS A 1 46 ? 18.817 -2.020 -2.924 1.00 0.00 46 HIS A O 12
ATOM 20250 N N . LEU A 1 47 ? 17.734 -2.191 -4.889 1.00 0.00 47 LEU A N 12
ATOM 20251 C CA . LEU A 1 47 ? 17.282 -3.557 -4.647 1.00 0.00 47 LEU A CA 12
ATOM 20252 C C . LEU A 1 47 ? 17.648 -4.466 -5.815 1.00 0.00 47 LEU A C 12
ATOM 20253 O O . LEU A 1 47 ? 17.024 -4.412 -6.875 1.00 0.00 47 LEU A O 12
ATOM 20269 N N . ALA A 1 48 ? 18.663 -5.299 -5.615 1.00 0.00 48 ALA A N 12
ATOM 20270 C CA . ALA A 1 48 ? 19.112 -6.220 -6.651 1.00 0.00 48 ALA A CA 12
ATOM 20271 C C . ALA A 1 48 ? 20.094 -7.243 -6.092 1.00 0.00 48 ALA A C 12
ATOM 20272 O O . ALA A 1 48 ? 20.017 -8.430 -6.411 1.00 0.00 48 ALA A O 12
ATOM 20279 N N . ARG A 1 49 ? 21.015 -6.776 -5.256 1.00 0.00 49 ARG A N 12
ATOM 20280 C CA . ARG A 1 49 ? 22.013 -7.651 -4.652 1.00 0.00 49 ARG A CA 12
ATOM 20281 C C . ARG A 1 49 ? 21.348 -8.735 -3.808 1.00 0.00 49 ARG A C 12
ATOM 20282 O O . ARG A 1 49 ? 21.625 -9.922 -3.974 1.00 0.00 49 ARG A O 12
ATOM 20303 N N . GLY A 1 50 ? 20.471 -8.316 -2.902 1.00 0.00 50 GLY A N 12
ATOM 20304 C CA . GLY A 1 50 ? 19.780 -9.262 -2.046 1.00 0.00 50 GLY A CA 12
ATOM 20305 C C . GLY A 1 50 ? 18.883 -8.578 -1.033 1.00 0.00 50 GLY A C 12
ATOM 20306 O O . GLY A 1 50 ? 18.841 -8.969 0.133 1.00 0.00 50 GLY A O 12
ATOM 20310 N N . GLU A 1 51 ? 18.164 -7.554 -1.480 1.00 0.00 51 GLU A N 12
ATOM 20311 C CA . GLU A 1 51 ? 17.263 -6.812 -0.605 1.00 0.00 51 GLU A CA 12
ATOM 20312 C C . GLU A 1 51 ? 15.820 -7.268 -0.796 1.00 0.00 51 GLU A C 12
ATOM 20313 O O . GLU A 1 51 ? 15.017 -7.222 0.135 1.00 0.00 51 GLU A O 12
ATOM 20325 N N . LEU A 1 52 ? 15.496 -7.703 -2.010 1.00 0.00 52 LEU A N 12
ATOM 20326 C CA . LEU A 1 52 ? 14.149 -8.166 -2.322 1.00 0.00 52 LEU A CA 12
ATOM 20327 C C . LEU A 1 52 ? 13.753 -9.337 -1.429 1.00 0.00 52 LEU A C 12
ATOM 20328 O O . LEU A 1 52 ? 12.606 -9.441 -0.995 1.00 0.00 52 LEU A O 12
ATOM 20344 N N . GLU A 1 53 ? 14.710 -10.218 -1.158 1.00 0.00 53 GLU A N 12
ATOM 20345 C CA . GLU A 1 53 ? 14.460 -11.383 -0.315 1.00 0.00 53 GLU A CA 12
ATOM 20346 C C . GLU A 1 53 ? 14.446 -10.994 1.160 1.00 0.00 53 GLU A C 12
ATOM 20347 O O . GLU A 1 53 ? 13.736 -11.599 1.964 1.00 0.00 53 GLU A O 12
ATOM 20359 N N . SER A 1 54 ? 15.234 -9.983 1.507 1.00 0.00 54 SER A N 12
ATOM 20360 C CA . SER A 1 54 ? 15.313 -9.514 2.887 1.00 0.00 54 SER A CA 12
ATOM 20361 C C . SER A 1 54 ? 14.084 -8.686 3.252 1.00 0.00 54 SER A C 12
ATOM 20362 O O . SER A 1 54 ? 13.671 -8.649 4.411 1.00 0.00 54 SER A O 12
ATOM 20370 N N . LEU A 1 55 ? 13.505 -8.022 2.256 1.00 0.00 55 LEU A N 12
ATOM 20371 C CA . LEU A 1 55 ? 12.325 -7.193 2.474 1.00 0.00 55 LEU A CA 12
ATOM 20372 C C . LEU A 1 55 ? 11.179 -8.018 3.053 1.00 0.00 55 LEU A C 12
ATOM 20373 O O . LEU A 1 55 ? 10.804 -9.052 2.500 1.00 0.00 55 LEU A O 12
ATOM 20389 N N . SER A 1 56 ? 10.626 -7.552 4.168 1.00 0.00 56 SER A N 12
ATOM 20390 C CA . SER A 1 56 ? 9.522 -8.245 4.822 1.00 0.00 56 SER A CA 12
ATOM 20391 C C . SER A 1 56 ? 8.233 -7.437 4.716 1.00 0.00 56 SER A C 12
ATOM 20392 O O . SER A 1 56 ? 8.213 -6.359 4.121 1.00 0.00 56 SER A O 12
ATOM 20400 N N . GLN A 1 57 ? 7.160 -7.964 5.294 1.00 0.00 57 GLN A N 12
ATOM 20401 C CA . GLN A 1 57 ? 5.866 -7.292 5.263 1.00 0.00 57 GLN A CA 12
ATOM 20402 C C . GLN A 1 57 ? 5.923 -5.962 6.011 1.00 0.00 57 GLN A C 12
ATOM 20403 O O . GLN A 1 57 ? 5.194 -5.025 5.685 1.00 0.00 57 GLN A O 12
ATOM 20417 N N . VAL A 1 58 ? 6.792 -5.888 7.013 1.00 0.00 58 VAL A N 12
ATOM 20418 C CA . VAL A 1 58 ? 6.941 -4.674 7.807 1.00 0.00 58 VAL A CA 12
ATOM 20419 C C . VAL A 1 58 ? 8.030 -3.771 7.237 1.00 0.00 58 VAL A C 12
ATOM 20420 O O . VAL A 1 58 ? 7.803 -2.586 6.994 1.00 0.00 58 VAL A O 12
ATOM 20433 N N . ASP A 1 59 ? 9.213 -4.339 7.028 1.00 0.00 59 ASP A N 12
ATOM 20434 C CA . ASP A 1 59 ? 10.339 -3.585 6.489 1.00 0.00 59 ASP A CA 12
ATOM 20435 C C . ASP A 1 59 ? 10.001 -2.992 5.125 1.00 0.00 59 ASP A C 12
ATOM 20436 O O . ASP A 1 59 ? 10.497 -1.925 4.761 1.00 0.00 59 ASP A O 12
ATOM 20445 N N . LEU A 1 60 ? 9.153 -3.688 4.375 1.00 0.00 60 LEU A N 12
ATOM 20446 C CA . LEU A 1 60 ? 8.751 -3.227 3.051 1.00 0.00 60 LEU A CA 12
ATOM 20447 C C . LEU A 1 60 ? 7.953 -1.931 3.144 1.00 0.00 60 LEU A C 12
ATOM 20448 O O . LEU A 1 60 ? 8.312 -0.923 2.535 1.00 0.00 60 LEU A O 12
ATOM 20464 N N . ALA A 1 61 ? 6.866 -1.964 3.910 1.00 0.00 61 ALA A N 12
ATOM 20465 C CA . ALA A 1 61 ? 6.016 -0.792 4.083 1.00 0.00 61 ALA A CA 12
ATOM 20466 C C . ALA A 1 61 ? 6.811 0.395 4.621 1.00 0.00 61 ALA A C 12
ATOM 20467 O O . ALA A 1 61 ? 6.471 1.550 4.363 1.00 0.00 61 ALA A O 12
ATOM 20474 N N . SER A 1 62 ? 7.869 0.102 5.370 1.00 0.00 62 SER A N 12
ATOM 20475 C CA . SER A 1 62 ? 8.710 1.145 5.944 1.00 0.00 62 SER A CA 12
ATOM 20476 C C . SER A 1 62 ? 9.792 1.579 4.960 1.00 0.00 62 SER A C 12
ATOM 20477 O O . SER A 1 62 ? 10.228 2.730 4.968 1.00 0.00 62 SER A O 12
ATOM 20485 N N . LYS A 1 63 ? 10.222 0.650 4.113 1.00 0.00 63 LYS A N 12
ATOM 20486 C CA . LYS A 1 63 ? 11.254 0.936 3.123 1.00 0.00 63 LYS A CA 12
ATOM 20487 C C . LYS A 1 63 ? 10.709 1.822 2.006 1.00 0.00 63 LYS A C 12
ATOM 20488 O O . LYS A 1 63 ? 11.435 2.637 1.438 1.00 0.00 63 LYS A O 12
ATOM 20507 N N . LEU A 1 64 ? 9.428 1.656 1.697 1.00 0.00 64 LEU A N 12
ATOM 20508 C CA . LEU A 1 64 ? 8.787 2.440 0.647 1.00 0.00 64 LEU A CA 12
ATOM 20509 C C . LEU A 1 64 ? 8.634 3.897 1.072 1.00 0.00 64 LEU A C 12
ATOM 20510 O O . LEU A 1 64 ? 8.674 4.804 0.240 1.00 0.00 64 LEU A O 12
ATOM 20526 N N . ILE A 1 65 ? 8.456 4.115 2.371 1.00 0.00 65 ILE A N 12
ATOM 20527 C CA . ILE A 1 65 ? 8.294 5.463 2.903 1.00 0.00 65 ILE A CA 12
ATOM 20528 C C . ILE A 1 65 ? 9.644 6.155 3.070 1.00 0.00 65 ILE A C 12
ATOM 20529 O O . ILE A 1 65 ? 9.743 7.376 2.958 1.00 0.00 65 ILE A O 12
ATOM 20545 N N . SER A 1 66 ? 10.679 5.367 3.339 1.00 0.00 66 SER A N 12
ATOM 20546 C CA . SER A 1 66 ? 12.021 5.905 3.522 1.00 0.00 66 SER A CA 12
ATOM 20547 C C . SER A 1 66 ? 12.707 6.133 2.177 1.00 0.00 66 SER A C 12
ATOM 20548 O O . SER A 1 66 ? 13.553 7.017 2.043 1.00 0.00 66 SER A O 12
ATOM 20556 N N . MET A 1 67 ? 12.336 5.331 1.185 1.00 0.00 67 MET A N 12
ATOM 20557 C CA . MET A 1 67 ? 12.917 5.446 -0.148 1.00 0.00 67 MET A CA 12
ATOM 20558 C C . MET A 1 67 ? 12.241 6.557 -0.946 1.00 0.00 67 MET A C 12
ATOM 20559 O O . MET A 1 67 ? 12.907 7.354 -1.606 1.00 0.00 67 MET A O 12
ATOM 20573 N N . TYR A 1 68 ? 10.914 6.603 -0.881 1.00 0.00 68 TYR A N 12
ATOM 20574 C CA . TYR A 1 68 ? 10.149 7.617 -1.600 1.00 0.00 68 TYR A CA 12
ATOM 20575 C C . TYR A 1 68 ? 9.374 8.505 -0.633 1.00 0.00 68 TYR A C 12
ATOM 20576 O O . TYR A 1 68 ? 9.668 9.693 -0.496 1.00 0.00 68 TYR A O 12
ATOM 20594 N N . GLY A 1 69 ? 8.384 7.924 0.035 1.00 0.00 69 GLY A N 12
ATOM 20595 C CA . GLY A 1 69 ? 7.583 8.679 0.980 1.00 0.00 69 GLY A CA 12
ATOM 20596 C C . GLY A 1 69 ? 6.328 7.938 1.402 1.00 0.00 69 GLY A C 12
ATOM 20597 O O . GLY A 1 69 ? 6.045 6.851 0.899 1.00 0.00 69 GLY A O 12
ATOM 20601 N N . ALA A 1 70 ? 5.578 8.527 2.326 1.00 0.00 70 ALA A N 12
ATOM 20602 C CA . ALA A 1 70 ? 4.349 7.915 2.816 1.00 0.00 70 ALA A CA 12
ATOM 20603 C C . ALA A 1 70 ? 3.277 7.890 1.732 1.00 0.00 70 ALA A C 12
ATOM 20604 O O . ALA A 1 70 ? 2.436 6.991 1.697 1.00 0.00 70 ALA A O 12
ATOM 20611 N N . GLN A 1 71 ? 3.311 8.882 0.849 1.00 0.00 71 GLN A N 12
ATOM 20612 C CA . GLN A 1 71 ? 2.340 8.974 -0.236 1.00 0.00 71 GLN A CA 12
ATOM 20613 C C . GLN A 1 71 ? 2.775 8.129 -1.430 1.00 0.00 71 GLN A C 12
ATOM 20614 O O . GLN A 1 71 ? 1.962 7.436 -2.041 1.00 0.00 71 GLN A O 12
ATOM 20628 N N . GLU A 1 72 ? 4.062 8.194 -1.758 1.00 0.00 72 GLU A N 12
ATOM 20629 C CA . GLU A 1 72 ? 4.604 7.435 -2.879 1.00 0.00 72 GLU A CA 12
ATOM 20630 C C . GLU A 1 72 ? 4.645 5.943 -2.562 1.00 0.00 72 GLU A C 12
ATOM 20631 O O . GLU A 1 72 ? 4.521 5.105 -3.455 1.00 0.00 72 GLU A O 12
ATOM 20643 N N . ALA A 1 73 ? 4.820 5.618 -1.285 1.00 0.00 73 ALA A N 12
ATOM 20644 C CA . ALA A 1 73 ? 4.878 4.228 -0.853 1.00 0.00 73 ALA A CA 12
ATOM 20645 C C . ALA A 1 73 ? 3.591 3.489 -1.200 1.00 0.00 73 ALA A C 12
ATOM 20646 O O . ALA A 1 73 ? 3.602 2.283 -1.445 1.00 0.00 73 ALA A O 12
ATOM 20653 N N . VAL A 1 74 ? 2.481 4.221 -1.219 1.00 0.00 74 VAL A N 12
ATOM 20654 C CA . VAL A 1 74 ? 1.184 3.635 -1.537 1.00 0.00 74 VAL A CA 12
ATOM 20655 C C . VAL A 1 74 ? 0.976 3.542 -3.045 1.00 0.00 74 VAL A C 12
ATOM 20656 O O . VAL A 1 74 ? 0.289 2.644 -3.533 1.00 0.00 74 VAL A O 12
ATOM 20669 N N . ARG A 1 75 ? 1.575 4.475 -3.778 1.00 0.00 75 ARG A N 12
ATOM 20670 C CA . ARG A 1 75 ? 1.455 4.499 -5.231 1.00 0.00 75 ARG A CA 12
ATOM 20671 C C . ARG A 1 75 ? 2.157 3.298 -5.857 1.00 0.00 75 ARG A C 12
ATOM 20672 O O . ARG A 1 75 ? 1.680 2.731 -6.841 1.00 0.00 75 ARG A O 12
ATOM 20693 N N . VAL A 1 76 ? 3.292 2.915 -5.282 1.00 0.00 76 VAL A N 12
ATOM 20694 C CA . VAL A 1 76 ? 4.059 1.782 -5.785 1.00 0.00 76 VAL A CA 12
ATOM 20695 C C . VAL A 1 76 ? 3.259 0.488 -5.686 1.00 0.00 76 VAL A C 12
ATOM 20696 O O . VAL A 1 76 ? 3.122 -0.246 -6.665 1.00 0.00 76 VAL A O 12
ATOM 20709 N N . VAL A 1 77 ? 2.734 0.211 -4.496 1.00 0.00 77 VAL A N 12
ATOM 20710 C CA . VAL A 1 77 ? 1.949 -0.996 -4.268 1.00 0.00 77 VAL A CA 12
ATOM 20711 C C . VAL A 1 77 ? 0.738 -1.051 -5.193 1.00 0.00 77 VAL A C 12
ATOM 20712 O O . VAL A 1 77 ? 0.450 -2.086 -5.793 1.00 0.00 77 VAL A O 12
ATOM 20725 N N . SER A 1 78 ? 0.033 0.070 -5.305 1.00 0.00 78 SER A N 12
ATOM 20726 C CA . SER A 1 78 ? -1.148 0.149 -6.157 1.00 0.00 78 SER A CA 12
ATOM 20727 C C . SER A 1 78 ? -0.807 -0.199 -7.603 1.00 0.00 78 SER A C 12
ATOM 20728 O O . SER A 1 78 ? -1.653 -0.693 -8.349 1.00 0.00 78 SER A O 12
ATOM 20736 N N . ARG A 1 79 ? 0.437 0.063 -7.994 1.00 0.00 79 ARG A N 12
ATOM 20737 C CA . ARG A 1 79 ? 0.887 -0.223 -9.351 1.00 0.00 79 ARG A CA 12
ATOM 20738 C C . ARG A 1 79 ? 1.021 -1.725 -9.579 1.00 0.00 79 ARG A C 12
ATOM 20739 O O . ARG A 1 79 ? 0.832 -2.213 -10.694 1.00 0.00 79 ARG A O 12
ATOM 20760 N N . SER A 1 80 ? 1.351 -2.454 -8.518 1.00 0.00 80 SER A N 12
ATOM 20761 C CA . SER A 1 80 ? 1.511 -3.902 -8.604 1.00 0.00 80 SER A CA 12
ATOM 20762 C C . SER A 1 80 ? 0.166 -4.609 -8.474 1.00 0.00 80 SER A C 12
ATOM 20763 O O . SER A 1 80 ? -0.074 -5.629 -9.119 1.00 0.00 80 SER A O 12
ATOM 20771 N N . LEU A 1 81 ? -0.707 -4.062 -7.635 1.00 0.00 81 LEU A N 12
ATOM 20772 C CA . LEU A 1 81 ? -2.028 -4.642 -7.420 1.00 0.00 81 LEU A CA 12
ATOM 20773 C C . LEU A 1 81 ? -2.818 -4.702 -8.723 1.00 0.00 81 LEU A C 12
ATOM 20774 O O . LEU A 1 81 ? -3.647 -5.590 -8.917 1.00 0.00 81 LEU A O 12
ATOM 20790 N N . LEU A 1 82 ? -2.556 -3.750 -9.614 1.00 0.00 82 LEU A N 12
ATOM 20791 C CA . LEU A 1 82 ? -3.244 -3.696 -10.898 1.00 0.00 82 LEU A CA 12
ATOM 20792 C C . LEU A 1 82 ? -2.800 -4.839 -11.806 1.00 0.00 82 LEU A C 12
ATOM 20793 O O . LEU A 1 82 ? -3.620 -5.465 -12.478 1.00 0.00 82 LEU A O 12
ATOM 20809 N N . ALA A 1 83 ? -1.498 -5.105 -11.820 1.00 0.00 83 ALA A N 12
ATOM 20810 C CA . ALA A 1 83 ? -0.947 -6.174 -12.646 1.00 0.00 83 ALA A CA 12
ATOM 20811 C C . ALA A 1 83 ? -1.550 -7.524 -12.274 1.00 0.00 83 ALA A C 12
ATOM 20812 O O . ALA A 1 83 ? -1.896 -8.321 -13.146 1.00 0.00 83 ALA A O 12
ATOM 20819 N N . MET A 1 84 ? -1.674 -7.775 -10.975 1.00 0.00 84 MET A N 12
ATOM 20820 C CA . MET A 1 84 ? -2.235 -9.030 -10.489 1.00 0.00 84 MET A CA 12
ATOM 20821 C C . MET A 1 84 ? -3.764 -8.985 -10.462 1.00 0.00 84 MET A C 12
ATOM 20822 O O . MET A 1 84 ? -4.411 -9.960 -10.079 1.00 0.00 84 MET A O 12
ATOM 20836 N N . ASN A 1 85 ? -4.336 -7.855 -10.870 1.00 0.00 85 ASN A N 12
ATOM 20837 C CA . ASN A 1 85 ? -5.786 -7.698 -10.888 1.00 0.00 85 ASN A CA 12
ATOM 20838 C C . ASN A 1 85 ? -6.367 -7.854 -9.485 1.00 0.00 85 ASN A C 12
ATOM 20839 O O . ASN A 1 85 ? -6.869 -8.919 -9.125 1.00 0.00 85 ASN A O 12
ATOM 20850 N N . LEU A 1 86 ? -6.296 -6.784 -8.699 1.00 0.00 86 LEU A N 12
ATOM 20851 C CA . LEU A 1 86 ? -6.816 -6.802 -7.337 1.00 0.00 86 LEU A CA 12
ATOM 20852 C C . LEU A 1 86 ? -7.274 -5.409 -6.913 1.00 0.00 86 LEU A C 12
ATOM 20853 O O . LEU A 1 86 ? -6.624 -4.750 -6.103 1.00 0.00 86 LEU A O 12
ATOM 20869 N N . MET A 1 87 ? -8.399 -4.970 -7.467 1.00 0.00 87 MET A N 12
ATOM 20870 C CA . MET A 1 87 ? -8.948 -3.656 -7.148 1.00 0.00 87 MET A CA 12
ATOM 20871 C C . MET A 1 87 ? -9.325 -3.560 -5.672 1.00 0.00 87 MET A C 12
ATOM 20872 O O . MET A 1 87 ? -9.437 -2.464 -5.122 1.00 0.00 87 MET A O 12
ATOM 20886 N N . GLU A 1 88 ? -9.524 -4.710 -5.034 1.00 0.00 88 GLU A N 12
ATOM 20887 C CA . GLU A 1 88 ? -9.891 -4.751 -3.622 1.00 0.00 88 GLU A CA 12
ATOM 20888 C C . GLU A 1 88 ? -8.903 -3.955 -2.774 1.00 0.00 88 GLU A C 12
ATOM 20889 O O . GLU A 1 88 ? -9.293 -3.262 -1.835 1.00 0.00 88 GLU A O 12
ATOM 20901 N N . LEU A 1 89 ? -7.621 -4.061 -3.111 1.00 0.00 89 LEU A N 12
ATOM 20902 C CA . LEU A 1 89 ? -6.579 -3.350 -2.379 1.00 0.00 89 LEU A CA 12
ATOM 20903 C C . LEU A 1 89 ? -6.373 -1.950 -2.947 1.00 0.00 89 LEU A C 12
ATOM 20904 O O . LEU A 1 89 ? -6.041 -1.015 -2.216 1.00 0.00 89 LEU A O 12
ATOM 20920 N N . VAL A 1 90 ? -6.571 -1.811 -4.253 1.00 0.00 90 VAL A N 12
ATOM 20921 C CA . VAL A 1 90 ? -6.407 -0.523 -4.919 1.00 0.00 90 VAL A CA 12
ATOM 20922 C C . VAL A 1 90 ? -7.487 0.461 -4.482 1.00 0.00 90 VAL A C 12
ATOM 20923 O O . VAL A 1 90 ? -7.217 1.645 -4.284 1.00 0.00 90 VAL A O 12
ATOM 20936 N N . ASP A 1 91 ? -8.710 -0.037 -4.334 1.00 0.00 91 ASP A N 12
ATOM 20937 C CA . ASP A 1 91 ? -9.831 0.799 -3.919 1.00 0.00 91 ASP A CA 12
ATOM 20938 C C . ASP A 1 91 ? -9.645 1.290 -2.486 1.00 0.00 91 ASP A C 12
ATOM 20939 O O . ASP A 1 91 ? -10.147 2.350 -2.113 1.00 0.00 91 ASP A O 12
ATOM 20948 N N . TYR A 1 92 ? -8.921 0.512 -1.688 1.00 0.00 92 TYR A N 12
ATOM 20949 C CA . TYR A 1 92 ? -8.670 0.868 -0.296 1.00 0.00 92 TYR A CA 12
ATOM 20950 C C . TYR A 1 92 ? -7.503 1.843 -0.183 1.00 0.00 92 TYR A C 12
ATOM 20951 O O . TYR A 1 92 ? -7.498 2.724 0.677 1.00 0.00 92 TYR A O 12
ATOM 20969 N N . LEU A 1 93 ? -6.513 1.680 -1.056 1.00 0.00 93 LEU A N 12
ATOM 20970 C CA . LEU A 1 93 ? -5.340 2.546 -1.052 1.00 0.00 93 LEU A CA 12
ATOM 20971 C C . LEU A 1 93 ? -5.648 3.888 -1.706 1.00 0.00 93 LEU A C 12
ATOM 20972 O O . LEU A 1 93 ? -5.182 4.933 -1.252 1.00 0.00 93 LEU A O 12
ATOM 20988 N N . ASN A 1 94 ? -6.436 3.854 -2.776 1.00 0.00 94 ASN A N 12
ATOM 20989 C CA . ASN A 1 94 ? -6.805 5.070 -3.493 1.00 0.00 94 ASN A CA 12
ATOM 20990 C C . ASN A 1 94 ? -7.524 6.051 -2.571 1.00 0.00 94 ASN A C 12
ATOM 20991 O O . ASN A 1 94 ? -7.428 7.266 -2.746 1.00 0.00 94 ASN A O 12
ATOM 21002 N N . GLN A 1 95 ? -8.245 5.516 -1.591 1.00 0.00 95 GLN A N 12
ATOM 21003 C CA . GLN A 1 95 ? -8.980 6.344 -0.643 1.00 0.00 95 GLN A CA 12
ATOM 21004 C C . GLN A 1 95 ? -8.045 6.923 0.416 1.00 0.00 95 GLN A C 12
ATOM 21005 O O . GLN A 1 95 ? -8.292 8.005 0.949 1.00 0.00 95 GLN A O 12
ATOM 21019 N N . VAL A 1 96 ? -6.975 6.195 0.717 1.00 0.00 96 VAL A N 12
ATOM 21020 C CA . VAL A 1 96 ? -6.006 6.636 1.714 1.00 0.00 96 VAL A CA 12
ATOM 21021 C C . VAL A 1 96 ? -5.099 7.727 1.155 1.00 0.00 96 VAL A C 12
ATOM 21022 O O . VAL A 1 96 ? -4.756 8.680 1.854 1.00 0.00 96 VAL A O 12
ATOM 21035 N N . CYS A 1 97 ? -4.711 7.579 -0.108 1.00 0.00 97 CYS A N 12
ATOM 21036 C CA . CYS A 1 97 ? -3.841 8.552 -0.758 1.00 0.00 97 CYS A CA 12
ATOM 21037 C C . CYS A 1 97 ? -4.652 9.528 -1.605 1.00 0.00 97 CYS A C 12
ATOM 21038 O O . CYS A 1 97 ? -4.710 9.404 -2.829 1.00 0.00 97 CYS A O 12
ATOM 21046 N N . LEU A 1 98 ? -5.276 10.497 -0.945 1.00 0.00 98 LEU A N 12
ATOM 21047 C CA . LEU A 1 98 ? -6.083 11.496 -1.636 1.00 0.00 98 LEU A CA 12
ATOM 21048 C C . LEU A 1 98 ? -5.357 12.837 -1.695 1.00 0.00 98 LEU A C 12
ATOM 21049 O O . LEU A 1 98 ? -5.558 13.701 -0.844 1.00 0.00 98 LEU A O 12
ATOM 21065 N N . ASN A 1 99 ? -4.511 13.001 -2.707 1.00 0.00 99 ASN A N 12
ATOM 21066 C CA . ASN A 1 99 ? -3.755 14.236 -2.879 1.00 0.00 99 ASN A CA 12
ATOM 21067 C C . ASN A 1 99 ? -3.940 14.797 -4.286 1.00 0.00 99 ASN A C 12
ATOM 21068 O O . ASN A 1 99 ? -3.023 15.388 -4.855 1.00 0.00 99 ASN A O 12
ATOM 21079 N N . ASP A 1 100 ? -5.133 14.607 -4.841 1.00 0.00 100 ASP A N 12
ATOM 21080 C CA . ASP A 1 100 ? -5.439 15.093 -6.182 1.00 0.00 100 ASP A CA 12
ATOM 21081 C C . ASP A 1 100 ? -5.901 16.547 -6.139 1.00 0.00 100 ASP A C 12
ATOM 21082 O O . ASP A 1 100 ? -7.093 16.833 -6.255 1.00 0.00 100 ASP A O 12
ATOM 21091 N N . TYR A 1 101 ? -4.951 17.461 -5.973 1.00 0.00 101 TYR A N 12
ATOM 21092 C CA . TYR A 1 101 ? -5.261 18.884 -5.915 1.00 0.00 101 TYR A CA 12
ATOM 21093 C C . TYR A 1 101 ? -4.195 19.704 -6.636 1.00 0.00 101 TYR A C 12
ATOM 21094 O O . TYR A 1 101 ? -3.192 20.097 -6.040 1.00 0.00 101 TYR A O 12
ATOM 21112 N N . ARG A 1 102 ? -4.419 19.959 -7.920 1.00 0.00 102 ARG A N 12
ATOM 21113 C CA . ARG A 1 102 ? -3.478 20.733 -8.722 1.00 0.00 102 ARG A CA 12
ATOM 21114 C C . ARG A 1 102 ? -4.194 21.850 -9.473 1.00 0.00 102 ARG A C 12
ATOM 21115 O O . ARG A 1 102 ? -4.628 21.669 -10.611 1.00 0.00 102 ARG A O 12
ATOM 21136 N N . GLU A 1 103 ? -4.313 23.007 -8.830 1.00 0.00 103 GLU A N 12
ATOM 21137 C CA . GLU A 1 103 ? -4.975 24.156 -9.438 1.00 0.00 103 GLU A CA 12
ATOM 21138 C C . GLU A 1 103 ? -3.950 25.142 -9.989 1.00 0.00 103 GLU A C 12
ATOM 21139 O O . GLU A 1 103 ? -2.904 25.371 -9.380 1.00 0.00 103 GLU A O 12
ATOM 21151 N N . ILE A 1 104 ? -4.258 25.727 -11.141 1.00 0.00 104 ILE A N 12
ATOM 21152 C CA . ILE A 1 104 ? -3.363 26.691 -11.771 1.00 0.00 104 ILE A CA 12
ATOM 21153 C C . ILE A 1 104 ? -4.135 27.884 -12.332 1.00 0.00 104 ILE A C 12
ATOM 21154 O O . ILE A 1 104 ? -3.637 28.602 -13.198 1.00 0.00 104 ILE A O 12
ATOM 21170 N N . TYR A 1 105 ? -5.352 28.088 -11.833 1.00 0.00 105 TYR A N 12
ATOM 21171 C CA . TYR A 1 105 ? -6.189 29.195 -12.285 1.00 0.00 105 TYR A CA 12
ATOM 21172 C C . TYR A 1 105 ? -6.504 29.073 -13.775 1.00 0.00 105 TYR A C 12
ATOM 21173 O O . TYR A 1 105 ? -7.577 28.604 -14.155 1.00 0.00 105 TYR A O 12
ATOM 21191 N N . ARG A 1 106 ? -5.563 29.496 -14.614 1.00 0.00 106 ARG A N 12
ATOM 21192 C CA . ARG A 1 106 ? -5.743 29.433 -16.059 1.00 0.00 106 ARG A CA 12
ATOM 21193 C C . ARG A 1 106 ? -4.491 28.886 -16.739 1.00 0.00 106 ARG A C 12
ATOM 21194 O O . ARG A 1 106 ? -3.406 29.456 -16.616 1.00 0.00 106 ARG A O 12
ATOM 21215 N N . GLU A 1 107 ? -4.647 27.780 -17.457 1.00 0.00 107 GLU A N 12
ATOM 21216 C CA . GLU A 1 107 ? -3.530 27.157 -18.156 1.00 0.00 107 GLU A CA 12
ATOM 21217 C C . GLU A 1 107 ? -4.028 26.205 -19.240 1.00 0.00 107 GLU A C 12
ATOM 21218 O O . GLU A 1 107 ? -4.962 25.434 -19.020 1.00 0.00 107 GLU A O 12
ATOM 21230 N N . HIS A 1 108 ? -3.399 26.265 -20.409 1.00 0.00 108 HIS A N 12
ATOM 21231 C CA . HIS A 1 108 ? -3.778 25.410 -21.527 1.00 0.00 108 HIS A CA 12
ATOM 21232 C C . HIS A 1 108 ? -2.566 24.673 -22.086 1.00 0.00 108 HIS A C 12
ATOM 21233 O O . HIS A 1 108 ? -1.746 25.256 -22.796 1.00 0.00 108 HIS A O 12
ATOM 21247 N N . VAL A 1 109 ? -2.459 23.388 -21.763 1.00 0.00 109 VAL A N 12
ATOM 21248 C CA . VAL A 1 109 ? -1.348 22.571 -22.234 1.00 0.00 109 VAL A CA 12
ATOM 21249 C C . VAL A 1 109 ? -1.849 21.331 -22.966 1.00 0.00 109 VAL A C 12
ATOM 21250 O O . VAL A 1 109 ? -2.515 20.479 -22.379 1.00 0.00 109 VAL A O 12
ATOM 21263 N N . SER A 1 110 ? -1.526 21.237 -24.252 1.00 0.00 110 SER A N 12
ATOM 21264 C CA . SER A 1 110 ? -1.944 20.100 -25.063 1.00 0.00 110 SER A CA 12
ATOM 21265 C C . SER A 1 110 ? -0.761 19.189 -25.374 1.00 0.00 110 SER A C 12
ATOM 21266 O O . SER A 1 110 ? -0.711 18.557 -26.429 1.00 0.00 110 SER A O 12
ATOM 21274 N N . GLY A 1 111 ? 0.190 19.128 -24.447 1.00 0.00 111 GLY A N 12
ATOM 21275 C CA . GLY A 1 111 ? 1.361 18.291 -24.640 1.00 0.00 111 GLY A CA 12
ATOM 21276 C C . GLY A 1 111 ? 2.593 18.851 -23.953 1.00 0.00 111 GLY A C 12
ATOM 21277 O O . GLY A 1 111 ? 2.690 20.059 -23.739 1.00 0.00 111 GLY A O 12
ATOM 21281 N N . PRO A 1 112 ? 3.560 17.989 -23.593 1.00 0.00 112 PRO A N 12
ATOM 21282 C CA . PRO A 1 112 ? 4.791 18.419 -22.924 1.00 0.00 112 PRO A CA 12
ATOM 21283 C C . PRO A 1 112 ? 5.495 19.545 -23.676 1.00 0.00 112 PRO A C 12
ATOM 21284 O O . PRO A 1 112 ? 5.333 19.692 -24.887 1.00 0.00 112 PRO A O 12
ATOM 21295 N N . SER A 1 113 ? 6.276 20.337 -22.949 1.00 0.00 113 SER A N 12
ATOM 21296 C CA . SER A 1 113 ? 7.006 21.449 -23.548 1.00 0.00 113 SER A CA 12
ATOM 21297 C C . SER A 1 113 ? 8.307 21.713 -22.797 1.00 0.00 113 SER A C 12
ATOM 21298 O O . SER A 1 113 ? 9.368 21.849 -23.406 1.00 0.00 113 SER A O 12
ATOM 21306 N N . SER A 1 114 ? 8.216 21.785 -21.474 1.00 0.00 114 SER A N 12
ATOM 21307 C CA . SER A 1 114 ? 9.387 22.032 -20.640 1.00 0.00 114 SER A CA 12
ATOM 21308 C C . SER A 1 114 ? 9.394 21.112 -19.424 1.00 0.00 114 SER A C 12
ATOM 21309 O O . SER A 1 114 ? 8.375 20.949 -18.750 1.00 0.00 114 SER A O 12
ATOM 21317 N N . GLY A 1 115 ? 10.548 20.513 -19.148 1.00 0.00 115 GLY A N 12
ATOM 21318 C CA . GLY A 1 115 ? 10.664 19.616 -18.013 1.00 0.00 115 GLY A CA 12
ATOM 21319 C C . GLY A 1 115 ? 11.945 18.806 -18.043 1.00 0.00 115 GLY A C 12
ATOM 21320 O O . GLY A 1 115 ? 12.079 17.876 -17.219 1.00 0.00 115 GLY A O 12
ATOM 21325 N N . GLY A 1 1 ? -31.711 5.082 -0.862 1.00 0.00 1 GLY A N 13
ATOM 21326 C CA . GLY A 1 1 ? -32.099 4.693 0.521 1.00 0.00 1 GLY A CA 13
ATOM 21327 C C . GLY A 1 1 ? -30.937 4.127 1.313 1.00 0.00 1 GLY A C 13
ATOM 21328 O O . GLY A 1 1 ? -30.052 3.480 0.753 1.00 0.00 1 GLY A O 13
ATOM 21334 N N . SER A 1 2 ? -30.938 4.371 2.620 1.00 0.00 2 SER A N 13
ATOM 21335 C CA . SER A 1 2 ? -29.875 3.882 3.491 1.00 0.00 2 SER A CA 13
ATOM 21336 C C . SER A 1 2 ? -30.431 2.928 4.543 1.00 0.00 2 SER A C 13
ATOM 21337 O O . SER A 1 2 ? -30.868 3.354 5.612 1.00 0.00 2 SER A O 13
ATOM 21345 N N . SER A 1 3 ? -30.412 1.636 4.233 1.00 0.00 3 SER A N 13
ATOM 21346 C CA . SER A 1 3 ? -30.915 0.622 5.152 1.00 0.00 3 SER A CA 13
ATOM 21347 C C . SER A 1 3 ? -29.932 -0.538 5.273 1.00 0.00 3 SER A C 13
ATOM 21348 O O . SER A 1 3 ? -30.062 -1.549 4.583 1.00 0.00 3 SER A O 13
ATOM 21356 N N . GLY A 1 4 ? -28.948 -0.384 6.154 1.00 0.00 4 GLY A N 13
ATOM 21357 C CA . GLY A 1 4 ? -27.958 -1.427 6.349 1.00 0.00 4 GLY A CA 13
ATOM 21358 C C . GLY A 1 4 ? -26.899 -1.431 5.265 1.00 0.00 4 GLY A C 13
ATOM 21359 O O . GLY A 1 4 ? -25.717 -1.220 5.541 1.00 0.00 4 GLY A O 13
ATOM 21363 N N . SER A 1 5 ? -27.320 -1.672 4.028 1.00 0.00 5 SER A N 13
ATOM 21364 C CA . SER A 1 5 ? -26.399 -1.702 2.898 1.00 0.00 5 SER A CA 13
ATOM 21365 C C . SER A 1 5 ? -25.342 -2.786 3.087 1.00 0.00 5 SER A C 13
ATOM 21366 O O . SER A 1 5 ? -25.239 -3.387 4.157 1.00 0.00 5 SER A O 13
ATOM 21374 N N . SER A 1 6 ? -24.561 -3.032 2.040 1.00 0.00 6 SER A N 13
ATOM 21375 C CA . SER A 1 6 ? -23.512 -4.044 2.091 1.00 0.00 6 SER A CA 13
ATOM 21376 C C . SER A 1 6 ? -22.215 -3.516 1.490 1.00 0.00 6 SER A C 13
ATOM 21377 O O . SER A 1 6 ? -22.176 -3.117 0.325 1.00 0.00 6 SER A O 13
ATOM 21385 N N . GLY A 1 7 ? -21.155 -3.514 2.290 1.00 0.00 7 GLY A N 13
ATOM 21386 C CA . GLY A 1 7 ? -19.869 -3.032 1.820 1.00 0.00 7 GLY A CA 13
ATOM 21387 C C . GLY A 1 7 ? -19.093 -2.301 2.897 1.00 0.00 7 GLY A C 13
ATOM 21388 O O . GLY A 1 7 ? -19.359 -1.132 3.178 1.00 0.00 7 GLY A O 13
ATOM 21392 N N . MET A 1 8 ? -18.133 -2.991 3.503 1.00 0.00 8 MET A N 13
ATOM 21393 C CA . MET A 1 8 ? -17.316 -2.401 4.557 1.00 0.00 8 MET A CA 13
ATOM 21394 C C . MET A 1 8 ? -15.866 -2.257 4.106 1.00 0.00 8 MET A C 13
ATOM 21395 O O . MET A 1 8 ? -15.386 -3.023 3.270 1.00 0.00 8 MET A O 13
ATOM 21409 N N . ALA A 1 9 ? -15.174 -1.269 4.663 1.00 0.00 9 ALA A N 13
ATOM 21410 C CA . ALA A 1 9 ? -13.778 -1.023 4.319 1.00 0.00 9 ALA A CA 13
ATOM 21411 C C . ALA A 1 9 ? -12.841 -1.635 5.355 1.00 0.00 9 ALA A C 13
ATOM 21412 O O . ALA A 1 9 ? -11.759 -1.108 5.613 1.00 0.00 9 ALA A O 13
ATOM 21419 N N . LEU A 1 10 ? -13.266 -2.749 5.945 1.00 0.00 10 LEU A N 13
ATOM 21420 C CA . LEU A 1 10 ? -12.469 -3.437 6.955 1.00 0.00 10 LEU A CA 13
ATOM 21421 C C . LEU A 1 10 ? -12.251 -2.551 8.180 1.00 0.00 10 LEU A C 13
ATOM 21422 O O . LEU A 1 10 ? -12.935 -2.701 9.192 1.00 0.00 10 LEU A O 13
ATOM 21438 N N . ALA A 1 11 ? -11.299 -1.629 8.081 1.00 0.00 11 ALA A N 13
ATOM 21439 C CA . ALA A 1 11 ? -10.996 -0.722 9.181 1.00 0.00 11 ALA A CA 13
ATOM 21440 C C . ALA A 1 11 ? -10.366 0.569 8.669 1.00 0.00 11 ALA A C 13
ATOM 21441 O O . ALA A 1 11 ? -9.365 0.542 7.953 1.00 0.00 11 ALA A O 13
ATOM 21448 N N . ARG A 1 12 ? -10.959 1.699 9.040 1.00 0.00 12 ARG A N 13
ATOM 21449 C CA . ARG A 1 12 ? -10.456 3.000 8.617 1.00 0.00 12 ARG A CA 13
ATOM 21450 C C . ARG A 1 12 ? -9.032 3.223 9.121 1.00 0.00 12 ARG A C 13
ATOM 21451 O O . ARG A 1 12 ? -8.529 2.461 9.944 1.00 0.00 12 ARG A O 13
ATOM 21472 N N . ALA A 1 13 ? -8.391 4.273 8.618 1.00 0.00 13 ALA A N 13
ATOM 21473 C CA . ALA A 1 13 ? -7.026 4.595 9.016 1.00 0.00 13 ALA A CA 13
ATOM 21474 C C . ALA A 1 13 ? -6.775 6.098 8.945 1.00 0.00 13 ALA A C 13
ATOM 21475 O O . ALA A 1 13 ? -7.094 6.745 7.949 1.00 0.00 13 ALA A O 13
ATOM 21482 N N . ASN A 1 14 ? -6.200 6.647 10.011 1.00 0.00 14 ASN A N 13
ATOM 21483 C CA . ASN A 1 14 ? -5.906 8.074 10.070 1.00 0.00 14 ASN A CA 13
ATOM 21484 C C . ASN A 1 14 ? -4.507 8.364 9.535 1.00 0.00 14 ASN A C 13
ATOM 21485 O O . ASN A 1 14 ? -4.262 9.417 8.948 1.00 0.00 14 ASN A O 13
ATOM 21496 N N . SER A 1 15 ? -3.592 7.422 9.741 1.00 0.00 15 SER A N 13
ATOM 21497 C CA . SER A 1 15 ? -2.218 7.577 9.280 1.00 0.00 15 SER A CA 13
ATOM 21498 C C . SER A 1 15 ? -1.953 6.701 8.057 1.00 0.00 15 SER A C 13
ATOM 21499 O O . SER A 1 15 ? -2.493 5.602 7.942 1.00 0.00 15 SER A O 13
ATOM 21507 N N . PRO A 1 16 ? -1.111 7.179 7.123 1.00 0.00 16 PRO A N 13
ATOM 21508 C CA . PRO A 1 16 ? -0.778 6.433 5.906 1.00 0.00 16 PRO A CA 13
ATOM 21509 C C . PRO A 1 16 ? 0.159 5.262 6.183 1.00 0.00 16 PRO A C 13
ATOM 21510 O O . PRO A 1 16 ? 0.047 4.204 5.563 1.00 0.00 16 PRO A O 13
ATOM 21521 N N . GLN A 1 17 ? 1.084 5.459 7.117 1.00 0.00 17 GLN A N 13
ATOM 21522 C CA . GLN A 1 17 ? 2.042 4.420 7.476 1.00 0.00 17 GLN A CA 13
ATOM 21523 C C . GLN A 1 17 ? 1.330 3.187 8.024 1.00 0.00 17 GLN A C 13
ATOM 21524 O O . GLN A 1 17 ? 1.772 2.058 7.813 1.00 0.00 17 GLN A O 13
ATOM 21538 N N . GLU A 1 18 ? 0.225 3.412 8.728 1.00 0.00 18 GLU A N 13
ATOM 21539 C CA . GLU A 1 18 ? -0.548 2.319 9.305 1.00 0.00 18 GLU A CA 13
ATOM 21540 C C . GLU A 1 18 ? -1.438 1.665 8.253 1.00 0.00 18 GLU A C 13
ATOM 21541 O O . GLU A 1 18 ? -1.707 0.465 8.311 1.00 0.00 18 GLU A O 13
ATOM 21553 N N . ALA A 1 19 ? -1.892 2.461 7.290 1.00 0.00 19 ALA A N 13
ATOM 21554 C CA . ALA A 1 19 ? -2.751 1.960 6.225 1.00 0.00 19 ALA A CA 13
ATOM 21555 C C . ALA A 1 19 ? -1.977 1.057 5.273 1.00 0.00 19 ALA A C 13
ATOM 21556 O O . ALA A 1 19 ? -2.465 0.002 4.867 1.00 0.00 19 ALA A O 13
ATOM 21563 N N . LEU A 1 20 ? -0.767 1.477 4.919 1.00 0.00 20 LEU A N 13
ATOM 21564 C CA . LEU A 1 20 ? 0.076 0.705 4.013 1.00 0.00 20 LEU A CA 13
ATOM 21565 C C . LEU A 1 20 ? 0.522 -0.600 4.665 1.00 0.00 20 LEU A C 13
ATOM 21566 O O . LEU A 1 20 ? 0.461 -1.664 4.049 1.00 0.00 20 LEU A O 13
ATOM 21582 N N . LEU A 1 21 ? 0.971 -0.510 5.913 1.00 0.00 21 LEU A N 13
ATOM 21583 C CA . LEU A 1 21 ? 1.427 -1.685 6.647 1.00 0.00 21 LEU A CA 13
ATOM 21584 C C . LEU A 1 21 ? 0.298 -2.696 6.811 1.00 0.00 21 LEU A C 13
ATOM 21585 O O . LEU A 1 21 ? 0.482 -3.891 6.578 1.00 0.00 21 LEU A O 13
ATOM 21601 N N . TRP A 1 22 ? -0.872 -2.209 7.214 1.00 0.00 22 TRP A N 13
ATOM 21602 C CA . TRP A 1 22 ? -2.032 -3.070 7.409 1.00 0.00 22 TRP A CA 13
ATOM 21603 C C . TRP A 1 22 ? -2.500 -3.665 6.084 1.00 0.00 22 TRP A C 13
ATOM 21604 O O . TRP A 1 22 ? -3.036 -4.772 6.044 1.00 0.00 22 TRP A O 13
ATOM 21625 N N . ALA A 1 23 ? -2.292 -2.922 5.001 1.00 0.00 23 ALA A N 13
ATOM 21626 C CA . ALA A 1 23 ? -2.692 -3.376 3.675 1.00 0.00 23 ALA A CA 13
ATOM 21627 C C . ALA A 1 23 ? -1.745 -4.450 3.153 1.00 0.00 23 ALA A C 13
ATOM 21628 O O . ALA A 1 23 ? -2.149 -5.335 2.399 1.00 0.00 23 ALA A O 13
ATOM 21635 N N . LEU A 1 24 ? -0.482 -4.366 3.557 1.00 0.00 24 LEU A N 13
ATOM 21636 C CA . LEU A 1 24 ? 0.524 -5.331 3.128 1.00 0.00 24 LEU A CA 13
ATOM 21637 C C . LEU A 1 24 ? 0.393 -6.636 3.908 1.00 0.00 24 LEU A C 13
ATOM 21638 O O . LEU A 1 24 ? 0.695 -7.711 3.391 1.00 0.00 24 LEU A O 13
ATOM 21654 N N . ASN A 1 25 ? -0.058 -6.533 5.154 1.00 0.00 25 ASN A N 13
ATOM 21655 C CA . ASN A 1 25 ? -0.228 -7.707 6.004 1.00 0.00 25 ASN A CA 13
ATOM 21656 C C . ASN A 1 25 ? -1.418 -8.542 5.545 1.00 0.00 25 ASN A C 13
ATOM 21657 O O . ASN A 1 25 ? -1.391 -9.771 5.617 1.00 0.00 25 ASN A O 13
ATOM 21668 N N . ASP A 1 26 ? -2.462 -7.869 5.073 1.00 0.00 26 ASP A N 13
ATOM 21669 C CA . ASP A 1 26 ? -3.663 -8.550 4.602 1.00 0.00 26 ASP A CA 13
ATOM 21670 C C . ASP A 1 26 ? -3.357 -9.418 3.385 1.00 0.00 26 ASP A C 13
ATOM 21671 O O . ASP A 1 26 ? -4.026 -10.422 3.143 1.00 0.00 26 ASP A O 13
ATOM 21680 N N . LEU A 1 27 ? -2.342 -9.024 2.622 1.00 0.00 27 LEU A N 13
ATOM 21681 C CA . LEU A 1 27 ? -1.949 -9.768 1.429 1.00 0.00 27 LEU A CA 13
ATOM 21682 C C . LEU A 1 27 ? -1.619 -11.218 1.772 1.00 0.00 27 LEU A C 13
ATOM 21683 O O . LEU A 1 27 ? -0.974 -11.496 2.782 1.00 0.00 27 LEU A O 13
ATOM 21699 N N . GLU A 1 28 ? -2.066 -12.137 0.922 1.00 0.00 28 GLU A N 13
ATOM 21700 C CA . GLU A 1 28 ? -1.820 -13.557 1.134 1.00 0.00 28 GLU A CA 13
ATOM 21701 C C . GLU A 1 28 ? -0.356 -13.900 0.877 1.00 0.00 28 GLU A C 13
ATOM 21702 O O . GLU A 1 28 ? 0.441 -13.032 0.522 1.00 0.00 28 GLU A O 13
ATOM 21714 N N . GLU A 1 29 ? -0.010 -15.170 1.059 1.00 0.00 29 GLU A N 13
ATOM 21715 C CA . GLU A 1 29 ? 1.358 -15.628 0.847 1.00 0.00 29 GLU A CA 13
ATOM 21716 C C . GLU A 1 29 ? 1.668 -15.745 -0.642 1.00 0.00 29 GLU A C 13
ATOM 21717 O O . GLU A 1 29 ? 2.807 -15.549 -1.066 1.00 0.00 29 GLU A O 13
ATOM 21729 N N . ASN A 1 30 ? 0.647 -16.068 -1.430 1.00 0.00 30 ASN A N 13
ATOM 21730 C CA . ASN A 1 30 ? 0.810 -16.211 -2.873 1.00 0.00 30 ASN A CA 13
ATOM 21731 C C . ASN A 1 30 ? 0.933 -14.847 -3.545 1.00 0.00 30 ASN A C 13
ATOM 21732 O O . ASN A 1 30 ? 1.673 -14.688 -4.516 1.00 0.00 30 ASN A O 13
ATOM 21743 N N . SER A 1 31 ? 0.203 -13.868 -3.024 1.00 0.00 31 SER A N 13
ATOM 21744 C CA . SER A 1 31 ? 0.229 -12.518 -3.574 1.00 0.00 31 SER A CA 13
ATOM 21745 C C . SER A 1 31 ? 1.495 -11.781 -3.147 1.00 0.00 31 SER A C 13
ATOM 21746 O O . SER A 1 31 ? 2.076 -11.023 -3.924 1.00 0.00 31 SER A O 13
ATOM 21754 N N . PHE A 1 32 ? 1.916 -12.008 -1.907 1.00 0.00 32 PHE A N 13
ATOM 21755 C CA . PHE A 1 32 ? 3.113 -11.366 -1.376 1.00 0.00 32 PHE A CA 13
ATOM 21756 C C . PHE A 1 32 ? 4.368 -11.908 -2.053 1.00 0.00 32 PHE A C 13
ATOM 21757 O O . PHE A 1 32 ? 5.355 -11.192 -2.219 1.00 0.00 32 PHE A O 13
ATOM 21774 N N . LYS A 1 33 ? 4.322 -13.179 -2.443 1.00 0.00 33 LYS A N 13
ATOM 21775 C CA . LYS A 1 33 ? 5.455 -13.817 -3.101 1.00 0.00 33 LYS A CA 13
ATOM 21776 C C . LYS A 1 33 ? 5.654 -13.257 -4.507 1.00 0.00 33 LYS A C 13
ATOM 21777 O O . LYS A 1 33 ? 6.752 -12.837 -4.868 1.00 0.00 33 LYS A O 13
ATOM 21796 N N . THR A 1 34 ? 4.583 -13.256 -5.294 1.00 0.00 34 THR A N 13
ATOM 21797 C CA . THR A 1 34 ? 4.640 -12.748 -6.659 1.00 0.00 34 THR A CA 13
ATOM 21798 C C . THR A 1 34 ? 4.969 -11.259 -6.674 1.00 0.00 34 THR A C 13
ATOM 21799 O O . THR A 1 34 ? 5.676 -10.777 -7.559 1.00 0.00 34 THR A O 13
ATOM 21810 N N . LEU A 1 35 ? 4.451 -10.534 -5.687 1.00 0.00 35 LEU A N 13
ATOM 21811 C CA . LEU A 1 35 ? 4.690 -9.099 -5.586 1.00 0.00 35 LEU A CA 13
ATOM 21812 C C . LEU A 1 35 ? 6.147 -8.812 -5.245 1.00 0.00 35 LEU A C 13
ATOM 21813 O O . LEU A 1 35 ? 6.691 -7.773 -5.624 1.00 0.00 35 LEU A O 13
ATOM 21829 N N . LYS A 1 36 ? 6.777 -9.736 -4.526 1.00 0.00 36 LYS A N 13
ATOM 21830 C CA . LYS A 1 36 ? 8.173 -9.581 -4.133 1.00 0.00 36 LYS A CA 13
ATOM 21831 C C . LYS A 1 36 ? 9.069 -9.410 -5.357 1.00 0.00 36 LYS A C 13
ATOM 21832 O O . LYS A 1 36 ? 9.863 -8.472 -5.430 1.00 0.00 36 LYS A O 13
ATOM 21851 N N . PHE A 1 37 ? 8.935 -10.322 -6.314 1.00 0.00 37 PHE A N 13
ATOM 21852 C CA . PHE A 1 37 ? 9.732 -10.270 -7.535 1.00 0.00 37 PHE A CA 13
ATOM 21853 C C . PHE A 1 37 ? 9.348 -9.063 -8.385 1.00 0.00 37 PHE A C 13
ATOM 21854 O O . PHE A 1 37 ? 10.181 -8.501 -9.096 1.00 0.00 37 PHE A O 13
ATOM 21871 N N . HIS A 1 38 ? 8.081 -8.669 -8.305 1.00 0.00 38 HIS A N 13
ATOM 21872 C CA . HIS A 1 38 ? 7.585 -7.528 -9.066 1.00 0.00 38 HIS A CA 13
ATOM 21873 C C . HIS A 1 38 ? 8.259 -6.234 -8.615 1.00 0.00 38 HIS A C 13
ATOM 21874 O O . HIS A 1 38 ? 8.361 -5.277 -9.382 1.00 0.00 38 HIS A O 13
ATOM 21888 N N . LEU A 1 39 ? 8.716 -6.211 -7.366 1.00 0.00 39 LEU A N 13
ATOM 21889 C CA . LEU A 1 39 ? 9.379 -5.033 -6.814 1.00 0.00 39 LEU A CA 13
ATOM 21890 C C . LEU A 1 39 ? 10.565 -4.615 -7.678 1.00 0.00 39 LEU A C 13
ATOM 21891 O O . LEU A 1 39 ? 10.726 -3.439 -8.000 1.00 0.00 39 LEU A O 13
ATOM 21907 N N . ARG A 1 40 ? 11.391 -5.587 -8.051 1.00 0.00 40 ARG A N 13
ATOM 21908 C CA . ARG A 1 40 ? 12.563 -5.320 -8.878 1.00 0.00 40 ARG A CA 13
ATOM 21909 C C . ARG A 1 40 ? 12.165 -4.650 -10.190 1.00 0.00 40 ARG A C 13
ATOM 21910 O O . ARG A 1 40 ? 12.938 -3.885 -10.766 1.00 0.00 40 ARG A O 13
ATOM 21931 N N . ASP A 1 41 ? 10.956 -4.944 -10.657 1.00 0.00 41 ASP A N 13
ATOM 21932 C CA . ASP A 1 41 ? 10.458 -4.370 -11.901 1.00 0.00 41 ASP A CA 13
ATOM 21933 C C . ASP A 1 41 ? 9.928 -2.957 -11.676 1.00 0.00 41 ASP A C 13
ATOM 21934 O O . ASP A 1 41 ? 10.458 -1.991 -12.223 1.00 0.00 41 ASP A O 13
ATOM 21943 N N . VAL A 1 42 ? 8.879 -2.846 -10.867 1.00 0.00 42 VAL A N 13
ATOM 21944 C CA . VAL A 1 42 ? 8.278 -1.551 -10.570 1.00 0.00 42 VAL A CA 13
ATOM 21945 C C . VAL A 1 42 ? 9.288 -0.609 -9.925 1.00 0.00 42 VAL A C 13
ATOM 21946 O O . VAL A 1 42 ? 9.379 0.563 -10.289 1.00 0.00 42 VAL A O 13
ATOM 21959 N N . THR A 1 43 ? 10.045 -1.129 -8.964 1.00 0.00 43 THR A N 13
ATOM 21960 C CA . THR A 1 43 ? 11.049 -0.333 -8.267 1.00 0.00 43 THR A CA 13
ATOM 21961 C C . THR A 1 43 ? 12.455 -0.840 -8.573 1.00 0.00 43 THR A C 13
ATOM 21962 O O . THR A 1 43 ? 12.686 -2.046 -8.651 1.00 0.00 43 THR A O 13
ATOM 21973 N N . GLN A 1 44 ? 13.389 0.089 -8.746 1.00 0.00 44 GLN A N 13
ATOM 21974 C CA . GLN A 1 44 ? 14.772 -0.263 -9.044 1.00 0.00 44 GLN A CA 13
ATOM 21975 C C . GLN A 1 44 ? 15.738 0.722 -8.394 1.00 0.00 44 GLN A C 13
ATOM 21976 O O . GLN A 1 44 ? 16.746 1.102 -8.989 1.00 0.00 44 GLN A O 13
ATOM 21990 N N . PHE A 1 45 ? 15.423 1.131 -7.169 1.00 0.00 45 PHE A N 13
ATOM 21991 C CA . PHE A 1 45 ? 16.264 2.073 -6.439 1.00 0.00 45 PHE A CA 13
ATOM 21992 C C . PHE A 1 45 ? 17.593 1.431 -6.056 1.00 0.00 45 PHE A C 13
ATOM 21993 O O . PHE A 1 45 ? 18.656 1.882 -6.482 1.00 0.00 45 PHE A O 13
ATOM 22010 N N . HIS A 1 46 ? 17.525 0.379 -5.246 1.00 0.00 46 HIS A N 13
ATOM 22011 C CA . HIS A 1 46 ? 18.724 -0.324 -4.806 1.00 0.00 46 HIS A CA 13
ATOM 22012 C C . HIS A 1 46 ? 18.407 -1.775 -4.456 1.00 0.00 46 HIS A C 13
ATOM 22013 O O . HIS A 1 46 ? 19.032 -2.361 -3.572 1.00 0.00 46 HIS A O 13
ATOM 22027 N N . LEU A 1 47 ? 17.434 -2.347 -5.155 1.00 0.00 47 LEU A N 13
ATOM 22028 C CA . LEU A 1 47 ? 17.034 -3.730 -4.918 1.00 0.00 47 LEU A CA 13
ATOM 22029 C C . LEU A 1 47 ? 17.597 -4.652 -5.995 1.00 0.00 47 LEU A C 13
ATOM 22030 O O . LEU A 1 47 ? 17.469 -4.379 -7.188 1.00 0.00 47 LEU A O 13
ATOM 22046 N N . ALA A 1 48 ? 18.220 -5.745 -5.565 1.00 0.00 48 ALA A N 13
ATOM 22047 C CA . ALA A 1 48 ? 18.802 -6.706 -6.493 1.00 0.00 48 ALA A CA 13
ATOM 22048 C C . ALA A 1 48 ? 18.995 -8.064 -5.828 1.00 0.00 48 ALA A C 13
ATOM 22049 O O . ALA A 1 48 ? 18.345 -9.044 -6.192 1.00 0.00 48 ALA A O 13
ATOM 22056 N N . ARG A 1 49 ? 19.893 -8.115 -4.849 1.00 0.00 49 ARG A N 13
ATOM 22057 C CA . ARG A 1 49 ? 20.172 -9.353 -4.132 1.00 0.00 49 ARG A CA 13
ATOM 22058 C C . ARG A 1 49 ? 20.410 -9.081 -2.650 1.00 0.00 49 ARG A C 13
ATOM 22059 O O . ARG A 1 49 ? 21.304 -8.319 -2.285 1.00 0.00 49 ARG A O 13
ATOM 22080 N N . GLY A 1 50 ? 19.605 -9.712 -1.800 1.00 0.00 50 GLY A N 13
ATOM 22081 C CA . GLY A 1 50 ? 19.746 -9.525 -0.368 1.00 0.00 50 GLY A CA 13
ATOM 22082 C C . GLY A 1 50 ? 18.660 -8.640 0.212 1.00 0.00 50 GLY A C 13
ATOM 22083 O O . GLY A 1 50 ? 18.058 -8.971 1.233 1.00 0.00 50 GLY A O 13
ATOM 22087 N N . GLU A 1 51 ? 18.410 -7.510 -0.441 1.00 0.00 51 GLU A N 13
ATOM 22088 C CA . GLU A 1 51 ? 17.391 -6.573 0.015 1.00 0.00 51 GLU A CA 13
ATOM 22089 C C . GLU A 1 51 ? 15.996 -7.051 -0.377 1.00 0.00 51 GLU A C 13
ATOM 22090 O O . GLU A 1 51 ? 15.022 -6.811 0.337 1.00 0.00 51 GLU A O 13
ATOM 22102 N N . LEU A 1 52 ? 15.908 -7.730 -1.516 1.00 0.00 52 LEU A N 13
ATOM 22103 C CA . LEU A 1 52 ? 14.633 -8.243 -2.003 1.00 0.00 52 LEU A CA 13
ATOM 22104 C C . LEU A 1 52 ? 14.118 -9.362 -1.104 1.00 0.00 52 LEU A C 13
ATOM 22105 O O . LEU A 1 52 ? 12.910 -9.529 -0.933 1.00 0.00 52 LEU A O 13
ATOM 22121 N N . GLU A 1 53 ? 15.041 -10.127 -0.532 1.00 0.00 53 GLU A N 13
ATOM 22122 C CA . GLU A 1 53 ? 14.680 -11.231 0.351 1.00 0.00 53 GLU A CA 13
ATOM 22123 C C . GLU A 1 53 ? 14.512 -10.747 1.786 1.00 0.00 53 GLU A C 13
ATOM 22124 O O . GLU A 1 53 ? 13.643 -11.225 2.516 1.00 0.00 53 GLU A O 13
ATOM 22136 N N . SER A 1 54 ? 15.349 -9.795 2.186 1.00 0.00 54 SER A N 13
ATOM 22137 C CA . SER A 1 54 ? 15.293 -9.246 3.537 1.00 0.00 54 SER A CA 13
ATOM 22138 C C . SER A 1 54 ? 13.993 -8.480 3.760 1.00 0.00 54 SER A C 13
ATOM 22139 O O . SER A 1 54 ? 13.488 -8.407 4.881 1.00 0.00 54 SER A O 13
ATOM 22147 N N . LEU A 1 55 ? 13.456 -7.907 2.687 1.00 0.00 55 LEU A N 13
ATOM 22148 C CA . LEU A 1 55 ? 12.214 -7.145 2.767 1.00 0.00 55 LEU A CA 13
ATOM 22149 C C . LEU A 1 55 ? 11.076 -8.010 3.301 1.00 0.00 55 LEU A C 13
ATOM 22150 O O . LEU A 1 55 ? 10.832 -9.109 2.804 1.00 0.00 55 LEU A O 13
ATOM 22166 N N . SER A 1 56 ? 10.383 -7.504 4.316 1.00 0.00 56 SER A N 13
ATOM 22167 C CA . SER A 1 56 ? 9.271 -8.228 4.918 1.00 0.00 56 SER A CA 13
ATOM 22168 C C . SER A 1 56 ? 8.009 -7.372 4.933 1.00 0.00 56 SER A C 13
ATOM 22169 O O . SER A 1 56 ? 8.031 -6.209 4.525 1.00 0.00 56 SER A O 13
ATOM 22177 N N . GLN A 1 57 ? 6.910 -7.951 5.405 1.00 0.00 57 GLN A N 13
ATOM 22178 C CA . GLN A 1 57 ? 5.638 -7.239 5.473 1.00 0.00 57 GLN A CA 13
ATOM 22179 C C . GLN A 1 57 ? 5.760 -5.989 6.340 1.00 0.00 57 GLN A C 13
ATOM 22180 O O . GLN A 1 57 ? 5.061 -5.001 6.122 1.00 0.00 57 GLN A O 13
ATOM 22194 N N . VAL A 1 58 ? 6.651 -6.042 7.325 1.00 0.00 58 VAL A N 13
ATOM 22195 C CA . VAL A 1 58 ? 6.862 -4.915 8.226 1.00 0.00 58 VAL A CA 13
ATOM 22196 C C . VAL A 1 58 ? 7.918 -3.962 7.675 1.00 0.00 58 VAL A C 13
ATOM 22197 O O . VAL A 1 58 ? 7.716 -2.748 7.643 1.00 0.00 58 VAL A O 13
ATOM 22210 N N . ASP A 1 59 ? 9.045 -4.519 7.245 1.00 0.00 59 ASP A N 13
ATOM 22211 C CA . ASP A 1 59 ? 10.134 -3.718 6.698 1.00 0.00 59 ASP A CA 13
ATOM 22212 C C . ASP A 1 59 ? 9.729 -3.075 5.375 1.00 0.00 59 ASP A C 13
ATOM 22213 O O . ASP A 1 59 ? 10.199 -1.990 5.031 1.00 0.00 59 ASP A O 13
ATOM 22222 N N . LEU A 1 60 ? 8.855 -3.749 4.637 1.00 0.00 60 LEU A N 13
ATOM 22223 C CA . LEU A 1 60 ? 8.388 -3.242 3.351 1.00 0.00 60 LEU A CA 13
ATOM 22224 C C . LEU A 1 60 ? 7.668 -1.907 3.520 1.00 0.00 60 LEU A C 13
ATOM 22225 O O . LEU A 1 60 ? 7.980 -0.933 2.837 1.00 0.00 60 LEU A O 13
ATOM 22241 N N . ALA A 1 61 ? 6.705 -1.872 4.434 1.00 0.00 61 ALA A N 13
ATOM 22242 C CA . ALA A 1 61 ? 5.940 -0.657 4.693 1.00 0.00 61 ALA A CA 13
ATOM 22243 C C . ALA A 1 61 ? 6.851 0.487 5.125 1.00 0.00 61 ALA A C 13
ATOM 22244 O O . ALA A 1 61 ? 6.549 1.657 4.888 1.00 0.00 61 ALA A O 13
ATOM 22251 N N . SER A 1 62 ? 7.966 0.145 5.762 1.00 0.00 62 SER A N 13
ATOM 22252 C CA . SER A 1 62 ? 8.919 1.146 6.229 1.00 0.00 62 SER A CA 13
ATOM 22253 C C . SER A 1 62 ? 9.936 1.480 5.142 1.00 0.00 62 SER A C 13
ATOM 22254 O O . SER A 1 62 ? 10.435 2.603 5.071 1.00 0.00 62 SER A O 13
ATOM 22262 N N . LYS A 1 63 ? 10.240 0.499 4.298 1.00 0.00 63 LYS A N 13
ATOM 22263 C CA . LYS A 1 63 ? 11.199 0.691 3.217 1.00 0.00 63 LYS A CA 13
ATOM 22264 C C . LYS A 1 63 ? 10.588 1.509 2.084 1.00 0.00 63 LYS A C 13
ATOM 22265 O O . LYS A 1 63 ? 11.233 2.402 1.533 1.00 0.00 63 LYS A O 13
ATOM 22284 N N . LEU A 1 64 ? 9.343 1.198 1.739 1.00 0.00 64 LEU A N 13
ATOM 22285 C CA . LEU A 1 64 ? 8.646 1.905 0.670 1.00 0.00 64 LEU A CA 13
ATOM 22286 C C . LEU A 1 64 ? 8.536 3.394 0.982 1.00 0.00 64 LEU A C 13
ATOM 22287 O O . LEU A 1 64 ? 8.551 4.230 0.079 1.00 0.00 64 LEU A O 13
ATOM 22303 N N . ILE A 1 65 ? 8.426 3.720 2.266 1.00 0.00 65 ILE A N 13
ATOM 22304 C CA . ILE A 1 65 ? 8.314 5.109 2.695 1.00 0.00 65 ILE A CA 13
ATOM 22305 C C . ILE A 1 65 ? 9.691 5.736 2.892 1.00 0.00 65 ILE A C 13
ATOM 22306 O O . ILE A 1 65 ? 9.887 6.922 2.626 1.00 0.00 65 ILE A O 13
ATOM 22322 N N . SER A 1 66 ? 10.639 4.932 3.360 1.00 0.00 66 SER A N 13
ATOM 22323 C CA . SER A 1 66 ? 11.997 5.408 3.594 1.00 0.00 66 SER A CA 13
ATOM 22324 C C . SER A 1 66 ? 12.753 5.569 2.279 1.00 0.00 66 SER A C 13
ATOM 22325 O O . SER A 1 66 ? 13.651 6.404 2.166 1.00 0.00 66 SER A O 13
ATOM 22333 N N . MET A 1 67 ? 12.386 4.763 1.287 1.00 0.00 67 MET A N 13
ATOM 22334 C CA . MET A 1 67 ? 13.032 4.816 -0.019 1.00 0.00 67 MET A CA 13
ATOM 22335 C C . MET A 1 67 ? 12.406 5.896 -0.896 1.00 0.00 67 MET A C 13
ATOM 22336 O O . MET A 1 67 ? 13.094 6.545 -1.684 1.00 0.00 67 MET A O 13
ATOM 22350 N N . TYR A 1 68 ? 11.097 6.083 -0.755 1.00 0.00 68 TYR A N 13
ATOM 22351 C CA . TYR A 1 68 ? 10.381 7.084 -1.537 1.00 0.00 68 TYR A CA 13
ATOM 22352 C C . TYR A 1 68 ? 9.529 7.973 -0.636 1.00 0.00 68 TYR A C 13
ATOM 22353 O O . TYR A 1 68 ? 9.800 9.164 -0.488 1.00 0.00 68 TYR A O 13
ATOM 22371 N N . GLY A 1 69 ? 8.497 7.387 -0.037 1.00 0.00 69 GLY A N 13
ATOM 22372 C CA . GLY A 1 69 ? 7.621 8.143 0.840 1.00 0.00 69 GLY A CA 13
ATOM 22373 C C . GLY A 1 69 ? 6.295 7.448 1.074 1.00 0.00 69 GLY A C 13
ATOM 22374 O O . GLY A 1 69 ? 6.066 6.346 0.574 1.00 0.00 69 GLY A O 13
ATOM 22378 N N . ALA A 1 70 ? 5.418 8.090 1.838 1.00 0.00 70 ALA A N 13
ATOM 22379 C CA . ALA A 1 70 ? 4.108 7.527 2.139 1.00 0.00 70 ALA A CA 13
ATOM 22380 C C . ALA A 1 70 ? 3.154 7.693 0.961 1.00 0.00 70 ALA A C 13
ATOM 22381 O O . ALA A 1 70 ? 2.260 6.872 0.753 1.00 0.00 70 ALA A O 13
ATOM 22388 N N . GLN A 1 71 ? 3.348 8.761 0.194 1.00 0.00 71 GLN A N 13
ATOM 22389 C CA . GLN A 1 71 ? 2.504 9.036 -0.962 1.00 0.00 71 GLN A CA 13
ATOM 22390 C C . GLN A 1 71 ? 2.934 8.199 -2.164 1.00 0.00 71 GLN A C 13
ATOM 22391 O O . GLN A 1 71 ? 2.103 7.778 -2.968 1.00 0.00 71 GLN A O 13
ATOM 22405 N N . GLU A 1 72 ? 4.237 7.962 -2.278 1.00 0.00 72 GLU A N 13
ATOM 22406 C CA . GLU A 1 72 ? 4.777 7.177 -3.382 1.00 0.00 72 GLU A CA 13
ATOM 22407 C C . GLU A 1 72 ? 4.691 5.683 -3.081 1.00 0.00 72 GLU A C 13
ATOM 22408 O O . GLU A 1 72 ? 4.446 4.873 -3.975 1.00 0.00 72 GLU A O 13
ATOM 22420 N N . ALA A 1 73 ? 4.898 5.326 -1.817 1.00 0.00 73 ALA A N 13
ATOM 22421 C CA . ALA A 1 73 ? 4.846 3.930 -1.399 1.00 0.00 73 ALA A CA 13
ATOM 22422 C C . ALA A 1 73 ? 3.493 3.305 -1.725 1.00 0.00 73 ALA A C 13
ATOM 22423 O O . ALA A 1 73 ? 3.419 2.167 -2.187 1.00 0.00 73 ALA A O 13
ATOM 22430 N N . VAL A 1 74 ? 2.426 4.058 -1.481 1.00 0.00 74 VAL A N 13
ATOM 22431 C CA . VAL A 1 74 ? 1.075 3.578 -1.749 1.00 0.00 74 VAL A CA 13
ATOM 22432 C C . VAL A 1 74 ? 0.815 3.471 -3.248 1.00 0.00 74 VAL A C 13
ATOM 22433 O O . VAL A 1 74 ? 0.009 2.653 -3.691 1.00 0.00 74 VAL A O 13
ATOM 22446 N N . ARG A 1 75 ? 1.502 4.302 -4.025 1.00 0.00 75 ARG A N 13
ATOM 22447 C CA . ARG A 1 75 ? 1.342 4.299 -5.475 1.00 0.00 75 ARG A CA 13
ATOM 22448 C C . ARG A 1 75 ? 2.031 3.089 -6.099 1.00 0.00 75 ARG A C 13
ATOM 22449 O O . ARG A 1 75 ? 1.596 2.581 -7.133 1.00 0.00 75 ARG A O 13
ATOM 22470 N N . VAL A 1 76 ? 3.106 2.633 -5.466 1.00 0.00 76 VAL A N 13
ATOM 22471 C CA . VAL A 1 76 ? 3.854 1.484 -5.961 1.00 0.00 76 VAL A CA 13
ATOM 22472 C C . VAL A 1 76 ? 3.063 0.193 -5.784 1.00 0.00 76 VAL A C 13
ATOM 22473 O O . VAL A 1 76 ? 3.197 -0.741 -6.575 1.00 0.00 76 VAL A O 13
ATOM 22486 N N . VAL A 1 77 ? 2.240 0.146 -4.741 1.00 0.00 77 VAL A N 13
ATOM 22487 C CA . VAL A 1 77 ? 1.429 -1.033 -4.462 1.00 0.00 77 VAL A CA 13
ATOM 22488 C C . VAL A 1 77 ? 0.237 -1.120 -5.409 1.00 0.00 77 VAL A C 13
ATOM 22489 O O . VAL A 1 77 ? -0.227 -2.211 -5.740 1.00 0.00 77 VAL A O 13
ATOM 22502 N N . SER A 1 78 ? -0.255 0.036 -5.841 1.00 0.00 78 SER A N 13
ATOM 22503 C CA . SER A 1 78 ? -1.396 0.089 -6.749 1.00 0.00 78 SER A CA 13
ATOM 22504 C C . SER A 1 78 ? -0.999 -0.365 -8.150 1.00 0.00 78 SER A C 13
ATOM 22505 O O . SER A 1 78 ? -1.813 -0.923 -8.886 1.00 0.00 78 SER A O 13
ATOM 22513 N N . ARG A 1 79 ? 0.256 -0.120 -8.515 1.00 0.00 79 ARG A N 13
ATOM 22514 C CA . ARG A 1 79 ? 0.759 -0.503 -9.829 1.00 0.00 79 ARG A CA 13
ATOM 22515 C C . ARG A 1 79 ? 0.773 -2.021 -9.986 1.00 0.00 79 ARG A C 13
ATOM 22516 O O . ARG A 1 79 ? 0.312 -2.555 -10.995 1.00 0.00 79 ARG A O 13
ATOM 22537 N N . SER A 1 80 ? 1.305 -2.711 -8.982 1.00 0.00 80 SER A N 13
ATOM 22538 C CA . SER A 1 80 ? 1.380 -4.167 -9.011 1.00 0.00 80 SER A CA 13
ATOM 22539 C C . SER A 1 80 ? 0.008 -4.789 -8.769 1.00 0.00 80 SER A C 13
ATOM 22540 O O . SER A 1 80 ? -0.293 -5.869 -9.276 1.00 0.00 80 SER A O 13
ATOM 22548 N N . LEU A 1 81 ? -0.821 -4.100 -7.991 1.00 0.00 81 LEU A N 13
ATOM 22549 C CA . LEU A 1 81 ? -2.161 -4.585 -7.682 1.00 0.00 81 LEU A CA 13
ATOM 22550 C C . LEU A 1 81 ? -2.980 -4.774 -8.955 1.00 0.00 81 LEU A C 13
ATOM 22551 O O . LEU A 1 81 ? -3.801 -5.687 -9.046 1.00 0.00 81 LEU A O 13
ATOM 22567 N N . LEU A 1 82 ? -2.752 -3.905 -9.934 1.00 0.00 82 LEU A N 13
ATOM 22568 C CA . LEU A 1 82 ? -3.470 -3.977 -11.201 1.00 0.00 82 LEU A CA 13
ATOM 22569 C C . LEU A 1 82 ? -2.938 -5.115 -12.066 1.00 0.00 82 LEU A C 13
ATOM 22570 O O . LEU A 1 82 ? -3.679 -5.713 -12.846 1.00 0.00 82 LEU A O 13
ATOM 22586 N N . ALA A 1 83 ? -1.651 -5.410 -11.922 1.00 0.00 83 ALA A N 13
ATOM 22587 C CA . ALA A 1 83 ? -1.020 -6.477 -12.690 1.00 0.00 83 ALA A CA 13
ATOM 22588 C C . ALA A 1 83 ? -1.485 -7.848 -12.211 1.00 0.00 83 ALA A C 13
ATOM 22589 O O . ALA A 1 83 ? -1.561 -8.796 -12.992 1.00 0.00 83 ALA A O 13
ATOM 22596 N N . MET A 1 84 ? -1.792 -7.946 -10.921 1.00 0.00 84 MET A N 13
ATOM 22597 C CA . MET A 1 84 ? -2.249 -9.203 -10.338 1.00 0.00 84 MET A CA 13
ATOM 22598 C C . MET A 1 84 ? -3.774 -9.245 -10.225 1.00 0.00 84 MET A C 13
ATOM 22599 O O . MET A 1 84 ? -4.341 -10.232 -9.755 1.00 0.00 84 MET A O 13
ATOM 22613 N N . ASN A 1 85 ? -4.436 -8.173 -10.657 1.00 0.00 85 ASN A N 13
ATOM 22614 C CA . ASN A 1 85 ? -5.891 -8.102 -10.599 1.00 0.00 85 ASN A CA 13
ATOM 22615 C C . ASN A 1 85 ? -6.385 -8.205 -9.160 1.00 0.00 85 ASN A C 13
ATOM 22616 O O . ASN A 1 85 ? -6.827 -9.266 -8.719 1.00 0.00 85 ASN A O 13
ATOM 22627 N N . LEU A 1 86 ? -6.305 -7.096 -8.432 1.00 0.00 86 LEU A N 13
ATOM 22628 C CA . LEU A 1 86 ? -6.744 -7.061 -7.041 1.00 0.00 86 LEU A CA 13
ATOM 22629 C C . LEU A 1 86 ? -7.180 -5.654 -6.644 1.00 0.00 86 LEU A C 13
ATOM 22630 O O . LEU A 1 86 ? -6.432 -4.921 -5.997 1.00 0.00 86 LEU A O 13
ATOM 22646 N N . MET A 1 87 ? -8.395 -5.285 -7.035 1.00 0.00 87 MET A N 13
ATOM 22647 C CA . MET A 1 87 ? -8.933 -3.965 -6.721 1.00 0.00 87 MET A CA 13
ATOM 22648 C C . MET A 1 87 ? -9.294 -3.848 -5.240 1.00 0.00 87 MET A C 13
ATOM 22649 O O . MET A 1 87 ? -9.597 -2.758 -4.754 1.00 0.00 87 MET A O 13
ATOM 22663 N N . GLU A 1 88 ? -9.262 -4.971 -4.526 1.00 0.00 88 GLU A N 13
ATOM 22664 C CA . GLU A 1 88 ? -9.589 -4.983 -3.104 1.00 0.00 88 GLU A CA 13
ATOM 22665 C C . GLU A 1 88 ? -8.707 -4.003 -2.333 1.00 0.00 88 GLU A C 13
ATOM 22666 O O . GLU A 1 88 ? -9.193 -3.247 -1.491 1.00 0.00 88 GLU A O 13
ATOM 22678 N N . LEU A 1 89 ? -7.412 -4.025 -2.624 1.00 0.00 89 LEU A N 13
ATOM 22679 C CA . LEU A 1 89 ? -6.463 -3.139 -1.957 1.00 0.00 89 LEU A CA 13
ATOM 22680 C C . LEU A 1 89 ? -6.435 -1.769 -2.625 1.00 0.00 89 LEU A C 13
ATOM 22681 O O . LEU A 1 89 ? -6.295 -0.744 -1.956 1.00 0.00 89 LEU A O 13
ATOM 22697 N N . VAL A 1 90 ? -6.568 -1.756 -3.946 1.00 0.00 90 VAL A N 13
ATOM 22698 C CA . VAL A 1 90 ? -6.558 -0.511 -4.704 1.00 0.00 90 VAL A CA 13
ATOM 22699 C C . VAL A 1 90 ? -7.697 0.407 -4.272 1.00 0.00 90 VAL A C 13
ATOM 22700 O O . VAL A 1 90 ? -7.592 1.629 -4.365 1.00 0.00 90 VAL A O 13
ATOM 22713 N N . ASP A 1 91 ? -8.786 -0.192 -3.796 1.00 0.00 91 ASP A N 13
ATOM 22714 C CA . ASP A 1 91 ? -9.943 0.573 -3.349 1.00 0.00 91 ASP A CA 13
ATOM 22715 C C . ASP A 1 91 ? -9.658 1.272 -2.024 1.00 0.00 91 ASP A C 13
ATOM 22716 O O . ASP A 1 91 ? -9.989 2.444 -1.845 1.00 0.00 91 ASP A O 13
ATOM 22725 N N . TYR A 1 92 ? -9.041 0.545 -1.098 1.00 0.00 92 TYR A N 13
ATOM 22726 C CA . TYR A 1 92 ? -8.712 1.096 0.211 1.00 0.00 92 TYR A CA 13
ATOM 22727 C C . TYR A 1 92 ? -7.566 2.097 0.109 1.00 0.00 92 TYR A C 13
ATOM 22728 O O . TYR A 1 92 ? -7.649 3.207 0.635 1.00 0.00 92 TYR A O 13
ATOM 22746 N N . LEU A 1 93 ? -6.496 1.698 -0.572 1.00 0.00 93 LEU A N 13
ATOM 22747 C CA . LEU A 1 93 ? -5.333 2.560 -0.743 1.00 0.00 93 LEU A CA 13
ATOM 22748 C C . LEU A 1 93 ? -5.715 3.853 -1.457 1.00 0.00 93 LEU A C 13
ATOM 22749 O O . LEU A 1 93 ? -5.111 4.902 -1.226 1.00 0.00 93 LEU A O 13
ATOM 22765 N N . ASN A 1 94 ? -6.718 3.772 -2.324 1.00 0.00 94 ASN A N 13
ATOM 22766 C CA . ASN A 1 94 ? -7.179 4.938 -3.070 1.00 0.00 94 ASN A CA 13
ATOM 22767 C C . ASN A 1 94 ? -7.803 5.969 -2.135 1.00 0.00 94 ASN A C 13
ATOM 22768 O O . ASN A 1 94 ? -7.710 7.174 -2.374 1.00 0.00 94 ASN A O 13
ATOM 22779 N N . GLN A 1 95 ? -8.438 5.490 -1.071 1.00 0.00 95 GLN A N 13
ATOM 22780 C CA . GLN A 1 95 ? -9.077 6.371 -0.101 1.00 0.00 95 GLN A CA 13
ATOM 22781 C C . GLN A 1 95 ? -8.045 6.978 0.845 1.00 0.00 95 GLN A C 13
ATOM 22782 O O . GLN A 1 95 ? -8.207 8.104 1.316 1.00 0.00 95 GLN A O 13
ATOM 22796 N N . VAL A 1 96 ? -6.985 6.226 1.119 1.00 0.00 96 VAL A N 13
ATOM 22797 C CA . VAL A 1 96 ? -5.927 6.690 2.007 1.00 0.00 96 VAL A CA 13
ATOM 22798 C C . VAL A 1 96 ? -5.072 7.758 1.332 1.00 0.00 96 VAL A C 13
ATOM 22799 O O . VAL A 1 96 ? -3.883 7.554 1.086 1.00 0.00 96 VAL A O 13
ATOM 22812 N N . CYS A 1 97 ? -5.686 8.897 1.035 1.00 0.00 97 CYS A N 13
ATOM 22813 C CA . CYS A 1 97 ? -4.983 10.000 0.390 1.00 0.00 97 CYS A CA 13
ATOM 22814 C C . CYS A 1 97 ? -5.191 11.302 1.158 1.00 0.00 97 CYS A C 13
ATOM 22815 O O . CYS A 1 97 ? -5.863 12.217 0.683 1.00 0.00 97 CYS A O 13
ATOM 22823 N N . LEU A 1 98 ? -4.608 11.377 2.351 1.00 0.00 98 LEU A N 13
ATOM 22824 C CA . LEU A 1 98 ? -4.729 12.565 3.187 1.00 0.00 98 LEU A CA 13
ATOM 22825 C C . LEU A 1 98 ? -3.392 13.291 3.297 1.00 0.00 98 LEU A C 13
ATOM 22826 O O . LEU A 1 98 ? -3.091 13.907 4.319 1.00 0.00 98 LEU A O 13
ATOM 22842 N N . ASN A 1 99 ? -2.593 13.214 2.237 1.00 0.00 99 ASN A N 13
ATOM 22843 C CA . ASN A 1 99 ? -1.288 13.863 2.215 1.00 0.00 99 ASN A CA 13
ATOM 22844 C C . ASN A 1 99 ? -0.913 14.285 0.797 1.00 0.00 99 ASN A C 13
ATOM 22845 O O . ASN A 1 99 ? -1.047 13.507 -0.148 1.00 0.00 99 ASN A O 13
ATOM 22856 N N . ASP A 1 100 ? -0.446 15.520 0.657 1.00 0.00 100 ASP A N 13
ATOM 22857 C CA . ASP A 1 100 ? -0.050 16.046 -0.645 1.00 0.00 100 ASP A CA 13
ATOM 22858 C C . ASP A 1 100 ? 1.114 17.021 -0.507 1.00 0.00 100 ASP A C 13
ATOM 22859 O O . ASP A 1 100 ? 1.416 17.491 0.589 1.00 0.00 100 ASP A O 13
ATOM 22868 N N . TYR A 1 101 ? 1.764 17.321 -1.629 1.00 0.00 101 TYR A N 13
ATOM 22869 C CA . TYR A 1 101 ? 2.893 18.240 -1.638 1.00 0.00 101 TYR A CA 13
ATOM 22870 C C . TYR A 1 101 ? 3.989 17.775 -0.685 1.00 0.00 101 TYR A C 13
ATOM 22871 O O . TYR A 1 101 ? 3.858 17.890 0.533 1.00 0.00 101 TYR A O 13
ATOM 22889 N N . ARG A 1 102 ? 5.071 17.250 -1.249 1.00 0.00 102 ARG A N 13
ATOM 22890 C CA . ARG A 1 102 ? 6.191 16.768 -0.450 1.00 0.00 102 ARG A CA 13
ATOM 22891 C C . ARG A 1 102 ? 7.096 17.922 -0.031 1.00 0.00 102 ARG A C 13
ATOM 22892 O O . ARG A 1 102 ? 6.866 19.072 -0.404 1.00 0.00 102 ARG A O 13
ATOM 22913 N N . GLU A 1 103 ? 8.126 17.605 0.748 1.00 0.00 103 GLU A N 13
ATOM 22914 C CA . GLU A 1 103 ? 9.066 18.615 1.220 1.00 0.00 103 GLU A CA 13
ATOM 22915 C C . GLU A 1 103 ? 8.358 19.667 2.066 1.00 0.00 103 GLU A C 13
ATOM 22916 O O . GLU A 1 103 ? 7.538 20.435 1.562 1.00 0.00 103 GLU A O 13
ATOM 22928 N N . ILE A 1 104 ? 8.678 19.696 3.356 1.00 0.00 104 ILE A N 13
ATOM 22929 C CA . ILE A 1 104 ? 8.071 20.655 4.273 1.00 0.00 104 ILE A CA 13
ATOM 22930 C C . ILE A 1 104 ? 8.875 21.949 4.327 1.00 0.00 104 ILE A C 13
ATOM 22931 O O . ILE A 1 104 ? 9.821 22.073 5.106 1.00 0.00 104 ILE A O 13
ATOM 22947 N N . TYR A 1 105 ? 8.493 22.912 3.495 1.00 0.00 105 TYR A N 13
ATOM 22948 C CA . TYR A 1 105 ? 9.178 24.198 3.447 1.00 0.00 105 TYR A CA 13
ATOM 22949 C C . TYR A 1 105 ? 8.469 25.225 4.326 1.00 0.00 105 TYR A C 13
ATOM 22950 O O . TYR A 1 105 ? 9.111 26.068 4.953 1.00 0.00 105 TYR A O 13
ATOM 22968 N N . ARG A 1 106 ? 7.144 25.147 4.367 1.00 0.00 106 ARG A N 13
ATOM 22969 C CA . ARG A 1 106 ? 6.349 26.070 5.169 1.00 0.00 106 ARG A CA 13
ATOM 22970 C C . ARG A 1 106 ? 5.955 25.436 6.498 1.00 0.00 106 ARG A C 13
ATOM 22971 O O . ARG A 1 106 ? 4.894 25.729 7.049 1.00 0.00 106 ARG A O 13
ATOM 22992 N N . GLU A 1 107 ? 6.819 24.564 7.011 1.00 0.00 107 GLU A N 13
ATOM 22993 C CA . GLU A 1 107 ? 6.563 23.888 8.278 1.00 0.00 107 GLU A CA 13
ATOM 22994 C C . GLU A 1 107 ? 7.675 24.173 9.280 1.00 0.00 107 GLU A C 13
ATOM 22995 O O . GLU A 1 107 ? 8.702 23.493 9.293 1.00 0.00 107 GLU A O 13
ATOM 23007 N N . HIS A 1 108 ? 7.465 25.182 10.119 1.00 0.00 108 HIS A N 13
ATOM 23008 C CA . HIS A 1 108 ? 8.451 25.559 11.124 1.00 0.00 108 HIS A CA 13
ATOM 23009 C C . HIS A 1 108 ? 8.577 24.480 12.195 1.00 0.00 108 HIS A C 13
ATOM 23010 O O . HIS A 1 108 ? 9.646 23.897 12.380 1.00 0.00 108 HIS A O 13
ATOM 23024 N N . VAL A 1 109 ? 7.480 24.218 12.898 1.00 0.00 109 VAL A N 13
ATOM 23025 C CA . VAL A 1 109 ? 7.470 23.209 13.950 1.00 0.00 109 VAL A CA 13
ATOM 23026 C C . VAL A 1 109 ? 6.163 22.424 13.948 1.00 0.00 109 VAL A C 13
ATOM 23027 O O . VAL A 1 109 ? 6.166 21.196 14.015 1.00 0.00 109 VAL A O 13
ATOM 23040 N N . SER A 1 110 ? 5.047 23.141 13.868 1.00 0.00 110 SER A N 13
ATOM 23041 C CA . SER A 1 110 ? 3.733 22.510 13.856 1.00 0.00 110 SER A CA 13
ATOM 23042 C C . SER A 1 110 ? 2.641 23.533 13.557 1.00 0.00 110 SER A C 13
ATOM 23043 O O . SER A 1 110 ? 2.925 24.653 13.135 1.00 0.00 110 SER A O 13
ATOM 23051 N N . GLY A 1 111 ? 1.390 23.139 13.781 1.00 0.00 111 GLY A N 13
ATOM 23052 C CA . GLY A 1 111 ? 0.275 24.034 13.529 1.00 0.00 111 GLY A CA 13
ATOM 23053 C C . GLY A 1 111 ? -0.808 23.922 14.586 1.00 0.00 111 GLY A C 13
ATOM 23054 O O . GLY A 1 111 ? -0.952 24.811 15.424 1.00 0.00 111 GLY A O 13
ATOM 23058 N N . PRO A 1 112 ? -1.592 22.831 14.572 1.00 0.00 112 PRO A N 13
ATOM 23059 C CA . PRO A 1 112 ? -2.669 22.620 15.546 1.00 0.00 112 PRO A CA 13
ATOM 23060 C C . PRO A 1 112 ? -2.144 22.494 16.972 1.00 0.00 112 PRO A C 13
ATOM 23061 O O . PRO A 1 112 ? -1.496 21.507 17.321 1.00 0.00 112 PRO A O 13
ATOM 23072 N N . SER A 1 113 ? -2.425 23.502 17.791 1.00 0.00 113 SER A N 13
ATOM 23073 C CA . SER A 1 113 ? -1.980 23.505 19.180 1.00 0.00 113 SER A CA 13
ATOM 23074 C C . SER A 1 113 ? -3.103 23.955 20.110 1.00 0.00 113 SER A C 13
ATOM 23075 O O . SER A 1 113 ? -3.358 23.331 21.139 1.00 0.00 113 SER A O 13
ATOM 23083 N N . SER A 1 114 ? -3.771 25.043 19.739 1.00 0.00 114 SER A N 13
ATOM 23084 C CA . SER A 1 114 ? -4.866 25.575 20.540 1.00 0.00 114 SER A CA 13
ATOM 23085 C C . SER A 1 114 ? -6.075 25.893 19.665 1.00 0.00 114 SER A C 13
ATOM 23086 O O . SER A 1 114 ? -5.932 26.410 18.556 1.00 0.00 114 SER A O 13
ATOM 23094 N N . GLY A 1 115 ? -7.263 25.581 20.170 1.00 0.00 115 GLY A N 13
ATOM 23095 C CA . GLY A 1 115 ? -8.480 25.842 19.421 1.00 0.00 115 GLY A CA 13
ATOM 23096 C C . GLY A 1 115 ? -9.271 27.005 19.985 1.00 0.00 115 GLY A C 13
ATOM 23097 O O . GLY A 1 115 ? -9.680 26.930 21.162 1.00 0.00 115 GLY A O 13
ATOM 23102 N N . GLY A 1 1 ? -22.586 -0.934 -0.489 1.00 0.00 1 GLY A N 14
ATOM 23103 C CA . GLY A 1 1 ? -22.855 -2.271 -1.087 1.00 0.00 1 GLY A CA 14
ATOM 23104 C C . GLY A 1 1 ? -21.925 -2.589 -2.241 1.00 0.00 1 GLY A C 14
ATOM 23105 O O . GLY A 1 1 ? -21.505 -1.693 -2.973 1.00 0.00 1 GLY A O 14
ATOM 23111 N N . SER A 1 2 ? -21.603 -3.868 -2.404 1.00 0.00 2 SER A N 14
ATOM 23112 C CA . SER A 1 2 ? -20.716 -4.301 -3.478 1.00 0.00 2 SER A CA 14
ATOM 23113 C C . SER A 1 2 ? -20.812 -5.809 -3.686 1.00 0.00 2 SER A C 14
ATOM 23114 O O . SER A 1 2 ? -20.384 -6.593 -2.838 1.00 0.00 2 SER A O 14
ATOM 23122 N N . SER A 1 3 ? -21.376 -6.210 -4.821 1.00 0.00 3 SER A N 14
ATOM 23123 C CA . SER A 1 3 ? -21.528 -7.625 -5.141 1.00 0.00 3 SER A CA 14
ATOM 23124 C C . SER A 1 3 ? -22.385 -8.330 -4.096 1.00 0.00 3 SER A C 14
ATOM 23125 O O . SER A 1 3 ? -22.167 -9.502 -3.786 1.00 0.00 3 SER A O 14
ATOM 23133 N N . GLY A 1 4 ? -23.362 -7.610 -3.554 1.00 0.00 4 GLY A N 14
ATOM 23134 C CA . GLY A 1 4 ? -24.238 -8.184 -2.550 1.00 0.00 4 GLY A CA 14
ATOM 23135 C C . GLY A 1 4 ? -23.513 -8.487 -1.253 1.00 0.00 4 GLY A C 14
ATOM 23136 O O . GLY A 1 4 ? -22.350 -8.121 -1.083 1.00 0.00 4 GLY A O 14
ATOM 23140 N N . SER A 1 5 ? -24.202 -9.156 -0.334 1.00 0.00 5 SER A N 14
ATOM 23141 C CA . SER A 1 5 ? -23.617 -9.509 0.954 1.00 0.00 5 SER A CA 14
ATOM 23142 C C . SER A 1 5 ? -23.197 -8.259 1.721 1.00 0.00 5 SER A C 14
ATOM 23143 O O . SER A 1 5 ? -22.241 -8.288 2.497 1.00 0.00 5 SER A O 14
ATOM 23151 N N . SER A 1 6 ? -23.916 -7.163 1.499 1.00 0.00 6 SER A N 14
ATOM 23152 C CA . SER A 1 6 ? -23.616 -5.903 2.170 1.00 0.00 6 SER A CA 14
ATOM 23153 C C . SER A 1 6 ? -22.198 -5.439 1.850 1.00 0.00 6 SER A C 14
ATOM 23154 O O . SER A 1 6 ? -21.517 -6.026 1.010 1.00 0.00 6 SER A O 14
ATOM 23162 N N . GLY A 1 7 ? -21.761 -4.382 2.526 1.00 0.00 7 GLY A N 14
ATOM 23163 C CA . GLY A 1 7 ? -20.428 -3.856 2.300 1.00 0.00 7 GLY A CA 14
ATOM 23164 C C . GLY A 1 7 ? -19.868 -3.149 3.520 1.00 0.00 7 GLY A C 14
ATOM 23165 O O . GLY A 1 7 ? -20.618 -2.738 4.404 1.00 0.00 7 GLY A O 14
ATOM 23169 N N . MET A 1 8 ? -18.547 -3.008 3.565 1.00 0.00 8 MET A N 14
ATOM 23170 C CA . MET A 1 8 ? -17.888 -2.346 4.684 1.00 0.00 8 MET A CA 14
ATOM 23171 C C . MET A 1 8 ? -16.398 -2.167 4.410 1.00 0.00 8 MET A C 14
ATOM 23172 O O . MET A 1 8 ? -15.894 -2.581 3.367 1.00 0.00 8 MET A O 14
ATOM 23186 N N . ALA A 1 9 ? -15.699 -1.547 5.356 1.00 0.00 9 ALA A N 14
ATOM 23187 C CA . ALA A 1 9 ? -14.266 -1.313 5.215 1.00 0.00 9 ALA A CA 14
ATOM 23188 C C . ALA A 1 9 ? -13.463 -2.329 6.020 1.00 0.00 9 ALA A C 14
ATOM 23189 O O . ALA A 1 9 ? -13.887 -2.762 7.092 1.00 0.00 9 ALA A O 14
ATOM 23196 N N . LEU A 1 10 ? -12.303 -2.708 5.495 1.00 0.00 10 LEU A N 14
ATOM 23197 C CA . LEU A 1 10 ? -11.440 -3.675 6.164 1.00 0.00 10 LEU A CA 14
ATOM 23198 C C . LEU A 1 10 ? -11.006 -3.161 7.534 1.00 0.00 10 LEU A C 14
ATOM 23199 O O . LEU A 1 10 ? -11.091 -3.878 8.531 1.00 0.00 10 LEU A O 14
ATOM 23215 N N . ALA A 1 11 ? -10.542 -1.916 7.574 1.00 0.00 11 ALA A N 14
ATOM 23216 C CA . ALA A 1 11 ? -10.095 -1.308 8.821 1.00 0.00 11 ALA A CA 14
ATOM 23217 C C . ALA A 1 11 ? -10.162 0.213 8.743 1.00 0.00 11 ALA A C 14
ATOM 23218 O O . ALA A 1 11 ? -10.650 0.774 7.761 1.00 0.00 11 ALA A O 14
ATOM 23225 N N . ARG A 1 12 ? -9.669 0.877 9.784 1.00 0.00 12 ARG A N 14
ATOM 23226 C CA . ARG A 1 12 ? -9.672 2.334 9.832 1.00 0.00 12 ARG A CA 14
ATOM 23227 C C . ARG A 1 12 ? -8.336 2.863 10.344 1.00 0.00 12 ARG A C 14
ATOM 23228 O O . ARG A 1 12 ? -7.880 2.488 11.424 1.00 0.00 12 ARG A O 14
ATOM 23249 N N . ALA A 1 13 ? -7.713 3.739 9.561 1.00 0.00 13 ALA A N 14
ATOM 23250 C CA . ALA A 1 13 ? -6.429 4.320 9.935 1.00 0.00 13 ALA A CA 14
ATOM 23251 C C . ALA A 1 13 ? -6.429 5.830 9.725 1.00 0.00 13 ALA A C 14
ATOM 23252 O O . ALA A 1 13 ? -7.194 6.355 8.914 1.00 0.00 13 ALA A O 14
ATOM 23259 N N . ASN A 1 14 ? -5.566 6.524 10.459 1.00 0.00 14 ASN A N 14
ATOM 23260 C CA . ASN A 1 14 ? -5.467 7.975 10.352 1.00 0.00 14 ASN A CA 14
ATOM 23261 C C . ASN A 1 14 ? -4.310 8.377 9.443 1.00 0.00 14 ASN A C 14
ATOM 23262 O O . ASN A 1 14 ? -4.446 9.270 8.608 1.00 0.00 14 ASN A O 14
ATOM 23273 N N . SER A 1 15 ? -3.173 7.710 9.610 1.00 0.00 15 SER A N 14
ATOM 23274 C CA . SER A 1 15 ? -1.992 7.996 8.803 1.00 0.00 15 SER A CA 14
ATOM 23275 C C . SER A 1 15 ? -1.835 6.970 7.683 1.00 0.00 15 SER A C 14
ATOM 23276 O O . SER A 1 15 ? -2.336 5.850 7.782 1.00 0.00 15 SER A O 14
ATOM 23284 N N . PRO A 1 16 ? -1.135 7.342 6.597 1.00 0.00 16 PRO A N 14
ATOM 23285 C CA . PRO A 1 16 ? -0.914 6.447 5.456 1.00 0.00 16 PRO A CA 14
ATOM 23286 C C . PRO A 1 16 ? 0.037 5.303 5.793 1.00 0.00 16 PRO A C 14
ATOM 23287 O O . PRO A 1 16 ? -0.044 4.224 5.207 1.00 0.00 16 PRO A O 14
ATOM 23298 N N . GLN A 1 17 ? 0.937 5.548 6.739 1.00 0.00 17 GLN A N 14
ATOM 23299 C CA . GLN A 1 17 ? 1.903 4.538 7.153 1.00 0.00 17 GLN A CA 14
ATOM 23300 C C . GLN A 1 17 ? 1.201 3.324 7.750 1.00 0.00 17 GLN A C 14
ATOM 23301 O O . GLN A 1 17 ? 1.675 2.194 7.625 1.00 0.00 17 GLN A O 14
ATOM 23315 N N . GLU A 1 18 ? 0.067 3.564 8.400 1.00 0.00 18 GLU A N 14
ATOM 23316 C CA . GLU A 1 18 ? -0.702 2.490 9.018 1.00 0.00 18 GLU A CA 14
ATOM 23317 C C . GLU A 1 18 ? -1.549 1.759 7.981 1.00 0.00 18 GLU A C 14
ATOM 23318 O O . GLU A 1 18 ? -1.707 0.540 8.040 1.00 0.00 18 GLU A O 14
ATOM 23330 N N . ALA A 1 19 ? -2.092 2.514 7.030 1.00 0.00 19 ALA A N 14
ATOM 23331 C CA . ALA A 1 19 ? -2.923 1.939 5.979 1.00 0.00 19 ALA A CA 14
ATOM 23332 C C . ALA A 1 19 ? -2.099 1.057 5.048 1.00 0.00 19 ALA A C 14
ATOM 23333 O O . ALA A 1 19 ? -2.575 0.029 4.566 1.00 0.00 19 ALA A O 14
ATOM 23340 N N . LEU A 1 20 ? -0.859 1.466 4.797 1.00 0.00 20 LEU A N 14
ATOM 23341 C CA . LEU A 1 20 ? 0.032 0.713 3.921 1.00 0.00 20 LEU A CA 14
ATOM 23342 C C . LEU A 1 20 ? 0.536 -0.549 4.614 1.00 0.00 20 LEU A C 14
ATOM 23343 O O . LEU A 1 20 ? 0.621 -1.614 4.001 1.00 0.00 20 LEU A O 14
ATOM 23359 N N . LEU A 1 21 ? 0.869 -0.422 5.895 1.00 0.00 21 LEU A N 14
ATOM 23360 C CA . LEU A 1 21 ? 1.365 -1.553 6.671 1.00 0.00 21 LEU A CA 14
ATOM 23361 C C . LEU A 1 21 ? 0.334 -2.675 6.717 1.00 0.00 21 LEU A C 14
ATOM 23362 O O . LEU A 1 21 ? 0.662 -3.842 6.506 1.00 0.00 21 LEU A O 14
ATOM 23378 N N . TRP A 1 22 ? -0.915 -2.314 6.993 1.00 0.00 22 TRP A N 14
ATOM 23379 C CA . TRP A 1 22 ? -1.995 -3.290 7.066 1.00 0.00 22 TRP A CA 14
ATOM 23380 C C . TRP A 1 22 ? -2.233 -3.940 5.707 1.00 0.00 22 TRP A C 14
ATOM 23381 O O . TRP A 1 22 ? -2.626 -5.103 5.625 1.00 0.00 22 TRP A O 14
ATOM 23402 N N . ALA A 1 23 ? -1.994 -3.179 4.644 1.00 0.00 23 ALA A N 14
ATOM 23403 C CA . ALA A 1 23 ? -2.183 -3.680 3.288 1.00 0.00 23 ALA A CA 14
ATOM 23404 C C . ALA A 1 23 ? -1.150 -4.749 2.949 1.00 0.00 23 ALA A C 14
ATOM 23405 O O . ALA A 1 23 ? -1.421 -5.662 2.169 1.00 0.00 23 ALA A O 14
ATOM 23412 N N . LEU A 1 24 ? 0.036 -4.629 3.538 1.00 0.00 24 LEU A N 14
ATOM 23413 C CA . LEU A 1 24 ? 1.109 -5.586 3.297 1.00 0.00 24 LEU A CA 14
ATOM 23414 C C . LEU A 1 24 ? 0.850 -6.893 4.040 1.00 0.00 24 LEU A C 14
ATOM 23415 O O . LEU A 1 24 ? 1.002 -7.978 3.478 1.00 0.00 24 LEU A O 14
ATOM 23431 N N . ASN A 1 25 ? 0.458 -6.782 5.304 1.00 0.00 25 ASN A N 14
ATOM 23432 C CA . ASN A 1 25 ? 0.178 -7.956 6.124 1.00 0.00 25 ASN A CA 14
ATOM 23433 C C . ASN A 1 25 ? -1.075 -8.675 5.634 1.00 0.00 25 ASN A C 14
ATOM 23434 O O . ASN A 1 25 ? -1.186 -9.896 5.748 1.00 0.00 25 ASN A O 14
ATOM 23445 N N . ASP A 1 26 ? -2.015 -7.911 5.088 1.00 0.00 26 ASP A N 14
ATOM 23446 C CA . ASP A 1 26 ? -3.260 -8.476 4.581 1.00 0.00 26 ASP A CA 14
ATOM 23447 C C . ASP A 1 26 ? -2.998 -9.396 3.392 1.00 0.00 26 ASP A C 14
ATOM 23448 O O . ASP A 1 26 ? -3.733 -10.356 3.163 1.00 0.00 26 ASP A O 14
ATOM 23457 N N . LEU A 1 27 ? -1.945 -9.095 2.640 1.00 0.00 27 LEU A N 14
ATOM 23458 C CA . LEU A 1 27 ? -1.585 -9.895 1.473 1.00 0.00 27 LEU A CA 14
ATOM 23459 C C . LEU A 1 27 ? -1.327 -11.346 1.866 1.00 0.00 27 LEU A C 14
ATOM 23460 O O . LEU A 1 27 ? -0.675 -11.620 2.873 1.00 0.00 27 LEU A O 14
ATOM 23476 N N . GLU A 1 28 ? -1.843 -12.271 1.063 1.00 0.00 28 GLU A N 14
ATOM 23477 C CA . GLU A 1 28 ? -1.668 -13.695 1.326 1.00 0.00 28 GLU A CA 14
ATOM 23478 C C . GLU A 1 28 ? -0.323 -14.183 0.803 1.00 0.00 28 GLU A C 14
ATOM 23479 O O . GLU A 1 28 ? 0.458 -13.409 0.248 1.00 0.00 28 GLU A O 14
ATOM 23491 N N . GLU A 1 29 ? -0.055 -15.472 0.982 1.00 0.00 29 GLU A N 14
ATOM 23492 C CA . GLU A 1 29 ? 1.197 -16.065 0.528 1.00 0.00 29 GLU A CA 14
ATOM 23493 C C . GLU A 1 29 ? 1.260 -16.108 -0.996 1.00 0.00 29 GLU A C 14
ATOM 23494 O O . GLU A 1 29 ? 2.338 -16.027 -1.585 1.00 0.00 29 GLU A O 14
ATOM 23506 N N . ASN A 1 30 ? 0.099 -16.237 -1.628 1.00 0.00 30 ASN A N 14
ATOM 23507 C CA . ASN A 1 30 ? 0.023 -16.293 -3.083 1.00 0.00 30 ASN A CA 14
ATOM 23508 C C . ASN A 1 30 ? 0.134 -14.897 -3.690 1.00 0.00 30 ASN A C 14
ATOM 23509 O O . ASN A 1 30 ? 0.635 -14.731 -4.802 1.00 0.00 30 ASN A O 14
ATOM 23520 N N . SER A 1 31 ? -0.337 -13.896 -2.954 1.00 0.00 31 SER A N 14
ATOM 23521 C CA . SER A 1 31 ? -0.290 -12.516 -3.421 1.00 0.00 31 SER A CA 14
ATOM 23522 C C . SER A 1 31 ? 1.052 -11.872 -3.091 1.00 0.00 31 SER A C 14
ATOM 23523 O O . SER A 1 31 ? 1.604 -11.118 -3.893 1.00 0.00 31 SER A O 14
ATOM 23531 N N . PHE A 1 32 ? 1.572 -12.172 -1.906 1.00 0.00 32 PHE A N 14
ATOM 23532 C CA . PHE A 1 32 ? 2.851 -11.621 -1.470 1.00 0.00 32 PHE A CA 14
ATOM 23533 C C . PHE A 1 32 ? 3.997 -12.168 -2.315 1.00 0.00 32 PHE A C 14
ATOM 23534 O O . PHE A 1 32 ? 4.980 -11.472 -2.570 1.00 0.00 32 PHE A O 14
ATOM 23551 N N . LYS A 1 33 ? 3.864 -13.417 -2.747 1.00 0.00 33 LYS A N 14
ATOM 23552 C CA . LYS A 1 33 ? 4.889 -14.057 -3.563 1.00 0.00 33 LYS A CA 14
ATOM 23553 C C . LYS A 1 33 ? 5.041 -13.345 -4.905 1.00 0.00 33 LYS A C 14
ATOM 23554 O O . LYS A 1 33 ? 6.082 -12.755 -5.191 1.00 0.00 33 LYS A O 14
ATOM 23573 N N . THR A 1 34 ? 3.995 -13.408 -5.723 1.00 0.00 34 THR A N 14
ATOM 23574 C CA . THR A 1 34 ? 4.012 -12.771 -7.035 1.00 0.00 34 THR A CA 14
ATOM 23575 C C . THR A 1 34 ? 4.257 -11.269 -6.912 1.00 0.00 34 THR A C 14
ATOM 23576 O O . THR A 1 34 ? 4.843 -10.651 -7.800 1.00 0.00 34 THR A O 14
ATOM 23587 N N . LEU A 1 35 ? 3.801 -10.689 -5.806 1.00 0.00 35 LEU A N 14
ATOM 23588 C CA . LEU A 1 35 ? 3.970 -9.260 -5.568 1.00 0.00 35 LEU A CA 14
ATOM 23589 C C . LEU A 1 35 ? 5.418 -8.929 -5.222 1.00 0.00 35 LEU A C 14
ATOM 23590 O O . LEU A 1 35 ? 5.951 -7.907 -5.654 1.00 0.00 35 LEU A O 14
ATOM 23606 N N . LYS A 1 36 ? 6.049 -9.798 -4.439 1.00 0.00 36 LYS A N 14
ATOM 23607 C CA . LYS A 1 36 ? 7.436 -9.597 -4.031 1.00 0.00 36 LYS A CA 14
ATOM 23608 C C . LYS A 1 36 ? 8.345 -9.422 -5.246 1.00 0.00 36 LYS A C 14
ATOM 23609 O O . LYS A 1 36 ? 9.066 -8.431 -5.358 1.00 0.00 36 LYS A O 14
ATOM 23628 N N . PHE A 1 37 ? 8.304 -10.392 -6.154 1.00 0.00 37 PHE A N 14
ATOM 23629 C CA . PHE A 1 37 ? 9.123 -10.344 -7.360 1.00 0.00 37 PHE A CA 14
ATOM 23630 C C . PHE A 1 37 ? 8.803 -9.103 -8.188 1.00 0.00 37 PHE A C 14
ATOM 23631 O O . PHE A 1 37 ? 9.655 -8.593 -8.915 1.00 0.00 37 PHE A O 14
ATOM 23648 N N . HIS A 1 38 ? 7.568 -8.623 -8.075 1.00 0.00 38 HIS A N 14
ATOM 23649 C CA . HIS A 1 38 ? 7.135 -7.442 -8.813 1.00 0.00 38 HIS A CA 14
ATOM 23650 C C . HIS A 1 38 ? 7.691 -6.167 -8.186 1.00 0.00 38 HIS A C 14
ATOM 23651 O O . HIS A 1 38 ? 7.883 -5.162 -8.870 1.00 0.00 38 HIS A O 14
ATOM 23665 N N . LEU A 1 39 ? 7.948 -6.213 -6.882 1.00 0.00 39 LEU A N 14
ATOM 23666 C CA . LEU A 1 39 ? 8.481 -5.060 -6.165 1.00 0.00 39 LEU A CA 14
ATOM 23667 C C . LEU A 1 39 ? 9.791 -4.586 -6.788 1.00 0.00 39 LEU A C 14
ATOM 23668 O O . LEU A 1 39 ? 10.052 -3.386 -6.868 1.00 0.00 39 LEU A O 14
ATOM 23684 N N . ARG A 1 40 ? 10.610 -5.535 -7.225 1.00 0.00 40 ARG A N 14
ATOM 23685 C CA . ARG A 1 40 ? 11.894 -5.214 -7.839 1.00 0.00 40 ARG A CA 14
ATOM 23686 C C . ARG A 1 40 ? 11.708 -4.738 -9.277 1.00 0.00 40 ARG A C 14
ATOM 23687 O O . ARG A 1 40 ? 12.488 -3.931 -9.779 1.00 0.00 40 ARG A O 14
ATOM 23708 N N . ASP A 1 41 ? 10.670 -5.247 -9.934 1.00 0.00 41 ASP A N 14
ATOM 23709 C CA . ASP A 1 41 ? 10.383 -4.874 -11.314 1.00 0.00 41 ASP A CA 14
ATOM 23710 C C . ASP A 1 41 ? 9.777 -3.476 -11.388 1.00 0.00 41 ASP A C 14
ATOM 23711 O O . ASP A 1 41 ? 10.137 -2.677 -12.253 1.00 0.00 41 ASP A O 14
ATOM 23720 N N . VAL A 1 42 ? 8.854 -3.187 -10.476 1.00 0.00 42 VAL A N 14
ATOM 23721 C CA . VAL A 1 42 ? 8.197 -1.886 -10.439 1.00 0.00 42 VAL A CA 14
ATOM 23722 C C . VAL A 1 42 ? 9.152 -0.798 -9.960 1.00 0.00 42 VAL A C 14
ATOM 23723 O O . VAL A 1 42 ? 9.104 0.337 -10.435 1.00 0.00 42 VAL A O 14
ATOM 23736 N N . THR A 1 43 ? 10.020 -1.151 -9.017 1.00 0.00 43 THR A N 14
ATOM 23737 C CA . THR A 1 43 ? 10.986 -0.203 -8.475 1.00 0.00 43 THR A CA 14
ATOM 23738 C C . THR A 1 43 ? 12.162 -0.015 -9.429 1.00 0.00 43 THR A C 14
ATOM 23739 O O . THR A 1 43 ? 12.298 1.030 -10.065 1.00 0.00 43 THR A O 14
ATOM 23750 N N . GLN A 1 44 ? 13.008 -1.036 -9.524 1.00 0.00 44 GLN A N 14
ATOM 23751 C CA . GLN A 1 44 ? 14.173 -0.984 -10.400 1.00 0.00 44 GLN A CA 14
ATOM 23752 C C . GLN A 1 44 ? 15.105 0.154 -9.997 1.00 0.00 44 GLN A C 14
ATOM 23753 O O . GLN A 1 44 ? 15.706 0.808 -10.849 1.00 0.00 44 GLN A O 14
ATOM 23767 N N . PHE A 1 45 ? 15.221 0.384 -8.694 1.00 0.00 45 PHE A N 14
ATOM 23768 C CA . PHE A 1 45 ? 16.080 1.444 -8.177 1.00 0.00 45 PHE A CA 14
ATOM 23769 C C . PHE A 1 45 ? 17.517 0.955 -8.024 1.00 0.00 45 PHE A C 14
ATOM 23770 O O . PHE A 1 45 ? 18.416 1.410 -8.732 1.00 0.00 45 PHE A O 14
ATOM 23787 N N . HIS A 1 46 ? 17.727 0.027 -7.097 1.00 0.00 46 HIS A N 14
ATOM 23788 C CA . HIS A 1 46 ? 19.055 -0.523 -6.853 1.00 0.00 46 HIS A CA 14
ATOM 23789 C C . HIS A 1 46 ? 18.981 -1.751 -5.952 1.00 0.00 46 HIS A C 14
ATOM 23790 O O . HIS A 1 46 ? 19.879 -1.996 -5.146 1.00 0.00 46 HIS A O 14
ATOM 23804 N N . LEU A 1 47 ? 17.905 -2.519 -6.092 1.00 0.00 47 LEU A N 14
ATOM 23805 C CA . LEU A 1 47 ? 17.715 -3.722 -5.290 1.00 0.00 47 LEU A CA 14
ATOM 23806 C C . LEU A 1 47 ? 17.740 -4.970 -6.167 1.00 0.00 47 LEU A C 14
ATOM 23807 O O . LEU A 1 47 ? 16.985 -5.076 -7.133 1.00 0.00 47 LEU A O 14
ATOM 23823 N N . ALA A 1 48 ? 18.615 -5.910 -5.824 1.00 0.00 48 ALA A N 14
ATOM 23824 C CA . ALA A 1 48 ? 18.739 -7.150 -6.581 1.00 0.00 48 ALA A CA 14
ATOM 23825 C C . ALA A 1 48 ? 19.758 -8.087 -5.940 1.00 0.00 48 ALA A C 14
ATOM 23826 O O . ALA A 1 48 ? 19.563 -9.302 -5.906 1.00 0.00 48 ALA A O 14
ATOM 23833 N N . ARG A 1 49 ? 20.845 -7.514 -5.431 1.00 0.00 49 ARG A N 14
ATOM 23834 C CA . ARG A 1 49 ? 21.897 -8.298 -4.791 1.00 0.00 49 ARG A CA 14
ATOM 23835 C C . ARG A 1 49 ? 21.330 -9.162 -3.668 1.00 0.00 49 ARG A C 14
ATOM 23836 O O . ARG A 1 49 ? 21.622 -10.355 -3.583 1.00 0.00 49 ARG A O 14
ATOM 23857 N N . GLY A 1 50 ? 20.521 -8.552 -2.808 1.00 0.00 50 GLY A N 14
ATOM 23858 C CA . GLY A 1 50 ? 19.929 -9.283 -1.703 1.00 0.00 50 GLY A CA 14
ATOM 23859 C C . GLY A 1 50 ? 19.200 -8.376 -0.731 1.00 0.00 50 GLY A C 14
ATOM 23860 O O . GLY A 1 50 ? 19.329 -8.526 0.483 1.00 0.00 50 GLY A O 14
ATOM 23864 N N . GLU A 1 51 ? 18.433 -7.432 -1.267 1.00 0.00 51 GLU A N 14
ATOM 23865 C CA . GLU A 1 51 ? 17.680 -6.498 -0.439 1.00 0.00 51 GLU A CA 14
ATOM 23866 C C . GLU A 1 51 ? 16.182 -6.770 -0.533 1.00 0.00 51 GLU A C 14
ATOM 23867 O O . GLU A 1 51 ? 15.439 -6.547 0.422 1.00 0.00 51 GLU A O 14
ATOM 23879 N N . LEU A 1 52 ? 15.746 -7.253 -1.692 1.00 0.00 52 LEU A N 14
ATOM 23880 C CA . LEU A 1 52 ? 14.335 -7.554 -1.912 1.00 0.00 52 LEU A CA 14
ATOM 23881 C C . LEU A 1 52 ? 13.852 -8.633 -0.948 1.00 0.00 52 LEU A C 14
ATOM 23882 O O . LEU A 1 52 ? 12.916 -8.418 -0.178 1.00 0.00 52 LEU A O 14
ATOM 23898 N N . GLU A 1 53 ? 14.496 -9.795 -0.995 1.00 0.00 53 GLU A N 14
ATOM 23899 C CA . GLU A 1 53 ? 14.131 -10.908 -0.126 1.00 0.00 53 GLU A CA 14
ATOM 23900 C C . GLU A 1 53 ? 14.290 -10.528 1.342 1.00 0.00 53 GLU A C 14
ATOM 23901 O O . GLU A 1 53 ? 13.566 -11.026 2.204 1.00 0.00 53 GLU A O 14
ATOM 23913 N N . SER A 1 54 ? 15.242 -9.643 1.621 1.00 0.00 54 SER A N 14
ATOM 23914 C CA . SER A 1 54 ? 15.495 -9.197 2.986 1.00 0.00 54 SER A CA 14
ATOM 23915 C C . SER A 1 54 ? 14.306 -8.411 3.532 1.00 0.00 54 SER A C 14
ATOM 23916 O O . SER A 1 54 ? 14.040 -8.424 4.733 1.00 0.00 54 SER A O 14
ATOM 23924 N N . LEU A 1 55 ? 13.595 -7.726 2.640 1.00 0.00 55 LEU A N 14
ATOM 23925 C CA . LEU A 1 55 ? 12.435 -6.935 3.033 1.00 0.00 55 LEU A CA 14
ATOM 23926 C C . LEU A 1 55 ? 11.378 -7.810 3.697 1.00 0.00 55 LEU A C 14
ATOM 23927 O O . LEU A 1 55 ? 11.330 -9.020 3.477 1.00 0.00 55 LEU A O 14
ATOM 23943 N N . SER A 1 56 ? 10.529 -7.188 4.511 1.00 0.00 56 SER A N 14
ATOM 23944 C CA . SER A 1 56 ? 9.471 -7.909 5.208 1.00 0.00 56 SER A CA 14
ATOM 23945 C C . SER A 1 56 ? 8.188 -7.084 5.246 1.00 0.00 56 SER A C 14
ATOM 23946 O O . SER A 1 56 ? 8.169 -5.928 4.825 1.00 0.00 56 SER A O 14
ATOM 23954 N N . GLN A 1 57 ? 7.117 -7.688 5.752 1.00 0.00 57 GLN A N 14
ATOM 23955 C CA . GLN A 1 57 ? 5.829 -7.009 5.844 1.00 0.00 57 GLN A CA 14
ATOM 23956 C C . GLN A 1 57 ? 5.942 -5.732 6.674 1.00 0.00 57 GLN A C 14
ATOM 23957 O O . GLN A 1 57 ? 5.193 -4.778 6.465 1.00 0.00 57 GLN A O 14
ATOM 23971 N N . VAL A 1 58 ? 6.882 -5.722 7.614 1.00 0.00 58 VAL A N 14
ATOM 23972 C CA . VAL A 1 58 ? 7.090 -4.562 8.473 1.00 0.00 58 VAL A CA 14
ATOM 23973 C C . VAL A 1 58 ? 8.199 -3.666 7.930 1.00 0.00 58 VAL A C 14
ATOM 23974 O O . VAL A 1 58 ? 8.054 -2.445 7.878 1.00 0.00 58 VAL A O 14
ATOM 23987 N N . ASP A 1 59 ? 9.307 -4.281 7.529 1.00 0.00 59 ASP A N 14
ATOM 23988 C CA . ASP A 1 59 ? 10.442 -3.540 6.992 1.00 0.00 59 ASP A CA 14
ATOM 23989 C C . ASP A 1 59 ? 10.085 -2.874 5.666 1.00 0.00 59 ASP A C 14
ATOM 23990 O O . ASP A 1 59 ? 10.508 -1.752 5.390 1.00 0.00 59 ASP A O 14
ATOM 23999 N N . LEU A 1 60 ? 9.303 -3.573 4.849 1.00 0.00 60 LEU A N 14
ATOM 24000 C CA . LEU A 1 60 ? 8.890 -3.048 3.552 1.00 0.00 60 LEU A CA 14
ATOM 24001 C C . LEU A 1 60 ? 8.114 -1.745 3.713 1.00 0.00 60 LEU A C 14
ATOM 24002 O O . LEU A 1 60 ? 8.196 -0.854 2.868 1.00 0.00 60 LEU A O 14
ATOM 24018 N N . ALA A 1 61 ? 7.361 -1.642 4.803 1.00 0.00 61 ALA A N 14
ATOM 24019 C CA . ALA A 1 61 ? 6.569 -0.448 5.074 1.00 0.00 61 ALA A CA 14
ATOM 24020 C C . ALA A 1 61 ? 7.465 0.743 5.400 1.00 0.00 61 ALA A C 14
ATOM 24021 O O . ALA A 1 61 ? 7.111 1.890 5.127 1.00 0.00 61 ALA A O 14
ATOM 24028 N N . SER A 1 62 ? 8.624 0.464 5.986 1.00 0.00 62 SER A N 14
ATOM 24029 C CA . SER A 1 62 ? 9.569 1.514 6.349 1.00 0.00 62 SER A CA 14
ATOM 24030 C C . SER A 1 62 ? 10.486 1.852 5.178 1.00 0.00 62 SER A C 14
ATOM 24031 O O . SER A 1 62 ? 10.922 2.994 5.028 1.00 0.00 62 SER A O 14
ATOM 24039 N N . LYS A 1 63 ? 10.774 0.854 4.350 1.00 0.00 63 LYS A N 14
ATOM 24040 C CA . LYS A 1 63 ? 11.640 1.047 3.192 1.00 0.00 63 LYS A CA 14
ATOM 24041 C C . LYS A 1 63 ? 10.924 1.840 2.102 1.00 0.00 63 LYS A C 14
ATOM 24042 O O . LYS A 1 63 ? 11.542 2.631 1.390 1.00 0.00 63 LYS A O 14
ATOM 24061 N N . LEU A 1 64 ? 9.620 1.620 1.978 1.00 0.00 64 LEU A N 14
ATOM 24062 C CA . LEU A 1 64 ? 8.821 2.313 0.974 1.00 0.00 64 LEU A CA 14
ATOM 24063 C C . LEU A 1 64 ? 8.732 3.805 1.282 1.00 0.00 64 LEU A C 14
ATOM 24064 O O . LEU A 1 64 ? 8.699 4.635 0.374 1.00 0.00 64 LEU A O 14
ATOM 24080 N N . ILE A 1 65 ? 8.694 4.137 2.568 1.00 0.00 65 ILE A N 14
ATOM 24081 C CA . ILE A 1 65 ? 8.608 5.529 2.995 1.00 0.00 65 ILE A CA 14
ATOM 24082 C C . ILE A 1 65 ? 9.983 6.189 3.000 1.00 0.00 65 ILE A C 14
ATOM 24083 O O . ILE A 1 65 ? 10.106 7.392 2.773 1.00 0.00 65 ILE A O 14
ATOM 24099 N N . SER A 1 66 ? 11.015 5.393 3.261 1.00 0.00 66 SER A N 14
ATOM 24100 C CA . SER A 1 66 ? 12.381 5.901 3.296 1.00 0.00 66 SER A CA 14
ATOM 24101 C C . SER A 1 66 ? 12.948 6.039 1.887 1.00 0.00 66 SER A C 14
ATOM 24102 O O . SER A 1 66 ? 13.772 6.915 1.621 1.00 0.00 66 SER A O 14
ATOM 24110 N N . MET A 1 67 ? 12.500 5.171 0.985 1.00 0.00 67 MET A N 14
ATOM 24111 C CA . MET A 1 67 ? 12.962 5.198 -0.397 1.00 0.00 67 MET A CA 14
ATOM 24112 C C . MET A 1 67 ? 12.248 6.289 -1.189 1.00 0.00 67 MET A C 14
ATOM 24113 O O . MET A 1 67 ? 12.860 6.982 -2.002 1.00 0.00 67 MET A O 14
ATOM 24127 N N . TYR A 1 68 ? 10.950 6.436 -0.947 1.00 0.00 68 TYR A N 14
ATOM 24128 C CA . TYR A 1 68 ? 10.153 7.443 -1.638 1.00 0.00 68 TYR A CA 14
ATOM 24129 C C . TYR A 1 68 ? 9.335 8.264 -0.646 1.00 0.00 68 TYR A C 14
ATOM 24130 O O . TYR A 1 68 ? 9.471 9.485 -0.574 1.00 0.00 68 TYR A O 14
ATOM 24148 N N . GLY A 1 69 ? 8.486 7.584 0.116 1.00 0.00 69 GLY A N 14
ATOM 24149 C CA . GLY A 1 69 ? 7.657 8.264 1.094 1.00 0.00 69 GLY A CA 14
ATOM 24150 C C . GLY A 1 69 ? 6.284 7.633 1.228 1.00 0.00 69 GLY A C 14
ATOM 24151 O O . GLY A 1 69 ? 5.951 6.698 0.502 1.00 0.00 69 GLY A O 14
ATOM 24155 N N . ALA A 1 70 ? 5.489 8.145 2.161 1.00 0.00 70 ALA A N 14
ATOM 24156 C CA . ALA A 1 70 ? 4.146 7.625 2.389 1.00 0.00 70 ALA A CA 14
ATOM 24157 C C . ALA A 1 70 ? 3.217 7.953 1.222 1.00 0.00 70 ALA A C 14
ATOM 24158 O O . ALA A 1 70 ? 2.201 7.289 1.021 1.00 0.00 70 ALA A O 14
ATOM 24165 N N . GLN A 1 71 ? 3.570 8.984 0.459 1.00 0.00 71 GLN A N 14
ATOM 24166 C CA . GLN A 1 71 ? 2.762 9.399 -0.683 1.00 0.00 71 GLN A CA 14
ATOM 24167 C C . GLN A 1 71 ? 3.001 8.492 -1.886 1.00 0.00 71 GLN A C 14
ATOM 24168 O O . GLN A 1 71 ? 2.078 8.199 -2.646 1.00 0.00 71 GLN A O 14
ATOM 24182 N N . GLU A 1 72 ? 4.244 8.054 -2.057 1.00 0.00 72 GLU A N 14
ATOM 24183 C CA . GLU A 1 72 ? 4.600 7.184 -3.173 1.00 0.00 72 GLU A CA 14
ATOM 24184 C C . GLU A 1 72 ? 4.613 5.717 -2.751 1.00 0.00 72 GLU A C 14
ATOM 24185 O O . GLU A 1 72 ? 4.463 4.822 -3.583 1.00 0.00 72 GLU A O 14
ATOM 24197 N N . ALA A 1 73 ? 4.797 5.474 -1.456 1.00 0.00 73 ALA A N 14
ATOM 24198 C CA . ALA A 1 73 ? 4.832 4.113 -0.930 1.00 0.00 73 ALA A CA 14
ATOM 24199 C C . ALA A 1 73 ? 3.586 3.331 -1.332 1.00 0.00 73 ALA A C 14
ATOM 24200 O O . ALA A 1 73 ? 3.653 2.130 -1.596 1.00 0.00 73 ALA A O 14
ATOM 24207 N N . VAL A 1 74 ? 2.450 4.019 -1.377 1.00 0.00 74 VAL A N 14
ATOM 24208 C CA . VAL A 1 74 ? 1.188 3.387 -1.746 1.00 0.00 74 VAL A CA 14
ATOM 24209 C C . VAL A 1 74 ? 1.092 3.188 -3.256 1.00 0.00 74 VAL A C 14
ATOM 24210 O O . VAL A 1 74 ? 0.448 2.251 -3.729 1.00 0.00 74 VAL A O 14
ATOM 24223 N N . ARG A 1 75 ? 1.737 4.074 -4.007 1.00 0.00 75 ARG A N 14
ATOM 24224 C CA . ARG A 1 75 ? 1.723 3.996 -5.464 1.00 0.00 75 ARG A CA 14
ATOM 24225 C C . ARG A 1 75 ? 2.346 2.689 -5.945 1.00 0.00 75 ARG A C 14
ATOM 24226 O O . ARG A 1 75 ? 1.846 2.057 -6.875 1.00 0.00 75 ARG A O 14
ATOM 24247 N N . VAL A 1 76 ? 3.439 2.288 -5.305 1.00 0.00 76 VAL A N 14
ATOM 24248 C CA . VAL A 1 76 ? 4.131 1.057 -5.668 1.00 0.00 76 VAL A CA 14
ATOM 24249 C C . VAL A 1 76 ? 3.211 -0.152 -5.526 1.00 0.00 76 VAL A C 14
ATOM 24250 O O . VAL A 1 76 ? 3.112 -0.979 -6.432 1.00 0.00 76 VAL A O 14
ATOM 24263 N N . VAL A 1 77 ? 2.541 -0.250 -4.382 1.00 0.00 77 VAL A N 14
ATOM 24264 C CA . VAL A 1 77 ? 1.631 -1.359 -4.123 1.00 0.00 77 VAL A CA 14
ATOM 24265 C C . VAL A 1 77 ? 0.494 -1.390 -5.138 1.00 0.00 77 VAL A C 14
ATOM 24266 O O . VAL A 1 77 ? 0.267 -2.402 -5.800 1.00 0.00 77 VAL A O 14
ATOM 24279 N N . SER A 1 78 ? -0.219 -0.274 -5.255 1.00 0.00 78 SER A N 14
ATOM 24280 C CA . SER A 1 78 ? -1.334 -0.173 -6.190 1.00 0.00 78 SER A CA 14
ATOM 24281 C C . SER A 1 78 ? -0.877 -0.449 -7.619 1.00 0.00 78 SER A C 14
ATOM 24282 O O . SER A 1 78 ? -1.644 -0.954 -8.439 1.00 0.00 78 SER A O 14
ATOM 24290 N N . ARG A 1 79 ? 0.375 -0.113 -7.912 1.00 0.00 79 ARG A N 14
ATOM 24291 C CA . ARG A 1 79 ? 0.931 -0.324 -9.244 1.00 0.00 79 ARG A CA 14
ATOM 24292 C C . ARG A 1 79 ? 1.148 -1.810 -9.515 1.00 0.00 79 ARG A C 14
ATOM 24293 O O . ARG A 1 79 ? 1.064 -2.261 -10.657 1.00 0.00 79 ARG A O 14
ATOM 24314 N N . SER A 1 80 ? 1.430 -2.566 -8.459 1.00 0.00 80 SER A N 14
ATOM 24315 C CA . SER A 1 80 ? 1.660 -4.001 -8.585 1.00 0.00 80 SER A CA 14
ATOM 24316 C C . SER A 1 80 ? 0.339 -4.761 -8.646 1.00 0.00 80 SER A C 14
ATOM 24317 O O . SER A 1 80 ? 0.242 -5.806 -9.291 1.00 0.00 80 SER A O 14
ATOM 24325 N N . LEU A 1 81 ? -0.676 -4.231 -7.970 1.00 0.00 81 LEU A N 14
ATOM 24326 C CA . LEU A 1 81 ? -1.990 -4.861 -7.948 1.00 0.00 81 LEU A CA 14
ATOM 24327 C C . LEU A 1 81 ? -2.659 -4.780 -9.316 1.00 0.00 81 LEU A C 14
ATOM 24328 O O . LEU A 1 81 ? -3.265 -5.744 -9.781 1.00 0.00 81 LEU A O 14
ATOM 24344 N N . LEU A 1 82 ? -2.545 -3.620 -9.957 1.00 0.00 82 LEU A N 14
ATOM 24345 C CA . LEU A 1 82 ? -3.140 -3.412 -11.272 1.00 0.00 82 LEU A CA 14
ATOM 24346 C C . LEU A 1 82 ? -2.572 -4.397 -12.289 1.00 0.00 82 LEU A C 14
ATOM 24347 O O . LEU A 1 82 ? -3.296 -4.907 -13.144 1.00 0.00 82 LEU A O 14
ATOM 24363 N N . ALA A 1 83 ? -1.273 -4.660 -12.191 1.00 0.00 83 ALA A N 14
ATOM 24364 C CA . ALA A 1 83 ? -0.610 -5.583 -13.104 1.00 0.00 83 ALA A CA 14
ATOM 24365 C C . ALA A 1 83 ? -1.232 -6.973 -13.024 1.00 0.00 83 ALA A C 14
ATOM 24366 O O . ALA A 1 83 ? -1.345 -7.673 -14.031 1.00 0.00 83 ALA A O 14
ATOM 24373 N N . MET A 1 84 ? -1.634 -7.367 -11.820 1.00 0.00 84 MET A N 14
ATOM 24374 C CA . MET A 1 84 ? -2.247 -8.673 -11.607 1.00 0.00 84 MET A CA 14
ATOM 24375 C C . MET A 1 84 ? -3.773 -8.577 -11.589 1.00 0.00 84 MET A C 14
ATOM 24376 O O . MET A 1 84 ? -4.462 -9.582 -11.418 1.00 0.00 84 MET A O 14
ATOM 24390 N N . ASN A 1 85 ? -4.297 -7.366 -11.767 1.00 0.00 85 ASN A N 14
ATOM 24391 C CA . ASN A 1 85 ? -5.740 -7.151 -11.768 1.00 0.00 85 ASN A CA 14
ATOM 24392 C C . ASN A 1 85 ? -6.337 -7.459 -10.399 1.00 0.00 85 ASN A C 14
ATOM 24393 O O . ASN A 1 85 ? -7.001 -8.480 -10.212 1.00 0.00 85 ASN A O 14
ATOM 24404 N N . LEU A 1 86 ? -6.096 -6.569 -9.441 1.00 0.00 86 LEU A N 14
ATOM 24405 C CA . LEU A 1 86 ? -6.608 -6.744 -8.088 1.00 0.00 86 LEU A CA 14
ATOM 24406 C C . LEU A 1 86 ? -7.058 -5.411 -7.499 1.00 0.00 86 LEU A C 14
ATOM 24407 O O . LEU A 1 86 ? -6.249 -4.649 -6.971 1.00 0.00 86 LEU A O 14
ATOM 24423 N N . MET A 1 87 ? -8.355 -5.136 -7.595 1.00 0.00 87 MET A N 14
ATOM 24424 C CA . MET A 1 87 ? -8.915 -3.895 -7.073 1.00 0.00 87 MET A CA 14
ATOM 24425 C C . MET A 1 87 ? -9.330 -4.044 -5.609 1.00 0.00 87 MET A C 14
ATOM 24426 O O . MET A 1 87 ? -9.600 -3.054 -4.930 1.00 0.00 87 MET A O 14
ATOM 24440 N N . GLU A 1 88 ? -9.380 -5.284 -5.128 1.00 0.00 88 GLU A N 14
ATOM 24441 C CA . GLU A 1 88 ? -9.764 -5.554 -3.745 1.00 0.00 88 GLU A CA 14
ATOM 24442 C C . GLU A 1 88 ? -8.886 -4.774 -2.769 1.00 0.00 88 GLU A C 14
ATOM 24443 O O . GLU A 1 88 ? -9.326 -4.405 -1.681 1.00 0.00 88 GLU A O 14
ATOM 24455 N N . LEU A 1 89 ? -7.642 -4.528 -3.167 1.00 0.00 89 LEU A N 14
ATOM 24456 C CA . LEU A 1 89 ? -6.704 -3.791 -2.327 1.00 0.00 89 LEU A CA 14
ATOM 24457 C C . LEU A 1 89 ? -6.554 -2.352 -2.810 1.00 0.00 89 LEU A C 14
ATOM 24458 O O . LEU A 1 89 ? -6.330 -1.440 -2.014 1.00 0.00 89 LEU A O 14
ATOM 24474 N N . VAL A 1 90 ? -6.678 -2.157 -4.118 1.00 0.00 90 VAL A N 14
ATOM 24475 C CA . VAL A 1 90 ? -6.555 -0.829 -4.707 1.00 0.00 90 VAL A CA 14
ATOM 24476 C C . VAL A 1 90 ? -7.681 0.086 -4.235 1.00 0.00 90 VAL A C 14
ATOM 24477 O O . VAL A 1 90 ? -7.498 1.297 -4.110 1.00 0.00 90 VAL A O 14
ATOM 24490 N N . ASP A 1 91 ? -8.843 -0.502 -3.972 1.00 0.00 91 ASP A N 14
ATOM 24491 C CA . ASP A 1 91 ? -9.998 0.260 -3.512 1.00 0.00 91 ASP A CA 14
ATOM 24492 C C . ASP A 1 91 ? -9.763 0.817 -2.112 1.00 0.00 91 ASP A C 14
ATOM 24493 O O . ASP A 1 91 ? -10.283 1.874 -1.758 1.00 0.00 91 ASP A O 14
ATOM 24502 N N . TYR A 1 92 ? -8.975 0.098 -1.320 1.00 0.00 92 TYR A N 14
ATOM 24503 C CA . TYR A 1 92 ? -8.670 0.521 0.042 1.00 0.00 92 TYR A CA 14
ATOM 24504 C C . TYR A 1 92 ? -7.487 1.485 0.065 1.00 0.00 92 TYR A C 14
ATOM 24505 O O . TYR A 1 92 ? -7.384 2.335 0.949 1.00 0.00 92 TYR A O 14
ATOM 24523 N N . LEU A 1 93 ? -6.595 1.345 -0.911 1.00 0.00 93 LEU A N 14
ATOM 24524 C CA . LEU A 1 93 ? -5.420 2.204 -1.001 1.00 0.00 93 LEU A CA 14
ATOM 24525 C C . LEU A 1 93 ? -5.740 3.492 -1.753 1.00 0.00 93 LEU A C 14
ATOM 24526 O O . LEU A 1 93 ? -5.131 4.533 -1.506 1.00 0.00 93 LEU A O 14
ATOM 24542 N N . ASN A 1 94 ? -6.697 3.415 -2.672 1.00 0.00 94 ASN A N 14
ATOM 24543 C CA . ASN A 1 94 ? -7.096 4.576 -3.460 1.00 0.00 94 ASN A CA 14
ATOM 24544 C C . ASN A 1 94 ? -7.555 5.718 -2.559 1.00 0.00 94 ASN A C 14
ATOM 24545 O O . ASN A 1 94 ? -7.281 6.886 -2.833 1.00 0.00 94 ASN A O 14
ATOM 24556 N N . GLN A 1 95 ? -8.255 5.373 -1.483 1.00 0.00 95 GLN A N 14
ATOM 24557 C CA . GLN A 1 95 ? -8.752 6.369 -0.542 1.00 0.00 95 GLN A CA 14
ATOM 24558 C C . GLN A 1 95 ? -7.614 6.957 0.287 1.00 0.00 95 GLN A C 14
ATOM 24559 O O . GLN A 1 95 ? -7.699 8.091 0.757 1.00 0.00 95 GLN A O 14
ATOM 24573 N N . VAL A 1 96 ? -6.550 6.179 0.464 1.00 0.00 96 VAL A N 14
ATOM 24574 C CA . VAL A 1 96 ? -5.398 6.626 1.239 1.00 0.00 96 VAL A CA 14
ATOM 24575 C C . VAL A 1 96 ? -4.431 7.428 0.376 1.00 0.00 96 VAL A C 14
ATOM 24576 O O . VAL A 1 96 ? -3.762 8.341 0.861 1.00 0.00 96 VAL A O 14
ATOM 24589 N N . CYS A 1 97 ? -4.359 7.081 -0.905 1.00 0.00 97 CYS A N 14
ATOM 24590 C CA . CYS A 1 97 ? -3.469 7.770 -1.834 1.00 0.00 97 CYS A CA 14
ATOM 24591 C C . CYS A 1 97 ? -4.052 9.118 -2.249 1.00 0.00 97 CYS A C 14
ATOM 24592 O O . CYS A 1 97 ? -3.525 10.170 -1.885 1.00 0.00 97 CYS A O 14
ATOM 24600 N N . LEU A 1 98 ? -5.141 9.080 -3.011 1.00 0.00 98 LEU A N 14
ATOM 24601 C CA . LEU A 1 98 ? -5.795 10.299 -3.475 1.00 0.00 98 LEU A CA 14
ATOM 24602 C C . LEU A 1 98 ? -4.812 11.203 -4.216 1.00 0.00 98 LEU A C 14
ATOM 24603 O O . LEU A 1 98 ? -4.947 12.425 -4.201 1.00 0.00 98 LEU A O 14
ATOM 24619 N N . ASN A 1 99 ? -3.823 10.591 -4.860 1.00 0.00 99 ASN A N 14
ATOM 24620 C CA . ASN A 1 99 ? -2.818 11.340 -5.604 1.00 0.00 99 ASN A CA 14
ATOM 24621 C C . ASN A 1 99 ? -2.793 10.913 -7.068 1.00 0.00 99 ASN A C 14
ATOM 24622 O O . ASN A 1 99 ? -2.849 9.723 -7.379 1.00 0.00 99 ASN A O 14
ATOM 24633 N N . ASP A 1 100 ? -2.709 11.892 -7.964 1.00 0.00 100 ASP A N 14
ATOM 24634 C CA . ASP A 1 100 ? -2.677 11.618 -9.395 1.00 0.00 100 ASP A CA 14
ATOM 24635 C C . ASP A 1 100 ? -1.313 11.964 -9.983 1.00 0.00 100 ASP A C 14
ATOM 24636 O O . ASP A 1 100 ? -0.420 12.430 -9.275 1.00 0.00 100 ASP A O 14
ATOM 24645 N N . TYR A 1 101 ? -1.158 11.734 -11.283 1.00 0.00 101 TYR A N 14
ATOM 24646 C CA . TYR A 1 101 ? 0.099 12.022 -11.966 1.00 0.00 101 TYR A CA 14
ATOM 24647 C C . TYR A 1 101 ? -0.009 13.304 -12.785 1.00 0.00 101 TYR A C 14
ATOM 24648 O O . TYR A 1 101 ? 0.557 13.407 -13.874 1.00 0.00 101 TYR A O 14
ATOM 24666 N N . ARG A 1 102 ? -0.738 14.280 -12.255 1.00 0.00 102 ARG A N 14
ATOM 24667 C CA . ARG A 1 102 ? -0.920 15.556 -12.937 1.00 0.00 102 ARG A CA 14
ATOM 24668 C C . ARG A 1 102 ? -0.746 16.721 -11.966 1.00 0.00 102 ARG A C 14
ATOM 24669 O O . ARG A 1 102 ? -1.528 16.884 -11.030 1.00 0.00 102 ARG A O 14
ATOM 24690 N N . GLU A 1 103 ? 0.285 17.528 -12.197 1.00 0.00 103 GLU A N 14
ATOM 24691 C CA . GLU A 1 103 ? 0.561 18.677 -11.343 1.00 0.00 103 GLU A CA 14
ATOM 24692 C C . GLU A 1 103 ? 0.814 18.237 -9.904 1.00 0.00 103 GLU A C 14
ATOM 24693 O O . GLU A 1 103 ? 0.024 18.528 -9.006 1.00 0.00 103 GLU A O 14
ATOM 24705 N N . ILE A 1 104 ? 1.924 17.537 -9.691 1.00 0.00 104 ILE A N 14
ATOM 24706 C CA . ILE A 1 104 ? 2.281 17.058 -8.361 1.00 0.00 104 ILE A CA 14
ATOM 24707 C C . ILE A 1 104 ? 3.778 17.205 -8.108 1.00 0.00 104 ILE A C 14
ATOM 24708 O O . ILE A 1 104 ? 4.372 16.420 -7.369 1.00 0.00 104 ILE A O 14
ATOM 24724 N N . TYR A 1 105 ? 4.380 18.214 -8.727 1.00 0.00 105 TYR A N 14
ATOM 24725 C CA . TYR A 1 105 ? 5.808 18.464 -8.569 1.00 0.00 105 TYR A CA 14
ATOM 24726 C C . TYR A 1 105 ? 6.079 19.951 -8.359 1.00 0.00 105 TYR A C 14
ATOM 24727 O O . TYR A 1 105 ? 6.840 20.334 -7.470 1.00 0.00 105 TYR A O 14
ATOM 24745 N N . ARG A 1 106 ? 5.451 20.784 -9.182 1.00 0.00 106 ARG A N 14
ATOM 24746 C CA . ARG A 1 106 ? 5.623 22.229 -9.085 1.00 0.00 106 ARG A CA 14
ATOM 24747 C C . ARG A 1 106 ? 4.558 22.844 -8.181 1.00 0.00 106 ARG A C 14
ATOM 24748 O O . ARG A 1 106 ? 3.900 23.818 -8.550 1.00 0.00 106 ARG A O 14
ATOM 24769 N N . GLU A 1 107 ? 4.395 22.270 -6.994 1.00 0.00 107 GLU A N 14
ATOM 24770 C CA . GLU A 1 107 ? 3.412 22.763 -6.036 1.00 0.00 107 GLU A CA 14
ATOM 24771 C C . GLU A 1 107 ? 4.044 23.765 -5.075 1.00 0.00 107 GLU A C 14
ATOM 24772 O O . GLU A 1 107 ? 5.247 23.720 -4.819 1.00 0.00 107 GLU A O 14
ATOM 24784 N N . HIS A 1 108 ? 3.226 24.669 -4.547 1.00 0.00 108 HIS A N 14
ATOM 24785 C CA . HIS A 1 108 ? 3.706 25.682 -3.617 1.00 0.00 108 HIS A CA 14
ATOM 24786 C C . HIS A 1 108 ? 2.687 25.931 -2.508 1.00 0.00 108 HIS A C 14
ATOM 24787 O O . HIS A 1 108 ? 2.479 27.068 -2.086 1.00 0.00 108 HIS A O 14
ATOM 24801 N N . VAL A 1 109 ? 2.057 24.858 -2.039 1.00 0.00 109 VAL A N 14
ATOM 24802 C CA . VAL A 1 109 ? 1.061 24.962 -0.979 1.00 0.00 109 VAL A CA 14
ATOM 24803 C C . VAL A 1 109 ? 1.710 25.352 0.345 1.00 0.00 109 VAL A C 14
ATOM 24804 O O . VAL A 1 109 ? 2.802 24.887 0.672 1.00 0.00 109 VAL A O 14
ATOM 24817 N N . SER A 1 110 ? 1.032 26.208 1.102 1.00 0.00 110 SER A N 14
ATOM 24818 C CA . SER A 1 110 ? 1.543 26.660 2.390 1.00 0.00 110 SER A CA 14
ATOM 24819 C C . SER A 1 110 ? 0.559 26.340 3.510 1.00 0.00 110 SER A C 14
ATOM 24820 O O . SER A 1 110 ? -0.650 26.503 3.354 1.00 0.00 110 SER A O 14
ATOM 24828 N N . GLY A 1 111 ? 1.089 25.885 4.642 1.00 0.00 111 GLY A N 14
ATOM 24829 C CA . GLY A 1 111 ? 0.244 25.551 5.774 1.00 0.00 111 GLY A CA 14
ATOM 24830 C C . GLY A 1 111 ? -0.003 24.057 5.892 1.00 0.00 111 GLY A C 14
ATOM 24831 O O . GLY A 1 111 ? -0.209 23.380 4.884 1.00 0.00 111 GLY A O 14
ATOM 24835 N N . PRO A 1 112 ? 0.009 23.506 7.120 1.00 0.00 112 PRO A N 14
ATOM 24836 C CA . PRO A 1 112 ? -0.218 22.077 7.345 1.00 0.00 112 PRO A CA 14
ATOM 24837 C C . PRO A 1 112 ? -1.686 21.693 7.197 1.00 0.00 112 PRO A C 14
ATOM 24838 O O . PRO A 1 112 ? -2.426 21.643 8.179 1.00 0.00 112 PRO A O 14
ATOM 24849 N N . SER A 1 113 ? -2.101 21.420 5.965 1.00 0.00 113 SER A N 14
ATOM 24850 C CA . SER A 1 113 ? -3.482 21.040 5.690 1.00 0.00 113 SER A CA 14
ATOM 24851 C C . SER A 1 113 ? -3.564 20.144 4.457 1.00 0.00 113 SER A C 14
ATOM 24852 O O . SER A 1 113 ? -3.947 20.592 3.376 1.00 0.00 113 SER A O 14
ATOM 24860 N N . SER A 1 114 ? -3.202 18.877 4.628 1.00 0.00 114 SER A N 14
ATOM 24861 C CA . SER A 1 114 ? -3.234 17.918 3.530 1.00 0.00 114 SER A CA 14
ATOM 24862 C C . SER A 1 114 ? -3.832 16.591 3.985 1.00 0.00 114 SER A C 14
ATOM 24863 O O . SER A 1 114 ? -3.461 16.057 5.030 1.00 0.00 114 SER A O 14
ATOM 24871 N N . GLY A 1 115 ? -4.760 16.063 3.193 1.00 0.00 115 GLY A N 14
ATOM 24872 C CA . GLY A 1 115 ? -5.393 14.802 3.532 1.00 0.00 115 GLY A CA 14
ATOM 24873 C C . GLY A 1 115 ? -6.297 14.914 4.745 1.00 0.00 115 GLY A C 14
ATOM 24874 O O . GLY A 1 115 ? -7.190 14.055 4.900 1.00 0.00 115 GLY A O 14
ATOM 24879 N N . GLY A 1 1 ? -5.361 -19.498 15.325 1.00 0.00 1 GLY A N 15
ATOM 24880 C CA . GLY A 1 1 ? -5.845 -20.269 14.146 1.00 0.00 1 GLY A CA 15
ATOM 24881 C C . GLY A 1 1 ? -7.331 -20.092 13.906 1.00 0.00 1 GLY A C 15
ATOM 24882 O O . GLY A 1 1 ? -8.076 -21.069 13.829 1.00 0.00 1 GLY A O 15
ATOM 24888 N N . SER A 1 2 ? -7.763 -18.840 13.786 1.00 0.00 2 SER A N 15
ATOM 24889 C CA . SER A 1 2 ? -9.170 -18.537 13.554 1.00 0.00 2 SER A CA 15
ATOM 24890 C C . SER A 1 2 ? -9.322 -17.380 12.571 1.00 0.00 2 SER A C 15
ATOM 24891 O O . SER A 1 2 ? -9.567 -16.241 12.971 1.00 0.00 2 SER A O 15
ATOM 24899 N N . SER A 1 3 ? -9.177 -17.679 11.285 1.00 0.00 3 SER A N 15
ATOM 24900 C CA . SER A 1 3 ? -9.297 -16.664 10.245 1.00 0.00 3 SER A CA 15
ATOM 24901 C C . SER A 1 3 ? -10.706 -16.648 9.661 1.00 0.00 3 SER A C 15
ATOM 24902 O O . SER A 1 3 ? -11.494 -17.567 9.890 1.00 0.00 3 SER A O 15
ATOM 24910 N N . GLY A 1 4 ? -11.017 -15.599 8.906 1.00 0.00 4 GLY A N 15
ATOM 24911 C CA . GLY A 1 4 ? -12.331 -15.486 8.301 1.00 0.00 4 GLY A CA 15
ATOM 24912 C C . GLY A 1 4 ? -12.346 -15.941 6.855 1.00 0.00 4 GLY A C 15
ATOM 24913 O O . GLY A 1 4 ? -12.464 -17.133 6.575 1.00 0.00 4 GLY A O 15
ATOM 24917 N N . SER A 1 5 ? -12.225 -14.989 5.936 1.00 0.00 5 SER A N 15
ATOM 24918 C CA . SER A 1 5 ? -12.224 -15.299 4.511 1.00 0.00 5 SER A CA 15
ATOM 24919 C C . SER A 1 5 ? -11.530 -14.199 3.715 1.00 0.00 5 SER A C 15
ATOM 24920 O O . SER A 1 5 ? -10.622 -14.467 2.929 1.00 0.00 5 SER A O 15
ATOM 24928 N N . SER A 1 6 ? -11.964 -12.961 3.924 1.00 0.00 6 SER A N 15
ATOM 24929 C CA . SER A 1 6 ? -11.384 -11.819 3.226 1.00 0.00 6 SER A CA 15
ATOM 24930 C C . SER A 1 6 ? -11.901 -10.507 3.806 1.00 0.00 6 SER A C 15
ATOM 24931 O O . SER A 1 6 ? -11.166 -9.778 4.471 1.00 0.00 6 SER A O 15
ATOM 24939 N N . GLY A 1 7 ? -13.172 -10.213 3.549 1.00 0.00 7 GLY A N 15
ATOM 24940 C CA . GLY A 1 7 ? -13.766 -8.988 4.052 1.00 0.00 7 GLY A CA 15
ATOM 24941 C C . GLY A 1 7 ? -14.246 -8.076 2.940 1.00 0.00 7 GLY A C 15
ATOM 24942 O O . GLY A 1 7 ? -13.449 -7.594 2.136 1.00 0.00 7 GLY A O 15
ATOM 24946 N N . MET A 1 8 ? -15.553 -7.839 2.894 1.00 0.00 8 MET A N 15
ATOM 24947 C CA . MET A 1 8 ? -16.139 -6.980 1.872 1.00 0.00 8 MET A CA 15
ATOM 24948 C C . MET A 1 8 ? -15.565 -5.568 1.954 1.00 0.00 8 MET A C 15
ATOM 24949 O O . MET A 1 8 ? -14.938 -5.087 1.011 1.00 0.00 8 MET A O 15
ATOM 24963 N N . ALA A 1 9 ? -15.784 -4.911 3.089 1.00 0.00 9 ALA A N 15
ATOM 24964 C CA . ALA A 1 9 ? -15.289 -3.556 3.295 1.00 0.00 9 ALA A CA 15
ATOM 24965 C C . ALA A 1 9 ? -13.965 -3.564 4.050 1.00 0.00 9 ALA A C 15
ATOM 24966 O O . ALA A 1 9 ? -13.380 -4.621 4.285 1.00 0.00 9 ALA A O 15
ATOM 24973 N N . LEU A 1 10 ? -13.498 -2.379 4.429 1.00 0.00 10 LEU A N 15
ATOM 24974 C CA . LEU A 1 10 ? -12.242 -2.250 5.159 1.00 0.00 10 LEU A CA 15
ATOM 24975 C C . LEU A 1 10 ? -12.314 -1.109 6.169 1.00 0.00 10 LEU A C 15
ATOM 24976 O O . LEU A 1 10 ? -13.187 -0.246 6.082 1.00 0.00 10 LEU A O 15
ATOM 24992 N N . ALA A 1 11 ? -11.391 -1.113 7.125 1.00 0.00 11 ALA A N 15
ATOM 24993 C CA . ALA A 1 11 ? -11.351 -0.078 8.151 1.00 0.00 11 ALA A CA 15
ATOM 24994 C C . ALA A 1 11 ? -10.731 1.207 7.612 1.00 0.00 11 ALA A C 15
ATOM 24995 O O . ALA A 1 11 ? -10.139 1.217 6.533 1.00 0.00 11 ALA A O 15
ATOM 25002 N N . ARG A 1 12 ? -10.874 2.289 8.370 1.00 0.00 12 ARG A N 15
ATOM 25003 C CA . ARG A 1 12 ? -10.328 3.581 7.969 1.00 0.00 12 ARG A CA 15
ATOM 25004 C C . ARG A 1 12 ? -9.047 3.893 8.735 1.00 0.00 12 ARG A C 15
ATOM 25005 O O . ARG A 1 12 ? -8.853 3.425 9.857 1.00 0.00 12 ARG A O 15
ATOM 25026 N N . ALA A 1 13 ? -8.175 4.687 8.121 1.00 0.00 13 ALA A N 15
ATOM 25027 C CA . ALA A 1 13 ? -6.912 5.063 8.745 1.00 0.00 13 ALA A CA 15
ATOM 25028 C C . ALA A 1 13 ? -6.759 6.578 8.805 1.00 0.00 13 ALA A C 15
ATOM 25029 O O . ALA A 1 13 ? -7.521 7.315 8.179 1.00 0.00 13 ALA A O 15
ATOM 25036 N N . ASN A 1 14 ? -5.769 7.039 9.563 1.00 0.00 14 ASN A N 15
ATOM 25037 C CA . ASN A 1 14 ? -5.516 8.468 9.705 1.00 0.00 14 ASN A CA 15
ATOM 25038 C C . ASN A 1 14 ? -4.247 8.871 8.961 1.00 0.00 14 ASN A C 15
ATOM 25039 O O . ASN A 1 14 ? -4.172 9.958 8.387 1.00 0.00 14 ASN A O 15
ATOM 25050 N N . SER A 1 15 ? -3.253 7.990 8.973 1.00 0.00 15 SER A N 15
ATOM 25051 C CA . SER A 1 15 ? -1.988 8.254 8.299 1.00 0.00 15 SER A CA 15
ATOM 25052 C C . SER A 1 15 ? -1.741 7.236 7.187 1.00 0.00 15 SER A C 15
ATOM 25053 O O . SER A 1 15 ? -2.279 6.129 7.218 1.00 0.00 15 SER A O 15
ATOM 25061 N N . PRO A 1 16 ? -0.922 7.599 6.185 1.00 0.00 16 PRO A N 15
ATOM 25062 C CA . PRO A 1 16 ? -0.608 6.711 5.062 1.00 0.00 16 PRO A CA 15
ATOM 25063 C C . PRO A 1 16 ? 0.259 5.528 5.483 1.00 0.00 16 PRO A C 15
ATOM 25064 O O . PRO A 1 16 ? 0.229 4.469 4.857 1.00 0.00 16 PRO A O 15
ATOM 25075 N N . GLN A 1 17 ? 1.032 5.717 6.548 1.00 0.00 17 GLN A N 15
ATOM 25076 C CA . GLN A 1 17 ? 1.908 4.666 7.053 1.00 0.00 17 GLN A CA 15
ATOM 25077 C C . GLN A 1 17 ? 1.109 3.424 7.431 1.00 0.00 17 GLN A C 15
ATOM 25078 O O . GLN A 1 17 ? 1.513 2.299 7.135 1.00 0.00 17 GLN A O 15
ATOM 25092 N N . GLU A 1 18 ? -0.028 3.634 8.086 1.00 0.00 18 GLU A N 15
ATOM 25093 C CA . GLU A 1 18 ? -0.885 2.531 8.505 1.00 0.00 18 GLU A CA 15
ATOM 25094 C C . GLU A 1 18 ? -1.654 1.957 7.320 1.00 0.00 18 GLU A C 15
ATOM 25095 O O . GLU A 1 18 ? -1.780 0.741 7.179 1.00 0.00 18 GLU A O 15
ATOM 25107 N N . ALA A 1 19 ? -2.167 2.841 6.470 1.00 0.00 19 ALA A N 15
ATOM 25108 C CA . ALA A 1 19 ? -2.924 2.422 5.297 1.00 0.00 19 ALA A CA 15
ATOM 25109 C C . ALA A 1 19 ? -2.068 1.571 4.365 1.00 0.00 19 ALA A C 15
ATOM 25110 O O . ALA A 1 19 ? -2.557 0.624 3.749 1.00 0.00 19 ALA A O 15
ATOM 25117 N N . LEU A 1 20 ? -0.788 1.915 4.265 1.00 0.00 20 LEU A N 15
ATOM 25118 C CA . LEU A 1 20 ? 0.136 1.182 3.408 1.00 0.00 20 LEU A CA 15
ATOM 25119 C C . LEU A 1 20 ? 0.569 -0.124 4.066 1.00 0.00 20 LEU A C 15
ATOM 25120 O O . LEU A 1 20 ? 0.686 -1.155 3.403 1.00 0.00 20 LEU A O 15
ATOM 25136 N N . LEU A 1 21 ? 0.808 -0.072 5.372 1.00 0.00 21 LEU A N 15
ATOM 25137 C CA . LEU A 1 21 ? 1.230 -1.251 6.119 1.00 0.00 21 LEU A CA 15
ATOM 25138 C C . LEU A 1 21 ? 0.113 -2.287 6.179 1.00 0.00 21 LEU A C 15
ATOM 25139 O O . LEU A 1 21 ? 0.349 -3.482 5.997 1.00 0.00 21 LEU A O 15
ATOM 25155 N N . TRP A 1 22 ? -1.106 -1.821 6.435 1.00 0.00 22 TRP A N 15
ATOM 25156 C CA . TRP A 1 22 ? -2.261 -2.708 6.519 1.00 0.00 22 TRP A CA 15
ATOM 25157 C C . TRP A 1 22 ? -2.495 -3.427 5.194 1.00 0.00 22 TRP A C 15
ATOM 25158 O O . TRP A 1 22 ? -2.981 -4.557 5.167 1.00 0.00 22 TRP A O 15
ATOM 25179 N N . ALA A 1 23 ? -2.147 -2.763 4.096 1.00 0.00 23 ALA A N 15
ATOM 25180 C CA . ALA A 1 23 ? -2.320 -3.338 2.768 1.00 0.00 23 ALA A CA 15
ATOM 25181 C C . ALA A 1 23 ? -1.347 -4.488 2.535 1.00 0.00 23 ALA A C 15
ATOM 25182 O O . ALA A 1 23 ? -1.646 -5.427 1.797 1.00 0.00 23 ALA A O 15
ATOM 25189 N N . LEU A 1 24 ? -0.181 -4.408 3.168 1.00 0.00 24 LEU A N 15
ATOM 25190 C CA . LEU A 1 24 ? 0.837 -5.443 3.027 1.00 0.00 24 LEU A CA 15
ATOM 25191 C C . LEU A 1 24 ? 0.530 -6.635 3.927 1.00 0.00 24 LEU A C 15
ATOM 25192 O O . LEU A 1 24 ? 0.855 -7.776 3.596 1.00 0.00 24 LEU A O 15
ATOM 25208 N N . ASN A 1 25 ? -0.099 -6.365 5.066 1.00 0.00 25 ASN A N 15
ATOM 25209 C CA . ASN A 1 25 ? -0.451 -7.416 6.013 1.00 0.00 25 ASN A CA 15
ATOM 25210 C C . ASN A 1 25 ? -1.625 -8.243 5.499 1.00 0.00 25 ASN A C 15
ATOM 25211 O O . ASN A 1 25 ? -1.730 -9.435 5.783 1.00 0.00 25 ASN A O 15
ATOM 25222 N N . ASP A 1 26 ? -2.508 -7.599 4.740 1.00 0.00 26 ASP A N 15
ATOM 25223 C CA . ASP A 1 26 ? -3.676 -8.274 4.186 1.00 0.00 26 ASP A CA 15
ATOM 25224 C C . ASP A 1 26 ? -3.264 -9.317 3.152 1.00 0.00 26 ASP A C 15
ATOM 25225 O O . ASP A 1 26 ? -3.945 -10.326 2.970 1.00 0.00 26 ASP A O 15
ATOM 25234 N N . LEU A 1 27 ? -2.146 -9.067 2.476 1.00 0.00 27 LEU A N 15
ATOM 25235 C CA . LEU A 1 27 ? -1.646 -9.985 1.460 1.00 0.00 27 LEU A CA 15
ATOM 25236 C C . LEU A 1 27 ? -1.382 -11.366 2.053 1.00 0.00 27 LEU A C 15
ATOM 25237 O O . LEU A 1 27 ? -1.246 -11.516 3.268 1.00 0.00 27 LEU A O 15
ATOM 25253 N N . GLU A 1 28 ? -1.310 -12.373 1.188 1.00 0.00 28 GLU A N 15
ATOM 25254 C CA . GLU A 1 28 ? -1.062 -13.741 1.625 1.00 0.00 28 GLU A CA 15
ATOM 25255 C C . GLU A 1 28 ? 0.367 -14.166 1.301 1.00 0.00 28 GLU A C 15
ATOM 25256 O O . GLU A 1 28 ? 1.151 -13.384 0.766 1.00 0.00 28 GLU A O 15
ATOM 25268 N N . GLU A 1 29 ? 0.698 -15.411 1.629 1.00 0.00 29 GLU A N 15
ATOM 25269 C CA . GLU A 1 29 ? 2.032 -15.941 1.374 1.00 0.00 29 GLU A CA 15
ATOM 25270 C C . GLU A 1 29 ? 2.275 -16.099 -0.124 1.00 0.00 29 GLU A C 15
ATOM 25271 O O . GLU A 1 29 ? 3.294 -15.649 -0.649 1.00 0.00 29 GLU A O 15
ATOM 25283 N N . ASN A 1 30 ? 1.333 -16.742 -0.807 1.00 0.00 30 ASN A N 15
ATOM 25284 C CA . ASN A 1 30 ? 1.446 -16.959 -2.244 1.00 0.00 30 ASN A CA 15
ATOM 25285 C C . ASN A 1 30 ? 1.415 -15.635 -3.000 1.00 0.00 30 ASN A C 15
ATOM 25286 O O . ASN A 1 30 ? 2.032 -15.497 -4.056 1.00 0.00 30 ASN A O 15
ATOM 25297 N N . SER A 1 31 ? 0.693 -14.664 -2.453 1.00 0.00 31 SER A N 15
ATOM 25298 C CA . SER A 1 31 ? 0.581 -13.350 -3.075 1.00 0.00 31 SER A CA 15
ATOM 25299 C C . SER A 1 31 ? 1.861 -12.544 -2.879 1.00 0.00 31 SER A C 15
ATOM 25300 O O . SER A 1 31 ? 2.425 -12.014 -3.836 1.00 0.00 31 SER A O 15
ATOM 25308 N N . PHE A 1 32 ? 2.314 -12.455 -1.633 1.00 0.00 32 PHE A N 15
ATOM 25309 C CA . PHE A 1 32 ? 3.527 -11.713 -1.312 1.00 0.00 32 PHE A CA 15
ATOM 25310 C C . PHE A 1 32 ? 4.730 -12.289 -2.052 1.00 0.00 32 PHE A C 15
ATOM 25311 O O . PHE A 1 32 ? 5.657 -11.563 -2.410 1.00 0.00 32 PHE A O 15
ATOM 25328 N N . LYS A 1 33 ? 4.709 -13.599 -2.276 1.00 0.00 33 LYS A N 15
ATOM 25329 C CA . LYS A 1 33 ? 5.797 -14.273 -2.974 1.00 0.00 33 LYS A CA 15
ATOM 25330 C C . LYS A 1 33 ? 5.921 -13.769 -4.409 1.00 0.00 33 LYS A C 15
ATOM 25331 O O . LYS A 1 33 ? 7.025 -13.626 -4.934 1.00 0.00 33 LYS A O 15
ATOM 25350 N N . THR A 1 34 ? 4.781 -13.506 -5.039 1.00 0.00 34 THR A N 15
ATOM 25351 C CA . THR A 1 34 ? 4.761 -13.020 -6.414 1.00 0.00 34 THR A CA 15
ATOM 25352 C C . THR A 1 34 ? 4.875 -11.499 -6.456 1.00 0.00 34 THR A C 15
ATOM 25353 O O . THR A 1 34 ? 5.468 -10.936 -7.376 1.00 0.00 34 THR A O 15
ATOM 25364 N N . LEU A 1 35 ? 4.301 -10.840 -5.455 1.00 0.00 35 LEU A N 15
ATOM 25365 C CA . LEU A 1 35 ? 4.336 -9.384 -5.379 1.00 0.00 35 LEU A CA 15
ATOM 25366 C C . LEU A 1 35 ? 5.751 -8.887 -5.103 1.00 0.00 35 LEU A C 15
ATOM 25367 O O . LEU A 1 35 ? 6.147 -7.819 -5.570 1.00 0.00 35 LEU A O 15
ATOM 25383 N N . LYS A 1 36 ? 6.510 -9.670 -4.343 1.00 0.00 36 LYS A N 15
ATOM 25384 C CA . LYS A 1 36 ? 7.883 -9.309 -4.005 1.00 0.00 36 LYS A CA 15
ATOM 25385 C C . LYS A 1 36 ? 8.730 -9.151 -5.264 1.00 0.00 36 LYS A C 15
ATOM 25386 O O . LYS A 1 36 ? 9.468 -8.177 -5.409 1.00 0.00 36 LYS A O 15
ATOM 25405 N N . PHE A 1 37 ? 8.621 -10.117 -6.169 1.00 0.00 37 PHE A N 15
ATOM 25406 C CA . PHE A 1 37 ? 9.377 -10.085 -7.415 1.00 0.00 37 PHE A CA 15
ATOM 25407 C C . PHE A 1 37 ? 8.972 -8.887 -8.268 1.00 0.00 37 PHE A C 15
ATOM 25408 O O . PHE A 1 37 ? 9.784 -8.342 -9.017 1.00 0.00 37 PHE A O 15
ATOM 25425 N N . HIS A 1 38 ? 7.711 -8.484 -8.152 1.00 0.00 38 HIS A N 15
ATOM 25426 C CA . HIS A 1 38 ? 7.197 -7.350 -8.912 1.00 0.00 38 HIS A CA 15
ATOM 25427 C C . HIS A 1 38 ? 7.728 -6.032 -8.356 1.00 0.00 38 HIS A C 15
ATOM 25428 O O . HIS A 1 38 ? 7.851 -5.046 -9.084 1.00 0.00 38 HIS A O 15
ATOM 25442 N N . LEU A 1 39 ? 8.039 -6.019 -7.063 1.00 0.00 39 LEU A N 15
ATOM 25443 C CA . LEU A 1 39 ? 8.556 -4.820 -6.412 1.00 0.00 39 LEU A CA 15
ATOM 25444 C C . LEU A 1 39 ? 9.825 -4.326 -7.100 1.00 0.00 39 LEU A C 15
ATOM 25445 O O . LEU A 1 39 ? 10.056 -3.122 -7.206 1.00 0.00 39 LEU A O 15
ATOM 25461 N N . ARG A 1 40 ? 10.643 -5.264 -7.565 1.00 0.00 40 ARG A N 15
ATOM 25462 C CA . ARG A 1 40 ? 11.889 -4.925 -8.243 1.00 0.00 40 ARG A CA 15
ATOM 25463 C C . ARG A 1 40 ? 11.626 -4.070 -9.480 1.00 0.00 40 ARG A C 15
ATOM 25464 O O . ARG A 1 40 ? 12.491 -3.306 -9.913 1.00 0.00 40 ARG A O 15
ATOM 25485 N N . ASP A 1 41 ? 10.431 -4.203 -10.048 1.00 0.00 41 ASP A N 15
ATOM 25486 C CA . ASP A 1 41 ? 10.060 -3.444 -11.237 1.00 0.00 41 ASP A CA 15
ATOM 25487 C C . ASP A 1 41 ? 9.680 -2.009 -10.877 1.00 0.00 41 ASP A C 15
ATOM 25488 O O . ASP A 1 41 ? 10.139 -1.059 -11.511 1.00 0.00 41 ASP A O 15
ATOM 25497 N N . VAL A 1 42 ? 8.838 -1.860 -9.860 1.00 0.00 42 VAL A N 15
ATOM 25498 C CA . VAL A 1 42 ? 8.394 -0.542 -9.423 1.00 0.00 42 VAL A CA 15
ATOM 25499 C C . VAL A 1 42 ? 9.500 0.195 -8.673 1.00 0.00 42 VAL A C 15
ATOM 25500 O O . VAL A 1 42 ? 9.630 1.415 -8.781 1.00 0.00 42 VAL A O 15
ATOM 25513 N N . THR A 1 43 ? 10.293 -0.551 -7.912 1.00 0.00 43 THR A N 15
ATOM 25514 C CA . THR A 1 43 ? 11.386 0.036 -7.144 1.00 0.00 43 THR A CA 15
ATOM 25515 C C . THR A 1 43 ? 12.498 0.524 -8.066 1.00 0.00 43 THR A C 15
ATOM 25516 O O . THR A 1 43 ? 12.797 1.717 -8.117 1.00 0.00 43 THR A O 15
ATOM 25527 N N . GLN A 1 44 ? 13.109 -0.406 -8.793 1.00 0.00 44 GLN A N 15
ATOM 25528 C CA . GLN A 1 44 ? 14.190 -0.070 -9.712 1.00 0.00 44 GLN A CA 15
ATOM 25529 C C . GLN A 1 44 ? 15.364 0.558 -8.967 1.00 0.00 44 GLN A C 15
ATOM 25530 O O . GLN A 1 44 ? 16.088 1.387 -9.517 1.00 0.00 44 GLN A O 15
ATOM 25544 N N . PHE A 1 45 ? 15.544 0.156 -7.714 1.00 0.00 45 PHE A N 15
ATOM 25545 C CA . PHE A 1 45 ? 16.630 0.680 -6.892 1.00 0.00 45 PHE A CA 15
ATOM 25546 C C . PHE A 1 45 ? 17.746 -0.350 -6.751 1.00 0.00 45 PHE A C 15
ATOM 25547 O O . PHE A 1 45 ? 17.622 -1.482 -7.219 1.00 0.00 45 PHE A O 15
ATOM 25564 N N . HIS A 1 46 ? 18.835 0.048 -6.102 1.00 0.00 46 HIS A N 15
ATOM 25565 C CA . HIS A 1 46 ? 19.970 -0.844 -5.899 1.00 0.00 46 HIS A CA 15
ATOM 25566 C C . HIS A 1 46 ? 19.617 -1.955 -4.915 1.00 0.00 46 HIS A C 15
ATOM 25567 O O . HIS A 1 46 ? 20.101 -1.978 -3.783 1.00 0.00 46 HIS A O 15
ATOM 25581 N N . LEU A 1 47 ? 18.764 -2.875 -5.355 1.00 0.00 47 LEU A N 15
ATOM 25582 C CA . LEU A 1 47 ? 18.341 -3.990 -4.515 1.00 0.00 47 LEU A CA 15
ATOM 25583 C C . LEU A 1 47 ? 18.676 -5.324 -5.173 1.00 0.00 47 LEU A C 15
ATOM 25584 O O . LEU A 1 47 ? 18.050 -5.717 -6.157 1.00 0.00 47 LEU A O 15
ATOM 25600 N N . ALA A 1 48 ? 19.668 -6.016 -4.623 1.00 0.00 48 ALA A N 15
ATOM 25601 C CA . ALA A 1 48 ? 20.086 -7.307 -5.157 1.00 0.00 48 ALA A CA 15
ATOM 25602 C C . ALA A 1 48 ? 21.017 -8.027 -4.189 1.00 0.00 48 ALA A C 15
ATOM 25603 O O . ALA A 1 48 ? 21.852 -7.401 -3.534 1.00 0.00 48 ALA A O 15
ATOM 25610 N N . ARG A 1 49 ? 20.871 -9.345 -4.106 1.00 0.00 49 ARG A N 15
ATOM 25611 C CA . ARG A 1 49 ? 21.700 -10.152 -3.218 1.00 0.00 49 ARG A CA 15
ATOM 25612 C C . ARG A 1 49 ? 21.495 -9.750 -1.761 1.00 0.00 49 ARG A C 15
ATOM 25613 O O . ARG A 1 49 ? 22.088 -8.782 -1.284 1.00 0.00 49 ARG A O 15
ATOM 25634 N N . GLY A 1 50 ? 20.651 -10.498 -1.060 1.00 0.00 50 GLY A N 15
ATOM 25635 C CA . GLY A 1 50 ? 20.382 -10.207 0.337 1.00 0.00 50 GLY A CA 15
ATOM 25636 C C . GLY A 1 50 ? 19.616 -8.912 0.526 1.00 0.00 50 GLY A C 15
ATOM 25637 O O . GLY A 1 50 ? 19.785 -8.225 1.533 1.00 0.00 50 GLY A O 15
ATOM 25641 N N . GLU A 1 51 ? 18.770 -8.580 -0.443 1.00 0.00 51 GLU A N 15
ATOM 25642 C CA . GLU A 1 51 ? 17.975 -7.358 -0.377 1.00 0.00 51 GLU A CA 15
ATOM 25643 C C . GLU A 1 51 ? 16.484 -7.677 -0.408 1.00 0.00 51 GLU A C 15
ATOM 25644 O O . GLU A 1 51 ? 15.774 -7.479 0.578 1.00 0.00 51 GLU A O 15
ATOM 25656 N N . LEU A 1 52 ? 16.014 -8.173 -1.549 1.00 0.00 52 LEU A N 15
ATOM 25657 C CA . LEU A 1 52 ? 14.606 -8.520 -1.709 1.00 0.00 52 LEU A CA 15
ATOM 25658 C C . LEU A 1 52 ? 14.220 -9.667 -0.782 1.00 0.00 52 LEU A C 15
ATOM 25659 O O . LEU A 1 52 ? 13.100 -9.715 -0.272 1.00 0.00 52 LEU A O 15
ATOM 25675 N N . GLU A 1 53 ? 15.152 -10.589 -0.568 1.00 0.00 53 GLU A N 15
ATOM 25676 C CA . GLU A 1 53 ? 14.908 -11.737 0.298 1.00 0.00 53 GLU A CA 15
ATOM 25677 C C . GLU A 1 53 ? 14.746 -11.297 1.750 1.00 0.00 53 GLU A C 15
ATOM 25678 O O . GLU A 1 53 ? 14.012 -11.917 2.518 1.00 0.00 53 GLU A O 15
ATOM 25690 N N . SER A 1 54 ? 15.435 -10.222 2.117 1.00 0.00 54 SER A N 15
ATOM 25691 C CA . SER A 1 54 ? 15.368 -9.697 3.476 1.00 0.00 54 SER A CA 15
ATOM 25692 C C . SER A 1 54 ? 14.058 -8.951 3.709 1.00 0.00 54 SER A C 15
ATOM 25693 O O . SER A 1 54 ? 13.556 -8.893 4.833 1.00 0.00 54 SER A O 15
ATOM 25701 N N . LEU A 1 55 ? 13.507 -8.382 2.641 1.00 0.00 55 LEU A N 15
ATOM 25702 C CA . LEU A 1 55 ? 12.254 -7.640 2.730 1.00 0.00 55 LEU A CA 15
ATOM 25703 C C . LEU A 1 55 ? 11.137 -8.518 3.285 1.00 0.00 55 LEU A C 15
ATOM 25704 O O . LEU A 1 55 ? 11.153 -9.738 3.119 1.00 0.00 55 LEU A O 15
ATOM 25720 N N . SER A 1 56 ? 10.169 -7.891 3.943 1.00 0.00 56 SER A N 15
ATOM 25721 C CA . SER A 1 56 ? 9.044 -8.615 4.523 1.00 0.00 56 SER A CA 15
ATOM 25722 C C . SER A 1 56 ? 7.788 -7.749 4.533 1.00 0.00 56 SER A C 15
ATOM 25723 O O . SER A 1 56 ? 7.797 -6.618 4.049 1.00 0.00 56 SER A O 15
ATOM 25731 N N . GLN A 1 57 ? 6.707 -8.290 5.088 1.00 0.00 57 GLN A N 15
ATOM 25732 C CA . GLN A 1 57 ? 5.442 -7.567 5.161 1.00 0.00 57 GLN A CA 15
ATOM 25733 C C . GLN A 1 57 ? 5.605 -6.261 5.931 1.00 0.00 57 GLN A C 15
ATOM 25734 O O . GLN A 1 57 ? 4.913 -5.279 5.660 1.00 0.00 57 GLN A O 15
ATOM 25748 N N . VAL A 1 58 ? 6.523 -6.257 6.891 1.00 0.00 58 VAL A N 15
ATOM 25749 C CA . VAL A 1 58 ? 6.777 -5.072 7.701 1.00 0.00 58 VAL A CA 15
ATOM 25750 C C . VAL A 1 58 ? 7.977 -4.293 7.173 1.00 0.00 58 VAL A C 15
ATOM 25751 O O . VAL A 1 58 ? 7.922 -3.071 7.031 1.00 0.00 58 VAL A O 15
ATOM 25764 N N . ASP A 1 59 ? 9.059 -5.008 6.885 1.00 0.00 59 ASP A N 15
ATOM 25765 C CA . ASP A 1 59 ? 10.274 -4.384 6.374 1.00 0.00 59 ASP A CA 15
ATOM 25766 C C . ASP A 1 59 ? 10.006 -3.666 5.054 1.00 0.00 59 ASP A C 15
ATOM 25767 O O . ASP A 1 59 ? 10.642 -2.659 4.744 1.00 0.00 59 ASP A O 15
ATOM 25776 N N . LEU A 1 60 ? 9.061 -4.193 4.282 1.00 0.00 60 LEU A N 15
ATOM 25777 C CA . LEU A 1 60 ? 8.711 -3.602 2.995 1.00 0.00 60 LEU A CA 15
ATOM 25778 C C . LEU A 1 60 ? 8.076 -2.227 3.181 1.00 0.00 60 LEU A C 15
ATOM 25779 O O . LEU A 1 60 ? 8.477 -1.255 2.539 1.00 0.00 60 LEU A O 15
ATOM 25795 N N . ALA A 1 61 ? 7.086 -2.153 4.063 1.00 0.00 61 ALA A N 15
ATOM 25796 C CA . ALA A 1 61 ? 6.396 -0.898 4.334 1.00 0.00 61 ALA A CA 15
ATOM 25797 C C . ALA A 1 61 ? 7.363 0.160 4.855 1.00 0.00 61 ALA A C 15
ATOM 25798 O O . ALA A 1 61 ? 7.181 1.354 4.617 1.00 0.00 61 ALA A O 15
ATOM 25805 N N . SER A 1 62 ? 8.392 -0.288 5.568 1.00 0.00 62 SER A N 15
ATOM 25806 C CA . SER A 1 62 ? 9.390 0.621 6.123 1.00 0.00 62 SER A CA 15
ATOM 25807 C C . SER A 1 62 ? 10.387 1.054 5.053 1.00 0.00 62 SER A C 15
ATOM 25808 O O . SER A 1 62 ? 10.908 2.169 5.090 1.00 0.00 62 SER A O 15
ATOM 25816 N N . LYS A 1 63 ? 10.648 0.163 4.100 1.00 0.00 63 LYS A N 15
ATOM 25817 C CA . LYS A 1 63 ? 11.582 0.453 3.019 1.00 0.00 63 LYS A CA 15
ATOM 25818 C C . LYS A 1 63 ? 10.937 1.351 1.969 1.00 0.00 63 LYS A C 15
ATOM 25819 O O . LYS A 1 63 ? 11.595 2.212 1.385 1.00 0.00 63 LYS A O 15
ATOM 25838 N N . LEU A 1 64 ? 9.646 1.142 1.732 1.00 0.00 64 LEU A N 15
ATOM 25839 C CA . LEU A 1 64 ? 8.911 1.932 0.752 1.00 0.00 64 LEU A CA 15
ATOM 25840 C C . LEU A 1 64 ? 8.872 3.402 1.154 1.00 0.00 64 LEU A C 15
ATOM 25841 O O . LEU A 1 64 ? 8.930 4.291 0.305 1.00 0.00 64 LEU A O 15
ATOM 25857 N N . ILE A 1 65 ? 8.773 3.651 2.457 1.00 0.00 65 ILE A N 15
ATOM 25858 C CA . ILE A 1 65 ? 8.726 5.014 2.973 1.00 0.00 65 ILE A CA 15
ATOM 25859 C C . ILE A 1 65 ? 10.129 5.581 3.153 1.00 0.00 65 ILE A C 15
ATOM 25860 O O . ILE A 1 65 ? 10.345 6.785 3.018 1.00 0.00 65 ILE A O 15
ATOM 25876 N N . SER A 1 66 ? 11.081 4.705 3.458 1.00 0.00 66 SER A N 15
ATOM 25877 C CA . SER A 1 66 ? 12.466 5.120 3.658 1.00 0.00 66 SER A CA 15
ATOM 25878 C C . SER A 1 66 ? 13.110 5.520 2.334 1.00 0.00 66 SER A C 15
ATOM 25879 O O . SER A 1 66 ? 13.967 6.402 2.292 1.00 0.00 66 SER A O 15
ATOM 25887 N N . MET A 1 67 ? 12.691 4.865 1.257 1.00 0.00 67 MET A N 15
ATOM 25888 C CA . MET A 1 67 ? 13.229 5.154 -0.069 1.00 0.00 67 MET A CA 15
ATOM 25889 C C . MET A 1 67 ? 12.482 6.315 -0.718 1.00 0.00 67 MET A C 15
ATOM 25890 O O . MET A 1 67 ? 13.084 7.325 -1.084 1.00 0.00 67 MET A O 15
ATOM 25904 N N . TYR A 1 68 ? 11.169 6.164 -0.858 1.00 0.00 68 TYR A N 15
ATOM 25905 C CA . TYR A 1 68 ? 10.341 7.200 -1.463 1.00 0.00 68 TYR A CA 15
ATOM 25906 C C . TYR A 1 68 ? 9.606 8.003 -0.393 1.00 0.00 68 TYR A C 15
ATOM 25907 O O . TYR A 1 68 ? 9.875 9.188 -0.198 1.00 0.00 68 TYR A O 15
ATOM 25925 N N . GLY A 1 69 ? 8.679 7.347 0.297 1.00 0.00 69 GLY A N 15
ATOM 25926 C CA . GLY A 1 69 ? 7.919 8.016 1.339 1.00 0.00 69 GLY A CA 15
ATOM 25927 C C . GLY A 1 69 ? 6.560 7.382 1.562 1.00 0.00 69 GLY A C 15
ATOM 25928 O O . GLY A 1 69 ? 6.312 6.258 1.128 1.00 0.00 69 GLY A O 15
ATOM 25932 N N . ALA A 1 70 ? 5.677 8.106 2.242 1.00 0.00 70 ALA A N 15
ATOM 25933 C CA . ALA A 1 70 ? 4.336 7.609 2.523 1.00 0.00 70 ALA A CA 15
ATOM 25934 C C . ALA A 1 70 ? 3.318 8.132 1.510 1.00 0.00 70 ALA A C 15
ATOM 25935 O O . ALA A 1 70 ? 2.131 7.816 1.593 1.00 0.00 70 ALA A O 15
ATOM 25942 N N . GLN A 1 71 ? 3.784 8.935 0.555 1.00 0.00 71 GLN A N 15
ATOM 25943 C CA . GLN A 1 71 ? 2.906 9.494 -0.466 1.00 0.00 71 GLN A CA 15
ATOM 25944 C C . GLN A 1 71 ? 3.054 8.742 -1.785 1.00 0.00 71 GLN A C 15
ATOM 25945 O O . GLN A 1 71 ? 2.104 8.640 -2.561 1.00 0.00 71 GLN A O 15
ATOM 25959 N N . GLU A 1 72 ? 4.250 8.218 -2.032 1.00 0.00 72 GLU A N 15
ATOM 25960 C CA . GLU A 1 72 ? 4.521 7.476 -3.257 1.00 0.00 72 GLU A CA 15
ATOM 25961 C C . GLU A 1 72 ? 4.350 5.976 -3.037 1.00 0.00 72 GLU A C 15
ATOM 25962 O O . GLU A 1 72 ? 3.982 5.242 -3.954 1.00 0.00 72 GLU A O 15
ATOM 25974 N N . ALA A 1 73 ? 4.619 5.527 -1.815 1.00 0.00 73 ALA A N 15
ATOM 25975 C CA . ALA A 1 73 ? 4.496 4.114 -1.475 1.00 0.00 73 ALA A CA 15
ATOM 25976 C C . ALA A 1 73 ? 3.088 3.599 -1.756 1.00 0.00 73 ALA A C 15
ATOM 25977 O O . ALA A 1 73 ? 2.910 2.572 -2.412 1.00 0.00 73 ALA A O 15
ATOM 25984 N N . VAL A 1 74 ? 2.088 4.317 -1.255 1.00 0.00 74 VAL A N 15
ATOM 25985 C CA . VAL A 1 74 ? 0.697 3.932 -1.451 1.00 0.00 74 VAL A CA 15
ATOM 25986 C C . VAL A 1 74 ? 0.346 3.872 -2.935 1.00 0.00 74 VAL A C 15
ATOM 25987 O O . VAL A 1 74 ? -0.517 3.096 -3.347 1.00 0.00 74 VAL A O 15
ATOM 26000 N N . ARG A 1 75 ? 1.017 4.696 -3.731 1.00 0.00 75 ARG A N 15
ATOM 26001 C CA . ARG A 1 75 ? 0.775 4.737 -5.170 1.00 0.00 75 ARG A CA 15
ATOM 26002 C C . ARG A 1 75 ? 1.474 3.577 -5.875 1.00 0.00 75 ARG A C 15
ATOM 26003 O O . ARG A 1 75 ? 0.942 3.006 -6.826 1.00 0.00 75 ARG A O 15
ATOM 26024 N N . VAL A 1 76 ? 2.668 3.236 -5.401 1.00 0.00 76 VAL A N 15
ATOM 26025 C CA . VAL A 1 76 ? 3.440 2.146 -5.988 1.00 0.00 76 VAL A CA 15
ATOM 26026 C C . VAL A 1 76 ? 2.688 0.823 -5.888 1.00 0.00 76 VAL A C 15
ATOM 26027 O O . VAL A 1 76 ? 2.615 0.065 -6.854 1.00 0.00 76 VAL A O 15
ATOM 26040 N N . VAL A 1 77 ? 2.131 0.552 -4.711 1.00 0.00 77 VAL A N 15
ATOM 26041 C CA . VAL A 1 77 ? 1.386 -0.681 -4.485 1.00 0.00 77 VAL A CA 15
ATOM 26042 C C . VAL A 1 77 ? 0.124 -0.726 -5.340 1.00 0.00 77 VAL A C 15
ATOM 26043 O O . VAL A 1 77 ? -0.275 -1.788 -5.821 1.00 0.00 77 VAL A O 15
ATOM 26056 N N . SER A 1 78 ? -0.501 0.431 -5.525 1.00 0.00 78 SER A N 15
ATOM 26057 C CA . SER A 1 78 ? -1.720 0.524 -6.321 1.00 0.00 78 SER A CA 15
ATOM 26058 C C . SER A 1 78 ? -1.479 0.043 -7.748 1.00 0.00 78 SER A C 15
ATOM 26059 O O . SER A 1 78 ? -2.383 -0.484 -8.397 1.00 0.00 78 SER A O 15
ATOM 26067 N N . ARG A 1 79 ? -0.255 0.227 -8.231 1.00 0.00 79 ARG A N 15
ATOM 26068 C CA . ARG A 1 79 ? 0.103 -0.188 -9.583 1.00 0.00 79 ARG A CA 15
ATOM 26069 C C . ARG A 1 79 ? 0.472 -1.668 -9.620 1.00 0.00 79 ARG A C 15
ATOM 26070 O O . ARG A 1 79 ? 0.271 -2.342 -10.631 1.00 0.00 79 ARG A O 15
ATOM 26091 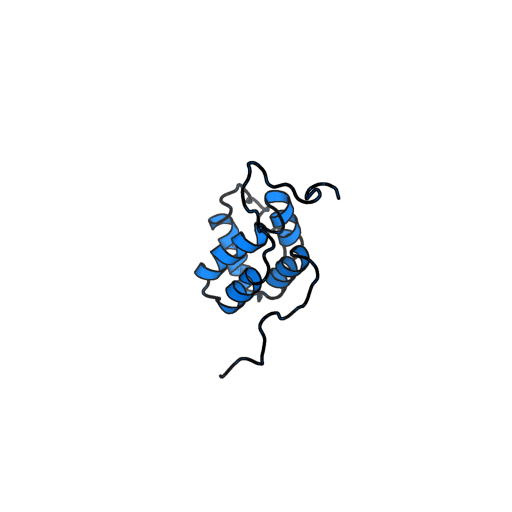N N . SER A 1 80 ? 1.013 -2.168 -8.513 1.00 0.00 80 SER A N 15
ATOM 26092 C CA . SER A 1 80 ? 1.411 -3.568 -8.422 1.00 0.00 80 SER A CA 15
ATOM 26093 C C . SER A 1 80 ? 0.195 -4.470 -8.229 1.00 0.00 80 SER A C 15
ATOM 26094 O O . SER A 1 80 ? 0.186 -5.618 -8.673 1.00 0.00 80 SER A O 15
ATOM 26102 N N . LEU A 1 81 ? -0.827 -3.943 -7.563 1.00 0.00 81 LEU A N 15
ATOM 26103 C CA . LEU A 1 81 ? -2.047 -4.702 -7.310 1.00 0.00 81 LEU A CA 15
ATOM 26104 C C . LEU A 1 81 ? -2.842 -4.900 -8.597 1.00 0.00 81 LEU A C 15
ATOM 26105 O O . LEU A 1 81 ? -3.409 -5.967 -8.829 1.00 0.00 81 LEU A O 15
ATOM 26121 N N . LEU A 1 82 ? -2.880 -3.864 -9.429 1.00 0.00 82 LEU A N 15
ATOM 26122 C CA . LEU A 1 82 ? -3.608 -3.924 -10.691 1.00 0.00 82 LEU A CA 15
ATOM 26123 C C . LEU A 1 82 ? -3.066 -5.040 -11.580 1.00 0.00 82 LEU A C 15
ATOM 26124 O O . LEU A 1 82 ? -3.826 -5.739 -12.248 1.00 0.00 82 LEU A O 15
ATOM 26140 N N . ALA A 1 83 ? -1.747 -5.200 -11.582 1.00 0.00 83 ALA A N 15
ATOM 26141 C CA . ALA A 1 83 ? -1.104 -6.231 -12.387 1.00 0.00 83 ALA A CA 15
ATOM 26142 C C . ALA A 1 83 ? -1.498 -7.624 -11.911 1.00 0.00 83 ALA A C 15
ATOM 26143 O O . ALA A 1 83 ? -1.580 -8.563 -12.704 1.00 0.00 83 ALA A O 15
ATOM 26150 N N . MET A 1 84 ? -1.740 -7.753 -10.611 1.00 0.00 84 MET A N 15
ATOM 26151 C CA . MET A 1 84 ? -2.126 -9.033 -10.027 1.00 0.00 84 MET A CA 15
ATOM 26152 C C . MET A 1 84 ? -3.647 -9.191 -9.982 1.00 0.00 84 MET A C 15
ATOM 26153 O O . MET A 1 84 ? -4.157 -10.211 -9.519 1.00 0.00 84 MET A O 15
ATOM 26167 N N . ASN A 1 85 ? -4.367 -8.180 -10.463 1.00 0.00 85 ASN A N 15
ATOM 26168 C CA . ASN A 1 85 ? -5.825 -8.218 -10.472 1.00 0.00 85 ASN A CA 15
ATOM 26169 C C . ASN A 1 85 ? -6.375 -8.316 -9.052 1.00 0.00 85 ASN A C 15
ATOM 26170 O O . ASN A 1 85 ? -6.803 -9.383 -8.612 1.00 0.00 85 ASN A O 15
ATOM 26181 N N . LEU A 1 86 ? -6.362 -7.194 -8.341 1.00 0.00 86 LEU A N 15
ATOM 26182 C CA . LEU A 1 86 ? -6.858 -7.152 -6.970 1.00 0.00 86 LEU A CA 15
ATOM 26183 C C . LEU A 1 86 ? -7.368 -5.758 -6.621 1.00 0.00 86 LEU A C 15
ATOM 26184 O O . LEU A 1 86 ? -6.647 -4.951 -6.034 1.00 0.00 86 LEU A O 15
ATOM 26200 N N . MET A 1 87 ? -8.617 -5.481 -6.984 1.00 0.00 87 MET A N 15
ATOM 26201 C CA . MET A 1 87 ? -9.225 -4.185 -6.710 1.00 0.00 87 MET A CA 15
ATOM 26202 C C . MET A 1 87 ? -9.545 -4.034 -5.224 1.00 0.00 87 MET A C 15
ATOM 26203 O O . MET A 1 87 ? -9.638 -2.919 -4.711 1.00 0.00 87 MET A O 15
ATOM 26217 N N . GLU A 1 88 ? -9.715 -5.161 -4.538 1.00 0.00 88 GLU A N 15
ATOM 26218 C CA . GLU A 1 88 ? -10.026 -5.151 -3.112 1.00 0.00 88 GLU A CA 15
ATOM 26219 C C . GLU A 1 88 ? -8.991 -4.349 -2.331 1.00 0.00 88 GLU A C 15
ATOM 26220 O O . GLU A 1 88 ? -9.333 -3.604 -1.412 1.00 0.00 88 GLU A O 15
ATOM 26232 N N . LEU A 1 89 ? -7.724 -4.504 -2.701 1.00 0.00 89 LEU A N 15
ATOM 26233 C CA . LEU A 1 89 ? -6.640 -3.793 -2.033 1.00 0.00 89 LEU A CA 15
ATOM 26234 C C . LEU A 1 89 ? -6.414 -2.425 -2.668 1.00 0.00 89 LEU A C 15
ATOM 26235 O O . LEU A 1 89 ? -6.011 -1.476 -1.996 1.00 0.00 89 LEU A O 15
ATOM 26251 N N . VAL A 1 90 ? -6.675 -2.330 -3.968 1.00 0.00 90 VAL A N 15
ATOM 26252 C CA . VAL A 1 90 ? -6.499 -1.078 -4.694 1.00 0.00 90 VAL A CA 15
ATOM 26253 C C . VAL A 1 90 ? -7.508 -0.031 -4.233 1.00 0.00 90 VAL A C 15
ATOM 26254 O O . VAL A 1 90 ? -7.209 1.163 -4.207 1.00 0.00 90 VAL A O 15
ATOM 26267 N N . ASP A 1 91 ? -8.702 -0.486 -3.871 1.00 0.00 91 ASP A N 15
ATOM 26268 C CA . ASP A 1 91 ? -9.755 0.412 -3.411 1.00 0.00 91 ASP A CA 15
ATOM 26269 C C . ASP A 1 91 ? -9.388 1.041 -2.071 1.00 0.00 91 ASP A C 15
ATOM 26270 O O . ASP A 1 91 ? -9.776 2.170 -1.776 1.00 0.00 91 ASP A O 15
ATOM 26279 N N . TYR A 1 92 ? -8.637 0.299 -1.262 1.00 0.00 92 TYR A N 15
ATOM 26280 C CA . TYR A 1 92 ? -8.218 0.784 0.049 1.00 0.00 92 TYR A CA 15
ATOM 26281 C C . TYR A 1 92 ? -7.079 1.790 -0.083 1.00 0.00 92 TYR A C 15
ATOM 26282 O O . TYR A 1 92 ? -7.049 2.804 0.614 1.00 0.00 92 TYR A O 15
ATOM 26300 N N . LEU A 1 93 ? -6.142 1.502 -0.980 1.00 0.00 93 LEU A N 15
ATOM 26301 C CA . LEU A 1 93 ? -5.000 2.381 -1.202 1.00 0.00 93 LEU A CA 15
ATOM 26302 C C . LEU A 1 93 ? -5.425 3.650 -1.936 1.00 0.00 93 LEU A C 15
ATOM 26303 O O . LEU A 1 93 ? -4.864 4.723 -1.715 1.00 0.00 93 LEU A O 15
ATOM 26319 N N . ASN A 1 94 ? -6.418 3.518 -2.808 1.00 0.00 94 ASN A N 15
ATOM 26320 C CA . ASN A 1 94 ? -6.918 4.654 -3.575 1.00 0.00 94 ASN A CA 15
ATOM 26321 C C . ASN A 1 94 ? -7.628 5.652 -2.666 1.00 0.00 94 ASN A C 15
ATOM 26322 O O . ASN A 1 94 ? -7.437 6.862 -2.789 1.00 0.00 94 ASN A O 15
ATOM 26333 N N . GLN A 1 95 ? -8.448 5.138 -1.756 1.00 0.00 95 GLN A N 15
ATOM 26334 C CA . GLN A 1 95 ? -9.187 5.985 -0.827 1.00 0.00 95 GLN A CA 15
ATOM 26335 C C . GLN A 1 95 ? -8.235 6.797 0.044 1.00 0.00 95 GLN A C 15
ATOM 26336 O O . GLN A 1 95 ? -8.547 7.916 0.447 1.00 0.00 95 GLN A O 15
ATOM 26350 N N . VAL A 1 96 ? -7.070 6.224 0.332 1.00 0.00 96 VAL A N 15
ATOM 26351 C CA . VAL A 1 96 ? -6.071 6.893 1.155 1.00 0.00 96 VAL A CA 15
ATOM 26352 C C . VAL A 1 96 ? -4.875 7.334 0.318 1.00 0.00 96 VAL A C 15
ATOM 26353 O O . VAL A 1 96 ? -3.951 6.556 0.080 1.00 0.00 96 VAL A O 15
ATOM 26366 N N . CYS A 1 97 ? -4.899 8.586 -0.125 1.00 0.00 97 CYS A N 15
ATOM 26367 C CA . CYS A 1 97 ? -3.816 9.131 -0.936 1.00 0.00 97 CYS A CA 15
ATOM 26368 C C . CYS A 1 97 ? -3.744 10.649 -0.800 1.00 0.00 97 CYS A C 15
ATOM 26369 O O . CYS A 1 97 ? -4.367 11.381 -1.568 1.00 0.00 97 CYS A O 15
ATOM 26377 N N . LEU A 1 98 ? -2.978 11.113 0.183 1.00 0.00 98 LEU A N 15
ATOM 26378 C CA . LEU A 1 98 ? -2.825 12.544 0.419 1.00 0.00 98 LEU A CA 15
ATOM 26379 C C . LEU A 1 98 ? -1.678 13.113 -0.410 1.00 0.00 98 LEU A C 15
ATOM 26380 O O . LEU A 1 98 ? -0.508 12.871 -0.117 1.00 0.00 98 LEU A O 15
ATOM 26396 N N . ASN A 1 99 ? -2.024 13.868 -1.448 1.00 0.00 99 ASN A N 15
ATOM 26397 C CA . ASN A 1 99 ? -1.023 14.471 -2.321 1.00 0.00 99 ASN A CA 15
ATOM 26398 C C . ASN A 1 99 ? -1.444 15.874 -2.745 1.00 0.00 99 ASN A C 15
ATOM 26399 O O . ASN A 1 99 ? -1.444 16.204 -3.931 1.00 0.00 99 ASN A O 15
ATOM 26410 N N . ASP A 1 100 ? -1.805 16.699 -1.766 1.00 0.00 100 ASP A N 15
ATOM 26411 C CA . ASP A 1 100 ? -2.228 18.067 -2.037 1.00 0.00 100 ASP A CA 15
ATOM 26412 C C . ASP A 1 100 ? -1.857 18.991 -0.881 1.00 0.00 100 ASP A C 15
ATOM 26413 O O . ASP A 1 100 ? -1.268 18.556 0.110 1.00 0.00 100 ASP A O 15
ATOM 26422 N N . TYR A 1 101 ? -2.203 20.267 -1.014 1.00 0.00 101 TYR A N 15
ATOM 26423 C CA . TYR A 1 101 ? -1.906 21.251 0.021 1.00 0.00 101 TYR A CA 15
ATOM 26424 C C . TYR A 1 101 ? -2.528 22.602 -0.320 1.00 0.00 101 TYR A C 15
ATOM 26425 O O . TYR A 1 101 ? -3.065 23.286 0.550 1.00 0.00 101 TYR A O 15
ATOM 26443 N N . ARG A 1 102 ? -2.447 22.981 -1.591 1.00 0.00 102 ARG A N 15
ATOM 26444 C CA . ARG A 1 102 ? -3.001 24.251 -2.047 1.00 0.00 102 ARG A CA 15
ATOM 26445 C C . ARG A 1 102 ? -3.569 24.123 -3.457 1.00 0.00 102 ARG A C 15
ATOM 26446 O O . ARG A 1 102 ? -3.395 25.011 -4.291 1.00 0.00 102 ARG A O 15
ATOM 26467 N N . GLU A 1 103 ? -4.252 23.013 -3.716 1.00 0.00 103 GLU A N 15
ATOM 26468 C CA . GLU A 1 103 ? -4.848 22.769 -5.025 1.00 0.00 103 GLU A CA 15
ATOM 26469 C C . GLU A 1 103 ? -5.878 21.646 -4.954 1.00 0.00 103 GLU A C 15
ATOM 26470 O O . GLU A 1 103 ? -5.632 20.533 -5.421 1.00 0.00 103 GLU A O 15
ATOM 26482 N N . ILE A 1 104 ? -7.031 21.945 -4.365 1.00 0.00 104 ILE A N 15
ATOM 26483 C CA . ILE A 1 104 ? -8.099 20.960 -4.232 1.00 0.00 104 ILE A CA 15
ATOM 26484 C C . ILE A 1 104 ? -9.303 21.321 -5.098 1.00 0.00 104 ILE A C 15
ATOM 26485 O O . ILE A 1 104 ? -10.139 20.469 -5.400 1.00 0.00 104 ILE A O 15
ATOM 26501 N N . TYR A 1 105 ? -9.388 22.587 -5.495 1.00 0.00 105 TYR A N 15
ATOM 26502 C CA . TYR A 1 105 ? -10.492 23.054 -6.324 1.00 0.00 105 TYR A CA 15
ATOM 26503 C C . TYR A 1 105 ? -10.021 24.123 -7.307 1.00 0.00 105 TYR A C 15
ATOM 26504 O O . TYR A 1 105 ? -10.708 25.119 -7.534 1.00 0.00 105 TYR A O 15
ATOM 26522 N N . ARG A 1 106 ? -8.844 23.909 -7.886 1.00 0.00 106 ARG A N 15
ATOM 26523 C CA . ARG A 1 106 ? -8.281 24.853 -8.844 1.00 0.00 106 ARG A CA 15
ATOM 26524 C C . ARG A 1 106 ? -8.080 26.223 -8.202 1.00 0.00 106 ARG A C 15
ATOM 26525 O O . ARG A 1 106 ? -8.882 27.135 -8.398 1.00 0.00 106 ARG A O 15
ATOM 26546 N N . GLU A 1 107 ? -7.003 26.360 -7.435 1.00 0.00 107 GLU A N 15
ATOM 26547 C CA . GLU A 1 107 ? -6.697 27.617 -6.765 1.00 0.00 107 GLU A CA 15
ATOM 26548 C C . GLU A 1 107 ? -5.364 28.181 -7.248 1.00 0.00 107 GLU A C 15
ATOM 26549 O O . GLU A 1 107 ? -4.580 27.482 -7.891 1.00 0.00 107 GLU A O 15
ATOM 26561 N N . HIS A 1 108 ? -5.113 29.448 -6.933 1.00 0.00 108 HIS A N 15
ATOM 26562 C CA . HIS A 1 108 ? -3.876 30.105 -7.335 1.00 0.00 108 HIS A CA 15
ATOM 26563 C C . HIS A 1 108 ? -2.722 29.696 -6.424 1.00 0.00 108 HIS A C 15
ATOM 26564 O O . HIS A 1 108 ? -2.937 29.228 -5.306 1.00 0.00 108 HIS A O 15
ATOM 26578 N N . VAL A 1 109 ? -1.498 29.879 -6.909 1.00 0.00 109 VAL A N 15
ATOM 26579 C CA . VAL A 1 109 ? -0.311 29.530 -6.139 1.00 0.00 109 VAL A CA 15
ATOM 26580 C C . VAL A 1 109 ? 0.645 30.714 -6.037 1.00 0.00 109 VAL A C 15
ATOM 26581 O O . VAL A 1 109 ? 0.534 31.681 -6.790 1.00 0.00 109 VAL A O 15
ATOM 26594 N N . SER A 1 110 ? 1.584 30.630 -5.101 1.00 0.00 110 SER A N 15
ATOM 26595 C CA . SER A 1 110 ? 2.560 31.695 -4.901 1.00 0.00 110 SER A CA 15
ATOM 26596 C C . SER A 1 110 ? 3.856 31.394 -5.647 1.00 0.00 110 SER A C 15
ATOM 26597 O O . SER A 1 110 ? 4.555 32.305 -6.091 1.00 0.00 110 SER A O 15
ATOM 26605 N N . GLY A 1 111 ? 4.173 30.109 -5.780 1.00 0.00 111 GLY A N 15
ATOM 26606 C CA . GLY A 1 111 ? 5.385 29.712 -6.472 1.00 0.00 111 GLY A CA 15
ATOM 26607 C C . GLY A 1 111 ? 6.320 28.906 -5.587 1.00 0.00 111 GLY A C 15
ATOM 26608 O O . GLY A 1 111 ? 7.016 29.472 -4.745 1.00 0.00 111 GLY A O 15
ATOM 26612 N N . PRO A 1 112 ? 6.360 27.571 -5.752 1.00 0.00 112 PRO A N 15
ATOM 26613 C CA . PRO A 1 112 ? 7.230 26.704 -4.949 1.00 0.00 112 PRO A CA 15
ATOM 26614 C C . PRO A 1 112 ? 8.707 26.936 -5.243 1.00 0.00 112 PRO A C 15
ATOM 26615 O O . PRO A 1 112 ? 9.315 26.211 -6.032 1.00 0.00 112 PRO A O 15
ATOM 26626 N N . SER A 1 113 ? 9.279 27.950 -4.603 1.00 0.00 113 SER A N 15
ATOM 26627 C CA . SER A 1 113 ? 10.688 28.278 -4.795 1.00 0.00 113 SER A CA 15
ATOM 26628 C C . SER A 1 113 ? 11.192 29.184 -3.675 1.00 0.00 113 SER A C 15
ATOM 26629 O O . SER A 1 113 ? 10.653 30.267 -3.449 1.00 0.00 113 SER A O 15
ATOM 26637 N N . SER A 1 114 ? 12.229 28.732 -2.977 1.00 0.00 114 SER A N 15
ATOM 26638 C CA . SER A 1 114 ? 12.805 29.502 -1.880 1.00 0.00 114 SER A CA 15
ATOM 26639 C C . SER A 1 114 ? 11.776 29.734 -0.779 1.00 0.00 114 SER A C 15
ATOM 26640 O O . SER A 1 114 ? 11.162 30.797 -0.704 1.00 0.00 114 SER A O 15
ATOM 26648 N N . GLY A 1 115 ? 11.595 28.732 0.075 1.00 0.00 115 GLY A N 15
ATOM 26649 C CA . GLY A 1 115 ? 10.640 28.847 1.161 1.00 0.00 115 GLY A CA 15
ATOM 26650 C C . GLY A 1 115 ? 10.572 27.592 2.008 1.00 0.00 115 GLY A C 15
ATOM 26651 O O . GLY A 1 115 ? 10.133 27.685 3.175 1.00 0.00 115 GLY A O 15
ATOM 26656 N N . GLY A 1 1 ? -16.311 -13.105 9.109 1.00 0.00 1 GLY A N 16
ATOM 26657 C CA . GLY A 1 1 ? -17.264 -13.666 8.112 1.00 0.00 1 GLY A CA 16
ATOM 26658 C C . GLY A 1 1 ? -17.769 -12.617 7.141 1.00 0.00 1 GLY A C 16
ATOM 26659 O O . GLY A 1 1 ? -18.926 -12.202 7.212 1.00 0.00 1 GLY A O 16
ATOM 26665 N N . SER A 1 2 ? -16.901 -12.187 6.231 1.00 0.00 2 SER A N 16
ATOM 26666 C CA . SER A 1 2 ? -17.266 -11.180 5.242 1.00 0.00 2 SER A CA 16
ATOM 26667 C C . SER A 1 2 ? -16.771 -11.575 3.855 1.00 0.00 2 SER A C 16
ATOM 26668 O O . SER A 1 2 ? -15.567 -11.687 3.622 1.00 0.00 2 SER A O 16
ATOM 26676 N N . SER A 1 3 ? -17.708 -11.786 2.936 1.00 0.00 3 SER A N 16
ATOM 26677 C CA . SER A 1 3 ? -17.368 -12.170 1.571 1.00 0.00 3 SER A CA 16
ATOM 26678 C C . SER A 1 3 ? -18.089 -11.282 0.562 1.00 0.00 3 SER A C 16
ATOM 26679 O O . SER A 1 3 ? -18.787 -10.339 0.937 1.00 0.00 3 SER A O 16
ATOM 26687 N N . GLY A 1 4 ? -17.919 -11.591 -0.719 1.00 0.00 4 GLY A N 16
ATOM 26688 C CA . GLY A 1 4 ? -18.560 -10.812 -1.762 1.00 0.00 4 GLY A CA 16
ATOM 26689 C C . GLY A 1 4 ? -18.058 -11.170 -3.146 1.00 0.00 4 GLY A C 16
ATOM 26690 O O . GLY A 1 4 ? -17.716 -12.323 -3.412 1.00 0.00 4 GLY A O 16
ATOM 26694 N N . SER A 1 5 ? -18.013 -10.180 -4.032 1.00 0.00 5 SER A N 16
ATOM 26695 C CA . SER A 1 5 ? -17.549 -10.395 -5.397 1.00 0.00 5 SER A CA 16
ATOM 26696 C C . SER A 1 5 ? -16.079 -10.011 -5.539 1.00 0.00 5 SER A C 16
ATOM 26697 O O . SER A 1 5 ? -15.225 -10.863 -5.781 1.00 0.00 5 SER A O 16
ATOM 26705 N N . SER A 1 6 ? -15.794 -8.722 -5.384 1.00 0.00 6 SER A N 16
ATOM 26706 C CA . SER A 1 6 ? -14.428 -8.224 -5.493 1.00 0.00 6 SER A CA 16
ATOM 26707 C C . SER A 1 6 ? -14.211 -7.028 -4.573 1.00 0.00 6 SER A C 16
ATOM 26708 O O . SER A 1 6 ? -13.234 -6.974 -3.826 1.00 0.00 6 SER A O 16
ATOM 26716 N N . GLY A 1 7 ? -15.131 -6.070 -4.630 1.00 0.00 7 GLY A N 16
ATOM 26717 C CA . GLY A 1 7 ? -15.024 -4.888 -3.796 1.00 0.00 7 GLY A CA 16
ATOM 26718 C C . GLY A 1 7 ? -15.362 -5.170 -2.345 1.00 0.00 7 GLY A C 16
ATOM 26719 O O . GLY A 1 7 ? -16.468 -4.876 -1.891 1.00 0.00 7 GLY A O 16
ATOM 26723 N N . MET A 1 8 ? -14.409 -5.744 -1.618 1.00 0.00 8 MET A N 16
ATOM 26724 C CA . MET A 1 8 ? -14.611 -6.068 -0.212 1.00 0.00 8 MET A CA 16
ATOM 26725 C C . MET A 1 8 ? -14.308 -4.863 0.673 1.00 0.00 8 MET A C 16
ATOM 26726 O O . MET A 1 8 ? -13.225 -4.282 0.600 1.00 0.00 8 MET A O 16
ATOM 26740 N N . ALA A 1 9 ? -15.272 -4.492 1.510 1.00 0.00 9 ALA A N 16
ATOM 26741 C CA . ALA A 1 9 ? -15.109 -3.356 2.409 1.00 0.00 9 ALA A CA 16
ATOM 26742 C C . ALA A 1 9 ? -14.329 -3.751 3.658 1.00 0.00 9 ALA A C 16
ATOM 26743 O O . ALA A 1 9 ? -14.675 -4.716 4.340 1.00 0.00 9 ALA A O 16
ATOM 26750 N N . LEU A 1 10 ? -13.274 -2.997 3.954 1.00 0.00 10 LEU A N 16
ATOM 26751 C CA . LEU A 1 10 ? -12.445 -3.267 5.122 1.00 0.00 10 LEU A CA 16
ATOM 26752 C C . LEU A 1 10 ? -12.545 -2.131 6.133 1.00 0.00 10 LEU A C 16
ATOM 26753 O O . LEU A 1 10 ? -13.213 -1.126 5.889 1.00 0.00 10 LEU A O 16
ATOM 26769 N N . ALA A 1 11 ? -11.877 -2.295 7.271 1.00 0.00 11 ALA A N 16
ATOM 26770 C CA . ALA A 1 11 ? -11.891 -1.283 8.320 1.00 0.00 11 ALA A CA 16
ATOM 26771 C C . ALA A 1 11 ? -11.273 0.022 7.830 1.00 0.00 11 ALA A C 16
ATOM 26772 O O . ALA A 1 11 ? -10.849 0.128 6.680 1.00 0.00 11 ALA A O 16
ATOM 26779 N N . ARG A 1 12 ? -11.225 1.015 8.713 1.00 0.00 12 ARG A N 16
ATOM 26780 C CA . ARG A 1 12 ? -10.659 2.315 8.371 1.00 0.00 12 ARG A CA 16
ATOM 26781 C C . ARG A 1 12 ? -9.360 2.560 9.132 1.00 0.00 12 ARG A C 16
ATOM 26782 O O . ARG A 1 12 ? -9.236 2.199 10.302 1.00 0.00 12 ARG A O 16
ATOM 26803 N N . ALA A 1 13 ? -8.394 3.178 8.460 1.00 0.00 13 ALA A N 16
ATOM 26804 C CA . ALA A 1 13 ? -7.106 3.474 9.072 1.00 0.00 13 ALA A CA 16
ATOM 26805 C C . ALA A 1 13 ? -7.053 4.915 9.568 1.00 0.00 13 ALA A C 16
ATOM 26806 O O . ALA A 1 13 ? -8.057 5.628 9.538 1.00 0.00 13 ALA A O 16
ATOM 26813 N N . ASN A 1 14 ? -5.879 5.337 10.025 1.00 0.00 14 ASN A N 16
ATOM 26814 C CA . ASN A 1 14 ? -5.698 6.693 10.528 1.00 0.00 14 ASN A CA 16
ATOM 26815 C C . ASN A 1 14 ? -4.502 7.366 9.862 1.00 0.00 14 ASN A C 16
ATOM 26816 O O . ASN A 1 14 ? -4.633 8.430 9.258 1.00 0.00 14 ASN A O 16
ATOM 26827 N N . SER A 1 15 ? -3.337 6.736 9.976 1.00 0.00 15 SER A N 16
ATOM 26828 C CA . SER A 1 15 ? -2.118 7.273 9.383 1.00 0.00 15 SER A CA 16
ATOM 26829 C C . SER A 1 15 ? -1.783 6.546 8.082 1.00 0.00 15 SER A C 16
ATOM 26830 O O . SER A 1 15 ? -2.148 5.385 7.897 1.00 0.00 15 SER A O 16
ATOM 26838 N N . PRO A 1 16 ? -1.079 7.224 7.159 1.00 0.00 16 PRO A N 16
ATOM 26839 C CA . PRO A 1 16 ? -0.695 6.637 5.871 1.00 0.00 16 PRO A CA 16
ATOM 26840 C C . PRO A 1 16 ? 0.321 5.510 6.029 1.00 0.00 16 PRO A C 16
ATOM 26841 O O . PRO A 1 16 ? 0.384 4.597 5.205 1.00 0.00 16 PRO A O 16
ATOM 26852 N N . GLN A 1 17 ? 1.116 5.582 7.092 1.00 0.00 17 GLN A N 16
ATOM 26853 C CA . GLN A 1 17 ? 2.129 4.568 7.357 1.00 0.00 17 GLN A CA 16
ATOM 26854 C C . GLN A 1 17 ? 1.485 3.256 7.791 1.00 0.00 17 GLN A C 16
ATOM 26855 O O . GLN A 1 17 ? 1.986 2.174 7.482 1.00 0.00 17 GLN A O 16
ATOM 26869 N N . GLU A 1 18 ? 0.372 3.358 8.509 1.00 0.00 18 GLU A N 16
ATOM 26870 C CA . GLU A 1 18 ? -0.343 2.180 8.986 1.00 0.00 18 GLU A CA 16
ATOM 26871 C C . GLU A 1 18 ? -1.157 1.546 7.863 1.00 0.00 18 GLU A C 16
ATOM 26872 O O . GLU A 1 18 ? -1.294 0.324 7.795 1.00 0.00 18 GLU A O 16
ATOM 26884 N N . ALA A 1 19 ? -1.696 2.384 6.984 1.00 0.00 19 ALA A N 16
ATOM 26885 C CA . ALA A 1 19 ? -2.496 1.906 5.863 1.00 0.00 19 ALA A CA 16
ATOM 26886 C C . ALA A 1 19 ? -1.688 0.971 4.970 1.00 0.00 19 ALA A C 16
ATOM 26887 O O . ALA A 1 19 ? -2.166 -0.091 4.571 1.00 0.00 19 ALA A O 16
ATOM 26894 N N . LEU A 1 20 ? -0.459 1.372 4.660 1.00 0.00 20 LEU A N 16
ATOM 26895 C CA . LEU A 1 20 ? 0.417 0.570 3.815 1.00 0.00 20 LEU A CA 16
ATOM 26896 C C . LEU A 1 20 ? 0.816 -0.723 4.517 1.00 0.00 20 LEU A C 16
ATOM 26897 O O . LEU A 1 20 ? 0.714 -1.808 3.946 1.00 0.00 20 LEU A O 16
ATOM 26913 N N . LEU A 1 21 ? 1.271 -0.600 5.759 1.00 0.00 21 LEU A N 16
ATOM 26914 C CA . LEU A 1 21 ? 1.687 -1.759 6.540 1.00 0.00 21 LEU A CA 16
ATOM 26915 C C . LEU A 1 21 ? 0.530 -2.736 6.724 1.00 0.00 21 LEU A C 16
ATOM 26916 O O . LEU A 1 21 ? 0.734 -3.946 6.814 1.00 0.00 21 LEU A O 16
ATOM 26932 N N . TRP A 1 22 ? -0.686 -2.201 6.778 1.00 0.00 22 TRP A N 16
ATOM 26933 C CA . TRP A 1 22 ? -1.877 -3.025 6.951 1.00 0.00 22 TRP A CA 16
ATOM 26934 C C . TRP A 1 22 ? -2.197 -3.794 5.674 1.00 0.00 22 TRP A C 16
ATOM 26935 O O . TRP A 1 22 ? -2.734 -4.901 5.722 1.00 0.00 22 TRP A O 16
ATOM 26956 N N . ALA A 1 23 ? -1.863 -3.202 4.532 1.00 0.00 23 ALA A N 16
ATOM 26957 C CA . ALA A 1 23 ? -2.116 -3.832 3.242 1.00 0.00 23 ALA A CA 16
ATOM 26958 C C . ALA A 1 23 ? -1.122 -4.957 2.976 1.00 0.00 23 ALA A C 16
ATOM 26959 O O . ALA A 1 23 ? -1.495 -6.029 2.497 1.00 0.00 23 ALA A O 16
ATOM 26966 N N . LEU A 1 24 ? 0.145 -4.707 3.288 1.00 0.00 24 LEU A N 16
ATOM 26967 C CA . LEU A 1 24 ? 1.194 -5.699 3.082 1.00 0.00 24 LEU A CA 16
ATOM 26968 C C . LEU A 1 24 ? 1.008 -6.889 4.018 1.00 0.00 24 LEU A C 16
ATOM 26969 O O . LEU A 1 24 ? 1.303 -8.029 3.656 1.00 0.00 24 LEU A O 16
ATOM 26985 N N . ASN A 1 25 ? 0.518 -6.617 5.223 1.00 0.00 25 ASN A N 16
ATOM 26986 C CA . ASN A 1 25 ? 0.294 -7.667 6.211 1.00 0.00 25 ASN A CA 16
ATOM 26987 C C . ASN A 1 25 ? -1.010 -8.407 5.932 1.00 0.00 25 ASN A C 16
ATOM 26988 O O . ASN A 1 25 ? -1.070 -9.634 6.020 1.00 0.00 25 ASN A O 16
ATOM 26999 N N . ASP A 1 26 ? -2.052 -7.653 5.596 1.00 0.00 26 ASP A N 16
ATOM 27000 C CA . ASP A 1 26 ? -3.356 -8.238 5.303 1.00 0.00 26 ASP A CA 16
ATOM 27001 C C . ASP A 1 26 ? -3.269 -9.208 4.129 1.00 0.00 26 ASP A C 16
ATOM 27002 O O . ASP A 1 26 ? -4.054 -10.151 4.032 1.00 0.00 26 ASP A O 16
ATOM 27011 N N . LEU A 1 27 ? -2.310 -8.971 3.237 1.00 0.00 27 LEU A N 16
ATOM 27012 C CA . LEU A 1 27 ? -2.123 -9.826 2.070 1.00 0.00 27 LEU A CA 16
ATOM 27013 C C . LEU A 1 27 ? -1.895 -11.276 2.485 1.00 0.00 27 LEU A C 16
ATOM 27014 O O . LEU A 1 27 ? -1.751 -11.578 3.669 1.00 0.00 27 LEU A O 16
ATOM 27030 N N . GLU A 1 28 ? -1.866 -12.170 1.502 1.00 0.00 28 GLU A N 16
ATOM 27031 C CA . GLU A 1 28 ? -1.656 -13.588 1.766 1.00 0.00 28 GLU A CA 16
ATOM 27032 C C . GLU A 1 28 ? -0.224 -13.997 1.435 1.00 0.00 28 GLU A C 16
ATOM 27033 O O . GLU A 1 28 ? 0.559 -13.196 0.927 1.00 0.00 28 GLU A O 16
ATOM 27045 N N . GLU A 1 29 ? 0.111 -15.249 1.730 1.00 0.00 29 GLU A N 16
ATOM 27046 C CA . GLU A 1 29 ? 1.449 -15.764 1.465 1.00 0.00 29 GLU A CA 16
ATOM 27047 C C . GLU A 1 29 ? 1.619 -16.105 -0.012 1.00 0.00 29 GLU A C 16
ATOM 27048 O O . GLU A 1 29 ? 2.719 -16.012 -0.558 1.00 0.00 29 GLU A O 16
ATOM 27060 N N . ASN A 1 30 ? 0.524 -16.501 -0.653 1.00 0.00 30 ASN A N 16
ATOM 27061 C CA . ASN A 1 30 ? 0.553 -16.857 -2.068 1.00 0.00 30 ASN A CA 16
ATOM 27062 C C . ASN A 1 30 ? 0.549 -15.609 -2.945 1.00 0.00 30 ASN A C 16
ATOM 27063 O O . ASN A 1 30 ? 1.105 -15.608 -4.043 1.00 0.00 30 ASN A O 16
ATOM 27074 N N . SER A 1 31 ? -0.083 -14.548 -2.454 1.00 0.00 31 SER A N 16
ATOM 27075 C CA . SER A 1 31 ? -0.161 -13.294 -3.195 1.00 0.00 31 SER A CA 16
ATOM 27076 C C . SER A 1 31 ? 1.110 -12.472 -3.012 1.00 0.00 31 SER A C 16
ATOM 27077 O O . SER A 1 31 ? 1.681 -11.969 -3.980 1.00 0.00 31 SER A O 16
ATOM 27085 N N . PHE A 1 32 ? 1.549 -12.339 -1.764 1.00 0.00 32 PHE A N 16
ATOM 27086 C CA . PHE A 1 32 ? 2.753 -11.576 -1.454 1.00 0.00 32 PHE A CA 16
ATOM 27087 C C . PHE A 1 32 ? 3.978 -12.195 -2.121 1.00 0.00 32 PHE A C 16
ATOM 27088 O O . PHE A 1 32 ? 4.927 -11.493 -2.471 1.00 0.00 32 PHE A O 16
ATOM 27105 N N . LYS A 1 33 ? 3.952 -13.513 -2.291 1.00 0.00 33 LYS A N 16
ATOM 27106 C CA . LYS A 1 33 ? 5.061 -14.226 -2.914 1.00 0.00 33 LYS A CA 16
ATOM 27107 C C . LYS A 1 33 ? 5.260 -13.774 -4.358 1.00 0.00 33 LYS A C 16
ATOM 27108 O O . LYS A 1 33 ? 6.377 -13.796 -4.877 1.00 0.00 33 LYS A O 16
ATOM 27127 N N . THR A 1 34 ? 4.172 -13.364 -5.002 1.00 0.00 34 THR A N 16
ATOM 27128 C CA . THR A 1 34 ? 4.230 -12.909 -6.387 1.00 0.00 34 THR A CA 16
ATOM 27129 C C . THR A 1 34 ? 4.316 -11.388 -6.459 1.00 0.00 34 THR A C 16
ATOM 27130 O O . THR A 1 34 ? 4.974 -10.834 -7.340 1.00 0.00 34 THR A O 16
ATOM 27141 N N . LEU A 1 35 ? 3.646 -10.717 -5.528 1.00 0.00 35 LEU A N 16
ATOM 27142 C CA . LEU A 1 35 ? 3.645 -9.258 -5.488 1.00 0.00 35 LEU A CA 16
ATOM 27143 C C . LEU A 1 35 ? 5.040 -8.719 -5.184 1.00 0.00 35 LEU A C 16
ATOM 27144 O O . LEU A 1 35 ? 5.422 -7.653 -5.667 1.00 0.00 35 LEU A O 16
ATOM 27160 N N . LYS A 1 36 ? 5.794 -9.460 -4.380 1.00 0.00 36 LYS A N 16
ATOM 27161 C CA . LYS A 1 36 ? 7.146 -9.053 -4.011 1.00 0.00 36 LYS A CA 16
ATOM 27162 C C . LYS A 1 36 ? 8.030 -8.910 -5.245 1.00 0.00 36 LYS A C 16
ATOM 27163 O O . LYS A 1 36 ? 8.701 -7.892 -5.426 1.00 0.00 36 LYS A O 16
ATOM 27182 N N . PHE A 1 37 ? 8.031 -9.935 -6.091 1.00 0.00 37 PHE A N 16
ATOM 27183 C CA . PHE A 1 37 ? 8.835 -9.922 -7.308 1.00 0.00 37 PHE A CA 16
ATOM 27184 C C . PHE A 1 37 ? 8.444 -8.756 -8.210 1.00 0.00 37 PHE A C 16
ATOM 27185 O O . PHE A 1 37 ? 9.274 -8.223 -8.946 1.00 0.00 37 PHE A O 16
ATOM 27202 N N . HIS A 1 38 ? 7.175 -8.366 -8.149 1.00 0.00 38 HIS A N 16
ATOM 27203 C CA . HIS A 1 38 ? 6.675 -7.264 -8.964 1.00 0.00 38 HIS A CA 16
ATOM 27204 C C . HIS A 1 38 ? 7.181 -5.921 -8.441 1.00 0.00 38 HIS A C 16
ATOM 27205 O O . HIS A 1 38 ? 7.308 -4.959 -9.197 1.00 0.00 38 HIS A O 16
ATOM 27219 N N . LEU A 1 39 ? 7.466 -5.863 -7.142 1.00 0.00 39 LEU A N 16
ATOM 27220 C CA . LEU A 1 39 ? 7.956 -4.637 -6.521 1.00 0.00 39 LEU A CA 16
ATOM 27221 C C . LEU A 1 39 ? 9.239 -4.157 -7.191 1.00 0.00 39 LEU A C 16
ATOM 27222 O O . LEU A 1 39 ? 9.313 -3.028 -7.674 1.00 0.00 39 LEU A O 16
ATOM 27238 N N . ARG A 1 40 ? 10.249 -5.021 -7.216 1.00 0.00 40 ARG A N 16
ATOM 27239 C CA . ARG A 1 40 ? 11.531 -4.683 -7.824 1.00 0.00 40 ARG A CA 16
ATOM 27240 C C . ARG A 1 40 ? 11.362 -4.299 -9.293 1.00 0.00 40 ARG A C 16
ATOM 27241 O O . ARG A 1 40 ? 12.206 -3.607 -9.863 1.00 0.00 40 ARG A O 16
ATOM 27262 N N . ASP A 1 41 ? 10.271 -4.756 -9.902 1.00 0.00 41 ASP A N 16
ATOM 27263 C CA . ASP A 1 41 ? 9.999 -4.461 -11.304 1.00 0.00 41 ASP A CA 16
ATOM 27264 C C . ASP A 1 41 ? 9.407 -3.064 -11.472 1.00 0.00 41 ASP A C 16
ATOM 27265 O O . ASP A 1 41 ? 9.550 -2.444 -12.527 1.00 0.00 41 ASP A O 16
ATOM 27274 N N . VAL A 1 42 ? 8.739 -2.573 -10.433 1.00 0.00 42 VAL A N 16
ATOM 27275 C CA . VAL A 1 42 ? 8.125 -1.251 -10.477 1.00 0.00 42 VAL A CA 16
ATOM 27276 C C . VAL A 1 42 ? 8.976 -0.217 -9.747 1.00 0.00 42 VAL A C 16
ATOM 27277 O O . VAL A 1 42 ? 9.107 0.921 -10.199 1.00 0.00 42 VAL A O 16
ATOM 27290 N N . THR A 1 43 ? 9.550 -0.616 -8.619 1.00 0.00 43 THR A N 16
ATOM 27291 C CA . THR A 1 43 ? 10.387 0.279 -7.828 1.00 0.00 43 THR A CA 16
ATOM 27292 C C . THR A 1 43 ? 11.585 0.764 -8.638 1.00 0.00 43 THR A C 16
ATOM 27293 O O . THR A 1 43 ? 11.879 1.959 -8.676 1.00 0.00 43 THR A O 16
ATOM 27304 N N . GLN A 1 44 ? 12.274 -0.171 -9.284 1.00 0.00 44 GLN A N 16
ATOM 27305 C CA . GLN A 1 44 ? 13.441 0.162 -10.091 1.00 0.00 44 GLN A CA 16
ATOM 27306 C C . GLN A 1 44 ? 14.525 0.813 -9.238 1.00 0.00 44 GLN A C 16
ATOM 27307 O O . GLN A 1 44 ? 15.293 1.646 -9.721 1.00 0.00 44 GLN A O 16
ATOM 27321 N N . PHE A 1 45 ? 14.582 0.428 -7.968 1.00 0.00 45 PHE A N 16
ATOM 27322 C CA . PHE A 1 45 ? 15.572 0.974 -7.047 1.00 0.00 45 PHE A CA 16
ATOM 27323 C C . PHE A 1 45 ? 16.681 -0.037 -6.777 1.00 0.00 45 PHE A C 16
ATOM 27324 O O . PHE A 1 45 ? 16.607 -1.186 -7.216 1.00 0.00 45 PHE A O 16
ATOM 27341 N N . HIS A 1 46 ? 17.708 0.396 -6.054 1.00 0.00 46 HIS A N 16
ATOM 27342 C CA . HIS A 1 46 ? 18.833 -0.474 -5.727 1.00 0.00 46 HIS A CA 16
ATOM 27343 C C . HIS A 1 46 ? 18.448 -1.475 -4.641 1.00 0.00 46 HIS A C 16
ATOM 27344 O O . HIS A 1 46 ? 18.995 -1.452 -3.538 1.00 0.00 46 HIS A O 16
ATOM 27358 N N . LEU A 1 47 ? 17.503 -2.353 -4.961 1.00 0.00 47 LEU A N 16
ATOM 27359 C CA . LEU A 1 47 ? 17.044 -3.362 -4.015 1.00 0.00 47 LEU A CA 16
ATOM 27360 C C . LEU A 1 47 ? 17.435 -4.762 -4.481 1.00 0.00 47 LEU A C 16
ATOM 27361 O O . LEU A 1 47 ? 16.599 -5.663 -4.548 1.00 0.00 47 LEU A O 16
ATOM 27377 N N . ALA A 1 48 ? 18.713 -4.936 -4.805 1.00 0.00 48 ALA A N 16
ATOM 27378 C CA . ALA A 1 48 ? 19.216 -6.224 -5.265 1.00 0.00 48 ALA A CA 16
ATOM 27379 C C . ALA A 1 48 ? 20.296 -6.756 -4.330 1.00 0.00 48 ALA A C 16
ATOM 27380 O O . ALA A 1 48 ? 20.577 -6.163 -3.289 1.00 0.00 48 ALA A O 16
ATOM 27387 N N . ARG A 1 49 ? 20.899 -7.879 -4.709 1.00 0.00 49 ARG A N 16
ATOM 27388 C CA . ARG A 1 49 ? 21.950 -8.493 -3.905 1.00 0.00 49 ARG A CA 16
ATOM 27389 C C . ARG A 1 49 ? 21.422 -8.893 -2.530 1.00 0.00 49 ARG A C 16
ATOM 27390 O O . ARG A 1 49 ? 22.119 -8.762 -1.524 1.00 0.00 49 ARG A O 16
ATOM 27411 N N . GLY A 1 50 ? 20.187 -9.386 -2.496 1.00 0.00 50 GLY A N 16
ATOM 27412 C CA . GLY A 1 50 ? 19.590 -9.800 -1.241 1.00 0.00 50 GLY A CA 16
ATOM 27413 C C . GLY A 1 50 ? 18.978 -8.643 -0.476 1.00 0.00 50 GLY A C 16
ATOM 27414 O O . GLY A 1 50 ? 19.095 -8.568 0.748 1.00 0.00 50 GLY A O 16
ATOM 27418 N N . GLU A 1 51 ? 18.322 -7.739 -1.197 1.00 0.00 51 GLU A N 16
ATOM 27419 C CA . GLU A 1 51 ? 17.689 -6.581 -0.577 1.00 0.00 51 GLU A CA 16
ATOM 27420 C C . GLU A 1 51 ? 16.169 -6.711 -0.606 1.00 0.00 51 GLU A C 16
ATOM 27421 O O . GLU A 1 51 ? 15.499 -6.509 0.407 1.00 0.00 51 GLU A O 16
ATOM 27433 N N . LEU A 1 52 ? 15.632 -7.051 -1.774 1.00 0.00 52 LEU A N 16
ATOM 27434 C CA . LEU A 1 52 ? 14.192 -7.209 -1.934 1.00 0.00 52 LEU A CA 16
ATOM 27435 C C . LEU A 1 52 ? 13.691 -8.434 -1.176 1.00 0.00 52 LEU A C 16
ATOM 27436 O O . LEU A 1 52 ? 12.669 -8.380 -0.493 1.00 0.00 52 LEU A O 16
ATOM 27452 N N . GLU A 1 53 ? 14.420 -9.539 -1.302 1.00 0.00 53 GLU A N 16
ATOM 27453 C CA . GLU A 1 53 ? 14.050 -10.778 -0.628 1.00 0.00 53 GLU A CA 16
ATOM 27454 C C . GLU A 1 53 ? 14.161 -10.629 0.885 1.00 0.00 53 GLU A C 16
ATOM 27455 O O . GLU A 1 53 ? 13.316 -11.123 1.631 1.00 0.00 53 GLU A O 16
ATOM 27467 N N . SER A 1 54 ? 15.210 -9.945 1.333 1.00 0.00 54 SER A N 16
ATOM 27468 C CA . SER A 1 54 ? 15.432 -9.729 2.758 1.00 0.00 54 SER A CA 16
ATOM 27469 C C . SER A 1 54 ? 14.352 -8.829 3.348 1.00 0.00 54 SER A C 16
ATOM 27470 O O . SER A 1 54 ? 14.013 -8.940 4.526 1.00 0.00 54 SER A O 16
ATOM 27478 N N . LEU A 1 55 ? 13.813 -7.937 2.522 1.00 0.00 55 LEU A N 16
ATOM 27479 C CA . LEU A 1 55 ? 12.770 -7.017 2.963 1.00 0.00 55 LEU A CA 16
ATOM 27480 C C . LEU A 1 55 ? 11.553 -7.780 3.476 1.00 0.00 55 LEU A C 16
ATOM 27481 O O . LEU A 1 55 ? 10.871 -8.467 2.715 1.00 0.00 55 LEU A O 16
ATOM 27497 N N . SER A 1 56 ? 11.285 -7.654 4.772 1.00 0.00 56 SER A N 16
ATOM 27498 C CA . SER A 1 56 ? 10.150 -8.330 5.388 1.00 0.00 56 SER A CA 16
ATOM 27499 C C . SER A 1 56 ? 8.847 -7.601 5.072 1.00 0.00 56 SER A C 16
ATOM 27500 O O . SER A 1 56 ? 8.860 -6.467 4.593 1.00 0.00 56 SER A O 16
ATOM 27508 N N . GLN A 1 57 ? 7.726 -8.260 5.342 1.00 0.00 57 GLN A N 16
ATOM 27509 C CA . GLN A 1 57 ? 6.414 -7.676 5.087 1.00 0.00 57 GLN A CA 16
ATOM 27510 C C . GLN A 1 57 ? 6.230 -6.384 5.877 1.00 0.00 57 GLN A C 16
ATOM 27511 O O . GLN A 1 57 ? 5.503 -5.485 5.456 1.00 0.00 57 GLN A O 16
ATOM 27525 N N . VAL A 1 58 ? 6.893 -6.298 7.027 1.00 0.00 58 VAL A N 16
ATOM 27526 C CA . VAL A 1 58 ? 6.801 -5.117 7.876 1.00 0.00 58 VAL A CA 16
ATOM 27527 C C . VAL A 1 58 ? 7.856 -4.082 7.496 1.00 0.00 58 VAL A C 16
ATOM 27528 O O . VAL A 1 58 ? 7.542 -2.909 7.289 1.00 0.00 58 VAL A O 16
ATOM 27541 N N . ASP A 1 59 ? 9.106 -4.524 7.408 1.00 0.00 59 ASP A N 16
ATOM 27542 C CA . ASP A 1 59 ? 10.207 -3.635 7.053 1.00 0.00 59 ASP A CA 16
ATOM 27543 C C . ASP A 1 59 ? 9.982 -3.003 5.684 1.00 0.00 59 ASP A C 16
ATOM 27544 O O . ASP A 1 59 ? 10.394 -1.870 5.438 1.00 0.00 59 ASP A O 16
ATOM 27553 N N . LEU A 1 60 ? 9.328 -3.745 4.796 1.00 0.00 60 LEU A N 16
ATOM 27554 C CA . LEU A 1 60 ? 9.049 -3.256 3.450 1.00 0.00 60 LEU A CA 16
ATOM 27555 C C . LEU A 1 60 ? 8.197 -1.991 3.496 1.00 0.00 60 LEU A C 16
ATOM 27556 O O . LEU A 1 60 ? 8.493 -1.007 2.818 1.00 0.00 60 LEU A O 16
ATOM 27572 N N . ALA A 1 61 ? 7.138 -2.026 4.299 1.00 0.00 61 ALA A N 16
ATOM 27573 C CA . ALA A 1 61 ? 6.243 -0.883 4.433 1.00 0.00 61 ALA A CA 16
ATOM 27574 C C . ALA A 1 61 ? 6.985 0.342 4.960 1.00 0.00 61 ALA A C 16
ATOM 27575 O O . ALA A 1 61 ? 6.613 1.478 4.665 1.00 0.00 61 ALA A O 16
ATOM 27582 N N . SER A 1 62 ? 8.032 0.103 5.742 1.00 0.00 62 SER A N 16
ATOM 27583 C CA . SER A 1 62 ? 8.823 1.189 6.312 1.00 0.00 62 SER A CA 16
ATOM 27584 C C . SER A 1 62 ? 9.914 1.638 5.344 1.00 0.00 62 SER A C 16
ATOM 27585 O O . SER A 1 62 ? 10.302 2.806 5.331 1.00 0.00 62 SER A O 16
ATOM 27593 N N . LYS A 1 63 ? 10.407 0.702 4.539 1.00 0.00 63 LYS A N 16
ATOM 27594 C CA . LYS A 1 63 ? 11.456 1.005 3.570 1.00 0.00 63 LYS A CA 16
ATOM 27595 C C . LYS A 1 63 ? 10.900 1.792 2.389 1.00 0.00 63 LYS A C 16
ATOM 27596 O O . LYS A 1 63 ? 11.551 2.701 1.874 1.00 0.00 63 LYS A O 16
ATOM 27615 N N . LEU A 1 64 ? 9.692 1.437 1.961 1.00 0.00 64 LEU A N 16
ATOM 27616 C CA . LEU A 1 64 ? 9.051 2.112 0.839 1.00 0.00 64 LEU A CA 16
ATOM 27617 C C . LEU A 1 64 ? 8.845 3.594 1.137 1.00 0.00 64 LEU A C 16
ATOM 27618 O O . LEU A 1 64 ? 8.890 4.430 0.236 1.00 0.00 64 LEU A O 16
ATOM 27634 N N . ILE A 1 65 ? 8.619 3.910 2.408 1.00 0.00 65 ILE A N 16
ATOM 27635 C CA . ILE A 1 65 ? 8.407 5.291 2.825 1.00 0.00 65 ILE A CA 16
ATOM 27636 C C . ILE A 1 65 ? 9.721 6.064 2.855 1.00 0.00 65 ILE A C 16
ATOM 27637 O O . ILE A 1 65 ? 9.747 7.273 2.623 1.00 0.00 65 ILE A O 16
ATOM 27653 N N . SER A 1 66 ? 10.811 5.360 3.142 1.00 0.00 66 SER A N 16
ATOM 27654 C CA . SER A 1 66 ? 12.129 5.982 3.202 1.00 0.00 66 SER A CA 16
ATOM 27655 C C . SER A 1 66 ? 12.735 6.110 1.809 1.00 0.00 66 SER A C 16
ATOM 27656 O O . SER A 1 66 ? 13.495 7.039 1.535 1.00 0.00 66 SER A O 16
ATOM 27664 N N . MET A 1 67 ? 12.396 5.171 0.931 1.00 0.00 67 MET A N 16
ATOM 27665 C CA . MET A 1 67 ? 12.909 5.179 -0.433 1.00 0.00 67 MET A CA 16
ATOM 27666 C C . MET A 1 67 ? 12.192 6.230 -1.278 1.00 0.00 67 MET A C 16
ATOM 27667 O O . MET A 1 67 ? 12.805 6.887 -2.118 1.00 0.00 67 MET A O 16
ATOM 27681 N N . TYR A 1 68 ? 10.892 6.380 -1.047 1.00 0.00 68 TYR A N 16
ATOM 27682 C CA . TYR A 1 68 ? 10.092 7.350 -1.787 1.00 0.00 68 TYR A CA 16
ATOM 27683 C C . TYR A 1 68 ? 9.327 8.262 -0.835 1.00 0.00 68 TYR A C 16
ATOM 27684 O O . TYR A 1 68 ? 9.626 9.450 -0.720 1.00 0.00 68 TYR A O 16
ATOM 27702 N N . GLY A 1 69 ? 8.336 7.698 -0.152 1.00 0.00 69 GLY A N 16
ATOM 27703 C CA . GLY A 1 69 ? 7.541 8.474 0.782 1.00 0.00 69 GLY A CA 16
ATOM 27704 C C . GLY A 1 69 ? 6.337 7.709 1.295 1.00 0.00 69 GLY A C 16
ATOM 27705 O O . GLY A 1 69 ? 6.041 6.613 0.819 1.00 0.00 69 GLY A O 16
ATOM 27709 N N . ALA A 1 70 ? 5.642 8.287 2.269 1.00 0.00 70 ALA A N 16
ATOM 27710 C CA . ALA A 1 70 ? 4.463 7.653 2.847 1.00 0.00 70 ALA A CA 16
ATOM 27711 C C . ALA A 1 70 ? 3.300 7.657 1.861 1.00 0.00 70 ALA A C 16
ATOM 27712 O O . ALA A 1 70 ? 2.459 6.759 1.876 1.00 0.00 70 ALA A O 16
ATOM 27719 N N . GLN A 1 71 ? 3.260 8.673 1.006 1.00 0.00 71 GLN A N 16
ATOM 27720 C CA . GLN A 1 71 ? 2.199 8.794 0.012 1.00 0.00 71 GLN A CA 16
ATOM 27721 C C . GLN A 1 71 ? 2.587 8.094 -1.285 1.00 0.00 71 GLN A C 16
ATOM 27722 O O . GLN A 1 71 ? 1.730 7.585 -2.009 1.00 0.00 71 GLN A O 16
ATOM 27736 N N . GLU A 1 72 ? 3.884 8.069 -1.576 1.00 0.00 72 GLU A N 16
ATOM 27737 C CA . GLU A 1 72 ? 4.385 7.430 -2.786 1.00 0.00 72 GLU A CA 16
ATOM 27738 C C . GLU A 1 72 ? 4.465 5.918 -2.610 1.00 0.00 72 GLU A C 16
ATOM 27739 O O . GLU A 1 72 ? 4.209 5.158 -3.546 1.00 0.00 72 GLU A O 16
ATOM 27751 N N . ALA A 1 73 ? 4.822 5.486 -1.405 1.00 0.00 73 ALA A N 16
ATOM 27752 C CA . ALA A 1 73 ? 4.936 4.063 -1.105 1.00 0.00 73 ALA A CA 16
ATOM 27753 C C . ALA A 1 73 ? 3.609 3.346 -1.331 1.00 0.00 73 ALA A C 16
ATOM 27754 O O . ALA A 1 73 ? 3.582 2.179 -1.722 1.00 0.00 73 ALA A O 16
ATOM 27761 N N . VAL A 1 74 ? 2.511 4.052 -1.081 1.00 0.00 74 VAL A N 16
ATOM 27762 C CA . VAL A 1 74 ? 1.180 3.483 -1.256 1.00 0.00 74 VAL A CA 16
ATOM 27763 C C . VAL A 1 74 ? 0.817 3.379 -2.735 1.00 0.00 74 VAL A C 16
ATOM 27764 O O . VAL A 1 74 ? 0.070 2.488 -3.139 1.00 0.00 74 VAL A O 16
ATOM 27777 N N . ARG A 1 75 ? 1.349 4.296 -3.536 1.00 0.00 75 ARG A N 16
ATOM 27778 C CA . ARG A 1 75 ? 1.079 4.308 -4.969 1.00 0.00 75 ARG A CA 16
ATOM 27779 C C . ARG A 1 75 ? 1.823 3.178 -5.675 1.00 0.00 75 ARG A C 16
ATOM 27780 O O . ARG A 1 75 ? 1.359 2.654 -6.687 1.00 0.00 75 ARG A O 16
ATOM 27801 N N . VAL A 1 76 ? 2.980 2.808 -5.136 1.00 0.00 76 VAL A N 16
ATOM 27802 C CA . VAL A 1 76 ? 3.787 1.741 -5.715 1.00 0.00 76 VAL A CA 16
ATOM 27803 C C . VAL A 1 76 ? 3.070 0.398 -5.623 1.00 0.00 76 VAL A C 16
ATOM 27804 O O . VAL A 1 76 ? 3.038 -0.367 -6.587 1.00 0.00 76 VAL A O 16
ATOM 27817 N N . VAL A 1 77 ? 2.496 0.118 -4.458 1.00 0.00 77 VAL A N 16
ATOM 27818 C CA . VAL A 1 77 ? 1.780 -1.133 -4.239 1.00 0.00 77 VAL A CA 16
ATOM 27819 C C . VAL A 1 77 ? 0.628 -1.288 -5.226 1.00 0.00 77 VAL A C 16
ATOM 27820 O O . VAL A 1 77 ? 0.370 -2.383 -5.726 1.00 0.00 77 VAL A O 16
ATOM 27833 N N . SER A 1 78 ? -0.062 -0.186 -5.501 1.00 0.00 78 SER A N 16
ATOM 27834 C CA . SER A 1 78 ? -1.188 -0.200 -6.429 1.00 0.00 78 SER A CA 16
ATOM 27835 C C . SER A 1 78 ? -0.732 -0.579 -7.834 1.00 0.00 78 SER A C 16
ATOM 27836 O O . SER A 1 78 ? -1.484 -1.184 -8.598 1.00 0.00 78 SER A O 16
ATOM 27844 N N . ARG A 1 79 ? 0.503 -0.219 -8.169 1.00 0.00 79 ARG A N 16
ATOM 27845 C CA . ARG A 1 79 ? 1.057 -0.521 -9.484 1.00 0.00 79 ARG A CA 16
ATOM 27846 C C . ARG A 1 79 ? 1.234 -2.026 -9.670 1.00 0.00 79 ARG A C 16
ATOM 27847 O O . ARG A 1 79 ? 0.999 -2.558 -10.755 1.00 0.00 79 ARG A O 16
ATOM 27868 N N . SER A 1 80 ? 1.648 -2.705 -8.605 1.00 0.00 80 SER A N 16
ATOM 27869 C CA . SER A 1 80 ? 1.857 -4.147 -8.653 1.00 0.00 80 SER A CA 16
ATOM 27870 C C . SER A 1 80 ? 0.529 -4.893 -8.581 1.00 0.00 80 SER A C 16
ATOM 27871 O O . SER A 1 80 ? 0.384 -5.980 -9.141 1.00 0.00 80 SER A O 16
ATOM 27879 N N . LEU A 1 81 ? -0.439 -4.304 -7.885 1.00 0.00 81 LEU A N 16
ATOM 27880 C CA . LEU A 1 81 ? -1.755 -4.914 -7.738 1.00 0.00 81 LEU A CA 16
ATOM 27881 C C . LEU A 1 81 ? -2.421 -5.108 -9.097 1.00 0.00 81 LEU A C 16
ATOM 27882 O O . LEU A 1 81 ? -3.060 -6.131 -9.346 1.00 0.00 81 LEU A O 16
ATOM 27898 N N . LEU A 1 82 ? -2.269 -4.119 -9.972 1.00 0.00 82 LEU A N 16
ATOM 27899 C CA . LEU A 1 82 ? -2.856 -4.181 -11.304 1.00 0.00 82 LEU A CA 16
ATOM 27900 C C . LEU A 1 82 ? -2.245 -5.317 -12.118 1.00 0.00 82 LEU A C 16
ATOM 27901 O O . LEU A 1 82 ? -2.931 -5.967 -12.907 1.00 0.00 82 LEU A O 16
ATOM 27917 N N . ALA A 1 83 ? -0.952 -5.550 -11.921 1.00 0.00 83 ALA A N 16
ATOM 27918 C CA . ALA A 1 83 ? -0.248 -6.607 -12.637 1.00 0.00 83 ALA A CA 16
ATOM 27919 C C . ALA A 1 83 ? -0.871 -7.970 -12.355 1.00 0.00 83 ALA A C 16
ATOM 27920 O O . ALA A 1 83 ? -0.854 -8.860 -13.206 1.00 0.00 83 ALA A O 16
ATOM 27927 N N . MET A 1 84 ? -1.422 -8.127 -11.155 1.00 0.00 84 MET A N 16
ATOM 27928 C CA . MET A 1 84 ? -2.053 -9.381 -10.760 1.00 0.00 84 MET A CA 16
ATOM 27929 C C . MET A 1 84 ? -3.577 -9.269 -10.776 1.00 0.00 84 MET A C 16
ATOM 27930 O O . MET A 1 84 ? -4.279 -10.233 -10.468 1.00 0.00 84 MET A O 16
ATOM 27944 N N . ASN A 1 85 ? -4.087 -8.092 -11.134 1.00 0.00 85 ASN A N 16
ATOM 27945 C CA . ASN A 1 85 ? -5.527 -7.867 -11.185 1.00 0.00 85 ASN A CA 16
ATOM 27946 C C . ASN A 1 85 ? -6.152 -8.026 -9.802 1.00 0.00 85 ASN A C 16
ATOM 27947 O O . ASN A 1 85 ? -6.946 -8.937 -9.567 1.00 0.00 85 ASN A O 16
ATOM 27958 N N . LEU A 1 86 ? -5.789 -7.131 -8.889 1.00 0.00 86 LEU A N 16
ATOM 27959 C CA . LEU A 1 86 ? -6.313 -7.170 -7.529 1.00 0.00 86 LEU A CA 16
ATOM 27960 C C . LEU A 1 86 ? -6.764 -5.782 -7.081 1.00 0.00 86 LEU A C 16
ATOM 27961 O O . LEU A 1 86 ? -6.118 -5.147 -6.248 1.00 0.00 86 LEU A O 16
ATOM 27977 N N . MET A 1 87 ? -7.877 -5.319 -7.641 1.00 0.00 87 MET A N 16
ATOM 27978 C CA . MET A 1 87 ? -8.416 -4.007 -7.302 1.00 0.00 87 MET A CA 16
ATOM 27979 C C . MET A 1 87 ? -8.977 -3.985 -5.881 1.00 0.00 87 MET A C 16
ATOM 27980 O O . MET A 1 87 ? -9.274 -2.920 -5.340 1.00 0.00 87 MET A O 16
ATOM 27994 N N . GLU A 1 88 ? -9.124 -5.164 -5.280 1.00 0.00 88 GLU A N 16
ATOM 27995 C CA . GLU A 1 88 ? -9.652 -5.271 -3.923 1.00 0.00 88 GLU A CA 16
ATOM 27996 C C . GLU A 1 88 ? -8.841 -4.420 -2.950 1.00 0.00 88 GLU A C 16
ATOM 27997 O O . GLU A 1 88 ? -9.371 -3.923 -1.956 1.00 0.00 88 GLU A O 16
ATOM 28009 N N . LEU A 1 89 ? -7.555 -4.255 -3.244 1.00 0.00 89 LEU A N 16
ATOM 28010 C CA . LEU A 1 89 ? -6.674 -3.463 -2.395 1.00 0.00 89 LEU A CA 16
ATOM 28011 C C . LEU A 1 89 ? -6.454 -2.074 -2.985 1.00 0.00 89 LEU A C 16
ATOM 28012 O O . LEU A 1 89 ? -6.277 -1.100 -2.255 1.00 0.00 89 LEU A O 16
ATOM 28028 N N . VAL A 1 90 ? -6.467 -1.991 -4.312 1.00 0.00 90 VAL A N 16
ATOM 28029 C CA . VAL A 1 90 ? -6.268 -0.721 -5.000 1.00 0.00 90 VAL A CA 16
ATOM 28030 C C . VAL A 1 90 ? -7.327 0.297 -4.589 1.00 0.00 90 VAL A C 16
ATOM 28031 O O . VAL A 1 90 ? -7.037 1.486 -4.450 1.00 0.00 90 VAL A O 16
ATOM 28044 N N . ASP A 1 91 ? -8.553 -0.176 -4.396 1.00 0.00 91 ASP A N 16
ATOM 28045 C CA . ASP A 1 91 ? -9.655 0.693 -4.003 1.00 0.00 91 ASP A CA 16
ATOM 28046 C C . ASP A 1 91 ? -9.446 1.236 -2.592 1.00 0.00 91 ASP A C 16
ATOM 28047 O O . ASP A 1 91 ? -9.902 2.331 -2.265 1.00 0.00 91 ASP A O 16
ATOM 28056 N N . TYR A 1 92 ? -8.756 0.462 -1.761 1.00 0.00 92 TYR A N 16
ATOM 28057 C CA . TYR A 1 92 ? -8.489 0.866 -0.385 1.00 0.00 92 TYR A CA 16
ATOM 28058 C C . TYR A 1 92 ? -7.302 1.821 -0.316 1.00 0.00 92 TYR A C 16
ATOM 28059 O O . TYR A 1 92 ? -7.250 2.700 0.545 1.00 0.00 92 TYR A O 16
ATOM 28077 N N . LEU A 1 93 ? -6.350 1.642 -1.225 1.00 0.00 93 LEU A N 16
ATOM 28078 C CA . LEU A 1 93 ? -5.163 2.490 -1.263 1.00 0.00 93 LEU A CA 16
ATOM 28079 C C . LEU A 1 93 ? -5.448 3.796 -1.996 1.00 0.00 93 LEU A C 16
ATOM 28080 O O . LEU A 1 93 ? -4.869 4.836 -1.679 1.00 0.00 93 LEU A O 16
ATOM 28096 N N . ASN A 1 94 ? -6.342 3.738 -2.977 1.00 0.00 94 ASN A N 16
ATOM 28097 C CA . ASN A 1 94 ? -6.702 4.919 -3.754 1.00 0.00 94 ASN A CA 16
ATOM 28098 C C . ASN A 1 94 ? -7.346 5.979 -2.865 1.00 0.00 94 ASN A C 16
ATOM 28099 O O . ASN A 1 94 ? -7.089 7.173 -3.022 1.00 0.00 94 ASN A O 16
ATOM 28110 N N . GLN A 1 95 ? -8.182 5.536 -1.933 1.00 0.00 95 GLN A N 16
ATOM 28111 C CA . GLN A 1 95 ? -8.862 6.447 -1.020 1.00 0.00 95 GLN A CA 16
ATOM 28112 C C . GLN A 1 95 ? -7.877 7.052 -0.023 1.00 0.00 95 GLN A C 16
ATOM 28113 O O . GLN A 1 95 ? -7.939 8.243 0.280 1.00 0.00 95 GLN A O 16
ATOM 28127 N N . VAL A 1 96 ? -6.970 6.222 0.482 1.00 0.00 96 VAL A N 16
ATOM 28128 C CA . VAL A 1 96 ? -5.972 6.675 1.443 1.00 0.00 96 VAL A CA 16
ATOM 28129 C C . VAL A 1 96 ? -4.835 7.415 0.749 1.00 0.00 96 VAL A C 16
ATOM 28130 O O . VAL A 1 96 ? -4.044 6.817 0.020 1.00 0.00 96 VAL A O 16
ATOM 28143 N N . CYS A 1 97 ? -4.758 8.722 0.981 1.00 0.00 97 CYS A N 16
ATOM 28144 C CA . CYS A 1 97 ? -3.718 9.547 0.377 1.00 0.00 97 CYS A CA 16
ATOM 28145 C C . CYS A 1 97 ? -3.814 10.988 0.868 1.00 0.00 97 CYS A C 16
ATOM 28146 O O . CYS A 1 97 ? -2.879 11.511 1.476 1.00 0.00 97 CYS A O 16
ATOM 28154 N N . LEU A 1 98 ? -4.949 11.624 0.599 1.00 0.00 98 LEU A N 16
ATOM 28155 C CA . LEU A 1 98 ? -5.167 13.006 1.014 1.00 0.00 98 LEU A CA 16
ATOM 28156 C C . LEU A 1 98 ? -4.129 13.932 0.390 1.00 0.00 98 LEU A C 16
ATOM 28157 O O . LEU A 1 98 ? -3.723 14.923 0.996 1.00 0.00 98 LEU A O 16
ATOM 28173 N N . ASN A 1 99 ? -3.704 13.604 -0.825 1.00 0.00 99 ASN A N 16
ATOM 28174 C CA . ASN A 1 99 ? -2.714 14.408 -1.532 1.00 0.00 99 ASN A CA 16
ATOM 28175 C C . ASN A 1 99 ? -3.388 15.490 -2.368 1.00 0.00 99 ASN A C 16
ATOM 28176 O O . ASN A 1 99 ? -3.554 15.341 -3.579 1.00 0.00 99 ASN A O 16
ATOM 28187 N N . ASP A 1 100 ? -3.778 16.579 -1.714 1.00 0.00 100 ASP A N 16
ATOM 28188 C CA . ASP A 1 100 ? -4.435 17.688 -2.395 1.00 0.00 100 ASP A CA 16
ATOM 28189 C C . ASP A 1 100 ? -3.410 18.623 -3.029 1.00 0.00 100 ASP A C 16
ATOM 28190 O O . ASP A 1 100 ? -2.284 18.746 -2.545 1.00 0.00 100 ASP A O 16
ATOM 28199 N N . TYR A 1 101 ? -3.807 19.281 -4.114 1.00 0.00 101 TYR A N 16
ATOM 28200 C CA . TYR A 1 101 ? -2.923 20.205 -4.813 1.00 0.00 101 TYR A CA 16
ATOM 28201 C C . TYR A 1 101 ? -3.336 21.652 -4.557 1.00 0.00 101 TYR A C 16
ATOM 28202 O O . TYR A 1 101 ? -2.489 22.529 -4.389 1.00 0.00 101 TYR A O 16
ATOM 28220 N N . ARG A 1 102 ? -4.643 21.892 -4.529 1.00 0.00 102 ARG A N 16
ATOM 28221 C CA . ARG A 1 102 ? -5.169 23.232 -4.293 1.00 0.00 102 ARG A CA 16
ATOM 28222 C C . ARG A 1 102 ? -5.960 23.284 -2.990 1.00 0.00 102 ARG A C 16
ATOM 28223 O O . ARG A 1 102 ? -7.158 23.002 -2.967 1.00 0.00 102 ARG A O 16
ATOM 28244 N N . GLU A 1 103 ? -5.281 23.648 -1.907 1.00 0.00 103 GLU A N 16
ATOM 28245 C CA . GLU A 1 103 ? -5.919 23.737 -0.599 1.00 0.00 103 GLU A CA 16
ATOM 28246 C C . GLU A 1 103 ? -6.185 25.192 -0.222 1.00 0.00 103 GLU A C 16
ATOM 28247 O O . GLU A 1 103 ? -5.302 25.882 0.288 1.00 0.00 103 GLU A O 16
ATOM 28259 N N . ILE A 1 104 ? -7.407 25.650 -0.475 1.00 0.00 104 ILE A N 16
ATOM 28260 C CA . ILE A 1 104 ? -7.789 27.021 -0.162 1.00 0.00 104 ILE A CA 16
ATOM 28261 C C . ILE A 1 104 ? -9.212 27.086 0.379 1.00 0.00 104 ILE A C 16
ATOM 28262 O O . ILE A 1 104 ? -10.023 26.193 0.130 1.00 0.00 104 ILE A O 16
ATOM 28278 N N . TYR A 1 105 ? -9.510 28.148 1.121 1.00 0.00 105 TYR A N 16
ATOM 28279 C CA . TYR A 1 105 ? -10.837 28.329 1.698 1.00 0.00 105 TYR A CA 16
ATOM 28280 C C . TYR A 1 105 ? -11.613 29.406 0.947 1.00 0.00 105 TYR A C 16
ATOM 28281 O O . TYR A 1 105 ? -12.829 29.308 0.782 1.00 0.00 105 TYR A O 16
ATOM 28299 N N . ARG A 1 106 ? -10.903 30.433 0.493 1.00 0.00 106 ARG A N 16
ATOM 28300 C CA . ARG A 1 106 ? -11.525 31.528 -0.241 1.00 0.00 106 ARG A CA 16
ATOM 28301 C C . ARG A 1 106 ? -12.138 31.030 -1.545 1.00 0.00 106 ARG A C 16
ATOM 28302 O O . ARG A 1 106 ? -13.300 31.309 -1.844 1.00 0.00 106 ARG A O 16
ATOM 28323 N N . GLU A 1 107 ? -11.350 30.290 -2.319 1.00 0.00 107 GLU A N 16
ATOM 28324 C CA . GLU A 1 107 ? -11.816 29.752 -3.592 1.00 0.00 107 GLU A CA 16
ATOM 28325 C C . GLU A 1 107 ? -12.949 28.753 -3.378 1.00 0.00 107 GLU A C 16
ATOM 28326 O O . GLU A 1 107 ? -13.272 28.398 -2.245 1.00 0.00 107 GLU A O 16
ATOM 28338 N N . HIS A 1 108 ? -13.551 28.305 -4.475 1.00 0.00 108 HIS A N 16
ATOM 28339 C CA . HIS A 1 108 ? -14.648 27.347 -4.408 1.00 0.00 108 HIS A CA 16
ATOM 28340 C C . HIS A 1 108 ? -15.825 27.921 -3.625 1.00 0.00 108 HIS A C 16
ATOM 28341 O O . HIS A 1 108 ? -15.808 27.953 -2.394 1.00 0.00 108 HIS A O 16
ATOM 28355 N N . VAL A 1 109 ? -16.845 28.374 -4.346 1.00 0.00 109 VAL A N 16
ATOM 28356 C CA . VAL A 1 109 ? -18.029 28.947 -3.718 1.00 0.00 109 VAL A CA 16
ATOM 28357 C C . VAL A 1 109 ? -17.684 30.219 -2.952 1.00 0.00 109 VAL A C 16
ATOM 28358 O O . VAL A 1 109 ? -16.536 30.427 -2.559 1.00 0.00 109 VAL A O 16
ATOM 28371 N N . SER A 1 110 ? -18.685 31.068 -2.743 1.00 0.00 110 SER A N 16
ATOM 28372 C CA . SER A 1 110 ? -18.487 32.320 -2.023 1.00 0.00 110 SER A CA 16
ATOM 28373 C C . SER A 1 110 ? -18.720 32.131 -0.528 1.00 0.00 110 SER A C 16
ATOM 28374 O O . SER A 1 110 ? -19.033 31.031 -0.073 1.00 0.00 110 SER A O 16
ATOM 28382 N N . GLY A 1 111 ? -18.564 33.211 0.232 1.00 0.00 111 GLY A N 16
ATOM 28383 C CA . GLY A 1 111 ? -18.761 33.141 1.668 1.00 0.00 111 GLY A CA 16
ATOM 28384 C C . GLY A 1 111 ? -20.136 33.626 2.089 1.00 0.00 111 GLY A C 16
ATOM 28385 O O . GLY A 1 111 ? -21.039 32.819 2.311 1.00 0.00 111 GLY A O 16
ATOM 28389 N N . PRO A 1 112 ? -20.328 34.951 2.210 1.00 0.00 112 PRO A N 16
ATOM 28390 C CA . PRO A 1 112 ? -21.615 35.529 2.611 1.00 0.00 112 PRO A CA 16
ATOM 28391 C C . PRO A 1 112 ? -22.771 35.016 1.758 1.00 0.00 112 PRO A C 16
ATOM 28392 O O . PRO A 1 112 ? -22.567 34.259 0.809 1.00 0.00 112 PRO A O 16
ATOM 28403 N N . SER A 1 113 ? -23.985 35.433 2.103 1.00 0.00 113 SER A N 16
ATOM 28404 C CA . SER A 1 113 ? -25.173 35.016 1.368 1.00 0.00 113 SER A CA 16
ATOM 28405 C C . SER A 1 113 ? -25.440 35.947 0.191 1.00 0.00 113 SER A C 16
ATOM 28406 O O . SER A 1 113 ? -25.588 37.157 0.366 1.00 0.00 113 SER A O 16
ATOM 28414 N N . SER A 1 114 ? -25.503 35.377 -1.007 1.00 0.00 114 SER A N 16
ATOM 28415 C CA . SER A 1 114 ? -25.753 36.157 -2.214 1.00 0.00 114 SER A CA 16
ATOM 28416 C C . SER A 1 114 ? -26.881 35.542 -3.035 1.00 0.00 114 SER A C 16
ATOM 28417 O O . SER A 1 114 ? -27.865 36.209 -3.353 1.00 0.00 114 SER A O 16
ATOM 28425 N N . GLY A 1 115 ? -26.731 34.266 -3.377 1.00 0.00 115 GLY A N 16
ATOM 28426 C CA . GLY A 1 115 ? -27.744 33.584 -4.157 1.00 0.00 115 GLY A CA 16
ATOM 28427 C C . GLY A 1 115 ? -27.527 32.084 -4.206 1.00 0.00 115 GLY A C 16
ATOM 28428 O O . GLY A 1 115 ? -28.027 31.442 -5.154 1.00 0.00 115 GLY A O 16
ATOM 28433 N N . GLY A 1 1 ? -25.122 -22.565 0.278 1.00 0.00 1 GLY A N 17
ATOM 28434 C CA . GLY A 1 1 ? -25.491 -23.195 1.576 1.00 0.00 1 GLY A CA 17
ATOM 28435 C C . GLY A 1 1 ? -24.490 -22.892 2.673 1.00 0.00 1 GLY A C 17
ATOM 28436 O O . GLY A 1 1 ? -23.403 -23.469 2.707 1.00 0.00 1 GLY A O 17
ATOM 28442 N N . SER A 1 2 ? -24.856 -21.985 3.572 1.00 0.00 2 SER A N 17
ATOM 28443 C CA . SER A 1 2 ? -23.982 -21.606 4.677 1.00 0.00 2 SER A CA 17
ATOM 28444 C C . SER A 1 2 ? -22.673 -21.021 4.157 1.00 0.00 2 SER A C 17
ATOM 28445 O O . SER A 1 2 ? -22.458 -20.933 2.948 1.00 0.00 2 SER A O 17
ATOM 28453 N N . SER A 1 3 ? -21.802 -20.624 5.078 1.00 0.00 3 SER A N 17
ATOM 28454 C CA . SER A 1 3 ? -20.513 -20.047 4.714 1.00 0.00 3 SER A CA 17
ATOM 28455 C C . SER A 1 3 ? -20.699 -18.775 3.892 1.00 0.00 3 SER A C 17
ATOM 28456 O O . SER A 1 3 ? -20.957 -18.833 2.690 1.00 0.00 3 SER A O 17
ATOM 28464 N N . GLY A 1 4 ? -20.566 -17.628 4.549 1.00 0.00 4 GLY A N 17
ATOM 28465 C CA . GLY A 1 4 ? -20.722 -16.358 3.862 1.00 0.00 4 GLY A CA 17
ATOM 28466 C C . GLY A 1 4 ? -19.694 -15.333 4.297 1.00 0.00 4 GLY A C 17
ATOM 28467 O O . GLY A 1 4 ? -18.551 -15.678 4.593 1.00 0.00 4 GLY A O 17
ATOM 28471 N N . SER A 1 5 ? -20.103 -14.068 4.335 1.00 0.00 5 SER A N 17
ATOM 28472 C CA . SER A 1 5 ? -19.208 -12.988 4.737 1.00 0.00 5 SER A CA 17
ATOM 28473 C C . SER A 1 5 ? -19.842 -12.133 5.830 1.00 0.00 5 SER A C 17
ATOM 28474 O O . SER A 1 5 ? -19.237 -11.895 6.875 1.00 0.00 5 SER A O 17
ATOM 28482 N N . SER A 1 6 ? -21.064 -11.674 5.581 1.00 0.00 6 SER A N 17
ATOM 28483 C CA . SER A 1 6 ? -21.780 -10.846 6.543 1.00 0.00 6 SER A CA 17
ATOM 28484 C C . SER A 1 6 ? -21.014 -9.560 6.832 1.00 0.00 6 SER A C 17
ATOM 28485 O O . SER A 1 6 ? -20.208 -9.500 7.760 1.00 0.00 6 SER A O 17
ATOM 28493 N N . GLY A 1 7 ? -21.270 -8.533 6.028 1.00 0.00 7 GLY A N 17
ATOM 28494 C CA . GLY A 1 7 ? -20.595 -7.261 6.213 1.00 0.00 7 GLY A CA 17
ATOM 28495 C C . GLY A 1 7 ? -19.150 -7.300 5.756 1.00 0.00 7 GLY A C 17
ATOM 28496 O O . GLY A 1 7 ? -18.311 -7.949 6.381 1.00 0.00 7 GLY A O 17
ATOM 28500 N N . MET A 1 8 ? -18.856 -6.602 4.664 1.00 0.00 8 MET A N 17
ATOM 28501 C CA . MET A 1 8 ? -17.503 -6.560 4.123 1.00 0.00 8 MET A CA 17
ATOM 28502 C C . MET A 1 8 ? -16.833 -5.226 4.439 1.00 0.00 8 MET A C 17
ATOM 28503 O O . MET A 1 8 ? -17.272 -4.174 3.976 1.00 0.00 8 MET A O 17
ATOM 28517 N N . ALA A 1 9 ? -15.767 -5.279 5.232 1.00 0.00 9 ALA A N 17
ATOM 28518 C CA . ALA A 1 9 ? -15.035 -4.075 5.609 1.00 0.00 9 ALA A CA 17
ATOM 28519 C C . ALA A 1 9 ? -13.666 -4.423 6.185 1.00 0.00 9 ALA A C 17
ATOM 28520 O O . ALA A 1 9 ? -13.238 -5.576 6.140 1.00 0.00 9 ALA A O 17
ATOM 28527 N N . LEU A 1 10 ? -12.984 -3.419 6.725 1.00 0.00 10 LEU A N 17
ATOM 28528 C CA . LEU A 1 10 ? -11.663 -3.618 7.311 1.00 0.00 10 LEU A CA 17
ATOM 28529 C C . LEU A 1 10 ? -11.479 -2.745 8.548 1.00 0.00 10 LEU A C 17
ATOM 28530 O O . LEU A 1 10 ? -12.390 -2.020 8.948 1.00 0.00 10 LEU A O 17
ATOM 28546 N N . ALA A 1 11 ? -10.297 -2.820 9.147 1.00 0.00 11 ALA A N 17
ATOM 28547 C CA . ALA A 1 11 ? -9.993 -2.037 10.339 1.00 0.00 11 ALA A CA 17
ATOM 28548 C C . ALA A 1 11 ? -9.834 -0.559 9.997 1.00 0.00 11 ALA A C 17
ATOM 28549 O O . ALA A 1 11 ? -9.730 -0.189 8.828 1.00 0.00 11 ALA A O 17
ATOM 28556 N N . ARG A 1 12 ? -9.817 0.283 11.026 1.00 0.00 12 ARG A N 17
ATOM 28557 C CA . ARG A 1 12 ? -9.669 1.721 10.834 1.00 0.00 12 ARG A CA 17
ATOM 28558 C C . ARG A 1 12 ? -8.234 2.162 11.100 1.00 0.00 12 ARG A C 17
ATOM 28559 O O . ARG A 1 12 ? -7.606 1.720 12.062 1.00 0.00 12 ARG A O 17
ATOM 28580 N N . ALA A 1 13 ? -7.719 3.035 10.238 1.00 0.00 13 ALA A N 17
ATOM 28581 C CA . ALA A 1 13 ? -6.358 3.535 10.379 1.00 0.00 13 ALA A CA 17
ATOM 28582 C C . ALA A 1 13 ? -6.350 5.037 10.645 1.00 0.00 13 ALA A C 17
ATOM 28583 O O . ALA A 1 13 ? -7.401 5.650 10.831 1.00 0.00 13 ALA A O 17
ATOM 28590 N N . ASN A 1 14 ? -5.157 5.624 10.660 1.00 0.00 14 ASN A N 17
ATOM 28591 C CA . ASN A 1 14 ? -5.012 7.054 10.902 1.00 0.00 14 ASN A CA 17
ATOM 28592 C C . ASN A 1 14 ? -3.928 7.648 10.008 1.00 0.00 14 ASN A C 17
ATOM 28593 O O . ASN A 1 14 ? -4.136 8.677 9.365 1.00 0.00 14 ASN A O 17
ATOM 28604 N N . SER A 1 15 ? -2.772 6.993 9.972 1.00 0.00 15 SER A N 17
ATOM 28605 C CA . SER A 1 15 ? -1.656 7.456 9.156 1.00 0.00 15 SER A CA 17
ATOM 28606 C C . SER A 1 15 ? -1.511 6.602 7.898 1.00 0.00 15 SER A C 17
ATOM 28607 O O . SER A 1 15 ? -2.041 5.494 7.826 1.00 0.00 15 SER A O 17
ATOM 28615 N N . PRO A 1 16 ? -0.787 7.111 6.886 1.00 0.00 16 PRO A N 17
ATOM 28616 C CA . PRO A 1 16 ? -0.574 6.389 5.628 1.00 0.00 16 PRO A CA 17
ATOM 28617 C C . PRO A 1 16 ? 0.330 5.174 5.803 1.00 0.00 16 PRO A C 17
ATOM 28618 O O . PRO A 1 16 ? 0.177 4.168 5.108 1.00 0.00 16 PRO A O 17
ATOM 28629 N N . GLN A 1 17 ? 1.272 5.273 6.733 1.00 0.00 17 GLN A N 17
ATOM 28630 C CA . GLN A 1 17 ? 2.202 4.181 6.999 1.00 0.00 17 GLN A CA 17
ATOM 28631 C C . GLN A 1 17 ? 1.464 2.953 7.523 1.00 0.00 17 GLN A C 17
ATOM 28632 O O . GLN A 1 17 ? 1.640 1.848 7.012 1.00 0.00 17 GLN A O 17
ATOM 28646 N N . GLU A 1 18 ? 0.641 3.155 8.547 1.00 0.00 18 GLU A N 17
ATOM 28647 C CA . GLU A 1 18 ? -0.124 2.064 9.140 1.00 0.00 18 GLU A CA 17
ATOM 28648 C C . GLU A 1 18 ? -1.107 1.478 8.133 1.00 0.00 18 GLU A C 17
ATOM 28649 O O . GLU A 1 18 ? -1.330 0.267 8.100 1.00 0.00 18 GLU A O 17
ATOM 28661 N N . ALA A 1 19 ? -1.695 2.344 7.314 1.00 0.00 19 ALA A N 17
ATOM 28662 C CA . ALA A 1 19 ? -2.655 1.913 6.306 1.00 0.00 19 ALA A CA 17
ATOM 28663 C C . ALA A 1 19 ? -2.002 0.984 5.287 1.00 0.00 19 ALA A C 17
ATOM 28664 O O . ALA A 1 19 ? -2.573 -0.040 4.911 1.00 0.00 19 ALA A O 17
ATOM 28671 N N . LEU A 1 20 ? -0.802 1.347 4.846 1.00 0.00 20 LEU A N 17
ATOM 28672 C CA . LEU A 1 20 ? -0.071 0.545 3.873 1.00 0.00 20 LEU A CA 17
ATOM 28673 C C . LEU A 1 20 ? 0.315 -0.807 4.462 1.00 0.00 20 LEU A C 17
ATOM 28674 O O . LEU A 1 20 ? 0.283 -1.828 3.774 1.00 0.00 20 LEU A O 17
ATOM 28690 N N . LEU A 1 21 ? 0.681 -0.808 5.741 1.00 0.00 21 LEU A N 17
ATOM 28691 C CA . LEU A 1 21 ? 1.072 -2.035 6.423 1.00 0.00 21 LEU A CA 17
ATOM 28692 C C . LEU A 1 21 ? -0.066 -3.048 6.418 1.00 0.00 21 LEU A C 17
ATOM 28693 O O . LEU A 1 21 ? 0.158 -4.250 6.269 1.00 0.00 21 LEU A O 17
ATOM 28709 N N . TRP A 1 22 ? -1.290 -2.556 6.580 1.00 0.00 22 TRP A N 17
ATOM 28710 C CA . TRP A 1 22 ? -2.466 -3.418 6.593 1.00 0.00 22 TRP A CA 17
ATOM 28711 C C . TRP A 1 22 ? -2.686 -4.058 5.226 1.00 0.00 22 TRP A C 17
ATOM 28712 O O . TRP A 1 22 ? -3.189 -5.178 5.128 1.00 0.00 22 TRP A O 17
ATOM 28733 N N . ALA A 1 23 ? -2.306 -3.340 4.175 1.00 0.00 23 ALA A N 17
ATOM 28734 C CA . ALA A 1 23 ? -2.460 -3.837 2.814 1.00 0.00 23 ALA A CA 17
ATOM 28735 C C . ALA A 1 23 ? -1.438 -4.927 2.504 1.00 0.00 23 ALA A C 17
ATOM 28736 O O . ALA A 1 23 ? -1.658 -5.763 1.627 1.00 0.00 23 ALA A O 17
ATOM 28743 N N . LEU A 1 24 ? -0.321 -4.911 3.224 1.00 0.00 24 LEU A N 17
ATOM 28744 C CA . LEU A 1 24 ? 0.733 -5.900 3.021 1.00 0.00 24 LEU A CA 17
ATOM 28745 C C . LEU A 1 24 ? 0.507 -7.129 3.896 1.00 0.00 24 LEU A C 17
ATOM 28746 O O . LEU A 1 24 ? 0.674 -8.262 3.445 1.00 0.00 24 LEU A O 17
ATOM 28762 N N . ASN A 1 25 ? 0.131 -6.897 5.150 1.00 0.00 25 ASN A N 17
ATOM 28763 C CA . ASN A 1 25 ? -0.114 -7.986 6.089 1.00 0.00 25 ASN A CA 17
ATOM 28764 C C . ASN A 1 25 ? -1.314 -8.824 5.656 1.00 0.00 25 ASN A C 17
ATOM 28765 O O . ASN A 1 25 ? -1.339 -10.038 5.856 1.00 0.00 25 ASN A O 17
ATOM 28776 N N . ASP A 1 26 ? -2.306 -8.168 5.065 1.00 0.00 26 ASP A N 17
ATOM 28777 C CA . ASP A 1 26 ? -3.509 -8.854 4.607 1.00 0.00 26 ASP A CA 17
ATOM 28778 C C . ASP A 1 26 ? -3.180 -9.862 3.509 1.00 0.00 26 ASP A C 17
ATOM 28779 O O . ASP A 1 26 ? -3.870 -10.869 3.352 1.00 0.00 26 ASP A O 17
ATOM 28788 N N . LEU A 1 27 ? -2.125 -9.584 2.750 1.00 0.00 27 LEU A N 17
ATOM 28789 C CA . LEU A 1 27 ? -1.707 -10.467 1.667 1.00 0.00 27 LEU A CA 17
ATOM 28790 C C . LEU A 1 27 ? -1.416 -11.871 2.187 1.00 0.00 27 LEU A C 17
ATOM 28791 O O . LEU A 1 27 ? -0.966 -12.043 3.320 1.00 0.00 27 LEU A O 17
ATOM 28807 N N . GLU A 1 28 ? -1.675 -12.872 1.352 1.00 0.00 28 GLU A N 17
ATOM 28808 C CA . GLU A 1 28 ? -1.440 -14.261 1.726 1.00 0.00 28 GLU A CA 17
ATOM 28809 C C . GLU A 1 28 ? 0.010 -14.655 1.460 1.00 0.00 28 GLU A C 17
ATOM 28810 O O . GLU A 1 28 ? 0.845 -13.809 1.140 1.00 0.00 28 GLU A O 17
ATOM 28822 N N . GLU A 1 29 ? 0.302 -15.944 1.592 1.00 0.00 29 GLU A N 17
ATOM 28823 C CA . GLU A 1 29 ? 1.651 -16.449 1.364 1.00 0.00 29 GLU A CA 17
ATOM 28824 C C . GLU A 1 29 ? 1.987 -16.455 -0.123 1.00 0.00 29 GLU A C 17
ATOM 28825 O O . GLU A 1 29 ? 3.079 -16.052 -0.525 1.00 0.00 29 GLU A O 17
ATOM 28837 N N . ASN A 1 30 ? 1.042 -16.914 -0.938 1.00 0.00 30 ASN A N 17
ATOM 28838 C CA . ASN A 1 30 ? 1.239 -16.973 -2.382 1.00 0.00 30 ASN A CA 17
ATOM 28839 C C . ASN A 1 30 ? 1.326 -15.572 -2.980 1.00 0.00 30 ASN A C 17
ATOM 28840 O O . ASN A 1 30 ? 2.113 -15.325 -3.894 1.00 0.00 30 ASN A O 17
ATOM 28851 N N . SER A 1 31 ? 0.513 -14.660 -2.458 1.00 0.00 31 SER A N 17
ATOM 28852 C CA . SER A 1 31 ? 0.498 -13.284 -2.941 1.00 0.00 31 SER A CA 17
ATOM 28853 C C . SER A 1 31 ? 1.831 -12.594 -2.671 1.00 0.00 31 SER A C 17
ATOM 28854 O O . SER A 1 31 ? 2.478 -12.090 -3.589 1.00 0.00 31 SER A O 17
ATOM 28862 N N . PHE A 1 32 ? 2.235 -12.573 -1.405 1.00 0.00 32 PHE A N 17
ATOM 28863 C CA . PHE A 1 32 ? 3.490 -11.943 -1.011 1.00 0.00 32 PHE A CA 17
ATOM 28864 C C . PHE A 1 32 ? 4.675 -12.574 -1.736 1.00 0.00 32 PHE A C 17
ATOM 28865 O O . PHE A 1 32 ? 5.706 -11.930 -1.936 1.00 0.00 32 PHE A O 17
ATOM 28882 N N . LYS A 1 33 ? 4.525 -13.837 -2.125 1.00 0.00 33 LYS A N 17
ATOM 28883 C CA . LYS A 1 33 ? 5.588 -14.551 -2.824 1.00 0.00 33 LYS A CA 17
ATOM 28884 C C . LYS A 1 33 ? 5.756 -14.031 -4.250 1.00 0.00 33 LYS A C 17
ATOM 28885 O O . LYS A 1 33 ? 6.870 -13.965 -4.768 1.00 0.00 33 LYS A O 17
ATOM 28904 N N . THR A 1 34 ? 4.643 -13.665 -4.878 1.00 0.00 34 THR A N 17
ATOM 28905 C CA . THR A 1 34 ? 4.671 -13.155 -6.245 1.00 0.00 34 THR A CA 17
ATOM 28906 C C . THR A 1 34 ? 4.761 -11.633 -6.262 1.00 0.00 34 THR A C 17
ATOM 28907 O O . THR A 1 34 ? 5.332 -11.046 -7.182 1.00 0.00 34 THR A O 17
ATOM 28918 N N . LEU A 1 35 ? 4.194 -10.998 -5.242 1.00 0.00 35 LEU A N 17
ATOM 28919 C CA . LEU A 1 35 ? 4.210 -9.543 -5.144 1.00 0.00 35 LEU A CA 17
ATOM 28920 C C . LEU A 1 35 ? 5.617 -9.027 -4.860 1.00 0.00 35 LEU A C 17
ATOM 28921 O O . LEU A 1 35 ? 5.984 -7.930 -5.285 1.00 0.00 35 LEU A O 17
ATOM 28937 N N . LYS A 1 36 ? 6.399 -9.821 -4.137 1.00 0.00 36 LYS A N 17
ATOM 28938 C CA . LYS A 1 36 ? 7.766 -9.443 -3.793 1.00 0.00 36 LYS A CA 17
ATOM 28939 C C . LYS A 1 36 ? 8.606 -9.212 -5.047 1.00 0.00 36 LYS A C 17
ATOM 28940 O O . LYS A 1 36 ? 9.534 -8.403 -5.043 1.00 0.00 36 LYS A O 17
ATOM 28959 N N . PHE A 1 37 ? 8.276 -9.928 -6.118 1.00 0.00 37 PHE A N 17
ATOM 28960 C CA . PHE A 1 37 ? 9.004 -9.800 -7.375 1.00 0.00 37 PHE A CA 17
ATOM 28961 C C . PHE A 1 37 ? 8.503 -8.603 -8.180 1.00 0.00 37 PHE A C 17
ATOM 28962 O O . PHE A 1 37 ? 9.259 -7.990 -8.932 1.00 0.00 37 PHE A O 17
ATOM 28979 N N . HIS A 1 38 ? 7.225 -8.277 -8.017 1.00 0.00 38 HIS A N 17
ATOM 28980 C CA . HIS A 1 38 ? 6.626 -7.155 -8.730 1.00 0.00 38 HIS A CA 17
ATOM 28981 C C . HIS A 1 38 ? 7.231 -5.829 -8.276 1.00 0.00 38 HIS A C 17
ATOM 28982 O O . HIS A 1 38 ? 7.294 -4.869 -9.045 1.00 0.00 38 HIS A O 17
ATOM 28996 N N . LEU A 1 39 ? 7.675 -5.781 -7.024 1.00 0.00 39 LEU A N 17
ATOM 28997 C CA . LEU A 1 39 ? 8.273 -4.570 -6.471 1.00 0.00 39 LEU A CA 17
ATOM 28998 C C . LEU A 1 39 ? 9.498 -4.149 -7.278 1.00 0.00 39 LEU A C 17
ATOM 28999 O O . LEU A 1 39 ? 9.615 -2.996 -7.691 1.00 0.00 39 LEU A O 17
ATOM 29015 N N . ARG A 1 40 ? 10.410 -5.092 -7.492 1.00 0.00 40 ARG A N 17
ATOM 29016 C CA . ARG A 1 40 ? 11.630 -4.823 -8.246 1.00 0.00 40 ARG A CA 17
ATOM 29017 C C . ARG A 1 40 ? 11.318 -4.292 -9.643 1.00 0.00 40 ARG A C 17
ATOM 29018 O O . ARG A 1 40 ? 12.141 -3.610 -10.253 1.00 0.00 40 ARG A O 17
ATOM 29039 N N . ASP A 1 41 ? 10.129 -4.608 -10.146 1.00 0.00 41 ASP A N 17
ATOM 29040 C CA . ASP A 1 41 ? 9.719 -4.163 -11.474 1.00 0.00 41 ASP A CA 17
ATOM 29041 C C . ASP A 1 41 ? 9.256 -2.709 -11.448 1.00 0.00 41 ASP A C 17
ATOM 29042 O O . ASP A 1 41 ? 9.667 -1.901 -12.280 1.00 0.00 41 ASP A O 17
ATOM 29051 N N . VAL A 1 42 ? 8.392 -2.384 -10.492 1.00 0.00 42 VAL A N 17
ATOM 29052 C CA . VAL A 1 42 ? 7.869 -1.028 -10.363 1.00 0.00 42 VAL A CA 17
ATOM 29053 C C . VAL A 1 42 ? 8.889 -0.100 -9.713 1.00 0.00 42 VAL A C 17
ATOM 29054 O O . VAL A 1 42 ? 8.929 1.095 -10.005 1.00 0.00 42 VAL A O 17
ATOM 29067 N N . THR A 1 43 ? 9.711 -0.656 -8.830 1.00 0.00 43 THR A N 17
ATOM 29068 C CA . THR A 1 43 ? 10.730 0.124 -8.137 1.00 0.00 43 THR A CA 17
ATOM 29069 C C . THR A 1 43 ? 11.933 0.374 -9.040 1.00 0.00 43 THR A C 17
ATOM 29070 O O . THR A 1 43 ? 12.231 1.516 -9.389 1.00 0.00 43 THR A O 17
ATOM 29081 N N . GLN A 1 44 ? 12.622 -0.699 -9.412 1.00 0.00 44 GLN A N 17
ATOM 29082 C CA . GLN A 1 44 ? 13.794 -0.596 -10.273 1.00 0.00 44 GLN A CA 17
ATOM 29083 C C . GLN A 1 44 ? 14.889 0.228 -9.601 1.00 0.00 44 GLN A C 17
ATOM 29084 O O . GLN A 1 44 ? 15.641 0.939 -10.267 1.00 0.00 44 GLN A O 17
ATOM 29098 N N . PHE A 1 45 ? 14.972 0.123 -8.279 1.00 0.00 45 PHE A N 17
ATOM 29099 C CA . PHE A 1 45 ? 15.975 0.857 -7.516 1.00 0.00 45 PHE A CA 17
ATOM 29100 C C . PHE A 1 45 ? 17.219 0.003 -7.291 1.00 0.00 45 PHE A C 17
ATOM 29101 O O . PHE A 1 45 ? 17.289 -1.140 -7.744 1.00 0.00 45 PHE A O 17
ATOM 29118 N N . HIS A 1 46 ? 18.198 0.564 -6.589 1.00 0.00 46 HIS A N 17
ATOM 29119 C CA . HIS A 1 46 ? 19.438 -0.146 -6.304 1.00 0.00 46 HIS A CA 17
ATOM 29120 C C . HIS A 1 46 ? 19.236 -1.170 -5.191 1.00 0.00 46 HIS A C 17
ATOM 29121 O O . HIS A 1 46 ? 19.611 -0.937 -4.042 1.00 0.00 46 HIS A O 17
ATOM 29135 N N . LEU A 1 47 ? 18.640 -2.306 -5.541 1.00 0.00 47 LEU A N 17
ATOM 29136 C CA . LEU A 1 47 ? 18.386 -3.367 -4.573 1.00 0.00 47 LEU A CA 17
ATOM 29137 C C . LEU A 1 47 ? 18.889 -4.710 -5.094 1.00 0.00 47 LEU A C 17
ATOM 29138 O O . LEU A 1 47 ? 18.248 -5.742 -4.897 1.00 0.00 47 LEU A O 17
ATOM 29154 N N . ALA A 1 48 ? 20.040 -4.687 -5.758 1.00 0.00 48 ALA A N 17
ATOM 29155 C CA . ALA A 1 48 ? 20.628 -5.902 -6.307 1.00 0.00 48 ALA A CA 17
ATOM 29156 C C . ALA A 1 48 ? 21.669 -6.487 -5.357 1.00 0.00 48 ALA A C 17
ATOM 29157 O O . ALA A 1 48 ? 22.734 -6.931 -5.784 1.00 0.00 48 ALA A O 17
ATOM 29164 N N . ARG A 1 49 ? 21.351 -6.484 -4.067 1.00 0.00 49 ARG A N 17
ATOM 29165 C CA . ARG A 1 49 ? 22.258 -7.016 -3.055 1.00 0.00 49 ARG A CA 17
ATOM 29166 C C . ARG A 1 49 ? 21.515 -7.924 -2.082 1.00 0.00 49 ARG A C 17
ATOM 29167 O O . ARG A 1 49 ? 21.872 -8.017 -0.907 1.00 0.00 49 ARG A O 17
ATOM 29188 N N . GLY A 1 50 ? 20.480 -8.594 -2.579 1.00 0.00 50 GLY A N 17
ATOM 29189 C CA . GLY A 1 50 ? 19.703 -9.486 -1.739 1.00 0.00 50 GLY A CA 17
ATOM 29190 C C . GLY A 1 50 ? 18.863 -8.741 -0.721 1.00 0.00 50 GLY A C 17
ATOM 29191 O O . GLY A 1 50 ? 18.850 -9.091 0.460 1.00 0.00 50 GLY A O 17
ATOM 29195 N N . GLU A 1 51 ? 18.159 -7.711 -1.177 1.00 0.00 51 GLU A N 17
ATOM 29196 C CA . GLU A 1 51 ? 17.313 -6.913 -0.299 1.00 0.00 51 GLU A CA 17
ATOM 29197 C C . GLU A 1 51 ? 15.847 -7.305 -0.452 1.00 0.00 51 GLU A C 17
ATOM 29198 O O . GLU A 1 51 ? 15.097 -7.336 0.523 1.00 0.00 51 GLU A O 17
ATOM 29210 N N . LEU A 1 52 ? 15.446 -7.605 -1.683 1.00 0.00 52 LEU A N 17
ATOM 29211 C CA . LEU A 1 52 ? 14.070 -7.996 -1.966 1.00 0.00 52 LEU A CA 17
ATOM 29212 C C . LEU A 1 52 ? 13.693 -9.254 -1.190 1.00 0.00 52 LEU A C 17
ATOM 29213 O O . LEU A 1 52 ? 12.550 -9.411 -0.759 1.00 0.00 52 LEU A O 17
ATOM 29229 N N . GLU A 1 53 ? 14.660 -10.149 -1.017 1.00 0.00 53 GLU A N 17
ATOM 29230 C CA . GLU A 1 53 ? 14.431 -11.393 -0.293 1.00 0.00 53 GLU A CA 17
ATOM 29231 C C . GLU A 1 53 ? 14.447 -11.156 1.214 1.00 0.00 53 GLU A C 17
ATOM 29232 O O . GLU A 1 53 ? 13.752 -11.839 1.967 1.00 0.00 53 GLU A O 17
ATOM 29244 N N . SER A 1 54 ? 15.243 -10.185 1.645 1.00 0.00 54 SER A N 17
ATOM 29245 C CA . SER A 1 54 ? 15.351 -9.856 3.062 1.00 0.00 54 SER A CA 17
ATOM 29246 C C . SER A 1 54 ? 14.190 -8.973 3.509 1.00 0.00 54 SER A C 17
ATOM 29247 O O . SER A 1 54 ? 13.814 -8.971 4.681 1.00 0.00 54 SER A O 17
ATOM 29255 N N . LEU A 1 55 ? 13.626 -8.220 2.568 1.00 0.00 55 LEU A N 17
ATOM 29256 C CA . LEU A 1 55 ? 12.507 -7.331 2.867 1.00 0.00 55 LEU A CA 17
ATOM 29257 C C . LEU A 1 55 ? 11.349 -8.103 3.493 1.00 0.00 55 LEU A C 17
ATOM 29258 O O . LEU A 1 55 ? 10.826 -9.046 2.900 1.00 0.00 55 LEU A O 17
ATOM 29274 N N . SER A 1 56 ? 10.954 -7.695 4.695 1.00 0.00 56 SER A N 17
ATOM 29275 C CA . SER A 1 56 ? 9.858 -8.348 5.401 1.00 0.00 56 SER A CA 17
ATOM 29276 C C . SER A 1 56 ? 8.544 -7.607 5.173 1.00 0.00 56 SER A C 17
ATOM 29277 O O . SER A 1 56 ? 8.463 -6.713 4.331 1.00 0.00 56 SER A O 17
ATOM 29285 N N . GLN A 1 57 ? 7.518 -7.984 5.928 1.00 0.00 57 GLN A N 17
ATOM 29286 C CA . GLN A 1 57 ? 6.209 -7.354 5.808 1.00 0.00 57 GLN A CA 17
ATOM 29287 C C . GLN A 1 57 ? 6.192 -5.995 6.500 1.00 0.00 57 GLN A C 17
ATOM 29288 O O . GLN A 1 57 ? 5.471 -5.086 6.088 1.00 0.00 57 GLN A O 17
ATOM 29302 N N . VAL A 1 58 ? 6.991 -5.862 7.554 1.00 0.00 58 VAL A N 17
ATOM 29303 C CA . VAL A 1 58 ? 7.067 -4.614 8.303 1.00 0.00 58 VAL A CA 17
ATOM 29304 C C . VAL A 1 58 ? 8.121 -3.683 7.715 1.00 0.00 58 VAL A C 17
ATOM 29305 O O . VAL A 1 58 ? 7.904 -2.476 7.602 1.00 0.00 58 VAL A O 17
ATOM 29318 N N . ASP A 1 59 ? 9.263 -4.251 7.343 1.00 0.00 59 ASP A N 17
ATOM 29319 C CA . ASP A 1 59 ? 10.352 -3.470 6.766 1.00 0.00 59 ASP A CA 17
ATOM 29320 C C . ASP A 1 59 ? 9.974 -2.946 5.385 1.00 0.00 59 ASP A C 17
ATOM 29321 O O . ASP A 1 59 ? 10.327 -1.826 5.016 1.00 0.00 59 ASP A O 17
ATOM 29330 N N . LEU A 1 60 ? 9.253 -3.764 4.625 1.00 0.00 60 LEU A N 17
ATOM 29331 C CA . LEU A 1 60 ? 8.827 -3.383 3.282 1.00 0.00 60 LEU A CA 17
ATOM 29332 C C . LEU A 1 60 ? 7.969 -2.122 3.320 1.00 0.00 60 LEU A C 17
ATOM 29333 O O . LEU A 1 60 ? 8.059 -1.271 2.435 1.00 0.00 60 LEU A O 17
ATOM 29349 N N . ALA A 1 61 ? 7.138 -2.008 4.351 1.00 0.00 61 ALA A N 17
ATOM 29350 C CA . ALA A 1 61 ? 6.265 -0.852 4.503 1.00 0.00 61 ALA A CA 17
ATOM 29351 C C . ALA A 1 61 ? 7.073 0.417 4.757 1.00 0.00 61 ALA A C 17
ATOM 29352 O O . ALA A 1 61 ? 6.764 1.480 4.217 1.00 0.00 61 ALA A O 17
ATOM 29359 N N . SER A 1 62 ? 8.109 0.298 5.580 1.00 0.00 62 SER A N 17
ATOM 29360 C CA . SER A 1 62 ? 8.962 1.435 5.905 1.00 0.00 62 SER A CA 17
ATOM 29361 C C . SER A 1 62 ? 9.948 1.718 4.776 1.00 0.00 62 SER A C 17
ATOM 29362 O O . SER A 1 62 ? 10.334 2.863 4.548 1.00 0.00 62 SER A O 17
ATOM 29370 N N . LYS A 1 63 ? 10.353 0.664 4.074 1.00 0.00 63 LYS A N 17
ATOM 29371 C CA . LYS A 1 63 ? 11.295 0.799 2.969 1.00 0.00 63 LYS A CA 17
ATOM 29372 C C . LYS A 1 63 ? 10.710 1.668 1.858 1.00 0.00 63 LYS A C 17
ATOM 29373 O O . LYS A 1 63 ? 11.429 2.422 1.202 1.00 0.00 63 LYS A O 17
ATOM 29392 N N . LEU A 1 64 ? 9.401 1.558 1.655 1.00 0.00 64 LEU A N 17
ATOM 29393 C CA . LEU A 1 64 ? 8.719 2.333 0.626 1.00 0.00 64 LEU A CA 17
ATOM 29394 C C . LEU A 1 64 ? 8.770 3.824 0.945 1.00 0.00 64 LEU A C 17
ATOM 29395 O O . LEU A 1 64 ? 8.872 4.658 0.046 1.00 0.00 64 LEU A O 17
ATOM 29411 N N . ILE A 1 65 ? 8.696 4.149 2.231 1.00 0.00 65 ILE A N 17
ATOM 29412 C CA . ILE A 1 65 ? 8.732 5.539 2.671 1.00 0.00 65 ILE A CA 17
ATOM 29413 C C . ILE A 1 65 ? 10.164 6.056 2.738 1.00 0.00 65 ILE A C 17
ATOM 29414 O O . ILE A 1 65 ? 10.418 7.240 2.513 1.00 0.00 65 ILE A O 17
ATOM 29430 N N . SER A 1 66 ? 11.097 5.164 3.052 1.00 0.00 66 SER A N 17
ATOM 29431 C CA . SER A 1 66 ? 12.505 5.531 3.149 1.00 0.00 66 SER A CA 17
ATOM 29432 C C . SER A 1 66 ? 13.106 5.759 1.765 1.00 0.00 66 SER A C 17
ATOM 29433 O O . SER A 1 66 ? 14.020 6.567 1.601 1.00 0.00 66 SER A O 17
ATOM 29441 N N . MET A 1 67 ? 12.587 5.041 0.775 1.00 0.00 67 MET A N 17
ATOM 29442 C CA . MET A 1 67 ? 13.074 5.167 -0.595 1.00 0.00 67 MET A CA 17
ATOM 29443 C C . MET A 1 67 ? 12.441 6.368 -1.290 1.00 0.00 67 MET A C 17
ATOM 29444 O O . MET A 1 67 ? 13.141 7.234 -1.813 1.00 0.00 67 MET A O 17
ATOM 29458 N N . TYR A 1 68 ? 11.112 6.411 -1.291 1.00 0.00 68 TYR A N 17
ATOM 29459 C CA . TYR A 1 68 ? 10.384 7.507 -1.923 1.00 0.00 68 TYR A CA 17
ATOM 29460 C C . TYR A 1 68 ? 9.677 8.364 -0.879 1.00 0.00 68 TYR A C 17
ATOM 29461 O O . TYR A 1 68 ? 10.023 9.529 -0.679 1.00 0.00 68 TYR A O 17
ATOM 29479 N N . GLY A 1 69 ? 8.685 7.780 -0.215 1.00 0.00 69 GLY A N 17
ATOM 29480 C CA . GLY A 1 69 ? 7.943 8.505 0.800 1.00 0.00 69 GLY A CA 17
ATOM 29481 C C . GLY A 1 69 ? 6.601 7.869 1.102 1.00 0.00 69 GLY A C 17
ATOM 29482 O O . GLY A 1 69 ? 6.240 6.854 0.506 1.00 0.00 69 GLY A O 17
ATOM 29486 N N . ALA A 1 70 ? 5.861 8.465 2.030 1.00 0.00 70 ALA A N 17
ATOM 29487 C CA . ALA A 1 70 ? 4.551 7.950 2.411 1.00 0.00 70 ALA A CA 17
ATOM 29488 C C . ALA A 1 70 ? 3.519 8.205 1.317 1.00 0.00 70 ALA A C 17
ATOM 29489 O O . ALA A 1 70 ? 2.573 7.434 1.150 1.00 0.00 70 ALA A O 17
ATOM 29496 N N . GLN A 1 71 ? 3.707 9.291 0.573 1.00 0.00 71 GLN A N 17
ATOM 29497 C CA . GLN A 1 71 ? 2.791 9.646 -0.505 1.00 0.00 71 GLN A CA 17
ATOM 29498 C C . GLN A 1 71 ? 2.988 8.734 -1.711 1.00 0.00 71 GLN A C 17
ATOM 29499 O O . GLN A 1 71 ? 2.038 8.424 -2.431 1.00 0.00 71 GLN A O 17
ATOM 29513 N N . GLU A 1 72 ? 4.228 8.308 -1.928 1.00 0.00 72 GLU A N 17
ATOM 29514 C CA . GLU A 1 72 ? 4.550 7.432 -3.048 1.00 0.00 72 GLU A CA 17
ATOM 29515 C C . GLU A 1 72 ? 4.557 5.967 -2.619 1.00 0.00 72 GLU A C 17
ATOM 29516 O O . GLU A 1 72 ? 4.357 5.071 -3.438 1.00 0.00 72 GLU A O 17
ATOM 29528 N N . ALA A 1 73 ? 4.791 5.730 -1.330 1.00 0.00 73 ALA A N 17
ATOM 29529 C CA . ALA A 1 73 ? 4.825 4.374 -0.793 1.00 0.00 73 ALA A CA 17
ATOM 29530 C C . ALA A 1 73 ? 3.559 3.602 -1.156 1.00 0.00 73 ALA A C 17
ATOM 29531 O O . ALA A 1 73 ? 3.624 2.444 -1.570 1.00 0.00 73 ALA A O 17
ATOM 29538 N N . VAL A 1 74 ? 2.410 4.249 -0.998 1.00 0.00 74 VAL A N 17
ATOM 29539 C CA . VAL A 1 74 ? 1.132 3.622 -1.308 1.00 0.00 74 VAL A CA 17
ATOM 29540 C C . VAL A 1 74 ? 0.912 3.539 -2.816 1.00 0.00 74 VAL A C 17
ATOM 29541 O O . VAL A 1 74 ? 0.248 2.626 -3.307 1.00 0.00 74 VAL A O 17
ATOM 29554 N N . ARG A 1 75 ? 1.473 4.500 -3.544 1.00 0.00 75 ARG A N 17
ATOM 29555 C CA . ARG A 1 75 ? 1.338 4.534 -4.996 1.00 0.00 75 ARG A CA 17
ATOM 29556 C C . ARG A 1 75 ? 2.062 3.356 -5.639 1.00 0.00 75 ARG A C 17
ATOM 29557 O O . ARG A 1 75 ? 1.648 2.856 -6.685 1.00 0.00 75 ARG A O 17
ATOM 29578 N N . VAL A 1 76 ? 3.145 2.918 -5.007 1.00 0.00 76 VAL A N 17
ATOM 29579 C CA . VAL A 1 76 ? 3.929 1.799 -5.517 1.00 0.00 76 VAL A CA 17
ATOM 29580 C C . VAL A 1 76 ? 3.124 0.504 -5.486 1.00 0.00 76 VAL A C 17
ATOM 29581 O O . VAL A 1 76 ? 3.031 -0.204 -6.489 1.00 0.00 76 VAL A O 17
ATOM 29594 N N . VAL A 1 77 ? 2.545 0.199 -4.329 1.00 0.00 77 VAL A N 17
ATOM 29595 C CA . VAL A 1 77 ? 1.750 -1.012 -4.170 1.00 0.00 77 VAL A CA 17
ATOM 29596 C C . VAL A 1 77 ? 0.547 -1.008 -5.106 1.00 0.00 77 VAL A C 17
ATOM 29597 O O . VAL A 1 77 ? 0.154 -2.049 -5.632 1.00 0.00 77 VAL A O 17
ATOM 29610 N N . SER A 1 78 ? -0.033 0.170 -5.312 1.00 0.00 78 SER A N 17
ATOM 29611 C CA . SER A 1 78 ? -1.192 0.309 -6.187 1.00 0.00 78 SER A CA 17
ATOM 29612 C C . SER A 1 78 ? -0.866 -0.154 -7.604 1.00 0.00 78 SER A C 17
ATOM 29613 O O . SER A 1 78 ? -1.737 -0.643 -8.324 1.00 0.00 78 SER A O 17
ATOM 29621 N N . ARG A 1 79 ? 0.394 0.003 -7.998 1.00 0.00 79 ARG A N 17
ATOM 29622 C CA . ARG A 1 79 ? 0.834 -0.399 -9.329 1.00 0.00 79 ARG A CA 17
ATOM 29623 C C . ARG A 1 79 ? 1.064 -1.906 -9.394 1.00 0.00 79 ARG A C 17
ATOM 29624 O O . ARG A 1 79 ? 0.876 -2.529 -10.439 1.00 0.00 79 ARG A O 17
ATOM 29645 N N . SER A 1 80 ? 1.472 -2.486 -8.270 1.00 0.00 80 SER A N 17
ATOM 29646 C CA . SER A 1 80 ? 1.728 -3.920 -8.200 1.00 0.00 80 SER A CA 17
ATOM 29647 C C . SER A 1 80 ? 0.421 -4.703 -8.124 1.00 0.00 80 SER A C 17
ATOM 29648 O O . SER A 1 80 ? 0.327 -5.822 -8.629 1.00 0.00 80 SER A O 17
ATOM 29656 N N . LEU A 1 81 ? -0.584 -4.107 -7.492 1.00 0.00 81 LEU A N 17
ATOM 29657 C CA . LEU A 1 81 ? -1.887 -4.749 -7.351 1.00 0.00 81 LEU A CA 17
ATOM 29658 C C . LEU A 1 81 ? -2.586 -4.862 -8.702 1.00 0.00 81 LEU A C 17
ATOM 29659 O O . LEU A 1 81 ? -3.164 -5.899 -9.029 1.00 0.00 81 LEU A O 17
ATOM 29675 N N . LEU A 1 82 ? -2.532 -3.788 -9.482 1.00 0.00 82 LEU A N 17
ATOM 29676 C CA . LEU A 1 82 ? -3.161 -3.765 -10.798 1.00 0.00 82 LEU A CA 17
ATOM 29677 C C . LEU A 1 82 ? -2.576 -4.848 -11.701 1.00 0.00 82 LEU A C 17
ATOM 29678 O O . LEU A 1 82 ? -3.293 -5.469 -12.486 1.00 0.00 82 LEU A O 17
ATOM 29694 N N . ALA A 1 83 ? -1.271 -5.068 -11.582 1.00 0.00 83 ALA A N 17
ATOM 29695 C CA . ALA A 1 83 ? -0.591 -6.076 -12.388 1.00 0.00 83 ALA A CA 17
ATOM 29696 C C . ALA A 1 83 ? -1.031 -7.482 -11.992 1.00 0.00 83 ALA A C 17
ATOM 29697 O O . ALA A 1 83 ? -1.084 -8.385 -12.826 1.00 0.00 83 ALA A O 17
ATOM 29704 N N . MET A 1 84 ? -1.346 -7.659 -10.713 1.00 0.00 84 MET A N 17
ATOM 29705 C CA . MET A 1 84 ? -1.782 -8.955 -10.204 1.00 0.00 84 MET A CA 17
ATOM 29706 C C . MET A 1 84 ? -3.307 -9.053 -10.164 1.00 0.00 84 MET A C 17
ATOM 29707 O O . MET A 1 84 ? -3.859 -10.077 -9.761 1.00 0.00 84 MET A O 17
ATOM 29721 N N . ASN A 1 85 ? -3.985 -7.987 -10.583 1.00 0.00 85 ASN A N 17
ATOM 29722 C CA . ASN A 1 85 ? -5.444 -7.963 -10.591 1.00 0.00 85 ASN A CA 17
ATOM 29723 C C . ASN A 1 85 ? -5.998 -8.061 -9.172 1.00 0.00 85 ASN A C 17
ATOM 29724 O O . ASN A 1 85 ? -6.358 -9.142 -8.707 1.00 0.00 85 ASN A O 17
ATOM 29735 N N . LEU A 1 86 ? -6.062 -6.922 -8.490 1.00 0.00 86 LEU A N 17
ATOM 29736 C CA . LEU A 1 86 ? -6.571 -6.876 -7.123 1.00 0.00 86 LEU A CA 17
ATOM 29737 C C . LEU A 1 86 ? -7.171 -5.507 -6.813 1.00 0.00 86 LEU A C 17
ATOM 29738 O O . LEU A 1 86 ? -6.692 -4.791 -5.933 1.00 0.00 86 LEU A O 17
ATOM 29754 N N . MET A 1 87 ? -8.222 -5.149 -7.543 1.00 0.00 87 MET A N 17
ATOM 29755 C CA . MET A 1 87 ? -8.890 -3.866 -7.350 1.00 0.00 87 MET A CA 17
ATOM 29756 C C . MET A 1 87 ? -9.371 -3.707 -5.909 1.00 0.00 87 MET A C 17
ATOM 29757 O O . MET A 1 87 ? -9.541 -2.589 -5.424 1.00 0.00 87 MET A O 17
ATOM 29771 N N . GLU A 1 88 ? -9.589 -4.830 -5.231 1.00 0.00 88 GLU A N 17
ATOM 29772 C CA . GLU A 1 88 ? -10.052 -4.811 -3.847 1.00 0.00 88 GLU A CA 17
ATOM 29773 C C . GLU A 1 88 ? -9.105 -4.002 -2.964 1.00 0.00 88 GLU A C 17
ATOM 29774 O O . GLU A 1 88 ? -9.542 -3.174 -2.165 1.00 0.00 88 GLU A O 17
ATOM 29786 N N . LEU A 1 89 ? -7.809 -4.250 -3.112 1.00 0.00 89 LEU A N 17
ATOM 29787 C CA . LEU A 1 89 ? -6.802 -3.545 -2.327 1.00 0.00 89 LEU A CA 17
ATOM 29788 C C . LEU A 1 89 ? -6.552 -2.148 -2.887 1.00 0.00 89 LEU A C 17
ATOM 29789 O O . LEU A 1 89 ? -6.298 -1.205 -2.137 1.00 0.00 89 LEU A O 17
ATOM 29805 N N . VAL A 1 90 ? -6.626 -2.023 -4.208 1.00 0.00 90 VAL A N 17
ATOM 29806 C CA . VAL A 1 90 ? -6.408 -0.741 -4.867 1.00 0.00 90 VAL A CA 17
ATOM 29807 C C . VAL A 1 90 ? -7.514 0.251 -4.516 1.00 0.00 90 VAL A C 17
ATOM 29808 O O . VAL A 1 90 ? -7.288 1.462 -4.486 1.00 0.00 90 VAL A O 17
ATOM 29821 N N . ASP A 1 91 ? -8.708 -0.268 -4.251 1.00 0.00 91 ASP A N 17
ATOM 29822 C CA . ASP A 1 91 ? -9.847 0.573 -3.903 1.00 0.00 91 ASP A CA 17
ATOM 29823 C C . ASP A 1 91 ? -9.635 1.243 -2.549 1.00 0.00 91 ASP A C 17
ATOM 29824 O O . ASP A 1 91 ? -10.121 2.348 -2.309 1.00 0.00 91 ASP A O 17
ATOM 29833 N N . TYR A 1 92 ? -8.906 0.566 -1.667 1.00 0.00 92 TYR A N 17
ATOM 29834 C CA . TYR A 1 92 ? -8.630 1.095 -0.337 1.00 0.00 92 TYR A CA 17
ATOM 29835 C C . TYR A 1 92 ? -7.436 2.044 -0.364 1.00 0.00 92 TYR A C 17
ATOM 29836 O O . TYR A 1 92 ? -7.396 3.029 0.374 1.00 0.00 92 TYR A O 17
ATOM 29854 N N . LEU A 1 93 ? -6.464 1.741 -1.219 1.00 0.00 93 LEU A N 17
ATOM 29855 C CA . LEU A 1 93 ? -5.268 2.567 -1.342 1.00 0.00 93 LEU A CA 17
ATOM 29856 C C . LEU A 1 93 ? -5.564 3.842 -2.124 1.00 0.00 93 LEU A C 17
ATOM 29857 O O . LEU A 1 93 ? -4.968 4.889 -1.872 1.00 0.00 93 LEU A O 17
ATOM 29873 N N . ASN A 1 94 ? -6.490 3.747 -3.073 1.00 0.00 94 ASN A N 17
ATOM 29874 C CA . ASN A 1 94 ? -6.866 4.893 -3.891 1.00 0.00 94 ASN A CA 17
ATOM 29875 C C . ASN A 1 94 ? -7.601 5.939 -3.059 1.00 0.00 94 ASN A C 17
ATOM 29876 O O . ASN A 1 94 ? -7.455 7.140 -3.283 1.00 0.00 94 ASN A O 17
ATOM 29887 N N . GLN A 1 95 ? -8.392 5.473 -2.097 1.00 0.00 95 GLN A N 17
ATOM 29888 C CA . GLN A 1 95 ? -9.150 6.368 -1.231 1.00 0.00 95 GLN A CA 17
ATOM 29889 C C . GLN A 1 95 ? -8.223 7.128 -0.288 1.00 0.00 95 GLN A C 17
ATOM 29890 O O . GLN A 1 95 ? -8.497 8.271 0.081 1.00 0.00 95 GLN A O 17
ATOM 29904 N N . VAL A 1 96 ? -7.124 6.487 0.098 1.00 0.00 96 VAL A N 17
ATOM 29905 C CA . VAL A 1 96 ? -6.157 7.103 0.997 1.00 0.00 96 VAL A CA 17
ATOM 29906 C C . VAL A 1 96 ? -5.110 7.894 0.219 1.00 0.00 96 VAL A C 17
ATOM 29907 O O . VAL A 1 96 ? -4.354 7.332 -0.572 1.00 0.00 96 VAL A O 17
ATOM 29920 N N . CYS A 1 97 ? -5.074 9.203 0.450 1.00 0.00 97 CYS A N 17
ATOM 29921 C CA . CYS A 1 97 ? -4.119 10.073 -0.228 1.00 0.00 97 CYS A CA 17
ATOM 29922 C C . CYS A 1 97 ? -4.121 11.468 0.388 1.00 0.00 97 CYS A C 17
ATOM 29923 O O . CYS A 1 97 ? -4.737 12.391 -0.143 1.00 0.00 97 CYS A O 17
ATOM 29931 N N . LEU A 1 98 ? -3.427 11.614 1.512 1.00 0.00 98 LEU A N 17
ATOM 29932 C CA . LEU A 1 98 ? -3.349 12.896 2.201 1.00 0.00 98 LEU A CA 17
ATOM 29933 C C . LEU A 1 98 ? -1.971 13.097 2.823 1.00 0.00 98 LEU A C 17
ATOM 29934 O O . LEU A 1 98 ? -1.440 12.204 3.483 1.00 0.00 98 LEU A O 17
ATOM 29950 N N . ASN A 1 99 ? -1.398 14.276 2.609 1.00 0.00 99 ASN A N 17
ATOM 29951 C CA . ASN A 1 99 ? -0.080 14.596 3.148 1.00 0.00 99 ASN A CA 17
ATOM 29952 C C . ASN A 1 99 ? 0.212 16.087 3.022 1.00 0.00 99 ASN A C 17
ATOM 29953 O O . ASN A 1 99 ? 0.378 16.784 4.022 1.00 0.00 99 ASN A O 17
ATOM 29964 N N . ASP A 1 100 ? 0.274 16.569 1.785 1.00 0.00 100 ASP A N 17
ATOM 29965 C CA . ASP A 1 100 ? 0.547 17.978 1.527 1.00 0.00 100 ASP A CA 17
ATOM 29966 C C . ASP A 1 100 ? 0.025 18.391 0.154 1.00 0.00 100 ASP A C 17
ATOM 29967 O O . ASP A 1 100 ? 0.670 18.148 -0.865 1.00 0.00 100 ASP A O 17
ATOM 29976 N N . TYR A 1 101 ? -1.147 19.017 0.136 1.00 0.00 101 TYR A N 17
ATOM 29977 C CA . TYR A 1 101 ? -1.756 19.464 -1.110 1.00 0.00 101 TYR A CA 17
ATOM 29978 C C . TYR A 1 101 ? -1.554 20.963 -1.307 1.00 0.00 101 TYR A C 17
ATOM 29979 O O . TYR A 1 101 ? -1.386 21.436 -2.432 1.00 0.00 101 TYR A O 17
ATOM 29997 N N . ARG A 1 102 ? -1.570 21.707 -0.205 1.00 0.00 102 ARG A N 17
ATOM 29998 C CA . ARG A 1 102 ? -1.388 23.152 -0.256 1.00 0.00 102 ARG A CA 17
ATOM 29999 C C . ARG A 1 102 ? 0.056 23.507 -0.596 1.00 0.00 102 ARG A C 17
ATOM 30000 O O . ARG A 1 102 ? 0.858 23.806 0.289 1.00 0.00 102 ARG A O 17
ATOM 30021 N N . GLU A 1 103 ? 0.381 23.471 -1.884 1.00 0.00 103 GLU A N 17
ATOM 30022 C CA . GLU A 1 103 ? 1.729 23.788 -2.342 1.00 0.00 103 GLU A CA 17
ATOM 30023 C C . GLU A 1 103 ? 1.741 24.072 -3.841 1.00 0.00 103 GLU A C 17
ATOM 30024 O O . GLU A 1 103 ? 2.646 23.643 -4.557 1.00 0.00 103 GLU A O 17
ATOM 30036 N N . ILE A 1 104 ? 0.731 24.800 -4.308 1.00 0.00 104 ILE A N 17
ATOM 30037 C CA . ILE A 1 104 ? 0.625 25.142 -5.721 1.00 0.00 104 ILE A CA 17
ATOM 30038 C C . ILE A 1 104 ? 1.255 26.500 -6.014 1.00 0.00 104 ILE A C 17
ATOM 30039 O O . ILE A 1 104 ? 1.588 26.806 -7.159 1.00 0.00 104 ILE A O 17
ATOM 30055 N N . TYR A 1 105 ? 1.415 27.313 -4.975 1.00 0.00 105 TYR A N 17
ATOM 30056 C CA . TYR A 1 105 ? 2.005 28.639 -5.125 1.00 0.00 105 TYR A CA 17
ATOM 30057 C C . TYR A 1 105 ? 2.998 28.923 -4.004 1.00 0.00 105 TYR A C 17
ATOM 30058 O O . TYR A 1 105 ? 4.131 29.336 -4.254 1.00 0.00 105 TYR A O 17
ATOM 30076 N N . ARG A 1 106 ? 2.567 28.700 -2.767 1.00 0.00 106 ARG A N 17
ATOM 30077 C CA . ARG A 1 106 ? 3.419 28.932 -1.606 1.00 0.00 106 ARG A CA 17
ATOM 30078 C C . ARG A 1 106 ? 4.170 27.661 -1.219 1.00 0.00 106 ARG A C 17
ATOM 30079 O O . ARG A 1 106 ? 3.894 27.054 -0.183 1.00 0.00 106 ARG A O 17
ATOM 30100 N N . GLU A 1 107 ? 5.120 27.261 -2.059 1.00 0.00 107 GLU A N 17
ATOM 30101 C CA . GLU A 1 107 ? 5.912 26.062 -1.806 1.00 0.00 107 GLU A CA 17
ATOM 30102 C C . GLU A 1 107 ? 6.929 25.839 -2.921 1.00 0.00 107 GLU A C 17
ATOM 30103 O O . GLU A 1 107 ? 6.871 26.486 -3.966 1.00 0.00 107 GLU A O 17
ATOM 30115 N N . HIS A 1 108 ? 7.858 24.917 -2.690 1.00 0.00 108 HIS A N 17
ATOM 30116 C CA . HIS A 1 108 ? 8.889 24.606 -3.675 1.00 0.00 108 HIS A CA 17
ATOM 30117 C C . HIS A 1 108 ? 9.764 25.824 -3.953 1.00 0.00 108 HIS A C 17
ATOM 30118 O O . HIS A 1 108 ? 9.284 26.848 -4.438 1.00 0.00 108 HIS A O 17
ATOM 30132 N N . VAL A 1 109 ? 11.051 25.705 -3.642 1.00 0.00 109 VAL A N 17
ATOM 30133 C CA . VAL A 1 109 ? 11.993 26.795 -3.860 1.00 0.00 109 VAL A CA 17
ATOM 30134 C C . VAL A 1 109 ? 13.399 26.262 -4.119 1.00 0.00 109 VAL A C 17
ATOM 30135 O O . VAL A 1 109 ? 13.990 25.598 -3.268 1.00 0.00 109 VAL A O 17
ATOM 30148 N N . SER A 1 110 ? 13.929 26.559 -5.301 1.00 0.00 110 SER A N 17
ATOM 30149 C CA . SER A 1 110 ? 15.265 26.110 -5.675 1.00 0.00 110 SER A CA 17
ATOM 30150 C C . SER A 1 110 ? 16.235 27.285 -5.743 1.00 0.00 110 SER A C 17
ATOM 30151 O O . SER A 1 110 ? 17.130 27.318 -6.589 1.00 0.00 110 SER A O 17
ATOM 30159 N N . GLY A 1 111 ? 16.053 28.249 -4.845 1.00 0.00 111 GLY A N 17
ATOM 30160 C CA . GLY A 1 111 ? 16.919 29.413 -4.820 1.00 0.00 111 GLY A CA 17
ATOM 30161 C C . GLY A 1 111 ? 16.792 30.205 -3.532 1.00 0.00 111 GLY A C 17
ATOM 30162 O O . GLY A 1 111 ? 15.748 30.169 -2.881 1.00 0.00 111 GLY A O 17
ATOM 30166 N N . PRO A 1 112 ? 17.848 30.937 -3.136 1.00 0.00 112 PRO A N 17
ATOM 30167 C CA . PRO A 1 112 ? 17.834 31.739 -1.908 1.00 0.00 112 PRO A CA 17
ATOM 30168 C C . PRO A 1 112 ? 16.917 32.952 -2.020 1.00 0.00 112 PRO A C 17
ATOM 30169 O O . PRO A 1 112 ? 16.222 33.128 -3.020 1.00 0.00 112 PRO A O 17
ATOM 30180 N N . SER A 1 113 ? 16.920 33.785 -0.983 1.00 0.00 113 SER A N 17
ATOM 30181 C CA . SER A 1 113 ? 16.087 34.981 -0.962 1.00 0.00 113 SER A CA 17
ATOM 30182 C C . SER A 1 113 ? 16.727 36.106 -1.770 1.00 0.00 113 SER A C 17
ATOM 30183 O O . SER A 1 113 ? 17.950 36.197 -1.866 1.00 0.00 113 SER A O 17
ATOM 30191 N N . SER A 1 114 ? 15.890 36.961 -2.350 1.00 0.00 114 SER A N 17
ATOM 30192 C CA . SER A 1 114 ? 16.370 38.083 -3.151 1.00 0.00 114 SER A CA 17
ATOM 30193 C C . SER A 1 114 ? 17.266 37.600 -4.287 1.00 0.00 114 SER A C 17
ATOM 30194 O O . SER A 1 114 ? 17.458 36.398 -4.472 1.00 0.00 114 SER A O 17
ATOM 30202 N N . GLY A 1 115 ? 17.814 38.544 -5.043 1.00 0.00 115 GLY A N 17
ATOM 30203 C CA . GLY A 1 115 ? 18.684 38.196 -6.151 1.00 0.00 115 GLY A CA 17
ATOM 30204 C C . GLY A 1 115 ? 18.956 39.371 -7.066 1.00 0.00 115 GLY A C 17
ATOM 30205 O O . GLY A 1 115 ? 18.098 40.277 -7.142 1.00 0.00 115 GLY A O 17
ATOM 30210 N N . GLY A 1 1 ? -17.280 -9.878 1.228 1.00 0.00 1 GLY A N 18
ATOM 30211 C CA . GLY A 1 1 ? -15.935 -10.478 1.456 1.00 0.00 1 GLY A CA 18
ATOM 30212 C C . GLY A 1 1 ? -15.713 -11.737 0.641 1.00 0.00 1 GLY A C 18
ATOM 30213 O O . GLY A 1 1 ? -15.734 -11.700 -0.589 1.00 0.00 1 GLY A O 18
ATOM 30219 N N . SER A 1 2 ? -15.501 -12.854 1.327 1.00 0.00 2 SER A N 18
ATOM 30220 C CA . SER A 1 2 ? -15.275 -14.131 0.660 1.00 0.00 2 SER A CA 18
ATOM 30221 C C . SER A 1 2 ? -16.450 -15.076 0.881 1.00 0.00 2 SER A C 18
ATOM 30222 O O . SER A 1 2 ? -16.864 -15.314 2.016 1.00 0.00 2 SER A O 18
ATOM 30230 N N . SER A 1 3 ? -16.985 -15.613 -0.212 1.00 0.00 3 SER A N 18
ATOM 30231 C CA . SER A 1 3 ? -18.115 -16.535 -0.141 1.00 0.00 3 SER A CA 18
ATOM 30232 C C . SER A 1 3 ? -19.355 -15.838 0.412 1.00 0.00 3 SER A C 18
ATOM 30233 O O . SER A 1 3 ? -20.251 -15.457 -0.341 1.00 0.00 3 SER A O 18
ATOM 30241 N N . GLY A 1 4 ? -19.400 -15.673 1.729 1.00 0.00 4 GLY A N 18
ATOM 30242 C CA . GLY A 1 4 ? -20.534 -15.022 2.357 1.00 0.00 4 GLY A CA 18
ATOM 30243 C C . GLY A 1 4 ? -20.240 -13.586 2.741 1.00 0.00 4 GLY A C 18
ATOM 30244 O O . GLY A 1 4 ? -19.144 -13.082 2.495 1.00 0.00 4 GLY A O 18
ATOM 30248 N N . SER A 1 5 ? -21.221 -12.924 3.347 1.00 0.00 5 SER A N 18
ATOM 30249 C CA . SER A 1 5 ? -21.061 -11.537 3.767 1.00 0.00 5 SER A CA 18
ATOM 30250 C C . SER A 1 5 ? -21.369 -11.378 5.253 1.00 0.00 5 SER A C 18
ATOM 30251 O O . SER A 1 5 ? -22.527 -11.439 5.667 1.00 0.00 5 SER A O 18
ATOM 30259 N N . SER A 1 6 ? -20.325 -11.176 6.049 1.00 0.00 6 SER A N 18
ATOM 30260 C CA . SER A 1 6 ? -20.483 -11.009 7.489 1.00 0.00 6 SER A CA 18
ATOM 30261 C C . SER A 1 6 ? -20.223 -9.564 7.902 1.00 0.00 6 SER A C 18
ATOM 30262 O O . SER A 1 6 ? -21.034 -8.951 8.597 1.00 0.00 6 SER A O 18
ATOM 30270 N N . GLY A 1 7 ? -19.088 -9.026 7.469 1.00 0.00 7 GLY A N 18
ATOM 30271 C CA . GLY A 1 7 ? -18.742 -7.656 7.803 1.00 0.00 7 GLY A CA 18
ATOM 30272 C C . GLY A 1 7 ? -18.650 -6.765 6.579 1.00 0.00 7 GLY A C 18
ATOM 30273 O O . GLY A 1 7 ? -18.902 -7.210 5.460 1.00 0.00 7 GLY A O 18
ATOM 30277 N N . MET A 1 8 ? -18.290 -5.504 6.793 1.00 0.00 8 MET A N 18
ATOM 30278 C CA . MET A 1 8 ? -18.166 -4.549 5.699 1.00 0.00 8 MET A CA 18
ATOM 30279 C C . MET A 1 8 ? -16.914 -3.694 5.861 1.00 0.00 8 MET A C 18
ATOM 30280 O O . MET A 1 8 ? -16.446 -3.466 6.977 1.00 0.00 8 MET A O 18
ATOM 30294 N N . ALA A 1 9 ? -16.374 -3.224 4.741 1.00 0.00 9 ALA A N 18
ATOM 30295 C CA . ALA A 1 9 ? -15.176 -2.394 4.758 1.00 0.00 9 ALA A CA 18
ATOM 30296 C C . ALA A 1 9 ? -14.003 -3.137 5.388 1.00 0.00 9 ALA A C 18
ATOM 30297 O O . ALA A 1 9 ? -14.099 -4.326 5.690 1.00 0.00 9 ALA A O 18
ATOM 30304 N N . LEU A 1 10 ? -12.896 -2.429 5.583 1.00 0.00 10 LEU A N 18
ATOM 30305 C CA . LEU A 1 10 ? -11.702 -3.021 6.176 1.00 0.00 10 LEU A CA 18
ATOM 30306 C C . LEU A 1 10 ? -11.340 -2.323 7.482 1.00 0.00 10 LEU A C 18
ATOM 30307 O O . LEU A 1 10 ? -11.496 -2.888 8.564 1.00 0.00 10 LEU A O 18
ATOM 30323 N N . ALA A 1 11 ? -10.855 -1.090 7.373 1.00 0.00 11 ALA A N 18
ATOM 30324 C CA . ALA A 1 11 ? -10.470 -0.314 8.545 1.00 0.00 11 ALA A CA 18
ATOM 30325 C C . ALA A 1 11 ? -10.280 1.157 8.192 1.00 0.00 11 ALA A C 18
ATOM 30326 O O . ALA A 1 11 ? -9.938 1.495 7.059 1.00 0.00 11 ALA A O 18
ATOM 30333 N N . ARG A 1 12 ? -10.504 2.028 9.170 1.00 0.00 12 ARG A N 18
ATOM 30334 C CA . ARG A 1 12 ? -10.359 3.464 8.963 1.00 0.00 12 ARG A CA 18
ATOM 30335 C C . ARG A 1 12 ? -8.953 3.928 9.332 1.00 0.00 12 ARG A C 18
ATOM 30336 O O . ARG A 1 12 ? -8.430 3.575 10.389 1.00 0.00 12 ARG A O 18
ATOM 30357 N N . ALA A 1 13 ? -8.347 4.719 8.453 1.00 0.00 13 ALA A N 18
ATOM 30358 C CA . ALA A 1 13 ? -7.002 5.231 8.687 1.00 0.00 13 ALA A CA 18
ATOM 30359 C C . ALA A 1 13 ? -6.927 6.727 8.403 1.00 0.00 13 ALA A C 18
ATOM 30360 O O . ALA A 1 13 ? -7.819 7.295 7.773 1.00 0.00 13 ALA A O 18
ATOM 30367 N N . ASN A 1 14 ? -5.857 7.361 8.872 1.00 0.00 14 ASN A N 18
ATOM 30368 C CA . ASN A 1 14 ? -5.664 8.792 8.669 1.00 0.00 14 ASN A CA 18
ATOM 30369 C C . ASN A 1 14 ? -4.454 9.057 7.778 1.00 0.00 14 ASN A C 18
ATOM 30370 O O . ASN A 1 14 ? -4.469 9.967 6.948 1.00 0.00 14 ASN A O 18
ATOM 30381 N N . SER A 1 15 ? -3.409 8.256 7.954 1.00 0.00 15 SER A N 18
ATOM 30382 C CA . SER A 1 15 ? -2.189 8.404 7.167 1.00 0.00 15 SER A CA 18
ATOM 30383 C C . SER A 1 15 ? -1.908 7.142 6.356 1.00 0.00 15 SER A C 18
ATOM 30384 O O . SER A 1 15 ? -2.352 6.051 6.713 1.00 0.00 15 SER A O 18
ATOM 30392 N N . PRO A 1 16 ? -1.160 7.274 5.246 1.00 0.00 16 PRO A N 18
ATOM 30393 C CA . PRO A 1 16 ? -0.818 6.138 4.383 1.00 0.00 16 PRO A CA 18
ATOM 30394 C C . PRO A 1 16 ? 0.162 5.176 5.046 1.00 0.00 16 PRO A C 18
ATOM 30395 O O . PRO A 1 16 ? 0.246 4.005 4.674 1.00 0.00 16 PRO A O 18
ATOM 30406 N N . GLN A 1 17 ? 0.904 5.675 6.031 1.00 0.00 17 GLN A N 18
ATOM 30407 C CA . GLN A 1 17 ? 1.879 4.859 6.746 1.00 0.00 17 GLN A CA 18
ATOM 30408 C C . GLN A 1 17 ? 1.220 3.626 7.356 1.00 0.00 17 GLN A C 18
ATOM 30409 O O . GLN A 1 17 ? 1.640 2.497 7.105 1.00 0.00 17 GLN A O 18
ATOM 30423 N N . GLU A 1 18 ? 0.185 3.850 8.159 1.00 0.00 18 GLU A N 18
ATOM 30424 C CA . GLU A 1 18 ? -0.532 2.757 8.806 1.00 0.00 18 GLU A CA 18
ATOM 30425 C C . GLU A 1 18 ? -1.351 1.966 7.790 1.00 0.00 18 GLU A C 18
ATOM 30426 O O . GLU A 1 18 ? -1.417 0.739 7.853 1.00 0.00 18 GLU A O 18
ATOM 30438 N N . ALA A 1 19 ? -1.975 2.678 6.858 1.00 0.00 19 ALA A N 18
ATOM 30439 C CA . ALA A 1 19 ? -2.790 2.043 5.829 1.00 0.00 19 ALA A CA 18
ATOM 30440 C C . ALA A 1 19 ? -1.952 1.111 4.962 1.00 0.00 19 ALA A C 18
ATOM 30441 O O . ALA A 1 19 ? -2.376 0.003 4.633 1.00 0.00 19 ALA A O 18
ATOM 30448 N N . LEU A 1 20 ? -0.759 1.566 4.594 1.00 0.00 20 LEU A N 18
ATOM 30449 C CA . LEU A 1 20 ? 0.139 0.773 3.763 1.00 0.00 20 LEU A CA 18
ATOM 30450 C C . LEU A 1 20 ? 0.563 -0.503 4.484 1.00 0.00 20 LEU A C 18
ATOM 30451 O O . LEU A 1 20 ? 0.546 -1.589 3.907 1.00 0.00 20 LEU A O 18
ATOM 30467 N N . LEU A 1 21 ? 0.944 -0.361 5.750 1.00 0.00 21 LEU A N 18
ATOM 30468 C CA . LEU A 1 21 ? 1.372 -1.502 6.551 1.00 0.00 21 LEU A CA 18
ATOM 30469 C C . LEU A 1 21 ? 0.258 -2.537 6.664 1.00 0.00 21 LEU A C 18
ATOM 30470 O O . LEU A 1 21 ? 0.498 -3.738 6.545 1.00 0.00 21 LEU A O 18
ATOM 30486 N N . TRP A 1 22 ? -0.962 -2.062 6.894 1.00 0.00 22 TRP A N 18
ATOM 30487 C CA . TRP A 1 22 ? -2.114 -2.947 7.023 1.00 0.00 22 TRP A CA 18
ATOM 30488 C C . TRP A 1 22 ? -2.469 -3.579 5.679 1.00 0.00 22 TRP A C 18
ATOM 30489 O O . TRP A 1 22 ? -2.994 -4.691 5.626 1.00 0.00 22 TRP A O 18
ATOM 30510 N N . ALA A 1 23 ? -2.178 -2.862 4.598 1.00 0.00 23 ALA A N 18
ATOM 30511 C CA . ALA A 1 23 ? -2.467 -3.354 3.257 1.00 0.00 23 ALA A CA 18
ATOM 30512 C C . ALA A 1 23 ? -1.647 -4.600 2.940 1.00 0.00 23 ALA A C 18
ATOM 30513 O O . ALA A 1 23 ? -2.198 -5.651 2.612 1.00 0.00 23 ALA A O 18
ATOM 30520 N N . LEU A 1 24 ? -0.328 -4.475 3.039 1.00 0.00 24 LEU A N 18
ATOM 30521 C CA . LEU A 1 24 ? 0.569 -5.592 2.762 1.00 0.00 24 LEU A CA 18
ATOM 30522 C C . LEU A 1 24 ? 0.283 -6.765 3.694 1.00 0.00 24 LEU A C 18
ATOM 30523 O O . LEU A 1 24 ? 0.497 -7.922 3.333 1.00 0.00 24 LEU A O 18
ATOM 30539 N N . ASN A 1 25 ? -0.202 -6.459 4.893 1.00 0.00 25 ASN A N 18
ATOM 30540 C CA . ASN A 1 25 ? -0.517 -7.490 5.875 1.00 0.00 25 ASN A CA 18
ATOM 30541 C C . ASN A 1 25 ? -1.745 -8.290 5.452 1.00 0.00 25 ASN A C 18
ATOM 30542 O O . ASN A 1 25 ? -1.876 -9.467 5.787 1.00 0.00 25 ASN A O 18
ATOM 30553 N N . ASP A 1 26 ? -2.643 -7.644 4.715 1.00 0.00 26 ASP A N 18
ATOM 30554 C CA . ASP A 1 26 ? -3.860 -8.295 4.248 1.00 0.00 26 ASP A CA 18
ATOM 30555 C C . ASP A 1 26 ? -3.555 -9.283 3.124 1.00 0.00 26 ASP A C 18
ATOM 30556 O O . ASP A 1 26 ? -4.290 -10.249 2.918 1.00 0.00 26 ASP A O 18
ATOM 30565 N N . LEU A 1 27 ? -2.468 -9.034 2.398 1.00 0.00 27 LEU A N 18
ATOM 30566 C CA . LEU A 1 27 ? -2.069 -9.900 1.295 1.00 0.00 27 LEU A CA 18
ATOM 30567 C C . LEU A 1 27 ? -1.894 -11.341 1.767 1.00 0.00 27 LEU A C 18
ATOM 30568 O O . LEU A 1 27 ? -1.802 -11.605 2.966 1.00 0.00 27 LEU A O 18
ATOM 30584 N N . GLU A 1 28 ? -1.850 -12.268 0.815 1.00 0.00 28 GLU A N 18
ATOM 30585 C CA . GLU A 1 28 ? -1.686 -13.682 1.132 1.00 0.00 28 GLU A CA 18
ATOM 30586 C C . GLU A 1 28 ? -0.248 -14.132 0.898 1.00 0.00 28 GLU A C 18
ATOM 30587 O O . GLU A 1 28 ? 0.612 -13.330 0.531 1.00 0.00 28 GLU A O 18
ATOM 30599 N N . GLU A 1 29 ? 0.007 -15.418 1.113 1.00 0.00 29 GLU A N 18
ATOM 30600 C CA . GLU A 1 29 ? 1.342 -15.975 0.926 1.00 0.00 29 GLU A CA 18
ATOM 30601 C C . GLU A 1 29 ? 1.722 -15.989 -0.552 1.00 0.00 29 GLU A C 18
ATOM 30602 O O . GLU A 1 29 ? 2.750 -15.436 -0.944 1.00 0.00 29 GLU A O 18
ATOM 30614 N N . ASN A 1 30 ? 0.888 -16.626 -1.367 1.00 0.00 30 ASN A N 18
ATOM 30615 C CA . ASN A 1 30 ? 1.138 -16.713 -2.801 1.00 0.00 30 ASN A CA 18
ATOM 30616 C C . ASN A 1 30 ? 1.194 -15.325 -3.429 1.00 0.00 30 ASN A C 18
ATOM 30617 O O . ASN A 1 30 ? 1.916 -15.102 -4.402 1.00 0.00 30 ASN A O 18
ATOM 30628 N N . SER A 1 31 ? 0.429 -14.394 -2.868 1.00 0.00 31 SER A N 18
ATOM 30629 C CA . SER A 1 31 ? 0.393 -13.028 -3.374 1.00 0.00 31 SER A CA 18
ATOM 30630 C C . SER A 1 31 ? 1.688 -12.291 -3.046 1.00 0.00 31 SER A C 18
ATOM 30631 O O . SER A 1 31 ? 2.312 -11.693 -3.922 1.00 0.00 31 SER A O 18
ATOM 30639 N N . PHE A 1 32 ? 2.085 -12.339 -1.779 1.00 0.00 32 PHE A N 18
ATOM 30640 C CA . PHE A 1 32 ? 3.306 -11.676 -1.335 1.00 0.00 32 PHE A CA 18
ATOM 30641 C C . PHE A 1 32 ? 4.534 -12.313 -1.975 1.00 0.00 32 PHE A C 18
ATOM 30642 O O . PHE A 1 32 ? 5.518 -11.632 -2.267 1.00 0.00 32 PHE A O 18
ATOM 30659 N N . LYS A 1 33 ? 4.472 -13.623 -2.190 1.00 0.00 33 LYS A N 18
ATOM 30660 C CA . LYS A 1 33 ? 5.581 -14.351 -2.794 1.00 0.00 33 LYS A CA 18
ATOM 30661 C C . LYS A 1 33 ? 5.826 -13.882 -4.225 1.00 0.00 33 LYS A C 18
ATOM 30662 O O . LYS A 1 33 ? 6.971 -13.748 -4.658 1.00 0.00 33 LYS A O 18
ATOM 30681 N N . THR A 1 34 ? 4.743 -13.635 -4.956 1.00 0.00 34 THR A N 18
ATOM 30682 C CA . THR A 1 34 ? 4.840 -13.181 -6.338 1.00 0.00 34 THR A CA 18
ATOM 30683 C C . THR A 1 34 ? 5.209 -11.702 -6.400 1.00 0.00 34 THR A C 18
ATOM 30684 O O . THR A 1 34 ? 5.998 -11.284 -7.247 1.00 0.00 34 THR A O 18
ATOM 30695 N N . LEU A 1 35 ? 4.631 -10.915 -5.499 1.00 0.00 35 LEU A N 18
ATOM 30696 C CA . LEU A 1 35 ? 4.898 -9.483 -5.451 1.00 0.00 35 LEU A CA 18
ATOM 30697 C C . LEU A 1 35 ? 6.374 -9.211 -5.177 1.00 0.00 35 LEU A C 18
ATOM 30698 O O . LEU A 1 35 ? 6.924 -8.207 -5.627 1.00 0.00 35 LEU A O 18
ATOM 30714 N N . LYS A 1 36 ? 7.009 -10.114 -4.435 1.00 0.00 36 LYS A N 18
ATOM 30715 C CA . LYS A 1 36 ? 8.421 -9.972 -4.101 1.00 0.00 36 LYS A CA 18
ATOM 30716 C C . LYS A 1 36 ? 9.277 -9.883 -5.361 1.00 0.00 36 LYS A C 18
ATOM 30717 O O . LYS A 1 36 ? 10.149 -9.021 -5.471 1.00 0.00 36 LYS A O 18
ATOM 30736 N N . PHE A 1 37 ? 9.022 -10.778 -6.309 1.00 0.00 37 PHE A N 18
ATOM 30737 C CA . PHE A 1 37 ? 9.769 -10.801 -7.561 1.00 0.00 37 PHE A CA 18
ATOM 30738 C C . PHE A 1 37 ? 9.414 -9.595 -8.428 1.00 0.00 37 PHE A C 18
ATOM 30739 O O . PHE A 1 37 ? 10.248 -9.092 -9.181 1.00 0.00 37 PHE A O 18
ATOM 30756 N N . HIS A 1 38 ? 8.171 -9.137 -8.315 1.00 0.00 38 HIS A N 18
ATOM 30757 C CA . HIS A 1 38 ? 7.705 -7.992 -9.088 1.00 0.00 38 HIS A CA 18
ATOM 30758 C C . HIS A 1 38 ? 8.350 -6.699 -8.595 1.00 0.00 38 HIS A C 18
ATOM 30759 O O . HIS A 1 38 ? 8.437 -5.718 -9.334 1.00 0.00 38 HIS A O 18
ATOM 30773 N N . LEU A 1 39 ? 8.800 -6.702 -7.342 1.00 0.00 39 LEU A N 18
ATOM 30774 C CA . LEU A 1 39 ? 9.436 -5.528 -6.753 1.00 0.00 39 LEU A CA 18
ATOM 30775 C C . LEU A 1 39 ? 10.600 -5.044 -7.614 1.00 0.00 39 LEU A C 18
ATOM 30776 O O . LEU A 1 39 ? 10.801 -3.840 -7.782 1.00 0.00 39 LEU A O 18
ATOM 30792 N N . ARG A 1 40 ? 11.361 -5.988 -8.157 1.00 0.00 40 ARG A N 18
ATOM 30793 C CA . ARG A 1 40 ? 12.504 -5.658 -9.001 1.00 0.00 40 ARG A CA 18
ATOM 30794 C C . ARG A 1 40 ? 12.082 -4.787 -10.181 1.00 0.00 40 ARG A C 18
ATOM 30795 O O . ARG A 1 40 ? 12.872 -3.995 -10.695 1.00 0.00 40 ARG A O 18
ATOM 30816 N N . ASP A 1 41 ? 10.832 -4.942 -10.609 1.00 0.00 41 ASP A N 18
ATOM 30817 C CA . ASP A 1 41 ? 10.309 -4.170 -11.730 1.00 0.00 41 ASP A CA 18
ATOM 30818 C C . ASP A 1 41 ? 9.878 -2.777 -11.280 1.00 0.00 41 ASP A C 18
ATOM 30819 O O . ASP A 1 41 ? 10.413 -1.771 -11.745 1.00 0.00 41 ASP A O 18
ATOM 30828 N N . VAL A 1 42 ? 8.906 -2.727 -10.376 1.00 0.00 42 VAL A N 18
ATOM 30829 C CA . VAL A 1 42 ? 8.403 -1.457 -9.865 1.00 0.00 42 VAL A CA 18
ATOM 30830 C C . VAL A 1 42 ? 9.511 -0.652 -9.196 1.00 0.00 42 VAL A C 18
ATOM 30831 O O . VAL A 1 42 ? 9.647 0.548 -9.430 1.00 0.00 42 VAL A O 18
ATOM 30844 N N . THR A 1 43 ? 10.301 -1.320 -8.361 1.00 0.00 43 THR A N 18
ATOM 30845 C CA . THR A 1 43 ? 11.398 -0.664 -7.658 1.00 0.00 43 THR A CA 18
ATOM 30846 C C . THR A 1 43 ? 12.746 -1.158 -8.171 1.00 0.00 43 THR A C 18
ATOM 30847 O O . THR A 1 43 ? 13.108 -2.319 -7.974 1.00 0.00 43 THR A O 18
ATOM 30858 N N . GLN A 1 44 ? 13.485 -0.270 -8.827 1.00 0.00 44 GLN A N 18
ATOM 30859 C CA . GLN A 1 44 ? 14.794 -0.615 -9.368 1.00 0.00 44 GLN A CA 18
ATOM 30860 C C . GLN A 1 44 ? 15.870 0.321 -8.825 1.00 0.00 44 GLN A C 18
ATOM 30861 O O . GLN A 1 44 ? 16.673 0.868 -9.582 1.00 0.00 44 GLN A O 18
ATOM 30875 N N . PHE A 1 45 ? 15.882 0.500 -7.508 1.00 0.00 45 PHE A N 18
ATOM 30876 C CA . PHE A 1 45 ? 16.858 1.369 -6.863 1.00 0.00 45 PHE A CA 18
ATOM 30877 C C . PHE A 1 45 ? 18.159 0.619 -6.594 1.00 0.00 45 PHE A C 18
ATOM 30878 O O . PHE A 1 45 ? 19.187 0.898 -7.213 1.00 0.00 45 PHE A O 18
ATOM 30895 N N . HIS A 1 46 ? 18.110 -0.334 -5.670 1.00 0.00 46 HIS A N 18
ATOM 30896 C CA . HIS A 1 46 ? 19.286 -1.124 -5.324 1.00 0.00 46 HIS A CA 18
ATOM 30897 C C . HIS A 1 46 ? 18.884 -2.499 -4.798 1.00 0.00 46 HIS A C 18
ATOM 30898 O O . HIS A 1 46 ? 19.531 -3.048 -3.907 1.00 0.00 46 HIS A O 18
ATOM 30912 N N . LEU A 1 47 ? 17.811 -3.051 -5.356 1.00 0.00 47 LEU A N 18
ATOM 30913 C CA . LEU A 1 47 ? 17.322 -4.362 -4.944 1.00 0.00 47 LEU A CA 18
ATOM 30914 C C . LEU A 1 47 ? 17.518 -5.388 -6.055 1.00 0.00 47 LEU A C 18
ATOM 30915 O O . LEU A 1 47 ? 16.966 -5.249 -7.147 1.00 0.00 47 LEU A O 18
ATOM 30931 N N . ALA A 1 48 ? 18.308 -6.419 -5.770 1.00 0.00 48 ALA A N 18
ATOM 30932 C CA . ALA A 1 48 ? 18.576 -7.467 -6.745 1.00 0.00 48 ALA A CA 18
ATOM 30933 C C . ALA A 1 48 ? 18.560 -8.844 -6.090 1.00 0.00 48 ALA A C 18
ATOM 30934 O O . ALA A 1 48 ? 17.769 -9.711 -6.461 1.00 0.00 48 ALA A O 18
ATOM 30941 N N . ARG A 1 49 ? 19.439 -9.039 -5.112 1.00 0.00 49 ARG A N 18
ATOM 30942 C CA . ARG A 1 49 ? 19.526 -10.312 -4.405 1.00 0.00 49 ARG A CA 18
ATOM 30943 C C . ARG A 1 49 ? 19.977 -10.104 -2.963 1.00 0.00 49 ARG A C 18
ATOM 30944 O O . ARG A 1 49 ? 20.971 -9.425 -2.703 1.00 0.00 49 ARG A O 18
ATOM 30965 N N . GLY A 1 50 ? 19.239 -10.693 -2.027 1.00 0.00 50 GLY A N 18
ATOM 30966 C CA . GLY A 1 50 ? 19.578 -10.561 -0.623 1.00 0.00 50 GLY A CA 18
ATOM 30967 C C . GLY A 1 50 ? 18.787 -9.465 0.064 1.00 0.00 50 GLY A C 18
ATOM 30968 O O . GLY A 1 50 ? 18.481 -9.563 1.252 1.00 0.00 50 GLY A O 18
ATOM 30972 N N . GLU A 1 51 ? 18.455 -8.419 -0.685 1.00 0.00 51 GLU A N 18
ATOM 30973 C CA . GLU A 1 51 ? 17.694 -7.300 -0.142 1.00 0.00 51 GLU A CA 18
ATOM 30974 C C . GLU A 1 51 ? 16.228 -7.385 -0.560 1.00 0.00 51 GLU A C 18
ATOM 30975 O O . GLU A 1 51 ? 15.338 -6.957 0.173 1.00 0.00 51 GLU A O 18
ATOM 30987 N N . LEU A 1 52 ? 15.988 -7.942 -1.744 1.00 0.00 52 LEU A N 18
ATOM 30988 C CA . LEU A 1 52 ? 14.631 -8.082 -2.260 1.00 0.00 52 LEU A CA 18
ATOM 30989 C C . LEU A 1 52 ? 13.860 -9.141 -1.478 1.00 0.00 52 LEU A C 18
ATOM 30990 O O . LEU A 1 52 ? 12.660 -9.001 -1.241 1.00 0.00 52 LEU A O 18
ATOM 31006 N N . GLU A 1 53 ? 14.557 -10.202 -1.082 1.00 0.00 53 GLU A N 18
ATOM 31007 C CA . GLU A 1 53 ? 13.937 -11.285 -0.328 1.00 0.00 53 GLU A CA 18
ATOM 31008 C C . GLU A 1 53 ? 13.880 -10.950 1.159 1.00 0.00 53 GLU A C 18
ATOM 31009 O O . GLU A 1 53 ? 12.922 -11.300 1.848 1.00 0.00 53 GLU A O 18
ATOM 31021 N N . SER A 1 54 ? 14.913 -10.270 1.647 1.00 0.00 54 SER A N 18
ATOM 31022 C CA . SER A 1 54 ? 14.982 -9.886 3.052 1.00 0.00 54 SER A CA 18
ATOM 31023 C C . SER A 1 54 ? 13.800 -9.002 3.436 1.00 0.00 54 SER A C 18
ATOM 31024 O O . SER A 1 54 ? 13.366 -8.993 4.588 1.00 0.00 54 SER A O 18
ATOM 31032 N N . LEU A 1 55 ? 13.282 -8.256 2.463 1.00 0.00 55 LEU A N 18
ATOM 31033 C CA . LEU A 1 55 ? 12.150 -7.368 2.700 1.00 0.00 55 LEU A CA 18
ATOM 31034 C C . LEU A 1 55 ? 10.948 -8.144 3.233 1.00 0.00 55 LEU A C 18
ATOM 31035 O O . LEU A 1 55 ? 10.664 -9.253 2.782 1.00 0.00 55 LEU A O 18
ATOM 31051 N N . SER A 1 56 ? 10.248 -7.551 4.195 1.00 0.00 56 SER A N 18
ATOM 31052 C CA . SER A 1 56 ? 9.078 -8.186 4.790 1.00 0.00 56 SER A CA 18
ATOM 31053 C C . SER A 1 56 ? 7.864 -7.265 4.720 1.00 0.00 56 SER A C 18
ATOM 31054 O O . SER A 1 56 ? 7.899 -6.223 4.065 1.00 0.00 56 SER A O 18
ATOM 31062 N N . GLN A 1 57 ? 6.790 -7.656 5.398 1.00 0.00 57 GLN A N 18
ATOM 31063 C CA . GLN A 1 57 ? 5.565 -6.865 5.413 1.00 0.00 57 GLN A CA 18
ATOM 31064 C C . GLN A 1 57 ? 5.740 -5.604 6.256 1.00 0.00 57 GLN A C 18
ATOM 31065 O O . GLN A 1 57 ? 5.126 -4.573 5.982 1.00 0.00 57 GLN A O 18
ATOM 31079 N N . VAL A 1 58 ? 6.580 -5.696 7.281 1.00 0.00 58 VAL A N 18
ATOM 31080 C CA . VAL A 1 58 ? 6.834 -4.563 8.163 1.00 0.00 58 VAL A CA 18
ATOM 31081 C C . VAL A 1 58 ? 7.967 -3.693 7.628 1.00 0.00 58 VAL A C 18
ATOM 31082 O O . VAL A 1 58 ? 7.893 -2.465 7.672 1.00 0.00 58 VAL A O 18
ATOM 31095 N N . ASP A 1 59 ? 9.014 -4.338 7.125 1.00 0.00 59 ASP A N 18
ATOM 31096 C CA . ASP A 1 59 ? 10.163 -3.622 6.582 1.00 0.00 59 ASP A CA 18
ATOM 31097 C C . ASP A 1 59 ? 9.799 -2.919 5.278 1.00 0.00 59 ASP A C 18
ATOM 31098 O O . ASP A 1 59 ? 10.207 -1.782 5.039 1.00 0.00 59 ASP A O 18
ATOM 31107 N N . LEU A 1 60 ? 9.031 -3.603 4.437 1.00 0.00 60 LEU A N 18
ATOM 31108 C CA . LEU A 1 60 ? 8.613 -3.044 3.156 1.00 0.00 60 LEU A CA 18
ATOM 31109 C C . LEU A 1 60 ? 7.799 -1.769 3.358 1.00 0.00 60 LEU A C 18
ATOM 31110 O O . LEU A 1 60 ? 8.025 -0.764 2.684 1.00 0.00 60 LEU A O 18
ATOM 31126 N N . ALA A 1 61 ? 6.852 -1.818 4.289 1.00 0.00 61 ALA A N 18
ATOM 31127 C CA . ALA A 1 61 ? 6.005 -0.669 4.579 1.00 0.00 61 ALA A CA 18
ATOM 31128 C C . ALA A 1 61 ? 6.836 0.530 5.025 1.00 0.00 61 ALA A C 18
ATOM 31129 O O . ALA A 1 61 ? 6.449 1.679 4.816 1.00 0.00 61 ALA A O 18
ATOM 31136 N N . SER A 1 62 ? 7.981 0.254 5.642 1.00 0.00 62 SER A N 18
ATOM 31137 C CA . SER A 1 62 ? 8.865 1.311 6.119 1.00 0.00 62 SER A CA 18
ATOM 31138 C C . SER A 1 62 ? 9.886 1.690 5.051 1.00 0.00 62 SER A C 18
ATOM 31139 O O . SER A 1 62 ? 10.318 2.840 4.972 1.00 0.00 62 SER A O 18
ATOM 31147 N N . LYS A 1 63 ? 10.268 0.715 4.232 1.00 0.00 63 LYS A N 18
ATOM 31148 C CA . LYS A 1 63 ? 11.239 0.946 3.169 1.00 0.00 63 LYS A CA 18
ATOM 31149 C C . LYS A 1 63 ? 10.623 1.763 2.036 1.00 0.00 63 LYS A C 18
ATOM 31150 O O . LYS A 1 63 ? 11.254 2.676 1.502 1.00 0.00 63 LYS A O 18
ATOM 31169 N N . LEU A 1 64 ? 9.388 1.429 1.676 1.00 0.00 64 LEU A N 18
ATOM 31170 C CA . LEU A 1 64 ? 8.688 2.132 0.608 1.00 0.00 64 LEU A CA 18
ATOM 31171 C C . LEU A 1 64 ? 8.561 3.619 0.922 1.00 0.00 64 LEU A C 18
ATOM 31172 O O . LEU A 1 64 ? 8.528 4.454 0.019 1.00 0.00 64 LEU A O 18
ATOM 31188 N N . ILE A 1 65 ? 8.490 3.943 2.209 1.00 0.00 65 ILE A N 18
ATOM 31189 C CA . ILE A 1 65 ? 8.367 5.330 2.642 1.00 0.00 65 ILE A CA 18
ATOM 31190 C C . ILE A 1 65 ? 9.734 5.996 2.748 1.00 0.00 65 ILE A C 18
ATOM 31191 O O . ILE A 1 65 ? 9.947 7.086 2.215 1.00 0.00 65 ILE A O 18
ATOM 31207 N N . SER A 1 66 ? 10.657 5.336 3.439 1.00 0.00 66 SER A N 18
ATOM 31208 C CA . SER A 1 66 ? 12.004 5.866 3.615 1.00 0.00 66 SER A CA 18
ATOM 31209 C C . SER A 1 66 ? 12.718 6.000 2.273 1.00 0.00 66 SER A C 18
ATOM 31210 O O . SER A 1 66 ? 13.574 6.869 2.099 1.00 0.00 66 SER A O 18
ATOM 31218 N N . MET A 1 67 ? 12.362 5.135 1.329 1.00 0.00 67 MET A N 18
ATOM 31219 C CA . MET A 1 67 ? 12.972 5.157 0.004 1.00 0.00 67 MET A CA 18
ATOM 31220 C C . MET A 1 67 ? 12.348 6.243 -0.867 1.00 0.00 67 MET A C 18
ATOM 31221 O O . MET A 1 67 ? 13.051 6.963 -1.575 1.00 0.00 67 MET A O 18
ATOM 31235 N N . TYR A 1 68 ? 11.025 6.355 -0.809 1.00 0.00 68 TYR A N 18
ATOM 31236 C CA . TYR A 1 68 ? 10.308 7.353 -1.594 1.00 0.00 68 TYR A CA 18
ATOM 31237 C C . TYR A 1 68 ? 9.487 8.271 -0.694 1.00 0.00 68 TYR A C 18
ATOM 31238 O O . TYR A 1 68 ? 9.795 9.453 -0.549 1.00 0.00 68 TYR A O 18
ATOM 31256 N N . GLY A 1 69 ? 8.440 7.717 -0.090 1.00 0.00 69 GLY A N 18
ATOM 31257 C CA . GLY A 1 69 ? 7.590 8.500 0.788 1.00 0.00 69 GLY A CA 18
ATOM 31258 C C . GLY A 1 69 ? 6.331 7.760 1.192 1.00 0.00 69 GLY A C 18
ATOM 31259 O O . GLY A 1 69 ? 6.024 6.700 0.645 1.00 0.00 69 GLY A O 18
ATOM 31263 N N . ALA A 1 70 ? 5.600 8.319 2.151 1.00 0.00 70 ALA A N 18
ATOM 31264 C CA . ALA A 1 70 ? 4.368 7.704 2.629 1.00 0.00 70 ALA A CA 18
ATOM 31265 C C . ALA A 1 70 ? 3.293 7.713 1.548 1.00 0.00 70 ALA A C 18
ATOM 31266 O O . ALA A 1 70 ? 2.642 6.700 1.296 1.00 0.00 70 ALA A O 18
ATOM 31273 N N . GLN A 1 71 ? 3.112 8.866 0.910 1.00 0.00 71 GLN A N 18
ATOM 31274 C CA . GLN A 1 71 ? 2.116 9.007 -0.147 1.00 0.00 71 GLN A CA 18
ATOM 31275 C C . GLN A 1 71 ? 2.566 8.295 -1.418 1.00 0.00 71 GLN A C 18
ATOM 31276 O O . GLN A 1 71 ? 1.743 7.802 -2.189 1.00 0.00 71 GLN A O 18
ATOM 31290 N N . GLU A 1 72 ? 3.877 8.248 -1.630 1.00 0.00 72 GLU A N 18
ATOM 31291 C CA . GLU A 1 72 ? 4.437 7.597 -2.809 1.00 0.00 72 GLU A CA 18
ATOM 31292 C C . GLU A 1 72 ? 4.408 6.079 -2.661 1.00 0.00 72 GLU A C 18
ATOM 31293 O O . GLU A 1 72 ? 4.229 5.353 -3.639 1.00 0.00 72 GLU A O 18
ATOM 31305 N N . ALA A 1 73 ? 4.588 5.607 -1.432 1.00 0.00 73 ALA A N 18
ATOM 31306 C CA . ALA A 1 73 ? 4.583 4.175 -1.156 1.00 0.00 73 ALA A CA 18
ATOM 31307 C C . ALA A 1 73 ? 3.259 3.537 -1.566 1.00 0.00 73 ALA A C 18
ATOM 31308 O O . ALA A 1 73 ? 3.236 2.468 -2.174 1.00 0.00 73 ALA A O 18
ATOM 31315 N N . VAL A 1 74 ? 2.158 4.201 -1.228 1.00 0.00 74 VAL A N 18
ATOM 31316 C CA . VAL A 1 74 ? 0.831 3.698 -1.561 1.00 0.00 74 VAL A CA 18
ATOM 31317 C C . VAL A 1 74 ? 0.660 3.549 -3.068 1.00 0.00 74 VAL A C 18
ATOM 31318 O O . VAL A 1 74 ? -0.039 2.651 -3.539 1.00 0.00 74 VAL A O 18
ATOM 31331 N N . ARG A 1 75 ? 1.302 4.436 -3.822 1.00 0.00 75 ARG A N 18
ATOM 31332 C CA . ARG A 1 75 ? 1.221 4.403 -5.278 1.00 0.00 75 ARG A CA 18
ATOM 31333 C C . ARG A 1 75 ? 2.038 3.246 -5.844 1.00 0.00 75 ARG A C 18
ATOM 31334 O O . ARG A 1 75 ? 1.696 2.681 -6.883 1.00 0.00 75 ARG A O 18
ATOM 31355 N N . VAL A 1 76 ? 3.120 2.899 -5.155 1.00 0.00 76 VAL A N 18
ATOM 31356 C CA . VAL A 1 76 ? 3.987 1.810 -5.589 1.00 0.00 76 VAL A CA 18
ATOM 31357 C C . VAL A 1 76 ? 3.270 0.467 -5.500 1.00 0.00 76 VAL A C 18
ATOM 31358 O O . VAL A 1 76 ? 3.541 -0.445 -6.281 1.00 0.00 76 VAL A O 18
ATOM 31371 N N . VAL A 1 77 ? 2.356 0.351 -4.542 1.00 0.00 77 VAL A N 18
ATOM 31372 C CA . VAL A 1 77 ? 1.602 -0.883 -4.352 1.00 0.00 77 VAL A CA 18
ATOM 31373 C C . VAL A 1 77 ? 0.390 -0.936 -5.275 1.00 0.00 77 VAL A C 18
ATOM 31374 O O . VAL A 1 77 ? 0.103 -1.970 -5.880 1.00 0.00 77 VAL A O 18
ATOM 31387 N N . SER A 1 78 ? -0.320 0.182 -5.378 1.00 0.00 78 SER A N 18
ATOM 31388 C CA . SER A 1 78 ? -1.503 0.262 -6.228 1.00 0.00 78 SER A CA 18
ATOM 31389 C C . SER A 1 78 ? -1.153 -0.043 -7.681 1.00 0.00 78 SER A C 18
ATOM 31390 O O . SER A 1 78 ? -1.981 -0.557 -8.434 1.00 0.00 78 SER A O 18
ATOM 31398 N N . ARG A 1 79 ? 0.077 0.276 -8.070 1.00 0.00 79 ARG A N 18
ATOM 31399 C CA . ARG A 1 79 ? 0.535 0.036 -9.433 1.00 0.00 79 ARG A CA 18
ATOM 31400 C C . ARG A 1 79 ? 0.784 -1.451 -9.672 1.00 0.00 79 ARG A C 18
ATOM 31401 O O . ARG A 1 79 ? 0.624 -1.944 -10.789 1.00 0.00 79 ARG A O 18
ATOM 31422 N N . SER A 1 80 ? 1.175 -2.158 -8.618 1.00 0.00 80 SER A N 18
ATOM 31423 C CA . SER A 1 80 ? 1.447 -3.588 -8.717 1.00 0.00 80 SER A CA 18
ATOM 31424 C C . SER A 1 80 ? 0.156 -4.397 -8.638 1.00 0.00 80 SER A C 18
ATOM 31425 O O . SER A 1 80 ? 0.054 -5.478 -9.216 1.00 0.00 80 SER A O 18
ATOM 31433 N N . LEU A 1 81 ? -0.829 -3.866 -7.919 1.00 0.00 81 LEU A N 18
ATOM 31434 C CA . LEU A 1 81 ? -2.113 -4.540 -7.765 1.00 0.00 81 LEU A CA 18
ATOM 31435 C C . LEU A 1 81 ? -2.772 -4.776 -9.121 1.00 0.00 81 LEU A C 18
ATOM 31436 O O . LEU A 1 81 ? -3.360 -5.830 -9.361 1.00 0.00 81 LEU A O 18
ATOM 31452 N N . LEU A 1 82 ? -2.672 -3.788 -10.003 1.00 0.00 82 LEU A N 18
ATOM 31453 C CA . LEU A 1 82 ? -3.259 -3.888 -11.334 1.00 0.00 82 LEU A CA 18
ATOM 31454 C C . LEU A 1 82 ? -2.670 -5.067 -12.103 1.00 0.00 82 LEU A C 18
ATOM 31455 O O . LEU A 1 82 ? -3.379 -5.765 -12.827 1.00 0.00 82 LEU A O 18
ATOM 31471 N N . ALA A 1 83 ? -1.368 -5.282 -11.940 1.00 0.00 83 ALA A N 18
ATOM 31472 C CA . ALA A 1 83 ? -0.684 -6.376 -12.619 1.00 0.00 83 ALA A CA 18
ATOM 31473 C C . ALA A 1 83 ? -1.267 -7.725 -12.211 1.00 0.00 83 ALA A C 18
ATOM 31474 O O . ALA A 1 83 ? -1.363 -8.643 -13.027 1.00 0.00 83 ALA A O 18
ATOM 31481 N N . MET A 1 84 ? -1.653 -7.840 -10.945 1.00 0.00 84 MET A N 18
ATOM 31482 C CA . MET A 1 84 ? -2.227 -9.078 -10.430 1.00 0.00 84 MET A CA 18
ATOM 31483 C C . MET A 1 84 ? -3.750 -8.989 -10.327 1.00 0.00 84 MET A C 18
ATOM 31484 O O . MET A 1 84 ? -4.406 -9.942 -9.910 1.00 0.00 84 MET A O 18
ATOM 31498 N N . ASN A 1 85 ? -4.309 -7.841 -10.708 1.00 0.00 85 ASN A N 18
ATOM 31499 C CA . ASN A 1 85 ? -5.752 -7.641 -10.653 1.00 0.00 85 ASN A CA 18
ATOM 31500 C C . ASN A 1 85 ? -6.265 -7.760 -9.221 1.00 0.00 85 ASN A C 18
ATOM 31501 O O . ASN A 1 85 ? -6.734 -8.819 -8.806 1.00 0.00 85 ASN A O 18
ATOM 31512 N N . LEU A 1 86 ? -6.171 -6.667 -8.471 1.00 0.00 86 LEU A N 18
ATOM 31513 C CA . LEU A 1 86 ? -6.625 -6.650 -7.085 1.00 0.00 86 LEU A CA 18
ATOM 31514 C C . LEU A 1 86 ? -7.248 -5.302 -6.733 1.00 0.00 86 LEU A C 18
ATOM 31515 O O . LEU A 1 86 ? -6.567 -4.399 -6.250 1.00 0.00 86 LEU A O 18
ATOM 31531 N N . MET A 1 87 ? -8.548 -5.175 -6.982 1.00 0.00 87 MET A N 18
ATOM 31532 C CA . MET A 1 87 ? -9.263 -3.937 -6.692 1.00 0.00 87 MET A CA 18
ATOM 31533 C C . MET A 1 87 ? -9.585 -3.822 -5.204 1.00 0.00 87 MET A C 18
ATOM 31534 O O . MET A 1 87 ? -9.764 -2.721 -4.683 1.00 0.00 87 MET A O 18
ATOM 31548 N N . GLU A 1 88 ? -9.658 -4.963 -4.525 1.00 0.00 88 GLU A N 18
ATOM 31549 C CA . GLU A 1 88 ? -9.958 -4.988 -3.098 1.00 0.00 88 GLU A CA 18
ATOM 31550 C C . GLU A 1 88 ? -8.951 -4.153 -2.312 1.00 0.00 88 GLU A C 18
ATOM 31551 O O . GLU A 1 88 ? -9.295 -3.527 -1.310 1.00 0.00 88 GLU A O 18
ATOM 31563 N N . LEU A 1 89 ? -7.706 -4.148 -2.777 1.00 0.00 89 LEU A N 18
ATOM 31564 C CA . LEU A 1 89 ? -6.649 -3.391 -2.118 1.00 0.00 89 LEU A CA 18
ATOM 31565 C C . LEU A 1 89 ? -6.550 -1.982 -2.695 1.00 0.00 89 LEU A C 18
ATOM 31566 O O . LEU A 1 89 ? -6.218 -1.031 -1.986 1.00 0.00 89 LEU A O 18
ATOM 31582 N N . VAL A 1 90 ? -6.840 -1.855 -3.985 1.00 0.00 90 VAL A N 18
ATOM 31583 C CA . VAL A 1 90 ? -6.784 -0.562 -4.657 1.00 0.00 90 VAL A CA 18
ATOM 31584 C C . VAL A 1 90 ? -7.858 0.381 -4.127 1.00 0.00 90 VAL A C 18
ATOM 31585 O O . VAL A 1 90 ? -7.677 1.598 -4.111 1.00 0.00 90 VAL A O 18
ATOM 31598 N N . ASP A 1 91 ? -8.977 -0.189 -3.692 1.00 0.00 91 ASP A N 18
ATOM 31599 C CA . ASP A 1 91 ? -10.082 0.603 -3.161 1.00 0.00 91 ASP A CA 18
ATOM 31600 C C . ASP A 1 91 ? -9.716 1.217 -1.812 1.00 0.00 91 ASP A C 18
ATOM 31601 O O . ASP A 1 91 ? -10.233 2.270 -1.438 1.00 0.00 91 ASP A O 18
ATOM 31610 N N . TYR A 1 92 ? -8.824 0.553 -1.084 1.00 0.00 92 TYR A N 18
ATOM 31611 C CA . TYR A 1 92 ? -8.393 1.036 0.223 1.00 0.00 92 TYR A CA 18
ATOM 31612 C C . TYR A 1 92 ? -7.178 1.949 0.097 1.00 0.00 92 TYR A C 18
ATOM 31613 O O . TYR A 1 92 ? -7.124 3.015 0.709 1.00 0.00 92 TYR A O 18
ATOM 31631 N N . LEU A 1 93 ? -6.203 1.522 -0.699 1.00 0.00 93 LEU A N 18
ATOM 31632 C CA . LEU A 1 93 ? -4.987 2.301 -0.904 1.00 0.00 93 LEU A CA 18
ATOM 31633 C C . LEU A 1 93 ? -5.306 3.667 -1.504 1.00 0.00 93 LEU A C 18
ATOM 31634 O O . LEU A 1 93 ? -4.607 4.646 -1.246 1.00 0.00 93 LEU A O 18
ATOM 31650 N N . ASN A 1 94 ? -6.365 3.725 -2.306 1.00 0.00 94 ASN A N 18
ATOM 31651 C CA . ASN A 1 94 ? -6.773 4.973 -2.941 1.00 0.00 94 ASN A CA 18
ATOM 31652 C C . ASN A 1 94 ? -7.529 5.862 -1.959 1.00 0.00 94 ASN A C 18
ATOM 31653 O O . ASN A 1 94 ? -7.382 7.085 -1.975 1.00 0.00 94 ASN A O 18
ATOM 31664 N N . GLN A 1 95 ? -8.336 5.242 -1.104 1.00 0.00 95 GLN A N 18
ATOM 31665 C CA . GLN A 1 95 ? -9.113 5.980 -0.115 1.00 0.00 95 GLN A CA 18
ATOM 31666 C C . GLN A 1 95 ? -8.198 6.762 0.822 1.00 0.00 95 GLN A C 18
ATOM 31667 O O . GLN A 1 95 ? -8.563 7.829 1.314 1.00 0.00 95 GLN A O 18
ATOM 31681 N N . VAL A 1 96 ? -7.007 6.224 1.064 1.00 0.00 96 VAL A N 18
ATOM 31682 C CA . VAL A 1 96 ? -6.040 6.871 1.941 1.00 0.00 96 VAL A CA 18
ATOM 31683 C C . VAL A 1 96 ? -5.099 7.774 1.149 1.00 0.00 96 VAL A C 18
ATOM 31684 O O . VAL A 1 96 ? -3.885 7.568 1.134 1.00 0.00 96 VAL A O 18
ATOM 31697 N N . CYS A 1 97 ? -5.668 8.777 0.488 1.00 0.00 97 CYS A N 18
ATOM 31698 C CA . CYS A 1 97 ? -4.883 9.713 -0.308 1.00 0.00 97 CYS A CA 18
ATOM 31699 C C . CYS A 1 97 ? -5.662 10.999 -0.562 1.00 0.00 97 CYS A C 18
ATOM 31700 O O . CYS A 1 97 ? -6.464 11.077 -1.493 1.00 0.00 97 CYS A O 18
ATOM 31708 N N . LEU A 1 98 ? -5.421 12.006 0.271 1.00 0.00 98 LEU A N 18
ATOM 31709 C CA . LEU A 1 98 ? -6.100 13.289 0.137 1.00 0.00 98 LEU A CA 18
ATOM 31710 C C . LEU A 1 98 ? -5.169 14.338 -0.463 1.00 0.00 98 LEU A C 18
ATOM 31711 O O . LEU A 1 98 ? -5.612 15.242 -1.173 1.00 0.00 98 LEU A O 18
ATOM 31727 N N . ASN A 1 99 ? -3.878 14.211 -0.174 1.00 0.00 99 ASN A N 18
ATOM 31728 C CA . ASN A 1 99 ? -2.886 15.149 -0.686 1.00 0.00 99 ASN A CA 18
ATOM 31729 C C . ASN A 1 99 ? -2.620 14.905 -2.168 1.00 0.00 99 ASN A C 18
ATOM 31730 O O . ASN A 1 99 ? -2.075 13.869 -2.549 1.00 0.00 99 ASN A O 18
ATOM 31741 N N . ASP A 1 100 ? -3.008 15.867 -2.999 1.00 0.00 100 ASP A N 18
ATOM 31742 C CA . ASP A 1 100 ? -2.812 15.756 -4.440 1.00 0.00 100 ASP A CA 18
ATOM 31743 C C . ASP A 1 100 ? -2.273 17.061 -5.017 1.00 0.00 100 ASP A C 18
ATOM 31744 O O . ASP A 1 100 ? -2.783 18.142 -4.717 1.00 0.00 100 ASP A O 18
ATOM 31753 N N . TYR A 1 101 ? -1.239 16.955 -5.845 1.00 0.00 101 TYR A N 18
ATOM 31754 C CA . TYR A 1 101 ? -0.632 18.126 -6.464 1.00 0.00 101 TYR A CA 18
ATOM 31755 C C . TYR A 1 101 ? -0.603 17.986 -7.983 1.00 0.00 101 TYR A C 18
ATOM 31756 O O . TYR A 1 101 ? 0.076 17.112 -8.522 1.00 0.00 101 TYR A O 18
ATOM 31774 N N . ARG A 1 102 ? -1.343 18.852 -8.668 1.00 0.00 102 ARG A N 18
ATOM 31775 C CA . ARG A 1 102 ? -1.402 18.823 -10.124 1.00 0.00 102 ARG A CA 18
ATOM 31776 C C . ARG A 1 102 ? -0.357 19.757 -10.728 1.00 0.00 102 ARG A C 18
ATOM 31777 O O . ARG A 1 102 ? -0.054 20.810 -10.168 1.00 0.00 102 ARG A O 18
ATOM 31798 N N . GLU A 1 103 ? 0.189 19.363 -11.873 1.00 0.00 103 GLU A N 18
ATOM 31799 C CA . GLU A 1 103 ? 1.199 20.165 -12.554 1.00 0.00 103 GLU A CA 18
ATOM 31800 C C . GLU A 1 103 ? 0.587 21.438 -13.130 1.00 0.00 103 GLU A C 18
ATOM 31801 O O . GLU A 1 103 ? -0.535 21.425 -13.636 1.00 0.00 103 GLU A O 18
ATOM 31813 N N . ILE A 1 104 ? 1.333 22.534 -13.051 1.00 0.00 104 ILE A N 18
ATOM 31814 C CA . ILE A 1 104 ? 0.865 23.815 -13.566 1.00 0.00 104 ILE A CA 18
ATOM 31815 C C . ILE A 1 104 ? 1.957 24.519 -14.366 1.00 0.00 104 ILE A C 18
ATOM 31816 O O . ILE A 1 104 ? 3.056 24.750 -13.863 1.00 0.00 104 ILE A O 18
ATOM 31832 N N . TYR A 1 105 ? 1.646 24.855 -15.613 1.00 0.00 105 TYR A N 18
ATOM 31833 C CA . TYR A 1 105 ? 2.599 25.532 -16.486 1.00 0.00 105 TYR A CA 18
ATOM 31834 C C . TYR A 1 105 ? 3.803 24.638 -16.774 1.00 0.00 105 TYR A C 18
ATOM 31835 O O . TYR A 1 105 ? 3.892 24.027 -17.839 1.00 0.00 105 TYR A O 18
ATOM 31853 N N . ARG A 1 106 ? 4.726 24.567 -15.820 1.00 0.00 106 ARG A N 18
ATOM 31854 C CA . ARG A 1 106 ? 5.922 23.748 -15.974 1.00 0.00 106 ARG A CA 18
ATOM 31855 C C . ARG A 1 106 ? 6.439 23.280 -14.618 1.00 0.00 106 ARG A C 18
ATOM 31856 O O . ARG A 1 106 ? 6.630 22.085 -14.394 1.00 0.00 106 ARG A O 18
ATOM 31877 N N . GLU A 1 107 ? 6.664 24.229 -13.715 1.00 0.00 107 GLU A N 18
ATOM 31878 C CA . GLU A 1 107 ? 7.160 23.913 -12.381 1.00 0.00 107 GLU A CA 18
ATOM 31879 C C . GLU A 1 107 ? 8.521 23.230 -12.453 1.00 0.00 107 GLU A C 18
ATOM 31880 O O . GLU A 1 107 ? 8.919 22.727 -13.504 1.00 0.00 107 GLU A O 18
ATOM 31892 N N . HIS A 1 108 ? 9.231 23.216 -11.329 1.00 0.00 108 HIS A N 18
ATOM 31893 C CA . HIS A 1 108 ? 10.549 22.594 -11.266 1.00 0.00 108 HIS A CA 18
ATOM 31894 C C . HIS A 1 108 ? 10.631 21.610 -10.104 1.00 0.00 108 HIS A C 18
ATOM 31895 O O . HIS A 1 108 ? 10.937 21.992 -8.974 1.00 0.00 108 HIS A O 18
ATOM 31909 N N . VAL A 1 109 ? 10.355 20.342 -10.389 1.00 0.00 109 VAL A N 18
ATOM 31910 C CA . VAL A 1 109 ? 10.398 19.302 -9.368 1.00 0.00 109 VAL A CA 18
ATOM 31911 C C . VAL A 1 109 ? 10.166 17.922 -9.980 1.00 0.00 109 VAL A C 18
ATOM 31912 O O . VAL A 1 109 ? 9.338 17.148 -9.500 1.00 0.00 109 VAL A O 18
ATOM 31925 N N . SER A 1 110 ? 10.904 17.623 -11.044 1.00 0.00 110 SER A N 18
ATOM 31926 C CA . SER A 1 110 ? 10.780 16.339 -11.723 1.00 0.00 110 SER A CA 18
ATOM 31927 C C . SER A 1 110 ? 12.152 15.770 -12.068 1.00 0.00 110 SER A C 18
ATOM 31928 O O . SER A 1 110 ? 12.312 15.068 -13.067 1.00 0.00 110 SER A O 18
ATOM 31936 N N . GLY A 1 111 ? 13.141 16.079 -11.235 1.00 0.00 111 GLY A N 18
ATOM 31937 C CA . GLY A 1 111 ? 14.488 15.591 -11.470 1.00 0.00 111 GLY A CA 18
ATOM 31938 C C . GLY A 1 111 ? 15.412 15.851 -10.294 1.00 0.00 111 GLY A C 18
ATOM 31939 O O . GLY A 1 111 ? 15.015 16.493 -9.322 1.00 0.00 111 GLY A O 18
ATOM 31943 N N . PRO A 1 112 ? 16.662 15.361 -10.354 1.00 0.00 112 PRO A N 18
ATOM 31944 C CA . PRO A 1 112 ? 17.638 15.551 -9.277 1.00 0.00 112 PRO A CA 18
ATOM 31945 C C . PRO A 1 112 ? 17.784 17.016 -8.880 1.00 0.00 112 PRO A C 18
ATOM 31946 O O . PRO A 1 112 ? 17.839 17.900 -9.737 1.00 0.00 112 PRO A O 18
ATOM 31957 N N . SER A 1 113 ? 17.846 17.268 -7.577 1.00 0.00 113 SER A N 18
ATOM 31958 C CA . SER A 1 113 ? 17.986 18.628 -7.066 1.00 0.00 113 SER A CA 18
ATOM 31959 C C . SER A 1 113 ? 18.660 18.627 -5.698 1.00 0.00 113 SER A C 18
ATOM 31960 O O . SER A 1 113 ? 18.107 18.120 -4.722 1.00 0.00 113 SER A O 18
ATOM 31968 N N . SER A 1 114 ? 19.857 19.201 -5.634 1.00 0.00 114 SER A N 18
ATOM 31969 C CA . SER A 1 114 ? 20.606 19.267 -4.385 1.00 0.00 114 SER A CA 18
ATOM 31970 C C . SER A 1 114 ? 19.985 20.284 -3.433 1.00 0.00 114 SER A C 18
ATOM 31971 O O . SER A 1 114 ? 20.010 21.488 -3.690 1.00 0.00 114 SER A O 18
ATOM 31979 N N . GLY A 1 115 ? 19.426 19.792 -2.332 1.00 0.00 115 GLY A N 18
ATOM 31980 C CA . GLY A 1 115 ? 18.807 20.671 -1.358 1.00 0.00 115 GLY A CA 18
ATOM 31981 C C . GLY A 1 115 ? 19.775 21.124 -0.285 1.00 0.00 115 GLY A C 18
ATOM 31982 O O . GLY A 1 115 ? 20.943 20.683 -0.315 1.00 0.00 115 GLY A O 18
ATOM 31987 N N . GLY A 1 1 ? -22.271 -2.533 19.051 1.00 0.00 1 GLY A N 19
ATOM 31988 C CA . GLY A 1 1 ? -21.465 -3.246 20.079 1.00 0.00 1 GLY A CA 19
ATOM 31989 C C . GLY A 1 1 ? -20.067 -3.577 19.593 1.00 0.00 1 GLY A C 19
ATOM 31990 O O . GLY A 1 1 ? -19.081 -3.067 20.126 1.00 0.00 1 GLY A O 19
ATOM 31996 N N . SER A 1 2 ? -19.982 -4.431 18.579 1.00 0.00 2 SER A N 19
ATOM 31997 C CA . SER A 1 2 ? -18.695 -4.829 18.021 1.00 0.00 2 SER A CA 19
ATOM 31998 C C . SER A 1 2 ? -18.741 -4.834 16.496 1.00 0.00 2 SER A C 19
ATOM 31999 O O . SER A 1 2 ? -18.117 -5.676 15.850 1.00 0.00 2 SER A O 19
ATOM 32007 N N . SER A 1 3 ? -19.484 -3.890 15.929 1.00 0.00 3 SER A N 19
ATOM 32008 C CA . SER A 1 3 ? -19.612 -3.786 14.479 1.00 0.00 3 SER A CA 19
ATOM 32009 C C . SER A 1 3 ? -18.309 -3.301 13.852 1.00 0.00 3 SER A C 19
ATOM 32010 O O . SER A 1 3 ? -17.949 -2.129 13.971 1.00 0.00 3 SER A O 19
ATOM 32018 N N . GLY A 1 4 ? -17.606 -4.209 13.184 1.00 0.00 4 GLY A N 19
ATOM 32019 C CA . GLY A 1 4 ? -16.351 -3.855 12.547 1.00 0.00 4 GLY A CA 19
ATOM 32020 C C . GLY A 1 4 ? -15.147 -4.379 13.304 1.00 0.00 4 GLY A C 19
ATOM 32021 O O . GLY A 1 4 ? -14.333 -3.603 13.804 1.00 0.00 4 GLY A O 19
ATOM 32025 N N . SER A 1 5 ? -15.034 -5.701 13.390 1.00 0.00 5 SER A N 19
ATOM 32026 C CA . SER A 1 5 ? -13.921 -6.329 14.092 1.00 0.00 5 SER A CA 19
ATOM 32027 C C . SER A 1 5 ? -13.392 -7.527 13.312 1.00 0.00 5 SER A C 19
ATOM 32028 O O . SER A 1 5 ? -14.024 -7.992 12.364 1.00 0.00 5 SER A O 19
ATOM 32036 N N . SER A 1 6 ? -12.228 -8.024 13.719 1.00 0.00 6 SER A N 19
ATOM 32037 C CA . SER A 1 6 ? -11.613 -9.170 13.060 1.00 0.00 6 SER A CA 19
ATOM 32038 C C . SER A 1 6 ? -11.327 -8.862 11.593 1.00 0.00 6 SER A C 19
ATOM 32039 O O . SER A 1 6 ? -11.351 -9.756 10.745 1.00 0.00 6 SER A O 19
ATOM 32047 N N . GLY A 1 7 ? -11.054 -7.595 11.301 1.00 0.00 7 GLY A N 19
ATOM 32048 C CA . GLY A 1 7 ? -10.767 -7.194 9.936 1.00 0.00 7 GLY A CA 19
ATOM 32049 C C . GLY A 1 7 ? -11.908 -7.503 8.988 1.00 0.00 7 GLY A C 19
ATOM 32050 O O . GLY A 1 7 ? -11.947 -8.572 8.379 1.00 0.00 7 GLY A O 19
ATOM 32054 N N . MET A 1 8 ? -12.841 -6.564 8.861 1.00 0.00 8 MET A N 19
ATOM 32055 C CA . MET A 1 8 ? -13.989 -6.742 7.981 1.00 0.00 8 MET A CA 19
ATOM 32056 C C . MET A 1 8 ? -13.916 -5.787 6.794 1.00 0.00 8 MET A C 19
ATOM 32057 O O . MET A 1 8 ? -14.109 -4.581 6.941 1.00 0.00 8 MET A O 19
ATOM 32071 N N . ALA A 1 9 ? -13.637 -6.337 5.616 1.00 0.00 9 ALA A N 19
ATOM 32072 C CA . ALA A 1 9 ? -13.539 -5.534 4.402 1.00 0.00 9 ALA A CA 19
ATOM 32073 C C . ALA A 1 9 ? -12.434 -4.489 4.523 1.00 0.00 9 ALA A C 19
ATOM 32074 O O . ALA A 1 9 ? -12.656 -3.303 4.279 1.00 0.00 9 ALA A O 19
ATOM 32081 N N . LEU A 1 10 ? -11.242 -4.941 4.900 1.00 0.00 10 LEU A N 19
ATOM 32082 C CA . LEU A 1 10 ? -10.098 -4.049 5.055 1.00 0.00 10 LEU A CA 19
ATOM 32083 C C . LEU A 1 10 ? -10.354 -3.018 6.151 1.00 0.00 10 LEU A C 19
ATOM 32084 O O . LEU A 1 10 ? -11.308 -2.243 6.077 1.00 0.00 10 LEU A O 19
ATOM 32100 N N . ALA A 1 11 ? -9.497 -3.015 7.165 1.00 0.00 11 ALA A N 19
ATOM 32101 C CA . ALA A 1 11 ? -9.631 -2.080 8.276 1.00 0.00 11 ALA A CA 19
ATOM 32102 C C . ALA A 1 11 ? -9.474 -0.638 7.802 1.00 0.00 11 ALA A C 19
ATOM 32103 O O . ALA A 1 11 ? -8.747 -0.364 6.847 1.00 0.00 11 ALA A O 19
ATOM 32110 N N . ARG A 1 12 ? -10.161 0.277 8.475 1.00 0.00 12 ARG A N 19
ATOM 32111 C CA . ARG A 1 12 ? -10.099 1.692 8.123 1.00 0.00 12 ARG A CA 19
ATOM 32112 C C . ARG A 1 12 ? -8.901 2.366 8.786 1.00 0.00 12 ARG A C 19
ATOM 32113 O O . ARG A 1 12 ? -8.636 2.158 9.970 1.00 0.00 12 ARG A O 19
ATOM 32134 N N . ALA A 1 13 ? -8.180 3.172 8.013 1.00 0.00 13 ALA A N 19
ATOM 32135 C CA . ALA A 1 13 ? -7.010 3.877 8.525 1.00 0.00 13 ALA A CA 19
ATOM 32136 C C . ALA A 1 13 ? -7.124 5.378 8.286 1.00 0.00 13 ALA A C 19
ATOM 32137 O O . ALA A 1 13 ? -8.008 5.836 7.561 1.00 0.00 13 ALA A O 19
ATOM 32144 N N . ASN A 1 14 ? -6.224 6.140 8.899 1.00 0.00 14 ASN A N 19
ATOM 32145 C CA . ASN A 1 14 ? -6.223 7.591 8.751 1.00 0.00 14 ASN A CA 19
ATOM 32146 C C . ASN A 1 14 ? -4.976 8.063 8.012 1.00 0.00 14 ASN A C 19
ATOM 32147 O O . ASN A 1 14 ? -5.037 8.983 7.195 1.00 0.00 14 ASN A O 19
ATOM 32158 N N . SER A 1 15 ? -3.845 7.428 8.302 1.00 0.00 15 SER A N 19
ATOM 32159 C CA . SER A 1 15 ? -2.582 7.782 7.664 1.00 0.00 15 SER A CA 19
ATOM 32160 C C . SER A 1 15 ? -2.091 6.651 6.764 1.00 0.00 15 SER A C 19
ATOM 32161 O O . SER A 1 15 ? -2.437 5.487 6.973 1.00 0.00 15 SER A O 19
ATOM 32169 N N . PRO A 1 16 ? -1.275 6.978 5.747 1.00 0.00 16 PRO A N 19
ATOM 32170 C CA . PRO A 1 16 ? -0.736 5.981 4.815 1.00 0.00 16 PRO A CA 19
ATOM 32171 C C . PRO A 1 16 ? 0.258 5.039 5.485 1.00 0.00 16 PRO A C 19
ATOM 32172 O O . PRO A 1 16 ? 0.432 3.897 5.057 1.00 0.00 16 PRO A O 19
ATOM 32183 N N . GLN A 1 17 ? 0.907 5.522 6.539 1.00 0.00 17 GLN A N 19
ATOM 32184 C CA . GLN A 1 17 ? 1.883 4.721 7.269 1.00 0.00 17 GLN A CA 19
ATOM 32185 C C . GLN A 1 17 ? 1.241 3.459 7.833 1.00 0.00 17 GLN A C 19
ATOM 32186 O O . GLN A 1 17 ? 1.885 2.416 7.941 1.00 0.00 17 GLN A O 19
ATOM 32200 N N . GLU A 1 18 ? -0.036 3.561 8.191 1.00 0.00 18 GLU A N 19
ATOM 32201 C CA . GLU A 1 18 ? -0.767 2.427 8.744 1.00 0.00 18 GLU A CA 19
ATOM 32202 C C . GLU A 1 18 ? -1.481 1.649 7.642 1.00 0.00 18 GLU A C 19
ATOM 32203 O O . GLU A 1 18 ? -1.419 0.420 7.598 1.00 0.00 18 GLU A O 19
ATOM 32215 N N . ALA A 1 19 ? -2.156 2.373 6.756 1.00 0.00 19 ALA A N 19
ATOM 32216 C CA . ALA A 1 19 ? -2.880 1.750 5.655 1.00 0.00 19 ALA A CA 19
ATOM 32217 C C . ALA A 1 19 ? -1.940 0.948 4.762 1.00 0.00 19 ALA A C 19
ATOM 32218 O O . ALA A 1 19 ? -2.314 -0.096 4.228 1.00 0.00 19 ALA A O 19
ATOM 32225 N N . LEU A 1 20 ? -0.717 1.443 4.603 1.00 0.00 20 LEU A N 19
ATOM 32226 C CA . LEU A 1 20 ? 0.277 0.772 3.773 1.00 0.00 20 LEU A CA 19
ATOM 32227 C C . LEU A 1 20 ? 0.747 -0.523 4.428 1.00 0.00 20 LEU A C 19
ATOM 32228 O O . LEU A 1 20 ? 0.717 -1.589 3.813 1.00 0.00 20 LEU A O 19
ATOM 32244 N N . LEU A 1 21 ? 1.182 -0.424 5.681 1.00 0.00 21 LEU A N 19
ATOM 32245 C CA . LEU A 1 21 ? 1.658 -1.589 6.419 1.00 0.00 21 LEU A CA 19
ATOM 32246 C C . LEU A 1 21 ? 0.552 -2.628 6.568 1.00 0.00 21 LEU A C 19
ATOM 32247 O O . LEU A 1 21 ? 0.818 -3.829 6.616 1.00 0.00 21 LEU A O 19
ATOM 32263 N N . TRP A 1 22 ? -0.688 -2.158 6.641 1.00 0.00 22 TRP A N 19
ATOM 32264 C CA . TRP A 1 22 ? -1.836 -3.046 6.784 1.00 0.00 22 TRP A CA 19
ATOM 32265 C C . TRP A 1 22 ? -2.135 -3.765 5.473 1.00 0.00 22 TRP A C 19
ATOM 32266 O O . TRP A 1 22 ? -2.615 -4.899 5.470 1.00 0.00 22 TRP A O 19
ATOM 32287 N N . ALA A 1 23 ? -1.849 -3.097 4.360 1.00 0.00 23 ALA A N 19
ATOM 32288 C CA . ALA A 1 23 ? -2.088 -3.671 3.041 1.00 0.00 23 ALA A CA 19
ATOM 32289 C C . ALA A 1 23 ? -1.205 -4.892 2.806 1.00 0.00 23 ALA A C 19
ATOM 32290 O O . ALA A 1 23 ? -1.587 -5.818 2.091 1.00 0.00 23 ALA A O 19
ATOM 32297 N N . LEU A 1 24 ? -0.021 -4.886 3.411 1.00 0.00 24 LEU A N 19
ATOM 32298 C CA . LEU A 1 24 ? 0.916 -5.994 3.266 1.00 0.00 24 LEU A CA 19
ATOM 32299 C C . LEU A 1 24 ? 0.508 -7.171 4.145 1.00 0.00 24 LEU A C 19
ATOM 32300 O O . LEU A 1 24 ? 0.496 -8.319 3.698 1.00 0.00 24 LEU A O 19
ATOM 32316 N N . ASN A 1 25 ? 0.177 -6.881 5.399 1.00 0.00 25 ASN A N 19
ATOM 32317 C CA . ASN A 1 25 ? -0.229 -7.916 6.342 1.00 0.00 25 ASN A CA 19
ATOM 32318 C C . ASN A 1 25 ? -1.474 -8.646 5.848 1.00 0.00 25 ASN A C 19
ATOM 32319 O O . ASN A 1 25 ? -1.649 -9.838 6.104 1.00 0.00 25 ASN A O 19
ATOM 32330 N N . ASP A 1 26 ? -2.336 -7.925 5.140 1.00 0.00 26 ASP A N 19
ATOM 32331 C CA . ASP A 1 26 ? -3.564 -8.507 4.609 1.00 0.00 26 ASP A CA 19
ATOM 32332 C C . ASP A 1 26 ? -3.257 -9.520 3.511 1.00 0.00 26 ASP A C 19
ATOM 32333 O O . ASP A 1 26 ? -3.998 -10.483 3.317 1.00 0.00 26 ASP A O 19
ATOM 32342 N N . LEU A 1 27 ? -2.159 -9.296 2.796 1.00 0.00 27 LEU A N 19
ATOM 32343 C CA . LEU A 1 27 ? -1.755 -10.189 1.717 1.00 0.00 27 LEU A CA 19
ATOM 32344 C C . LEU A 1 27 ? -1.304 -11.538 2.267 1.00 0.00 27 LEU A C 19
ATOM 32345 O O . LEU A 1 27 ? -0.664 -11.609 3.317 1.00 0.00 27 LEU A O 19
ATOM 32361 N N . GLU A 1 28 ? -1.643 -12.607 1.553 1.00 0.00 28 GLU A N 19
ATOM 32362 C CA . GLU A 1 28 ? -1.272 -13.954 1.970 1.00 0.00 28 GLU A CA 19
ATOM 32363 C C . GLU A 1 28 ? 0.105 -14.330 1.435 1.00 0.00 28 GLU A C 19
ATOM 32364 O O . GLU A 1 28 ? 0.738 -13.551 0.721 1.00 0.00 28 GLU A O 19
ATOM 32376 N N . GLU A 1 29 ? 0.564 -15.526 1.785 1.00 0.00 29 GLU A N 19
ATOM 32377 C CA . GLU A 1 29 ? 1.868 -16.005 1.340 1.00 0.00 29 GLU A CA 19
ATOM 32378 C C . GLU A 1 29 ? 1.913 -16.133 -0.179 1.00 0.00 29 GLU A C 19
ATOM 32379 O O . GLU A 1 29 ? 2.918 -15.807 -0.810 1.00 0.00 29 GLU A O 19
ATOM 32391 N N . ASN A 1 30 ? 0.818 -16.612 -0.760 1.00 0.00 30 ASN A N 19
ATOM 32392 C CA . ASN A 1 30 ? 0.732 -16.784 -2.206 1.00 0.00 30 ASN A CA 19
ATOM 32393 C C . ASN A 1 30 ? 0.653 -15.435 -2.914 1.00 0.00 30 ASN A C 19
ATOM 32394 O O . ASN A 1 30 ? 1.117 -15.288 -4.044 1.00 0.00 30 ASN A O 19
ATOM 32405 N N . SER A 1 31 ? 0.060 -14.454 -2.242 1.00 0.00 31 SER A N 19
ATOM 32406 C CA . SER A 1 31 ? -0.081 -13.116 -2.809 1.00 0.00 31 SER A CA 19
ATOM 32407 C C . SER A 1 31 ? 1.195 -12.303 -2.614 1.00 0.00 31 SER A C 19
ATOM 32408 O O . SER A 1 31 ? 1.523 -11.441 -3.429 1.00 0.00 31 SER A O 19
ATOM 32416 N N . PHE A 1 32 ? 1.909 -12.581 -1.528 1.00 0.00 32 PHE A N 19
ATOM 32417 C CA . PHE A 1 32 ? 3.147 -11.873 -1.226 1.00 0.00 32 PHE A CA 19
ATOM 32418 C C . PHE A 1 32 ? 4.319 -12.461 -2.008 1.00 0.00 32 PHE A C 19
ATOM 32419 O O . PHE A 1 32 ? 5.278 -11.760 -2.329 1.00 0.00 32 PHE A O 19
ATOM 32436 N N . LYS A 1 33 ? 4.237 -13.754 -2.309 1.00 0.00 33 LYS A N 19
ATOM 32437 C CA . LYS A 1 33 ? 5.291 -14.435 -3.050 1.00 0.00 33 LYS A CA 19
ATOM 32438 C C . LYS A 1 33 ? 5.508 -13.786 -4.415 1.00 0.00 33 LYS A C 19
ATOM 32439 O O . LYS A 1 33 ? 6.586 -13.265 -4.701 1.00 0.00 33 LYS A O 19
ATOM 32458 N N . THR A 1 34 ? 4.479 -13.825 -5.255 1.00 0.00 34 THR A N 19
ATOM 32459 C CA . THR A 1 34 ? 4.559 -13.242 -6.590 1.00 0.00 34 THR A CA 19
ATOM 32460 C C . THR A 1 34 ? 4.694 -11.724 -6.516 1.00 0.00 34 THR A C 19
ATOM 32461 O O . THR A 1 34 ? 5.467 -11.124 -7.264 1.00 0.00 34 THR A O 19
ATOM 32472 N N . LEU A 1 35 ? 3.939 -11.110 -5.612 1.00 0.00 35 LEU A N 19
ATOM 32473 C CA . LEU A 1 35 ? 3.976 -9.661 -5.444 1.00 0.00 35 LEU A CA 19
ATOM 32474 C C . LEU A 1 35 ? 5.371 -9.194 -5.044 1.00 0.00 35 LEU A C 19
ATOM 32475 O O . LEU A 1 35 ? 5.794 -8.095 -5.402 1.00 0.00 35 LEU A O 19
ATOM 32491 N N . LYS A 1 36 ? 6.081 -10.035 -4.297 1.00 0.00 36 LYS A N 19
ATOM 32492 C CA . LYS A 1 36 ? 7.429 -9.707 -3.847 1.00 0.00 36 LYS A CA 19
ATOM 32493 C C . LYS A 1 36 ? 8.350 -9.427 -5.030 1.00 0.00 36 LYS A C 19
ATOM 32494 O O . LYS A 1 36 ? 9.032 -8.403 -5.070 1.00 0.00 36 LYS A O 19
ATOM 32513 N N . PHE A 1 37 ? 8.364 -10.344 -5.992 1.00 0.00 37 PHE A N 19
ATOM 32514 C CA . PHE A 1 37 ? 9.203 -10.195 -7.177 1.00 0.00 37 PHE A CA 19
ATOM 32515 C C . PHE A 1 37 ? 8.767 -8.991 -8.007 1.00 0.00 37 PHE A C 19
ATOM 32516 O O . PHE A 1 37 ? 9.587 -8.339 -8.652 1.00 0.00 37 PHE A O 19
ATOM 32533 N N . HIS A 1 38 ? 7.470 -8.703 -7.984 1.00 0.00 38 HIS A N 19
ATOM 32534 C CA . HIS A 1 38 ? 6.924 -7.578 -8.734 1.00 0.00 38 HIS A CA 19
ATOM 32535 C C . HIS A 1 38 ? 7.422 -6.248 -8.173 1.00 0.00 38 HIS A C 19
ATOM 32536 O O . HIS A 1 38 ? 7.437 -5.236 -8.873 1.00 0.00 38 HIS A O 19
ATOM 32550 N N . LEU A 1 39 ? 7.828 -6.257 -6.905 1.00 0.00 39 LEU A N 19
ATOM 32551 C CA . LEU A 1 39 ? 8.325 -5.050 -6.252 1.00 0.00 39 LEU A CA 19
ATOM 32552 C C . LEU A 1 39 ? 9.476 -4.431 -7.041 1.00 0.00 39 LEU A C 19
ATOM 32553 O O . LEU A 1 39 ? 9.531 -3.216 -7.227 1.00 0.00 39 LEU A O 19
ATOM 32569 N N . ARG A 1 40 ? 10.393 -5.276 -7.502 1.00 0.00 40 ARG A N 19
ATOM 32570 C CA . ARG A 1 40 ? 11.542 -4.810 -8.269 1.00 0.00 40 ARG A CA 19
ATOM 32571 C C . ARG A 1 40 ? 11.101 -4.173 -9.585 1.00 0.00 40 ARG A C 19
ATOM 32572 O O . ARG A 1 40 ? 11.788 -3.308 -10.127 1.00 0.00 40 ARG A O 19
ATOM 32593 N N . ASP A 1 41 ? 9.953 -4.608 -10.095 1.00 0.00 41 ASP A N 19
ATOM 32594 C CA . ASP A 1 41 ? 9.425 -4.082 -11.348 1.00 0.00 41 ASP A CA 19
ATOM 32595 C C . ASP A 1 41 ? 8.799 -2.705 -11.143 1.00 0.00 41 ASP A C 19
ATOM 32596 O O . ASP A 1 41 ? 8.896 -1.834 -12.008 1.00 0.00 41 ASP A O 19
ATOM 32605 N N . VAL A 1 42 ? 8.155 -2.516 -9.996 1.00 0.00 42 VAL A N 19
ATOM 32606 C CA . VAL A 1 42 ? 7.513 -1.245 -9.682 1.00 0.00 42 VAL A CA 19
ATOM 32607 C C . VAL A 1 42 ? 8.485 -0.287 -9.004 1.00 0.00 42 VAL A C 19
ATOM 32608 O O . VAL A 1 42 ? 8.382 0.930 -9.159 1.00 0.00 42 VAL A O 19
ATOM 32621 N N . THR A 1 43 ? 9.430 -0.841 -8.251 1.00 0.00 43 THR A N 19
ATOM 32622 C CA . THR A 1 43 ? 10.420 -0.033 -7.550 1.00 0.00 43 THR A CA 19
ATOM 32623 C C . THR A 1 43 ? 11.835 -0.417 -7.972 1.00 0.00 43 THR A C 19
ATOM 32624 O O . THR A 1 43 ? 12.257 -1.560 -7.799 1.00 0.00 43 THR A O 19
ATOM 32635 N N . GLN A 1 44 ? 12.563 0.547 -8.526 1.00 0.00 44 GLN A N 19
ATOM 32636 C CA . GLN A 1 44 ? 13.932 0.311 -8.973 1.00 0.00 44 GLN A CA 19
ATOM 32637 C C . GLN A 1 44 ? 14.893 1.298 -8.320 1.00 0.00 44 GLN A C 19
ATOM 32638 O O . GLN A 1 44 ? 15.232 2.328 -8.904 1.00 0.00 44 GLN A O 19
ATOM 32652 N N . PHE A 1 45 ? 15.328 0.978 -7.106 1.00 0.00 45 PHE A N 19
ATOM 32653 C CA . PHE A 1 45 ? 16.251 1.837 -6.373 1.00 0.00 45 PHE A CA 19
ATOM 32654 C C . PHE A 1 45 ? 17.586 1.135 -6.149 1.00 0.00 45 PHE A C 19
ATOM 32655 O O . PHE A 1 45 ? 18.621 1.572 -6.655 1.00 0.00 45 PHE A O 19
ATOM 32672 N N . HIS A 1 46 ? 17.557 0.045 -5.390 1.00 0.00 46 HIS A N 19
ATOM 32673 C CA . HIS A 1 46 ? 18.765 -0.717 -5.099 1.00 0.00 46 HIS A CA 19
ATOM 32674 C C . HIS A 1 46 ? 18.433 -1.994 -4.334 1.00 0.00 46 HIS A C 19
ATOM 32675 O O . HIS A 1 46 ? 19.133 -2.368 -3.394 1.00 0.00 46 HIS A O 19
ATOM 32689 N N . LEU A 1 47 ? 17.358 -2.660 -4.745 1.00 0.00 47 LEU A N 19
ATOM 32690 C CA . LEU A 1 47 ? 16.932 -3.896 -4.099 1.00 0.00 47 LEU A CA 19
ATOM 32691 C C . LEU A 1 47 ? 17.278 -5.107 -4.962 1.00 0.00 47 LEU A C 19
ATOM 32692 O O . LEU A 1 47 ? 16.407 -5.906 -5.309 1.00 0.00 47 LEU A O 19
ATOM 32708 N N . ALA A 1 48 ? 18.555 -5.236 -5.304 1.00 0.00 48 ALA A N 19
ATOM 32709 C CA . ALA A 1 48 ? 19.017 -6.348 -6.126 1.00 0.00 48 ALA A CA 19
ATOM 32710 C C . ALA A 1 48 ? 19.992 -7.231 -5.355 1.00 0.00 48 ALA A C 19
ATOM 32711 O O . ALA A 1 48 ? 20.233 -7.015 -4.168 1.00 0.00 48 ALA A O 19
ATOM 32718 N N . ARG A 1 49 ? 20.549 -8.226 -6.040 1.00 0.00 49 ARG A N 19
ATOM 32719 C CA . ARG A 1 49 ? 21.500 -9.148 -5.425 1.00 0.00 49 ARG A CA 19
ATOM 32720 C C . ARG A 1 49 ? 20.838 -9.958 -4.315 1.00 0.00 49 ARG A C 19
ATOM 32721 O O . ARG A 1 49 ? 20.501 -11.127 -4.505 1.00 0.00 49 ARG A O 19
ATOM 32742 N N . GLY A 1 50 ? 20.654 -9.334 -3.156 1.00 0.00 50 GLY A N 19
ATOM 32743 C CA . GLY A 1 50 ? 20.032 -10.015 -2.036 1.00 0.00 50 GLY A CA 19
ATOM 32744 C C . GLY A 1 50 ? 19.373 -9.056 -1.065 1.00 0.00 50 GLY A C 19
ATOM 32745 O O . GLY A 1 50 ? 19.653 -9.085 0.133 1.00 0.00 50 GLY A O 19
ATOM 32749 N N . GLU A 1 51 ? 18.494 -8.204 -1.584 1.00 0.00 51 GLU A N 19
ATOM 32750 C CA . GLU A 1 51 ? 17.793 -7.230 -0.756 1.00 0.00 51 GLU A CA 19
ATOM 32751 C C . GLU A 1 51 ? 16.286 -7.466 -0.793 1.00 0.00 51 GLU A C 19
ATOM 32752 O O . GLU A 1 51 ? 15.604 -7.347 0.224 1.00 0.00 51 GLU A O 19
ATOM 32764 N N . LEU A 1 52 ? 15.773 -7.802 -1.973 1.00 0.00 52 LEU A N 19
ATOM 32765 C CA . LEU A 1 52 ? 14.347 -8.056 -2.142 1.00 0.00 52 LEU A CA 19
ATOM 32766 C C . LEU A 1 52 ? 13.883 -9.189 -1.234 1.00 0.00 52 LEU A C 19
ATOM 32767 O O . LEU A 1 52 ? 12.753 -9.180 -0.744 1.00 0.00 52 LEU A O 19
ATOM 32783 N N . GLU A 1 53 ? 14.760 -10.162 -1.014 1.00 0.00 53 GLU A N 19
ATOM 32784 C CA . GLU A 1 53 ? 14.439 -11.302 -0.163 1.00 0.00 53 GLU A CA 19
ATOM 32785 C C . GLU A 1 53 ? 14.604 -10.945 1.311 1.00 0.00 53 GLU A C 19
ATOM 32786 O O . GLU A 1 53 ? 13.872 -11.444 2.167 1.00 0.00 53 GLU A O 19
ATOM 32798 N N . SER A 1 54 ? 15.569 -10.078 1.599 1.00 0.00 54 SER A N 19
ATOM 32799 C CA . SER A 1 54 ? 15.831 -9.653 2.969 1.00 0.00 54 SER A CA 19
ATOM 32800 C C . SER A 1 54 ? 14.655 -8.856 3.529 1.00 0.00 54 SER A C 19
ATOM 32801 O O . SER A 1 54 ? 14.425 -8.839 4.738 1.00 0.00 54 SER A O 19
ATOM 32809 N N . LEU A 1 55 ? 13.915 -8.198 2.641 1.00 0.00 55 LEU A N 19
ATOM 32810 C CA . LEU A 1 55 ? 12.765 -7.399 3.049 1.00 0.00 55 LEU A CA 19
ATOM 32811 C C . LEU A 1 55 ? 11.754 -8.246 3.816 1.00 0.00 55 LEU A C 19
ATOM 32812 O O . LEU A 1 55 ? 11.769 -9.475 3.732 1.00 0.00 55 LEU A O 19
ATOM 32828 N N . SER A 1 56 ? 10.877 -7.582 4.561 1.00 0.00 56 SER A N 19
ATOM 32829 C CA . SER A 1 56 ? 9.859 -8.274 5.343 1.00 0.00 56 SER A CA 19
ATOM 32830 C C . SER A 1 56 ? 8.525 -7.537 5.270 1.00 0.00 56 SER A C 19
ATOM 32831 O O . SER A 1 56 ? 8.400 -6.527 4.577 1.00 0.00 56 SER A O 19
ATOM 32839 N N . GLN A 1 57 ? 7.532 -8.049 5.990 1.00 0.00 57 GLN A N 19
ATOM 32840 C CA . GLN A 1 57 ? 6.207 -7.440 6.007 1.00 0.00 57 GLN A CA 19
ATOM 32841 C C . GLN A 1 57 ? 6.261 -6.035 6.604 1.00 0.00 57 GLN A C 19
ATOM 32842 O O . GLN A 1 57 ? 5.466 -5.167 6.244 1.00 0.00 57 GLN A O 19
ATOM 32856 N N . VAL A 1 58 ? 7.203 -5.821 7.518 1.00 0.00 58 VAL A N 19
ATOM 32857 C CA . VAL A 1 58 ? 7.359 -4.525 8.164 1.00 0.00 58 VAL A CA 19
ATOM 32858 C C . VAL A 1 58 ? 8.434 -3.692 7.474 1.00 0.00 58 VAL A C 19
ATOM 32859 O O . VAL A 1 58 ? 8.221 -2.521 7.162 1.00 0.00 58 VAL A O 19
ATOM 32872 N N . ASP A 1 59 ? 9.590 -4.304 7.241 1.00 0.00 59 ASP A N 19
ATOM 32873 C CA . ASP A 1 59 ? 10.700 -3.618 6.589 1.00 0.00 59 ASP A CA 19
ATOM 32874 C C . ASP A 1 59 ? 10.300 -3.125 5.202 1.00 0.00 59 ASP A C 19
ATOM 32875 O O . ASP A 1 59 ? 10.795 -2.103 4.728 1.00 0.00 59 ASP A O 19
ATOM 32884 N N . LEU A 1 60 ? 9.400 -3.860 4.555 1.00 0.00 60 LEU A N 19
ATOM 32885 C CA . LEU A 1 60 ? 8.933 -3.496 3.222 1.00 0.00 60 LEU A CA 19
ATOM 32886 C C . LEU A 1 60 ? 8.170 -2.176 3.253 1.00 0.00 60 LEU A C 19
ATOM 32887 O O . LEU A 1 60 ? 8.519 -1.229 2.545 1.00 0.00 60 LEU A O 19
ATOM 32903 N N . ALA A 1 61 ? 7.129 -2.118 4.076 1.00 0.00 61 ALA A N 19
ATOM 32904 C CA . ALA A 1 61 ? 6.316 -0.914 4.198 1.00 0.00 61 ALA A CA 19
ATOM 32905 C C . ALA A 1 61 ? 7.156 0.274 4.654 1.00 0.00 61 ALA A C 19
ATOM 32906 O O . ALA A 1 61 ? 6.860 1.421 4.318 1.00 0.00 61 ALA A O 19
ATOM 32913 N N . SER A 1 62 ? 8.204 -0.007 5.421 1.00 0.00 62 SER A N 19
ATOM 32914 C CA . SER A 1 62 ? 9.087 1.040 5.923 1.00 0.00 62 SER A CA 19
ATOM 32915 C C . SER A 1 62 ? 10.108 1.448 4.866 1.00 0.00 62 SER A C 19
ATOM 32916 O O . SER A 1 62 ? 10.542 2.599 4.820 1.00 0.00 62 SER A O 19
ATOM 32924 N N . LYS A 1 63 ? 10.487 0.497 4.018 1.00 0.00 63 LYS A N 19
ATOM 32925 C CA . LYS A 1 63 ? 11.458 0.757 2.961 1.00 0.00 63 LYS A CA 19
ATOM 32926 C C . LYS A 1 63 ? 10.876 1.690 1.903 1.00 0.00 63 LYS A C 19
ATOM 32927 O O . LYS A 1 63 ? 11.559 2.589 1.410 1.00 0.00 63 LYS A O 19
ATOM 32946 N N . LEU A 1 64 ? 9.612 1.471 1.558 1.00 0.00 64 LEU A N 19
ATOM 32947 C CA . LEU A 1 64 ? 8.939 2.290 0.557 1.00 0.00 64 LEU A CA 19
ATOM 32948 C C . LEU A 1 64 ? 8.834 3.741 1.019 1.00 0.00 64 LEU A C 19
ATOM 32949 O O . LEU A 1 64 ? 8.840 4.664 0.205 1.00 0.00 64 LEU A O 19
ATOM 32965 N N . ILE A 1 65 ? 8.737 3.934 2.330 1.00 0.00 65 ILE A N 19
ATOM 32966 C CA . ILE A 1 65 ? 8.628 5.271 2.900 1.00 0.00 65 ILE A CA 19
ATOM 32967 C C . ILE A 1 65 ? 9.995 5.941 3.001 1.00 0.00 65 ILE A C 19
ATOM 32968 O O . ILE A 1 65 ? 10.106 7.163 2.911 1.00 0.00 65 ILE A O 19
ATOM 32984 N N . SER A 1 66 ? 11.033 5.133 3.190 1.00 0.00 66 SER A N 19
ATOM 32985 C CA . SER A 1 66 ? 12.392 5.649 3.305 1.00 0.00 66 SER A CA 19
ATOM 32986 C C . SER A 1 66 ? 13.016 5.860 1.928 1.00 0.00 66 SER A C 19
ATOM 32987 O O . SER A 1 66 ? 13.847 6.749 1.742 1.00 0.00 66 SER A O 19
ATOM 32995 N N . MET A 1 67 ? 12.610 5.036 0.967 1.00 0.00 67 MET A N 19
ATOM 32996 C CA . MET A 1 67 ? 13.131 5.133 -0.391 1.00 0.00 67 MET A CA 19
ATOM 32997 C C . MET A 1 67 ? 12.389 6.204 -1.184 1.00 0.00 67 MET A C 19
ATOM 32998 O O . MET A 1 67 ? 12.983 6.910 -1.999 1.00 0.00 67 MET A O 19
ATOM 33012 N N . TYR A 1 68 ? 11.088 6.319 -0.941 1.00 0.00 68 TYR A N 19
ATOM 33013 C CA . TYR A 1 68 ? 10.265 7.304 -1.633 1.00 0.00 68 TYR A CA 19
ATOM 33014 C C . TYR A 1 68 ? 9.524 8.191 -0.638 1.00 0.00 68 TYR A C 19
ATOM 33015 O O . TYR A 1 68 ? 9.799 9.387 -0.532 1.00 0.00 68 TYR A O 19
ATOM 33033 N N . GLY A 1 69 ? 8.586 7.598 0.093 1.00 0.00 69 GLY A N 19
ATOM 33034 C CA . GLY A 1 69 ? 7.821 8.349 1.071 1.00 0.00 69 GLY A CA 19
ATOM 33035 C C . GLY A 1 69 ? 6.507 7.678 1.418 1.00 0.00 69 GLY A C 19
ATOM 33036 O O . GLY A 1 69 ? 6.077 6.748 0.736 1.00 0.00 69 GLY A O 19
ATOM 33040 N N . ALA A 1 70 ? 5.868 8.149 2.485 1.00 0.00 70 ALA A N 19
ATOM 33041 C CA . ALA A 1 70 ? 4.596 7.588 2.923 1.00 0.00 70 ALA A CA 19
ATOM 33042 C C . ALA A 1 70 ? 3.490 7.876 1.914 1.00 0.00 70 ALA A C 19
ATOM 33043 O O . ALA A 1 70 ? 2.539 7.105 1.784 1.00 0.00 70 ALA A O 19
ATOM 33050 N N . GLN A 1 71 ? 3.619 8.991 1.202 1.00 0.00 71 GLN A N 19
ATOM 33051 C CA . GLN A 1 71 ? 2.629 9.380 0.205 1.00 0.00 71 GLN A CA 19
ATOM 33052 C C . GLN A 1 71 ? 2.895 8.688 -1.128 1.00 0.00 71 GLN A C 19
ATOM 33053 O O . GLN A 1 71 ? 1.967 8.399 -1.885 1.00 0.00 71 GLN A O 19
ATOM 33067 N N . GLU A 1 72 ? 4.166 8.425 -1.410 1.00 0.00 72 GLU A N 19
ATOM 33068 C CA . GLU A 1 72 ? 4.555 7.767 -2.652 1.00 0.00 72 GLU A CA 19
ATOM 33069 C C . GLU A 1 72 ? 4.475 6.249 -2.515 1.00 0.00 72 GLU A C 19
ATOM 33070 O O . GLU A 1 72 ? 4.215 5.541 -3.488 1.00 0.00 72 GLU A O 19
ATOM 33082 N N . ALA A 1 73 ? 4.703 5.756 -1.301 1.00 0.00 73 ALA A N 19
ATOM 33083 C CA . ALA A 1 73 ? 4.658 4.322 -1.038 1.00 0.00 73 ALA A CA 19
ATOM 33084 C C . ALA A 1 73 ? 3.304 3.732 -1.417 1.00 0.00 73 ALA A C 19
ATOM 33085 O O . ALA A 1 73 ? 3.230 2.722 -2.116 1.00 0.00 73 ALA A O 19
ATOM 33092 N N . VAL A 1 74 ? 2.235 4.369 -0.951 1.00 0.00 74 VAL A N 19
ATOM 33093 C CA . VAL A 1 74 ? 0.882 3.908 -1.240 1.00 0.00 74 VAL A CA 19
ATOM 33094 C C . VAL A 1 74 ? 0.613 3.893 -2.741 1.00 0.00 74 VAL A C 19
ATOM 33095 O O . VAL A 1 74 ? -0.176 3.086 -3.232 1.00 0.00 74 VAL A O 19
ATOM 33108 N N . ARG A 1 75 ? 1.272 4.791 -3.466 1.00 0.00 75 ARG A N 19
ATOM 33109 C CA . ARG A 1 75 ? 1.102 4.880 -4.912 1.00 0.00 75 ARG A CA 19
ATOM 33110 C C . ARG A 1 75 ? 1.809 3.727 -5.617 1.00 0.00 75 ARG A C 19
ATOM 33111 O O . ARG A 1 75 ? 1.368 3.265 -6.669 1.00 0.00 75 ARG A O 19
ATOM 33132 N N . VAL A 1 76 ? 2.911 3.268 -5.031 1.00 0.00 76 VAL A N 19
ATOM 33133 C CA . VAL A 1 76 ? 3.679 2.170 -5.604 1.00 0.00 76 VAL A CA 19
ATOM 33134 C C . VAL A 1 76 ? 2.887 0.868 -5.572 1.00 0.00 76 VAL A C 19
ATOM 33135 O O . VAL A 1 76 ? 2.743 0.191 -6.590 1.00 0.00 76 VAL A O 19
ATOM 33148 N N . VAL A 1 77 ? 2.376 0.521 -4.395 1.00 0.00 77 VAL A N 19
ATOM 33149 C CA . VAL A 1 77 ? 1.599 -0.702 -4.229 1.00 0.00 77 VAL A CA 19
ATOM 33150 C C . VAL A 1 77 ? 0.359 -0.691 -5.119 1.00 0.00 77 VAL A C 19
ATOM 33151 O O . VAL A 1 77 ? -0.017 -1.716 -5.687 1.00 0.00 77 VAL A O 19
ATOM 33164 N N . SER A 1 78 ? -0.271 0.473 -5.235 1.00 0.00 78 SER A N 19
ATOM 33165 C CA . SER A 1 78 ? -1.469 0.616 -6.056 1.00 0.00 78 SER A CA 19
ATOM 33166 C C . SER A 1 78 ? -1.197 0.203 -7.499 1.00 0.00 78 SER A C 19
ATOM 33167 O O . SER A 1 78 ? -2.091 -0.280 -8.195 1.00 0.00 78 SER A O 19
ATOM 33175 N N . ARG A 1 79 ? 0.040 0.396 -7.943 1.00 0.00 79 ARG A N 19
ATOM 33176 C CA . ARG A 1 79 ? 0.427 0.042 -9.304 1.00 0.00 79 ARG A CA 19
ATOM 33177 C C . ARG A 1 79 ? 0.838 -1.425 -9.389 1.00 0.00 79 ARG A C 19
ATOM 33178 O O . ARG A 1 79 ? 0.670 -2.067 -10.426 1.00 0.00 79 ARG A O 19
ATOM 33199 N N . SER A 1 80 ? 1.374 -1.951 -8.293 1.00 0.00 80 SER A N 19
ATOM 33200 C CA . SER A 1 80 ? 1.808 -3.342 -8.245 1.00 0.00 80 SER A CA 19
ATOM 33201 C C . SER A 1 80 ? 0.610 -4.284 -8.155 1.00 0.00 80 SER A C 19
ATOM 33202 O O . SER A 1 80 ? 0.611 -5.363 -8.746 1.00 0.00 80 SER A O 19
ATOM 33210 N N . LEU A 1 81 ? -0.408 -3.868 -7.409 1.00 0.00 81 LEU A N 19
ATOM 33211 C CA . LEU A 1 81 ? -1.611 -4.674 -7.241 1.00 0.00 81 LEU A CA 19
ATOM 33212 C C . LEU A 1 81 ? -2.280 -4.946 -8.584 1.00 0.00 81 LEU A C 19
ATOM 33213 O O . LEU A 1 81 ? -2.884 -5.999 -8.786 1.00 0.00 81 LEU A O 19
ATOM 33229 N N . LEU A 1 82 ? -2.166 -3.990 -9.500 1.00 0.00 82 LEU A N 19
ATOM 33230 C CA . LEU A 1 82 ? -2.761 -4.127 -10.825 1.00 0.00 82 LEU A CA 19
ATOM 33231 C C . LEU A 1 82 ? -2.109 -5.269 -11.599 1.00 0.00 82 LEU A C 19
ATOM 33232 O O . LEU A 1 82 ? -2.789 -6.042 -12.274 1.00 0.00 82 LEU A O 19
ATOM 33248 N N . ALA A 1 83 ? -0.789 -5.372 -11.493 1.00 0.00 83 ALA A N 19
ATOM 33249 C CA . ALA A 1 83 ? -0.046 -6.420 -12.182 1.00 0.00 83 ALA A CA 19
ATOM 33250 C C . ALA A 1 83 ? -0.479 -7.803 -11.705 1.00 0.00 83 ALA A C 19
ATOM 33251 O O . ALA A 1 83 ? -0.530 -8.751 -12.488 1.00 0.00 83 ALA A O 19
ATOM 33258 N N . MET A 1 84 ? -0.790 -7.909 -10.418 1.00 0.00 84 MET A N 19
ATOM 33259 C CA . MET A 1 84 ? -1.219 -9.176 -9.836 1.00 0.00 84 MET A CA 19
ATOM 33260 C C . MET A 1 84 ? -2.715 -9.408 -10.050 1.00 0.00 84 MET A C 19
ATOM 33261 O O . MET A 1 84 ? -3.258 -10.427 -9.623 1.00 0.00 84 MET A O 19
ATOM 33275 N N . ASN A 1 85 ? -3.380 -8.461 -10.709 1.00 0.00 85 ASN A N 19
ATOM 33276 C CA . ASN A 1 85 ? -4.811 -8.573 -10.971 1.00 0.00 85 ASN A CA 19
ATOM 33277 C C . ASN A 1 85 ? -5.603 -8.577 -9.667 1.00 0.00 85 ASN A C 19
ATOM 33278 O O . ASN A 1 85 ? -6.153 -9.602 -9.265 1.00 0.00 85 ASN A O 19
ATOM 33289 N N . LEU A 1 86 ? -5.654 -7.423 -9.009 1.00 0.00 86 LEU A N 19
ATOM 33290 C CA . LEU A 1 86 ? -6.377 -7.292 -7.750 1.00 0.00 86 LEU A CA 19
ATOM 33291 C C . LEU A 1 86 ? -6.837 -5.853 -7.533 1.00 0.00 86 LEU A C 19
ATOM 33292 O O . LEU A 1 86 ? -6.019 -4.949 -7.369 1.00 0.00 86 LEU A O 19
ATOM 33308 N N . MET A 1 87 ? -8.150 -5.651 -7.536 1.00 0.00 87 MET A N 19
ATOM 33309 C CA . MET A 1 87 ? -8.719 -4.322 -7.341 1.00 0.00 87 MET A CA 19
ATOM 33310 C C . MET A 1 87 ? -9.188 -4.126 -5.899 1.00 0.00 87 MET A C 19
ATOM 33311 O O . MET A 1 87 ? -9.399 -2.997 -5.456 1.00 0.00 87 MET A O 19
ATOM 33325 N N . GLU A 1 88 ? -9.350 -5.229 -5.172 1.00 0.00 88 GLU A N 19
ATOM 33326 C CA . GLU A 1 88 ? -9.794 -5.171 -3.783 1.00 0.00 88 GLU A CA 19
ATOM 33327 C C . GLU A 1 88 ? -8.883 -4.271 -2.952 1.00 0.00 88 GLU A C 19
ATOM 33328 O O . GLU A 1 88 ? -9.342 -3.572 -2.049 1.00 0.00 88 GLU A O 19
ATOM 33340 N N . LEU A 1 89 ? -7.591 -4.293 -3.264 1.00 0.00 89 LEU A N 19
ATOM 33341 C CA . LEU A 1 89 ? -6.619 -3.478 -2.546 1.00 0.00 89 LEU A CA 19
ATOM 33342 C C . LEU A 1 89 ? -6.441 -2.122 -3.222 1.00 0.00 89 LEU A C 19
ATOM 33343 O O . LEU A 1 89 ? -6.185 -1.117 -2.559 1.00 0.00 89 LEU A O 19
ATOM 33359 N N . VAL A 1 90 ? -6.578 -2.101 -4.543 1.00 0.00 90 VAL A N 19
ATOM 33360 C CA . VAL A 1 90 ? -6.432 -0.868 -5.306 1.00 0.00 90 VAL A CA 19
ATOM 33361 C C . VAL A 1 90 ? -7.496 0.150 -4.907 1.00 0.00 90 VAL A C 19
ATOM 33362 O O . VAL A 1 90 ? -7.226 1.348 -4.831 1.00 0.00 90 VAL A O 19
ATOM 33375 N N . ASP A 1 91 ? -8.707 -0.336 -4.655 1.00 0.00 91 ASP A N 19
ATOM 33376 C CA . ASP A 1 91 ? -9.812 0.530 -4.263 1.00 0.00 91 ASP A CA 19
ATOM 33377 C C . ASP A 1 91 ? -9.564 1.143 -2.888 1.00 0.00 91 ASP A C 19
ATOM 33378 O O . ASP A 1 91 ? -10.010 2.255 -2.604 1.00 0.00 91 ASP A O 19
ATOM 33387 N N . TYR A 1 92 ? -8.849 0.411 -2.039 1.00 0.00 92 TYR A N 19
ATOM 33388 C CA . TYR A 1 92 ? -8.542 0.884 -0.694 1.00 0.00 92 TYR A CA 19
ATOM 33389 C C . TYR A 1 92 ? -7.454 1.953 -0.728 1.00 0.00 92 TYR A C 19
ATOM 33390 O O . TYR A 1 92 ? -7.617 3.036 -0.168 1.00 0.00 92 TYR A O 19
ATOM 33408 N N . LEU A 1 93 ? -6.345 1.640 -1.389 1.00 0.00 93 LEU A N 19
ATOM 33409 C CA . LEU A 1 93 ? -5.230 2.574 -1.497 1.00 0.00 93 LEU A CA 19
ATOM 33410 C C . LEU A 1 93 ? -5.664 3.863 -2.189 1.00 0.00 93 LEU A C 19
ATOM 33411 O O . LEU A 1 93 ? -5.195 4.949 -1.851 1.00 0.00 93 LEU A O 19
ATOM 33427 N N . ASN A 1 94 ? -6.562 3.732 -3.160 1.00 0.00 94 ASN A N 19
ATOM 33428 C CA . ASN A 1 94 ? -7.058 4.886 -3.900 1.00 0.00 94 ASN A CA 19
ATOM 33429 C C . ASN A 1 94 ? -7.893 5.792 -3.000 1.00 0.00 94 ASN A C 19
ATOM 33430 O O . ASN A 1 94 ? -7.815 7.017 -3.093 1.00 0.00 94 ASN A O 19
ATOM 33441 N N . GLN A 1 95 ? -8.691 5.181 -2.131 1.00 0.00 95 GLN A N 19
ATOM 33442 C CA . GLN A 1 95 ? -9.539 5.933 -1.214 1.00 0.00 95 GLN A CA 19
ATOM 33443 C C . GLN A 1 95 ? -8.697 6.788 -0.271 1.00 0.00 95 GLN A C 19
ATOM 33444 O O . GLN A 1 95 ? -9.116 7.868 0.144 1.00 0.00 95 GLN A O 19
ATOM 33458 N N . VAL A 1 96 ? -7.508 6.296 0.062 1.00 0.00 96 VAL A N 19
ATOM 33459 C CA . VAL A 1 96 ? -6.607 7.015 0.955 1.00 0.00 96 VAL A CA 19
ATOM 33460 C C . VAL A 1 96 ? -5.528 7.753 0.168 1.00 0.00 96 VAL A C 19
ATOM 33461 O O . VAL A 1 96 ? -4.353 7.386 0.206 1.00 0.00 96 VAL A O 19
ATOM 33474 N N . CYS A 1 97 ? -5.937 8.796 -0.545 1.00 0.00 97 CYS A N 19
ATOM 33475 C CA . CYS A 1 97 ? -5.008 9.588 -1.343 1.00 0.00 97 CYS A CA 19
ATOM 33476 C C . CYS A 1 97 ? -5.198 11.078 -1.078 1.00 0.00 97 CYS A C 19
ATOM 33477 O O . CYS A 1 97 ? -5.975 11.746 -1.759 1.00 0.00 97 CYS A O 19
ATOM 33485 N N . LEU A 1 98 ? -4.483 11.593 -0.083 1.00 0.00 98 LEU A N 19
ATOM 33486 C CA . LEU A 1 98 ? -4.572 13.005 0.272 1.00 0.00 98 LEU A CA 19
ATOM 33487 C C . LEU A 1 98 ? -3.629 13.843 -0.585 1.00 0.00 98 LEU A C 19
ATOM 33488 O O . LEU A 1 98 ? -2.766 14.554 -0.068 1.00 0.00 98 LEU A O 19
ATOM 33504 N N . ASN A 1 99 ? -3.799 13.756 -1.901 1.00 0.00 99 ASN A N 19
ATOM 33505 C CA . ASN A 1 99 ? -2.963 14.505 -2.831 1.00 0.00 99 ASN A CA 19
ATOM 33506 C C . ASN A 1 99 ? -3.664 14.675 -4.175 1.00 0.00 99 ASN A C 19
ATOM 33507 O O . ASN A 1 99 ? -3.998 15.790 -4.576 1.00 0.00 99 ASN A O 19
ATOM 33518 N N . ASP A 1 100 ? -3.884 13.562 -4.865 1.00 0.00 100 ASP A N 19
ATOM 33519 C CA . ASP A 1 100 ? -4.546 13.587 -6.165 1.00 0.00 100 ASP A CA 19
ATOM 33520 C C . ASP A 1 100 ? -6.038 13.860 -6.010 1.00 0.00 100 ASP A C 19
ATOM 33521 O O . ASP A 1 100 ? -6.827 12.944 -5.775 1.00 0.00 100 ASP A O 19
ATOM 33530 N N . TYR A 1 101 ? -6.420 15.126 -6.144 1.00 0.00 101 TYR A N 19
ATOM 33531 C CA . TYR A 1 101 ? -7.818 15.520 -6.019 1.00 0.00 101 TYR A CA 19
ATOM 33532 C C . TYR A 1 101 ? -8.068 16.862 -6.702 1.00 0.00 101 TYR A C 19
ATOM 33533 O O . TYR A 1 101 ? -8.931 17.633 -6.281 1.00 0.00 101 TYR A O 19
ATOM 33551 N N . ARG A 1 102 ? -7.307 17.134 -7.757 1.00 0.00 102 ARG A N 19
ATOM 33552 C CA . ARG A 1 102 ? -7.446 18.382 -8.498 1.00 0.00 102 ARG A CA 19
ATOM 33553 C C . ARG A 1 102 ? -8.134 18.147 -9.839 1.00 0.00 102 ARG A C 19
ATOM 33554 O O . ARG A 1 102 ? -7.491 18.156 -10.889 1.00 0.00 102 ARG A O 19
ATOM 33575 N N . GLU A 1 103 ? -9.445 17.934 -9.796 1.00 0.00 103 GLU A N 19
ATOM 33576 C CA . GLU A 1 103 ? -10.222 17.696 -11.007 1.00 0.00 103 GLU A CA 19
ATOM 33577 C C . GLU A 1 103 ? -11.709 17.922 -10.754 1.00 0.00 103 GLU A C 19
ATOM 33578 O O . GLU A 1 103 ? -12.560 17.288 -11.379 1.00 0.00 103 GLU A O 19
ATOM 33590 N N . ILE A 1 104 ? -12.016 18.829 -9.831 1.00 0.00 104 ILE A N 19
ATOM 33591 C CA . ILE A 1 104 ? -13.402 19.138 -9.495 1.00 0.00 104 ILE A CA 19
ATOM 33592 C C . ILE A 1 104 ? -13.791 20.536 -9.970 1.00 0.00 104 ILE A C 19
ATOM 33593 O O . ILE A 1 104 ? -14.972 20.844 -10.120 1.00 0.00 104 ILE A O 19
ATOM 33609 N N . TYR A 1 105 ? -12.790 21.378 -10.208 1.00 0.00 105 TYR A N 19
ATOM 33610 C CA . TYR A 1 105 ? -13.030 22.740 -10.666 1.00 0.00 105 TYR A CA 19
ATOM 33611 C C . TYR A 1 105 ? -12.084 23.105 -11.806 1.00 0.00 105 TYR A C 19
ATOM 33612 O O . TYR A 1 105 ? -12.519 23.555 -12.867 1.00 0.00 105 TYR A O 19
ATOM 33630 N N . ARG A 1 106 ? -10.790 22.907 -11.580 1.00 0.00 106 ARG A N 19
ATOM 33631 C CA . ARG A 1 106 ? -9.783 23.215 -12.591 1.00 0.00 106 ARG A CA 19
ATOM 33632 C C . ARG A 1 106 ? -9.381 21.960 -13.358 1.00 0.00 106 ARG A C 19
ATOM 33633 O O . ARG A 1 106 ? -8.433 21.269 -12.985 1.00 0.00 106 ARG A O 19
ATOM 33654 N N . GLU A 1 107 ? -10.108 21.671 -14.432 1.00 0.00 107 GLU A N 19
ATOM 33655 C CA . GLU A 1 107 ? -9.826 20.498 -15.253 1.00 0.00 107 GLU A CA 19
ATOM 33656 C C . GLU A 1 107 ? -10.357 20.687 -16.670 1.00 0.00 107 GLU A C 19
ATOM 33657 O O . GLU A 1 107 ? -11.152 21.590 -16.932 1.00 0.00 107 GLU A O 19
ATOM 33669 N N . HIS A 1 108 ? -9.912 19.829 -17.582 1.00 0.00 108 HIS A N 19
ATOM 33670 C CA . HIS A 1 108 ? -10.342 19.901 -18.974 1.00 0.00 108 HIS A CA 19
ATOM 33671 C C . HIS A 1 108 ? -10.646 18.511 -19.523 1.00 0.00 108 HIS A C 19
ATOM 33672 O O . HIS A 1 108 ? -9.736 17.752 -19.855 1.00 0.00 108 HIS A O 19
ATOM 33686 N N . VAL A 1 109 ? -11.930 18.185 -19.616 1.00 0.00 109 VAL A N 19
ATOM 33687 C CA . VAL A 1 109 ? -12.354 16.886 -20.126 1.00 0.00 109 VAL A CA 19
ATOM 33688 C C . VAL A 1 109 ? -12.752 16.975 -21.595 1.00 0.00 109 VAL A C 19
ATOM 33689 O O . VAL A 1 109 ? -13.022 18.060 -22.110 1.00 0.00 109 VAL A O 19
ATOM 33702 N N . SER A 1 110 ? -12.785 15.827 -22.265 1.00 0.00 110 SER A N 19
ATOM 33703 C CA . SER A 1 110 ? -13.150 15.776 -23.676 1.00 0.00 110 SER A CA 19
ATOM 33704 C C . SER A 1 110 ? -14.561 15.224 -23.854 1.00 0.00 110 SER A C 19
ATOM 33705 O O . SER A 1 110 ? -15.269 15.594 -24.790 1.00 0.00 110 SER A O 19
ATOM 33713 N N . GLY A 1 111 ? -14.962 14.335 -22.951 1.00 0.00 111 GLY A N 19
ATOM 33714 C CA . GLY A 1 111 ? -16.286 13.748 -23.026 1.00 0.00 111 GLY A CA 19
ATOM 33715 C C . GLY A 1 111 ? -16.933 13.598 -21.661 1.00 0.00 111 GLY A C 19
ATOM 33716 O O . GLY A 1 111 ? -16.955 12.502 -21.101 1.00 0.00 111 GLY A O 19
ATOM 33720 N N . PRO A 1 112 ? -17.474 14.691 -21.097 1.00 0.00 112 PRO A N 19
ATOM 33721 C CA . PRO A 1 112 ? -18.125 14.661 -19.784 1.00 0.00 112 PRO A CA 19
ATOM 33722 C C . PRO A 1 112 ? -19.445 13.900 -19.807 1.00 0.00 112 PRO A C 19
ATOM 33723 O O . PRO A 1 112 ? -19.802 13.225 -18.840 1.00 0.00 112 PRO A O 19
ATOM 33734 N N . SER A 1 113 ? -20.167 14.011 -20.918 1.00 0.00 113 SER A N 19
ATOM 33735 C CA . SER A 1 113 ? -21.448 13.332 -21.067 1.00 0.00 113 SER A CA 19
ATOM 33736 C C . SER A 1 113 ? -21.254 11.824 -21.192 1.00 0.00 113 SER A C 19
ATOM 33737 O O . SER A 1 113 ? -20.185 11.356 -21.587 1.00 0.00 113 SER A O 19
ATOM 33745 N N . SER A 1 114 ? -22.294 11.068 -20.855 1.00 0.00 114 SER A N 19
ATOM 33746 C CA . SER A 1 114 ? -22.239 9.612 -20.930 1.00 0.00 114 SER A CA 19
ATOM 33747 C C . SER A 1 114 ? -23.167 9.088 -22.022 1.00 0.00 114 SER A C 19
ATOM 33748 O O . SER A 1 114 ? -22.853 8.111 -22.701 1.00 0.00 114 SER A O 19
ATOM 33756 N N . GLY A 1 115 ? -24.310 9.746 -22.186 1.00 0.00 115 GLY A N 19
ATOM 33757 C CA . GLY A 1 115 ? -25.266 9.332 -23.196 1.00 0.00 115 GLY A CA 19
ATOM 33758 C C . GLY A 1 115 ? -26.522 8.733 -22.595 1.00 0.00 115 GLY A C 19
ATOM 33759 O O . GLY A 1 115 ? -26.440 7.618 -22.039 1.00 0.00 115 GLY A O 19
ATOM 33764 N N . GLY A 1 1 ? -27.856 17.497 -1.993 1.00 0.00 1 GLY A N 20
ATOM 33765 C CA . GLY A 1 1 ? -27.513 16.062 -1.796 1.00 0.00 1 GLY A CA 20
ATOM 33766 C C . GLY A 1 1 ? -26.146 15.873 -1.170 1.00 0.00 1 GLY A C 20
ATOM 33767 O O . GLY A 1 1 ? -25.210 16.613 -1.471 1.00 0.00 1 GLY A O 20
ATOM 33773 N N . SER A 1 2 ? -26.030 14.881 -0.294 1.00 0.00 2 SER A N 20
ATOM 33774 C CA . SER A 1 2 ? -24.768 14.596 0.378 1.00 0.00 2 SER A CA 20
ATOM 33775 C C . SER A 1 2 ? -23.980 13.527 -0.373 1.00 0.00 2 SER A C 20
ATOM 33776 O O . SER A 1 2 ? -24.561 12.646 -1.007 1.00 0.00 2 SER A O 20
ATOM 33784 N N . SER A 1 3 ? -22.656 13.610 -0.296 1.00 0.00 3 SER A N 20
ATOM 33785 C CA . SER A 1 3 ? -21.790 12.648 -0.968 1.00 0.00 3 SER A CA 20
ATOM 33786 C C . SER A 1 3 ? -21.915 11.267 -0.333 1.00 0.00 3 SER A C 20
ATOM 33787 O O . SER A 1 3 ? -21.419 11.032 0.769 1.00 0.00 3 SER A O 20
ATOM 33795 N N . GLY A 1 4 ? -22.580 10.356 -1.036 1.00 0.00 4 GLY A N 20
ATOM 33796 C CA . GLY A 1 4 ? -22.759 9.009 -0.524 1.00 0.00 4 GLY A CA 20
ATOM 33797 C C . GLY A 1 4 ? -22.180 7.957 -1.450 1.00 0.00 4 GLY A C 20
ATOM 33798 O O . GLY A 1 4 ? -22.915 7.155 -2.026 1.00 0.00 4 GLY A O 20
ATOM 33802 N N . SER A 1 5 ? -20.859 7.960 -1.593 1.00 0.00 5 SER A N 20
ATOM 33803 C CA . SER A 1 5 ? -20.181 6.998 -2.454 1.00 0.00 5 SER A CA 20
ATOM 33804 C C . SER A 1 5 ? -19.449 5.947 -1.627 1.00 0.00 5 SER A C 20
ATOM 33805 O O . SER A 1 5 ? -19.754 4.758 -1.707 1.00 0.00 5 SER A O 20
ATOM 33813 N N . SER A 1 6 ? -18.480 6.394 -0.835 1.00 0.00 6 SER A N 20
ATOM 33814 C CA . SER A 1 6 ? -17.703 5.492 0.007 1.00 0.00 6 SER A CA 20
ATOM 33815 C C . SER A 1 6 ? -18.459 5.159 1.289 1.00 0.00 6 SER A C 20
ATOM 33816 O O . SER A 1 6 ? -19.558 5.663 1.523 1.00 0.00 6 SER A O 20
ATOM 33824 N N . GLY A 1 7 ? -17.863 4.307 2.118 1.00 0.00 7 GLY A N 20
ATOM 33825 C CA . GLY A 1 7 ? -18.495 3.921 3.365 1.00 0.00 7 GLY A CA 20
ATOM 33826 C C . GLY A 1 7 ? -17.491 3.466 4.407 1.00 0.00 7 GLY A C 20
ATOM 33827 O O . GLY A 1 7 ? -17.327 4.110 5.444 1.00 0.00 7 GLY A O 20
ATOM 33831 N N . MET A 1 8 ? -16.818 2.354 4.131 1.00 0.00 8 MET A N 20
ATOM 33832 C CA . MET A 1 8 ? -15.824 1.814 5.051 1.00 0.00 8 MET A CA 20
ATOM 33833 C C . MET A 1 8 ? -14.738 1.056 4.295 1.00 0.00 8 MET A C 20
ATOM 33834 O O . MET A 1 8 ? -13.547 1.257 4.534 1.00 0.00 8 MET A O 20
ATOM 33848 N N . ALA A 1 9 ? -15.155 0.186 3.382 1.00 0.00 9 ALA A N 20
ATOM 33849 C CA . ALA A 1 9 ? -14.218 -0.602 2.591 1.00 0.00 9 ALA A CA 20
ATOM 33850 C C . ALA A 1 9 ? -13.342 -1.472 3.485 1.00 0.00 9 ALA A C 20
ATOM 33851 O O . ALA A 1 9 ? -12.262 -1.057 3.905 1.00 0.00 9 ALA A O 20
ATOM 33858 N N . LEU A 1 10 ? -13.815 -2.682 3.771 1.00 0.00 10 LEU A N 20
ATOM 33859 C CA . LEU A 1 10 ? -13.080 -3.618 4.614 1.00 0.00 10 LEU A CA 20
ATOM 33860 C C . LEU A 1 10 ? -12.919 -3.072 6.031 1.00 0.00 10 LEU A C 20
ATOM 33861 O O . LEU A 1 10 ? -13.639 -3.475 6.945 1.00 0.00 10 LEU A O 20
ATOM 33877 N N . ALA A 1 11 ? -11.973 -2.155 6.207 1.00 0.00 11 ALA A N 20
ATOM 33878 C CA . ALA A 1 11 ? -11.722 -1.557 7.512 1.00 0.00 11 ALA A CA 20
ATOM 33879 C C . ALA A 1 11 ? -11.583 -0.042 7.406 1.00 0.00 11 ALA A C 20
ATOM 33880 O O . ALA A 1 11 ? -11.770 0.535 6.335 1.00 0.00 11 ALA A O 20
ATOM 33887 N N . ARG A 1 12 ? -11.254 0.596 8.524 1.00 0.00 12 ARG A N 20
ATOM 33888 C CA . ARG A 1 12 ? -11.089 2.044 8.558 1.00 0.00 12 ARG A CA 20
ATOM 33889 C C . ARG A 1 12 ? -9.704 2.423 9.074 1.00 0.00 12 ARG A C 20
ATOM 33890 O O . ARG A 1 12 ? -9.204 1.830 10.030 1.00 0.00 12 ARG A O 20
ATOM 33911 N N . ALA A 1 13 ? -9.090 3.414 8.435 1.00 0.00 13 ALA A N 20
ATOM 33912 C CA . ALA A 1 13 ? -7.763 3.871 8.831 1.00 0.00 13 ALA A CA 20
ATOM 33913 C C . ALA A 1 13 ? -7.715 5.392 8.935 1.00 0.00 13 ALA A C 20
ATOM 33914 O O . ALA A 1 13 ? -8.730 6.068 8.765 1.00 0.00 13 ALA A O 20
ATOM 33921 N N . ASN A 1 14 ? -6.530 5.923 9.217 1.00 0.00 14 ASN A N 20
ATOM 33922 C CA . ASN A 1 14 ? -6.350 7.364 9.345 1.00 0.00 14 ASN A CA 20
ATOM 33923 C C . ASN A 1 14 ? -5.010 7.798 8.760 1.00 0.00 14 ASN A C 20
ATOM 33924 O O . ASN A 1 14 ? -4.960 8.565 7.799 1.00 0.00 14 ASN A O 20
ATOM 33935 N N . SER A 1 15 ? -3.925 7.301 9.345 1.00 0.00 15 SER A N 20
ATOM 33936 C CA . SER A 1 15 ? -2.584 7.637 8.881 1.00 0.00 15 SER A CA 20
ATOM 33937 C C . SER A 1 15 ? -2.178 6.748 7.708 1.00 0.00 15 SER A C 20
ATOM 33938 O O . SER A 1 15 ? -2.611 5.600 7.609 1.00 0.00 15 SER A O 20
ATOM 33946 N N . PRO A 1 16 ? -1.336 7.269 6.799 1.00 0.00 16 PRO A N 20
ATOM 33947 C CA . PRO A 1 16 ? -0.873 6.516 5.629 1.00 0.00 16 PRO A CA 20
ATOM 33948 C C . PRO A 1 16 ? 0.091 5.397 6.009 1.00 0.00 16 PRO A C 20
ATOM 33949 O O . PRO A 1 16 ? 0.140 4.356 5.355 1.00 0.00 16 PRO A O 20
ATOM 33960 N N . GLN A 1 17 ? 0.858 5.621 7.071 1.00 0.00 17 GLN A N 20
ATOM 33961 C CA . GLN A 1 17 ? 1.822 4.633 7.541 1.00 0.00 17 GLN A CA 20
ATOM 33962 C C . GLN A 1 17 ? 1.117 3.362 8.005 1.00 0.00 17 GLN A C 20
ATOM 33963 O O . GLN A 1 17 ? 1.485 2.256 7.611 1.00 0.00 17 GLN A O 20
ATOM 33977 N N . GLU A 1 18 ? 0.101 3.530 8.846 1.00 0.00 18 GLU A N 20
ATOM 33978 C CA . GLU A 1 18 ? -0.657 2.396 9.364 1.00 0.00 18 GLU A CA 20
ATOM 33979 C C . GLU A 1 18 ? -1.484 1.744 8.261 1.00 0.00 18 GLU A C 20
ATOM 33980 O O . GLU A 1 18 ? -1.666 0.527 8.245 1.00 0.00 18 GLU A O 20
ATOM 33992 N N . ALA A 1 19 ? -1.983 2.562 7.341 1.00 0.00 19 ALA A N 20
ATOM 33993 C CA . ALA A 1 19 ? -2.791 2.066 6.234 1.00 0.00 19 ALA A CA 20
ATOM 33994 C C . ALA A 1 19 ? -1.966 1.185 5.302 1.00 0.00 19 ALA A C 20
ATOM 33995 O O . ALA A 1 19 ? -2.384 0.084 4.940 1.00 0.00 19 ALA A O 20
ATOM 34002 N N . LEU A 1 20 ? -0.793 1.676 4.917 1.00 0.00 20 LEU A N 20
ATOM 34003 C CA . LEU A 1 20 ? 0.091 0.932 4.027 1.00 0.00 20 LEU A CA 20
ATOM 34004 C C . LEU A 1 20 ? 0.559 -0.364 4.681 1.00 0.00 20 LEU A C 20
ATOM 34005 O O . LEU A 1 20 ? 0.496 -1.434 4.074 1.00 0.00 20 LEU A O 20
ATOM 34021 N N . LEU A 1 21 ? 1.026 -0.261 5.919 1.00 0.00 21 LEU A N 20
ATOM 34022 C CA . LEU A 1 21 ? 1.504 -1.426 6.655 1.00 0.00 21 LEU A CA 20
ATOM 34023 C C . LEU A 1 21 ? 0.391 -2.454 6.829 1.00 0.00 21 LEU A C 20
ATOM 34024 O O . LEU A 1 21 ? 0.623 -3.658 6.724 1.00 0.00 21 LEU A O 20
ATOM 34040 N N . TRP A 1 22 ? -0.817 -1.970 7.095 1.00 0.00 22 TRP A N 20
ATOM 34041 C CA . TRP A 1 22 ? -1.967 -2.847 7.282 1.00 0.00 22 TRP A CA 20
ATOM 34042 C C . TRP A 1 22 ? -2.374 -3.501 5.966 1.00 0.00 22 TRP A C 20
ATOM 34043 O O . TRP A 1 22 ? -2.884 -4.622 5.950 1.00 0.00 22 TRP A O 20
ATOM 34064 N N . ALA A 1 23 ? -2.146 -2.794 4.865 1.00 0.00 23 ALA A N 20
ATOM 34065 C CA . ALA A 1 23 ? -2.489 -3.305 3.543 1.00 0.00 23 ALA A CA 20
ATOM 34066 C C . ALA A 1 23 ? -1.558 -4.441 3.135 1.00 0.00 23 ALA A C 20
ATOM 34067 O O . ALA A 1 23 ? -1.997 -5.449 2.580 1.00 0.00 23 ALA A O 20
ATOM 34074 N N . LEU A 1 24 ? -0.269 -4.271 3.411 1.00 0.00 24 LEU A N 20
ATOM 34075 C CA . LEU A 1 24 ? 0.726 -5.282 3.072 1.00 0.00 24 LEU A CA 20
ATOM 34076 C C . LEU A 1 24 ? 0.546 -6.531 3.929 1.00 0.00 24 LEU A C 20
ATOM 34077 O O . LEU A 1 24 ? 0.828 -7.645 3.487 1.00 0.00 24 LEU A O 20
ATOM 34093 N N . ASN A 1 25 ? 0.077 -6.337 5.158 1.00 0.00 25 ASN A N 20
ATOM 34094 C CA . ASN A 1 25 ? -0.140 -7.448 6.077 1.00 0.00 25 ASN A CA 20
ATOM 34095 C C . ASN A 1 25 ? -1.341 -8.284 5.647 1.00 0.00 25 ASN A C 20
ATOM 34096 O O . ASN A 1 25 ? -1.361 -9.501 5.830 1.00 0.00 25 ASN A O 20
ATOM 34107 N N . ASP A 1 26 ? -2.342 -7.622 5.075 1.00 0.00 26 ASP A N 20
ATOM 34108 C CA . ASP A 1 26 ? -3.547 -8.303 4.619 1.00 0.00 26 ASP A CA 20
ATOM 34109 C C . ASP A 1 26 ? -3.237 -9.242 3.456 1.00 0.00 26 ASP A C 20
ATOM 34110 O O . ASP A 1 26 ? -3.923 -10.244 3.255 1.00 0.00 26 ASP A O 20
ATOM 34119 N N . LEU A 1 27 ? -2.198 -8.910 2.693 1.00 0.00 27 LEU A N 20
ATOM 34120 C CA . LEU A 1 27 ? -1.797 -9.724 1.551 1.00 0.00 27 LEU A CA 20
ATOM 34121 C C . LEU A 1 27 ? -1.514 -11.162 1.975 1.00 0.00 27 LEU A C 20
ATOM 34122 O O . LEU A 1 27 ? -0.976 -11.406 3.054 1.00 0.00 27 LEU A O 20
ATOM 34138 N N . GLU A 1 28 ? -1.879 -12.109 1.117 1.00 0.00 28 GLU A N 20
ATOM 34139 C CA . GLU A 1 28 ? -1.664 -13.523 1.403 1.00 0.00 28 GLU A CA 20
ATOM 34140 C C . GLU A 1 28 ? -0.258 -13.952 0.996 1.00 0.00 28 GLU A C 20
ATOM 34141 O O . GLU A 1 28 ? 0.452 -13.218 0.309 1.00 0.00 28 GLU A O 20
ATOM 34153 N N . GLU A 1 29 ? 0.139 -15.146 1.427 1.00 0.00 29 GLU A N 20
ATOM 34154 C CA . GLU A 1 29 ? 1.462 -15.673 1.108 1.00 0.00 29 GLU A CA 20
ATOM 34155 C C . GLU A 1 29 ? 1.629 -15.853 -0.397 1.00 0.00 29 GLU A C 20
ATOM 34156 O O . GLU A 1 29 ? 2.705 -15.612 -0.944 1.00 0.00 29 GLU A O 20
ATOM 34168 N N . ASN A 1 30 ? 0.560 -16.281 -1.061 1.00 0.00 30 ASN A N 20
ATOM 34169 C CA . ASN A 1 30 ? 0.591 -16.495 -2.503 1.00 0.00 30 ASN A CA 20
ATOM 34170 C C . ASN A 1 30 ? 0.741 -15.172 -3.247 1.00 0.00 30 ASN A C 20
ATOM 34171 O O . ASN A 1 30 ? 1.488 -15.076 -4.221 1.00 0.00 30 ASN A O 20
ATOM 34182 N N . SER A 1 31 ? 0.025 -14.152 -2.783 1.00 0.00 31 SER A N 20
ATOM 34183 C CA . SER A 1 31 ? 0.080 -12.834 -3.405 1.00 0.00 31 SER A CA 20
ATOM 34184 C C . SER A 1 31 ? 1.331 -12.077 -2.971 1.00 0.00 31 SER A C 20
ATOM 34185 O O . SER A 1 31 ? 1.870 -11.267 -3.724 1.00 0.00 31 SER A O 20
ATOM 34193 N N . PHE A 1 32 ? 1.788 -12.350 -1.753 1.00 0.00 32 PHE A N 20
ATOM 34194 C CA . PHE A 1 32 ? 2.977 -11.695 -1.219 1.00 0.00 32 PHE A CA 20
ATOM 34195 C C . PHE A 1 32 ? 4.246 -12.317 -1.793 1.00 0.00 32 PHE A C 20
ATOM 34196 O O . PHE A 1 32 ? 5.263 -11.641 -1.952 1.00 0.00 32 PHE A O 20
ATOM 34213 N N . LYS A 1 33 ? 4.180 -13.608 -2.100 1.00 0.00 33 LYS A N 20
ATOM 34214 C CA . LYS A 1 33 ? 5.324 -14.320 -2.655 1.00 0.00 33 LYS A CA 20
ATOM 34215 C C . LYS A 1 33 ? 5.605 -13.870 -4.086 1.00 0.00 33 LYS A C 20
ATOM 34216 O O . LYS A 1 33 ? 6.748 -13.587 -4.445 1.00 0.00 33 LYS A O 20
ATOM 34235 N N . THR A 1 34 ? 4.555 -13.808 -4.898 1.00 0.00 34 THR A N 20
ATOM 34236 C CA . THR A 1 34 ? 4.687 -13.393 -6.290 1.00 0.00 34 THR A CA 20
ATOM 34237 C C . THR A 1 34 ? 5.017 -11.907 -6.388 1.00 0.00 34 THR A C 20
ATOM 34238 O O . THR A 1 34 ? 5.865 -11.501 -7.182 1.00 0.00 34 THR A O 20
ATOM 34249 N N . LEU A 1 35 ? 4.339 -11.100 -5.579 1.00 0.00 35 LEU A N 20
ATOM 34250 C CA . LEU A 1 35 ? 4.559 -9.659 -5.576 1.00 0.00 35 LEU A CA 20
ATOM 34251 C C . LEU A 1 35 ? 5.992 -9.325 -5.172 1.00 0.00 35 LEU A C 20
ATOM 34252 O O . LEU A 1 35 ? 6.565 -8.340 -5.638 1.00 0.00 35 LEU A O 20
ATOM 34268 N N . LYS A 1 36 ? 6.564 -10.151 -4.303 1.00 0.00 36 LYS A N 20
ATOM 34269 C CA . LYS A 1 36 ? 7.930 -9.943 -3.834 1.00 0.00 36 LYS A CA 20
ATOM 34270 C C . LYS A 1 36 ? 8.915 -9.946 -5.001 1.00 0.00 36 LYS A C 20
ATOM 34271 O O . LYS A 1 36 ? 9.949 -9.280 -4.954 1.00 0.00 36 LYS A O 20
ATOM 34290 N N . PHE A 1 37 ? 8.587 -10.700 -6.045 1.00 0.00 37 PHE A N 20
ATOM 34291 C CA . PHE A 1 37 ? 9.444 -10.788 -7.223 1.00 0.00 37 PHE A CA 20
ATOM 34292 C C . PHE A 1 37 ? 9.164 -9.643 -8.189 1.00 0.00 37 PHE A C 20
ATOM 34293 O O . PHE A 1 37 ? 10.057 -9.189 -8.905 1.00 0.00 37 PHE A O 20
ATOM 34310 N N . HIS A 1 38 ? 7.918 -9.180 -8.205 1.00 0.00 38 HIS A N 20
ATOM 34311 C CA . HIS A 1 38 ? 7.520 -8.087 -9.085 1.00 0.00 38 HIS A CA 20
ATOM 34312 C C . HIS A 1 38 ? 8.032 -6.744 -8.569 1.00 0.00 38 HIS A C 20
ATOM 34313 O O . HIS A 1 38 ? 8.075 -5.761 -9.309 1.00 0.00 38 HIS A O 20
ATOM 34327 N N . LEU A 1 39 ? 8.418 -6.705 -7.295 1.00 0.00 39 LEU A N 20
ATOM 34328 C CA . LEU A 1 39 ? 8.926 -5.479 -6.686 1.00 0.00 39 LEU A CA 20
ATOM 34329 C C . LEU A 1 39 ? 10.106 -4.920 -7.476 1.00 0.00 39 LEU A C 20
ATOM 34330 O O . LEU A 1 39 ? 10.220 -3.710 -7.667 1.00 0.00 39 LEU A O 20
ATOM 34346 N N . ARG A 1 40 ? 10.983 -5.809 -7.931 1.00 0.00 40 ARG A N 20
ATOM 34347 C CA . ARG A 1 40 ? 12.155 -5.404 -8.698 1.00 0.00 40 ARG A CA 20
ATOM 34348 C C . ARG A 1 40 ? 11.748 -4.731 -10.007 1.00 0.00 40 ARG A C 20
ATOM 34349 O O . ARG A 1 40 ? 12.485 -3.903 -10.545 1.00 0.00 40 ARG A O 20
ATOM 34370 N N . ASP A 1 41 ? 10.576 -5.093 -10.516 1.00 0.00 41 ASP A N 20
ATOM 34371 C CA . ASP A 1 41 ? 10.076 -4.526 -11.764 1.00 0.00 41 ASP A CA 20
ATOM 34372 C C . ASP A 1 41 ? 9.589 -3.094 -11.563 1.00 0.00 41 ASP A C 20
ATOM 34373 O O . ASP A 1 41 ? 9.631 -2.280 -12.486 1.00 0.00 41 ASP A O 20
ATOM 34382 N N . VAL A 1 42 ? 9.124 -2.791 -10.355 1.00 0.00 42 VAL A N 20
ATOM 34383 C CA . VAL A 1 42 ? 8.626 -1.456 -10.042 1.00 0.00 42 VAL A CA 20
ATOM 34384 C C . VAL A 1 42 ? 9.705 -0.600 -9.387 1.00 0.00 42 VAL A C 20
ATOM 34385 O O . VAL A 1 42 ? 9.794 0.602 -9.639 1.00 0.00 42 VAL A O 20
ATOM 34398 N N . THR A 1 43 ? 10.521 -1.223 -8.544 1.00 0.00 43 THR A N 20
ATOM 34399 C CA . THR A 1 43 ? 11.591 -0.512 -7.853 1.00 0.00 43 THR A CA 20
ATOM 34400 C C . THR A 1 43 ? 12.779 -0.281 -8.781 1.00 0.00 43 THR A C 20
ATOM 34401 O O . THR A 1 43 ? 13.035 0.844 -9.208 1.00 0.00 43 THR A O 20
ATOM 34412 N N . GLN A 1 44 ? 13.501 -1.353 -9.089 1.00 0.00 44 GLN A N 20
ATOM 34413 C CA . GLN A 1 44 ? 14.662 -1.267 -9.967 1.00 0.00 44 GLN A CA 20
ATOM 34414 C C . GLN A 1 44 ? 15.718 -0.332 -9.385 1.00 0.00 44 GLN A C 20
ATOM 34415 O O . GLN A 1 44 ? 16.433 0.348 -10.120 1.00 0.00 44 GLN A O 20
ATOM 34429 N N . PHE A 1 45 ? 15.809 -0.305 -8.060 1.00 0.00 45 PHE A N 20
ATOM 34430 C CA . PHE A 1 45 ? 16.778 0.546 -7.378 1.00 0.00 45 PHE A CA 20
ATOM 34431 C C . PHE A 1 45 ? 18.117 -0.170 -7.223 1.00 0.00 45 PHE A C 20
ATOM 34432 O O . PHE A 1 45 ? 19.083 0.143 -7.918 1.00 0.00 45 PHE A O 20
ATOM 34449 N N . HIS A 1 46 ? 18.164 -1.133 -6.308 1.00 0.00 46 HIS A N 20
ATOM 34450 C CA . HIS A 1 46 ? 19.383 -1.895 -6.063 1.00 0.00 46 HIS A CA 20
ATOM 34451 C C . HIS A 1 46 ? 19.086 -3.148 -5.244 1.00 0.00 46 HIS A C 20
ATOM 34452 O O . HIS A 1 46 ? 19.913 -3.592 -4.449 1.00 0.00 46 HIS A O 20
ATOM 34466 N N . LEU A 1 47 ? 17.900 -3.711 -5.446 1.00 0.00 47 LEU A N 20
ATOM 34467 C CA . LEU A 1 47 ? 17.491 -4.912 -4.728 1.00 0.00 47 LEU A CA 20
ATOM 34468 C C . LEU A 1 47 ? 17.733 -6.160 -5.571 1.00 0.00 47 LEU A C 20
ATOM 34469 O O . LEU A 1 47 ? 17.005 -6.427 -6.527 1.00 0.00 47 LEU A O 20
ATOM 34485 N N . ALA A 1 48 ? 18.761 -6.921 -5.211 1.00 0.00 48 ALA A N 20
ATOM 34486 C CA . ALA A 1 48 ? 19.099 -8.142 -5.934 1.00 0.00 48 ALA A CA 20
ATOM 34487 C C . ALA A 1 48 ? 20.021 -9.031 -5.108 1.00 0.00 48 ALA A C 20
ATOM 34488 O O . ALA A 1 48 ? 19.791 -10.234 -4.984 1.00 0.00 48 ALA A O 20
ATOM 34495 N N . ARG A 1 49 ? 21.065 -8.433 -4.544 1.00 0.00 49 ARG A N 20
ATOM 34496 C CA . ARG A 1 49 ? 22.021 -9.172 -3.729 1.00 0.00 49 ARG A CA 20
ATOM 34497 C C . ARG A 1 49 ? 21.545 -9.264 -2.283 1.00 0.00 49 ARG A C 20
ATOM 34498 O O . ARG A 1 49 ? 22.079 -8.595 -1.398 1.00 0.00 49 ARG A O 20
ATOM 34519 N N . GLY A 1 50 ? 20.536 -10.097 -2.050 1.00 0.00 50 GLY A N 20
ATOM 34520 C CA . GLY A 1 50 ? 20.004 -10.262 -0.710 1.00 0.00 50 GLY A CA 20
ATOM 34521 C C . GLY A 1 50 ? 19.364 -8.993 -0.179 1.00 0.00 50 GLY A C 20
ATOM 34522 O O . GLY A 1 50 ? 19.443 -8.702 1.014 1.00 0.00 50 GLY A O 20
ATOM 34526 N N . GLU A 1 51 ? 18.728 -8.237 -1.069 1.00 0.00 51 GLU A N 20
ATOM 34527 C CA . GLU A 1 51 ? 18.072 -6.993 -0.684 1.00 0.00 51 GLU A CA 20
ATOM 34528 C C . GLU A 1 51 ? 16.562 -7.092 -0.873 1.00 0.00 51 GLU A C 20
ATOM 34529 O O . GLU A 1 51 ? 15.789 -6.613 -0.044 1.00 0.00 51 GLU A O 20
ATOM 34541 N N . LEU A 1 52 ? 16.148 -7.720 -1.969 1.00 0.00 52 LEU A N 20
ATOM 34542 C CA . LEU A 1 52 ? 14.729 -7.883 -2.266 1.00 0.00 52 LEU A CA 20
ATOM 34543 C C . LEU A 1 52 ? 14.122 -8.997 -1.420 1.00 0.00 52 LEU A C 20
ATOM 34544 O O . LEU A 1 52 ? 12.994 -8.881 -0.940 1.00 0.00 52 LEU A O 20
ATOM 34560 N N . GLU A 1 53 ? 14.878 -10.075 -1.239 1.00 0.00 53 GLU A N 20
ATOM 34561 C CA . GLU A 1 53 ? 14.414 -11.210 -0.449 1.00 0.00 53 GLU A CA 20
ATOM 34562 C C . GLU A 1 53 ? 14.473 -10.894 1.042 1.00 0.00 53 GLU A C 20
ATOM 34563 O O . GLU A 1 53 ? 13.651 -11.376 1.822 1.00 0.00 53 GLU A O 20
ATOM 34575 N N . SER A 1 54 ? 15.449 -10.080 1.431 1.00 0.00 54 SER A N 20
ATOM 34576 C CA . SER A 1 54 ? 15.617 -9.698 2.828 1.00 0.00 54 SER A CA 20
ATOM 34577 C C . SER A 1 54 ? 14.410 -8.909 3.329 1.00 0.00 54 SER A C 20
ATOM 34578 O O . SER A 1 54 ? 14.108 -8.910 4.522 1.00 0.00 54 SER A O 20
ATOM 34586 N N . LEU A 1 55 ? 13.723 -8.235 2.409 1.00 0.00 55 LEU A N 20
ATOM 34587 C CA . LEU A 1 55 ? 12.550 -7.441 2.760 1.00 0.00 55 LEU A CA 20
ATOM 34588 C C . LEU A 1 55 ? 11.505 -8.293 3.475 1.00 0.00 55 LEU A C 20
ATOM 34589 O O . LEU A 1 55 ? 11.530 -9.521 3.393 1.00 0.00 55 LEU A O 20
ATOM 34605 N N . SER A 1 56 ? 10.589 -7.633 4.175 1.00 0.00 56 SER A N 20
ATOM 34606 C CA . SER A 1 56 ? 9.534 -8.328 4.903 1.00 0.00 56 SER A CA 20
ATOM 34607 C C . SER A 1 56 ? 8.230 -7.540 4.855 1.00 0.00 56 SER A C 20
ATOM 34608 O O . SER A 1 56 ? 8.179 -6.437 4.311 1.00 0.00 56 SER A O 20
ATOM 34616 N N . GLN A 1 57 ? 7.177 -8.113 5.429 1.00 0.00 57 GLN A N 20
ATOM 34617 C CA . GLN A 1 57 ? 5.872 -7.463 5.453 1.00 0.00 57 GLN A CA 20
ATOM 34618 C C . GLN A 1 57 ? 5.940 -6.128 6.187 1.00 0.00 57 GLN A C 20
ATOM 34619 O O . GLN A 1 57 ? 5.186 -5.203 5.886 1.00 0.00 57 GLN A O 20
ATOM 34633 N N . VAL A 1 58 ? 6.849 -6.035 7.153 1.00 0.00 58 VAL A N 20
ATOM 34634 C CA . VAL A 1 58 ? 7.015 -4.813 7.931 1.00 0.00 58 VAL A CA 20
ATOM 34635 C C . VAL A 1 58 ? 8.080 -3.910 7.316 1.00 0.00 58 VAL A C 20
ATOM 34636 O O . VAL A 1 58 ? 7.862 -2.713 7.132 1.00 0.00 58 VAL A O 20
ATOM 34649 N N . ASP A 1 59 ? 9.232 -4.492 7.002 1.00 0.00 59 ASP A N 20
ATOM 34650 C CA . ASP A 1 59 ? 10.332 -3.741 6.407 1.00 0.00 59 ASP A CA 20
ATOM 34651 C C . ASP A 1 59 ? 9.909 -3.104 5.088 1.00 0.00 59 ASP A C 20
ATOM 34652 O O . ASP A 1 59 ? 10.400 -2.037 4.716 1.00 0.00 59 ASP A O 20
ATOM 34661 N N . LEU A 1 60 ? 8.995 -3.764 4.382 1.00 0.00 60 LEU A N 20
ATOM 34662 C CA . LEU A 1 60 ? 8.508 -3.261 3.103 1.00 0.00 60 LEU A CA 20
ATOM 34663 C C . LEU A 1 60 ? 7.722 -1.967 3.290 1.00 0.00 60 LEU A C 20
ATOM 34664 O O . LEU A 1 60 ? 7.835 -1.040 2.488 1.00 0.00 60 LEU A O 20
ATOM 34680 N N . ALA A 1 61 ? 6.924 -1.912 4.352 1.00 0.00 61 ALA A N 20
ATOM 34681 C CA . ALA A 1 61 ? 6.120 -0.733 4.642 1.00 0.00 61 ALA A CA 20
ATOM 34682 C C . ALA A 1 61 ? 7.000 0.464 4.985 1.00 0.00 61 ALA A C 20
ATOM 34683 O O . ALA A 1 61 ? 6.668 1.605 4.662 1.00 0.00 61 ALA A O 20
ATOM 34690 N N . SER A 1 62 ? 8.125 0.196 5.641 1.00 0.00 62 SER A N 20
ATOM 34691 C CA . SER A 1 62 ? 9.053 1.252 6.027 1.00 0.00 62 SER A CA 20
ATOM 34692 C C . SER A 1 62 ? 10.004 1.588 4.884 1.00 0.00 62 SER A C 20
ATOM 34693 O O . SER A 1 62 ? 10.446 2.729 4.746 1.00 0.00 62 SER A O 20
ATOM 34701 N N . LYS A 1 63 ? 10.315 0.589 4.065 1.00 0.00 63 LYS A N 20
ATOM 34702 C CA . LYS A 1 63 ? 11.214 0.780 2.932 1.00 0.00 63 LYS A CA 20
ATOM 34703 C C . LYS A 1 63 ? 10.558 1.637 1.853 1.00 0.00 63 LYS A C 20
ATOM 34704 O O . LYS A 1 63 ? 11.191 2.526 1.284 1.00 0.00 63 LYS A O 20
ATOM 34723 N N . LEU A 1 64 ? 9.288 1.363 1.578 1.00 0.00 64 LEU A N 20
ATOM 34724 C CA . LEU A 1 64 ? 8.548 2.109 0.567 1.00 0.00 64 LEU A CA 20
ATOM 34725 C C . LEU A 1 64 ? 8.466 3.588 0.932 1.00 0.00 64 LEU A C 20
ATOM 34726 O O . LEU A 1 64 ? 8.537 4.457 0.062 1.00 0.00 64 LEU A O 20
ATOM 34742 N N . ILE A 1 65 ? 8.317 3.867 2.222 1.00 0.00 65 ILE A N 20
ATOM 34743 C CA . ILE A 1 65 ? 8.225 5.241 2.702 1.00 0.00 65 ILE A CA 20
ATOM 34744 C C . ILE A 1 65 ? 9.604 5.885 2.792 1.00 0.00 65 ILE A C 20
ATOM 34745 O O . ILE A 1 65 ? 9.747 7.097 2.620 1.00 0.00 65 ILE A O 20
ATOM 34761 N N . SER A 1 66 ? 10.616 5.070 3.065 1.00 0.00 66 SER A N 20
ATOM 34762 C CA . SER A 1 66 ? 11.985 5.562 3.179 1.00 0.00 66 SER A CA 20
ATOM 34763 C C . SER A 1 66 ? 12.623 5.720 1.803 1.00 0.00 66 SER A C 20
ATOM 34764 O O . SER A 1 66 ? 13.471 6.590 1.599 1.00 0.00 66 SER A O 20
ATOM 34772 N N . MET A 1 67 ? 12.213 4.876 0.863 1.00 0.00 67 MET A N 20
ATOM 34773 C CA . MET A 1 67 ? 12.746 4.925 -0.494 1.00 0.00 67 MET A CA 20
ATOM 34774 C C . MET A 1 67 ? 12.069 6.023 -1.307 1.00 0.00 67 MET A C 20
ATOM 34775 O O . MET A 1 67 ? 12.701 6.669 -2.143 1.00 0.00 67 MET A O 20
ATOM 34789 N N . TYR A 1 68 ? 10.780 6.229 -1.057 1.00 0.00 68 TYR A N 20
ATOM 34790 C CA . TYR A 1 68 ? 10.017 7.250 -1.767 1.00 0.00 68 TYR A CA 20
ATOM 34791 C C . TYR A 1 68 ? 9.293 8.168 -0.789 1.00 0.00 68 TYR A C 20
ATOM 34792 O O . TYR A 1 68 ? 9.607 9.353 -0.685 1.00 0.00 68 TYR A O 20
ATOM 34810 N N . GLY A 1 69 ? 8.321 7.612 -0.072 1.00 0.00 69 GLY A N 20
ATOM 34811 C CA . GLY A 1 69 ? 7.567 8.396 0.889 1.00 0.00 69 GLY A CA 20
ATOM 34812 C C . GLY A 1 69 ? 6.247 7.748 1.257 1.00 0.00 69 GLY A C 20
ATOM 34813 O O . GLY A 1 69 ? 5.855 6.743 0.664 1.00 0.00 69 GLY A O 20
ATOM 34817 N N . ALA A 1 70 ? 5.561 8.324 2.239 1.00 0.00 70 ALA A N 20
ATOM 34818 C CA . ALA A 1 70 ? 4.278 7.795 2.685 1.00 0.00 70 ALA A CA 20
ATOM 34819 C C . ALA A 1 70 ? 3.205 7.977 1.615 1.00 0.00 70 ALA A C 20
ATOM 34820 O O . ALA A 1 70 ? 2.262 7.191 1.529 1.00 0.00 70 ALA A O 20
ATOM 34827 N N . GLN A 1 71 ? 3.357 9.017 0.802 1.00 0.00 71 GLN A N 20
ATOM 34828 C CA . GLN A 1 71 ? 2.401 9.300 -0.263 1.00 0.00 71 GLN A CA 20
ATOM 34829 C C . GLN A 1 71 ? 2.733 8.502 -1.521 1.00 0.00 71 GLN A C 20
ATOM 34830 O O . GLN A 1 71 ? 1.844 8.148 -2.295 1.00 0.00 71 GLN A O 20
ATOM 34844 N N . GLU A 1 72 ? 4.018 8.226 -1.719 1.00 0.00 72 GLU A N 20
ATOM 34845 C CA . GLU A 1 72 ? 4.467 7.473 -2.884 1.00 0.00 72 GLU A CA 20
ATOM 34846 C C . GLU A 1 72 ? 4.476 5.973 -2.597 1.00 0.00 72 GLU A C 20
ATOM 34847 O O . GLU A 1 72 ? 4.330 5.157 -3.508 1.00 0.00 72 GLU A O 20
ATOM 34859 N N . ALA A 1 73 ? 4.650 5.618 -1.328 1.00 0.00 73 ALA A N 20
ATOM 34860 C CA . ALA A 1 73 ? 4.679 4.216 -0.922 1.00 0.00 73 ALA A CA 20
ATOM 34861 C C . ALA A 1 73 ? 3.412 3.487 -1.357 1.00 0.00 73 ALA A C 20
ATOM 34862 O O . ALA A 1 73 ? 3.475 2.458 -2.028 1.00 0.00 73 ALA A O 20
ATOM 34869 N N . VAL A 1 74 ? 2.261 4.028 -0.969 1.00 0.00 74 VAL A N 20
ATOM 34870 C CA . VAL A 1 74 ? 0.980 3.428 -1.318 1.00 0.00 74 VAL A CA 20
ATOM 34871 C C . VAL A 1 74 ? 0.803 3.348 -2.831 1.00 0.00 74 VAL A C 20
ATOM 34872 O O . VAL A 1 74 ? 0.135 2.448 -3.341 1.00 0.00 74 VAL A O 20
ATOM 34885 N N . ARG A 1 75 ? 1.406 4.294 -3.544 1.00 0.00 75 ARG A N 20
ATOM 34886 C CA . ARG A 1 75 ? 1.316 4.330 -4.999 1.00 0.00 75 ARG A CA 20
ATOM 34887 C C . ARG A 1 75 ? 2.035 3.135 -5.619 1.00 0.00 75 ARG A C 20
ATOM 34888 O O . ARG A 1 75 ? 1.559 2.548 -6.591 1.00 0.00 75 ARG A O 20
ATOM 34909 N N . VAL A 1 76 ? 3.182 2.783 -5.050 1.00 0.00 76 VAL A N 20
ATOM 34910 C CA . VAL A 1 76 ? 3.969 1.660 -5.546 1.00 0.00 76 VAL A CA 20
ATOM 34911 C C . VAL A 1 76 ? 3.167 0.363 -5.503 1.00 0.00 76 VAL A C 20
ATOM 34912 O O . VAL A 1 76 ? 3.257 -0.465 -6.410 1.00 0.00 76 VAL A O 20
ATOM 34925 N N . VAL A 1 77 ? 2.384 0.192 -4.443 1.00 0.00 77 VAL A N 20
ATOM 34926 C CA . VAL A 1 77 ? 1.568 -1.005 -4.282 1.00 0.00 77 VAL A CA 20
ATOM 34927 C C . VAL A 1 77 ? 0.461 -1.063 -5.331 1.00 0.00 77 VAL A C 20
ATOM 34928 O O . VAL A 1 77 ? 0.347 -2.039 -6.073 1.00 0.00 77 VAL A O 20
ATOM 34941 N N . SER A 1 78 ? -0.352 -0.013 -5.386 1.00 0.00 78 SER A N 20
ATOM 34942 C CA . SER A 1 78 ? -1.451 0.053 -6.344 1.00 0.00 78 SER A CA 20
ATOM 34943 C C . SER A 1 78 ? -0.931 -0.020 -7.777 1.00 0.00 78 SER A C 20
ATOM 34944 O O . SER A 1 78 ? -1.609 -0.532 -8.667 1.00 0.00 78 SER A O 20
ATOM 34952 N N . ARG A 1 79 ? 0.274 0.497 -7.992 1.00 0.00 79 ARG A N 20
ATOM 34953 C CA . ARG A 1 79 ? 0.883 0.491 -9.317 1.00 0.00 79 ARG A CA 20
ATOM 34954 C C . ARG A 1 79 ? 1.233 -0.930 -9.748 1.00 0.00 79 ARG A C 20
ATOM 34955 O O . ARG A 1 79 ? 1.224 -1.247 -10.938 1.00 0.00 79 ARG A O 20
ATOM 34976 N N . SER A 1 80 ? 1.543 -1.780 -8.775 1.00 0.00 80 SER A N 20
ATOM 34977 C CA . SER A 1 80 ? 1.897 -3.167 -9.055 1.00 0.00 80 SER A CA 20
ATOM 34978 C C . SER A 1 80 ? 0.693 -4.086 -8.875 1.00 0.00 80 SER A C 20
ATOM 34979 O O . SER A 1 80 ? 0.608 -5.143 -9.501 1.00 0.00 80 SER A O 20
ATOM 34987 N N . LEU A 1 81 ? -0.238 -3.678 -8.017 1.00 0.00 81 LEU A N 20
ATOM 34988 C CA . LEU A 1 81 ? -1.437 -4.468 -7.755 1.00 0.00 81 LEU A CA 20
ATOM 34989 C C . LEU A 1 81 ? -2.203 -4.745 -9.046 1.00 0.00 81 LEU A C 20
ATOM 34990 O O . LEU A 1 81 ? -2.821 -5.798 -9.199 1.00 0.00 81 LEU A O 20
ATOM 35006 N N . LEU A 1 82 ? -2.155 -3.793 -9.973 1.00 0.00 82 LEU A N 20
ATOM 35007 C CA . LEU A 1 82 ? -2.843 -3.936 -11.250 1.00 0.00 82 LEU A CA 20
ATOM 35008 C C . LEU A 1 82 ? -2.242 -5.076 -12.068 1.00 0.00 82 LEU A C 20
ATOM 35009 O O . LEU A 1 82 ? -2.940 -5.735 -12.837 1.00 0.00 82 LEU A O 20
ATOM 35025 N N . ALA A 1 83 ? -0.944 -5.300 -11.894 1.00 0.00 83 ALA A N 20
ATOM 35026 C CA . ALA A 1 83 ? -0.249 -6.359 -12.615 1.00 0.00 83 ALA A CA 20
ATOM 35027 C C . ALA A 1 83 ? -0.786 -7.732 -12.226 1.00 0.00 83 ALA A C 20
ATOM 35028 O O . ALA A 1 83 ? -0.917 -8.621 -13.068 1.00 0.00 83 ALA A O 20
ATOM 35035 N N . MET A 1 84 ? -1.095 -7.899 -10.943 1.00 0.00 84 MET A N 20
ATOM 35036 C CA . MET A 1 84 ? -1.618 -9.166 -10.442 1.00 0.00 84 MET A CA 20
ATOM 35037 C C . MET A 1 84 ? -3.147 -9.156 -10.390 1.00 0.00 84 MET A C 20
ATOM 35038 O O . MET A 1 84 ? -3.765 -10.143 -9.990 1.00 0.00 84 MET A O 20
ATOM 35052 N N . ASN A 1 85 ? -3.752 -8.042 -10.794 1.00 0.00 85 ASN A N 20
ATOM 35053 C CA . ASN A 1 85 ? -5.206 -7.917 -10.789 1.00 0.00 85 ASN A CA 20
ATOM 35054 C C . ASN A 1 85 ? -5.755 -8.019 -9.369 1.00 0.00 85 ASN A C 20
ATOM 35055 O O . ASN A 1 85 ? -6.205 -9.082 -8.940 1.00 0.00 85 ASN A O 20
ATOM 35066 N N . LEU A 1 86 ? -5.716 -6.905 -8.644 1.00 0.00 86 LEU A N 20
ATOM 35067 C CA . LEU A 1 86 ? -6.210 -6.867 -7.273 1.00 0.00 86 LEU A CA 20
ATOM 35068 C C . LEU A 1 86 ? -6.765 -5.488 -6.933 1.00 0.00 86 LEU A C 20
ATOM 35069 O O . LEU A 1 86 ? -6.121 -4.702 -6.237 1.00 0.00 86 LEU A O 20
ATOM 35085 N N . MET A 1 87 ? -7.963 -5.201 -7.429 1.00 0.00 87 MET A N 20
ATOM 35086 C CA . MET A 1 87 ? -8.607 -3.916 -7.180 1.00 0.00 87 MET A CA 20
ATOM 35087 C C . MET A 1 87 ? -9.067 -3.800 -5.728 1.00 0.00 87 MET A C 20
ATOM 35088 O O . MET A 1 87 ? -9.284 -2.699 -5.224 1.00 0.00 87 MET A O 20
ATOM 35102 N N . GLU A 1 88 ? -9.214 -4.942 -5.060 1.00 0.00 88 GLU A N 20
ATOM 35103 C CA . GLU A 1 88 ? -9.651 -4.964 -3.667 1.00 0.00 88 GLU A CA 20
ATOM 35104 C C . GLU A 1 88 ? -8.763 -4.074 -2.800 1.00 0.00 88 GLU A C 20
ATOM 35105 O O . GLU A 1 88 ? -9.255 -3.332 -1.950 1.00 0.00 88 GLU A O 20
ATOM 35117 N N . LEU A 1 89 ? -7.456 -4.154 -3.021 1.00 0.00 89 LEU A N 20
ATOM 35118 C CA . LEU A 1 89 ? -6.502 -3.355 -2.260 1.00 0.00 89 LEU A CA 20
ATOM 35119 C C . LEU A 1 89 ? -6.402 -1.942 -2.826 1.00 0.00 89 LEU A C 20
ATOM 35120 O O . LEU A 1 89 ? -6.189 -0.980 -2.087 1.00 0.00 89 LEU A O 20
ATOM 35136 N N . VAL A 1 90 ? -6.555 -1.824 -4.141 1.00 0.00 90 VAL A N 20
ATOM 35137 C CA . VAL A 1 90 ? -6.479 -0.529 -4.805 1.00 0.00 90 VAL A CA 20
ATOM 35138 C C . VAL A 1 90 ? -7.631 0.376 -4.378 1.00 0.00 90 VAL A C 20
ATOM 35139 O O . VAL A 1 90 ? -7.446 1.574 -4.162 1.00 0.00 90 VAL A O 20
ATOM 35152 N N . ASP A 1 91 ? -8.821 -0.204 -4.260 1.00 0.00 91 ASP A N 20
ATOM 35153 C CA . ASP A 1 91 ? -10.003 0.551 -3.860 1.00 0.00 91 ASP A CA 20
ATOM 35154 C C . ASP A 1 91 ? -9.903 0.986 -2.401 1.00 0.00 91 ASP A C 20
ATOM 35155 O O . ASP A 1 91 ? -10.438 2.026 -2.016 1.00 0.00 91 ASP A O 20
ATOM 35164 N N . TYR A 1 92 ? -9.217 0.184 -1.595 1.00 0.00 92 TYR A N 20
ATOM 35165 C CA . TYR A 1 92 ? -9.048 0.485 -0.179 1.00 0.00 92 TYR A CA 20
ATOM 35166 C C . TYR A 1 92 ? -8.031 1.604 0.024 1.00 0.00 92 TYR A C 20
ATOM 35167 O O . TYR A 1 92 ? -8.143 2.396 0.960 1.00 0.00 92 TYR A O 20
ATOM 35185 N N . LEU A 1 93 ? -7.039 1.662 -0.858 1.00 0.00 93 LEU A N 20
ATOM 35186 C CA . LEU A 1 93 ? -6.000 2.682 -0.777 1.00 0.00 93 LEU A CA 20
ATOM 35187 C C . LEU A 1 93 ? -6.411 3.945 -1.530 1.00 0.00 93 LEU A C 20
ATOM 35188 O O . LEU A 1 93 ? -5.952 5.043 -1.216 1.00 0.00 93 LEU A O 20
ATOM 35204 N N . ASN A 1 94 ? -7.278 3.783 -2.526 1.00 0.00 94 ASN A N 20
ATOM 35205 C CA . ASN A 1 94 ? -7.748 4.911 -3.324 1.00 0.00 94 ASN A CA 20
ATOM 35206 C C . ASN A 1 94 ? -8.356 5.995 -2.436 1.00 0.00 94 ASN A C 20
ATOM 35207 O O . ASN A 1 94 ? -8.315 7.178 -2.771 1.00 0.00 94 ASN A O 20
ATOM 35218 N N . GLN A 1 95 ? -8.918 5.582 -1.305 1.00 0.00 95 GLN A N 20
ATOM 35219 C CA . GLN A 1 95 ? -9.535 6.519 -0.373 1.00 0.00 95 GLN A CA 20
ATOM 35220 C C . GLN A 1 95 ? -8.523 7.013 0.656 1.00 0.00 95 GLN A C 20
ATOM 35221 O O . GLN A 1 95 ? -8.619 8.139 1.143 1.00 0.00 95 GLN A O 20
ATOM 35235 N N . VAL A 1 96 ? -7.555 6.163 0.982 1.00 0.00 96 VAL A N 20
ATOM 35236 C CA . VAL A 1 96 ? -6.526 6.514 1.955 1.00 0.00 96 VAL A CA 20
ATOM 35237 C C . VAL A 1 96 ? -5.475 7.432 1.340 1.00 0.00 96 VAL A C 20
ATOM 35238 O O . VAL A 1 96 ? -4.880 8.260 2.030 1.00 0.00 96 VAL A O 20
ATOM 35251 N N . CYS A 1 97 ? -5.250 7.281 0.039 1.00 0.00 97 CYS A N 20
ATOM 35252 C CA . CYS A 1 97 ? -4.268 8.097 -0.666 1.00 0.00 97 CYS A CA 20
ATOM 35253 C C . CYS A 1 97 ? -4.954 9.135 -1.549 1.00 0.00 97 CYS A C 20
ATOM 35254 O O . CYS A 1 97 ? -4.585 9.320 -2.710 1.00 0.00 97 CYS A O 20
ATOM 35262 N N . LEU A 1 98 ? -5.954 9.810 -0.992 1.00 0.00 98 LEU A N 20
ATOM 35263 C CA . LEU A 1 98 ? -6.691 10.830 -1.729 1.00 0.00 98 LEU A CA 20
ATOM 35264 C C . LEU A 1 98 ? -5.925 12.149 -1.748 1.00 0.00 98 LEU A C 20
ATOM 35265 O O . LEU A 1 98 ? -5.588 12.667 -2.812 1.00 0.00 98 LEU A O 20
ATOM 35281 N N . ASN A 1 99 ? -5.655 12.686 -0.561 1.00 0.00 99 ASN A N 20
ATOM 35282 C CA . ASN A 1 99 ? -4.927 13.946 -0.431 1.00 0.00 99 ASN A CA 20
ATOM 35283 C C . ASN A 1 99 ? -5.735 15.108 -1.004 1.00 0.00 99 ASN A C 20
ATOM 35284 O O . ASN A 1 99 ? -6.277 15.925 -0.258 1.00 0.00 99 ASN A O 20
ATOM 35295 N N . ASP A 1 100 ? -5.814 15.177 -2.329 1.00 0.00 100 ASP A N 20
ATOM 35296 C CA . ASP A 1 100 ? -6.555 16.241 -2.996 1.00 0.00 100 ASP A CA 20
ATOM 35297 C C . ASP A 1 100 ? -7.854 15.709 -3.595 1.00 0.00 100 ASP A C 20
ATOM 35298 O O . ASP A 1 100 ? -8.219 14.553 -3.383 1.00 0.00 100 ASP A O 20
ATOM 35307 N N . TYR A 1 101 ? -8.547 16.561 -4.344 1.00 0.00 101 TYR A N 20
ATOM 35308 C CA . TYR A 1 101 ? -9.805 16.176 -4.973 1.00 0.00 101 TYR A CA 20
ATOM 35309 C C . TYR A 1 101 ? -10.048 16.987 -6.243 1.00 0.00 101 TYR A C 20
ATOM 35310 O O . TYR A 1 101 ? -10.405 16.436 -7.285 1.00 0.00 101 TYR A O 20
ATOM 35328 N N . ARG A 1 102 ? -9.852 18.299 -6.149 1.00 0.00 102 ARG A N 20
ATOM 35329 C CA . ARG A 1 102 ? -10.049 19.186 -7.290 1.00 0.00 102 ARG A CA 20
ATOM 35330 C C . ARG A 1 102 ? -9.159 18.774 -8.460 1.00 0.00 102 ARG A C 20
ATOM 35331 O O . ARG A 1 102 ? -8.132 18.122 -8.272 1.00 0.00 102 ARG A O 20
ATOM 35352 N N . GLU A 1 103 ? -9.561 19.159 -9.667 1.00 0.00 103 GLU A N 20
ATOM 35353 C CA . GLU A 1 103 ? -8.800 18.830 -10.866 1.00 0.00 103 GLU A CA 20
ATOM 35354 C C . GLU A 1 103 ? -8.540 20.075 -11.706 1.00 0.00 103 GLU A C 20
ATOM 35355 O O . GLU A 1 103 ? -8.479 20.009 -12.934 1.00 0.00 103 GLU A O 20
ATOM 35367 N N . ILE A 1 104 ? -8.386 21.213 -11.036 1.00 0.00 104 ILE A N 20
ATOM 35368 C CA . ILE A 1 104 ? -8.133 22.475 -11.718 1.00 0.00 104 ILE A CA 20
ATOM 35369 C C . ILE A 1 104 ? -6.644 22.805 -11.730 1.00 0.00 104 ILE A C 20
ATOM 35370 O O . ILE A 1 104 ? -6.163 23.578 -10.901 1.00 0.00 104 ILE A O 20
ATOM 35386 N N . TYR A 1 105 ? -5.919 22.215 -12.675 1.00 0.00 105 TYR A N 20
ATOM 35387 C CA . TYR A 1 105 ? -4.485 22.447 -12.793 1.00 0.00 105 TYR A CA 20
ATOM 35388 C C . TYR A 1 105 ? -4.203 23.743 -13.546 1.00 0.00 105 TYR A C 20
ATOM 35389 O O . TYR A 1 105 ? -3.218 24.429 -13.275 1.00 0.00 105 TYR A O 20
ATOM 35407 N N . ARG A 1 106 ? -5.077 24.073 -14.493 1.00 0.00 106 ARG A N 20
ATOM 35408 C CA . ARG A 1 106 ? -4.922 25.287 -15.285 1.00 0.00 106 ARG A CA 20
ATOM 35409 C C . ARG A 1 106 ? -6.051 26.272 -14.997 1.00 0.00 106 ARG A C 20
ATOM 35410 O O . ARG A 1 106 ? -7.033 26.338 -15.737 1.00 0.00 106 ARG A O 20
ATOM 35431 N N . GLU A 1 107 ? -5.907 27.031 -13.917 1.00 0.00 107 GLU A N 20
ATOM 35432 C CA . GLU A 1 107 ? -6.915 28.011 -13.531 1.00 0.00 107 GLU A CA 20
ATOM 35433 C C . GLU A 1 107 ? -6.448 28.826 -12.329 1.00 0.00 107 GLU A C 20
ATOM 35434 O O . GLU A 1 107 ? -6.900 28.608 -11.205 1.00 0.00 107 GLU A O 20
ATOM 35446 N N . HIS A 1 108 ? -5.541 29.765 -12.573 1.00 0.00 108 HIS A N 20
ATOM 35447 C CA . HIS A 1 108 ? -5.013 30.614 -11.512 1.00 0.00 108 HIS A CA 20
ATOM 35448 C C . HIS A 1 108 ? -6.080 31.576 -11.002 1.00 0.00 108 HIS A C 20
ATOM 35449 O O . HIS A 1 108 ? -6.534 31.468 -9.862 1.00 0.00 108 HIS A O 20
ATOM 35463 N N . VAL A 1 109 ? -6.479 32.515 -11.853 1.00 0.00 109 VAL A N 20
ATOM 35464 C CA . VAL A 1 109 ? -7.493 33.495 -11.488 1.00 0.00 109 VAL A CA 20
ATOM 35465 C C . VAL A 1 109 ? -8.136 34.110 -12.727 1.00 0.00 109 VAL A C 20
ATOM 35466 O O . VAL A 1 109 ? -9.359 34.221 -12.814 1.00 0.00 109 VAL A O 20
ATOM 35479 N N . SER A 1 110 ? -7.304 34.508 -13.684 1.00 0.00 110 SER A N 20
ATOM 35480 C CA . SER A 1 110 ? -7.792 35.111 -14.918 1.00 0.00 110 SER A CA 20
ATOM 35481 C C . SER A 1 110 ? -6.841 34.830 -16.077 1.00 0.00 110 SER A C 20
ATOM 35482 O O . SER A 1 110 ? -5.640 34.645 -15.877 1.00 0.00 110 SER A O 20
ATOM 35490 N N . GLY A 1 111 ? -7.386 34.800 -17.288 1.00 0.00 111 GLY A N 20
ATOM 35491 C CA . GLY A 1 111 ? -6.574 34.542 -18.462 1.00 0.00 111 GLY A CA 20
ATOM 35492 C C . GLY A 1 111 ? -6.039 33.120 -18.499 1.00 0.00 111 GLY A C 20
ATOM 35493 O O . GLY A 1 111 ? -5.616 32.593 -17.470 1.00 0.00 111 GLY A O 20
ATOM 35497 N N . PRO A 1 112 ? -6.044 32.469 -19.676 1.00 0.00 112 PRO A N 20
ATOM 35498 C CA . PRO A 1 112 ? -5.549 31.095 -19.818 1.00 0.00 112 PRO A CA 20
ATOM 35499 C C . PRO A 1 112 ? -4.121 30.940 -19.307 1.00 0.00 112 PRO A C 20
ATOM 35500 O O . PRO A 1 112 ? -3.866 30.191 -18.362 1.00 0.00 112 PRO A O 20
ATOM 35511 N N . SER A 1 113 ? -3.192 31.651 -19.935 1.00 0.00 113 SER A N 20
ATOM 35512 C CA . SER A 1 113 ? -1.789 31.593 -19.544 1.00 0.00 113 SER A CA 20
ATOM 35513 C C . SER A 1 113 ? -1.021 32.792 -20.092 1.00 0.00 113 SER A C 20
ATOM 35514 O O . SER A 1 113 ? -1.104 33.106 -21.279 1.00 0.00 113 SER A O 20
ATOM 35522 N N . SER A 1 114 ? -0.273 33.458 -19.218 1.00 0.00 114 SER A N 20
ATOM 35523 C CA . SER A 1 114 ? 0.510 34.623 -19.615 1.00 0.00 114 SER A CA 20
ATOM 35524 C C . SER A 1 114 ? 1.724 34.796 -18.709 1.00 0.00 114 SER A C 20
ATOM 35525 O O . SER A 1 114 ? 2.854 34.915 -19.184 1.00 0.00 114 SER A O 20
ATOM 35533 N N . GLY A 1 115 ? 1.485 34.809 -17.402 1.00 0.00 115 GLY A N 20
ATOM 35534 C CA . GLY A 1 115 ? 2.568 34.969 -16.450 1.00 0.00 115 GLY A CA 20
ATOM 35535 C C . GLY A 1 115 ? 2.879 36.425 -16.164 1.00 0.00 115 GLY A C 20
ATOM 35536 O O . GLY A 1 115 ? 3.942 36.698 -15.567 1.00 0.00 115 GLY A O 20
#

Radius of gyration: 16.35 Å; Cα contacts (8 Å, |Δi|>4): 77; chains: 1; bounding box: 44×50×24 Å

CATH classification: 1.10.533.10

Nearest PDB structures (foldseek):
  2do9-assembly1_A  TM=7.986E-01  e=4.696E-15  Mus musculus
  8ert-assembly1_E  TM=8.326E-01  e=3.973E-03  Homo sapiens
  3qf2-assembly2_B  TM=8.459E-01  e=6.188E-03  Homo sapiens
  8ert-assembly1_U  TM=8.337E-01  e=5.854E-03  Homo sapiens
  2dbg-assembly1_A  TM=6.220E-01  e=5.362E-02  Homo sapiens

Secondary structure (DSSP, 8-state):
-----S-S--S--SSHHHHHHHHHHHS-HHHHHHHHHHHHHHH-SS--SSSTTT--TTHHHHHHHHHT-HHHHHHHHHHHHHHHT-HHHHHHHHH--------SSS--SS-TTT-

GO terms:
  GO:0002827 positive regulation of T-helper 1 type immune response (P, IMP)
  GO:2000318 positive regulation of T-helper 17 type immune response (P, IMP)
  GO:0050832 defense response to fungus (P, IMP)
  GO:0050729 positive regulation of inflammatory response (P, IMP)

Solvent-accessible surface area: 8787 Å² total; per-residue (Å²): 127,122,128,77,117,120,61,107,52,105,32,224,39,143,43,25,89,88,3,0,63,88,1,1,77,61,12,114,108,106,27,24,141,65,2,34,148,60,14,95,98,59,18,134,106,160,26,44,242,53,75,26,149,76,8,37,60,101,69,6,8,63,77,5,49,95,73,84,11,6,80,82,0,2,121,16,9,3,170,5,0,103,82,46,127,58,141,125,19,9,68,6,1,77,105,42,55,142,115,100,156,179,124,154,200,193,53,160,128,117,28,73,118,119,111